Protein 9CCG (pdb70)

Structure (mmCIF, N/CA/C/O backbone):
data_9CCG
#
_entry.id   9CCG
#
_cell.length_a   1.00
_cell.length_b   1.00
_cell.length_c   1.00
_cell.angle_alpha   90.00
_cell.angle_beta   90.00
_cell.angle_gamma   90.00
#
_symmetry.space_group_name_H-M   'P 1'
#
loop_
_entity.id
_entity.type
_entity.pdbx_description
1 polymer 'POTRA domain-containing protein'
2 polymer 'Fab 9 heavy chain'
3 polymer 'Fab 9 light chain'
#
loop_
_atom_site.group_PDB
_atom_site.id
_atom_site.type_symbol
_atom_site.label_atom_id
_atom_site.label_alt_id
_atom_site.label_comp_id
_atom_site.label_asym_id
_atom_site.label_entity_id
_atom_site.label_seq_id
_atom_site.pdbx_PDB_ins_code
_atom_site.Cartn_x
_atom_site.Cartn_y
_atom_site.Cartn_z
_atom_site.occupancy
_atom_site.B_iso_or_equiv
_atom_site.auth_seq_id
_atom_site.auth_comp_id
_atom_site.auth_asym_id
_atom_site.auth_atom_id
_atom_site.pdbx_PDB_model_num
ATOM 1 N N . LEU A 1 1 ? 177.959 218.004 214.897 1.00 195.29 23 LEU A N 1
ATOM 2 C CA . LEU A 1 1 ? 177.844 219.435 215.149 1.00 195.29 23 LEU A CA 1
ATOM 3 C C . LEU A 1 1 ? 178.342 219.795 216.546 1.00 195.29 23 LEU A C 1
ATOM 4 O O . LEU A 1 1 ? 178.226 218.999 217.476 1.00 195.29 23 LEU A O 1
ATOM 9 N N . PRO A 1 2 ? 178.902 220.995 216.691 1.00 201.20 24 PRO A N 1
ATOM 10 C CA . PRO A 1 2 ? 179.342 221.447 218.017 1.00 201.20 24 PRO A CA 1
ATOM 11 C C . PRO A 1 2 ? 178.176 221.859 218.901 1.00 201.20 24 PRO A C 1
ATOM 12 O O . PRO A 1 2 ? 177.013 221.680 218.527 1.00 201.20 24 PRO A O 1
ATOM 16 N N . ILE A 1 3 ? 178.473 222.403 220.077 1.00 203.12 25 ILE A N 1
ATOM 17 C CA . ILE A 1 3 ? 177.460 222.826 221.037 1.00 203.12 25 ILE A CA 1
ATOM 18 C C . ILE A 1 3 ? 177.678 224.297 221.358 1.00 203.12 25 ILE A C 1
ATOM 19 O O . ILE A 1 3 ? 178.784 224.699 221.736 1.00 203.12 25 ILE A O 1
ATOM 24 N N . LYS A 1 4 ? 176.621 225.096 221.209 1.00 202.42 26 LYS A N 1
ATOM 25 C CA . LYS A 1 4 ? 176.695 226.527 221.474 1.00 202.42 26 LYS A CA 1
ATOM 26 C C . LYS A 1 4 ? 176.278 226.885 222.895 1.00 202.42 26 LYS A C 1
ATOM 27 O O . LYS A 1 4 ? 176.890 227.762 223.513 1.00 202.42 26 LYS A O 1
ATOM 33 N N . SER A 1 5 ? 175.248 226.230 223.427 1.00 204.13 27 SER A N 1
ATOM 34 C CA . SER A 1 5 ? 174.788 226.517 224.780 1.00 204.13 27 SER A CA 1
ATOM 35 C C . SER A 1 5 ? 173.940 225.356 225.272 1.00 204.13 27 SER A C 1
ATOM 36 O O . SER A 1 5 ? 173.166 224.782 224.501 1.00 204.13 27 SER A O 1
ATOM 39 N N . VAL A 1 6 ? 174.090 225.016 226.548 1.00 201.86 28 VAL A N 1
ATOM 40 C CA . VAL A 1 6 ? 173.285 223.948 227.163 1.00 201.86 28 VAL A CA 1
ATOM 41 C C . VAL A 1 6 ? 172.232 224.649 228.011 1.00 201.86 28 VAL A C 1
ATOM 42 O O . VAL A 1 6 ? 172.430 224.974 229.184 1.00 201.86 28 VAL A O 1
ATOM 46 N N . GLU A 1 7 ? 171.075 224.890 227.399 1.00 201.94 29 GLU A N 1
ATOM 47 C CA . GLU A 1 7 ? 169.950 225.523 228.084 1.00 201.94 29 GLU A CA 1
ATOM 48 C C . GLU A 1 7 ? 168.981 224.430 228.514 1.00 201.94 29 GLU A C 1
ATOM 49 O O . GLU A 1 7 ? 168.219 223.901 227.702 1.00 201.94 29 GLU A O 1
ATOM 55 N N . VAL A 1 8 ? 169.008 224.094 229.797 1.00 201.09 30 VAL A N 1
ATOM 56 C CA . VAL A 1 8 ? 168.155 223.050 230.347 1.00 201.09 30 VAL A CA 1
ATOM 57 C C . VAL A 1 8 ? 166.874 223.690 230.863 1.00 201.09 30 VAL A C 1
ATOM 58 O O . VAL A 1 8 ? 166.912 224.742 231.513 1.00 201.09 30 VAL A O 1
ATOM 62 N N . VAL A 1 9 ? 165.740 223.062 230.571 1.00 204.07 31 VAL A N 1
ATOM 63 C CA . VAL A 1 9 ? 164.440 223.556 230.994 1.00 204.07 31 VAL A CA 1
ATOM 64 C C . VAL A 1 9 ? 163.797 222.492 231.885 1.00 204.07 31 VAL A C 1
ATOM 65 O O . VAL A 1 9 ? 164.209 221.331 231.897 1.00 204.07 31 VAL A O 1
ATOM 69 N N . ASN A 1 10 ? 162.813 222.921 232.683 1.00 204.50 32 ASN A N 1
ATOM 70 C CA . ASN A 1 10 ? 161.994 222.052 233.526 1.00 204.50 32 ASN A CA 1
ATOM 71 C C . ASN A 1 10 ? 162.791 221.574 234.738 1.00 204.50 32 ASN A C 1
ATOM 72 O O . ASN A 1 10 ? 162.235 220.975 235.663 1.00 204.50 32 ASN A O 1
ATOM 77 N N . ASN A 1 11 ? 164.087 221.881 234.769 1.00 208.98 33 ASN A N 1
ATOM 78 C CA . ASN A 1 11 ? 164.928 221.579 235.926 1.00 208.98 33 ASN A CA 1
ATOM 79 C C . ASN A 1 11 ? 164.785 222.684 236.976 1.00 208.98 33 ASN A C 1
ATOM 80 O O . ASN A 1 11 ? 165.735 223.371 237.350 1.00 208.98 33 ASN A O 1
ATOM 85 N N . GLN A 1 12 ? 163.551 222.835 237.462 1.00 213.47 34 GLN A N 1
ATOM 86 C CA . GLN A 1 12 ? 163.202 223.985 238.288 1.00 213.47 34 GLN A CA 1
ATOM 87 C C . GLN A 1 12 ? 163.857 223.938 239.665 1.00 213.47 34 GLN A C 1
ATOM 88 O O . GLN A 1 12 ? 164.179 224.992 240.223 1.00 213.47 34 GLN A O 1
ATOM 94 N N . GLN A 1 13 ? 164.066 222.748 240.225 1.00 211.43 35 GLN A N 1
ATOM 95 C CA . GLN A 1 13 ? 164.709 222.615 241.525 1.00 211.43 35 GLN A CA 1
ATOM 96 C C . GLN A 1 13 ? 165.892 221.659 241.532 1.00 211.43 35 GLN A C 1
ATOM 97 O O . GLN A 1 13 ? 166.784 221.819 242.368 1.00 211.43 35 GLN A O 1
ATOM 103 N N . VAL A 1 14 ? 165.921 220.671 240.646 1.00 209.46 36 VAL A N 1
ATOM 104 C CA . VAL A 1 14 ? 167.137 219.864 240.486 1.00 209.46 36 VAL A CA 1
ATOM 105 C C . VAL A 1 14 ? 168.267 220.772 240.009 1.00 209.46 36 VAL A C 1
ATOM 106 O O . VAL A 1 14 ? 168.089 221.513 239.025 1.00 209.46 36 VAL A O 1
ATOM 110 N N . PRO A 1 15 ? 169.421 220.774 240.675 1.00 203.10 37 PRO A N 1
ATOM 111 C CA . PRO A 1 15 ? 170.384 221.863 240.475 1.00 203.10 37 PRO A CA 1
ATOM 112 C C . PRO A 1 15 ? 170.929 221.885 239.056 1.00 203.10 37 PRO A C 1
ATOM 113 O O . PRO A 1 15 ? 171.358 220.862 238.518 1.00 203.10 37 PRO A O 1
ATOM 117 N N . ALA A 1 16 ? 170.910 223.074 238.452 1.00 197.72 38 ALA A N 1
ATOM 118 C CA . ALA A 1 16 ? 171.601 223.258 237.183 1.00 197.72 38 ALA A CA 1
ATOM 119 C C . ALA A 1 16 ? 173.105 223.114 237.357 1.00 197.72 38 ALA A C 1
ATOM 120 O O . ALA A 1 16 ? 173.783 222.568 236.481 1.00 197.72 38 ALA A O 1
ATOM 122 N N . SER A 1 17 ? 173.640 223.598 238.481 1.00 200.46 39 SER A N 1
ATOM 123 C CA . SER A 1 17 ? 175.061 223.427 238.760 1.00 200.46 39 SER A CA 1
ATOM 124 C C . SER A 1 17 ? 175.427 221.953 238.878 1.00 200.46 39 SER A C 1
ATOM 125 O O . SER A 1 17 ? 176.422 221.505 238.295 1.00 200.46 39 SER A O 1
ATOM 128 N N . LEU A 1 18 ? 174.629 221.182 239.622 1.00 199.87 40 LEU A N 1
ATOM 129 C CA . LEU A 1 18 ? 174.923 219.763 239.796 1.00 199.87 40 LEU A CA 1
ATOM 130 C C . LEU A 1 18 ? 174.850 219.015 238.473 1.00 199.87 40 LEU A C 1
ATOM 131 O O . LEU A 1 18 ? 175.708 218.176 238.178 1.00 199.87 40 LEU A O 1
ATOM 136 N N . ILE A 1 19 ? 173.831 219.303 237.661 1.00 198.56 41 ILE A N 1
ATOM 137 C CA . ILE A 1 19 ? 173.681 218.587 236.399 1.00 198.56 41 ILE A CA 1
ATOM 138 C C . ILE A 1 19 ? 174.779 218.983 235.418 1.00 198.56 41 ILE A C 1
ATOM 139 O O . ILE A 1 19 ? 175.304 218.137 234.686 1.00 198.56 41 ILE A O 1
ATOM 144 N N . LYS A 1 20 ? 175.162 220.264 235.397 1.00 195.55 42 LYS A N 1
ATOM 145 C CA . LYS A 1 20 ? 176.229 220.689 234.497 1.00 195.55 42 LYS A CA 1
ATOM 146 C C . LYS A 1 20 ? 177.578 220.139 234.936 1.00 195.55 42 LYS A C 1
ATOM 147 O O . LYS A 1 20 ? 178.438 219.864 234.091 1.00 195.55 42 LYS A O 1
ATOM 153 N N . ASN A 1 21 ? 177.783 219.972 236.244 1.00 199.52 43 ASN A N 1
ATOM 154 C CA . ASN A 1 21 ? 178.960 219.254 236.716 1.00 199.52 43 ASN A CA 1
ATOM 155 C C . ASN A 1 21 ? 178.904 217.789 236.302 1.00 199.52 43 ASN A C 1
ATOM 156 O O . ASN A 1 21 ? 179.926 217.200 235.930 1.00 199.52 43 ASN A O 1
ATOM 161 N N . THR A 1 22 ? 177.714 217.187 236.357 1.00 196.97 44 THR A N 1
ATOM 162 C CA . THR A 1 22 ? 177.578 215.776 236.016 1.00 196.97 44 THR A CA 1
ATOM 163 C C . THR A 1 22 ? 177.594 215.568 234.507 1.00 196.97 44 THR A C 1
ATOM 164 O O . THR A 1 22 ? 178.300 214.688 234.000 1.00 196.97 44 THR A O 1
ATOM 168 N N . LEU A 1 23 ? 176.821 216.364 233.771 1.00 196.56 45 LEU A N 1
ATOM 169 C CA . LEU A 1 23 ? 176.784 216.216 232.323 1.00 196.56 45 LEU A CA 1
ATOM 170 C C . LEU A 1 23 ? 178.107 216.662 231.716 1.00 196.56 45 LEU A C 1
ATOM 171 O O . LEU A 1 23 ? 178.686 217.677 232.115 1.00 196.56 45 LEU A O 1
ATOM 176 N N . LYS A 1 24 ? 178.593 215.882 230.755 1.00 197.59 46 LYS A N 1
ATOM 177 C CA . LYS A 1 24 ? 179.855 216.159 230.086 1.00 197.59 46 LYS A CA 1
ATOM 178 C C . LYS A 1 24 ? 179.672 216.817 228.727 1.00 197.59 46 LYS A C 1
ATOM 179 O O . LYS A 1 24 ? 180.666 217.128 228.064 1.00 197.59 46 LYS A O 1
ATOM 185 N N . LEU A 1 25 ? 178.429 217.041 228.298 1.00 200.69 47 LEU A N 1
ATOM 186 C CA . LEU A 1 25 ? 178.156 217.694 227.019 1.00 200.69 47 LEU A CA 1
ATOM 187 C C . LEU A 1 25 ? 178.239 219.202 227.224 1.00 200.69 47 LEU A C 1
ATOM 188 O O . LEU A 1 25 ? 177.244 219.928 227.196 1.00 200.69 47 LEU A O 1
ATOM 193 N N . LYS A 1 26 ? 179.464 219.677 227.431 1.00 204.86 48 LYS A N 1
ATOM 194 C CA . LYS A 1 26 ? 179.687 221.101 227.614 1.00 204.86 48 LYS A CA 1
ATOM 195 C C . LYS A 1 26 ? 179.708 221.802 226.257 1.00 204.86 48 LYS A C 1
ATOM 196 O O . LYS A 1 26 ? 179.594 221.179 225.197 1.00 204.86 48 LYS A O 1
ATOM 202 N N . GLU A 1 27 ? 179.851 223.124 226.295 1.00 205.10 49 GLU A N 1
ATOM 203 C CA . GLU A 1 27 ? 179.829 223.911 225.070 1.00 205.10 49 GLU A CA 1
ATOM 204 C C . GLU A 1 27 ? 181.030 223.575 224.198 1.00 205.10 49 GLU A C 1
ATOM 205 O O . GLU A 1 27 ? 182.149 223.413 224.693 1.00 205.10 49 GLU A O 1
ATOM 211 N N . GLY A 1 28 ? 180.792 223.466 222.893 1.00 205.20 50 GLY A N 1
ATOM 212 C CA . GLY A 1 28 ? 181.847 223.151 221.955 1.00 205.20 50 GLY A CA 1
ATOM 213 C C . GLY A 1 28 ? 182.208 221.688 221.852 1.00 205.20 50 GLY A C 1
ATOM 214 O O . GLY A 1 28 ? 183.191 221.357 221.179 1.00 205.20 50 GLY A O 1
ATOM 215 N N . ALA A 1 29 ? 181.450 220.799 222.489 1.00 204.75 51 ALA A N 1
ATOM 216 C CA . ALA A 1 29 ? 181.740 219.378 222.418 1.00 204.75 51 ALA A CA 1
ATOM 217 C C . ALA A 1 29 ? 181.278 218.804 221.080 1.00 204.75 51 ALA A C 1
ATOM 218 O O . ALA A 1 29 ? 180.701 219.497 220.238 1.00 204.75 51 ALA A O 1
ATOM 220 N N . LYS A 1 30 ? 181.542 217.515 220.888 1.00 204.65 52 LYS A N 1
ATOM 221 C CA . LYS A 1 30 ? 181.211 216.840 219.642 1.00 204.65 52 LYS A CA 1
ATOM 222 C C . LYS A 1 30 ? 179.893 216.088 219.773 1.00 204.65 52 LYS A C 1
ATOM 223 O O . LYS A 1 30 ? 179.559 215.574 220.844 1.00 204.65 52 LYS A O 1
ATOM 229 N N . PHE A 1 31 ? 179.149 216.027 218.672 1.00 202.19 53 PHE A N 1
ATOM 230 C CA . PHE A 1 31 ? 177.868 215.333 218.621 1.00 202.19 53 PHE A CA 1
ATOM 231 C C . PHE A 1 31 ? 178.060 214.000 217.910 1.00 202.19 53 PHE A C 1
ATOM 232 O O . PHE A 1 31 ? 178.412 213.969 216.725 1.00 202.19 53 PHE A O 1
ATOM 240 N N . SER A 1 32 ? 177.829 212.905 218.630 1.00 198.17 54 SER A N 1
ATOM 241 C CA . SER A 1 32 ? 177.965 211.571 218.064 1.00 198.17 54 SER A CA 1
ATOM 242 C C . SER A 1 32 ? 176.988 210.636 218.760 1.00 198.17 54 SER A C 1
ATOM 243 O O . SER A 1 32 ? 176.787 210.735 219.972 1.00 198.17 54 SER A O 1
ATOM 246 N N . THR A 1 33 ? 176.408 209.714 217.986 1.00 196.35 55 THR A N 1
ATOM 247 C CA . THR A 1 33 ? 175.408 208.803 218.537 1.00 196.35 55 THR A CA 1
ATOM 248 C C . THR A 1 33 ? 175.957 208.036 219.732 1.00 196.35 55 THR A C 1
ATOM 249 O O . THR A 1 33 ? 175.274 207.889 220.752 1.00 196.35 55 THR A O 1
ATOM 253 N N . GLU A 1 34 ? 177.199 207.558 219.635 1.00 195.93 56 GLU A N 1
ATOM 254 C CA . GLU A 1 34 ? 177.824 206.897 220.775 1.00 195.93 56 GLU A CA 1
ATOM 255 C C . GLU A 1 34 ? 178.017 207.863 221.937 1.00 195.93 56 GLU A C 1
ATOM 256 O O . GLU A 1 34 ? 177.847 207.484 223.102 1.00 195.93 56 GLU A O 1
ATOM 262 N N . ALA A 1 35 ? 178.369 209.117 221.642 1.00 191.60 57 ALA A N 1
ATOM 263 C CA . ALA A 1 35 ? 178.607 210.087 222.707 1.00 191.60 57 ALA A CA 1
ATOM 264 C C . ALA A 1 35 ? 177.339 210.353 223.510 1.00 191.60 57 ALA A C 1
ATOM 265 O O . ALA A 1 35 ? 177.348 210.281 224.746 1.00 191.60 57 ALA A O 1
ATOM 267 N N . LEU A 1 36 ? 176.230 210.650 222.827 1.00 190.39 58 LEU A N 1
ATOM 268 C CA . LEU A 1 36 ? 174.981 210.876 223.546 1.00 190.39 58 LEU A CA 1
ATOM 269 C C . LEU A 1 36 ? 174.437 209.586 224.146 1.00 190.39 58 LEU A C 1
ATOM 270 O O . LEU A 1 36 ? 173.747 209.622 225.167 1.00 190.39 58 LEU A O 1
ATOM 275 N N . LEU A 1 37 ? 174.741 208.435 223.543 1.00 193.28 59 LEU A N 1
ATOM 276 C CA . LEU A 1 37 ? 174.331 207.175 224.157 1.00 193.28 59 LEU A CA 1
ATOM 277 C C . LEU A 1 37 ? 175.021 206.974 225.502 1.00 193.28 59 LEU A C 1
ATOM 278 O O . LEU A 1 37 ? 174.374 206.639 226.505 1.00 193.28 59 LEU A O 1
ATOM 283 N N . ALA A 1 38 ? 176.336 207.194 225.543 1.00 189.72 60 ALA A N 1
ATOM 284 C CA . ALA A 1 38 ? 177.069 207.084 226.798 1.00 189.72 60 ALA A CA 1
ATOM 285 C C . ALA A 1 38 ? 176.599 208.127 227.802 1.00 189.72 60 ALA A C 1
ATOM 286 O O . ALA A 1 38 ? 176.512 207.846 229.003 1.00 189.72 60 ALA A O 1
ATOM 288 N N . ASP A 1 39 ? 176.294 209.339 227.326 1.00 188.51 61 ASP A N 1
ATOM 289 C CA . ASP A 1 39 ? 175.802 210.391 228.212 1.00 188.51 61 ASP A CA 1
ATOM 290 C C . ASP A 1 39 ? 174.445 210.034 228.814 1.00 188.51 61 ASP A C 1
ATOM 291 O O . ASP A 1 39 ? 174.197 210.277 230.006 1.00 188.51 61 ASP A O 1
ATOM 296 N N . PHE A 1 40 ? 173.543 209.486 227.993 1.00 185.72 62 PHE A N 1
ATOM 297 C CA . PHE A 1 40 ? 172.244 209.040 228.483 1.00 185.72 62 PHE A CA 1
ATOM 298 C C . PHE A 1 40 ? 172.411 207.933 229.515 1.00 185.72 62 PHE A C 1
ATOM 299 O O . PHE A 1 40 ? 171.767 207.958 230.571 1.00 185.72 62 PHE A O 1
ATOM 307 N N . ASN A 1 41 ? 173.296 206.970 229.243 1.00 186.16 63 ASN A N 1
ATOM 308 C CA . ASN A 1 41 ? 173.555 205.923 230.228 1.00 186.16 63 ASN A CA 1
ATOM 309 C C . ASN A 1 41 ? 174.094 206.511 231.525 1.00 186.16 63 ASN A C 1
ATOM 310 O O . ASN A 1 41 ? 173.694 206.093 232.618 1.00 186.16 63 ASN A O 1
ATOM 315 N N . ALA A 1 42 ? 175.003 207.484 231.422 1.00 185.28 64 ALA A N 1
ATOM 316 C CA . ALA A 1 42 ? 175.610 208.073 232.610 1.00 185.28 64 ALA A CA 1
ATOM 317 C C . ALA A 1 42 ? 174.576 208.784 233.475 1.00 185.28 64 ALA A C 1
ATOM 318 O O . ALA A 1 42 ? 174.495 208.540 234.684 1.00 185.28 64 ALA A O 1
ATOM 320 N N . LEU A 1 43 ? 173.768 209.665 232.877 1.00 184.73 65 LEU A N 1
ATOM 321 C CA . LEU A 1 43 ? 172.760 210.356 233.681 1.00 184.73 65 LEU A CA 1
ATOM 322 C C . LEU A 1 43 ? 171.682 209.408 234.192 1.00 184.73 65 LEU A C 1
ATOM 323 O O . LEU A 1 43 ? 171.128 209.635 235.274 1.00 184.73 65 LEU A O 1
ATOM 328 N N . LYS A 1 44 ? 171.360 208.349 233.444 1.00 183.24 66 LYS A N 1
ATOM 329 C CA . LYS A 1 44 ? 170.407 207.376 233.964 1.00 183.24 66 LYS A CA 1
ATOM 330 C C . LYS A 1 44 ? 170.974 206.646 235.174 1.00 183.24 66 LYS A C 1
ATOM 331 O O . LYS A 1 44 ? 170.252 206.375 236.140 1.00 183.24 66 LYS A O 1
ATOM 337 N N . GLU A 1 45 ? 172.267 206.316 235.141 1.00 184.25 67 GLU A N 1
ATOM 338 C CA . GLU A 1 45 ? 172.879 205.621 236.267 1.00 184.25 67 GLU A CA 1
ATOM 339 C C . GLU A 1 45 ? 173.123 206.536 237.460 1.00 184.25 67 GLU A C 1
ATOM 340 O O . GLU A 1 45 ? 173.217 206.050 238.592 1.00 184.25 67 GLU A O 1
ATOM 346 N N . THR A 1 46 ? 173.237 207.848 237.236 1.00 187.97 68 THR A N 1
ATOM 347 C CA . THR A 1 46 ? 173.531 208.757 238.342 1.00 187.97 68 THR A CA 1
ATOM 348 C C . THR A 1 46 ? 172.427 208.731 239.391 1.00 187.97 68 THR A C 1
ATOM 349 O O . THR A 1 46 ? 172.700 208.847 240.591 1.00 187.97 68 THR A O 1
ATOM 353 N N . GLY A 1 47 ? 171.177 208.583 238.961 1.00 193.32 69 GLY A N 1
ATOM 354 C CA . GLY A 1 47 ? 170.068 208.536 239.888 1.00 193.32 69 GLY A CA 1
ATOM 355 C C . GLY A 1 47 ? 169.551 209.878 240.349 1.00 193.32 69 GLY A C 1
ATOM 356 O O . GLY A 1 47 ? 168.770 209.926 241.305 1.00 193.32 69 GLY A O 1
ATOM 357 N N . TYR A 1 48 ? 169.959 210.970 239.706 1.00 200.05 70 TYR A N 1
ATOM 358 C CA . TYR A 1 48 ? 169.454 212.294 240.045 1.00 200.05 70 TYR A CA 1
ATOM 359 C C . TYR A 1 48 ? 168.065 212.559 239.479 1.00 200.05 70 TYR A C 1
ATOM 360 O O . TYR A 1 48 ? 167.552 213.671 239.641 1.00 200.05 70 TYR A O 1
ATOM 369 N N . PHE A 1 49 ? 167.462 211.582 238.806 1.00 202.55 71 PHE A N 1
ATOM 370 C CA . PHE A 1 49 ? 166.129 211.704 238.232 1.00 202.55 71 PHE A CA 1
ATOM 371 C C . PHE A 1 49 ? 165.619 210.314 237.888 1.00 202.55 71 PHE A C 1
ATOM 372 O O . PHE A 1 49 ? 166.404 209.372 237.745 1.00 202.55 71 PHE A O 1
ATOM 380 N N . GLU A 1 50 ? 164.297 210.198 237.758 1.00 202.34 72 GLU A N 1
ATOM 381 C CA . GLU A 1 50 ? 163.691 208.914 237.420 1.00 202.34 72 GLU A CA 1
ATOM 382 C C . GLU A 1 50 ? 163.502 208.774 235.912 1.00 202.34 72 GLU A C 1
ATOM 383 O O . GLU A 1 50 ? 163.962 207.802 235.304 1.00 202.34 72 GLU A O 1
ATOM 389 N N . ASP A 1 51 ? 162.825 209.739 235.294 1.00 197.96 73 ASP A N 1
ATOM 390 C CA . ASP A 1 51 ? 162.583 209.746 233.857 1.00 197.96 73 ASP A CA 1
ATOM 391 C C . ASP A 1 51 ? 163.213 210.991 233.254 1.00 197.96 73 ASP A C 1
ATOM 392 O O . ASP A 1 51 ? 163.073 212.090 233.800 1.00 197.96 73 ASP A O 1
ATOM 397 N N . VAL A 1 52 ? 163.904 210.819 232.130 1.00 191.38 74 VAL A N 1
ATOM 398 C CA . VAL A 1 52 ? 164.542 211.922 231.423 1.00 191.38 74 VAL A CA 1
ATOM 399 C C . VAL A 1 52 ? 164.208 211.820 229.942 1.00 191.38 74 VAL A C 1
ATOM 400 O O . VAL A 1 52 ? 164.284 210.736 229.354 1.00 191.38 74 VAL A O 1
ATOM 404 N N . ILE A 1 53 ? 163.809 212.942 229.353 1.00 191.67 75 ILE A N 1
ATOM 405 C CA . ILE A 1 53 ? 163.647 213.071 227.911 1.00 191.67 75 ILE A CA 1
ATOM 406 C C . ILE A 1 53 ? 164.621 214.157 227.479 1.00 191.67 75 ILE A C 1
ATOM 407 O O . ILE A 1 53 ? 164.251 215.334 227.392 1.00 191.67 75 ILE A O 1
ATOM 412 N N . LEU A 1 54 ? 165.860 213.779 227.194 1.00 188.30 76 LEU A N 1
ATOM 413 C CA . LEU A 1 54 ? 166.895 214.742 226.832 1.00 188.30 76 LEU A CA 1
ATOM 414 C C . LEU A 1 54 ? 166.901 214.852 225.308 1.00 188.30 76 LEU A C 1
ATOM 415 O O . LEU A 1 54 ? 167.348 213.952 224.594 1.00 188.30 76 LEU A O 1
ATOM 420 N N . GLN A 1 55 ? 166.357 215.961 224.814 1.00 192.55 77 GLN A N 1
ATOM 421 C CA . GLN A 1 55 ? 166.220 216.189 223.387 1.00 192.55 77 GLN A CA 1
ATOM 422 C C . GLN A 1 55 ? 167.238 217.226 222.950 1.00 192.55 77 GLN A C 1
ATOM 423 O O . GLN A 1 55 ? 167.135 218.391 223.365 1.00 192.55 77 GLN A O 1
ATOM 429 N N . PRO A 1 56 ? 168.235 216.861 222.145 1.00 193.28 78 PRO A N 1
ATOM 430 C CA . PRO A 1 56 ? 169.183 217.866 221.647 1.00 193.28 78 PRO A CA 1
ATOM 431 C C . PRO A 1 56 ? 168.538 218.737 220.579 1.00 193.28 78 PRO A C 1
ATOM 432 O O . PRO A 1 56 ? 167.918 218.236 219.638 1.00 193.28 78 PRO A O 1
ATOM 436 N N . VAL A 1 57 ? 168.693 220.050 220.731 1.00 199.92 79 VAL A N 1
ATOM 437 C CA . VAL A 1 57 ? 168.097 221.033 219.835 1.00 199.92 79 VAL A CA 1
ATOM 438 C C . VAL A 1 57 ? 169.209 221.706 219.046 1.00 199.92 79 VAL A C 1
ATOM 439 O O . VAL A 1 57 ? 170.257 222.050 219.607 1.00 199.92 79 VAL A O 1
ATOM 443 N N . SER A 1 58 ? 168.988 221.888 217.748 1.00 200.98 80 SER A N 1
ATOM 444 C CA . SER A 1 58 ? 169.910 222.674 216.941 1.00 200.98 80 SER A CA 1
ATOM 445 C C . SER A 1 58 ? 169.826 224.140 217.350 1.00 200.98 80 SER A C 1
ATOM 446 O O . SER A 1 58 ? 168.731 224.692 217.492 1.00 200.98 80 SER A O 1
ATOM 449 N N . TYR A 1 59 ? 170.983 224.771 217.544 1.00 205.20 81 TYR A N 1
ATOM 450 C CA . TYR A 1 59 ? 171.022 226.156 218.003 1.00 205.20 81 TYR A CA 1
ATOM 451 C C . TYR A 1 59 ? 172.285 226.826 217.490 1.00 205.20 81 TYR A C 1
ATOM 452 O O . TYR A 1 59 ? 173.391 226.356 217.773 1.00 205.20 81 TYR A O 1
ATOM 461 N N . ASP A 1 60 ? 172.113 227.923 216.749 1.00 204.66 82 ASP A N 1
ATOM 462 C CA . ASP A 1 60 ? 173.225 228.765 216.302 1.00 204.66 82 ASP A CA 1
ATOM 463 C C . ASP A 1 60 ? 174.263 227.954 215.531 1.00 204.66 82 ASP A C 1
ATOM 464 O O . ASP A 1 60 ? 175.471 228.160 215.666 1.00 204.66 82 ASP A O 1
ATOM 469 N N . GLY A 1 61 ? 173.787 227.017 214.715 1.00 203.12 83 GLY A N 1
ATOM 470 C CA . GLY A 1 61 ? 174.679 226.136 213.994 1.00 203.12 83 GLY A CA 1
ATOM 471 C C . GLY A 1 61 ? 175.298 225.043 214.832 1.00 203.12 83 GLY A C 1
ATOM 472 O O . GLY A 1 61 ? 176.177 224.327 214.339 1.00 203.12 83 GLY A O 1
ATOM 473 N N . GLY A 1 62 ? 174.872 224.894 216.083 1.00 203.72 84 GLY A N 1
ATOM 474 C CA . GLY A 1 62 ? 175.384 223.890 216.986 1.00 203.72 84 GLY A CA 1
ATOM 475 C C . GLY A 1 62 ? 174.261 223.034 217.541 1.00 203.72 84 GLY A C 1
ATOM 476 O O . GLY A 1 62 ? 173.246 222.793 216.885 1.00 203.72 84 GLY A O 1
ATOM 477 N N . VAL A 1 63 ? 174.461 222.572 218.773 1.00 203.97 85 VAL A N 1
ATOM 478 C CA . VAL A 1 63 ? 173.508 221.709 219.460 1.00 203.97 85 VAL A CA 1
ATOM 479 C C . VAL A 1 63 ? 173.199 222.312 220.823 1.00 203.97 85 VAL A C 1
ATOM 480 O O . VAL A 1 63 ? 174.114 222.708 221.553 1.00 203.97 85 VAL A O 1
ATOM 484 N N . ARG A 1 64 ? 171.914 222.384 221.160 1.00 203.20 86 ARG A N 1
ATOM 485 C CA . ARG A 1 64 ? 171.455 222.843 222.469 1.00 203.20 86 ARG A CA 1
ATOM 486 C C . ARG A 1 64 ? 170.833 221.650 223.184 1.00 203.20 86 ARG A C 1
ATOM 487 O O . ARG A 1 64 ? 169.708 221.247 222.871 1.00 203.20 86 ARG A O 1
ATOM 495 N N . ILE A 1 65 ? 171.560 221.090 224.146 1.00 200.59 87 ILE A N 1
ATOM 496 C CA . ILE A 1 65 ? 171.089 219.923 224.884 1.00 200.59 87 ILE A CA 1
ATOM 497 C C . ILE A 1 65 ? 170.014 220.384 225.861 1.00 200.59 87 ILE A C 1
ATOM 498 O O . ILE A 1 65 ? 170.306 221.049 226.857 1.00 200.59 87 ILE A O 1
ATOM 503 N N . VAL A 1 66 ? 168.767 220.038 225.570 1.00 197.57 88 VAL A N 1
ATOM 504 C CA . VAL A 1 66 ? 167.634 220.347 226.432 1.00 197.57 88 VAL A CA 1
ATOM 505 C C . VAL A 1 66 ? 167.218 219.051 227.114 1.00 197.57 88 VAL A C 1
ATOM 506 O O . VAL A 1 66 ? 166.799 218.096 226.452 1.00 197.57 88 VAL A O 1
ATOM 510 N N . VAL A 1 67 ? 167.333 219.013 228.437 1.00 196.20 89 VAL A N 1
ATOM 511 C CA . VAL A 1 67 ? 167.070 217.809 229.213 1.00 196.20 89 VAL A CA 1
ATOM 512 C C . VAL A 1 67 ? 165.781 218.013 229.996 1.00 196.20 89 VAL A C 1
ATOM 513 O O . VAL A 1 67 ? 165.683 218.929 230.822 1.00 196.20 89 VAL A O 1
ATOM 517 N N . ASP A 1 68 ? 164.794 217.159 229.740 1.00 198.64 90 ASP A N 1
ATOM 518 C CA . ASP A 1 68 ? 163.515 217.188 230.441 1.00 198.64 90 ASP A CA 1
ATOM 519 C C . ASP A 1 68 ? 163.537 216.096 231.504 1.00 198.64 90 ASP A C 1
ATOM 520 O O . ASP A 1 68 ? 163.463 214.906 231.181 1.00 198.64 90 ASP A O 1
ATOM 525 N N . VAL A 1 69 ? 163.634 216.496 232.766 1.00 197.86 91 VAL A N 1
ATOM 526 C CA . VAL A 1 69 ? 163.810 215.552 233.863 1.00 197.86 91 VAL A CA 1
ATOM 527 C C . VAL A 1 69 ? 162.473 215.268 234.530 1.00 197.86 91 VAL A C 1
ATOM 528 O O . VAL A 1 69 ? 161.550 216.089 234.520 1.00 197.86 91 VAL A O 1
ATOM 532 N N . VAL A 1 70 ? 162.368 214.072 235.103 1.00 197.44 92 VAL A N 1
ATOM 533 C CA . VAL A 1 70 ? 161.284 213.701 236.006 1.00 197.44 92 VAL A CA 1
ATOM 534 C C . VAL A 1 70 ? 161.969 213.080 237.215 1.00 197.44 92 VAL A C 1
ATOM 535 O O . VAL A 1 70 ? 162.271 211.881 237.219 1.00 197.44 92 VAL A O 1
ATOM 539 N N . GLU A 1 71 ? 162.224 213.887 238.239 1.00 201.17 93 GLU A N 1
ATOM 540 C CA . GLU A 1 71 ? 163.053 213.443 239.344 1.00 201.17 93 GLU A CA 1
ATOM 541 C C . GLU A 1 71 ? 162.288 212.500 240.267 1.00 201.17 93 GLU A C 1
ATOM 542 O O . GLU A 1 71 ? 161.059 212.541 240.371 1.00 201.17 93 GLU A O 1
ATOM 548 N N . LYS A 1 72 ? 163.045 211.642 240.944 1.00 202.34 94 LYS A N 1
ATOM 549 C CA . LYS A 1 72 ? 162.503 210.735 241.944 1.00 202.34 94 LYS A CA 1
ATOM 550 C C . LYS A 1 72 ? 162.285 211.500 243.249 1.00 202.34 94 LYS A C 1
ATOM 551 O O . LYS A 1 72 ? 162.320 212.733 243.289 1.00 202.34 94 LYS A O 1
ATOM 557 N N . GLU A 1 73 ? 162.047 210.772 244.342 1.00 204.45 95 GLU A N 1
ATOM 558 C CA . GLU A 1 73 ? 161.783 211.394 245.635 1.00 204.45 95 GLU A CA 1
ATOM 559 C C . GLU A 1 73 ? 162.618 210.779 246.753 1.00 204.45 95 GLU A C 1
ATOM 560 O O . GLU A 1 73 ? 162.213 210.831 247.919 1.00 204.45 95 GLU A O 1
ATOM 566 N N . ASN A 1 74 ? 163.780 210.205 246.430 1.00 211.14 96 ASN A N 1
ATOM 567 C CA . ASN A 1 74 ? 164.569 209.523 247.448 1.00 211.14 96 ASN A CA 1
ATOM 568 C C . ASN A 1 74 ? 166.059 209.844 247.355 1.00 211.14 96 ASN A C 1
ATOM 569 O O . ASN A 1 74 ? 166.888 208.974 247.649 1.00 211.14 96 ASN A O 1
ATOM 574 N N . VAL A 1 75 ? 166.423 211.061 246.953 1.00 214.45 97 VAL A N 1
ATOM 575 C CA . VAL A 1 75 ? 167.816 211.479 246.887 1.00 214.45 97 VAL A CA 1
ATOM 576 C C . VAL A 1 75 ? 168.061 212.765 247.667 1.00 214.45 97 VAL A C 1
ATOM 577 O O . VAL A 1 75 ? 169.203 213.215 247.774 1.00 214.45 97 VAL A O 1
ATOM 581 N N . VAL A 1 76 ? 167.008 213.358 248.236 1.00 219.05 98 VAL A N 1
ATOM 582 C CA . VAL A 1 76 ? 167.138 214.610 248.974 1.00 219.05 98 VAL A CA 1
ATOM 583 C C . VAL A 1 76 ? 167.950 214.464 250.252 1.00 219.05 98 VAL A C 1
ATOM 584 O O . VAL A 1 76 ? 168.384 215.474 250.818 1.00 219.05 98 VAL A O 1
ATOM 588 N N . ASP A 1 77 ? 168.178 213.233 250.716 1.00 220.68 99 ASP A N 1
ATOM 589 C CA . ASP A 1 77 ? 168.921 213.008 251.950 1.00 220.68 99 ASP A CA 1
ATOM 590 C C . ASP A 1 77 ? 170.411 213.287 251.810 1.00 220.68 99 ASP A C 1
ATOM 591 O O . ASP A 1 77 ? 171.118 213.285 252.823 1.00 220.68 99 ASP A O 1
ATOM 596 N N . LEU A 1 78 ? 170.905 213.515 250.590 1.00 222.10 100 LEU A N 1
ATOM 597 C CA . LEU A 1 78 ? 172.319 213.830 250.412 1.00 222.10 100 LEU A CA 1
ATOM 598 C C . LEU A 1 78 ? 172.684 215.143 251.094 1.00 222.10 100 LEU A C 1
ATOM 599 O O . LEU A 1 78 ? 173.753 215.255 251.705 1.00 222.10 100 LEU A O 1
ATOM 604 N N . LEU A 1 79 ? 171.815 216.152 250.977 1.00 222.67 101 LEU A N 1
ATOM 605 C CA . LEU A 1 79 ? 171.971 217.468 251.595 1.00 222.67 101 LEU A CA 1
ATOM 606 C C . LEU A 1 79 ? 173.082 218.288 250.946 1.00 222.67 101 LEU A C 1
ATOM 607 O O . LEU A 1 79 ? 173.271 219.459 251.290 1.00 222.67 101 LEU A O 1
ATOM 612 N N . LYS A 1 80 ? 173.818 217.695 250.008 1.00 223.01 102 LYS A N 1
ATOM 613 C CA . LYS A 1 80 ? 174.746 218.436 249.154 1.00 223.01 102 LYS A CA 1
ATOM 614 C C . LYS A 1 80 ? 174.025 218.655 247.830 1.00 223.01 102 LYS A C 1
ATOM 615 O O . LYS A 1 80 ? 174.224 217.915 246.864 1.00 223.01 102 LYS A O 1
ATOM 621 N N . GLU A 1 81 ? 173.167 219.679 247.801 1.00 219.03 103 GLU A N 1
ATOM 622 C CA . GLU A 1 81 ? 172.254 219.955 246.694 1.00 219.03 103 GLU A CA 1
ATOM 623 C C . GLU A 1 81 ? 171.243 218.824 246.531 1.00 219.03 103 GLU A C 1
ATOM 624 O O . GLU A 1 81 ? 171.479 217.695 246.975 1.00 219.03 103 GLU A O 1
ATOM 630 N N . LYS A 1 82 ? 170.105 219.115 245.907 1.00 216.91 104 LYS A N 1
ATOM 631 C CA . LYS A 1 82 ? 168.998 218.169 245.895 1.00 216.91 104 LYS A CA 1
ATOM 632 C C . LYS A 1 82 ? 168.058 218.515 244.750 1.00 216.91 104 LYS A C 1
ATOM 633 O O . LYS A 1 82 ? 168.144 219.587 244.147 1.00 216.91 104 LYS A O 1
ATOM 639 N N . GLY A 1 83 ? 167.129 217.601 244.486 1.00 211.66 105 GLY A N 1
ATOM 640 C CA . GLY A 1 83 ? 166.263 217.700 243.328 1.00 211.66 105 GLY A CA 1
ATOM 641 C C . GLY A 1 83 ? 165.065 218.603 243.527 1.00 211.66 105 GLY A C 1
ATOM 642 O O . GLY A 1 83 ? 165.220 219.763 243.919 1.00 211.66 105 GLY A O 1
ATOM 643 N N . VAL A 1 84 ? 163.866 218.079 243.261 1.00 209.44 106 VAL A N 1
ATOM 644 C CA . VAL A 1 84 ? 162.634 218.864 243.230 1.00 209.44 106 VAL A CA 1
ATOM 645 C C . VAL A 1 84 ? 162.398 219.592 244.549 1.00 209.44 106 VAL A C 1
ATOM 646 O O . VAL A 1 84 ? 161.599 220.533 244.613 1.00 209.44 106 VAL A O 1
ATOM 650 N N . ALA A 1 85 ? 163.084 219.169 245.606 1.00 209.13 107 ALA A N 1
ATOM 651 C CA . ALA A 1 85 ? 162.935 219.778 246.921 1.00 209.13 107 ALA A CA 1
ATOM 652 C C . ALA A 1 85 ? 164.093 220.735 247.192 1.00 209.13 107 ALA A C 1
ATOM 653 O O . ALA A 1 85 ? 165.230 220.302 247.393 1.00 209.13 107 ALA A O 1
ATOM 655 N N . VAL A 1 98 ? 145.060 223.289 252.165 1.00 167.82 120 VAL A N 1
ATOM 656 C CA . VAL A 1 98 ? 144.622 222.416 253.247 1.00 167.82 120 VAL A CA 1
ATOM 657 C C . VAL A 1 98 ? 143.652 221.361 252.732 1.00 167.82 120 VAL A C 1
ATOM 658 O O . VAL A 1 98 ? 142.479 221.648 252.479 1.00 167.82 120 VAL A O 1
ATOM 662 N N . LEU A 1 99 ? 144.150 220.136 252.582 1.00 171.83 121 LEU A N 1
ATOM 663 C CA . LEU A 1 99 ? 143.320 219.040 252.103 1.00 171.83 121 LEU A CA 1
ATOM 664 C C . LEU A 1 99 ? 143.192 217.980 253.191 1.00 171.83 121 LEU A C 1
ATOM 665 O O . LEU A 1 99 ? 144.060 217.858 254.059 1.00 171.83 121 LEU A O 1
ATOM 667 N N . SER A 1 100 ? 142.101 217.210 253.151 1.00 182.96 122 SER A N 1
ATOM 668 C CA . SER A 1 100 ? 141.744 216.401 254.309 1.00 182.96 122 SER A CA 1
ATOM 669 C C . SER A 1 100 ? 141.427 214.934 254.034 1.00 182.96 122 SER A C 1
ATOM 670 O O . SER A 1 100 ? 141.243 214.184 254.998 1.00 182.96 122 SER A O 1
ATOM 673 N N . SER A 1 101 ? 141.355 214.490 252.781 1.00 190.56 123 SER A N 1
ATOM 674 C CA . SER A 1 101 ? 140.942 213.111 252.541 1.00 190.56 123 SER A CA 1
ATOM 675 C C . SER A 1 101 ? 141.626 212.566 251.295 1.00 190.56 123 SER A C 1
ATOM 676 O O . SER A 1 101 ? 142.076 213.319 250.427 1.00 190.56 123 SER A O 1
ATOM 679 N N . VAL A 1 102 ? 141.700 211.234 251.227 1.00 194.03 124 VAL A N 1
ATOM 680 C CA . VAL A 1 102 ? 142.269 210.538 250.076 1.00 194.03 124 VAL A CA 1
ATOM 681 C C . VAL A 1 102 ? 141.233 209.592 249.476 1.00 194.03 124 VAL A C 1
ATOM 682 O O . VAL A 1 102 ? 141.253 209.323 248.270 1.00 194.03 124 VAL A O 1
ATOM 686 N N . LYS A 1 103 ? 140.327 209.081 250.316 1.00 195.18 125 LYS A N 1
ATOM 687 C CA . LYS A 1 103 ? 139.154 208.317 249.892 1.00 195.18 125 LYS A CA 1
ATOM 688 C C . LYS A 1 103 ? 139.478 207.024 249.143 1.00 195.18 125 LYS A C 1
ATOM 689 O O . LYS A 1 103 ? 140.643 206.729 248.855 1.00 195.18 125 LYS A O 1
ATOM 695 N N . PHE A 1 104 ? 138.435 206.242 248.848 1.00 194.87 126 PHE A N 1
ATOM 696 C CA . PHE A 1 104 ? 138.494 205.043 248.006 1.00 194.87 126 PHE A CA 1
ATOM 697 C C . PHE A 1 104 ? 139.461 203.997 248.571 1.00 194.87 126 PHE A C 1
ATOM 698 O O . PHE A 1 104 ? 140.514 203.701 248.003 1.00 194.87 126 PHE A O 1
ATOM 706 N N . THR A 1 105 ? 139.070 203.450 249.721 1.00 185.61 127 THR A N 1
ATOM 707 C CA . THR A 1 105 ? 139.779 202.325 250.328 1.00 185.61 127 THR A CA 1
ATOM 708 C C . THR A 1 105 ? 139.806 201.148 249.357 1.00 185.61 127 THR A C 1
ATOM 709 O O . THR A 1 105 ? 138.796 200.837 248.718 1.00 185.61 127 THR A O 1
ATOM 713 N N . GLY A 1 106 ? 140.961 200.493 249.242 1.00 178.76 128 GLY A N 1
ATOM 714 C CA . GLY A 1 106 ? 141.108 199.410 248.287 1.00 178.76 128 GLY A CA 1
ATOM 715 C C . GLY A 1 106 ? 140.661 198.073 248.846 1.00 178.76 128 GLY A C 1
ATOM 716 O O . GLY A 1 106 ? 140.238 197.950 249.997 1.00 178.76 128 GLY A O 1
ATOM 717 N N . ASN A 1 107 ? 140.762 197.045 247.999 1.00 167.99 129 ASN A N 1
ATOM 718 C CA . ASN A 1 107 ? 140.322 195.708 248.388 1.00 167.99 129 ASN A CA 1
ATOM 719 C C . ASN A 1 107 ? 141.490 194.881 248.920 1.00 167.99 129 ASN A C 1
ATOM 720 O O . ASN A 1 107 ? 141.509 194.498 250.095 1.00 167.99 129 ASN A O 1
ATOM 725 N N . LYS A 1 108 ? 142.474 194.597 248.065 1.00 165.39 130 LYS A N 1
ATOM 726 C CA . LYS A 1 108 ? 143.618 193.793 248.484 1.00 165.39 130 LYS A CA 1
ATOM 727 C C . LYS A 1 108 ? 144.454 194.535 249.519 1.00 165.39 130 LYS A C 1
ATOM 728 O O . LYS A 1 108 ? 144.781 193.993 250.581 1.00 165.39 130 LYS A O 1
ATOM 734 N N . ARG A 1 109 ? 144.810 195.780 249.222 1.00 172.86 131 ARG A N 1
ATOM 735 C CA . ARG A 1 109 ? 145.442 196.646 250.201 1.00 172.86 131 ARG A CA 1
ATOM 736 C C . ARG A 1 109 ? 144.366 197.515 250.847 1.00 172.86 131 ARG A C 1
ATOM 737 O O . ARG A 1 109 ? 143.214 197.542 250.409 1.00 172.86 131 ARG A O 1
ATOM 745 N N . VAL A 1 110 ? 144.732 198.238 251.900 1.00 177.47 132 VAL A N 1
ATOM 746 C CA . VAL A 1 110 ? 143.857 199.256 252.470 1.00 177.47 132 VAL A CA 1
ATOM 747 C C . VAL A 1 110 ? 144.033 200.603 251.796 1.00 177.47 132 VAL A C 1
ATOM 748 O O . VAL A 1 110 ? 143.188 201.490 251.995 1.00 177.47 132 VAL A O 1
ATOM 752 N N . THR A 1 111 ? 145.122 200.797 251.043 1.00 184.59 133 THR A N 1
ATOM 753 C CA . THR A 1 111 ? 145.455 202.003 250.284 1.00 184.59 133 THR A CA 1
ATOM 754 C C . THR A 1 111 ? 145.344 203.254 251.153 1.00 184.59 133 THR A C 1
ATOM 755 O O . THR A 1 111 ? 145.324 204.382 250.650 1.00 184.59 133 THR A O 1
ATOM 759 N N . THR A 1 112 ? 145.320 203.060 252.470 1.00 183.59 134 THR A N 1
ATOM 760 C CA . THR A 1 112 ? 145.374 204.157 253.428 1.00 183.59 134 THR A CA 1
ATOM 761 C C . THR A 1 112 ? 146.676 204.123 254.213 1.00 183.59 134 THR A C 1
ATOM 762 O O . THR A 1 112 ? 147.425 205.102 254.195 1.00 183.59 134 THR A O 1
ATOM 766 N N . SER A 1 113 ? 146.984 203.008 254.876 1.00 186.50 135 SER A N 1
ATOM 767 C CA . SER A 1 113 ? 148.299 202.861 255.487 1.00 186.50 135 SER A CA 1
ATOM 768 C C . SER A 1 113 ? 149.391 202.903 254.427 1.00 186.50 135 SER A C 1
ATOM 769 O O . SER A 1 113 ? 150.331 203.700 254.518 1.00 186.50 135 SER A O 1
ATOM 772 N N . GLU A 1 114 ? 149.257 202.072 253.389 1.00 190.45 136 GLU A N 1
ATOM 773 C CA . GLU A 1 114 ? 150.281 201.992 252.352 1.00 190.45 136 GLU A CA 1
ATOM 774 C C . GLU A 1 114 ? 150.514 203.347 251.699 1.00 190.45 136 GLU A C 1
ATOM 775 O O . GLU A 1 114 ? 151.652 203.827 251.628 1.00 190.45 136 GLU A O 1
ATOM 781 N N . LEU A 1 115 ? 149.445 203.984 251.221 1.00 189.49 137 LEU A N 1
ATOM 782 C CA . LEU A 1 115 ? 149.598 205.280 250.572 1.00 189.49 137 LEU A CA 1
ATOM 783 C C . LEU A 1 115 ? 150.122 206.319 251.555 1.00 189.49 137 LEU A C 1
ATOM 784 O O . LEU A 1 115 ? 151.192 206.899 251.352 1.00 189.49 137 LEU A O 1
ATOM 789 N N . LEU A 1 116 ? 149.399 206.528 252.658 1.00 192.97 138 LEU A N 1
ATOM 790 C CA . LEU A 1 116 ? 149.734 207.607 253.581 1.00 192.97 138 LEU A CA 1
ATOM 791 C C . LEU A 1 116 ? 151.125 207.442 254.181 1.00 192.97 138 LEU A C 1
ATOM 792 O O . LEU A 1 116 ? 151.694 208.415 254.690 1.00 192.97 138 LEU A O 1
ATOM 797 N N . ASP A 1 117 ? 151.692 206.236 254.138 1.00 194.32 139 ASP A N 1
ATOM 798 C CA . ASP A 1 117 ? 153.047 206.041 254.642 1.00 194.32 139 ASP A CA 1
ATOM 799 C C . ASP A 1 117 ? 154.092 206.155 253.533 1.00 194.32 139 ASP A C 1
ATOM 800 O O . ASP A 1 117 ? 154.966 207.026 253.587 1.00 194.32 139 ASP A O 1
ATOM 802 N N . ILE A 1 118 ? 154.015 205.291 252.521 1.00 194.91 140 ILE A N 1
ATOM 803 C CA . ILE A 1 118 ? 155.068 205.251 251.514 1.00 194.91 140 ILE A CA 1
ATOM 804 C C . ILE A 1 118 ? 154.898 206.375 250.501 1.00 194.91 140 ILE A C 1
ATOM 805 O O . ILE A 1 118 ? 155.849 207.104 250.196 1.00 194.91 140 ILE A O 1
ATOM 810 N N . THR A 1 119 ? 153.689 206.537 249.963 1.00 194.10 141 THR A N 1
ATOM 811 C CA . THR A 1 119 ? 153.461 207.429 248.836 1.00 194.10 141 THR A CA 1
ATOM 812 C C . THR A 1 119 ? 152.652 208.663 249.215 1.00 194.10 141 THR A C 1
ATOM 813 O O . THR A 1 119 ? 153.145 209.786 249.090 1.00 194.10 141 THR A O 1
ATOM 817 N N . GLN A 1 120 ? 151.422 208.488 249.687 1.00 194.83 142 GLN A N 1
ATOM 818 C CA . GLN A 1 120 ? 150.582 209.630 250.011 1.00 194.83 142 GLN A CA 1
ATOM 819 C C . GLN A 1 120 ? 151.059 210.294 251.298 1.00 194.83 142 GLN A C 1
ATOM 820 O O . GLN A 1 120 ? 151.737 209.684 252.129 1.00 194.83 142 GLN A O 1
ATOM 826 N N . LEU A 1 121 ? 150.739 211.585 251.419 1.00 192.39 143 LEU A N 1
ATOM 827 C CA . LEU A 1 121 ? 150.980 212.395 252.611 1.00 192.39 143 LEU A CA 1
ATOM 828 C C . LEU A 1 121 ? 152.466 212.704 252.776 1.00 192.39 143 LEU A C 1
ATOM 829 O O . LEU A 1 121 ? 152.846 213.550 253.592 1.00 192.39 143 LEU A O 1
ATOM 834 N N . LYS A 1 122 ? 153.314 212.052 251.981 1.00 197.62 144 LYS A N 1
ATOM 835 C CA . LYS A 1 122 ? 154.722 212.420 251.872 1.00 197.62 144 LYS A CA 1
ATOM 836 C C . LYS A 1 122 ? 155.087 212.770 250.437 1.00 197.62 144 LYS A C 1
ATOM 837 O O . LYS A 1 122 ? 155.617 213.857 250.185 1.00 197.62 144 LYS A O 1
ATOM 843 N N . ALA A 1 123 ? 154.813 211.879 249.488 1.00 194.88 145 ALA A N 1
ATOM 844 C CA . ALA A 1 123 ? 154.934 212.180 248.071 1.00 194.88 145 ALA A CA 1
ATOM 845 C C . ALA A 1 123 ? 153.589 212.492 247.434 1.00 194.88 145 ALA A C 1
ATOM 846 O O . ALA A 1 123 ? 153.545 213.197 246.423 1.00 194.88 145 ALA A O 1
ATOM 848 N N . GLY A 1 124 ? 152.492 211.996 248.008 1.00 193.48 146 GLY A N 1
ATOM 849 C CA . GLY A 1 124 ? 151.182 212.335 247.480 1.00 193.48 146 GLY A CA 1
ATOM 850 C C . GLY A 1 124 ? 150.896 213.821 247.559 1.00 193.48 146 GLY A C 1
ATOM 851 O O . GLY A 1 124 ? 150.200 214.374 246.704 1.00 193.48 146 GLY A O 1
ATOM 852 N N . GLU A 1 125 ? 151.419 214.484 248.592 1.00 190.41 147 GLU A N 1
ATOM 853 C CA . GLU A 1 125 ? 151.330 215.924 248.816 1.00 190.41 147 GLU A CA 1
ATOM 854 C C . GLU A 1 125 ? 149.897 216.401 249.001 1.00 190.41 147 GLU A C 1
ATOM 855 O O . GLU A 1 125 ? 149.669 217.617 249.050 1.00 190.41 147 GLU A O 1
ATOM 857 N N . TYR A 1 126 ? 148.925 215.491 249.080 1.00 189.01 148 TYR A N 1
ATOM 858 C CA . TYR A 1 126 ? 147.487 215.742 249.135 1.00 189.01 148 TYR A CA 1
ATOM 859 C C . TYR A 1 126 ? 146.945 216.260 247.808 1.00 189.01 148 TYR A C 1
ATOM 860 O O . TYR A 1 126 ? 145.723 216.350 247.650 1.00 189.01 148 TYR A O 1
ATOM 862 N N . PHE A 1 127 ? 147.809 216.580 246.842 1.00 188.23 149 PHE A N 1
ATOM 863 C CA . PHE A 1 127 ? 147.399 217.082 245.536 1.00 188.23 149 PHE A CA 1
ATOM 864 C C . PHE A 1 127 ? 148.588 217.068 244.582 1.00 188.23 149 PHE A C 1
ATOM 865 O O . PHE A 1 127 ? 149.663 216.577 244.942 1.00 188.23 149 PHE A O 1
ATOM 867 N N . SER A 1 128 ? 148.411 217.613 243.374 1.00 189.09 150 SER A N 1
ATOM 868 C CA . SER A 1 128 ? 149.467 217.675 242.360 1.00 189.09 150 SER A CA 1
ATOM 869 C C . SER A 1 128 ? 149.987 216.269 242.041 1.00 189.09 150 SER A C 1
ATOM 870 O O . SER A 1 128 ? 151.105 215.884 242.391 1.00 189.09 150 SER A O 1
ATOM 873 N N . ARG A 1 129 ? 149.132 215.504 241.362 1.00 192.50 151 ARG A N 1
ATOM 874 C CA . ARG A 1 129 ? 149.319 214.059 241.322 1.00 192.50 151 ARG A CA 1
ATOM 875 C C . ARG A 1 129 ? 150.355 213.598 240.302 1.00 192.50 151 ARG A C 1
ATOM 876 O O . ARG A 1 129 ? 150.172 212.564 239.648 1.00 192.50 151 ARG A O 1
ATOM 878 N N . SER A 1 130 ? 151.506 214.268 240.264 1.00 193.90 152 SER A N 1
ATOM 879 C CA . SER A 1 130 ? 152.643 213.779 239.495 1.00 193.90 152 SER A CA 1
ATOM 880 C C . SER A 1 130 ? 153.442 212.775 240.313 1.00 193.90 152 SER A C 1
ATOM 881 O O . SER A 1 130 ? 153.729 211.664 239.854 1.00 193.90 152 SER A O 1
ATOM 884 N N . ARG A 1 131 ? 153.772 213.138 241.551 1.00 192.29 153 ARG A N 1
ATOM 885 C CA . ARG A 1 131 ? 154.292 212.145 242.475 1.00 192.29 153 ARG A CA 1
ATOM 886 C C . ARG A 1 131 ? 153.235 211.110 242.838 1.00 192.29 153 ARG A C 1
ATOM 887 O O . ARG A 1 131 ? 153.581 210.049 243.351 1.00 192.29 153 ARG A O 1
ATOM 889 N N . VAL A 1 132 ? 151.957 211.365 242.543 1.00 190.35 154 VAL A N 1
ATOM 890 C CA . VAL A 1 132 ? 150.944 210.325 242.718 1.00 190.35 154 VAL A CA 1
ATOM 891 C C . VAL A 1 132 ? 150.952 209.366 241.530 1.00 190.35 154 VAL A C 1
ATOM 892 O O . VAL A 1 132 ? 150.719 208.158 241.682 1.00 190.35 154 VAL A O 1
ATOM 896 N N . GLU A 1 133 ? 151.223 209.877 240.326 1.00 188.81 155 GLU A N 1
ATOM 897 C CA . GLU A 1 133 ? 151.558 208.971 239.233 1.00 188.81 155 GLU A CA 1
ATOM 898 C C . GLU A 1 133 ? 152.774 208.128 239.598 1.00 188.81 155 GLU A C 1
ATOM 899 O O . GLU A 1 133 ? 152.801 206.913 239.364 1.00 188.81 155 GLU A O 1
ATOM 901 N N . ASP A 1 134 ? 153.782 208.756 240.204 1.00 189.79 156 ASP A N 1
ATOM 902 C CA . ASP A 1 134 ? 154.915 208.001 240.732 1.00 189.79 156 ASP A CA 1
ATOM 903 C C . ASP A 1 134 ? 154.475 207.022 241.817 1.00 189.79 156 ASP A C 1
ATOM 904 O O . ASP A 1 134 ? 155.071 205.954 241.977 1.00 189.79 156 ASP A O 1
ATOM 909 N N . ALA A 1 135 ? 153.444 207.378 242.584 1.00 185.63 157 ALA A N 1
ATOM 910 C CA . ALA A 1 135 ? 152.931 206.492 243.623 1.00 185.63 157 ALA A CA 1
ATOM 911 C C . ALA A 1 135 ? 152.356 205.220 243.018 1.00 185.63 157 ALA A C 1
ATOM 912 O O . ALA A 1 135 ? 152.618 204.111 243.498 1.00 185.63 157 ALA A O 1
ATOM 914 N N . GLN A 1 136 ? 151.559 205.364 241.961 1.00 184.59 158 GLN A N 1
ATOM 915 C CA . GLN A 1 136 ? 151.072 204.179 241.262 1.00 184.59 158 GLN A CA 1
ATOM 916 C C . GLN A 1 136 ? 152.222 203.429 240.600 1.00 184.59 158 GLN A C 1
ATOM 917 O O . GLN A 1 136 ? 152.166 202.202 240.459 1.00 184.59 158 GLN A O 1
ATOM 923 N N . ARG A 1 137 ? 153.285 204.143 240.219 1.00 178.04 159 ARG A N 1
ATOM 924 C CA . ARG A 1 137 ? 154.469 203.471 239.691 1.00 178.04 159 ARG A CA 1
ATOM 925 C C . ARG A 1 137 ? 155.126 202.595 240.754 1.00 178.04 159 ARG A C 1
ATOM 926 O O . ARG A 1 137 ? 155.535 201.466 240.471 1.00 178.04 159 ARG A O 1
ATOM 934 N N . ARG A 1 138 ? 155.238 203.094 241.986 1.00 184.51 160 ARG A N 1
ATOM 935 C CA . ARG A 1 138 ? 155.799 202.262 243.050 1.00 184.51 160 ARG A CA 1
ATOM 936 C C . ARG A 1 138 ? 154.831 201.157 243.449 1.00 184.51 160 ARG A C 1
ATOM 937 O O . ARG A 1 138 ? 155.250 200.109 243.952 1.00 184.51 160 ARG A O 1
ATOM 945 N N . LEU A 1 139 ? 153.531 201.380 243.259 1.00 177.64 161 LEU A N 1
ATOM 946 C CA . LEU A 1 139 ? 152.573 200.300 243.465 1.00 177.64 161 LEU A CA 1
ATOM 947 C C . LEU A 1 139 ? 152.788 199.191 242.443 1.00 177.64 161 LEU A C 1
ATOM 948 O O . LEU A 1 139 ? 152.647 198.005 242.759 1.00 177.64 161 LEU A O 1
ATOM 953 N N . LEU A 1 140 ? 153.125 199.566 241.206 1.00 170.34 162 LEU A N 1
ATOM 954 C CA . LEU A 1 140 ? 153.509 198.578 240.201 1.00 170.34 162 LEU A CA 1
ATOM 955 C C . LEU A 1 140 ? 154.867 197.964 240.528 1.00 170.34 162 LEU A C 1
ATOM 956 O O . LEU A 1 140 ? 155.155 196.827 240.134 1.00 170.34 162 LEU A O 1
ATOM 961 N N . ALA A 1 141 ? 155.725 198.721 241.216 1.00 168.87 163 ALA A N 1
ATOM 962 C CA . ALA A 1 141 ? 156.976 198.161 241.717 1.00 168.87 163 ALA A CA 1
ATOM 963 C C . ALA A 1 141 ? 156.709 197.057 242.727 1.00 168.87 163 ALA A C 1
ATOM 964 O O . ALA A 1 141 ? 157.336 195.993 242.667 1.00 168.87 163 ALA A O 1
ATOM 966 N N . THR A 1 142 ? 155.783 197.293 243.656 1.00 171.33 164 THR A N 1
ATOM 967 C CA . THR A 1 142 ? 155.209 196.212 244.439 1.00 171.33 164 THR A CA 1
ATOM 968 C C . THR A 1 142 ? 154.232 195.380 243.623 1.00 171.33 164 THR A C 1
ATOM 969 O O . THR A 1 142 ? 153.865 194.284 244.057 1.00 171.33 164 THR A O 1
ATOM 973 N N . GLY A 1 143 ? 153.815 195.872 242.456 1.00 166.79 165 GLY A N 1
ATOM 974 C CA . GLY A 1 143 ? 152.982 195.134 241.532 1.00 166.79 165 GLY A CA 1
ATOM 975 C C . GLY A 1 143 ? 151.616 194.757 242.046 1.00 166.79 165 GLY A C 1
ATOM 976 O O . GLY A 1 143 ? 150.819 194.201 241.283 1.00 166.79 165 GLY A O 1
ATOM 977 N N . LYS A 1 144 ? 151.306 195.070 243.303 1.00 173.46 166 LYS A N 1
ATOM 978 C CA . LYS A 1 144 ? 150.062 194.610 243.904 1.00 173.46 166 LYS A CA 1
ATOM 979 C C . LYS A 1 144 ? 148.842 195.223 243.228 1.00 173.46 166 LYS A C 1
ATOM 980 O O . LYS A 1 144 ? 147.719 194.748 243.432 1.00 173.46 166 LYS A O 1
ATOM 986 N N . PHE A 1 145 ? 149.037 196.262 242.421 1.00 177.52 167 PHE A N 1
ATOM 987 C CA . PHE A 1 145 ? 147.980 196.847 241.612 1.00 177.52 167 PHE A CA 1
ATOM 988 C C . PHE A 1 145 ? 148.279 196.640 240.132 1.00 177.52 167 PHE A C 1
ATOM 989 O O . PHE A 1 145 ? 149.383 196.250 239.746 1.00 177.52 167 PHE A O 1
ATOM 997 N N . SER A 1 146 ? 147.267 196.898 239.303 1.00 179.43 168 SER A N 1
ATOM 998 C CA . SER A 1 146 ? 147.418 196.835 237.853 1.00 179.43 168 SER A CA 1
ATOM 999 C C . SER A 1 146 ? 147.255 198.204 237.207 1.00 179.43 168 SER A C 1
ATOM 1000 O O . SER A 1 146 ? 148.166 198.667 236.513 1.00 179.43 168 SER A O 1
ATOM 1003 N N . GLU A 1 147 ? 146.121 198.869 237.420 1.00 189.40 169 GLU A N 1
ATOM 1004 C CA . GLU A 1 147 ? 145.866 200.200 236.884 1.00 189.40 169 GLU A CA 1
ATOM 1005 C C . GLU A 1 147 ? 145.274 201.052 237.992 1.00 189.40 169 GLU A C 1
ATOM 1006 O O . GLU A 1 147 ? 144.375 200.601 238.708 1.00 189.40 169 GLU A O 1
ATOM 1012 N N . VAL A 1 148 ? 145.770 202.277 238.130 1.00 197.01 170 VAL A N 1
ATOM 1013 C CA . VAL A 1 148 ? 145.272 203.226 239.118 1.00 197.01 170 VAL A CA 1
ATOM 1014 C C . VAL A 1 148 ? 144.704 204.423 238.371 1.00 197.01 170 VAL A C 1
ATOM 1015 O O . VAL A 1 148 ? 145.387 205.016 237.526 1.00 197.01 170 VAL A O 1
ATOM 1019 N N . ARG A 1 149 ? 143.456 204.772 238.674 1.00 199.44 171 ARG A N 1
ATOM 1020 C CA . ARG A 1 149 ? 142.809 205.925 238.059 1.00 199.44 171 ARG A CA 1
ATOM 1021 C C . ARG A 1 149 ? 142.534 206.991 239.108 1.00 199.44 171 ARG A C 1
ATOM 1022 O O . ARG A 1 149 ? 141.587 206.847 239.898 1.00 199.44 171 ARG A O 1
ATOM 1024 N N . PRO A 1 150 ? 143.321 208.064 239.162 1.00 199.11 172 PRO A N 1
ATOM 1025 C CA . PRO A 1 150 ? 143.060 209.147 240.121 1.00 199.11 172 PRO A CA 1
ATOM 1026 C C . PRO A 1 150 ? 141.916 210.030 239.644 1.00 199.11 172 PRO A C 1
ATOM 1027 O O . PRO A 1 150 ? 142.049 210.779 238.673 1.00 199.11 172 PRO A O 1
ATOM 1031 N N . ASP A 1 151 ? 140.782 209.938 240.331 1.00 197.19 173 ASP A N 1
ATOM 1032 C CA . ASP A 1 151 ? 139.601 210.742 240.030 1.00 197.19 173 ASP A CA 1
ATOM 1033 C C . ASP A 1 151 ? 139.434 211.749 241.165 1.00 197.19 173 ASP A C 1
ATOM 1034 O O . ASP A 1 151 ? 138.956 211.414 242.249 1.00 197.19 173 ASP A O 1
ATOM 1036 N N . ALA A 1 152 ? 139.838 212.990 240.906 1.00 194.86 174 ALA A N 1
ATOM 1037 C CA . ALA A 1 152 ? 139.798 214.026 241.930 1.00 194.86 174 ALA A CA 1
ATOM 1038 C C . ALA A 1 152 ? 138.391 214.598 242.048 1.00 194.86 174 ALA A C 1
ATOM 1039 O O . ALA A 1 152 ? 137.877 215.207 241.104 1.00 194.86 174 ALA A O 1
ATOM 1041 N N . GLN A 1 153 ? 137.768 214.401 243.210 1.00 191.13 175 GLN A N 1
ATOM 1042 C CA . GLN A 1 153 ? 136.448 214.959 243.498 1.00 191.13 175 GLN A CA 1
ATOM 1043 C C . GLN A 1 153 ? 136.641 216.214 244.344 1.00 191.13 175 GLN A C 1
ATOM 1044 O O . GLN A 1 153 ? 136.476 216.212 245.564 1.00 191.13 175 GLN A O 1
ATOM 1046 N N . VAL A 1 154 ? 137.002 217.305 243.671 1.00 189.13 176 VAL A N 1
ATOM 1047 C CA . VAL A 1 154 ? 137.254 218.584 244.334 1.00 189.13 176 VAL A CA 1
ATOM 1048 C C . VAL A 1 154 ? 135.903 219.256 244.561 1.00 189.13 176 VAL A C 1
ATOM 1049 O O . VAL A 1 154 ? 135.223 219.647 243.611 1.00 189.13 176 VAL A O 1
ATOM 1051 N N . ALA A 1 155 ? 135.509 219.394 245.825 1.00 188.36 177 ALA A N 1
ATOM 1052 C CA . ALA A 1 155 ? 134.241 220.011 246.195 1.00 188.36 177 ALA A CA 1
ATOM 1053 C C . ALA A 1 155 ? 134.504 221.121 247.202 1.00 188.36 177 ALA A C 1
ATOM 1054 O O . ALA A 1 155 ? 135.014 220.859 248.297 1.00 188.36 177 ALA A O 1
ATOM 1056 N N . ASN A 1 156 ? 134.145 222.352 246.832 1.00 186.82 178 ASN A N 1
ATOM 1057 C CA . ASN A 1 156 ? 134.288 223.520 247.704 1.00 186.82 178 ASN A CA 1
ATOM 1058 C C . ASN A 1 156 ? 135.726 223.677 248.196 1.00 186.82 178 ASN A C 1
ATOM 1059 O O . ASN A 1 156 ? 135.981 223.897 249.382 1.00 186.82 178 ASN A O 1
ATOM 1061 N N . GLY A 1 157 ? 136.669 223.563 247.280 1.00 185.30 179 GLY A N 1
ATOM 1062 C CA . GLY A 1 157 ? 138.085 223.651 247.623 1.00 185.30 179 GLY A CA 1
ATOM 1063 C C . GLY A 1 157 ? 138.695 222.340 248.061 1.00 185.30 179 GLY A C 1
ATOM 1064 O O . GLY A 1 157 ? 139.720 221.920 247.526 1.00 185.30 179 GLY A O 1
ATOM 1065 N N . LYS A 1 158 ? 138.077 221.685 249.040 1.00 186.63 180 LYS A N 1
ATOM 1066 C CA . LYS A 1 158 ? 138.528 220.368 249.463 1.00 186.63 180 LYS A CA 1
ATOM 1067 C C . LYS A 1 158 ? 138.287 219.345 248.359 1.00 186.63 180 LYS A C 1
ATOM 1068 O O . LYS A 1 158 ? 137.342 219.454 247.573 1.00 186.63 180 LYS A O 1
ATOM 1070 N N . MET A 1 159 ? 139.159 218.343 248.302 1.00 188.59 181 MET A N 1
ATOM 1071 C CA . MET A 1 159 ? 139.086 217.312 247.280 1.00 188.59 181 MET A CA 1
ATOM 1072 C C . MET A 1 159 ? 139.121 215.936 247.928 1.00 188.59 181 MET A C 1
ATOM 1073 O O . MET A 1 159 ? 139.760 215.734 248.965 1.00 188.59 181 MET A O 1
ATOM 1075 N N . ALA A 1 160 ? 138.417 214.992 247.307 1.00 191.71 182 ALA A N 1
ATOM 1076 C CA . ALA A 1 160 ? 138.444 213.606 247.753 1.00 191.71 182 ALA A CA 1
ATOM 1077 C C . ALA A 1 160 ? 139.553 212.806 247.089 1.00 191.71 182 ALA A C 1
ATOM 1078 O O . ALA A 1 160 ? 140.108 211.896 247.716 1.00 191.71 182 ALA A O 1
ATOM 1080 N N . LEU A 1 161 ? 139.893 213.140 245.845 1.00 194.27 183 LEU A N 1
ATOM 1081 C CA . LEU A 1 161 ? 140.950 212.478 245.082 1.00 194.27 183 LEU A CA 1
ATOM 1082 C C . LEU A 1 161 ? 140.785 210.959 245.110 1.00 194.27 183 LEU A C 1
ATOM 1083 O O . LEU A 1 161 ? 141.668 210.213 245.538 1.00 194.27 183 LEU A O 1
ATOM 1088 N N . SER A 1 162 ? 139.617 210.510 244.654 1.00 197.21 184 SER A N 1
ATOM 1089 C CA . SER A 1 162 ? 139.349 209.081 244.584 1.00 197.21 184 SER A CA 1
ATOM 1090 C C . SER A 1 162 ? 140.362 208.401 243.673 1.00 197.21 184 SER A C 1
ATOM 1091 O O . SER A 1 162 ? 140.601 208.837 242.544 1.00 197.21 184 SER A O 1
ATOM 1094 N N . PHE A 1 163 ? 140.959 207.323 244.172 1.00 199.01 185 PHE A N 1
ATOM 1095 C CA . PHE A 1 163 ? 142.010 206.597 243.466 1.00 199.01 185 PHE A CA 1
ATOM 1096 C C . PHE A 1 163 ? 141.459 205.221 243.115 1.00 199.01 185 PHE A C 1
ATOM 1097 O O . PHE A 1 163 ? 141.656 204.255 243.855 1.00 199.01 185 PHE A O 1
ATOM 1105 N N . GLU A 1 164 ? 140.771 205.135 241.979 1.00 201.90 186 GLU A N 1
ATOM 1106 C CA . GLU A 1 164 ? 140.197 203.873 241.526 1.00 201.90 186 GLU A CA 1
ATOM 1107 C C . GLU A 1 164 ? 141.321 203.005 240.976 1.00 201.90 186 GLU A C 1
ATOM 1108 O O . GLU A 1 164 ? 141.928 203.336 239.952 1.00 201.90 186 GLU A O 1
ATOM 1114 N N . VAL A 1 165 ? 141.601 201.894 241.654 1.00 194.73 187 VAL A N 1
ATOM 1115 C CA . VAL A 1 165 ? 142.747 201.059 241.332 1.00 194.73 187 VAL A CA 1
ATOM 1116 C C . VAL A 1 165 ? 142.266 199.713 240.809 1.00 194.73 187 VAL A C 1
ATOM 1117 O O . VAL A 1 165 ? 141.134 199.286 241.047 1.00 194.73 187 VAL A O 1
ATOM 1121 N N . VAL A 1 166 ? 143.155 199.048 240.077 1.00 187.92 188 VAL A N 1
ATOM 1122 C CA . VAL A 1 166 ? 142.943 197.687 239.601 1.00 187.92 188 VAL A CA 1
ATOM 1123 C C . VAL A 1 166 ? 144.008 196.811 240.241 1.00 187.92 188 VAL A C 1
ATOM 1124 O O . VAL A 1 166 ? 145.198 197.137 240.186 1.00 187.92 188 VAL A O 1
ATOM 1128 N N . GLU A 1 167 ? 143.583 195.713 240.855 1.00 175.91 189 GLU A N 1
ATOM 1129 C CA . GLU A 1 167 ? 144.471 194.866 241.635 1.00 175.91 189 GLU A CA 1
ATOM 1130 C C . GLU A 1 167 ? 144.913 193.655 240.823 1.00 175.91 189 GLU A C 1
ATOM 1131 O O . GLU A 1 167 ? 144.112 193.018 240.134 1.00 175.91 189 GLU A O 1
ATOM 1137 N N . ASN A 1 168 ? 146.201 193.345 240.912 1.00 160.95 190 ASN A N 1
ATOM 1138 C CA . ASN A 1 168 ? 146.750 192.202 240.197 1.00 160.95 190 ASN A CA 1
ATOM 1139 C C . ASN A 1 168 ? 146.332 190.907 240.879 1.00 160.95 190 ASN A C 1
ATOM 1140 O O . ASN A 1 168 ? 146.639 190.716 242.061 1.00 160.95 190 ASN A O 1
ATOM 1145 N N . PRO A 1 169 ? 145.635 190.010 240.192 1.00 146.10 191 PRO A N 1
ATOM 1146 C CA . PRO A 1 169 ? 145.406 188.678 240.756 1.00 146.10 191 PRO A CA 1
ATOM 1147 C C . PRO A 1 169 ? 146.712 187.908 240.831 1.00 146.10 191 PRO A C 1
ATOM 1148 O O . PRO A 1 169 ? 147.621 188.103 240.021 1.00 146.10 191 PRO A O 1
ATOM 1152 N N . ILE A 1 170 ? 146.804 187.026 241.827 1.00 130.84 192 ILE A N 1
ATOM 1153 C CA . ILE A 1 170 ? 147.984 186.181 241.936 1.00 130.84 192 ILE A CA 1
ATOM 1154 C C . ILE A 1 170 ? 148.055 185.258 240.726 1.00 130.84 192 ILE A C 1
ATOM 1155 O O . ILE A 1 170 ? 147.032 184.843 240.164 1.00 130.84 192 ILE A O 1
ATOM 1160 N N . VAL A 1 171 ? 149.272 184.958 240.299 1.00 119.33 193 VAL A N 1
ATOM 1161 C CA . VAL A 1 171 ? 149.472 184.135 239.115 1.00 119.33 193 VAL A CA 1
ATOM 1162 C C . VAL A 1 171 ? 149.233 182.674 239.470 1.00 119.33 193 VAL A C 1
ATOM 1163 O O . VAL A 1 171 ? 149.784 182.149 240.446 1.00 119.33 193 VAL A O 1
ATOM 1167 N N . LYS A 1 172 ? 148.381 182.018 238.685 1.00 103.77 194 LYS A N 1
ATOM 1168 C CA . LYS A 1 172 ? 148.046 180.621 238.922 1.00 103.77 194 LYS A CA 1
ATOM 1169 C C . LYS A 1 172 ? 149.039 179.678 238.258 1.00 103.77 194 LYS A C 1
ATOM 1170 O O . LYS A 1 172 ? 149.342 178.612 238.804 1.00 103.77 194 LYS A O 1
ATOM 1176 N N . SER A 1 173 ? 149.552 180.052 237.089 1.00 91.44 195 SER A N 1
ATOM 1177 C CA . SER A 1 173 ? 150.530 179.239 236.387 1.00 91.44 195 SER A CA 1
ATOM 1178 C C . SER A 1 173 ? 151.378 180.140 235.503 1.00 91.44 195 SER A C 1
ATOM 1179 O O . SER A 1 173 ? 150.948 181.218 235.086 1.00 91.44 195 SER A O 1
ATOM 1182 N N . VAL A 1 174 ? 152.594 179.681 235.221 1.00 81.28 196 VAL A N 1
ATOM 1183 C CA . VAL A 1 174 ? 153.536 180.393 234.366 1.00 81.28 196 VAL A CA 1
ATOM 1184 C C . VAL A 1 174 ? 153.903 179.466 233.218 1.00 81.28 196 VAL A C 1
ATOM 1185 O O . VAL A 1 174 ? 154.423 178.367 233.444 1.00 81.28 196 VAL A O 1
ATOM 1189 N N . ILE A 1 175 ? 153.634 179.904 231.994 1.00 71.55 197 ILE A N 1
ATOM 1190 C CA . ILE A 1 175 ? 153.793 179.074 230.808 1.00 71.55 197 ILE A CA 1
ATOM 1191 C C . ILE A 1 175 ? 154.810 179.734 229.892 1.00 71.55 197 ILE A C 1
ATOM 1192 O O . ILE A 1 175 ? 154.639 180.894 229.505 1.00 71.55 197 ILE A O 1
ATOM 1197 N N . ILE A 1 176 ? 155.856 178.995 229.537 1.00 66.41 198 ILE A N 1
ATOM 1198 C CA . ILE A 1 176 ? 156.879 179.463 228.610 1.00 66.41 198 ILE A CA 1
ATOM 1199 C C . ILE A 1 176 ? 156.699 178.722 227.295 1.00 66.41 198 ILE A C 1
ATOM 1200 O O . ILE A 1 176 ? 156.575 177.491 227.281 1.00 66.41 198 ILE A O 1
ATOM 1205 N N . THR A 1 177 ? 156.664 179.467 226.196 1.00 62.97 199 THR A N 1
ATOM 1206 C CA . THR A 1 177 ? 156.514 178.896 224.866 1.00 62.97 199 THR A CA 1
ATOM 1207 C C . THR A 1 177 ? 157.679 179.332 223.994 1.00 62.97 199 THR A C 1
ATOM 1208 O O . THR A 1 177 ? 158.095 180.494 224.040 1.00 62.97 199 THR A O 1
ATOM 1212 N N . GLY A 1 178 ? 158.206 178.400 223.206 1.00 54.78 200 GLY A N 1
ATOM 1213 C CA . GLY A 1 178 ? 159.201 178.750 222.215 1.00 54.78 200 GLY A CA 1
ATOM 1214 C C . GLY A 1 178 ? 160.583 179.041 222.746 1.00 54.78 200 GLY A C 1
ATOM 1215 O O . GLY A 1 178 ? 161.356 179.725 222.072 1.00 54.78 200 GLY A O 1
ATOM 1216 N N . ASN A 1 179 ? 160.926 178.552 223.939 1.00 60.86 201 ASN A N 1
ATOM 1217 C CA . ASN A 1 179 ? 162.291 178.729 224.421 1.00 60.86 201 ASN A CA 1
ATOM 1218 C C . ASN A 1 179 ? 163.269 177.884 223.610 1.00 60.86 201 ASN A C 1
ATOM 1219 O O . ASN A 1 179 ? 164.251 178.405 223.074 1.00 60.86 201 ASN A O 1
ATOM 1224 N N . ASN A 1 180 ? 163.035 176.572 223.539 1.00 56.52 202 ASN A N 1
ATOM 1225 C CA . ASN A 1 180 ? 163.682 175.667 222.590 1.00 56.52 202 ASN A CA 1
ATOM 1226 C C . ASN A 1 180 ? 165.194 175.555 222.750 1.00 56.52 202 ASN A C 1
ATOM 1227 O O . ASN A 1 180 ? 165.836 174.791 222.022 1.00 56.52 202 ASN A O 1
ATOM 1232 N N . THR A 1 181 ? 165.781 176.305 223.676 1.00 57.35 203 THR A N 1
ATOM 1233 C CA . THR A 1 181 ? 167.200 176.169 223.980 1.00 57.35 203 THR A CA 1
ATOM 1234 C C . THR A 1 181 ? 167.453 175.891 225.450 1.00 57.35 203 THR A C 1
ATOM 1235 O O . THR A 1 181 ? 168.203 174.967 225.787 1.00 57.35 203 THR A O 1
ATOM 1239 N N . ILE A 1 182 ? 166.844 176.662 226.335 1.00 67.69 204 ILE A N 1
ATOM 1240 C CA . ILE A 1 182 ? 167.012 176.505 227.775 1.00 67.69 204 ILE A CA 1
ATOM 1241 C C . ILE A 1 182 ? 165.813 175.734 228.306 1.00 67.69 204 ILE A C 1
ATOM 1242 O O . ILE A 1 182 ? 164.672 176.104 227.998 1.00 67.69 204 ILE A O 1
ATOM 1247 N N . PRO A 1 183 ? 166.016 174.663 229.071 1.00 76.10 205 PRO A N 1
ATOM 1248 C CA . PRO A 1 183 ? 164.876 173.908 229.602 1.00 76.10 205 PRO A CA 1
ATOM 1249 C C . PRO A 1 183 ? 163.982 174.783 230.468 1.00 76.10 205 PRO A C 1
ATOM 1250 O O . PRO A 1 183 ? 164.452 175.646 231.212 1.00 76.10 205 PRO A O 1
ATOM 1254 N N . THR A 1 184 ? 162.673 174.541 230.360 1.00 83.06 206 THR A N 1
ATOM 1255 C CA . THR A 1 184 ? 161.696 175.385 231.039 1.00 83.06 206 THR A CA 1
ATOM 1256 C C . THR A 1 184 ? 161.851 175.329 232.552 1.00 83.06 206 THR A C 1
ATOM 1257 O O . THR A 1 184 ? 161.506 176.293 233.245 1.00 83.06 206 THR A O 1
ATOM 1261 N N . SER A 1 185 ? 162.357 174.214 233.083 1.00 89.48 207 SER A N 1
ATOM 1262 C CA . SER A 1 185 ? 162.532 174.106 234.527 1.00 89.48 207 SER A CA 1
ATOM 1263 C C . SER A 1 185 ? 163.522 175.143 235.040 1.00 89.48 207 SER A C 1
ATOM 1264 O O . SER A 1 185 ? 163.280 175.790 236.065 1.00 89.48 207 SER A O 1
ATOM 1267 N N . THR A 1 186 ? 164.638 175.324 234.331 1.00 88.04 208 THR A N 1
ATOM 1268 C CA . THR A 1 186 ? 165.607 176.342 234.721 1.00 88.04 208 THR A CA 1
ATOM 1269 C C . THR A 1 186 ? 165.013 177.739 234.606 1.00 88.04 208 THR A C 1
ATOM 1270 O O . THR A 1 186 ? 165.277 178.607 235.447 1.00 88.04 208 THR A O 1
ATOM 1274 N N . ILE A 1 187 ? 164.213 177.975 233.566 1.00 86.30 209 ILE A N 1
ATOM 1275 C CA . ILE A 1 187 ? 163.584 179.281 233.385 1.00 86.30 209 ILE A CA 1
ATOM 1276 C C . ILE A 1 187 ? 162.655 179.589 234.552 1.00 86.30 209 ILE A C 1
ATOM 1277 O O . ILE A 1 187 ? 162.665 180.695 235.105 1.00 86.30 209 ILE A O 1
ATOM 1282 N N . MET A 1 188 ? 161.841 178.608 234.947 1.00 98.41 210 MET A N 1
ATOM 1283 C CA . MET A 1 188 ? 160.957 178.795 236.091 1.00 98.41 210 MET A CA 1
ATOM 1284 C C . MET A 1 188 ? 161.753 178.990 237.374 1.00 98.41 210 MET A C 1
ATOM 1285 O O . MET A 1 188 ? 161.379 179.804 238.225 1.00 98.41 210 MET A O 1
ATOM 1290 N N . SER A 1 189 ? 162.849 178.245 237.533 1.00 93.65 211 SER A N 1
ATOM 1291 C CA . SER A 1 189 ? 163.681 178.399 238.719 1.00 93.65 211 SER A CA 1
ATOM 1292 C C . SER A 1 189 ? 164.256 179.805 238.804 1.00 93.65 211 SER A C 1
ATOM 1293 O O . SER A 1 189 ? 164.358 180.379 239.894 1.00 93.65 211 SER A O 1
ATOM 1296 N N . GLU A 1 190 ? 164.639 180.376 237.662 1.00 96.71 212 GLU A N 1
ATOM 1297 C CA . GLU A 1 190 ? 165.120 181.752 237.658 1.00 96.71 212 GLU A CA 1
ATOM 1298 C C . GLU A 1 190 ? 164.002 182.738 237.967 1.00 96.71 212 GLU A C 1
ATOM 1299 O O . GLU A 1 190 ? 164.265 183.819 238.507 1.00 96.71 212 GLU A O 1
ATOM 1305 N N . LEU A 1 191 ? 162.759 182.383 237.644 1.00 105.60 213 LEU A N 1
ATOM 1306 C CA . LEU A 1 191 ? 161.640 183.305 237.803 1.00 105.60 213 LEU A CA 1
ATOM 1307 C C . LEU A 1 191 ? 161.463 183.708 239.260 1.00 105.60 213 LEU A C 1
ATOM 1308 O O . LEU A 1 191 ? 161.562 182.876 240.167 1.00 105.60 213 LEU A O 1
ATOM 1313 N N . THR A 1 192 ? 161.202 184.994 239.481 1.00 110.03 214 THR A N 1
ATOM 1314 C CA . THR A 1 192 ? 160.996 185.506 240.828 1.00 110.03 214 THR A CA 1
ATOM 1315 C C . THR A 1 192 ? 159.519 185.526 241.211 1.00 110.03 214 THR A C 1
ATOM 1316 O O . THR A 1 192 ? 159.153 185.101 242.311 1.00 110.03 214 THR A O 1
ATOM 1320 N N . THR A 1 193 ? 158.659 186.014 240.316 1.00 113.61 215 THR A N 1
ATOM 1321 C CA . THR A 1 193 ? 157.219 186.061 240.566 1.00 113.61 215 THR A CA 1
ATOM 1322 C C . THR A 1 193 ? 156.652 184.660 240.353 1.00 113.61 215 THR A C 1
ATOM 1323 O O . THR A 1 193 ? 156.100 184.320 239.303 1.00 113.61 215 THR A O 1
ATOM 1327 N N . LYS A 1 194 ? 156.801 183.831 241.380 1.00 117.49 216 LYS A N 1
ATOM 1328 C CA . LYS A 1 194 ? 156.380 182.443 241.324 1.00 117.49 216 LYS A CA 1
ATOM 1329 C C . LYS A 1 194 ? 154.864 182.329 241.450 1.00 117.49 216 LYS A C 1
ATOM 1330 O O . LYS A 1 194 ? 154.202 183.243 241.947 1.00 117.49 216 LYS A O 1
ATOM 1336 N N . PRO A 1 195 ? 154.288 181.218 240.990 1.00 115.98 217 PRO A N 1
ATOM 1337 C CA . PRO A 1 195 ? 152.856 180.992 241.211 1.00 115.98 217 PRO A CA 1
ATOM 1338 C C . PRO A 1 195 ? 152.530 180.978 242.696 1.00 115.98 217 PRO A C 1
ATOM 1339 O O . PRO A 1 195 ? 153.303 180.478 243.516 1.00 115.98 217 PRO A O 1
ATOM 1343 N N . GLY A 1 196 ? 151.371 181.535 243.037 1.00 127.82 218 GLY A N 1
ATOM 1344 C CA . GLY A 1 196 ? 150.961 181.696 244.414 1.00 127.82 218 GLY A CA 1
ATOM 1345 C C . GLY A 1 196 ? 151.236 183.066 244.993 1.00 127.82 218 GLY A C 1
ATOM 1346 O O . GLY A 1 196 ? 150.647 183.415 246.024 1.00 127.82 218 GLY A O 1
ATOM 1347 N N . SER A 1 197 ? 152.109 183.846 244.367 1.00 127.46 219 SER A N 1
ATOM 1348 C CA . SER A 1 197 ? 152.355 185.224 244.757 1.00 127.46 219 SER A CA 1
ATOM 1349 C C . SER A 1 197 ? 151.588 186.161 243.834 1.00 127.46 219 SER A C 1
ATOM 1350 O O . SER A 1 197 ? 151.244 185.805 242.705 1.00 127.46 219 SER A O 1
ATOM 1353 N N . VAL A 1 198 ? 151.311 187.364 244.335 1.00 140.71 220 VAL A N 1
ATOM 1354 C CA . VAL A 1 198 ? 150.569 188.346 243.558 1.00 140.71 220 VAL A CA 1
ATOM 1355 C C . VAL A 1 198 ? 151.358 188.722 242.311 1.00 140.71 220 VAL A C 1
ATOM 1356 O O . VAL A 1 198 ? 152.593 188.813 242.336 1.00 140.71 220 VAL A O 1
ATOM 1360 N N . GLN A 1 199 ? 150.646 188.907 241.201 1.00 141.43 221 GLN A N 1
ATOM 1361 C CA . GLN A 1 199 ? 151.272 189.407 239.985 1.00 141.43 221 GLN A CA 1
ATOM 1362 C C . GLN A 1 199 ? 151.898 190.769 240.252 1.00 141.43 221 GLN A C 1
ATOM 1363 O O . GLN A 1 199 ? 151.312 191.607 240.940 1.00 141.43 221 GLN A O 1
ATOM 1369 N N . ASN A 1 200 ? 153.097 190.984 239.718 1.00 141.08 222 ASN A N 1
ATOM 1370 C CA . ASN A 1 200 ? 153.901 192.151 240.058 1.00 141.08 222 ASN A CA 1
ATOM 1371 C C . ASN A 1 200 ? 154.468 192.750 238.780 1.00 141.08 222 ASN A C 1
ATOM 1372 O O . ASN A 1 200 ? 155.349 192.151 238.157 1.00 141.08 222 ASN A O 1
ATOM 1377 N N . TYR A 1 201 ? 153.981 193.935 238.403 1.00 134.27 223 TYR A N 1
ATOM 1378 C CA . TYR A 1 201 ? 154.340 194.506 237.106 1.00 134.27 223 TYR A CA 1
ATOM 1379 C C . TYR A 1 201 ? 155.833 194.787 237.000 1.00 134.27 223 TYR A C 1
ATOM 1380 O O . TYR A 1 201 ? 156.491 194.347 236.051 1.00 134.27 223 TYR A O 1
ATOM 1389 N N . ASN A 1 202 ? 156.391 195.525 237.959 1.00 123.02 224 ASN A N 1
ATOM 1390 C CA . ASN A 1 202 ? 157.803 195.874 237.851 1.00 123.02 224 ASN A CA 1
ATOM 1391 C C . ASN A 1 202 ? 158.686 194.674 238.157 1.00 123.02 224 ASN A C 1
ATOM 1392 O O . ASN A 1 202 ? 159.765 194.527 237.572 1.00 123.02 224 ASN A O 1
ATOM 1397 N N . ASN A 1 203 ? 158.256 193.808 239.076 1.00 112.23 225 ASN A N 1
ATOM 1398 C CA . ASN A 1 203 ? 158.974 192.553 239.258 1.00 112.23 225 ASN A CA 1
ATOM 1399 C C . ASN A 1 203 ? 158.893 191.702 238.003 1.00 112.23 225 ASN A C 1
ATOM 1400 O O . ASN A 1 203 ? 159.841 190.988 237.674 1.00 112.23 225 ASN A O 1
ATOM 1405 N N . LEU A 1 204 ? 157.777 191.779 237.274 1.00 95.04 226 LEU A N 1
ATOM 1406 C CA . LEU A 1 204 ? 157.700 191.109 235.980 1.00 95.04 226 LEU A CA 1
ATOM 1407 C C . LEU A 1 204 ? 158.715 191.693 235.008 1.00 95.04 226 LEU A C 1
ATOM 1408 O O . LEU A 1 204 ? 159.380 190.961 234.266 1.00 95.04 226 LEU A O 1
ATOM 1413 N N . ARG A 1 205 ? 158.843 193.019 234.997 1.00 92.43 227 ARG A N 1
ATOM 1414 C CA . ARG A 1 205 ? 159.790 193.671 234.099 1.00 92.43 227 ARG A CA 1
ATOM 1415 C C . ARG A 1 205 ? 161.220 193.256 234.419 1.00 92.43 227 ARG A C 1
ATOM 1416 O O . ARG A 1 205 ? 161.999 192.905 233.524 1.00 92.43 227 ARG A O 1
ATOM 1424 N N . GLU A 1 206 ? 161.580 193.280 235.702 1.00 92.22 228 GLU A N 1
ATOM 1425 C CA . GLU A 1 206 ? 162.927 192.883 236.094 1.00 92.22 228 GLU A CA 1
ATOM 1426 C C . GLU A 1 206 ? 163.147 191.389 235.901 1.00 92.22 228 GLU A C 1
ATOM 1427 O O . GLU A 1 206 ? 164.267 190.963 235.609 1.00 92.22 228 GLU A O 1
ATOM 1433 N N . ASP A 1 207 ? 162.096 190.583 236.042 1.00 83.45 229 ASP A N 1
ATOM 1434 C CA . ASP A 1 207 ? 162.211 189.159 235.773 1.00 83.45 229 ASP A CA 1
ATOM 1435 C C . ASP A 1 207 ? 162.488 188.908 234.300 1.00 83.45 229 ASP A C 1
ATOM 1436 O O . ASP A 1 207 ? 163.305 188.050 233.953 1.00 83.45 229 ASP A O 1
ATOM 1441 N N . ARG A 1 208 ? 161.817 189.644 233.419 1.00 69.95 230 ARG A N 1
ATOM 1442 C CA . ARG A 1 208 ? 162.120 189.551 232.000 1.00 69.95 230 ARG A CA 1
ATOM 1443 C C . ARG A 1 208 ? 163.525 190.038 231.686 1.00 69.95 230 ARG A C 1
ATOM 1444 O O . ARG A 1 208 ? 164.211 189.432 230.854 1.00 69.95 230 ARG A O 1
ATOM 1452 N N . ASP A 1 209 ? 163.972 191.106 232.345 1.00 71.73 231 ASP A N 1
ATOM 1453 C CA . ASP A 1 209 ? 165.348 191.551 232.163 1.00 71.73 231 ASP A CA 1
ATOM 1454 C C . ASP A 1 209 ? 166.332 190.470 232.595 1.00 71.73 231 ASP A C 1
ATOM 1455 O O . ASP A 1 209 ? 167.345 190.241 231.928 1.00 71.73 231 ASP A O 1
ATOM 1460 N N . LYS A 1 210 ? 166.044 189.786 233.703 1.00 72.36 232 LYS A N 1
ATOM 1461 C CA . LYS A 1 210 ? 166.921 188.715 234.159 1.00 72.36 232 LYS A CA 1
ATOM 1462 C C . LYS A 1 210 ? 166.873 187.513 233.224 1.00 72.36 232 LYS A C 1
ATOM 1463 O O . LYS A 1 210 ? 167.889 186.840 233.033 1.00 72.36 232 LYS A O 1
ATOM 1469 N N . ILE A 1 211 ? 165.712 187.225 232.638 1.00 56.63 233 ILE A N 1
ATOM 1470 C CA . ILE A 1 211 ? 165.619 186.143 231.661 1.00 56.63 233 ILE A CA 1
ATOM 1471 C C . ILE A 1 211 ? 166.494 186.456 230.458 1.00 56.63 233 ILE A C 1
ATOM 1472 O O . ILE A 1 211 ? 167.250 185.605 229.967 1.00 56.63 233 ILE A O 1
ATOM 1477 N N . LEU A 1 212 ? 166.410 187.694 229.975 1.00 50.25 234 LEU A N 1
ATOM 1478 C CA . LEU A 1 212 ? 167.269 188.120 228.879 1.00 50.25 234 LEU A CA 1
ATOM 1479 C C . LEU A 1 212 ? 168.738 188.025 229.268 1.00 50.25 234 LEU A C 1
ATOM 1480 O O . LEU A 1 212 ? 169.572 187.595 228.466 1.00 50.25 234 LEU A O 1
ATOM 1485 N N . GLY A 1 213 ? 169.073 188.428 230.494 1.00 55.48 235 GLY A N 1
ATOM 1486 C CA . GLY A 1 213 ? 170.452 188.332 230.942 1.00 55.48 235 GLY A CA 1
ATOM 1487 C C . GLY A 1 213 ? 170.948 186.901 231.010 1.00 55.48 235 GLY A C 1
ATOM 1488 O O . GLY A 1 213 ? 172.098 186.615 230.673 1.00 55.48 235 GLY A O 1
ATOM 1489 N N . LEU A 1 214 ? 170.092 185.984 231.461 1.00 50.95 236 LEU A N 1
ATOM 1490 C CA . LEU A 1 214 ? 170.461 184.574 231.494 1.00 50.95 236 LEU A CA 1
ATOM 1491 C C . LEU A 1 214 ? 170.701 184.041 230.089 1.00 50.95 236 LEU A C 1
ATOM 1492 O O . LEU A 1 214 ? 171.666 183.303 229.849 1.00 50.95 236 LEU A O 1
ATOM 1497 N N . TYR A 1 215 ? 169.835 184.410 229.145 1.00 43.99 237 TYR A N 1
ATOM 1498 C CA . TYR A 1 215 ? 170.050 184.005 227.760 1.00 43.99 237 TYR A CA 1
ATOM 1499 C C . TYR A 1 215 ? 171.345 184.594 227.216 1.00 43.99 237 TYR A C 1
ATOM 1500 O O . TYR A 1 215 ? 172.057 183.942 226.445 1.00 43.99 237 TYR A O 1
ATOM 1509 N N . GLN A 1 216 ? 171.663 185.831 227.606 1.00 43.46 238 GLN A N 1
ATOM 1510 C CA . GLN A 1 216 ? 172.932 186.435 227.212 1.00 43.46 238 GLN A CA 1
ATOM 1511 C C . GLN A 1 216 ? 174.108 185.650 227.771 1.00 43.46 238 GLN A C 1
ATOM 1512 O O . GLN A 1 216 ? 175.099 185.414 227.072 1.00 43.46 238 GLN A O 1
ATOM 1518 N N . ALA A 1 217 ? 174.016 185.248 229.037 1.00 45.77 239 ALA A N 1
ATOM 1519 C CA . ALA A 1 217 ? 175.106 184.515 229.667 1.00 45.77 239 ALA A CA 1
ATOM 1520 C C . ALA A 1 217 ? 175.310 183.157 229.011 1.00 45.77 239 ALA A C 1
ATOM 1521 O O . ALA A 1 217 ? 176.449 182.722 228.814 1.00 45.77 239 ALA A O 1
ATOM 1523 N N . GLN A 1 218 ? 174.226 182.481 228.659 1.00 49.29 240 GLN A N 1
ATOM 1524 C CA . GLN A 1 218 ? 174.397 181.159 228.065 1.00 49.29 240 GLN A CA 1
ATOM 1525 C C . GLN A 1 218 ? 174.898 181.205 226.625 1.00 49.29 240 GLN A C 1
ATOM 1526 O O . GLN A 1 218 ? 174.964 180.137 226.006 1.00 49.29 240 GLN A O 1
ATOM 1532 N N . GLY A 1 219 ? 175.250 182.358 226.065 1.00 46.95 241 GLY A N 1
ATOM 1533 C CA . GLY A 1 219 ? 175.797 182.422 224.726 1.00 46.95 241 GLY A CA 1
ATOM 1534 C C . GLY A 1 219 ? 174.845 182.848 223.629 1.00 46.95 241 GLY A C 1
ATOM 1535 O O . GLY A 1 219 ? 175.183 182.689 222.450 1.00 46.95 241 GLY A O 1
ATOM 1536 N N . TYR A 1 220 ? 173.673 183.372 223.968 1.00 39.50 242 TYR A N 1
ATOM 1537 C CA . TYR A 1 220 ? 172.692 183.821 222.983 1.00 39.50 242 TYR A CA 1
ATOM 1538 C C . TYR A 1 220 ? 172.367 185.277 223.287 1.00 39.50 242 TYR A C 1
ATOM 1539 O O . TYR A 1 220 ? 171.633 185.569 224.235 1.00 39.50 242 TYR A O 1
ATOM 1548 N N . THR A 1 221 ? 172.909 186.188 222.488 1.00 29.16 243 THR A N 1
ATOM 1549 C CA . THR A 1 221 ? 172.743 187.614 222.715 1.00 29.16 243 THR A CA 1
ATOM 1550 C C . THR A 1 221 ? 171.700 188.245 221.807 1.00 29.16 243 THR A C 1
ATOM 1551 O O . THR A 1 221 ? 171.616 189.474 221.745 1.00 29.16 243 THR A O 1
ATOM 1555 N N . LEU A 1 222 ? 170.911 187.444 221.102 1.00 25.45 244 LEU A N 1
ATOM 1556 C CA . LEU A 1 222 ? 169.964 187.946 220.113 1.00 25.45 244 LEU A CA 1
ATOM 1557 C C . LEU A 1 222 ? 168.587 187.353 220.340 1.00 25.45 244 LEU A C 1
ATOM 1558 O O . LEU A 1 222 ? 167.954 186.824 219.427 1.00 25.45 244 LEU A O 1
ATOM 1563 N N . VAL A 1 223 ? 168.107 187.410 221.576 1.00 31.07 245 VAL A N 1
ATOM 1564 C CA . VAL A 1 223 ? 166.800 186.880 221.934 1.00 31.07 245 VAL A CA 1
ATOM 1565 C C . VAL A 1 223 ? 165.955 188.005 222.509 1.00 31.07 245 VAL A C 1
ATOM 1566 O O . VAL A 1 223 ? 166.393 188.708 223.425 1.00 31.07 245 VAL A O 1
ATOM 1570 N N . ASN A 1 224 ? 164.750 188.171 221.976 1.00 31.87 246 ASN A N 1
ATOM 1571 C CA . ASN A 1 224 ? 163.778 189.123 222.491 1.00 31.87 246 ASN A CA 1
ATOM 1572 C C . ASN A 1 224 ? 162.680 188.381 223.238 1.00 31.87 246 ASN A C 1
ATOM 1573 O O . ASN A 1 224 ? 162.722 187.160 223.397 1.00 31.87 246 ASN A O 1
ATOM 1578 N N . ILE A 1 225 ? 161.685 189.132 223.699 1.00 34.93 247 ILE A N 1
ATOM 1579 C CA . ILE A 1 225 ? 160.665 188.573 224.581 1.00 34.93 247 ILE A CA 1
ATOM 1580 C C . ILE A 1 225 ? 159.285 188.602 223.938 1.00 34.93 247 ILE A C 1
ATOM 1581 O O . ILE A 1 225 ? 158.473 187.699 224.151 1.00 34.93 247 ILE A O 1
ATOM 1586 N N . THR A 1 226 ? 158.989 189.649 223.173 1.00 38.12 248 THR A N 1
ATOM 1587 C CA . THR A 1 226 ? 157.734 189.767 222.437 1.00 38.12 248 THR A CA 1
ATOM 1588 C C . THR A 1 226 ? 156.546 189.925 223.375 1.00 38.12 248 THR A C 1
ATOM 1589 O O . THR A 1 226 ? 156.043 191.038 223.556 1.00 38.12 248 THR A O 1
ATOM 1593 N N . ASP A 1 227 ? 156.089 188.831 223.979 1.00 47.82 249 ASP A N 1
ATOM 1594 C CA . ASP A 1 227 ? 154.905 188.840 224.830 1.00 47.82 249 ASP A CA 1
ATOM 1595 C C . ASP A 1 227 ? 155.278 188.502 226.264 1.00 47.82 249 ASP A C 1
ATOM 1596 O O . ASP A 1 227 ? 156.064 187.581 226.504 1.00 47.82 249 ASP A O 1
ATOM 1601 N N . MET A 1 228 ? 154.697 189.233 227.212 1.00 52.20 250 MET A N 1
ATOM 1602 C CA . MET A 1 228 ? 154.918 188.978 228.629 1.00 52.20 250 MET A CA 1
ATOM 1603 C C . MET A 1 228 ? 153.600 189.078 229.389 1.00 52.20 250 MET A C 1
ATOM 1604 O O . MET A 1 228 ? 153.553 189.556 230.527 1.00 52.20 250 MET A O 1
ATOM 1609 N N . SER A 1 229 ? 152.512 188.633 228.770 1.00 65.30 251 SER A N 1
ATOM 1610 C CA . SER A 1 229 ? 151.173 188.928 229.260 1.00 65.30 251 SER A CA 1
ATOM 1611 C C . SER A 1 229 ? 150.690 187.923 230.298 1.00 65.30 251 SER A C 1
ATOM 1612 O O . SER A 1 229 ? 151.306 186.884 230.544 1.00 65.30 251 SER A O 1
ATOM 1615 N N . THR A 1 230 ? 149.555 188.264 230.905 1.00 79.44 252 THR A N 1
ATOM 1616 C CA . THR A 1 230 ? 148.826 187.398 231.823 1.00 79.44 252 THR A CA 1
ATOM 1617 C C . THR A 1 230 ? 147.339 187.605 231.587 1.00 79.44 252 THR A C 1
ATOM 1618 O O . THR A 1 230 ? 146.852 188.737 231.652 1.00 79.44 252 THR A O 1
ATOM 1622 N N . ASP A 1 231 ? 146.620 186.521 231.315 1.00 85.02 253 ASP A N 1
ATOM 1623 C CA . ASP A 1 231 ? 145.193 186.623 231.068 1.00 85.02 253 ASP A CA 1
ATOM 1624 C C . ASP A 1 231 ? 144.444 186.829 232.384 1.00 85.02 253 ASP A C 1
ATOM 1625 O O . ASP A 1 231 ? 145.037 186.965 233.457 1.00 85.02 253 ASP A O 1
ATOM 1630 N N . GLU A 1 232 ? 143.113 186.847 232.297 1.00 87.53 254 GLU A N 1
ATOM 1631 C CA . GLU A 1 232 ? 142.293 187.066 233.483 1.00 87.53 254 GLU A CA 1
ATOM 1632 C C . GLU A 1 232 ? 142.382 185.900 234.459 1.00 87.53 254 GLU A C 1
ATOM 1633 O O . GLU A 1 232 ? 142.233 186.096 235.671 1.00 87.53 254 GLU A O 1
ATOM 1639 N N . ASN A 1 233 ? 142.629 184.691 233.961 1.00 87.05 255 ASN A N 1
ATOM 1640 C CA . ASN A 1 233 ? 142.712 183.506 234.803 1.00 87.05 255 ASN A CA 1
ATOM 1641 C C . ASN A 1 233 ? 144.033 183.403 235.555 1.00 87.05 255 ASN A C 1
ATOM 1642 O O . ASN A 1 233 ? 144.331 182.341 236.114 1.00 87.05 255 ASN A O 1
ATOM 1647 N N . GLY A 1 234 ? 144.826 184.470 235.582 1.00 92.00 256 GLY A N 1
ATOM 1648 C CA . GLY A 1 234 ? 146.105 184.433 236.272 1.00 92.00 256 GLY A CA 1
ATOM 1649 C C . GLY A 1 234 ? 147.107 183.491 235.645 1.00 92.00 256 GLY A C 1
ATOM 1650 O O . GLY A 1 234 ? 147.908 182.874 236.358 1.00 92.00 256 GLY A O 1
ATOM 1651 N N . THR A 1 235 ? 147.083 183.366 234.320 1.00 83.51 257 THR A N 1
ATOM 1652 C CA . THR A 1 235 ? 148.020 182.526 233.583 1.00 83.51 257 THR A CA 1
ATOM 1653 C C . THR A 1 235 ? 149.043 183.435 232.916 1.00 83.51 257 THR A C 1
ATOM 1654 O O . THR A 1 235 ? 148.734 184.109 231.928 1.00 83.51 257 THR A O 1
ATOM 1658 N N . LEU A 1 236 ? 150.260 183.442 233.449 1.00 76.12 258 LEU A N 1
ATOM 1659 C CA . LEU A 1 236 ? 151.325 184.265 232.897 1.00 76.12 258 LEU A CA 1
ATOM 1660 C C . LEU A 1 236 ? 151.785 183.695 231.565 1.00 76.12 258 LEU A C 1
ATOM 1661 O O . LEU A 1 236 ? 152.676 182.841 231.526 1.00 76.12 258 LEU A O 1
ATOM 1666 N N . HIS A 1 237 ? 151.192 184.157 230.469 1.00 66.71 259 HIS A N 1
ATOM 1667 C CA . HIS A 1 237 ? 151.519 183.591 229.168 1.00 66.71 259 HIS A CA 1
ATOM 1668 C C . HIS A 1 237 ? 152.867 184.107 228.689 1.00 66.71 259 HIS A C 1
ATOM 1669 O O . HIS A 1 237 ? 152.929 185.024 227.865 1.00 66.71 259 HIS A O 1
ATOM 1676 N N . ILE A 1 238 ? 153.950 183.523 229.197 1.00 59.79 260 ILE A N 1
ATOM 1677 C CA . ILE A 1 238 ? 155.285 183.997 228.858 1.00 59.79 260 ILE A CA 1
ATOM 1678 C C . ILE A 1 238 ? 155.646 183.498 227.468 1.00 59.79 260 ILE A C 1
ATOM 1679 O O . ILE A 1 238 ? 155.472 182.314 227.152 1.00 59.79 260 ILE A O 1
ATOM 1684 N N . SER A 1 239 ? 156.146 184.393 226.627 1.00 45.93 261 SER A N 1
ATOM 1685 C CA . SER A 1 239 ? 156.606 184.037 225.295 1.00 45.93 261 SER A CA 1
ATOM 1686 C C . SER A 1 239 ? 158.054 184.462 225.129 1.00 45.93 261 SER A C 1
ATOM 1687 O O . SER A 1 239 ? 158.461 185.513 225.626 1.00 45.93 261 SER A O 1
ATOM 1690 N N . ILE A 1 240 ? 158.837 183.624 224.459 1.00 39.75 262 ILE A N 1
ATOM 1691 C CA . ILE A 1 240 ? 160.226 183.932 224.144 1.00 39.75 262 ILE A CA 1
ATOM 1692 C C . ILE A 1 240 ? 160.499 183.491 222.716 1.00 39.75 262 ILE A C 1
ATOM 1693 O O . ILE A 1 240 ? 160.166 182.365 222.334 1.00 39.75 262 ILE A O 1
ATOM 1698 N N . VAL A 1 241 ? 161.098 184.375 221.928 1.00 37.49 263 VAL A N 1
ATOM 1699 C CA . VAL A 1 241 ? 161.454 184.095 220.545 1.00 37.49 263 VAL A CA 1
ATOM 1700 C C . VAL A 1 241 ? 162.969 184.016 220.457 1.00 37.49 263 VAL A C 1
ATOM 1701 O O . VAL A 1 241 ? 163.670 184.928 220.910 1.00 37.49 263 VAL A O 1
ATOM 1705 N N . GLU A 1 242 ? 163.475 182.926 219.878 1.00 46.25 264 GLU A N 1
ATOM 1706 C CA . GLU A 1 242 ? 164.916 182.698 219.855 1.00 46.25 264 GLU A CA 1
ATOM 1707 C C . GLU A 1 242 ? 165.614 183.637 218.882 1.00 46.25 264 GLU A C 1
ATOM 1708 O O . GLU A 1 242 ? 166.446 184.459 219.278 1.00 46.25 264 GLU A O 1
ATOM 1714 N N . GLY A 1 243 ? 165.298 183.522 217.600 1.00 41.59 265 GLY A N 1
ATOM 1715 C CA . GLY A 1 243 ? 166.004 184.290 216.598 1.00 41.59 265 GLY A CA 1
ATOM 1716 C C . GLY A 1 243 ? 167.072 183.460 215.922 1.00 41.59 265 GLY A C 1
ATOM 1717 O O . GLY A 1 243 ? 168.167 183.288 216.464 1.00 41.59 265 GLY A O 1
ATOM 1718 N N . ILE A 1 244 ? 166.771 182.948 214.735 1.00 41.49 266 ILE A N 1
ATOM 1719 C CA . ILE A 1 244 ? 167.638 182.018 214.025 1.00 41.49 266 ILE A CA 1
ATOM 1720 C C . ILE A 1 244 ? 168.083 182.675 212.731 1.00 41.49 266 ILE A C 1
ATOM 1721 O O . ILE A 1 244 ? 167.245 183.121 211.940 1.00 41.49 266 ILE A O 1
ATOM 1726 N N . VAL A 1 245 ? 169.395 182.731 212.511 1.00 39.52 267 VAL A N 1
ATOM 1727 C CA . VAL A 1 245 ? 169.939 183.411 211.340 1.00 39.52 267 VAL A CA 1
ATOM 1728 C C . VAL A 1 245 ? 169.474 182.701 210.078 1.00 39.52 267 VAL A C 1
ATOM 1729 O O . VAL A 1 245 ? 169.873 181.565 209.809 1.00 39.52 267 VAL A O 1
ATOM 1733 N N . ARG A 1 246 ? 168.627 183.364 209.295 1.00 42.95 268 ARG A N 1
ATOM 1734 C CA . ARG A 1 246 ? 168.164 182.789 208.041 1.00 42.95 268 ARG A CA 1
ATOM 1735 C C . ARG A 1 246 ? 169.055 183.155 206.870 1.00 42.95 268 ARG A C 1
ATOM 1736 O O . ARG A 1 246 ? 169.210 182.351 205.944 1.00 42.95 268 ARG A O 1
ATOM 1744 N N . ARG A 1 247 ? 169.642 184.347 206.887 1.00 46.63 269 ARG A N 1
ATOM 1745 C CA . ARG A 1 247 ? 170.485 184.801 205.790 1.00 46.63 269 ARG A CA 1
ATOM 1746 C C . ARG A 1 247 ? 171.446 185.854 206.311 1.00 46.63 269 ARG A C 1
ATOM 1747 O O . ARG A 1 247 ? 171.019 186.824 206.941 1.00 46.63 269 ARG A O 1
ATOM 1755 N N . ILE A 1 248 ? 172.732 185.667 206.040 1.00 47.04 270 ILE A N 1
ATOM 1756 C CA . ILE A 1 248 ? 173.769 186.579 206.497 1.00 47.04 270 ILE A CA 1
ATOM 1757 C C . ILE A 1 248 ? 174.364 187.267 205.279 1.00 47.04 270 ILE A C 1
ATOM 1758 O O . ILE A 1 248 ? 174.921 186.607 204.394 1.00 47.04 270 ILE A O 1
ATOM 1763 N N . GLU A 1 249 ? 174.245 188.588 205.234 1.00 58.14 271 GLU A N 1
ATOM 1764 C CA . GLU A 1 249 ? 174.748 189.390 204.131 1.00 58.14 271 GLU A CA 1
ATOM 1765 C C . GLU A 1 249 ? 175.931 190.220 204.602 1.00 58.14 271 GLU A C 1
ATOM 1766 O O . GLU A 1 249 ? 176.055 190.538 205.787 1.00 58.14 271 GLU A O 1
ATOM 1772 N N . VAL A 1 250 ? 176.803 190.571 203.663 1.00 59.89 272 VAL A N 1
ATOM 1773 C CA . VAL A 1 250 ? 178.009 191.332 203.961 1.00 59.89 272 VAL A CA 1
ATOM 1774 C C . VAL A 1 250 ? 178.031 192.570 203.082 1.00 59.89 272 VAL A C 1
ATOM 1775 O O . VAL A 1 250 ? 178.057 192.461 201.851 1.00 59.89 272 VAL A O 1
ATOM 1779 N N . LYS A 1 251 ? 178.026 193.741 203.709 1.00 75.64 273 LYS A N 1
ATOM 1780 C CA . LYS A 1 251 ? 178.211 195.005 203.017 1.00 75.64 273 LYS A CA 1
ATOM 1781 C C . LYS A 1 251 ? 179.110 195.895 203.857 1.00 75.64 273 LYS A C 1
ATOM 1782 O O . LYS A 1 251 ? 179.165 195.766 205.082 1.00 75.64 273 LYS A O 1
ATOM 1788 N N . LYS A 1 252 ? 179.820 196.798 203.189 1.00 106.30 274 LYS A N 1
ATOM 1789 C CA . LYS A 1 252 ? 180.827 197.591 203.875 1.00 106.30 274 LYS A CA 1
ATOM 1790 C C . LYS A 1 252 ? 180.178 198.539 204.873 1.00 106.30 274 LYS A C 1
ATOM 1791 O O . LYS A 1 252 ? 179.046 198.996 204.689 1.00 106.30 274 LYS A O 1
ATOM 1797 N N . MET A 1 253 ? 180.903 198.818 205.952 1.00 105.17 275 MET A N 1
ATOM 1798 C CA . MET A 1 253 ? 180.402 199.713 206.988 1.00 105.17 275 MET A CA 1
ATOM 1799 C C . MET A 1 253 ? 180.498 201.147 206.489 1.00 105.17 275 MET A C 1
ATOM 1800 O O . MET A 1 253 ? 181.597 201.683 206.319 1.00 105.17 275 MET A O 1
ATOM 1805 N N . VAL A 1 254 ? 179.349 201.767 206.240 1.00 133.97 276 VAL A N 1
ATOM 1806 C CA . VAL A 1 254 ? 179.320 203.150 205.785 1.00 133.97 276 VAL A CA 1
ATOM 1807 C C . VAL A 1 254 ? 179.331 204.068 207.003 1.00 133.97 276 VAL A C 1
ATOM 1808 O O . VAL A 1 254 ? 178.283 204.404 207.568 1.00 133.97 276 VAL A O 1
ATOM 1812 N N . THR A 1 255 ? 180.525 204.452 207.434 1.00 151.19 277 THR A N 1
ATOM 1813 C CA . THR A 1 255 ? 180.702 205.358 208.553 1.00 151.19 277 THR A CA 1
ATOM 1814 C C . THR A 1 255 ? 180.688 206.796 208.041 1.00 151.19 277 THR A C 1
ATOM 1815 O O . THR A 1 255 ? 180.262 207.075 206.915 1.00 151.19 277 THR A O 1
ATOM 1819 N N . LYS A 1 256 ? 181.157 207.726 208.872 1.00 159.86 278 LYS A N 1
ATOM 1820 C CA . LYS A 1 256 ? 181.215 209.138 208.496 1.00 159.86 278 LYS A CA 1
ATOM 1821 C C . LYS A 1 256 ? 182.371 209.320 207.516 1.00 159.86 278 LYS A C 1
ATOM 1822 O O . LYS A 1 256 ? 183.470 209.759 207.861 1.00 159.86 278 LYS A O 1
ATOM 1828 N N . GLN A 1 257 ? 182.110 208.957 206.262 1.00 162.56 279 GLN A N 1
ATOM 1829 C CA . GLN A 1 257 ? 183.091 209.080 205.187 1.00 162.56 279 GLN A CA 1
ATOM 1830 C C . GLN A 1 257 ? 183.049 210.514 204.680 1.00 162.56 279 GLN A C 1
ATOM 1831 O O . GLN A 1 257 ? 182.369 210.834 203.703 1.00 162.56 279 GLN A O 1
ATOM 1837 N N . LYS A 1 258 ? 183.781 211.393 205.362 1.00 175.93 280 LYS A N 1
ATOM 1838 C CA . LYS A 1 258 ? 183.793 212.804 204.997 1.00 175.93 280 LYS A CA 1
ATOM 1839 C C . LYS A 1 258 ? 184.372 212.989 203.600 1.00 175.93 280 LYS A C 1
ATOM 1840 O O . LYS A 1 258 ? 185.415 212.420 203.265 1.00 175.93 280 LYS A O 1
ATOM 1842 N N . GLY A 1 259 ? 183.689 213.791 202.787 1.00 179.23 281 GLY A N 1
ATOM 1843 C CA . GLY A 1 259 ? 184.109 214.041 201.425 1.00 179.23 281 GLY A CA 1
ATOM 1844 C C . GLY A 1 259 ? 183.696 212.989 200.420 1.00 179.23 281 GLY A C 1
ATOM 1845 O O . GLY A 1 259 ? 184.015 213.135 199.233 1.00 179.23 281 GLY A O 1
ATOM 1846 N N . ASN A 1 260 ? 183.004 211.937 200.849 1.00 182.81 282 ASN A N 1
ATOM 1847 C CA . ASN A 1 260 ? 182.574 210.866 199.963 1.00 182.81 282 ASN A CA 1
ATOM 1848 C C . ASN A 1 260 ? 181.103 210.564 200.202 1.00 182.81 282 ASN A C 1
ATOM 1849 O O . ASN A 1 260 ? 180.628 210.605 201.341 1.00 182.81 282 ASN A O 1
ATOM 1854 N N . ARG A 1 261 ? 180.387 210.265 199.124 1.00 188.05 283 ARG A N 1
ATOM 1855 C CA . ARG A 1 261 ? 178.979 209.917 199.187 1.00 188.05 283 ARG A CA 1
ATOM 1856 C C . ARG A 1 261 ? 178.820 208.402 199.069 1.00 188.05 283 ARG A C 1
ATOM 1857 O O . ARG A 1 261 ? 179.799 207.650 199.030 1.00 188.05 283 ARG A O 1
ATOM 1859 N N . ARG A 1 262 ? 177.571 207.944 199.008 1.00 188.67 284 ARG A N 1
ATOM 1860 C CA . ARG A 1 262 ? 177.272 206.516 198.895 1.00 188.67 284 ARG A CA 1
ATOM 1861 C C . ARG A 1 262 ? 177.195 206.099 197.424 1.00 188.67 284 ARG A C 1
ATOM 1862 O O . ARG A 1 262 ? 176.210 205.536 196.950 1.00 188.67 284 ARG A O 1
ATOM 1864 N N . THR A 1 263 ? 178.272 206.395 196.701 1.00 180.82 285 THR A N 1
ATOM 1865 C CA . THR A 1 263 ? 178.347 206.028 195.298 1.00 180.82 285 THR A CA 1
ATOM 1866 C C . THR A 1 263 ? 178.476 204.511 195.156 1.00 180.82 285 THR A C 1
ATOM 1867 O O . THR A 1 263 ? 178.951 203.834 196.071 1.00 180.82 285 THR A O 1
ATOM 1871 N N . PRO A 1 264 ? 178.045 203.952 194.020 1.00 174.86 286 PRO A N 1
ATOM 1872 C CA . PRO A 1 264 ? 178.156 202.494 193.835 1.00 174.86 286 PRO A CA 1
ATOM 1873 C C . PRO A 1 264 ? 179.576 201.970 193.958 1.00 174.86 286 PRO A C 1
ATOM 1874 O O . PRO A 1 264 ? 179.770 200.824 194.381 1.00 174.86 286 PRO A O 1
ATOM 1878 N N . ASN A 1 265 ? 180.579 202.768 193.588 1.00 167.54 287 ASN A N 1
ATOM 1879 C CA . ASN A 1 265 ? 181.960 202.339 193.774 1.00 167.54 287 ASN A CA 1
ATOM 1880 C C . ASN A 1 265 ? 182.387 202.435 195.233 1.00 167.54 287 ASN A C 1
ATOM 1881 O O . ASN A 1 265 ? 183.236 201.656 195.680 1.00 167.54 287 ASN A O 1
ATOM 1883 N N . ASP A 1 266 ? 181.826 203.383 195.986 1.00 162.96 288 ASP A N 1
ATOM 1884 C CA . ASP A 1 266 ? 182.236 203.557 197.375 1.00 162.96 288 ASP A CA 1
ATOM 1885 C C . ASP A 1 266 ? 181.754 202.404 198.248 1.00 162.96 288 ASP A C 1
ATOM 1886 O O . ASP A 1 266 ? 182.538 201.814 198.999 1.00 162.96 288 ASP A O 1
ATOM 1888 N N . ASP A 1 267 ? 180.468 202.059 198.155 1.00 152.29 289 ASP A N 1
ATOM 1889 C CA . ASP A 1 267 ? 179.907 201.052 199.047 1.00 152.29 289 ASP A CA 1
ATOM 1890 C C . ASP A 1 267 ? 180.299 199.634 198.659 1.00 152.29 289 ASP A C 1
ATOM 1891 O O . ASP A 1 267 ? 180.268 198.743 199.514 1.00 152.29 289 ASP A O 1
ATOM 1896 N N . VAL A 1 268 ? 180.660 199.400 197.397 1.00 142.62 290 VAL A N 1
ATOM 1897 C CA . VAL A 1 268 ? 181.095 198.071 196.996 1.00 142.62 290 VAL A CA 1
ATOM 1898 C C . VAL A 1 268 ? 182.459 197.780 197.613 1.00 142.62 290 VAL A C 1
ATOM 1899 O O . VAL A 1 268 ? 183.270 198.686 197.850 1.00 142.62 290 VAL A O 1
ATOM 1903 N N . LEU A 1 269 ? 182.705 196.508 197.901 1.00 113.99 291 LEU A N 1
ATOM 1904 C CA . LEU A 1 269 ? 183.950 196.069 198.514 1.00 113.99 291 LEU A CA 1
ATOM 1905 C C . LEU A 1 269 ? 184.867 195.517 197.432 1.00 113.99 291 LEU A C 1
ATOM 1906 O O . LEU A 1 269 ? 184.464 194.639 196.661 1.00 113.99 291 LEU A O 1
ATOM 1911 N N . LYS A 1 270 ? 186.096 196.036 197.374 1.00 90.53 292 LYS A N 1
ATOM 1912 C CA . LYS A 1 270 ? 187.057 195.532 196.400 1.00 90.53 292 LYS A CA 1
ATOM 1913 C C . LYS A 1 270 ? 187.369 194.063 196.642 1.00 90.53 292 LYS A C 1
ATOM 1914 O O . LYS A 1 270 ? 187.541 193.300 195.685 1.00 90.53 292 LYS A O 1
ATOM 1920 N N . THR A 1 271 ? 187.447 193.652 197.905 1.00 81.26 293 THR A N 1
ATOM 1921 C CA . THR A 1 271 ? 187.682 192.252 198.224 1.00 81.26 293 THR A CA 1
ATOM 1922 C C . THR A 1 271 ? 186.542 191.397 197.692 1.00 81.26 293 THR A C 1
ATOM 1923 O O . THR A 1 271 ? 185.369 191.756 197.818 1.00 81.26 293 THR A O 1
ATOM 1927 N N . LYS A 1 272 ? 186.890 190.262 197.096 1.00 72.18 294 LYS A N 1
ATOM 1928 C CA . LYS A 1 272 ? 185.885 189.406 196.493 1.00 72.18 294 LYS A CA 1
ATOM 1929 C C . LYS A 1 272 ? 184.997 188.780 197.563 1.00 72.18 294 LYS A C 1
ATOM 1930 O O . LYS A 1 272 ? 185.340 188.726 198.746 1.00 72.18 294 LYS A O 1
ATOM 1936 N N . ASP A 1 273 ? 183.830 188.308 197.125 1.00 70.00 295 ASP A N 1
ATOM 1937 C CA . ASP A 1 273 ? 182.858 187.750 198.058 1.00 70.00 295 ASP A CA 1
ATOM 1938 C C . ASP A 1 273 ? 183.353 186.461 198.700 1.00 70.00 295 ASP A C 1
ATOM 1939 O O . ASP A 1 273 ? 183.104 186.230 199.889 1.00 70.00 295 ASP A O 1
ATOM 1944 N N . TYR A 1 274 ? 184.048 185.613 197.938 1.00 62.20 296 TYR A N 1
ATOM 1945 C CA . TYR A 1 274 ? 184.463 184.320 198.470 1.00 62.20 296 TYR A CA 1
ATOM 1946 C C . TYR A 1 274 ? 185.432 184.471 199.632 1.00 62.20 296 TYR A C 1
ATOM 1947 O O . TYR A 1 274 ? 185.427 183.643 200.551 1.00 62.20 296 TYR A O 1
ATOM 1956 N N . VAL A 1 275 ? 186.262 185.515 199.617 1.00 59.08 297 VAL A N 1
ATOM 1957 C CA . VAL A 1 275 ? 187.217 185.721 200.702 1.00 59.08 297 VAL A CA 1
ATOM 1958 C C . VAL A 1 275 ? 186.485 185.907 202.023 1.00 59.08 297 VAL A C 1
ATOM 1959 O O . VAL A 1 275 ? 186.851 185.321 203.047 1.00 59.08 297 VAL A O 1
ATOM 1963 N N . ILE A 1 276 ? 185.439 186.731 202.018 1.00 59.29 298 ILE A N 1
ATOM 1964 C CA . ILE A 1 276 ? 184.654 186.929 203.229 1.00 59.29 298 ILE A CA 1
ATOM 1965 C C . ILE A 1 276 ? 183.845 185.681 203.553 1.00 59.29 298 ILE A C 1
ATOM 1966 O O . ILE A 1 276 ? 183.719 185.293 204.720 1.00 59.29 298 ILE A O 1
ATOM 1971 N N . ASP A 1 277 ? 183.290 185.030 202.528 1.00 61.49 299 ASP A N 1
ATOM 1972 C CA . ASP A 1 277 ? 182.429 183.875 202.765 1.00 61.49 299 ASP A CA 1
ATOM 1973 C C . ASP A 1 277 ? 183.184 182.747 203.455 1.00 61.49 299 ASP A C 1
ATOM 1974 O O . ASP A 1 277 ? 182.664 182.121 204.384 1.00 61.49 299 ASP A O 1
ATOM 1979 N N . ARG A 1 278 ? 184.414 182.475 203.019 1.00 55.78 300 ARG A N 1
ATOM 1980 C CA . ARG A 1 278 ? 185.188 181.391 203.609 1.00 55.78 300 ARG A CA 1
ATOM 1981 C C . ARG A 1 278 ? 185.619 181.683 205.038 1.00 55.78 300 ARG A C 1
ATOM 1982 O O . ARG A 1 278 ? 186.099 180.772 205.719 1.00 55.78 300 ARG A O 1
ATOM 1990 N N . GLU A 1 279 ? 185.461 182.920 205.507 1.00 57.33 301 GLU A N 1
ATOM 1991 C CA . GLU A 1 279 ? 185.891 183.299 206.844 1.00 57.33 301 GLU A CA 1
ATOM 1992 C C . GLU A 1 279 ? 184.763 183.337 207.864 1.00 57.33 301 GLU A C 1
ATOM 1993 O O . GLU A 1 279 ? 185.038 183.264 209.066 1.00 57.33 301 GLU A O 1
ATOM 1999 N N . ILE A 1 280 ? 183.511 183.441 207.423 1.00 58.46 302 ILE A N 1
ATOM 2000 C CA . ILE A 1 280 ? 182.395 183.582 208.351 1.00 58.46 302 ILE A CA 1
ATOM 2001 C C . ILE A 1 280 ? 182.151 182.262 209.067 1.00 58.46 302 ILE A C 1
ATOM 2002 O O . ILE A 1 280 ? 182.028 181.206 208.434 1.00 58.46 302 ILE A O 1
ATOM 2007 N N . GLU A 1 281 ? 182.072 182.316 210.396 1.00 57.31 303 GLU A N 1
ATOM 2008 C CA . GLU A 1 281 ? 181.798 181.126 211.188 1.00 57.31 303 GLU A CA 1
ATOM 2009 C C . GLU A 1 281 ? 180.333 180.974 211.567 1.00 57.31 303 GLU A C 1
ATOM 2010 O O . GLU A 1 281 ? 179.905 179.856 211.872 1.00 57.31 303 GLU A O 1
ATOM 2016 N N . ILE A 1 282 ? 179.560 182.059 211.563 1.00 52.77 304 ILE A N 1
ATOM 2017 C CA . ILE A 1 282 ? 178.142 181.968 211.889 1.00 52.77 304 ILE A CA 1
ATOM 2018 C C . ILE A 1 282 ? 177.430 181.177 210.802 1.00 52.77 304 ILE A C 1
ATOM 2019 O O . ILE A 1 282 ? 177.645 181.405 209.605 1.00 52.77 304 ILE A O 1
ATOM 2024 N N . GLN A 1 283 ? 176.579 180.243 211.212 1.00 52.36 305 GLN A N 1
ATOM 2025 C CA . GLN A 1 283 ? 175.914 179.401 210.237 1.00 52.36 305 GLN A CA 1
ATOM 2026 C C . GLN A 1 283 ? 174.402 179.499 210.385 1.00 52.36 305 GLN A C 1
ATOM 2027 O O . GLN A 1 283 ? 173.890 179.615 211.502 1.00 52.36 305 GLN A O 1
ATOM 2033 N N . PRO A 1 284 ? 173.665 179.453 209.279 1.00 50.42 306 PRO A N 1
ATOM 2034 C CA . PRO A 1 284 ? 172.203 179.459 209.369 1.00 50.42 306 PRO A CA 1
ATOM 2035 C C . PRO A 1 284 ? 171.689 178.217 210.079 1.00 50.42 306 PRO A C 1
ATOM 2036 O O . PRO A 1 284 ? 172.314 177.156 210.055 1.00 50.42 306 PRO A O 1
ATOM 2040 N N . GLY A 1 285 ? 170.535 178.363 210.721 1.00 51.76 307 GLY A N 1
ATOM 2041 C CA . GLY A 1 285 ? 169.960 177.292 211.503 1.00 51.76 307 GLY A CA 1
ATOM 2042 C C . GLY A 1 285 ? 170.403 177.247 212.948 1.00 51.76 307 GLY A C 1
ATOM 2043 O O . GLY A 1 285 ? 169.936 176.380 213.695 1.00 51.76 307 GLY A O 1
ATOM 2044 N N . LYS A 1 286 ? 171.282 178.150 213.366 1.00 47.72 308 LYS A N 1
ATOM 2045 C CA . LYS A 1 286 ? 171.775 178.201 214.732 1.00 47.72 308 LYS A CA 1
ATOM 2046 C C . LYS A 1 286 ? 171.353 179.518 215.364 1.00 47.72 308 LYS A C 1
ATOM 2047 O O . LYS A 1 286 ? 171.194 180.527 214.673 1.00 47.72 308 LYS A O 1
ATOM 2053 N N . ILE A 1 287 ? 171.169 179.510 216.680 1.00 43.44 309 ILE A N 1
ATOM 2054 C CA . ILE A 1 287 ? 170.653 180.697 217.379 1.00 43.44 309 ILE A CA 1
ATOM 2055 C C . ILE A 1 287 ? 171.868 181.530 217.764 1.00 43.44 309 ILE A C 1
ATOM 2056 O O . ILE A 1 287 ? 172.299 181.578 218.917 1.00 43.44 309 ILE A O 1
ATOM 2061 N N . PHE A 1 288 ? 172.426 182.218 216.764 1.00 38.14 310 PHE A N 1
ATOM 2062 C CA . PHE A 1 288 ? 173.370 183.323 216.916 1.00 38.14 310 PHE A CA 1
ATOM 2063 C C . PHE A 1 288 ? 174.302 183.211 218.116 1.00 38.14 310 PHE A C 1
ATOM 2064 O O . PHE A 1 288 ? 174.329 184.113 218.957 1.00 38.14 310 PHE A O 1
ATOM 2072 N N . ASN A 1 289 ? 175.056 182.122 218.225 1.00 45.48 311 ASN A N 1
ATOM 2073 C CA . ASN A 1 289 ? 175.965 182.004 219.357 1.00 45.48 311 ASN A CA 1
ATOM 2074 C C . ASN A 1 289 ? 177.031 183.085 219.272 1.00 45.48 311 ASN A C 1
ATOM 2075 O O . ASN A 1 289 ? 177.860 183.074 218.358 1.00 45.48 311 ASN A O 1
ATOM 2080 N N . VAL A 1 290 ? 177.016 184.021 220.224 1.00 46.09 312 VAL A N 1
ATOM 2081 C CA . VAL A 1 290 ? 177.900 185.178 220.156 1.00 46.09 312 VAL A CA 1
ATOM 2082 C C . VAL A 1 290 ? 179.364 184.770 220.118 1.00 46.09 312 VAL A C 1
ATOM 2083 O O . VAL A 1 290 ? 180.203 185.529 219.623 1.00 46.09 312 VAL A O 1
ATOM 2087 N N . LYS A 1 291 ? 179.696 183.580 220.620 1.00 51.70 313 LYS A N 1
ATOM 2088 C CA . LYS A 1 291 ? 181.061 183.085 220.491 1.00 51.70 313 LYS A CA 1
ATOM 2089 C C . LYS A 1 291 ? 181.424 182.866 219.029 1.00 51.70 313 LYS A C 1
ATOM 2090 O O . LYS A 1 291 ? 182.557 183.136 218.615 1.00 51.70 313 LYS A O 1
ATOM 2096 N N . GLU A 1 292 ? 180.474 182.378 218.230 1.00 55.33 314 GLU A N 1
ATOM 2097 C CA . GLU A 1 292 ? 180.727 182.229 216.802 1.00 55.33 314 GLU A CA 1
ATOM 2098 C C . GLU A 1 292 ? 180.997 183.579 216.154 1.00 55.33 314 GLU A C 1
ATOM 2099 O O . GLU A 1 292 ? 181.907 183.709 215.326 1.00 55.33 314 GLU A O 1
ATOM 2105 N N . TYR A 1 293 ? 180.220 184.598 216.520 1.00 50.91 315 TYR A N 1
ATOM 2106 C CA . TYR A 1 293 ? 180.459 185.926 215.970 1.00 50.91 315 TYR A CA 1
ATOM 2107 C C . TYR A 1 293 ? 181.815 186.461 216.405 1.00 50.91 315 TYR A C 1
ATOM 2108 O O . TYR A 1 293 ? 182.511 187.120 215.625 1.00 50.91 315 TYR A O 1
ATOM 2117 N N . ASP A 1 294 ? 182.198 186.204 217.656 1.00 56.09 316 ASP A N 1
ATOM 2118 C CA . ASP A 1 294 ? 183.510 186.633 218.123 1.00 56.09 316 ASP A CA 1
ATOM 2119 C C . ASP A 1 294 ? 184.615 185.956 217.328 1.00 56.09 316 ASP A C 1
ATOM 2120 O O . ASP A 1 294 ? 185.606 186.593 216.959 1.00 56.09 316 ASP A O 1
ATOM 2125 N N . ALA A 1 295 ? 184.458 184.663 217.049 1.00 53.38 317 ALA A N 1
ATOM 2126 C CA . ALA A 1 295 ? 185.447 183.968 216.236 1.00 53.38 317 ALA A CA 1
ATOM 2127 C C . ALA A 1 295 ? 185.511 184.556 214.834 1.00 53.38 317 ALA A C 1
ATOM 2128 O O . ALA A 1 295 ? 186.599 184.725 214.270 1.00 53.38 317 ALA A O 1
ATOM 2130 N N . THR A 1 296 ? 184.353 184.876 214.255 1.00 52.52 318 THR A N 1
ATOM 2131 C CA . THR A 1 296 ? 184.341 185.460 212.918 1.00 52.52 318 THR A CA 1
ATOM 2132 C C . THR A 1 296 ? 185.048 186.807 212.898 1.00 52.52 318 THR A C 1
ATOM 2133 O O . THR A 1 296 ? 185.855 187.081 212.001 1.00 52.52 318 THR A O 1
ATOM 2137 N N . VAL A 1 297 ? 184.770 187.660 213.884 1.00 56.52 319 VAL A N 1
ATOM 2138 C CA . VAL A 1 297 ? 185.411 188.969 213.891 1.00 56.52 319 VAL A CA 1
ATOM 2139 C C . VAL A 1 297 ? 186.901 188.832 214.168 1.00 56.52 319 VAL A C 1
ATOM 2140 O O . VAL A 1 297 ? 187.708 189.595 213.627 1.00 56.52 319 VAL A O 1
ATOM 2144 N N . ASP A 1 298 ? 187.300 187.855 214.988 1.00 62.16 320 ASP A N 1
ATOM 2145 C CA . ASP A 1 298 ? 188.721 187.629 215.219 1.00 62.16 320 ASP A CA 1
ATOM 2146 C C . ASP A 1 298 ? 189.421 187.207 213.937 1.00 62.16 320 ASP A C 1
ATOM 2147 O O . ASP A 1 298 ? 190.509 187.702 213.624 1.00 62.16 320 ASP A O 1
ATOM 2152 N N . ASN A 1 299 ? 188.808 186.297 213.178 1.00 51.39 321 ASN A N 1
ATOM 2153 C CA . ASN A 1 299 ? 189.402 185.883 211.913 1.00 51.39 321 ASN A CA 1
ATOM 2154 C C . ASN A 1 299 ? 189.492 187.052 210.943 1.00 51.39 321 ASN A C 1
ATOM 2155 O O . ASN A 1 299 ? 190.516 187.238 210.274 1.00 51.39 321 ASN A O 1
ATOM 2160 N N . LEU A 1 300 ? 188.433 187.856 210.861 1.00 53.27 322 LEU A N 1
ATOM 2161 C CA . LEU A 1 300 ? 188.443 188.989 209.943 1.00 53.27 322 LEU A CA 1
ATOM 2162 C C . LEU A 1 300 ? 189.517 189.999 210.324 1.00 53.27 322 LEU A C 1
ATOM 2163 O O . LEU A 1 300 ? 190.201 190.546 209.451 1.00 53.27 322 LEU A O 1
ATOM 2168 N N . MET A 1 301 ? 189.678 190.266 211.621 1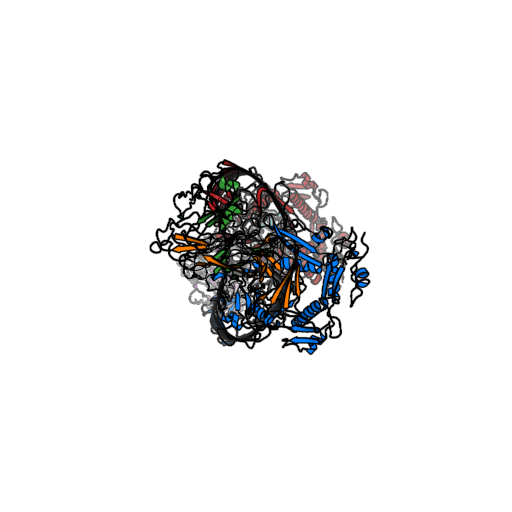.00 55.86 323 MET A N 1
ATOM 2169 C CA . MET A 1 301 ? 190.749 191.152 212.062 1.00 55.86 323 MET A CA 1
ATOM 2170 C C . MET A 1 301 ? 192.114 190.565 211.735 1.00 55.86 323 MET A C 1
ATOM 2171 O O . MET A 1 301 ? 193.009 191.278 211.265 1.00 55.86 323 MET A O 1
ATOM 2176 N N . ARG A 1 302 ? 192.291 189.264 211.966 1.00 50.89 324 ARG A N 1
ATOM 2177 C CA . ARG A 1 302 ? 193.561 188.625 211.653 1.00 50.89 324 ARG A CA 1
ATOM 2178 C C . ARG A 1 302 ? 193.846 188.632 210.163 1.00 50.89 324 ARG A C 1
ATOM 2179 O O . ARG A 1 302 ? 195.007 188.495 209.765 1.00 50.89 324 ARG A O 1
ATOM 2187 N N . LEU A 1 303 ? 192.816 188.783 209.331 1.00 50.90 325 LEU A N 1
ATOM 2188 C CA . LEU A 1 303 ? 193.059 188.887 207.899 1.00 50.90 325 LEU A CA 1
ATOM 2189 C C . LEU A 1 303 ? 193.909 190.109 207.576 1.00 50.90 325 LEU A C 1
ATOM 2190 O O . LEU A 1 303 ? 194.718 190.073 206.644 1.00 50.90 325 LEU A O 1
ATOM 2195 N N . GLY A 1 304 ? 193.743 191.192 208.331 1.00 56.20 326 GLY A N 1
ATOM 2196 C CA . GLY A 1 304 ? 194.646 192.322 208.246 1.00 56.20 326 GLY A CA 1
ATOM 2197 C C . GLY A 1 304 ? 194.174 193.477 207.387 1.00 56.20 326 GLY A C 1
ATOM 2198 O O . GLY A 1 304 ? 194.562 194.626 207.619 1.00 56.20 326 GLY A O 1
ATOM 2199 N N . ILE A 1 305 ? 193.333 193.193 206.397 1.00 64.51 327 ILE A N 1
ATOM 2200 C CA . ILE A 1 305 ? 192.911 194.201 205.431 1.00 64.51 327 ILE A CA 1
ATOM 2201 C C . ILE A 1 305 ? 191.691 194.955 205.939 1.00 64.51 327 ILE A C 1
ATOM 2202 O O . ILE A 1 305 ? 191.103 195.762 205.212 1.00 64.51 327 ILE A O 1
ATOM 2207 N N . PHE A 1 306 ? 191.305 194.706 207.185 1.00 69.95 328 PHE A N 1
ATOM 2208 C CA . PHE A 1 306 ? 190.146 195.347 207.783 1.00 69.95 328 PHE A CA 1
ATOM 2209 C C . PHE A 1 306 ? 190.534 196.000 209.101 1.00 69.95 328 PHE A C 1
ATOM 2210 O O . PHE A 1 306 ? 191.513 195.615 209.745 1.00 69.95 328 PHE A O 1
ATOM 2218 N N . LYS A 1 307 ? 189.761 197.012 209.488 1.00 80.50 329 LYS A N 1
ATOM 2219 C CA . LYS A 1 307 ? 190.015 197.750 210.717 1.00 80.50 329 LYS A CA 1
ATOM 2220 C C . LYS A 1 307 ? 188.906 197.632 211.747 1.00 80.50 329 LYS A C 1
ATOM 2221 O O . LYS A 1 307 ? 189.193 197.673 212.944 1.00 80.50 329 LYS A O 1
ATOM 2227 N N . ASN A 1 308 ? 187.652 197.491 211.323 1.00 74.54 330 ASN A N 1
ATOM 2228 C CA . ASN A 1 308 ? 186.555 197.341 212.267 1.00 74.54 330 ASN A CA 1
ATOM 2229 C C . ASN A 1 308 ? 185.412 196.585 211.608 1.00 74.54 330 ASN A C 1
ATOM 2230 O O . ASN A 1 308 ? 185.155 196.750 210.413 1.00 74.54 330 ASN A O 1
ATOM 2235 N N . VAL A 1 309 ? 184.733 195.758 212.398 1.00 64.07 331 VAL A N 1
ATOM 2236 C CA . VAL A 1 309 ? 183.605 194.965 211.926 1.00 64.07 331 VAL A CA 1
ATOM 2237 C C . VAL A 1 309 ? 182.503 195.019 212.974 1.00 64.07 331 VAL A C 1
ATOM 2238 O O . VAL A 1 309 ? 182.762 194.815 214.164 1.00 64.07 331 VAL A O 1
ATOM 2242 N N . LYS A 1 310 ? 181.276 195.294 212.535 1.00 61.98 332 LYS A N 1
ATOM 2243 C CA . LYS A 1 310 ? 180.121 195.340 213.416 1.00 61.98 332 LYS A CA 1
ATOM 2244 C C . LYS A 1 310 ? 178.973 194.561 212.795 1.00 61.98 332 LYS A C 1
ATOM 2245 O O . LYS A 1 310 ? 178.869 194.448 211.571 1.00 61.98 332 LYS A O 1
ATOM 2251 N N . TYR A 1 311 ? 178.110 194.027 213.651 1.00 48.48 333 TYR A N 1
ATOM 2252 C CA . TYR A 1 311 ? 176.958 193.254 213.219 1.00 48.48 333 TYR A CA 1
ATOM 2253 C C . TYR A 1 311 ? 175.684 194.057 213.428 1.00 48.48 333 TYR A C 1
ATOM 2254 O O . TYR A 1 311 ? 175.645 195.015 214.202 1.00 48.48 333 TYR A O 1
ATOM 2263 N N . GLU A 1 312 ? 174.633 193.647 212.726 1.00 51.24 334 GLU A N 1
ATOM 2264 C CA . GLU A 1 312 ? 173.365 194.360 212.754 1.00 51.24 334 GLU A CA 1
ATOM 2265 C C . GLU A 1 312 ? 172.247 193.377 212.452 1.00 51.24 334 GLU A C 1
ATOM 2266 O O . GLU A 1 312 ? 172.305 192.664 211.447 1.00 51.24 334 GLU A O 1
ATOM 2272 N N . ALA A 1 313 ? 171.238 193.340 213.314 1.00 42.63 335 ALA A N 1
ATOM 2273 C CA . ALA A 1 313 ? 170.136 192.400 213.182 1.00 42.63 335 ALA A CA 1
ATOM 2274 C C . ALA A 1 313 ? 168.935 193.105 212.573 1.00 42.63 335 ALA A C 1
ATOM 2275 O O . ALA A 1 313 ? 168.476 194.121 213.101 1.00 42.63 335 ALA A O 1
ATOM 2277 N N . ARG A 1 314 ? 168.426 192.565 211.470 1.00 43.71 336 ARG A N 1
ATOM 2278 C CA . ARG A 1 314 ? 167.290 193.146 210.769 1.00 43.71 336 ARG A CA 1
ATOM 2279 C C . ARG A 1 314 ? 166.218 192.086 210.595 1.00 43.71 336 ARG A C 1
ATOM 2280 O O . ARG A 1 314 ? 166.512 190.971 210.158 1.00 43.71 336 ARG A O 1
ATOM 2288 N N . SER A 1 315 ? 164.982 192.434 210.928 1.00 41.16 337 SER A N 1
ATOM 2289 C CA . SER A 1 315 ? 163.894 191.474 210.863 1.00 41.16 337 SER A CA 1
ATOM 2290 C C . SER A 1 315 ? 163.493 191.194 209.423 1.00 41.16 337 SER A C 1
ATOM 2291 O O . SER A 1 315 ? 163.597 192.054 208.546 1.00 41.16 337 SER A O 1
ATOM 2294 N N . ILE A 1 316 ? 163.031 189.974 209.190 1.00 44.70 338 ILE A N 1
ATOM 2295 C CA . ILE A 1 316 ? 162.472 189.552 207.910 1.00 44.70 338 ILE A CA 1
ATOM 2296 C C . ILE A 1 316 ? 160.957 189.503 208.065 1.00 44.70 338 ILE A C 1
ATOM 2297 O O . ILE A 1 316 ? 160.452 188.733 208.894 1.00 44.70 338 ILE A O 1
ATOM 2302 N N . PRO A 1 317 ? 160.201 190.308 207.320 1.00 49.09 339 PRO A N 1
ATOM 2303 C CA . PRO A 1 317 ? 158.746 190.328 207.501 1.00 49.09 339 PRO A CA 1
ATOM 2304 C C . PRO A 1 317 ? 158.135 188.958 207.257 1.00 49.09 339 PRO A C 1
ATOM 2305 O O . PRO A 1 317 ? 158.545 188.223 206.357 1.00 49.09 339 PRO A O 1
ATOM 2309 N N . GLY A 1 318 ? 157.147 188.617 208.081 1.00 56.71 340 GLY A N 1
ATOM 2310 C CA . GLY A 1 318 ? 156.473 187.344 207.990 1.00 56.71 340 GLY A CA 1
ATOM 2311 C C . GLY A 1 318 ? 157.144 186.210 208.730 1.00 56.71 340 GLY A C 1
ATOM 2312 O O . GLY A 1 318 ? 156.519 185.158 208.915 1.00 56.71 340 GLY A O 1
ATOM 2313 N N . ASP A 1 319 ? 158.391 186.384 209.160 1.00 53.89 341 ASP A N 1
ATOM 2314 C CA . ASP A 1 319 ? 159.118 185.359 209.909 1.00 53.89 341 ASP A CA 1
ATOM 2315 C C . ASP A 1 319 ? 159.525 185.925 211.259 1.00 53.89 341 ASP A C 1
ATOM 2316 O O . ASP A 1 319 ? 160.474 186.724 211.339 1.00 53.89 341 ASP A O 1
ATOM 2321 N N . PRO A 1 320 ? 158.844 185.558 212.338 1.00 53.44 342 PRO A N 1
ATOM 2322 C CA . PRO A 1 320 ? 159.197 186.104 213.655 1.00 53.44 342 PRO A CA 1
ATOM 2323 C C . PRO A 1 320 ? 160.609 185.738 214.077 1.00 53.44 342 PRO A C 1
ATOM 2324 O O . PRO A 1 320 ? 161.426 186.618 214.361 1.00 53.44 342 PRO A O 1
ATOM 2328 N N . GLU A 1 321 ? 160.912 184.441 214.111 1.00 47.97 343 GLU A N 1
ATOM 2329 C CA . GLU A 1 321 ? 162.246 184.009 214.505 1.00 47.97 343 GLU A CA 1
ATOM 2330 C C . GLU A 1 321 ? 163.306 184.395 213.487 1.00 47.97 343 GLU A C 1
ATOM 2331 O O . GLU A 1 321 ? 164.492 184.416 213.828 1.00 47.97 343 GLU A O 1
ATOM 2337 N N . GLY A 1 322 ? 162.917 184.686 212.253 1.00 44.47 344 GLY A N 1
ATOM 2338 C CA . GLY A 1 322 ? 163.884 185.037 211.234 1.00 44.47 344 GLY A CA 1
ATOM 2339 C C . GLY A 1 322 ? 164.656 186.297 211.557 1.00 44.47 344 GLY A C 1
ATOM 2340 O O . GLY A 1 322 ? 164.072 187.290 211.996 1.00 44.47 344 GLY A O 1
ATOM 2341 N N . ILE A 1 323 ? 165.970 186.266 211.367 1.00 38.43 345 ILE A N 1
ATOM 2342 C CA . ILE A 1 323 ? 166.813 187.443 211.517 1.00 38.43 345 ILE A CA 1
ATOM 2343 C C . ILE A 1 323 ? 167.725 187.533 210.306 1.00 38.43 345 ILE A C 1
ATOM 2344 O O . ILE A 1 323 ? 168.423 186.570 209.977 1.00 38.43 345 ILE A O 1
ATOM 2349 N N . ASP A 1 324 ? 167.711 188.685 209.640 1.00 45.62 346 ASP A N 1
ATOM 2350 C CA . ASP A 1 324 ? 168.537 188.919 208.459 1.00 45.62 346 ASP A CA 1
ATOM 2351 C C . ASP A 1 324 ? 169.802 189.643 208.903 1.00 45.62 346 ASP A C 1
ATOM 2352 O O . ASP A 1 324 ? 170.009 190.822 208.621 1.00 45.62 346 ASP A O 1
ATOM 2357 N N . LEU A 1 325 ? 170.659 188.912 209.609 1.00 46.89 347 LEU A N 1
ATOM 2358 C CA . LEU A 1 325 ? 171.890 189.494 210.120 1.00 46.89 347 LEU A CA 1
ATOM 2359 C C . LEU A 1 325 ? 172.739 190.032 208.979 1.00 46.89 347 LEU A C 1
ATOM 2360 O O . LEU A 1 325 ? 172.948 189.354 207.970 1.00 46.89 347 LEU A O 1
ATOM 2365 N N . ILE A 1 326 ? 173.224 191.258 209.140 1.00 53.21 348 ILE A N 1
ATOM 2366 C CA . ILE A 1 326 ? 174.016 191.935 208.123 1.00 53.21 348 ILE A CA 1
ATOM 2367 C C . ILE A 1 326 ? 175.312 192.410 208.762 1.00 53.21 348 ILE A C 1
ATOM 2368 O O . ILE A 1 326 ? 175.291 193.059 209.813 1.00 53.21 348 ILE A O 1
ATOM 2373 N N . LEU A 1 327 ? 176.434 192.077 208.137 1.00 56.36 349 LEU A N 1
ATOM 2374 C CA . LEU A 1 327 ? 177.749 192.379 208.680 1.00 56.36 349 LEU A CA 1
ATOM 2375 C C . LEU A 1 327 ? 178.269 193.686 208.104 1.00 56.36 349 LEU A C 1
ATOM 2376 O O . LEU A 1 327 ? 178.115 193.954 206.910 1.00 56.36 349 LEU A O 1
ATOM 2381 N N . LEU A 1 328 ? 178.883 194.496 208.956 1.00 71.49 350 LEU A N 1
ATOM 2382 C CA . LEU A 1 328 ? 179.504 195.742 208.537 1.00 71.49 350 LEU A CA 1
ATOM 2383 C C . LEU A 1 328 ? 181.016 195.575 208.520 1.00 71.49 350 LEU A C 1
ATOM 2384 O O . LEU A 1 328 ? 181.600 195.023 209.456 1.00 71.49 350 LEU A O 1
ATOM 2389 N N . ILE A 1 329 ? 181.647 196.049 207.449 1.00 84.44 351 ILE A N 1
ATOM 2390 C CA . ILE A 1 329 ? 183.069 195.836 207.216 1.00 84.44 351 ILE A CA 1
ATOM 2391 C C . ILE A 1 329 ? 183.717 197.160 206.840 1.00 84.44 351 ILE A C 1
ATOM 2392 O O . ILE A 1 329 ? 183.151 197.944 206.071 1.00 84.44 351 ILE A O 1
ATOM 2397 N N . ASP A 1 330 ? 184.902 197.413 207.392 1.00 88.44 352 ASP A N 1
ATOM 2398 C CA . ASP A 1 330 ? 185.673 198.614 207.105 1.00 88.44 352 ASP A CA 1
ATOM 2399 C C . ASP A 1 330 ? 186.954 198.235 206.376 1.00 88.44 352 ASP A C 1
ATOM 2400 O O . ASP A 1 330 ? 187.675 197.330 206.809 1.00 88.44 352 ASP A O 1
ATOM 2405 N N . GLU A 1 331 ? 187.240 198.934 205.282 1.00 94.16 353 GLU A N 1
ATOM 2406 C CA . GLU A 1 331 ? 188.450 198.717 204.502 1.00 94.16 353 GLU A CA 1
ATOM 2407 C C . GLU A 1 331 ? 189.482 199.779 204.855 1.00 94.16 353 GLU A C 1
ATOM 2408 O O . GLU A 1 331 ? 189.153 200.964 204.967 1.00 94.16 353 GLU A O 1
ATOM 2414 N N . ASP A 1 332 ? 190.732 199.352 205.033 1.00 100.87 354 ASP A N 1
ATOM 2415 C CA . ASP A 1 332 ? 191.773 200.262 205.504 1.00 100.87 354 ASP A CA 1
ATOM 2416 C C . ASP A 1 332 ? 192.575 200.874 204.357 1.00 100.87 354 ASP A C 1
ATOM 2417 O O . ASP A 1 332 ? 192.547 202.092 204.154 1.00 100.87 354 ASP A O 1
ATOM 2422 N N . ARG A 1 333 ? 193.284 200.043 203.595 1.00 106.76 355 ARG A N 1
ATOM 2423 C CA . ARG A 1 333 ? 194.125 200.532 202.503 1.00 106.76 355 ARG A CA 1
ATOM 2424 C C . ARG A 1 333 ? 194.541 199.347 201.649 1.00 106.76 355 ARG A C 1
ATOM 2425 O O . ARG A 1 333 ? 195.007 198.335 202.182 1.00 106.76 355 ARG A O 1
ATOM 2433 N N . THR A 1 334 ? 194.380 199.469 200.332 1.00 90.27 356 THR A N 1
ATOM 2434 C CA . THR A 1 334 ? 194.763 198.396 199.422 1.00 90.27 356 THR A CA 1
ATOM 2435 C C . THR A 1 334 ? 196.050 198.715 198.668 1.00 90.27 356 THR A C 1
ATOM 2436 O O . THR A 1 334 ? 196.961 197.884 198.613 1.00 90.27 356 THR A O 1
ATOM 2440 N N . ALA A 1 335 ? 196.140 199.907 198.085 1.00 75.95 357 ALA A N 1
ATOM 2441 C CA . ALA A 1 335 ? 197.280 200.306 197.271 1.00 75.95 357 ALA A CA 1
ATOM 2442 C C . ALA A 1 335 ? 198.097 201.358 198.006 1.00 75.95 357 ALA A C 1
ATOM 2443 O O . ALA A 1 335 ? 197.537 202.234 198.673 1.00 75.95 357 ALA A O 1
ATOM 2445 N N . GLU A 1 336 ? 199.418 201.260 197.891 1.00 63.56 358 GLU A N 1
ATOM 2446 C CA . GLU A 1 336 ? 200.327 202.207 198.513 1.00 63.56 358 GLU A CA 1
ATOM 2447 C C . GLU A 1 336 ? 201.522 202.419 197.598 1.00 63.56 358 GLU A C 1
ATOM 2448 O O . GLU A 1 336 ? 201.943 201.507 196.882 1.00 63.56 358 GLU A O 1
ATOM 2454 N N . LEU A 1 337 ? 202.060 203.637 197.618 1.00 56.16 359 LEU A N 1
ATOM 2455 C CA . LEU A 1 337 ? 203.267 203.953 196.853 1.00 56.16 359 LEU A CA 1
ATOM 2456 C C . LEU A 1 337 ? 204.015 205.048 197.614 1.00 56.16 359 LEU A C 1
ATOM 2457 O O . LEU A 1 337 ? 203.740 206.236 197.443 1.00 56.16 359 LEU A O 1
ATOM 2462 N N . GLN A 1 338 ? 204.968 204.634 198.439 1.00 51.15 360 GLN A N 1
ATOM 2463 C CA . GLN A 1 338 ? 205.754 205.551 199.248 1.00 51.15 360 GLN A CA 1
ATOM 2464 C C . GLN A 1 338 ? 207.200 205.531 198.779 1.00 51.15 360 GLN A C 1
ATOM 2465 O O . GLN A 1 338 ? 207.768 204.462 198.546 1.00 51.15 360 GLN A O 1
ATOM 2471 N N . GLY A 1 339 ? 207.794 206.713 198.646 1.00 45.75 361 GLY A N 1
ATOM 2472 C CA . GLY A 1 339 ? 209.164 206.812 198.185 1.00 45.75 361 GLY A CA 1
ATOM 2473 C C . GLY A 1 339 ? 209.820 208.073 198.690 1.00 45.75 361 GLY A C 1
ATOM 2474 O O . GLY A 1 339 ? 209.170 209.109 198.852 1.00 45.75 361 GLY A O 1
ATOM 2475 N N . GLY A 1 340 ? 211.124 207.984 198.931 1.00 44.82 362 GLY A N 1
ATOM 2476 C CA . GLY A 1 340 ? 211.893 209.117 199.404 1.00 44.82 362 GLY A CA 1
ATOM 2477 C C . GLY A 1 340 ? 213.275 209.146 198.789 1.00 44.82 362 GLY A C 1
ATOM 2478 O O . GLY A 1 340 ? 213.995 208.146 198.832 1.00 44.82 362 GLY A O 1
ATOM 2479 N N . VAL A 1 341 ? 213.663 210.281 198.217 1.00 47.66 363 VAL A N 1
ATOM 2480 C CA . VAL A 1 341 ? 214.890 210.392 197.440 1.00 47.66 363 VAL A CA 1
ATOM 2481 C C . VAL A 1 341 ? 215.741 211.512 198.014 1.00 47.66 363 VAL A C 1
ATOM 2482 O O . VAL A 1 341 ? 215.254 212.629 198.214 1.00 47.66 363 VAL A O 1
ATOM 2486 N N . ALA A 1 342 ? 217.011 211.212 198.275 1.00 62.38 364 ALA A N 1
ATOM 2487 C CA . ALA A 1 342 ? 218.004 212.215 198.642 1.00 62.38 364 ALA A CA 1
ATOM 2488 C C . ALA A 1 342 ? 219.169 212.087 197.676 1.00 62.38 364 ALA A C 1
ATOM 2489 O O . ALA A 1 342 ? 219.587 210.971 197.354 1.00 62.38 364 ALA A O 1
ATOM 2491 N N . TYR A 1 343 ? 219.687 213.219 197.209 1.00 79.39 365 TYR A N 1
ATOM 2492 C CA . TYR A 1 343 ? 220.683 213.200 196.150 1.00 79.39 365 TYR A CA 1
ATOM 2493 C C . TYR A 1 343 ? 221.507 214.476 196.213 1.00 79.39 365 TYR A C 1
ATOM 2494 O O . TYR A 1 343 ? 221.194 215.404 196.962 1.00 79.39 365 TYR A O 1
ATOM 2503 N N . GLY A 1 344 ? 222.582 214.502 195.431 1.00 99.13 366 GLY A N 1
ATOM 2504 C CA . GLY A 1 344 ? 223.374 215.706 195.283 1.00 99.13 366 GLY A CA 1
ATOM 2505 C C . GLY A 1 344 ? 224.614 215.716 196.149 1.00 99.13 366 GLY A C 1
ATOM 2506 O O . GLY A 1 344 ? 224.539 216.019 197.343 1.00 99.13 366 GLY A O 1
ATOM 2507 N N . SER A 1 345 ? 225.760 215.387 195.549 1.00 111.30 367 SER A N 1
ATOM 2508 C CA . SER A 1 345 ? 227.039 215.306 196.248 1.00 111.30 367 SER A CA 1
ATOM 2509 C C . SER A 1 345 ? 226.965 214.347 197.431 1.00 111.30 367 SER A C 1
ATOM 2510 O O . SER A 1 345 ? 225.958 213.656 197.615 1.00 111.30 367 SER A O 1
ATOM 2513 N N . GLU A 1 346 ? 228.025 214.305 198.240 1.00 115.38 368 GLU A N 1
ATOM 2514 C CA . GLU A 1 346 ? 228.090 213.419 199.398 1.00 115.38 368 GLU A CA 1
ATOM 2515 C C . GLU A 1 346 ? 227.781 211.977 199.013 1.00 115.38 368 GLU A C 1
ATOM 2516 O O . GLU A 1 346 ? 228.653 211.256 198.518 1.00 115.38 368 GLU A O 1
ATOM 2522 N N . THR A 1 347 ? 226.540 211.556 199.239 1.00 99.00 369 THR A N 1
ATOM 2523 C CA . THR A 1 347 ? 226.093 210.210 198.922 1.00 99.00 369 THR A CA 1
ATOM 2524 C C . THR A 1 347 ? 225.483 210.186 197.522 1.00 99.00 369 THR A C 1
ATOM 2525 O O . THR A 1 347 ? 225.628 211.125 196.736 1.00 99.00 369 THR A O 1
ATOM 2529 N N . GLY A 1 348 ? 224.802 209.095 197.191 1.00 77.07 370 GLY A N 1
ATOM 2530 C CA . GLY A 1 348 ? 224.167 208.982 195.896 1.00 77.07 370 GLY A CA 1
ATOM 2531 C C . GLY A 1 348 ? 222.657 209.045 195.964 1.00 77.07 370 GLY A C 1
ATOM 2532 O O . GLY A 1 348 ? 222.088 209.654 196.873 1.00 77.07 370 GLY A O 1
ATOM 2533 N N . PHE A 1 349 ? 222.000 208.392 195.010 1.00 66.13 371 PHE A N 1
ATOM 2534 C CA . PHE A 1 349 ? 220.544 208.385 194.905 1.00 66.13 371 PHE A CA 1
ATOM 2535 C C . PHE A 1 349 ? 220.058 207.483 196.032 1.00 66.13 371 PHE A C 1
ATOM 2536 O O . PHE A 1 349 ? 219.987 206.263 195.899 1.00 66.13 371 PHE A O 1
ATOM 2544 N N . LEU A 1 350 ? 219.756 208.094 197.177 1.00 58.83 372 LEU A N 1
ATOM 2545 C CA . LEU A 1 350 ? 219.381 207.350 198.379 1.00 58.83 372 LEU A CA 1
ATOM 2546 C C . LEU A 1 350 ? 217.871 207.139 198.364 1.00 58.83 372 LEU A C 1
ATOM 2547 O O . LEU A 1 350 ? 217.130 207.624 199.221 1.00 58.83 372 LEU A O 1
ATOM 2552 N N . GLY A 1 351 ? 217.411 206.379 197.376 1.00 53.56 373 GLY A N 1
ATOM 2553 C CA . GLY A 1 351 ? 215.994 206.220 197.110 1.00 53.56 373 GLY A CA 1
ATOM 2554 C C . GLY A 1 351 ? 215.448 204.981 197.792 1.00 53.56 373 GLY A C 1
ATOM 2555 O O . GLY A 1 351 ? 216.067 203.917 197.760 1.00 53.56 373 GLY A O 1
ATOM 2556 N N . THR A 1 352 ? 214.287 205.140 198.425 1.00 45.40 374 THR A N 1
ATOM 2557 C CA . THR A 1 352 ? 213.586 204.045 199.091 1.00 45.40 374 THR A CA 1
ATOM 2558 C C . THR A 1 352 ? 212.125 204.131 198.671 1.00 45.40 374 THR A C 1
ATOM 2559 O O . THR A 1 352 ? 211.321 204.774 199.348 1.00 45.40 374 THR A O 1
ATOM 2563 N N . LEU A 1 353 ? 211.777 203.485 197.565 1.00 41.40 375 LEU A N 1
ATOM 2564 C CA . LEU A 1 353 ? 210.418 203.534 197.055 1.00 41.40 375 LEU A CA 1
ATOM 2565 C C . LEU A 1 353 ? 209.790 202.150 197.107 1.00 41.40 375 LEU A C 1
ATOM 2566 O O . LEU A 1 353 ? 210.479 201.133 197.005 1.00 41.40 375 LEU A O 1
ATOM 2571 N N . SER A 1 354 ? 208.473 202.122 197.275 1.00 50.95 376 SER A N 1
ATOM 2572 C CA . SER A 1 354 ? 207.726 200.882 197.391 1.00 50.95 376 SER A CA 1
ATOM 2573 C C . SER A 1 354 ? 206.458 200.957 196.558 1.00 50.95 376 SER A C 1
ATOM 2574 O O . SER A 1 354 ? 205.954 202.041 196.257 1.00 50.95 376 SER A O 1
ATOM 2577 N N . LEU A 1 355 ? 205.950 199.790 196.185 1.00 52.03 377 LEU A N 1
ATOM 2578 C CA . LEU A 1 355 ? 204.688 199.662 195.467 1.00 52.03 377 LEU A CA 1
ATOM 2579 C C . LEU A 1 355 ? 203.861 198.551 196.103 1.00 52.03 377 LEU A C 1
ATOM 2580 O O . LEU A 1 355 ? 203.367 197.638 195.440 1.00 52.03 377 LEU A O 1
ATOM 2585 N N . LYS A 1 356 ? 203.735 198.603 197.426 1.00 60.00 378 LYS A N 1
ATOM 2586 C CA . LYS A 1 356 ? 203.023 197.558 198.146 1.00 60.00 378 LYS A CA 1
ATOM 2587 C C . LYS A 1 356 ? 201.535 197.621 197.837 1.00 60.00 378 LYS A C 1
ATOM 2588 O O . LYS A 1 356 ? 200.916 198.686 197.912 1.00 60.00 378 LYS A O 1
ATOM 2594 N N . ASP A 1 357 ? 200.966 196.475 197.479 1.00 70.65 379 ASP A N 1
ATOM 2595 C CA . ASP A 1 357 ? 199.546 196.340 197.161 1.00 70.65 379 ASP A CA 1
ATOM 2596 C C . ASP A 1 357 ? 199.043 195.104 197.894 1.00 70.65 379 ASP A C 1
ATOM 2597 O O . ASP A 1 357 ? 199.063 194.003 197.338 1.00 70.65 379 ASP A O 1
ATOM 2602 N N . SER A 1 358 ? 198.554 195.277 199.116 1.00 68.64 380 SER A N 1
ATOM 2603 C CA . SER A 1 358 ? 198.242 194.113 199.944 1.00 68.64 380 SER A CA 1
ATOM 2604 C C . SER A 1 358 ? 196.775 193.730 199.831 1.00 68.64 380 SER A C 1
ATOM 2605 O O . SER A 1 358 ? 196.195 193.117 200.726 1.00 68.64 380 SER A O 1
ATOM 2608 N N . ASN A 1 359 ? 196.159 194.113 198.718 1.00 65.78 381 ASN A N 1
ATOM 2609 C CA . ASN A 1 359 ? 194.862 193.561 198.364 1.00 65.78 381 ASN A CA 1
ATOM 2610 C C . ASN A 1 359 ? 194.774 193.418 196.850 1.00 65.78 381 ASN A C 1
ATOM 2611 O O . ASN A 1 359 ? 193.695 193.571 196.269 1.00 65.78 381 ASN A O 1
ATOM 2616 N N . TRP A 1 360 ? 195.908 193.141 196.209 1.00 65.75 382 TRP A N 1
ATOM 2617 C CA . TRP A 1 360 ? 195.999 193.188 194.754 1.00 65.75 382 TRP A CA 1
ATOM 2618 C C . TRP A 1 360 ? 194.964 192.277 194.111 1.00 65.75 382 TRP A C 1
ATOM 2619 O O . TRP A 1 360 ? 194.770 191.137 194.541 1.00 65.75 382 TRP A O 1
ATOM 2630 N N . ARG A 1 361 ? 194.283 192.796 193.092 1.00 67.88 383 ARG A N 1
ATOM 2631 C CA . ARG A 1 361 ? 193.230 192.102 192.359 1.00 67.88 383 ARG A CA 1
ATOM 2632 C C . ARG A 1 361 ? 192.042 191.738 193.241 1.00 67.88 383 ARG A C 1
ATOM 2633 O O . ARG A 1 361 ? 191.126 191.043 192.786 1.00 67.88 383 ARG A O 1
ATOM 2641 N N . GLY A 1 362 ? 192.026 192.193 194.492 1.00 67.34 384 GLY A N 1
ATOM 2642 C CA . GLY A 1 362 ? 190.910 191.925 195.374 1.00 67.34 384 GLY A CA 1
ATOM 2643 C C . GLY A 1 362 ? 190.813 190.507 195.885 1.00 67.34 384 GLY A C 1
ATOM 2644 O O . GLY A 1 362 ? 189.773 190.135 196.436 1.00 67.34 384 GLY A O 1
ATOM 2645 N N . LYS A 1 363 ? 191.858 189.700 195.716 1.00 63.05 385 LYS A N 1
ATOM 2646 C CA . LYS A 1 363 ? 191.859 188.311 196.151 1.00 63.05 385 LYS A CA 1
ATOM 2647 C C . LYS A 1 363 ? 192.677 188.097 197.417 1.00 63.05 385 LYS A C 1
ATOM 2648 O O . LYS A 1 363 ? 193.120 186.973 197.674 1.00 63.05 385 LYS A O 1
ATOM 2654 N N . ASN A 1 364 ? 192.914 189.154 198.192 1.00 57.81 386 ASN A N 1
ATOM 2655 C CA . ASN A 1 364 ? 193.754 189.149 199.386 1.00 57.81 386 ASN A CA 1
ATOM 2656 C C . ASN A 1 364 ? 195.219 188.883 199.064 1.00 57.81 386 ASN A C 1
ATOM 2657 O O . ASN A 1 364 ? 196.051 188.883 199.978 1.00 57.81 386 ASN A O 1
ATOM 2662 N N . GLN A 1 365 ? 195.565 188.671 197.801 1.00 52.86 387 GLN A N 1
ATOM 2663 C CA . GLN A 1 365 ? 196.944 188.396 197.439 1.00 52.86 387 GLN A CA 1
ATOM 2664 C C . GLN A 1 365 ? 197.808 189.627 197.664 1.00 52.86 387 GLN A C 1
ATOM 2665 O O . GLN A 1 365 ? 197.443 190.741 197.284 1.00 52.86 387 GLN A O 1
ATOM 2671 N N . GLN A 1 366 ? 198.962 189.423 198.283 1.00 55.27 388 GLN A N 1
ATOM 2672 C CA . GLN A 1 366 ? 199.905 190.500 198.536 1.00 55.27 388 GLN A CA 1
ATOM 2673 C C . GLN A 1 366 ? 200.857 190.604 197.353 1.00 55.27 388 GLN A C 1
ATOM 2674 O O . GLN A 1 366 ? 201.518 189.624 196.997 1.00 55.27 388 GLN A O 1
ATOM 2680 N N . PHE A 1 367 ? 200.921 191.785 196.748 1.00 58.78 389 PHE A N 1
ATOM 2681 C CA . PHE A 1 367 ? 201.755 192.022 195.579 1.00 58.78 389 PHE A CA 1
ATOM 2682 C C . PHE A 1 367 ? 202.473 193.346 195.761 1.00 58.78 389 PHE A C 1
ATOM 2683 O O . PHE A 1 367 ? 201.833 194.359 196.050 1.00 58.78 389 PHE A O 1
ATOM 2691 N N . GLY A 1 368 ? 203.789 193.347 195.595 1.00 51.61 390 GLY A N 1
ATOM 2692 C CA . GLY A 1 368 ? 204.546 194.558 195.835 1.00 51.61 390 GLY A CA 1
ATOM 2693 C C . GLY A 1 368 ? 205.880 194.546 195.131 1.00 51.61 390 GLY A C 1
ATOM 2694 O O . GLY A 1 368 ? 206.493 193.492 194.938 1.00 51.61 390 GLY A O 1
ATOM 2695 N N . PHE A 1 369 ? 206.331 195.735 194.750 1.00 45.23 391 PHE A N 1
ATOM 2696 C CA . PHE A 1 369 ? 207.657 195.956 194.193 1.00 45.23 391 PHE A CA 1
ATOM 2697 C C . PHE A 1 369 ? 208.380 196.895 195.145 1.00 45.23 391 PHE A C 1
ATOM 2698 O O . PHE A 1 369 ? 207.866 197.972 195.463 1.00 45.23 391 PHE A O 1
ATOM 2706 N N . THR A 1 370 ? 209.560 196.496 195.597 1.00 40.42 392 THR A N 1
ATOM 2707 C CA . THR A 1 370 ? 210.353 197.308 196.506 1.00 40.42 392 THR A CA 1
ATOM 2708 C C . THR A 1 370 ? 211.715 197.581 195.891 1.00 40.42 392 THR A C 1
ATOM 2709 O O . THR A 1 370 ? 212.404 196.652 195.460 1.00 40.42 392 THR A O 1
ATOM 2713 N N . PHE A 1 371 ? 212.095 198.853 195.848 1.00 43.44 393 PHE A N 1
ATOM 2714 C CA . PHE A 1 371 ? 213.408 199.275 195.386 1.00 43.44 393 PHE A CA 1
ATOM 2715 C C . PHE A 1 371 ? 214.082 200.068 196.492 1.00 43.44 393 PHE A C 1
ATOM 2716 O O . PHE A 1 371 ? 213.468 200.963 197.080 1.00 43.44 393 PHE A O 1
ATOM 2724 N N . GLU A 1 372 ? 215.333 199.740 196.776 1.00 49.62 394 GLU A N 1
ATOM 2725 C CA . GLU A 1 372 ? 216.110 200.462 197.768 1.00 49.62 394 GLU A CA 1
ATOM 2726 C C . GLU A 1 372 ? 217.486 200.769 197.204 1.00 49.62 394 GLU A C 1
ATOM 2727 O O . GLU A 1 372 ? 218.036 199.987 196.425 1.00 49.62 394 GLU A O 1
ATOM 2733 N N . LYS A 1 373 ? 218.029 201.917 197.590 1.00 53.50 395 LYS A N 1
ATOM 2734 C CA . LYS A 1 373 ? 219.404 202.273 197.277 1.00 53.50 395 LYS A CA 1
ATOM 2735 C C . LYS A 1 373 ? 219.967 203.055 198.449 1.00 53.50 395 LYS A C 1
ATOM 2736 O O . LYS A 1 373 ? 219.242 203.824 199.085 1.00 53.50 395 LYS A O 1
ATOM 2742 N N . SER A 1 374 ? 221.240 202.847 198.747 1.00 64.11 396 SER A N 1
ATOM 2743 C CA . SER A 1 374 ? 221.908 203.557 199.826 1.00 64.11 396 SER A CA 1
ATOM 2744 C C . SER A 1 374 ? 223.301 203.988 199.380 1.00 64.11 396 SER A C 1
ATOM 2745 O O . SER A 1 374 ? 223.739 203.711 198.261 1.00 64.11 396 SER A O 1
ATOM 2748 N N . ASN A 1 375 ? 223.996 204.687 200.279 1.00 85.45 397 ASN A N 1
ATOM 2749 C CA . ASN A 1 375 ? 225.340 205.161 199.973 1.00 85.45 397 ASN A CA 1
ATOM 2750 C C . ASN A 1 375 ? 226.345 204.020 199.941 1.00 85.45 397 ASN A C 1
ATOM 2751 O O . ASN A 1 375 ? 227.296 204.055 199.152 1.00 85.45 397 ASN A O 1
ATOM 2756 N N . LYS A 1 376 ? 226.152 203.004 200.780 1.00 90.08 398 LYS A N 1
ATOM 2757 C CA . LYS A 1 376 ? 227.096 201.900 200.869 1.00 90.08 398 LYS A CA 1
ATOM 2758 C C . LYS A 1 376 ? 226.832 200.892 199.758 1.00 90.08 398 LYS A C 1
ATOM 2759 O O . LYS A 1 376 ? 226.699 199.691 200.014 1.00 90.08 398 LYS A O 1
ATOM 2765 N N . ASN A 1 377 ? 226.753 201.388 198.521 1.00 88.00 399 ASN A N 1
ATOM 2766 C CA . ASN A 1 377 ? 226.604 200.575 197.320 1.00 88.00 399 ASN A CA 1
ATOM 2767 C C . ASN A 1 377 ? 225.563 199.476 197.485 1.00 88.00 399 ASN A C 1
ATOM 2768 O O . ASN A 1 377 ? 225.788 198.334 197.074 1.00 88.00 399 ASN A O 1
ATOM 2773 N N . TYR A 1 378 ? 224.429 199.806 198.091 1.00 70.17 400 TYR A N 1
ATOM 2774 C CA . TYR A 1 378 ? 223.323 198.875 198.241 1.00 70.17 400 TYR A CA 1
ATOM 2775 C C . TYR A 1 378 ? 222.317 199.091 197.122 1.00 70.17 400 TYR A C 1
ATOM 2776 O O . TYR A 1 378 ? 222.024 200.227 196.745 1.00 70.17 400 TYR A O 1
ATOM 2785 N N . THR A 1 379 ? 221.800 197.991 196.587 1.00 57.96 401 THR A N 1
ATOM 2786 C CA . THR A 1 379 ? 220.716 198.037 195.619 1.00 57.96 401 THR A CA 1
ATOM 2787 C C . THR A 1 379 ? 219.785 196.872 195.898 1.00 57.96 401 THR A C 1
ATOM 2788 O O . THR A 1 379 ? 220.240 195.735 196.043 1.00 57.96 401 THR A O 1
ATOM 2792 N N . GLY A 1 380 ? 218.491 197.153 195.988 1.00 44.96 402 GLY A N 1
ATOM 2793 C CA . GLY A 1 380 ? 217.540 196.117 196.324 1.00 44.96 402 GLY A CA 1
ATOM 2794 C C . GLY A 1 380 ? 216.353 196.056 195.391 1.00 44.96 402 GLY A C 1
ATOM 2795 O O . GLY A 1 380 ? 215.795 197.088 195.014 1.00 44.96 402 GLY A O 1
ATOM 2796 N N . PHE A 1 381 ? 215.971 194.851 194.994 1.00 38.93 403 PHE A N 1
ATOM 2797 C CA . PHE A 1 381 ? 214.757 194.621 194.232 1.00 38.93 403 PHE A CA 1
ATOM 2798 C C . PHE A 1 381 ? 213.957 193.521 194.911 1.00 38.93 403 PHE A C 1
ATOM 2799 O O . PHE A 1 381 ? 214.523 192.626 195.542 1.00 38.93 403 PHE A O 1
ATOM 2807 N N . ALA A 1 382 ? 212.636 193.597 194.791 1.00 34.36 404 ALA A N 1
ATOM 2808 C CA . ALA A 1 382 ? 211.783 192.565 195.372 1.00 34.36 404 ALA A CA 1
ATOM 2809 C C . ALA A 1 382 ? 210.424 192.632 194.696 1.00 34.36 404 ALA A C 1
ATOM 2810 O O . ALA A 1 382 ? 209.700 193.614 194.869 1.00 34.36 404 ALA A O 1
ATOM 2812 N N . LEU A 1 383 ? 210.083 191.604 193.932 1.00 35.70 405 LEU A N 1
ATOM 2813 C CA . LEU A 1 383 ? 208.748 191.460 193.361 1.00 35.70 405 LEU A CA 1
ATOM 2814 C C . LEU A 1 383 ? 208.077 190.308 194.101 1.00 35.70 405 LEU A C 1
ATOM 2815 O O . LEU A 1 383 ? 208.070 189.169 193.634 1.00 35.70 405 LEU A O 1
ATOM 2820 N N . ASP A 1 384 ? 207.495 190.618 195.252 1.00 39.98 406 ASP A N 1
ATOM 2821 C CA . ASP A 1 384 ? 206.960 189.609 196.151 1.00 39.98 406 ASP A CA 1
ATOM 2822 C C . ASP A 1 384 ? 205.486 189.388 195.861 1.00 39.98 406 ASP A C 1
ATOM 2823 O O . ASP A 1 384 ? 204.705 190.343 195.819 1.00 39.98 406 ASP A O 1
ATOM 2828 N N . PHE A 1 385 ? 205.115 188.133 195.656 1.00 37.57 407 PHE A N 1
ATOM 2829 C CA . PHE A 1 385 ? 203.726 187.736 195.505 1.00 37.57 407 PHE A CA 1
ATOM 2830 C C . PHE A 1 385 ? 203.434 186.634 196.506 1.00 37.57 407 PHE A C 1
ATOM 2831 O O . PHE A 1 385 ? 204.246 185.724 196.690 1.00 37.57 407 PHE A O 1
ATOM 2839 N N . TYR A 1 386 ? 202.284 186.725 197.163 1.00 38.93 408 TYR A N 1
ATOM 2840 C CA . TYR A 1 386 ? 201.932 185.762 198.195 1.00 38.93 408 TYR A CA 1
ATOM 2841 C C . TYR A 1 386 ? 200.421 185.616 198.250 1.00 38.93 408 TYR A C 1
ATOM 2842 O O . TYR A 1 386 ? 199.706 186.614 198.371 1.00 38.93 408 TYR A O 1
ATOM 2851 N N . ASP A 1 387 ? 199.945 184.380 198.165 1.00 40.55 409 ASP A N 1
ATOM 2852 C CA . ASP A 1 387 ? 198.521 184.076 198.297 1.00 40.55 409 ASP A CA 1
ATOM 2853 C C . ASP A 1 387 ? 198.308 183.199 199.518 1.00 40.55 409 ASP A C 1
ATOM 2854 O O . ASP A 1 387 ? 198.579 181.986 199.470 1.00 40.55 409 ASP A O 1
ATOM 2859 N N . PRO A 1 388 ? 197.832 183.753 200.632 1.00 44.27 410 PRO A N 1
ATOM 2860 C CA . PRO A 1 388 ? 197.600 182.920 201.820 1.00 44.27 410 PRO A CA 1
ATOM 2861 C C . PRO A 1 388 ? 196.519 181.877 201.629 1.00 44.27 410 PRO A C 1
ATOM 2862 O O . PRO A 1 388 ? 196.440 180.939 202.429 1.00 44.27 410 PRO A O 1
ATOM 2866 N N . TRP A 1 389 ? 195.677 182.008 200.608 1.00 49.55 411 TRP A N 1
ATOM 2867 C CA . TRP A 1 389 ? 194.631 181.019 200.368 1.00 49.55 411 TRP A CA 1
ATOM 2868 C C . TRP A 1 389 ? 194.203 181.102 198.914 1.00 49.55 411 TRP A C 1
ATOM 2869 O O . TRP A 1 389 ? 193.663 182.127 198.488 1.00 49.55 411 TRP A O 1
ATOM 2880 N N . ILE A 1 390 ? 194.434 180.029 198.159 1.00 51.11 412 ILE A N 1
ATOM 2881 C CA . ILE A 1 390 ? 194.030 179.997 196.761 1.00 51.11 412 ILE A CA 1
ATOM 2882 C C . ILE A 1 390 ? 192.511 179.936 196.674 1.00 51.11 412 ILE A C 1
ATOM 2883 O O . ILE A 1 390 ? 191.848 179.299 197.504 1.00 51.11 412 ILE A O 1
ATOM 2888 N N . LYS A 1 391 ? 191.956 180.624 195.677 1.00 62.32 413 LYS A N 1
ATOM 2889 C CA . LYS A 1 391 ? 190.519 180.637 195.426 1.00 62.32 413 LYS A CA 1
ATOM 2890 C C . LYS A 1 391 ? 189.934 179.233 195.452 1.00 62.32 413 LYS A C 1
ATOM 2891 O O . LYS A 1 391 ? 190.294 178.383 194.632 1.00 62.32 413 LYS A O 1
ATOM 2897 N N . ASP A 1 392 ? 189.033 178.996 196.406 1.00 65.03 414 ASP A N 1
ATOM 2898 C CA . ASP A 1 392 ? 188.288 177.743 196.509 1.00 65.03 414 ASP A CA 1
ATOM 2899 C C . ASP A 1 392 ? 189.233 176.545 196.614 1.00 65.03 414 ASP A C 1
ATOM 2900 O O . ASP A 1 392 ? 189.277 175.673 195.746 1.00 65.03 414 ASP A O 1
ATOM 2905 N N . THR A 1 393 ? 189.997 176.521 197.702 1.00 59.10 415 THR A N 1
ATOM 2906 C CA . THR A 1 393 ? 190.933 175.439 197.963 1.00 59.10 415 THR A CA 1
ATOM 2907 C C . THR A 1 393 ? 190.920 175.110 199.447 1.00 59.10 415 THR A C 1
ATOM 2908 O O . THR A 1 393 ? 190.297 175.802 200.256 1.00 59.10 415 THR A O 1
ATOM 2912 N N . ASP A 1 394 ? 191.621 174.040 199.802 1.00 58.47 416 ASP A N 1
ATOM 2913 C CA . ASP A 1 394 ? 191.642 173.548 201.179 1.00 58.47 416 ASP A CA 1
ATOM 2914 C C . ASP A 1 394 ? 192.836 174.118 201.944 1.00 58.47 416 ASP A C 1
ATOM 2915 O O . ASP A 1 394 ? 193.687 173.391 202.453 1.00 58.47 416 ASP A O 1
ATOM 2920 N N . ARG A 1 395 ? 192.876 175.448 202.023 1.00 49.69 417 ARG A N 1
ATOM 2921 C CA . ARG A 1 395 ? 193.882 176.168 202.801 1.00 49.69 417 ARG A CA 1
ATOM 2922 C C . ARG A 1 395 ? 195.297 175.817 202.339 1.00 49.69 417 ARG A C 1
ATOM 2923 O O . ARG A 1 395 ? 196.107 175.267 203.085 1.00 49.69 417 ARG A O 1
ATOM 2931 N N . VAL A 1 396 ? 195.583 176.140 201.081 1.00 42.89 418 VAL A N 1
ATOM 2932 C CA . VAL A 1 396 ? 196.900 175.920 200.495 1.00 42.89 418 VAL A CA 1
ATOM 2933 C C . VAL A 1 396 ? 197.464 177.264 200.065 1.00 42.89 418 VAL A C 1
ATOM 2934 O O . VAL A 1 396 ? 196.858 177.968 199.249 1.00 42.89 418 VAL A O 1
ATOM 2938 N N . SER A 1 397 ? 198.622 177.616 200.607 1.00 37.70 419 SER A N 1
ATOM 2939 C CA . SER A 1 397 ? 199.246 178.882 200.271 1.00 37.70 419 SER A CA 1
ATOM 2940 C C . SER A 1 397 ? 199.997 178.773 198.953 1.00 37.70 419 SER A C 1
ATOM 2941 O O . SER A 1 397 ? 200.183 177.687 198.400 1.00 37.70 419 SER A O 1
ATOM 2944 N N . TRP A 1 398 ? 200.423 179.925 198.448 1.00 35.56 420 TRP A N 1
ATOM 2945 C CA . TRP A 1 398 ? 201.200 179.987 197.220 1.00 35.56 420 TRP A CA 1
ATOM 2946 C C . TRP A 1 398 ? 201.816 181.370 197.110 1.00 35.56 420 TRP A C 1
ATOM 2947 O O . TRP A 1 398 ? 201.314 182.338 197.683 1.00 35.56 420 TRP A O 1
ATOM 2958 N N . GLY A 1 399 ? 202.911 181.450 196.376 1.00 33.76 421 GLY A N 1
ATOM 2959 C CA . GLY A 1 399 ? 203.533 182.730 196.124 1.00 33.76 421 GLY A CA 1
ATOM 2960 C C . GLY A 1 399 ? 204.950 182.570 195.643 1.00 33.76 421 GLY A C 1
ATOM 2961 O O . GLY A 1 399 ? 205.579 181.523 195.795 1.00 33.76 421 GLY A O 1
ATOM 2962 N N . TRP A 1 400 ? 205.461 183.643 195.047 1.00 35.60 422 TRP A N 1
ATOM 2963 C CA . TRP A 1 400 ? 206.831 183.670 194.568 1.00 35.60 422 TRP A CA 1
ATOM 2964 C C . TRP A 1 400 ? 207.350 185.092 194.657 1.00 35.60 422 TRP A C 1
ATOM 2965 O O . TRP A 1 400 ? 206.602 186.052 194.465 1.00 35.60 422 TRP A O 1
ATOM 2976 N N . GLY A 1 401 ? 208.638 185.217 194.949 1.00 34.06 423 GLY A N 1
ATOM 2977 C CA . GLY A 1 401 ? 209.259 186.522 194.990 1.00 34.06 423 GLY A CA 1
ATOM 2978 C C . GLY A 1 401 ? 210.639 186.532 194.373 1.00 34.06 423 GLY A C 1
ATOM 2979 O O . GLY A 1 401 ? 211.528 185.801 194.816 1.00 34.06 423 GLY A O 1
ATOM 2980 N N . ALA A 1 402 ? 210.834 187.361 193.356 1.00 32.94 424 ALA A N 1
ATOM 2981 C CA . ALA A 1 402 ? 212.119 187.494 192.689 1.00 32.94 424 ALA A CA 1
ATOM 2982 C C . ALA A 1 402 ? 212.840 188.709 193.248 1.00 32.94 424 ALA A C 1
ATOM 2983 O O . ALA A 1 402 ? 212.266 189.799 193.311 1.00 32.94 424 ALA A O 1
ATOM 2985 N N . TYR A 1 403 ? 214.087 188.521 193.658 1.00 34.47 425 TYR A N 1
ATOM 2986 C CA . TYR A 1 403 ? 214.839 189.579 194.311 1.00 34.47 425 TYR A CA 1
ATOM 2987 C C . TYR A 1 403 ? 216.234 189.683 193.719 1.00 34.47 425 TYR A C 1
ATOM 2988 O O . TYR A 1 403 ? 216.843 188.673 193.358 1.00 34.47 425 TYR A O 1
ATOM 2997 N N . ARG A 1 404 ? 216.727 190.913 193.616 1.00 34.42 426 ARG A N 1
ATOM 2998 C CA . ARG A 1 404 ? 218.108 191.192 193.253 1.00 34.42 426 ARG A CA 1
ATOM 2999 C C . ARG A 1 404 ? 218.705 192.088 194.324 1.00 34.42 426 ARG A C 1
ATOM 3000 O O . ARG A 1 404 ? 218.053 193.032 194.776 1.00 34.42 426 ARG A O 1
ATOM 3008 N N . THR A 1 405 ? 219.934 191.792 194.732 1.00 41.88 427 THR A N 1
ATOM 3009 C CA . THR A 1 405 ? 220.588 192.541 195.802 1.00 41.88 427 THR A CA 1
ATOM 3010 C C . THR A 1 405 ? 222.054 192.723 195.433 1.00 41.88 427 THR A C 1
ATOM 3011 O O . THR A 1 405 ? 222.842 191.779 195.521 1.00 41.88 427 THR A O 1
ATOM 3015 N N . SER A 1 406 ? 222.415 193.934 195.021 1.00 58.82 428 SER A N 1
ATOM 3016 C CA . SER A 1 406 ? 223.810 194.261 194.732 1.00 58.82 428 SER A CA 1
ATOM 3017 C C . SER A 1 406 ? 224.501 194.786 195.991 1.00 58.82 428 SER A C 1
ATOM 3018 O O . SER A 1 406 ? 225.051 195.884 196.029 1.00 58.82 428 SER A O 1
ATOM 3021 N N . TYR A 1 407 ? 224.465 193.961 197.032 1.00 76.75 429 TYR A N 1
ATOM 3022 C CA . TYR A 1 407 ? 225.013 194.348 198.324 1.00 76.75 429 TYR A CA 1
ATOM 3023 C C . TYR A 1 407 ? 226.504 194.640 198.220 1.00 76.75 429 TYR A C 1
ATOM 3024 O O . TYR A 1 407 ? 227.257 193.904 197.579 1.00 76.75 429 TYR A O 1
ATOM 3033 N N . GLY A 1 408 ? 226.927 195.715 198.862 1.00 89.17 430 GLY A N 1
ATOM 3034 C CA . GLY A 1 408 ? 228.333 196.082 198.921 1.00 89.17 430 GLY A CA 1
ATOM 3035 C C . GLY A 1 408 ? 228.819 196.100 200.356 1.00 89.17 430 GLY A C 1
ATOM 3036 O O . GLY A 1 408 ? 228.094 196.521 201.258 1.00 89.17 430 GLY A O 1
ATOM 3037 N N . ASP A 1 409 ? 230.051 195.635 200.560 1.00 113.14 431 ASP A N 1
ATOM 3038 C CA . ASP A 1 409 ? 230.690 195.639 201.878 1.00 113.14 431 ASP A CA 1
ATOM 3039 C C . ASP A 1 409 ? 232.142 196.063 201.672 1.00 113.14 431 ASP A C 1
ATOM 3040 O O . ASP A 1 409 ? 233.009 195.235 201.379 1.00 113.14 431 ASP A O 1
ATOM 3045 N N . GLU A 1 410 ? 232.399 197.361 201.830 1.00 114.93 432 GLU A N 1
ATOM 3046 C CA . GLU A 1 410 ? 233.741 197.890 201.637 1.00 114.93 432 GLU A CA 1
ATOM 3047 C C . GLU A 1 410 ? 234.708 197.460 202.731 1.00 114.93 432 GLU A C 1
ATOM 3048 O O . GLU A 1 410 ? 235.921 197.610 202.553 1.00 114.93 432 GLU A O 1
ATOM 3054 N N . ASP A 1 411 ? 234.208 196.932 203.846 1.00 119.93 433 ASP A N 1
ATOM 3055 C CA . ASP A 1 411 ? 235.067 196.515 204.945 1.00 119.93 433 ASP A CA 1
ATOM 3056 C C . ASP A 1 411 ? 235.672 195.134 204.739 1.00 119.93 433 ASP A C 1
ATOM 3057 O O . ASP A 1 411 ? 236.533 194.730 205.528 1.00 119.93 433 ASP A O 1
ATOM 3062 N N . SER A 1 412 ? 235.249 194.403 203.713 1.00 112.64 434 SER A N 1
ATOM 3063 C CA . SER A 1 412 ? 235.790 193.087 203.404 1.00 112.64 434 SER A CA 1
ATOM 3064 C C . SER A 1 412 ? 236.660 193.178 202.160 1.00 112.64 434 SER A C 1
ATOM 3065 O O . SER A 1 412 ? 236.207 193.655 201.114 1.00 112.64 434 SER A O 1
ATOM 3068 N N . ILE A 1 413 ? 237.908 192.723 202.277 1.00 111.02 435 ILE A N 1
ATOM 3069 C CA . ILE A 1 413 ? 238.831 192.794 201.150 1.00 111.02 435 ILE A CA 1
ATOM 3070 C C . ILE A 1 413 ? 238.403 191.837 200.045 1.00 111.02 435 ILE A C 1
ATOM 3071 O O . ILE A 1 413 ? 238.357 192.205 198.866 1.00 111.02 435 ILE A O 1
ATOM 3076 N N . LEU A 1 414 ? 238.084 190.595 200.408 1.00 108.46 436 LEU A N 1
ATOM 3077 C CA . LEU A 1 414 ? 237.720 189.600 199.407 1.00 108.46 436 LEU A CA 1
ATOM 3078 C C . LEU A 1 414 ? 236.301 189.793 198.888 1.00 108.46 436 LEU A C 1
ATOM 3079 O O . LEU A 1 414 ? 236.001 189.398 197.756 1.00 108.46 436 LEU A O 1
ATOM 3084 N N . PHE A 1 415 ? 235.424 190.395 199.687 1.00 99.34 437 PHE A N 1
ATOM 3085 C CA . PHE A 1 415 ? 234.014 190.503 199.331 1.00 99.34 437 PHE A CA 1
ATOM 3086 C C . PHE A 1 415 ? 233.584 191.960 199.244 1.00 99.34 437 PHE A C 1
ATOM 3087 O O . PHE A 1 415 ? 232.567 192.353 199.824 1.00 99.34 437 PHE A O 1
ATOM 3095 N N . HIS A 1 416 ? 234.371 192.767 198.530 1.00 107.75 438 HIS A N 1
ATOM 3096 C CA . HIS A 1 416 ? 234.076 194.190 198.402 1.00 107.75 438 HIS A CA 1
ATOM 3097 C C . HIS A 1 416 ? 232.704 194.419 197.780 1.00 107.75 438 HIS A C 1
ATOM 3098 O O . HIS A 1 416 ? 231.924 195.248 198.260 1.00 107.75 438 HIS A O 1
ATOM 3105 N N . GLU A 1 417 ? 232.391 193.694 196.711 1.00 94.64 439 GLU A N 1
ATOM 3106 C CA . GLU A 1 417 ? 231.111 193.826 196.032 1.00 94.64 439 GLU A CA 1
ATOM 3107 C C . GLU A 1 417 ? 230.460 192.460 195.893 1.00 94.64 439 GLU A C 1
ATOM 3108 O O . GLU A 1 417 ? 231.128 191.476 195.563 1.00 94.64 439 GLU A O 1
ATOM 3114 N N . ILE A 1 418 ? 229.155 192.406 196.145 1.00 68.91 440 ILE A N 1
ATOM 3115 C CA . ILE A 1 418 ? 228.388 191.168 196.087 1.00 68.91 440 ILE A CA 1
ATOM 3116 C C . ILE A 1 418 ? 227.144 191.416 195.250 1.00 68.91 440 ILE A C 1
ATOM 3117 O O . ILE A 1 418 ? 226.365 192.329 195.546 1.00 68.91 440 ILE A O 1
ATOM 3122 N N . ASP A 1 419 ? 226.956 190.611 194.212 1.00 52.18 441 ASP A N 1
ATOM 3123 C CA . ASP A 1 419 ? 225.771 190.672 193.370 1.00 52.18 441 ASP A CA 1
ATOM 3124 C C . ASP A 1 419 ? 224.931 189.427 193.604 1.00 52.18 441 ASP A C 1
ATOM 3125 O O . ASP A 1 419 ? 225.467 188.351 193.884 1.00 52.18 441 ASP A O 1
ATOM 3130 N N . THR A 1 420 ? 223.615 189.575 193.505 1.00 35.23 442 THR A N 1
ATOM 3131 C CA . THR A 1 420 ? 222.706 188.469 193.765 1.00 35.23 442 THR A CA 1
ATOM 3132 C C . THR A 1 420 ? 221.505 188.570 192.844 1.00 35.23 442 THR A C 1
ATOM 3133 O O . THR A 1 420 ? 220.966 189.660 192.646 1.00 35.23 442 THR A O 1
ATOM 3137 N N . ILE A 1 421 ? 221.095 187.441 192.279 1.00 32.94 443 ILE A N 1
ATOM 3138 C CA . ILE A 1 421 ? 219.853 187.346 191.527 1.00 32.94 443 ILE A CA 1
ATOM 3139 C C . ILE A 1 421 ? 219.113 186.118 192.029 1.00 32.94 443 ILE A C 1
ATOM 3140 O O . ILE A 1 421 ? 219.623 184.998 191.918 1.00 32.94 443 ILE A O 1
ATOM 3145 N N . GLY A 1 422 ? 217.918 186.320 192.574 1.00 25.76 444 GLY A N 1
ATOM 3146 C CA . GLY A 1 422 ? 217.193 185.218 193.172 1.00 25.76 444 GLY A CA 1
ATOM 3147 C C . GLY A 1 422 ? 215.725 185.174 192.812 1.00 25.76 444 GLY A C 1
ATOM 3148 O O . GLY A 1 422 ? 215.064 186.211 192.736 1.00 25.76 444 GLY A O 1
ATOM 3149 N N . PHE A 1 423 ? 215.204 183.969 192.600 1.00 30.98 445 PHE A N 1
ATOM 3150 C CA . PHE A 1 423 ? 213.812 183.753 192.215 1.00 30.98 445 PHE A CA 1
ATOM 3151 C C . PHE A 1 423 ? 213.255 182.642 193.097 1.00 30.98 445 PHE A C 1
ATOM 3152 O O . PHE A 1 423 ? 213.287 181.469 192.718 1.00 30.98 445 PHE A O 1
ATOM 3160 N N . ARG A 1 424 ? 212.739 183.007 194.264 1.00 32.19 446 ARG A N 1
ATOM 3161 C CA . ARG A 1 424 ? 212.282 182.040 195.248 1.00 32.19 446 ARG A CA 1
ATOM 3162 C C . ARG A 1 424 ? 210.795 181.768 195.078 1.00 32.19 446 ARG A C 1
ATOM 3163 O O . ARG A 1 424 ? 210.055 182.564 194.497 1.00 32.19 446 ARG A O 1
ATOM 3171 N N . THR A 1 425 ? 210.366 180.619 195.590 1.00 30.45 447 THR A N 1
ATOM 3172 C CA . THR A 1 425 ? 208.978 180.192 195.485 1.00 30.45 447 THR A CA 1
ATOM 3173 C C . THR A 1 425 ? 208.630 179.372 196.713 1.00 30.45 447 THR A C 1
ATOM 3174 O O . THR A 1 425 ? 209.400 178.491 197.101 1.00 30.45 447 THR A O 1
ATOM 3178 N N . ASN A 1 426 ? 207.481 179.654 197.319 1.00 31.38 448 ASN A N 1
ATOM 3179 C CA . ASN A 1 426 ? 207.046 178.939 198.509 1.00 31.38 448 ASN A CA 1
ATOM 3180 C C . ASN A 1 426 ? 205.586 178.545 198.369 1.00 31.38 448 ASN A C 1
ATOM 3181 O O . ASN A 1 426 ? 204.746 179.374 198.008 1.00 31.38 448 ASN A O 1
ATOM 3186 N N . ILE A 1 427 ? 205.292 177.281 198.656 1.00 35.42 449 ILE A N 1
ATOM 3187 C CA . ILE A 1 427 ? 203.934 176.758 198.682 1.00 35.42 449 ILE A CA 1
ATOM 3188 C C . ILE A 1 427 ? 203.730 176.055 200.012 1.00 35.42 449 ILE A C 1
ATOM 3189 O O . ILE A 1 427 ? 204.601 175.303 200.463 1.00 35.42 449 ILE A O 1
ATOM 3194 N N . GLY A 1 428 ? 202.595 176.306 200.649 1.00 44.37 450 GLY A N 1
ATOM 3195 C CA . GLY A 1 428 ? 202.343 175.764 201.970 1.00 44.37 450 GLY A CA 1
ATOM 3196 C C . GLY A 1 428 ? 200.898 175.361 202.162 1.00 44.37 450 GLY A C 1
ATOM 3197 O O . GLY A 1 428 ? 199.981 175.945 201.582 1.00 44.37 450 GLY A O 1
ATOM 3198 N N . LYS A 1 429 ? 200.709 174.350 203.002 1.00 46.55 451 LYS A N 1
ATOM 3199 C CA . LYS A 1 429 ? 199.396 173.875 203.404 1.00 46.55 451 LYS A CA 1
ATOM 3200 C C . LYS A 1 429 ? 199.277 173.986 204.915 1.00 46.55 451 LYS A C 1
ATOM 3201 O O . LYS A 1 429 ? 200.218 173.659 205.643 1.00 46.55 451 LYS A O 1
ATOM 3207 N N . GLY A 1 430 ? 198.122 174.449 205.385 1.00 46.56 452 GLY A N 1
ATOM 3208 C CA . GLY A 1 430 ? 197.908 174.698 206.799 1.00 46.56 452 GLY A CA 1
ATOM 3209 C C . GLY A 1 430 ? 197.196 173.541 207.475 1.00 46.56 452 GLY A C 1
ATOM 3210 O O . GLY A 1 430 ? 196.147 173.086 207.015 1.00 46.56 452 GLY A O 1
ATOM 3211 N N . LEU A 1 431 ? 197.784 173.070 208.573 1.00 45.30 453 LEU A N 1
ATOM 3212 C CA . LEU A 1 431 ? 197.154 172.050 209.408 1.00 45.30 453 LEU A CA 1
ATOM 3213 C C . LEU A 1 431 ? 196.360 172.737 210.519 1.00 45.30 453 LEU A C 1
ATOM 3214 O O . LEU A 1 431 ? 196.661 172.640 211.710 1.00 45.30 453 LEU A O 1
ATOM 3219 N N . GLY A 1 432 ? 195.321 173.442 210.098 1.00 47.86 454 GLY A N 1
ATOM 3220 C CA . GLY A 1 432 ? 194.531 174.255 210.998 1.00 47.86 454 GLY A CA 1
ATOM 3221 C C . GLY A 1 432 ? 194.738 175.733 210.743 1.00 47.86 454 GLY A C 1
ATOM 3222 O O . GLY A 1 432 ? 195.316 176.156 209.738 1.00 47.86 454 GLY A O 1
ATOM 3223 N N . LYS A 1 433 ? 194.248 176.533 211.683 1.00 52.11 455 LYS A N 1
ATOM 3224 C CA . LYS A 1 433 ? 194.375 177.981 211.598 1.00 52.11 455 LYS A CA 1
ATOM 3225 C C . LYS A 1 433 ? 195.646 178.507 212.248 1.00 52.11 455 LYS A C 1
ATOM 3226 O O . LYS A 1 433 ? 195.860 179.723 212.257 1.00 52.11 455 LYS A O 1
ATOM 3232 N N . ASN A 1 434 ? 196.489 177.633 212.791 1.00 52.54 456 ASN A N 1
ATOM 3233 C CA . ASN A 1 434 ? 197.693 178.064 213.487 1.00 52.54 456 ASN A CA 1
ATOM 3234 C C . ASN A 1 434 ? 198.956 177.316 213.089 1.00 52.54 456 ASN A C 1
ATOM 3235 O O . ASN A 1 434 ? 200.051 177.823 213.355 1.00 52.54 456 ASN A O 1
ATOM 3240 N N . PHE A 1 435 ? 198.854 176.145 212.471 1.00 48.06 457 PHE A N 1
ATOM 3241 C CA . PHE A 1 435 ? 200.013 175.388 212.021 1.00 48.06 457 PHE A CA 1
ATOM 3242 C C . PHE A 1 435 ? 200.128 175.508 210.510 1.00 48.06 457 PHE A C 1
ATOM 3243 O O . PHE A 1 435 ? 199.140 175.326 209.792 1.00 48.06 457 PHE A O 1
ATOM 3251 N N . THR A 1 436 ? 201.329 175.815 210.029 1.00 43.26 458 THR A N 1
ATOM 3252 C CA . THR A 1 436 ? 201.556 176.005 208.602 1.00 43.26 458 THR A CA 1
ATOM 3253 C C . THR A 1 436 ? 202.821 175.272 208.196 1.00 43.26 458 THR A C 1
ATOM 3254 O O . THR A 1 436 ? 203.910 175.600 208.675 1.00 43.26 458 THR A O 1
ATOM 3258 N N . LEU A 1 437 ? 202.674 174.290 207.316 1.00 53.50 459 LEU A N 1
ATOM 3259 C CA . LEU A 1 437 ? 203.787 173.532 206.763 1.00 53.50 459 LEU A CA 1
ATOM 3260 C C . LEU A 1 437 ? 203.984 173.943 205.313 1.00 53.50 459 LEU A C 1
ATOM 3261 O O . LEU A 1 437 ? 203.021 173.974 204.542 1.00 53.50 459 LEU A O 1
ATOM 3266 N N . SER A 1 438 ? 205.222 174.262 204.944 1.00 69.25 460 SER A N 1
ATOM 3267 C CA . SER A 1 438 ? 205.480 174.765 203.605 1.00 69.25 460 SER A CA 1
ATOM 3268 C C . SER A 1 438 ? 206.861 174.342 203.134 1.00 69.25 460 SER A C 1
ATOM 3269 O O . SER A 1 438 ? 207.797 174.224 203.929 1.00 69.25 460 SER A O 1
ATOM 3272 N N . LEU A 1 439 ? 206.978 174.137 201.825 1.00 69.25 461 LEU A N 1
ATOM 3273 C CA . LEU A 1 439 ? 208.242 173.837 201.169 1.00 69.25 461 LEU A CA 1
ATOM 3274 C C . LEU A 1 439 ? 208.555 174.956 200.191 1.00 69.25 461 LEU A C 1
ATOM 3275 O O . LEU A 1 439 ? 207.743 175.261 199.314 1.00 69.25 461 LEU A O 1
ATOM 3280 N N . GLY A 1 440 ? 209.729 175.560 200.338 1.00 36.42 462 GLY A N 1
ATOM 3281 C CA . GLY A 1 440 ? 210.090 176.690 199.507 1.00 36.42 462 GLY A CA 1
ATOM 3282 C C . GLY A 1 440 ? 211.477 176.587 198.916 1.00 36.42 462 GLY A C 1
ATOM 3283 O O . GLY A 1 440 ? 212.450 176.374 199.642 1.00 36.42 462 GLY A O 1
ATOM 3284 N N . THR A 1 441 ? 211.585 176.737 197.603 1.00 27.89 463 THR A N 1
ATOM 3285 C CA . THR A 1 441 ? 212.849 176.603 196.898 1.00 27.89 463 THR A CA 1
ATOM 3286 C C . THR A 1 441 ? 213.285 177.952 196.348 1.00 27.89 463 THR A C 1
ATOM 3287 O O . THR A 1 441 ? 212.528 178.924 196.346 1.00 27.89 463 THR A O 1
ATOM 3291 N N . LYS A 1 442 ? 214.529 178.006 195.881 1.00 25.22 464 LYS A N 1
ATOM 3292 C CA . LYS A 1 442 ? 215.059 179.229 195.298 1.00 25.22 464 LYS A CA 1
ATOM 3293 C C . LYS A 1 442 ? 216.252 178.890 194.423 1.00 25.22 464 LYS A C 1
ATOM 3294 O O . LYS A 1 442 ? 216.847 177.817 194.540 1.00 25.22 464 LYS A O 1
ATOM 3300 N N . VAL A 1 443 ? 216.583 179.816 193.529 1.00 25.39 465 VAL A N 1
ATOM 3301 C CA . VAL A 1 443 ? 217.768 179.726 192.687 1.00 25.39 465 VAL A CA 1
ATOM 3302 C C . VAL A 1 443 ? 218.476 181.068 192.733 1.00 25.39 465 VAL A C 1
ATOM 3303 O O . VAL A 1 443 ? 217.843 182.111 192.545 1.00 25.39 465 VAL A O 1
ATOM 3307 N N . GLU A 1 444 ? 219.781 181.049 192.976 1.00 29.38 466 GLU A N 1
ATOM 3308 C CA . GLU A 1 444 ? 220.545 182.276 193.138 1.00 29.38 466 GLU A CA 1
ATOM 3309 C C . GLU A 1 444 ? 221.727 182.303 192.185 1.00 29.38 466 GLU A C 1
ATOM 3310 O O . GLU A 1 444 ? 222.394 181.287 191.976 1.00 29.38 466 GLU A O 1
ATOM 3316 N N . TYR A 1 445 ? 221.977 183.471 191.607 1.00 36.66 467 TYR A N 1
ATOM 3317 C CA . TYR A 1 445 ? 223.193 183.752 190.858 1.00 36.66 467 TYR A CA 1
ATOM 3318 C C . TYR A 1 445 ? 223.972 184.801 191.633 1.00 36.66 467 TYR A C 1
ATOM 3319 O O . TYR A 1 445 ? 223.521 185.944 191.755 1.00 36.66 467 TYR A O 1
ATOM 3328 N N . ILE A 1 446 ? 225.130 184.421 192.153 1.00 41.63 468 ILE A N 1
ATOM 3329 C CA . ILE A 1 446 ? 225.931 185.293 192.999 1.00 41.63 468 ILE A CA 1
ATOM 3330 C C . ILE A 1 446 ? 227.264 185.539 192.315 1.00 41.63 468 ILE A C 1
ATOM 3331 O O . ILE A 1 446 ? 227.863 184.610 191.763 1.00 41.63 468 ILE A O 1
ATOM 3336 N N . LYS A 1 447 ? 227.713 186.788 192.331 1.00 57.99 469 LYS A N 1
ATOM 3337 C CA . LYS A 1 447 ? 229.037 187.154 191.849 1.00 57.99 469 LYS A CA 1
ATOM 3338 C C . LYS A 1 447 ? 229.752 187.914 192.953 1.00 57.99 469 LYS A C 1
ATOM 3339 O O . LYS A 1 447 ? 229.277 188.964 193.395 1.00 57.99 469 LYS A O 1
ATOM 3345 N N . GLU A 1 448 ? 230.887 187.390 193.394 1.00 79.93 470 GLU A N 1
ATOM 3346 C CA . GLU A 1 448 ? 231.677 188.021 194.437 1.00 79.93 470 GLU A CA 1
ATOM 3347 C C . GLU A 1 448 ? 232.820 188.799 193.809 1.00 79.93 470 GLU A C 1
ATOM 3348 O O . GLU A 1 448 ? 233.366 188.397 192.779 1.00 79.93 470 GLU A O 1
ATOM 3354 N N . LYS A 1 449 ? 233.178 189.916 194.432 1.00 100.16 471 LYS A N 1
ATOM 3355 C CA . LYS A 1 449 ? 234.251 190.765 193.944 1.00 100.16 471 LYS A CA 1
ATOM 3356 C C . LYS A 1 449 ? 235.146 191.167 195.104 1.00 100.16 471 LYS A C 1
ATOM 3357 O O . LYS A 1 449 ? 234.665 191.421 196.212 1.00 100.16 471 LYS A O 1
ATOM 3363 N N . HIS A 1 450 ? 236.447 191.216 194.846 1.00 114.73 472 HIS A N 1
ATOM 3364 C CA . HIS A 1 450 ? 237.415 191.620 195.851 1.00 114.73 472 HIS A CA 1
ATOM 3365 C C . HIS A 1 450 ? 237.664 193.123 195.779 1.00 114.73 472 HIS A C 1
ATOM 3366 O O . HIS A 1 450 ? 237.229 193.812 194.854 1.00 114.73 472 HIS A O 1
ATOM 3373 N N . GLU A 1 451 ? 238.388 193.629 196.772 1.00 123.15 473 GLU A N 1
ATOM 3374 C CA . GLU A 1 451 ? 238.714 195.047 196.827 1.00 123.15 473 GLU A CA 1
ATOM 3375 C C . GLU A 1 451 ? 239.890 195.334 195.903 1.00 123.15 473 GLU A C 1
ATOM 3376 O O . GLU A 1 451 ? 240.991 194.814 196.111 1.00 123.15 473 GLU A O 1
ATOM 3382 N N . ASP A 1 452 ? 239.656 196.159 194.888 1.00 128.75 474 ASP A N 1
ATOM 3383 C CA . ASP A 1 452 ? 240.717 196.517 193.958 1.00 128.75 474 ASP A CA 1
ATOM 3384 C C . ASP A 1 452 ? 241.785 197.343 194.663 1.00 128.75 474 ASP A C 1
ATOM 3385 O O . ASP A 1 452 ? 241.481 198.223 195.472 1.00 128.75 474 ASP A O 1
ATOM 3390 N N . GLY A 1 453 ? 243.045 197.052 194.350 1.00 134.33 475 GLY A N 1
ATOM 3391 C CA . GLY A 1 453 ? 244.162 197.722 194.972 1.00 134.33 475 GLY A CA 1
ATOM 3392 C C . GLY A 1 453 ? 244.634 197.106 196.270 1.00 134.33 475 GLY A C 1
ATOM 3393 O O . GLY A 1 453 ? 245.657 197.547 196.809 1.00 134.33 475 GLY A O 1
ATOM 3394 N N . LYS A 1 454 ? 243.927 196.102 196.790 1.00 132.05 476 LYS A N 1
ATOM 3395 C CA . LYS A 1 454 ? 244.334 195.422 198.009 1.00 132.05 476 LYS A CA 1
ATOM 3396 C C . LYS A 1 454 ? 244.728 193.971 197.792 1.00 132.05 476 LYS A C 1
ATOM 3397 O O . LYS A 1 454 ? 245.412 193.401 198.647 1.00 132.05 476 LYS A O 1
ATOM 3403 N N . LEU A 1 455 ? 244.320 193.365 196.681 1.00 140.55 477 LEU A N 1
ATOM 3404 C CA . LEU A 1 455 ? 244.685 191.997 196.344 1.00 140.55 477 LEU A CA 1
ATOM 3405 C C . LEU A 1 455 ? 245.507 192.003 195.066 1.00 140.55 477 LEU A C 1
ATOM 3406 O O . LEU A 1 455 ? 245.109 192.614 194.069 1.00 140.55 477 LEU A O 1
ATOM 3411 N N . ARG A 1 456 ? 246.649 191.326 195.101 1.00 155.29 478 ARG A N 1
ATOM 3412 C CA . ARG A 1 456 ? 247.564 191.252 193.972 1.00 155.29 478 ARG A CA 1
ATOM 3413 C C . ARG A 1 456 ? 247.637 189.814 193.483 1.00 155.29 478 ARG A C 1
ATOM 3414 O O . ARG A 1 456 ? 247.843 188.892 194.281 1.00 155.29 478 ARG A O 1
ATOM 3422 N N . GLN A 1 457 ? 247.465 189.623 192.180 1.00 157.25 479 GLN A N 1
ATOM 3423 C CA . GLN A 1 457 ? 247.614 188.315 191.561 1.00 157.25 479 GLN A CA 1
ATOM 3424 C C . GLN A 1 457 ? 248.907 188.289 190.757 1.00 157.25 479 GLN A C 1
ATOM 3425 O O . GLN A 1 457 ? 249.209 189.236 190.023 1.00 157.25 479 GLN A O 1
ATOM 3431 N N . ALA A 1 458 ? 249.683 187.223 190.926 1.00 165.13 480 ALA A N 1
ATOM 3432 C CA . ALA A 1 458 ? 250.953 187.110 190.231 1.00 165.13 480 ALA A CA 1
ATOM 3433 C C . ALA A 1 458 ? 250.754 186.485 188.853 1.00 165.13 480 ALA A C 1
ATOM 3434 O O . ALA A 1 458 ? 249.643 186.127 188.452 1.00 165.13 480 ALA A O 1
ATOM 3436 N N . ASN A 1 459 ? 251.863 186.355 188.122 1.00 172.40 481 ASN A N 1
ATOM 3437 C CA . ASN A 1 459 ? 251.812 185.810 186.770 1.00 172.40 481 ASN A CA 1
ATOM 3438 C C . ASN A 1 459 ? 251.332 184.365 186.743 1.00 172.40 481 ASN A C 1
ATOM 3439 O O . ASN A 1 459 ? 250.810 183.917 185.716 1.00 172.40 481 ASN A O 1
ATOM 3444 N N . ASN A 1 460 ? 251.491 183.628 187.843 1.00 167.65 482 ASN A N 1
ATOM 3445 C CA . ASN A 1 460 ? 251.059 182.237 187.885 1.00 167.65 482 ASN A CA 1
ATOM 3446 C C . ASN A 1 460 ? 249.544 182.086 187.875 1.00 167.65 482 ASN A C 1
ATOM 3447 O O . ASN A 1 460 ? 249.054 180.966 187.691 1.00 167.65 482 ASN A O 1
ATOM 3452 N N . GLY A 1 461 ? 248.795 183.170 188.064 1.00 168.82 483 GLY A N 1
ATOM 3453 C CA . GLY A 1 461 ? 247.350 183.123 188.081 1.00 168.82 483 GLY A CA 1
ATOM 3454 C C . GLY A 1 461 ? 246.734 183.069 189.462 1.00 168.82 483 GLY A C 1
ATOM 3455 O O . GLY A 1 461 ? 245.518 183.258 189.585 1.00 168.82 483 GLY A O 1
ATOM 3456 N N . LYS A 1 462 ? 247.528 182.819 190.496 1.00 160.66 484 LYS A N 1
ATOM 3457 C CA . LYS A 1 462 ? 247.027 182.772 191.859 1.00 160.66 484 LYS A CA 1
ATOM 3458 C C . LYS A 1 462 ? 247.041 184.166 192.482 1.00 160.66 484 LYS A C 1
ATOM 3459 O O . LYS A 1 462 ? 247.718 185.083 192.014 1.00 160.66 484 LYS A O 1
ATOM 3465 N N . TRP A 1 463 ? 246.278 184.314 193.560 1.00 144.47 485 TRP A N 1
ATOM 3466 C CA . TRP A 1 463 ? 246.075 185.596 194.215 1.00 144.47 485 TRP A CA 1
ATOM 3467 C C . TRP A 1 463 ? 246.790 185.612 195.557 1.00 144.47 485 TRP A C 1
ATOM 3468 O O . TRP A 1 463 ? 246.747 184.630 196.305 1.00 144.47 485 TRP A O 1
ATOM 3479 N N . TYR A 1 464 ? 247.447 186.728 195.858 1.00 155.05 486 TYR A N 1
ATOM 3480 C CA . TYR A 1 464 ? 248.213 186.869 197.086 1.00 155.05 486 TYR A CA 1
ATOM 3481 C C . TYR A 1 464 ? 247.850 188.168 197.786 1.00 155.05 486 TYR A C 1
ATOM 3482 O O . TYR A 1 464 ? 247.591 189.187 197.139 1.00 155.05 486 TYR A O 1
ATOM 3491 N N . TYR A 1 465 ? 247.832 188.117 199.114 1.00 161.90 487 TYR A N 1
ATOM 3492 C CA . TYR A 1 465 ? 247.518 189.260 199.959 1.00 161.90 487 TYR A CA 1
ATOM 3493 C C . TYR A 1 465 ? 248.720 189.563 200.839 1.00 161.90 487 TYR A C 1
ATOM 3494 O O . TYR A 1 465 ? 249.298 188.652 201.441 1.00 161.90 487 TYR A O 1
ATOM 3503 N N . LYS A 1 466 ? 249.091 190.837 200.913 1.00 166.82 488 LYS A N 1
ATOM 3504 C CA . LYS A 1 466 ? 250.304 191.255 201.607 1.00 166.82 488 LYS A CA 1
ATOM 3505 C C . LYS A 1 466 ? 249.969 191.607 203.052 1.00 166.82 488 LYS A C 1
ATOM 3506 O O . LYS A 1 466 ? 249.268 192.589 203.315 1.00 166.82 488 LYS A O 1
ATOM 3512 N N . GLU A 1 467 ? 250.471 190.803 203.986 1.00 173.23 489 GLU A N 1
ATOM 3513 C CA . GLU A 1 467 ? 250.386 191.090 205.413 1.00 173.23 489 GLU A CA 1
ATOM 3514 C C . GLU A 1 467 ? 251.795 191.050 205.977 1.00 173.23 489 GLU A C 1
ATOM 3515 O O . GLU A 1 467 ? 252.500 190.054 205.798 1.00 173.23 489 GLU A O 1
ATOM 3521 N N . LYS A 1 468 ? 252.193 192.121 206.660 1.00 177.70 490 LYS A N 1
ATOM 3522 C CA . LYS A 1 468 ? 253.551 192.312 207.181 1.00 177.70 490 LYS A CA 1
ATOM 3523 C C . LYS A 1 468 ? 254.600 191.810 206.184 1.00 177.70 490 LYS A C 1
ATOM 3524 O O . LYS A 1 468 ? 255.385 190.901 206.454 1.00 177.70 490 LYS A O 1
ATOM 3530 N N . ASN A 1 469 ? 254.571 192.430 205.002 1.00 182.05 491 ASN A N 1
ATOM 3531 C CA . ASN A 1 469 ? 255.521 192.204 203.905 1.00 182.05 491 ASN A CA 1
ATOM 3532 C C . ASN A 1 469 ? 255.751 190.718 203.619 1.00 182.05 491 ASN A C 1
ATOM 3533 O O . ASN A 1 469 ? 256.883 190.239 203.536 1.00 182.05 491 ASN A O 1
ATOM 3538 N N . LYS A 1 470 ? 254.653 189.986 203.444 1.00 167.71 492 LYS A N 1
ATOM 3539 C CA . LYS A 1 470 ? 254.719 188.646 202.879 1.00 167.71 492 LYS A CA 1
ATOM 3540 C C . LYS A 1 470 ? 253.415 188.366 202.150 1.00 167.71 492 LYS A C 1
ATOM 3541 O O . LYS A 1 470 ? 252.362 188.901 202.504 1.00 167.71 492 LYS A O 1
ATOM 3547 N N . TRP A 1 471 ? 253.495 187.517 201.129 1.00 160.04 493 TRP A N 1
ATOM 3548 C CA . TRP A 1 471 ? 252.348 187.215 200.284 1.00 160.04 493 TRP A CA 1
ATOM 3549 C C . TRP A 1 471 ? 251.660 185.945 200.761 1.00 160.04 493 TRP A C 1
ATOM 3550 O O . TRP A 1 471 ? 252.308 184.911 200.954 1.00 160.04 493 TRP A O 1
ATOM 3561 N N . ARG A 1 472 ? 250.347 186.029 200.949 1.00 151.66 494 ARG A N 1
ATOM 3562 C CA . ARG A 1 472 ? 249.533 184.912 201.401 1.00 151.66 494 ARG A CA 1
ATOM 3563 C C . ARG A 1 472 ? 248.557 184.531 200.299 1.00 151.66 494 ARG A C 1
ATOM 3564 O O . ARG A 1 472 ? 247.787 185.374 199.830 1.00 151.66 494 ARG A O 1
ATOM 3572 N N . GLU A 1 473 ? 248.581 183.264 199.898 1.00 146.36 495 GLU A N 1
ATOM 3573 C CA . GLU A 1 473 ? 247.717 182.805 198.819 1.00 146.36 495 GLU A CA 1
ATOM 3574 C C . GLU A 1 473 ? 246.264 182.812 199.277 1.00 146.36 495 GLU A C 1
ATOM 3575 O O . GLU A 1 473 ? 245.914 182.158 200.265 1.00 146.36 495 GLU A O 1
ATOM 3581 N N . ILE A 1 474 ? 245.420 183.545 198.558 1.00 132.05 496 ILE A N 1
ATOM 3582 C CA . ILE A 1 474 ? 243.996 183.642 198.853 1.00 132.05 496 ILE A CA 1
ATOM 3583 C C . ILE A 1 474 ? 243.225 183.158 197.635 1.00 132.05 496 ILE A C 1
ATOM 3584 O O . ILE A 1 474 ? 243.470 183.621 196.515 1.00 132.05 496 ILE A O 1
ATOM 3589 N N . GLU A 1 475 ? 242.295 182.235 197.852 1.00 114.99 497 GLU A N 1
ATOM 3590 C CA . GLU A 1 475 ? 241.541 181.607 196.780 1.00 114.99 497 GLU A CA 1
ATOM 3591 C C . GLU A 1 475 ? 240.083 182.044 196.824 1.00 114.99 497 GLU A C 1
ATOM 3592 O O . GLU A 1 475 ? 239.607 182.608 197.812 1.00 114.99 497 GLU A O 1
ATOM 3598 N N . GLY A 1 476 ? 239.375 181.771 195.730 1.00 106.93 498 GLY A N 1
ATOM 3599 C CA . GLY A 1 476 ? 237.988 182.167 195.603 1.00 106.93 498 GLY A CA 1
ATOM 3600 C C . GLY A 1 476 ? 237.766 183.585 195.132 1.00 106.93 498 GLY A C 1
ATOM 3601 O O . GLY A 1 476 ? 236.619 184.047 195.124 1.00 106.93 498 GLY A O 1
ATOM 3602 N N . VAL A 1 477 ? 238.825 184.291 194.740 1.00 109.91 499 VAL A N 1
ATOM 3603 C CA . VAL A 1 477 ? 238.692 185.670 194.291 1.00 109.91 499 VAL A CA 1
ATOM 3604 C C . VAL A 1 477 ? 237.897 185.716 192.995 1.00 109.91 499 VAL A C 1
ATOM 3605 O O . VAL A 1 477 ? 238.062 184.863 192.112 1.00 109.91 499 VAL A O 1
ATOM 3609 N N . ASP A 1 478 ? 237.027 186.717 192.877 1.00 92.65 500 ASP A N 1
ATOM 3610 C CA . ASP A 1 478 ? 236.162 186.895 191.712 1.00 92.65 500 ASP A CA 1
ATOM 3611 C C . ASP A 1 478 ? 235.345 185.632 191.444 1.00 92.65 500 ASP A C 1
ATOM 3612 O O . ASP A 1 478 ? 235.459 184.984 190.403 1.00 92.65 500 ASP A O 1
ATOM 3617 N N . ASP A 1 479 ? 234.505 185.295 192.415 1.00 75.79 501 ASP A N 1
ATOM 3618 C CA . ASP A 1 479 ? 233.738 184.060 192.382 1.00 75.79 501 ASP A CA 1
ATOM 3619 C C . ASP A 1 479 ? 232.362 184.307 191.779 1.00 75.79 501 ASP A C 1
ATOM 3620 O O . ASP A 1 479 ? 231.628 185.191 192.231 1.00 75.79 501 ASP A O 1
ATOM 3625 N N . LYS A 1 480 ? 232.021 183.525 190.757 1.00 64.86 502 LYS A N 1
ATOM 3626 C CA . LYS A 1 480 ? 230.697 183.536 190.150 1.00 64.86 502 LYS A CA 1
ATOM 3627 C C . LYS A 1 480 ? 230.162 182.115 190.161 1.00 64.86 502 LYS A C 1
ATOM 3628 O O . LYS A 1 480 ? 230.838 181.196 189.689 1.00 64.86 502 LYS A O 1
ATOM 3634 N N . TYR A 1 481 ? 228.955 181.932 190.687 1.00 47.69 503 TYR A N 1
ATOM 3635 C CA . TYR A 1 481 ? 228.437 180.583 190.855 1.00 47.69 503 TYR A CA 1
ATOM 3636 C C . TYR A 1 481 ? 226.927 180.609 191.003 1.00 47.69 503 TYR A C 1
ATOM 3637 O O . TYR A 1 481 ? 226.362 181.531 191.594 1.00 47.69 503 TYR A O 1
ATOM 3646 N N . TRP A 1 482 ? 226.288 179.574 190.473 1.00 41.26 504 TRP A N 1
ATOM 3647 C CA . TRP A 1 482 ? 224.877 179.354 190.717 1.00 41.26 504 TRP A CA 1
ATOM 3648 C C . TRP A 1 482 ? 224.675 178.841 192.139 1.00 41.26 504 TRP A C 1
ATOM 3649 O O . TRP A 1 482 ? 225.624 178.484 192.839 1.00 41.26 504 TRP A O 1
ATOM 3660 N N . LEU A 1 483 ? 223.417 178.814 192.572 1.00 31.76 505 LEU A N 1
ATOM 3661 C CA . LEU A 1 483 ? 223.088 178.396 193.932 1.00 31.76 505 LEU A CA 1
ATOM 3662 C C . LEU A 1 483 ? 221.644 177.924 193.957 1.00 31.76 505 LEU A C 1
ATOM 3663 O O . LEU A 1 483 ? 220.727 178.742 193.862 1.00 31.76 505 LEU A O 1
ATOM 3668 N N . TRP A 1 484 ? 221.441 176.621 194.096 1.00 32.76 506 TRP A N 1
ATOM 3669 C CA . TRP A 1 484 ? 220.110 176.043 194.180 1.00 32.76 506 TRP A CA 1
ATOM 3670 C C . TRP A 1 484 ? 219.896 175.477 195.573 1.00 32.76 506 TRP A C 1
ATOM 3671 O O . TRP A 1 484 ? 220.793 174.844 196.134 1.00 32.76 506 TRP A O 1
ATOM 3682 N N . SER A 1 485 ? 218.711 175.708 196.131 1.00 30.96 507 SER A N 1
ATOM 3683 C CA . SER A 1 485 ? 218.424 175.228 197.473 1.00 30.96 507 SER A CA 1
ATOM 3684 C C . SER A 1 485 ? 216.921 175.115 197.662 1.00 30.96 507 SER A C 1
ATOM 3685 O O . SER A 1 485 ? 216.150 175.866 197.062 1.00 30.96 507 SER A O 1
ATOM 3688 N N . ILE A 1 486 ? 216.517 174.165 198.507 1.00 24.45 508 ILE A N 1
ATOM 3689 C CA . ILE A 1 486 ? 215.128 174.010 198.913 1.00 24.45 508 ILE A CA 1
ATOM 3690 C C . ILE A 1 486 ? 215.081 173.944 200.431 1.00 24.45 508 ILE A C 1
ATOM 3691 O O . ILE A 1 486 ? 216.079 173.661 201.096 1.00 24.45 508 ILE A O 1
ATOM 3696 N N . TYR A 1 487 ? 213.903 174.224 200.979 1.00 39.77 509 TYR A N 1
ATOM 3697 C CA . TYR A 1 487 ? 213.732 174.152 202.422 1.00 39.77 509 TYR A CA 1
ATOM 3698 C C . TYR A 1 487 ? 212.282 173.882 202.795 1.00 39.77 509 TYR A C 1
ATOM 3699 O O . TYR A 1 487 ? 211.390 174.655 202.431 1.00 39.77 509 TYR A O 1
ATOM 3708 N N . PRO A 1 488 ? 212.004 172.791 203.491 1.00 35.80 510 PRO A N 1
ATOM 3709 C CA . PRO A 1 488 ? 210.676 172.619 204.088 1.00 35.80 510 PRO A CA 1
ATOM 3710 C C . PRO A 1 488 ? 210.616 173.241 205.471 1.00 35.80 510 PRO A C 1
ATOM 3711 O O . PRO A 1 488 ? 211.418 172.892 206.342 1.00 35.80 510 PRO A O 1
ATOM 3715 N N . TYR A 1 489 ? 209.678 174.156 205.695 1.00 42.36 511 TYR A N 1
ATOM 3716 C CA . TYR A 1 489 ? 209.599 174.866 206.960 1.00 42.36 511 TYR A CA 1
ATOM 3717 C C . TYR A 1 489 ? 208.193 174.792 207.524 1.00 42.36 511 TYR A C 1
ATOM 3718 O O . TYR A 1 489 ? 207.207 174.765 206.784 1.00 42.36 511 TYR A O 1
ATOM 3727 N N . ILE A 1 490 ? 208.117 174.765 208.849 1.00 37.23 512 ILE A N 1
ATOM 3728 C CA . ILE A 1 490 ? 206.856 174.767 209.573 1.00 37.23 512 ILE A CA 1
ATOM 3729 C C . ILE A 1 490 ? 206.809 176.022 210.431 1.00 37.23 512 ILE A C 1
ATOM 3730 O O . ILE A 1 490 ? 207.829 176.442 210.988 1.00 37.23 512 ILE A O 1
ATOM 3735 N N . SER A 1 491 ? 205.639 176.647 210.495 1.00 39.82 513 SER A N 1
ATOM 3736 C CA . SER A 1 491 ? 205.467 177.895 211.221 1.00 39.82 513 SER A CA 1
ATOM 3737 C C . SER A 1 491 ? 204.207 177.834 212.066 1.00 39.82 513 SER A C 1
ATOM 3738 O O . SER A 1 491 ? 203.182 177.303 211.631 1.00 39.82 513 SER A O 1
ATOM 3741 N N . TYR A 1 492 ? 204.289 178.389 213.271 1.00 48.06 514 TYR A N 1
ATOM 3742 C CA . TYR A 1 492 ? 203.190 178.387 214.227 1.00 48.06 514 TYR A CA 1
ATOM 3743 C C . TYR A 1 492 ? 202.811 179.829 214.524 1.00 48.06 514 TYR A C 1
ATOM 3744 O O . TYR A 1 492 ? 203.644 180.603 215.003 1.00 48.06 514 TYR A O 1
ATOM 3753 N N . ASP A 1 493 ? 201.561 180.186 214.242 1.00 49.96 515 ASP A N 1
ATOM 3754 C CA . ASP A 1 493 ? 201.112 181.570 214.313 1.00 49.96 515 ASP A CA 1
ATOM 3755 C C . ASP A 1 493 ? 199.874 181.675 215.188 1.00 49.96 515 ASP A C 1
ATOM 3756 O O . ASP A 1 493 ? 198.922 180.908 215.017 1.00 49.96 515 ASP A O 1
ATOM 3761 N N . THR A 1 494 ? 199.889 182.630 216.119 1.00 54.07 516 THR A N 1
ATOM 3762 C CA . THR A 1 494 ? 198.718 182.915 216.938 1.00 54.07 516 THR A CA 1
ATOM 3763 C C . THR A 1 494 ? 198.494 184.410 217.124 1.00 54.07 516 THR A C 1
ATOM 3764 O O . THR A 1 494 ? 197.695 184.795 217.986 1.00 54.07 516 THR A O 1
ATOM 3768 N N . ARG A 1 495 ? 199.173 185.259 216.359 1.00 54.01 517 ARG A N 1
ATOM 3769 C CA . ARG A 1 495 ? 199.031 186.696 216.532 1.00 54.01 517 ARG A CA 1
ATOM 3770 C C . ARG A 1 495 ? 197.626 187.145 216.157 1.00 54.01 517 ARG A C 1
ATOM 3771 O O . ARG A 1 495 ? 197.029 186.643 215.203 1.00 54.01 517 ARG A O 1
ATOM 3779 N N . ASN A 1 496 ? 197.095 188.098 216.924 1.00 58.24 518 ASN A N 1
ATOM 3780 C CA . ASN A 1 496 ? 195.759 188.607 216.637 1.00 58.24 518 ASN A CA 1
ATOM 3781 C C . ASN A 1 496 ? 195.738 189.404 215.340 1.00 58.24 518 ASN A C 1
ATOM 3782 O O . ASN A 1 496 ? 194.823 189.247 214.525 1.00 58.24 518 ASN A O 1
ATOM 3787 N N . ASN A 1 497 ? 196.733 190.261 215.129 1.00 61.14 519 ASN A N 1
ATOM 3788 C CA . ASN A 1 497 ? 196.818 191.069 213.923 1.00 61.14 519 ASN A CA 1
ATOM 3789 C C . ASN A 1 497 ? 198.248 191.061 213.407 1.00 61.14 519 ASN A C 1
ATOM 3790 O O . ASN A 1 497 ? 199.196 191.123 214.192 1.00 61.14 519 ASN A O 1
ATOM 3795 N N . TYR A 1 498 ? 198.398 190.988 212.085 1.00 63.05 520 TYR A N 1
ATOM 3796 C CA . TYR A 1 498 ? 199.732 190.932 211.500 1.00 63.05 520 TYR A CA 1
ATOM 3797 C C . TYR A 1 498 ? 200.423 192.289 211.498 1.00 63.05 520 TYR A C 1
ATOM 3798 O O . TYR A 1 498 ? 201.641 192.358 211.692 1.00 63.05 520 TYR A O 1
ATOM 3807 N N . LEU A 1 499 ? 199.673 193.370 211.284 1.00 71.14 521 LEU A N 1
ATOM 3808 C CA . LEU A 1 499 ? 200.292 194.681 211.118 1.00 71.14 521 LEU A CA 1
ATOM 3809 C C . LEU A 1 499 ? 200.858 195.202 212.434 1.00 71.14 521 LEU A C 1
ATOM 3810 O O . LEU A 1 499 ? 202.025 195.600 212.508 1.00 71.14 521 LEU A O 1
ATOM 3815 N N . ASN A 1 500 ? 200.044 195.204 213.487 1.00 69.46 522 ASN A N 1
ATOM 3816 C CA . ASN A 1 500 ? 200.431 195.733 214.796 1.00 69.46 522 ASN A CA 1
ATOM 3817 C C . ASN A 1 500 ? 200.113 194.729 215.901 1.00 69.46 522 ASN A C 1
ATOM 3818 O O . ASN A 1 500 ? 199.345 195.016 216.827 1.00 69.46 522 ASN A O 1
ATOM 3823 N N . PRO A 1 501 ? 200.768 193.568 215.881 1.00 65.38 523 PRO A N 1
ATOM 3824 C CA . PRO A 1 501 ? 200.402 192.497 216.814 1.00 65.38 523 PRO A CA 1
ATOM 3825 C C . PRO A 1 501 ? 200.513 192.946 218.262 1.00 65.38 523 PRO A C 1
ATOM 3826 O O . PRO A 1 501 ? 201.392 193.725 218.630 1.00 65.38 523 PRO A O 1
ATOM 3830 N N . THR A 1 502 ? 199.592 192.452 219.081 1.00 65.41 524 THR A N 1
ATOM 3831 C CA . THR A 1 502 ? 199.534 192.807 220.490 1.00 65.41 524 THR A CA 1
ATOM 3832 C C . THR A 1 502 ? 199.748 191.633 221.425 1.00 65.41 524 THR A C 1
ATOM 3833 O O . THR A 1 502 ? 200.341 191.815 222.488 1.00 65.41 524 THR A O 1
ATOM 3837 N N . SER A 1 503 ? 199.277 190.441 221.070 1.00 58.88 525 SER A N 1
ATOM 3838 C CA . SER A 1 503 ? 199.428 189.279 221.932 1.00 58.88 525 SER A CA 1
ATOM 3839 C C . SER A 1 503 ? 199.383 188.031 221.072 1.00 58.88 525 SER A C 1
ATOM 3840 O O . SER A 1 503 ? 198.517 187.912 220.201 1.00 58.88 525 SER A O 1
ATOM 3843 N N . GLY A 1 504 ? 200.304 187.112 221.314 1.00 57.37 526 GLY A N 1
ATOM 3844 C CA . GLY A 1 504 ? 200.322 185.867 220.578 1.00 57.37 526 GLY A CA 1
ATOM 3845 C C . GLY A 1 504 ? 201.718 185.279 220.545 1.00 57.37 526 GLY A C 1
ATOM 3846 O O . GLY A 1 504 ? 202.625 185.734 221.240 1.00 57.37 526 GLY A O 1
ATOM 3847 N N . PHE A 1 505 ? 201.862 184.252 219.713 1.00 50.25 527 PHE A N 1
ATOM 3848 C CA . PHE A 1 505 ? 203.118 183.537 219.554 1.00 50.25 527 PHE A CA 1
ATOM 3849 C C . PHE A 1 505 ? 203.366 183.323 218.070 1.00 50.25 527 PHE A C 1
ATOM 3850 O O . PHE A 1 505 ? 202.419 183.155 217.299 1.00 50.25 527 PHE A O 1
ATOM 3858 N N . TYR A 1 506 ? 204.635 183.335 217.672 1.00 46.39 528 TYR A N 1
ATOM 3859 C CA . TYR A 1 506 ? 205.005 183.168 216.269 1.00 46.39 528 TYR A CA 1
ATOM 3860 C C . TYR A 1 506 ? 206.333 182.435 216.195 1.00 46.39 528 TYR A C 1
ATOM 3861 O O . TYR A 1 506 ? 207.384 183.030 216.449 1.00 46.39 528 TYR A O 1
ATOM 3870 N N . GLY A 1 507 ? 206.290 181.157 215.839 1.00 41.56 529 GLY A N 1
ATOM 3871 C CA . GLY A 1 507 ? 207.500 180.368 215.733 1.00 41.56 529 GLY A CA 1
ATOM 3872 C C . GLY A 1 507 ? 207.728 179.819 214.342 1.00 41.56 529 GLY A C 1
ATOM 3873 O O . GLY A 1 507 ? 206.861 179.138 213.789 1.00 41.56 529 GLY A O 1
ATOM 3874 N N . LYS A 1 508 ? 208.891 180.104 213.767 1.00 33.87 530 LYS A N 1
ATOM 3875 C CA . LYS A 1 508 ? 209.240 179.660 212.427 1.00 33.87 530 LYS A CA 1
ATOM 3876 C C . LYS A 1 508 ? 210.490 178.799 212.491 1.00 33.87 530 LYS A C 1
ATOM 3877 O O . LYS A 1 508 ? 211.447 179.129 213.197 1.00 33.87 530 LYS A O 1
ATOM 3883 N N . PHE A 1 509 ? 210.480 177.696 211.750 1.00 30.95 531 PHE A N 1
ATOM 3884 C CA . PHE A 1 509 ? 211.571 176.729 211.785 1.00 30.95 531 PHE A CA 1
ATOM 3885 C C . PHE A 1 509 ? 211.753 176.165 210.385 1.00 30.95 531 PHE A C 1
ATOM 3886 O O . PHE A 1 509 ? 210.863 175.479 209.875 1.00 30.95 531 PHE A O 1
ATOM 3894 N N . GLN A 1 510 ? 212.895 176.450 209.764 1.00 34.81 532 GLN A N 1
ATOM 3895 C CA . GLN A 1 510 ? 213.192 175.975 208.421 1.00 34.81 532 GLN A CA 1
ATOM 3896 C C . GLN A 1 510 ? 214.508 175.213 208.414 1.00 34.81 532 GLN A C 1
ATOM 3897 O O . GLN A 1 510 ? 215.449 175.568 209.128 1.00 34.81 532 GLN A O 1
ATOM 3903 N N . VAL A 1 511 ? 214.558 174.156 207.612 1.00 36.37 533 VAL A N 1
ATOM 3904 C CA . VAL A 1 511 ? 215.762 173.361 207.416 1.00 36.37 533 VAL A CA 1
ATOM 3905 C C . VAL A 1 511 ? 216.133 173.469 205.949 1.00 36.37 533 VAL A C 1
ATOM 3906 O O . VAL A 1 511 ? 215.354 173.066 205.077 1.00 36.37 533 VAL A O 1
ATOM 3910 N N . GLU A 1 512 ? 217.316 174.007 205.673 1.00 38.39 534 GLU A N 1
ATOM 3911 C CA . GLU A 1 512 ? 217.736 174.319 204.315 1.00 38.39 534 GLU A CA 1
ATOM 3912 C C . GLU A 1 512 ? 218.928 173.457 203.935 1.00 38.39 534 GLU A C 1
ATOM 3913 O O . GLU A 1 512 ? 219.869 173.308 204.721 1.00 38.39 534 GLU A O 1
ATOM 3919 N N . ALA A 1 513 ? 218.886 172.897 202.730 1.00 39.89 535 ALA A N 1
ATOM 3920 C CA . ALA A 1 513 ? 219.990 172.099 202.213 1.00 39.89 535 ALA A CA 1
ATOM 3921 C C . ALA A 1 513 ? 219.966 172.190 200.698 1.00 39.89 535 ALA A C 1
ATOM 3922 O O . ALA A 1 513 ? 218.998 171.755 200.069 1.00 39.89 535 ALA A O 1
ATOM 3924 N N . GLY A 1 514 ? 221.024 172.746 200.113 1.00 40.74 536 GLY A N 1
ATOM 3925 C CA . GLY A 1 514 ? 221.051 172.971 198.685 1.00 40.74 536 GLY A CA 1
ATOM 3926 C C . GLY A 1 514 ? 222.442 172.793 198.120 1.00 40.74 536 GLY A C 1
ATOM 3927 O O . GLY A 1 514 ? 223.415 172.597 198.850 1.00 40.74 536 GLY A O 1
ATOM 3928 N N . HIS A 1 515 ? 222.525 172.872 196.795 1.00 44.64 537 HIS A N 1
ATOM 3929 C CA . HIS A 1 515 ? 223.758 172.649 196.054 1.00 44.64 537 HIS A CA 1
ATOM 3930 C C . HIS A 1 515 ? 224.261 173.966 195.485 1.00 44.64 537 HIS A C 1
ATOM 3931 O O . HIS A 1 515 ? 223.491 174.721 194.883 1.00 44.64 537 HIS A O 1
ATOM 3938 N N . ALA A 1 516 ? 225.551 174.232 195.666 1.00 49.78 538 ALA A N 1
ATOM 3939 C CA . ALA A 1 516 ? 226.172 175.458 195.194 1.00 49.78 538 ALA A CA 1
ATOM 3940 C C . ALA A 1 516 ? 227.377 175.118 194.332 1.00 49.78 538 ALA A C 1
ATOM 3941 O O . ALA A 1 516 ? 228.041 174.101 194.542 1.00 49.78 538 ALA A O 1
ATOM 3943 N N . GLY A 1 517 ? 227.652 175.976 193.359 1.00 53.91 539 GLY A N 1
ATOM 3944 C CA . GLY A 1 517 ? 228.765 175.813 192.449 1.00 53.91 539 GLY A CA 1
ATOM 3945 C C . GLY A 1 517 ? 229.963 176.651 192.841 1.00 53.91 539 GLY A C 1
ATOM 3946 O O . GLY A 1 517 ? 230.126 177.043 194.002 1.00 53.91 539 GLY A O 1
ATOM 3947 N N . GLY A 1 518 ? 230.815 176.933 191.858 1.00 60.73 540 GLY A N 1
ATOM 3948 C CA . GLY A 1 518 ? 231.966 177.781 192.096 1.00 60.73 540 GLY A CA 1
ATOM 3949 C C . GLY A 1 518 ? 233.020 177.111 192.960 1.00 60.73 540 GLY A C 1
ATOM 3950 O O . GLY A 1 518 ? 233.180 175.887 192.965 1.00 60.73 540 GLY A O 1
ATOM 3951 N N . TYR A 1 519 ? 233.759 177.938 193.696 1.00 70.05 541 TYR A N 1
ATOM 3952 C CA . TYR A 1 519 ? 234.820 177.437 194.559 1.00 70.05 541 TYR A CA 1
ATOM 3953 C C . TYR A 1 519 ? 234.254 176.485 195.604 1.00 70.05 541 TYR A C 1
ATOM 3954 O O . TYR A 1 519 ? 233.253 176.788 196.258 1.00 70.05 541 TYR A O 1
ATOM 3963 N N . LYS A 1 520 ? 234.906 175.335 195.758 1.00 63.24 542 LYS A N 1
ATOM 3964 C CA . LYS A 1 520 ? 234.450 174.266 196.643 1.00 63.24 542 LYS A CA 1
ATOM 3965 C C . LYS A 1 520 ? 232.999 173.893 196.346 1.00 63.24 542 LYS A C 1
ATOM 3966 O O . LYS A 1 520 ? 232.101 174.048 197.176 1.00 63.24 542 LYS A O 1
ATOM 3972 N N . SER A 1 521 ? 232.783 173.408 195.127 1.00 59.27 543 SER A N 1
ATOM 3973 C CA . SER A 1 521 ? 231.463 172.934 194.741 1.00 59.27 543 SER A CA 1
ATOM 3974 C C . SER A 1 521 ? 231.014 171.824 195.677 1.00 59.27 543 SER A C 1
ATOM 3975 O O . SER A 1 521 ? 231.783 170.913 195.992 1.00 59.27 543 SER A O 1
ATOM 3978 N N . GLY A 1 522 ? 229.769 171.903 196.129 1.00 50.24 544 GLY A N 1
ATOM 3979 C CA . GLY A 1 522 ? 229.252 170.889 197.021 1.00 50.24 544 GLY A CA 1
ATOM 3980 C C . GLY A 1 522 ? 227.851 171.232 197.481 1.00 50.24 544 GLY A C 1
ATOM 3981 O O . GLY A 1 522 ? 227.249 172.210 197.035 1.00 50.24 544 GLY A O 1
ATOM 3982 N N . ASN A 1 523 ? 227.349 170.398 198.384 1.00 45.53 545 ASN A N 1
ATOM 3983 C CA . ASN A 1 523 ? 226.018 170.548 198.950 1.00 45.53 545 ASN A CA 1
ATOM 3984 C C . ASN A 1 523 ? 226.142 171.023 200.388 1.00 45.53 545 ASN A C 1
ATOM 3985 O O . ASN A 1 523 ? 226.841 170.401 201.193 1.00 45.53 545 ASN A O 1
ATOM 3990 N N . PHE A 1 524 ? 225.463 172.118 200.706 1.00 45.19 546 PHE A N 1
ATOM 3991 C CA . PHE A 1 524 ? 225.530 172.728 202.023 1.00 45.19 546 PHE A CA 1
ATOM 3992 C C . PHE A 1 524 ? 224.193 172.571 202.730 1.00 45.19 546 PHE A C 1
ATOM 3993 O O . PHE A 1 524 ? 223.171 172.256 202.118 1.00 45.19 546 PHE A O 1
ATOM 4001 N N . GLY A 1 525 ? 224.212 172.806 204.040 1.00 47.29 547 GLY A N 1
ATOM 4002 C CA . GLY A 1 525 ? 223.019 172.673 204.846 1.00 47.29 547 GLY A CA 1
ATOM 4003 C C . GLY A 1 525 ? 222.811 173.908 205.697 1.00 47.29 547 GLY A C 1
ATOM 4004 O O . GLY A 1 525 ? 223.720 174.717 205.891 1.00 47.29 547 GLY A O 1
ATOM 4005 N N . ASN A 1 526 ? 221.587 174.042 206.202 1.00 43.59 548 ASN A N 1
ATOM 4006 C CA . ASN A 1 526 ? 221.234 175.212 206.989 1.00 43.59 548 ASN A CA 1
ATOM 4007 C C . ASN A 1 526 ? 219.957 174.936 207.767 1.00 43.59 548 ASN A C 1
ATOM 4008 O O . ASN A 1 526 ? 219.105 174.159 207.332 1.00 43.59 548 ASN A O 1
ATOM 4013 N N . ALA A 1 527 ? 219.835 175.591 208.918 1.00 39.73 549 ALA A N 1
ATOM 4014 C CA . ALA A 1 527 ? 218.632 175.511 209.731 1.00 39.73 549 ALA A CA 1
ATOM 4015 C C . ALA A 1 527 ? 218.436 176.842 210.435 1.00 39.73 549 ALA A C 1
ATOM 4016 O O . ALA A 1 527 ? 219.392 177.586 210.659 1.00 39.73 549 ALA A O 1
ATOM 4018 N N . THR A 1 528 ? 217.188 177.138 210.787 1.00 38.93 550 THR A N 1
ATOM 4019 C CA . THR A 1 528 ? 216.865 178.428 211.380 1.00 38.93 550 THR A CA 1
ATOM 4020 C C . THR A 1 528 ? 215.608 178.301 212.223 1.00 38.93 550 THR A C 1
ATOM 4021 O O . THR A 1 528 ? 214.595 177.777 211.754 1.00 38.93 550 THR A O 1
ATOM 4025 N N . LEU A 1 529 ? 215.678 178.782 213.461 1.00 35.26 551 LEU A N 1
ATOM 4026 C CA . LEU A 1 529 ? 214.535 178.812 214.361 1.00 35.26 551 LEU A CA 1
ATOM 4027 C C . LEU A 1 529 ? 214.341 180.233 214.858 1.00 35.26 551 LEU A C 1
ATOM 4028 O O . LEU A 1 529 ? 215.271 180.834 215.403 1.00 35.26 551 LEU A O 1
ATOM 4033 N N . GLU A 1 530 ? 213.137 180.766 214.675 1.00 35.95 552 GLU A N 1
ATOM 4034 C CA . GLU A 1 530 ? 212.816 182.121 215.098 1.00 35.95 552 GLU A CA 1
ATOM 4035 C C . GLU A 1 530 ? 211.527 182.106 215.901 1.00 35.95 552 GLU A C 1
ATOM 4036 O O . GLU A 1 530 ? 210.505 181.599 215.431 1.00 35.95 552 GLU A O 1
ATOM 4042 N N . LEU A 1 531 ? 211.577 182.667 217.106 1.00 37.52 553 LEU A N 1
ATOM 4043 C CA . LEU A 1 531 ? 210.436 182.710 218.007 1.00 37.52 553 LEU A CA 1
ATOM 4044 C C . LEU A 1 531 ? 210.064 184.157 218.278 1.00 37.52 553 LEU A C 1
ATOM 4045 O O . LEU A 1 531 ? 210.931 184.974 218.605 1.00 37.52 553 LEU A O 1
ATOM 4050 N N . ARG A 1 532 ? 208.781 184.469 218.144 1.00 44.84 554 ARG A N 1
ATOM 4051 C CA . ARG A 1 532 ? 208.257 185.790 218.452 1.00 44.84 554 ARG A CA 1
ATOM 4052 C C . ARG A 1 532 ? 207.015 185.630 219.309 1.00 44.84 554 ARG A C 1
ATOM 4053 O O . ARG A 1 532 ? 206.107 184.874 218.952 1.00 44.84 554 ARG A O 1
ATOM 4061 N N . THR A 1 533 ? 206.975 186.337 220.434 1.00 57.35 555 THR A N 1
ATOM 4062 C CA . THR A 1 533 ? 205.837 186.271 221.335 1.00 57.35 555 THR A CA 1
ATOM 4063 C C . THR A 1 533 ? 205.551 187.655 221.896 1.00 57.35 555 THR A C 1
ATOM 4064 O O . THR A 1 533 ? 206.420 188.529 221.929 1.00 57.35 555 THR A O 1
ATOM 4068 N N . TYR A 1 534 ? 204.310 187.846 222.330 1.00 65.73 556 TYR A N 1
ATOM 4069 C CA . TYR A 1 534 ? 203.883 189.097 222.933 1.00 65.73 556 TYR A CA 1
ATOM 4070 C C . TYR A 1 534 ? 202.974 188.800 224.113 1.00 65.73 556 TYR A C 1
ATOM 4071 O O . TYR A 1 534 ? 202.315 187.758 224.161 1.00 65.73 556 TYR A O 1
ATOM 4080 N N . HIS A 1 535 ? 202.946 189.726 225.067 1.00 80.14 557 HIS A N 1
ATOM 4081 C CA . HIS A 1 535 ? 201.990 189.658 226.162 1.00 80.14 557 HIS A CA 1
ATOM 4082 C C . HIS A 1 535 ? 201.848 191.047 226.763 1.00 80.14 557 HIS A C 1
ATOM 4083 O O . HIS A 1 535 ? 202.667 191.936 226.516 1.00 80.14 557 HIS A O 1
ATOM 4090 N N . LYS A 1 536 ? 200.790 191.223 227.549 1.00 89.70 558 LYS A N 1
ATOM 4091 C CA . LYS A 1 536 ? 200.469 192.533 228.095 1.00 89.70 558 LYS A CA 1
ATOM 4092 C C . LYS A 1 536 ? 201.556 193.006 229.053 1.00 89.70 558 LYS A C 1
ATOM 4093 O O . LYS A 1 536 ? 202.184 192.214 229.760 1.00 89.70 558 LYS A O 1
ATOM 4099 N N . GLY A 1 537 ? 201.771 194.318 229.069 1.00 97.00 559 GLY A N 1
ATOM 4100 C CA . GLY A 1 537 ? 202.840 194.896 229.857 1.00 97.00 559 GLY A CA 1
ATOM 4101 C C . GLY A 1 537 ? 202.376 195.655 231.083 1.00 97.00 559 GLY A C 1
ATOM 4102 O O . GLY A 1 537 ? 201.510 195.184 231.825 1.00 97.00 559 GLY A O 1
ATOM 4103 N N . LEU A 1 538 ? 202.953 196.839 231.301 1.00 97.14 560 LEU A N 1
ATOM 4104 C CA . LEU A 1 538 ? 202.702 197.575 232.536 1.00 97.14 560 LEU A CA 1
ATOM 4105 C C . LEU A 1 538 ? 201.283 198.126 232.587 1.00 97.14 560 LEU A C 1
ATOM 4106 O O . LEU A 1 538 ? 200.589 197.984 233.600 1.00 97.14 560 LEU A O 1
ATOM 4111 N N . PHE A 1 539 ? 200.833 198.758 231.510 1.00 100.33 561 PHE A N 1
ATOM 4112 C CA . PHE A 1 539 ? 199.557 199.463 231.533 1.00 100.33 561 PHE A CA 1
ATOM 4113 C C . PHE A 1 539 ? 198.956 199.429 230.132 1.00 100.33 561 PHE A C 1
ATOM 4114 O O . PHE A 1 539 ? 199.381 198.644 229.279 1.00 100.33 561 PHE A O 1
ATOM 4122 N N . LYS A 1 540 ? 197.958 200.280 229.900 1.00 102.01 562 LYS A N 1
ATOM 4123 C CA . LYS A 1 540 ? 197.279 200.321 228.612 1.00 102.01 562 LYS A CA 1
ATOM 4124 C C . LYS A 1 540 ? 198.246 200.704 227.500 1.00 102.01 562 LYS A C 1
ATOM 4125 O O . LYS A 1 540 ? 199.055 201.624 227.646 1.00 102.01 562 LYS A O 1
ATOM 4131 N N . ASN A 1 541 ? 198.162 199.980 226.385 1.00 100.02 563 ASN A N 1
ATOM 4132 C CA . ASN A 1 541 ? 198.973 200.154 225.184 1.00 100.02 563 ASN A CA 1
ATOM 4133 C C . ASN A 1 541 ? 200.443 199.828 225.408 1.00 100.02 563 ASN A C 1
ATOM 4134 O O . ASN A 1 541 ? 201.242 199.982 224.478 1.00 100.02 563 ASN A O 1
ATOM 4139 N N . ASN A 1 542 ? 200.831 199.385 226.600 1.00 97.77 564 ASN A N 1
ATOM 4140 C CA . ASN A 1 542 ? 202.202 198.968 226.867 1.00 97.77 564 ASN A CA 1
ATOM 4141 C C . ASN A 1 542 ? 202.294 197.467 226.631 1.00 97.77 564 ASN A C 1
ATOM 4142 O O . ASN A 1 542 ? 201.777 196.673 227.423 1.00 97.77 564 ASN A O 1
ATOM 4147 N N . ILE A 1 543 ? 202.946 197.077 225.541 1.00 86.72 565 ILE A N 1
ATOM 4148 C CA . ILE A 1 543 ? 203.054 195.683 225.133 1.00 86.72 565 ILE A CA 1
ATOM 4149 C C . ILE A 1 543 ? 204.506 195.252 225.258 1.00 86.72 565 ILE A C 1
ATOM 4150 O O . ILE A 1 543 ? 205.407 195.924 224.742 1.00 86.72 565 ILE A O 1
ATOM 4155 N N . PHE A 1 544 ? 204.731 194.137 225.943 1.00 83.35 566 PHE A N 1
ATOM 4156 C CA . PHE A 1 544 ? 206.053 193.539 226.033 1.00 83.35 566 PHE A CA 1
ATOM 4157 C C . PHE A 1 544 ? 206.203 192.511 224.921 1.00 83.35 566 PHE A C 1
ATOM 4158 O O . PHE A 1 544 ? 205.357 191.625 224.769 1.00 83.35 566 PHE A O 1
ATOM 4166 N N . ALA A 1 545 ? 207.274 192.635 224.144 1.00 69.85 567 ALA A N 1
ATOM 4167 C CA . ALA A 1 545 ? 207.507 191.784 222.988 1.00 69.85 567 ALA A CA 1
ATOM 4168 C C . ALA A 1 545 ? 208.865 191.111 223.106 1.00 69.85 567 ALA A C 1
ATOM 4169 O O . ALA A 1 545 ? 209.851 191.743 223.494 1.00 69.85 567 ALA A O 1
ATOM 4171 N N . TYR A 1 546 ? 208.911 189.826 222.768 1.00 61.33 568 TYR A N 1
ATOM 4172 C CA . TYR A 1 546 ? 210.129 189.035 222.861 1.00 61.33 568 TYR A CA 1
ATOM 4173 C C . TYR A 1 546 ? 210.391 188.370 221.521 1.00 61.33 568 TYR A C 1
ATOM 4174 O O . TYR A 1 546 ? 209.489 187.758 220.942 1.00 61.33 568 TYR A O 1
ATOM 4183 N N . LYS A 1 547 ? 211.622 188.490 221.031 1.00 46.26 569 LYS A N 1
ATOM 4184 C CA . LYS A 1 547 ? 212.022 187.863 219.778 1.00 46.26 569 LYS A CA 1
ATOM 4185 C C . LYS A 1 547 ? 213.398 187.249 219.958 1.00 46.26 569 LYS A C 1
ATOM 4186 O O . LYS A 1 547 ? 214.351 187.950 220.309 1.00 46.26 569 LYS A O 1
ATOM 4192 N N . VAL A 1 548 ? 213.499 185.947 219.719 1.00 39.77 570 VAL A N 1
ATOM 4193 C CA . VAL A 1 548 ? 214.764 185.229 219.770 1.00 39.77 570 VAL A CA 1
ATOM 4194 C C . VAL A 1 548 ? 214.952 184.517 218.440 1.00 39.77 570 VAL A C 1
ATOM 4195 O O . VAL A 1 548 ? 214.060 183.790 217.991 1.00 39.77 570 VAL A O 1
ATOM 4199 N N . VAL A 1 549 ? 216.101 184.733 217.810 1.00 40.68 571 VAL A N 1
ATOM 4200 C CA . VAL A 1 549 ? 216.408 184.163 216.506 1.00 40.68 571 VAL A CA 1
ATOM 4201 C C . VAL A 1 549 ? 217.590 183.225 216.663 1.00 40.68 571 VAL A C 1
ATOM 4202 O O . VAL A 1 549 ? 218.619 183.606 217.231 1.00 40.68 571 VAL A O 1
ATOM 4206 N N . GLY A 1 550 ? 217.446 182.008 216.162 1.00 43.81 572 GLY A N 1
ATOM 4207 C CA . GLY A 1 550 ? 218.512 181.029 216.243 1.00 43.81 572 GLY A CA 1
ATOM 4208 C C . GLY A 1 550 ? 218.672 180.298 214.930 1.00 43.81 572 GLY A C 1
ATOM 4209 O O . GLY A 1 550 ? 217.704 180.054 214.206 1.00 43.81 572 GLY A O 1
ATOM 4210 N N . GLY A 1 551 ? 219.916 179.947 214.628 1.00 45.25 573 GLY A N 1
ATOM 4211 C CA . GLY A 1 551 ? 220.210 179.218 213.414 1.00 45.25 573 GLY A CA 1
ATOM 4212 C C . GLY A 1 551 ? 221.625 178.686 213.373 1.00 45.25 573 GLY A C 1
ATOM 4213 O O . GLY A 1 551 ? 222.551 179.320 213.884 1.00 45.25 573 GLY A O 1
ATOM 4214 N N . VAL A 1 552 ? 221.803 177.519 212.764 1.00 45.08 574 VAL A N 1
ATOM 4215 C CA . VAL A 1 552 ? 223.113 176.908 212.611 1.00 45.08 574 VAL A CA 1
ATOM 4216 C C . VAL A 1 552 ? 223.305 176.551 211.148 1.00 45.08 574 VAL A C 1
ATOM 4217 O O . VAL A 1 552 ? 222.339 176.347 210.406 1.00 45.08 574 VAL A O 1
ATOM 4221 N N . ALA A 1 553 ? 224.563 176.478 210.731 1.00 49.21 575 ALA A N 1
ATOM 4222 C CA . ALA A 1 553 ? 224.877 176.152 209.351 1.00 49.21 575 ALA A CA 1
ATOM 4223 C C . ALA A 1 553 ? 226.175 175.367 209.308 1.00 49.21 575 ALA A C 1
ATOM 4224 O O . ALA A 1 553 ? 227.097 175.640 210.079 1.00 49.21 575 ALA A O 1
ATOM 4226 N N . THR A 1 554 ? 226.237 174.395 208.406 1.00 51.21 576 THR A N 1
ATOM 4227 C CA . THR A 1 554 ? 227.461 173.639 208.219 1.00 51.21 576 THR A CA 1
ATOM 4228 C C . THR A 1 554 ? 228.544 174.535 207.628 1.00 51.21 576 THR A C 1
ATOM 4229 O O . THR A 1 554 ? 228.267 175.538 206.967 1.00 51.21 576 THR A O 1
ATOM 4233 N N . ASN A 1 555 ? 229.799 174.162 207.876 1.00 56.04 577 ASN A N 1
ATOM 4234 C CA . ASN A 1 555 ? 230.915 174.958 207.383 1.00 56.04 577 ASN A CA 1
ATOM 4235 C C . ASN A 1 555 ? 231.034 174.934 205.866 1.00 56.04 577 ASN A C 1
ATOM 4236 O O . ASN A 1 555 ? 231.784 175.743 205.311 1.00 56.04 577 ASN A O 1
ATOM 4241 N N . ASN A 1 556 ? 230.316 174.039 205.184 1.00 55.57 578 ASN A N 1
ATOM 4242 C CA . ASN A 1 556 ? 230.418 173.947 203.733 1.00 55.57 578 ASN A CA 1
ATOM 4243 C C . ASN A 1 556 ? 229.763 175.122 203.021 1.00 55.57 578 ASN A C 1
ATOM 4244 O O . ASN A 1 556 ? 230.025 175.327 201.832 1.00 55.57 578 ASN A O 1
ATOM 4249 N N . THR A 1 557 ? 228.918 175.889 203.708 1.00 59.46 579 THR A N 1
ATOM 4250 C CA . THR A 1 557 ? 228.235 177.004 203.068 1.00 59.46 579 THR A CA 1
ATOM 4251 C C . THR A 1 557 ? 229.229 178.076 202.644 1.00 59.46 579 THR A C 1
ATOM 4252 O O . THR A 1 557 ? 230.271 178.275 203.273 1.00 59.46 579 THR A O 1
ATOM 4256 N N . LYS A 1 558 ? 228.890 178.773 201.564 1.00 62.20 580 LYS A N 1
ATOM 4257 C CA . LYS A 1 558 ? 229.753 179.821 201.051 1.00 62.20 580 LYS A CA 1
ATOM 4258 C C . LYS A 1 558 ? 229.845 180.970 202.048 1.00 62.20 580 LYS A C 1
ATOM 4259 O O . LYS A 1 558 ? 228.957 181.184 202.877 1.00 62.20 580 LYS A O 1
ATOM 4265 N N . GLU A 1 559 ? 230.948 181.713 201.961 1.00 73.65 581 GLU A N 1
ATOM 4266 C CA . GLU A 1 559 ? 231.183 182.794 202.909 1.00 73.65 581 GLU A CA 1
ATOM 4267 C C . GLU A 1 559 ? 230.128 183.886 202.780 1.00 73.65 581 GLU A C 1
ATOM 4268 O O . GLU A 1 559 ? 229.690 184.457 203.785 1.00 73.65 581 GLU A O 1
ATOM 4274 N N . SER A 1 560 ? 229.711 184.194 201.551 1.00 66.81 582 SER A N 1
ATOM 4275 C CA . SER A 1 560 ? 228.680 185.208 201.362 1.00 66.81 582 SER A CA 1
ATOM 4276 C C . SER A 1 560 ? 227.353 184.777 201.965 1.00 66.81 582 SER A C 1
ATOM 4277 O O . SER A 1 560 ? 226.574 185.622 202.417 1.00 66.81 582 SER A O 1
ATOM 4280 N N . GLN A 1 561 ? 227.078 183.479 201.979 1.00 64.60 583 GLN A N 1
ATOM 4281 C CA . GLN A 1 561 ? 225.833 182.958 202.520 1.00 64.60 583 GLN A CA 1
ATOM 4282 C C . GLN A 1 561 ? 225.917 182.657 204.011 1.00 64.60 583 GLN A C 1
ATOM 4283 O O . GLN A 1 561 ? 224.944 182.156 204.583 1.00 64.60 583 GLN A O 1
ATOM 4289 N N . LYS A 1 562 ? 227.048 182.944 204.649 1.00 63.68 584 LYS A N 1
ATOM 4290 C CA . LYS A 1 562 ? 227.173 182.737 206.082 1.00 63.68 584 LYS A CA 1
ATOM 4291 C C . LYS A 1 562 ? 226.316 183.742 206.842 1.00 63.68 584 LYS A C 1
ATOM 4292 O O . LYS A 1 562 ? 225.939 184.797 206.327 1.00 63.68 584 LYS A O 1
ATOM 4298 N N . PHE A 1 563 ? 226.008 183.399 208.088 1.00 57.12 585 PHE A N 1
ATOM 4299 C CA . PHE A 1 563 ? 225.122 184.228 208.891 1.00 57.12 585 PHE A CA 1
ATOM 4300 C C . PHE A 1 563 ? 225.784 185.552 209.242 1.00 57.12 585 PHE A C 1
ATOM 4301 O O . PHE A 1 563 ? 226.973 185.607 209.563 1.00 57.12 585 PHE A O 1
ATOM 4309 N N . TRP A 1 564 ? 224.999 186.622 209.176 1.00 69.42 586 TRP A N 1
ATOM 4310 C CA . TRP A 1 564 ? 225.456 187.967 209.488 1.00 69.42 586 TRP A CA 1
ATOM 4311 C C . TRP A 1 564 ? 224.659 188.510 210.663 1.00 69.42 586 TRP A C 1
ATOM 4312 O O . TRP A 1 564 ? 223.442 188.325 210.737 1.00 69.42 586 TRP A O 1
ATOM 4323 N N . VAL A 1 565 ? 225.350 189.179 211.580 1.00 83.13 587 VAL A N 1
ATOM 4324 C CA . VAL A 1 565 ? 224.729 189.786 212.749 1.00 83.13 587 VAL A CA 1
ATOM 4325 C C . VAL A 1 565 ? 225.074 191.266 212.756 1.00 83.13 587 VAL A C 1
ATOM 4326 O O . VAL A 1 565 ? 226.246 191.636 212.619 1.00 83.13 587 VAL A O 1
ATOM 4330 N N . GLY A 1 566 ? 224.056 192.109 212.907 1.00 94.96 588 GLY A N 1
ATOM 4331 C CA . GLY A 1 566 ? 224.261 193.542 212.935 1.00 94.96 588 GLY A CA 1
ATOM 4332 C C . GLY A 1 566 ? 223.161 194.307 212.232 1.00 94.96 588 GLY A C 1
ATOM 4333 O O . GLY A 1 566 ? 222.191 193.714 211.752 1.00 94.96 588 GLY A O 1
ATOM 4334 N N . GLY A 1 567 ? 223.295 195.626 212.171 1.00 100.88 589 GLY A N 1
ATOM 4335 C CA . GLY A 1 567 ? 222.319 196.450 211.486 1.00 100.88 589 GLY A CA 1
ATOM 4336 C C . GLY A 1 567 ? 221.034 196.591 212.282 1.00 100.88 589 GLY A C 1
ATOM 4337 O O . GLY A 1 567 ? 220.881 196.082 213.390 1.00 100.88 589 GLY A O 1
ATOM 4338 N N . GLY A 1 568 ? 220.081 197.296 211.677 1.00 103.14 590 GLY A N 1
ATOM 4339 C CA . GLY A 1 568 ? 218.809 197.526 212.331 1.00 103.14 590 GLY A CA 1
ATOM 4340 C C . GLY A 1 568 ? 217.863 196.350 212.325 1.00 103.14 590 GLY A C 1
ATOM 4341 O O . GLY A 1 568 ? 216.824 196.404 212.990 1.00 103.14 590 GLY A O 1
ATOM 4342 N N . ASN A 1 569 ? 218.197 195.286 211.599 1.00 98.27 591 ASN A N 1
ATOM 4343 C CA . ASN A 1 569 ? 217.319 194.127 211.518 1.00 98.27 591 ASN A CA 1
ATOM 4344 C C . ASN A 1 569 ? 217.558 193.139 212.650 1.00 98.27 591 ASN A C 1
ATOM 4345 O O . ASN A 1 569 ? 216.599 192.597 213.209 1.00 98.27 591 ASN A O 1
ATOM 4350 N N . SER A 1 570 ? 218.818 192.898 213.008 1.00 94.45 592 SER A N 1
ATOM 4351 C CA . SER A 1 570 ? 219.163 191.857 213.965 1.00 94.45 592 SER A CA 1
ATOM 4352 C C . SER A 1 570 ? 219.729 192.419 215.263 1.00 94.45 592 SER A C 1
ATOM 4353 O O . SER A 1 570 ? 219.196 192.139 216.340 1.00 94.45 592 SER A O 1
ATOM 4356 N N . LEU A 1 571 ? 220.795 193.212 215.193 1.00 94.41 593 LEU A N 1
ATOM 4357 C CA . LEU A 1 571 ? 221.484 193.692 216.388 1.00 94.41 593 LEU A CA 1
ATOM 4358 C C . LEU A 1 571 ? 221.781 195.173 216.221 1.00 94.41 593 LEU A C 1
ATOM 4359 O O . LEU A 1 571 ? 222.641 195.549 215.420 1.00 94.41 593 LEU A O 1
ATOM 4364 N N . ARG A 1 572 ? 221.085 196.007 216.989 1.00 97.07 594 ARG A N 1
ATOM 4365 C CA . ARG A 1 572 ? 221.315 197.440 216.941 1.00 97.07 594 ARG A CA 1
ATOM 4366 C C . ARG A 1 572 ? 222.649 197.786 217.600 1.00 97.07 594 ARG A C 1
ATOM 4367 O O . ARG A 1 572 ? 223.280 196.963 218.268 1.00 97.07 594 ARG A O 1
ATOM 4375 N N . GLY A 1 573 ? 223.088 199.024 217.384 1.00 105.19 595 GLY A N 1
ATOM 4376 C CA . GLY A 1 573 ? 224.296 199.524 218.001 1.00 105.19 595 GLY A CA 1
ATOM 4377 C C . GLY A 1 573 ? 225.586 199.063 217.364 1.00 105.19 595 GLY A C 1
ATOM 4378 O O . GLY A 1 573 ? 226.662 199.453 217.834 1.00 105.19 595 GLY A O 1
ATOM 4379 N N . TYR A 1 574 ? 225.519 198.247 216.317 1.00 107.63 596 TYR A N 1
ATOM 4380 C CA . TYR A 1 574 ? 226.705 197.781 215.620 1.00 107.63 596 TYR A CA 1
ATOM 4381 C C . TYR A 1 574 ? 226.463 197.878 214.124 1.00 107.63 596 TYR A C 1
ATOM 4382 O O . TYR A 1 574 ? 225.322 197.826 213.660 1.00 107.63 596 TYR A O 1
ATOM 4391 N N . ASP A 1 575 ? 227.549 198.020 213.374 1.00 110.70 597 ASP A N 1
ATOM 4392 C CA . ASP A 1 575 ? 227.440 198.111 211.929 1.00 110.70 597 ASP A CA 1
ATOM 4393 C C . ASP A 1 575 ? 226.970 196.782 211.348 1.00 110.70 597 ASP A C 1
ATOM 4394 O O . ASP A 1 575 ? 227.069 195.725 211.978 1.00 110.70 597 ASP A O 1
ATOM 4399 N N . GLY A 1 576 ? 226.435 196.849 210.132 1.00 103.49 598 GLY A N 1
ATOM 4400 C CA . GLY A 1 576 ? 225.973 195.659 209.446 1.00 103.49 598 GLY A CA 1
ATOM 4401 C C . GLY A 1 576 ? 227.073 194.637 209.254 1.00 103.49 598 GLY A C 1
ATOM 4402 O O . GLY A 1 576 ? 228.155 194.964 208.760 1.00 103.49 598 GLY A O 1
ATOM 4403 N N . GLY A 1 577 ? 226.808 193.394 209.643 1.00 93.22 599 GLY A N 1
ATOM 4404 C CA . GLY A 1 577 ? 227.821 192.362 209.545 1.00 93.22 599 GLY A CA 1
ATOM 4405 C C . GLY A 1 577 ? 228.935 192.484 210.558 1.00 93.22 599 GLY A C 1
ATOM 4406 O O . GLY A 1 577 ? 230.066 192.079 210.275 1.00 93.22 599 GLY A O 1
ATOM 4407 N N . PHE A 1 578 ? 228.647 193.041 211.736 1.00 96.67 600 PHE A N 1
ATOM 4408 C CA . PHE A 1 578 ? 229.672 193.147 212.770 1.00 96.67 600 PHE A CA 1
ATOM 4409 C C . PHE A 1 578 ? 230.156 191.772 213.204 1.00 96.67 600 PHE A C 1
ATOM 4410 O O . PHE A 1 578 ? 231.358 191.564 213.405 1.00 96.67 600 PHE A O 1
ATOM 4418 N N . PHE A 1 579 ? 229.239 190.826 213.359 1.00 86.63 601 PHE A N 1
ATOM 4419 C CA . PHE A 1 579 ? 229.576 189.448 213.677 1.00 86.63 601 PHE A CA 1
ATOM 4420 C C . PHE A 1 579 ? 229.222 188.551 212.501 1.00 86.63 601 PHE A C 1
ATOM 4421 O O . PHE A 1 579 ? 228.148 188.682 211.907 1.00 86.63 601 PHE A O 1
ATOM 4429 N N . LYS A 1 580 ? 230.133 187.645 212.167 1.00 77.27 602 LYS A N 1
ATOM 4430 C CA . LYS A 1 580 ? 229.929 186.688 211.094 1.00 77.27 602 LYS A CA 1
ATOM 4431 C C . LYS A 1 580 ? 230.254 185.295 211.605 1.00 77.27 602 LYS A C 1
ATOM 4432 O O . LYS A 1 580 ? 231.064 185.127 212.520 1.00 77.27 602 LYS A O 1
ATOM 4438 N N . GLY A 1 581 ? 229.614 184.300 211.016 1.00 74.28 603 GLY A N 1
ATOM 4439 C CA . GLY A 1 581 ? 229.868 182.930 211.406 1.00 74.28 603 GLY A CA 1
ATOM 4440 C C . GLY A 1 581 ? 228.778 182.009 210.908 1.00 74.28 603 GLY A C 1
ATOM 4441 O O . GLY A 1 581 ? 227.835 182.421 210.233 1.00 74.28 603 GLY A O 1
ATOM 4442 N N . SER A 1 582 ? 228.939 180.735 211.257 1.00 62.74 604 SER A N 1
ATOM 4443 C CA . SER A 1 582 ? 228.001 179.692 210.878 1.00 62.74 604 SER A CA 1
ATOM 4444 C C . SER A 1 582 ? 227.027 179.335 211.990 1.00 62.74 604 SER A C 1
ATOM 4445 O O . SER A 1 582 ? 226.191 178.447 211.799 1.00 62.74 604 SER A O 1
ATOM 4448 N N . GLN A 1 583 ? 227.114 179.995 213.142 1.00 65.63 605 GLN A N 1
ATOM 4449 C CA . GLN A 1 583 ? 226.196 179.753 214.252 1.00 65.63 605 GLN A CA 1
ATOM 4450 C C . GLN A 1 583 ? 225.754 181.104 214.793 1.00 65.63 605 GLN A C 1
ATOM 4451 O O . GLN A 1 583 ? 226.575 181.856 215.325 1.00 65.63 605 GLN A O 1
ATOM 4457 N N . LYS A 1 584 ? 224.468 181.411 214.660 1.00 55.09 606 LYS A N 1
ATOM 4458 C CA . LYS A 1 584 ? 223.926 182.706 215.041 1.00 55.09 606 LYS A CA 1
ATOM 4459 C C . LYS A 1 584 ? 222.786 182.530 216.032 1.00 55.09 606 LYS A C 1
ATOM 4460 O O . LYS A 1 584 ? 221.922 181.668 215.851 1.00 55.09 606 LYS A O 1
ATOM 4466 N N . LEU A 1 585 ? 222.790 183.353 217.078 1.00 52.82 607 LEU A N 1
ATOM 4467 C CA . LEU A 1 585 ? 221.702 183.398 218.048 1.00 52.82 607 LEU A CA 1
ATOM 4468 C C . LEU A 1 585 ? 221.539 184.831 218.522 1.00 52.82 607 LEU A C 1
ATOM 4469 O O . LEU A 1 585 ? 222.445 185.380 219.154 1.00 52.82 607 LEU A O 1
ATOM 4474 N N . VAL A 1 586 ? 220.390 185.432 218.224 1.00 52.07 608 VAL A N 1
ATOM 4475 C CA . VAL A 1 586 ? 220.100 186.813 218.585 1.00 52.07 608 VAL A CA 1
ATOM 4476 C C . VAL A 1 586 ? 218.767 186.854 219.317 1.00 52.07 608 VAL A C 1
ATOM 4477 O O . VAL A 1 586 ? 217.768 186.320 218.824 1.00 52.07 608 VAL A O 1
ATOM 4481 N N . ALA A 1 587 ? 218.753 187.485 220.487 1.00 57.19 609 ALA A N 1
ATOM 4482 C CA . ALA A 1 587 ? 217.545 187.649 221.281 1.00 57.19 609 ALA A CA 1
ATOM 4483 C C . ALA A 1 587 ? 217.292 189.129 221.519 1.00 57.19 609 ALA A C 1
ATOM 4484 O O . ALA A 1 587 ? 218.212 189.877 221.863 1.00 57.19 609 ALA A O 1
ATOM 4486 N N . THR A 1 588 ? 216.042 189.548 221.339 1.00 65.35 610 THR A N 1
ATOM 4487 C CA . THR A 1 588 ? 215.660 190.947 221.457 1.00 65.35 610 THR A CA 1
ATOM 4488 C C . THR A 1 588 ? 214.381 191.066 222.270 1.00 65.35 610 THR A C 1
ATOM 4489 O O . THR A 1 588 ? 213.458 190.264 222.111 1.00 65.35 610 THR A O 1
ATOM 4493 N N . ILE A 1 589 ? 214.332 192.070 223.142 1.00 70.69 611 ILE A N 1
ATOM 4494 C CA . ILE A 1 589 ? 213.158 192.357 223.955 1.00 70.69 611 ILE A CA 1
ATOM 4495 C C . ILE A 1 589 ? 212.794 193.821 223.763 1.00 70.69 611 ILE A C 1
ATOM 4496 O O . ILE A 1 589 ? 213.649 194.701 223.907 1.00 70.69 611 ILE A O 1
ATOM 4501 N N . GLU A 1 590 ? 211.529 194.081 223.443 1.00 83.91 612 GLU A N 1
ATOM 4502 C CA . GLU A 1 590 ? 211.055 195.430 223.179 1.00 83.91 612 GLU A CA 1
ATOM 4503 C C . GLU A 1 590 ? 209.819 195.721 224.014 1.00 83.91 612 GLU A C 1
ATOM 4504 O O . GLU A 1 590 ? 209.032 194.823 224.326 1.00 83.91 612 GLU A O 1
ATOM 4510 N N . ASN A 1 591 ? 209.655 196.992 224.368 1.00 89.60 613 ASN A N 1
ATOM 4511 C CA . ASN A 1 591 ? 208.485 197.478 225.094 1.00 89.60 613 ASN A CA 1
ATOM 4512 C C . ASN A 1 591 ? 207.868 198.593 224.261 1.00 89.60 613 ASN A C 1
ATOM 4513 O O . ASN A 1 591 ? 208.323 199.740 224.313 1.00 89.60 613 ASN A O 1
ATOM 4518 N N . ARG A 1 592 ? 206.837 198.261 223.496 1.00 90.00 614 ARG A N 1
ATOM 4519 C CA . ARG A 1 592 ? 206.178 199.221 222.626 1.00 90.00 614 ARG A CA 1
ATOM 4520 C C . ARG A 1 592 ? 204.984 199.838 223.340 1.00 90.00 614 ARG A C 1
ATOM 4521 O O . ARG A 1 592 ? 204.212 199.141 224.005 1.00 90.00 614 ARG A O 1
ATOM 4529 N N . THR A 1 593 ? 204.849 201.155 223.212 1.00 98.69 615 THR A N 1
ATOM 4530 C CA . THR A 1 593 ? 203.757 201.895 223.826 1.00 98.69 615 THR A CA 1
ATOM 4531 C C . THR A 1 593 ? 203.022 202.669 222.745 1.00 98.69 615 THR A C 1
ATOM 4532 O O . THR A 1 593 ? 203.640 203.422 221.985 1.00 98.69 615 THR A O 1
ATOM 4536 N N . GLN A 1 594 ? 201.709 202.479 222.677 1.00 102.50 616 GLN A N 1
ATOM 4537 C CA . GLN A 1 594 ? 200.866 203.123 221.672 1.00 102.50 616 GLN A CA 1
ATOM 4538 C C . GLN A 1 594 ? 200.207 204.335 222.322 1.00 102.50 616 GLN A C 1
ATOM 4539 O O . GLN A 1 594 ? 199.065 204.277 222.777 1.00 102.50 616 GLN A O 1
ATOM 4545 N N . LEU A 1 595 ? 200.943 205.447 222.363 1.00 102.77 617 LEU A N 1
ATOM 4546 C CA . LEU A 1 595 ? 200.423 206.668 222.967 1.00 102.77 617 LEU A CA 1
ATOM 4547 C C . LEU A 1 595 ? 199.264 207.260 222.177 1.00 102.77 617 LEU A C 1
ATOM 4548 O O . LEU A 1 595 ? 198.443 207.981 222.752 1.00 102.77 617 LEU A O 1
ATOM 4553 N N . ASN A 1 596 ? 199.181 206.975 220.883 1.00 108.07 618 ASN A N 1
ATOM 4554 C CA . ASN A 1 596 ? 198.122 207.507 220.038 1.00 108.07 618 ASN A CA 1
ATOM 4555 C C . ASN A 1 596 ? 197.959 206.568 218.846 1.00 108.07 618 ASN A C 1
ATOM 4556 O O . ASN A 1 596 ? 198.419 205.422 218.882 1.00 108.07 618 ASN A O 1
ATOM 4561 N N . ASP A 1 597 ? 197.308 207.052 217.795 1.00 113.80 619 ASP A N 1
ATOM 4562 C CA . ASP A 1 597 ? 197.104 206.275 216.583 1.00 113.80 619 ASP A CA 1
ATOM 4563 C C . ASP A 1 597 ? 198.123 206.577 215.491 1.00 113.80 619 ASP A C 1
ATOM 4564 O O . ASP A 1 597 ? 198.016 206.015 214.397 1.00 113.80 619 ASP A O 1
ATOM 4569 N N . ILE A 1 598 ? 199.105 207.440 215.748 1.00 110.96 620 ILE A N 1
ATOM 4570 C CA . ILE A 1 598 ? 200.026 207.842 214.690 1.00 110.96 620 ILE A CA 1
ATOM 4571 C C . ILE A 1 598 ? 201.480 207.764 215.138 1.00 110.96 620 ILE A C 1
ATOM 4572 O O . ILE A 1 598 ? 202.393 207.864 214.313 1.00 110.96 620 ILE A O 1
ATOM 4577 N N . ILE A 1 599 ? 201.716 207.603 216.441 1.00 107.00 621 ILE A N 1
ATOM 4578 C CA . ILE A 1 599 ? 203.071 207.461 216.958 1.00 107.00 621 ILE A CA 1
ATOM 4579 C C . ILE A 1 599 ? 203.130 206.253 217.879 1.00 107.00 621 ILE A C 1
ATOM 4580 O O . ILE A 1 599 ? 202.114 205.762 218.373 1.00 107.00 621 ILE A O 1
ATOM 4585 N N . GLY A 1 600 ? 204.350 205.773 218.098 1.00 105.40 622 GLY A N 1
ATOM 4586 C CA . GLY A 1 600 ? 204.584 204.674 219.011 1.00 105.40 622 GLY A CA 1
ATOM 4587 C C . GLY A 1 600 ? 205.954 204.747 219.648 1.00 105.40 622 GLY A C 1
ATOM 4588 O O . GLY A 1 600 ? 206.964 204.870 218.950 1.00 105.40 622 GLY A O 1
ATOM 4589 N N . LEU A 1 601 ? 206.003 204.675 220.974 1.00 98.51 623 LEU A N 1
ATOM 4590 C CA . LEU A 1 601 ? 207.253 204.748 221.717 1.00 98.51 623 LEU A CA 1
ATOM 4591 C C . LEU A 1 601 ? 207.706 203.335 222.052 1.00 98.51 623 LEU A C 1
ATOM 4592 O O . LEU A 1 601 ? 206.957 202.568 222.667 1.00 98.51 623 LEU A O 1
ATOM 4597 N N . VAL A 1 602 ? 208.924 202.992 221.643 1.00 96.78 624 VAL A N 1
ATOM 4598 C CA . VAL A 1 602 ? 209.463 201.650 221.816 1.00 96.78 624 VAL A CA 1
ATOM 4599 C C . VAL A 1 602 ? 210.838 201.750 222.456 1.00 96.78 624 VAL A C 1
ATOM 4600 O O . VAL A 1 602 ? 211.688 202.520 221.997 1.00 96.78 624 VAL A O 1
ATOM 4604 N N . VAL A 1 603 ? 211.053 200.970 223.511 1.00 93.19 625 VAL A N 1
ATOM 4605 C CA . VAL A 1 603 ? 212.354 200.825 224.150 1.00 93.19 625 VAL A CA 1
ATOM 4606 C C . VAL A 1 603 ? 212.791 199.382 223.954 1.00 93.19 625 VAL A C 1
ATOM 4607 O O . VAL A 1 603 ? 212.058 198.453 224.316 1.00 93.19 625 VAL A O 1
ATOM 4611 N N . PHE A 1 604 ? 213.976 199.191 223.386 1.00 91.70 626 PHE A N 1
ATOM 4612 C CA . PHE A 1 604 ? 214.434 197.872 222.985 1.00 91.70 626 PHE A CA 1
ATOM 4613 C C . PHE A 1 604 ? 215.779 197.550 223.618 1.00 91.70 626 PHE A C 1
ATOM 4614 O O . PHE A 1 604 ? 216.596 198.439 223.872 1.00 91.70 626 PHE A O 1
ATOM 4622 N N . ALA A 1 605 ? 215.996 196.261 223.863 1.00 83.68 627 ALA A N 1
ATOM 4623 C CA . ALA A 1 605 ? 217.277 195.756 224.343 1.00 83.68 627 ALA A CA 1
ATOM 4624 C C . ALA A 1 605 ? 217.523 194.416 223.673 1.00 83.68 627 ALA A C 1
ATOM 4625 O O . ALA A 1 605 ? 216.680 193.519 223.763 1.00 83.68 627 ALA A O 1
ATOM 4627 N N . ASP A 1 606 ? 218.665 194.279 223.003 1.00 87.31 628 ASP A N 1
ATOM 4628 C CA . ASP A 1 606 ? 218.950 193.090 222.214 1.00 87.31 628 ASP A CA 1
ATOM 4629 C C . ASP A 1 606 ? 220.375 192.627 222.470 1.00 87.31 628 ASP A C 1
ATOM 4630 O O . ASP A 1 606 ? 221.242 193.405 222.874 1.00 87.31 628 ASP A O 1
ATOM 4635 N N . ALA A 1 607 ? 220.606 191.339 222.226 1.00 77.69 629 ALA A N 1
ATOM 4636 C CA . ALA A 1 607 ? 221.922 190.745 222.401 1.00 77.69 629 ALA A CA 1
ATOM 4637 C C . ALA A 1 607 ? 222.058 189.544 221.477 1.00 77.69 629 ALA A C 1
ATOM 4638 O O . ALA A 1 607 ? 221.077 188.855 221.183 1.00 77.69 629 ALA A O 1
ATOM 4640 N N . GLY A 1 608 ? 223.281 189.298 221.027 1.00 78.69 630 GLY A N 1
ATOM 4641 C CA . GLY A 1 608 ? 223.545 188.171 220.154 1.00 78.69 630 GLY A CA 1
ATOM 4642 C C . GLY A 1 608 ? 224.918 188.284 219.537 1.00 78.69 630 GLY A C 1
ATOM 4643 O O . GLY A 1 608 ? 225.566 189.333 219.583 1.00 78.69 630 GLY A O 1
ATOM 4644 N N . ARG A 1 609 ? 225.356 187.172 218.948 1.00 84.12 631 ARG A N 1
ATOM 4645 C CA . ARG A 1 609 ? 226.661 187.114 218.304 1.00 84.12 631 ARG A CA 1
ATOM 4646 C C . ARG A 1 609 ? 226.750 185.856 217.457 1.00 84.12 631 ARG A C 1
ATOM 4647 O O . ARG A 1 609 ? 226.291 184.791 217.873 1.00 84.12 631 ARG A O 1
ATOM 4655 N N . ALA A 1 610 ? 227.348 185.988 216.276 1.00 81.14 632 ALA A N 1
ATOM 4656 C CA . ALA A 1 610 ? 227.650 184.850 215.423 1.00 81.14 632 ALA A CA 1
ATOM 4657 C C . ALA A 1 610 ? 228.994 184.247 215.811 1.00 81.14 632 ALA A C 1
ATOM 4658 O O . ALA A 1 610 ? 229.883 184.937 216.315 1.00 81.14 632 ALA A O 1
ATOM 4660 N N . TRP A 1 611 ? 229.140 182.947 215.567 1.00 83.99 633 TRP A N 1
ATOM 4661 C CA . TRP A 1 611 ? 230.347 182.240 215.963 1.00 83.99 633 TRP A CA 1
ATOM 4662 C C . TRP A 1 611 ? 230.750 181.247 214.883 1.00 83.99 633 TRP A C 1
ATOM 4663 O O . TRP A 1 611 ? 229.962 180.898 214.002 1.00 83.99 633 TRP A O 1
ATOM 4674 N N . LYS A 1 612 ? 232.003 180.797 214.974 1.00 84.34 634 LYS A N 1
ATOM 4675 C CA . LYS A 1 612 ? 232.553 179.746 214.118 1.00 84.34 634 LYS A CA 1
ATOM 4676 C C . LYS A 1 612 ? 232.468 180.127 212.638 1.00 84.34 634 LYS A C 1
ATOM 4677 O O . LYS A 1 612 ? 231.757 179.510 211.844 1.00 84.34 634 LYS A O 1
ATOM 4683 N N . GLN A 1 613 ? 233.215 181.170 212.282 1.00 85.81 635 GLN A N 1
ATOM 4684 C CA . GLN A 1 613 ? 233.293 181.586 210.887 1.00 85.81 635 GLN A CA 1
ATOM 4685 C C . GLN A 1 613 ? 234.317 180.760 210.117 1.00 85.81 635 GLN A C 1
ATOM 4686 O O . GLN A 1 613 ? 233.975 180.077 209.147 1.00 85.81 635 GLN A O 1
ATOM 4692 N N . ASN A 1 614 ? 235.580 180.816 210.543 1.00 90.90 636 ASN A N 1
ATOM 4693 C CA . ASN A 1 614 ? 236.678 180.109 209.883 1.00 90.90 636 ASN A CA 1
ATOM 4694 C C . ASN A 1 614 ? 236.751 180.468 208.400 1.00 90.90 636 ASN A C 1
ATOM 4695 O O . ASN A 1 614 ? 236.946 179.614 207.533 1.00 90.90 636 ASN A O 1
ATOM 4700 N N . GLY A 1 615 ? 236.586 181.762 208.111 1.00 96.61 637 GLY A N 1
ATOM 4701 C CA . GLY A 1 615 ? 236.592 182.236 206.743 1.00 96.61 637 GLY A CA 1
ATOM 4702 C C . GLY A 1 615 ? 237.980 182.587 206.233 1.00 96.61 637 GLY A C 1
ATOM 4703 O O . GLY A 1 615 ? 238.942 182.709 206.988 1.00 96.61 637 GLY A O 1
ATOM 4704 N N . ARG A 1 616 ? 238.064 182.753 204.914 1.00 100.07 638 ARG A N 1
ATOM 4705 C CA . ARG A 1 616 ? 239.321 183.083 204.254 1.00 100.07 638 ARG A CA 1
ATOM 4706 C C . ARG A 1 616 ? 239.679 184.558 204.380 1.00 100.07 638 ARG A C 1
ATOM 4707 O O . ARG A 1 616 ? 240.855 184.895 204.550 1.00 100.07 638 ARG A O 1
ATOM 4715 N N . ASP A 1 617 ? 238.692 185.438 204.303 1.00 105.59 639 ASP A N 1
ATOM 4716 C CA . ASP A 1 617 ? 238.955 186.871 204.305 1.00 105.59 639 ASP A CA 1
ATOM 4717 C C . ASP A 1 617 ? 239.471 187.305 205.669 1.00 105.59 639 ASP A C 1
ATOM 4718 O O . ASP A 1 617 ? 238.770 187.123 206.672 1.00 105.59 639 ASP A O 1
ATOM 4723 N N . PRO A 1 618 ? 240.672 187.884 205.760 1.00 108.17 640 PRO A N 1
ATOM 4724 C CA . PRO A 1 618 ? 241.165 188.362 207.059 1.00 108.17 640 PRO A CA 1
ATOM 4725 C C . PRO A 1 618 ? 240.480 189.625 207.546 1.00 108.17 640 PRO A C 1
ATOM 4726 O O . PRO A 1 618 ? 240.876 190.155 208.590 1.00 108.17 640 PRO A O 1
ATOM 4730 N N . SER A 1 619 ? 239.475 190.129 206.826 1.00 105.70 641 SER A N 1
ATOM 4731 C CA . SER A 1 619 ? 238.759 191.314 207.284 1.00 105.70 641 SER A CA 1
ATOM 4732 C C . SER A 1 619 ? 238.087 191.060 208.625 1.00 105.70 641 SER A C 1
ATOM 4733 O O . SER A 1 619 ? 238.107 191.920 209.513 1.00 105.70 641 SER A O 1
ATOM 4736 N N . TYR A 1 620 ? 237.492 189.883 208.791 1.00 98.41 642 TYR A N 1
ATOM 4737 C CA . TYR A 1 620 ? 236.842 189.509 210.044 1.00 98.41 642 TYR A CA 1
ATOM 4738 C C . TYR A 1 620 ? 237.909 189.192 211.082 1.00 98.41 642 TYR A C 1
ATOM 4739 O O . TYR A 1 620 ? 238.458 188.090 211.114 1.00 98.41 642 TYR A O 1
ATOM 4748 N N . THR A 1 621 ? 238.206 190.164 211.942 1.00 98.40 643 THR A N 1
ATOM 4749 C CA . THR A 1 621 ? 239.191 190.000 213.000 1.00 98.40 643 THR A CA 1
ATOM 4750 C C . THR A 1 621 ? 238.561 189.639 214.338 1.00 98.40 643 THR A C 1
ATOM 4751 O O . THR A 1 621 ? 239.274 189.551 215.341 1.00 98.40 643 THR A O 1
ATOM 4755 N N . ARG A 1 622 ? 237.246 189.435 214.379 1.00 96.17 644 ARG A N 1
ATOM 4756 C CA . ARG A 1 622 ? 236.545 189.112 215.616 1.00 96.17 644 ARG A CA 1
ATOM 4757 C C . ARG A 1 622 ? 236.003 187.687 215.598 1.00 96.17 644 ARG A C 1
ATOM 4758 O O . ARG A 1 622 ? 234.989 187.395 216.234 1.00 96.17 644 ARG A O 1
ATOM 4766 N N . ASP A 1 623 ? 236.666 186.791 214.870 1.00 93.66 645 ASP A N 1
ATOM 4767 C CA . ASP A 1 623 ? 236.258 185.391 214.833 1.00 93.66 645 ASP A CA 1
ATOM 4768 C C . ASP A 1 623 ? 236.517 184.757 216.192 1.00 93.66 645 ASP A C 1
ATOM 4769 O O . ASP A 1 623 ? 237.671 184.566 216.588 1.00 93.66 645 ASP A O 1
ATOM 4774 N N . ASN A 1 624 ? 235.446 184.434 216.911 1.00 94.78 646 ASN A N 1
ATOM 4775 C CA . ASN A 1 624 ? 235.537 183.893 218.258 1.00 94.78 646 ASN A CA 1
ATOM 4776 C C . ASN A 1 624 ? 234.804 182.563 218.334 1.00 94.78 646 ASN A C 1
ATOM 4777 O O . ASN A 1 624 ? 233.682 182.436 217.833 1.00 94.78 646 ASN A O 1
ATOM 4782 N N . SER A 1 625 ? 235.444 181.579 218.960 1.00 95.04 647 SER A N 1
ATOM 4783 C CA . SER A 1 625 ? 234.842 180.279 219.224 1.00 95.04 647 SER A CA 1
ATOM 4784 C C . SER A 1 625 ? 234.032 180.339 220.512 1.00 95.04 647 SER A C 1
ATOM 4785 O O . SER A 1 625 ? 233.683 181.428 220.978 1.00 95.04 647 SER A O 1
ATOM 4788 N N . ARG A 1 626 ? 233.713 179.175 221.082 1.00 93.37 648 ARG A N 1
ATOM 4789 C CA . ARG A 1 626 ? 232.983 179.075 222.346 1.00 93.37 648 ARG A CA 1
ATOM 4790 C C . ARG A 1 626 ? 231.592 179.705 222.225 1.00 93.37 648 ARG A C 1
ATOM 4791 O O . ARG A 1 626 ? 231.298 180.762 222.786 1.00 93.37 648 ARG A O 1
ATOM 4799 N N . PHE A 1 627 ? 230.765 179.038 221.422 1.00 95.30 649 PHE A N 1
ATOM 4800 C CA . PHE A 1 627 ? 229.344 179.342 221.311 1.00 95.30 649 PHE A CA 1
ATOM 4801 C C . PHE A 1 627 ? 228.747 179.668 222.671 1.00 95.30 649 PHE A C 1
ATOM 4802 O O . PHE A 1 627 ? 228.839 178.872 223.611 1.00 95.30 649 PHE A O 1
ATOM 4810 N N . GLY A 1 628 ? 228.130 180.839 222.775 1.00 94.25 650 GLY A N 1
ATOM 4811 C CA . GLY A 1 628 ? 227.611 181.306 224.044 1.00 94.25 650 GLY A CA 1
ATOM 4812 C C . GLY A 1 628 ? 228.562 182.156 224.851 1.00 94.25 650 GLY A C 1
ATOM 4813 O O . GLY A 1 628 ? 228.420 182.223 226.077 1.00 94.25 650 GLY A O 1
ATOM 4814 N N . HIS A 1 629 ? 229.533 182.803 224.208 1.00 94.56 651 HIS A N 1
ATOM 4815 C CA . HIS A 1 629 ? 230.492 183.654 224.894 1.00 94.56 651 HIS A CA 1
ATOM 4816 C C . HIS A 1 629 ? 230.658 184.948 224.112 1.00 94.56 651 HIS A C 1
ATOM 4817 O O . HIS A 1 629 ? 230.428 184.991 222.901 1.00 94.56 651 HIS A O 1
ATOM 4824 N N . ASN A 1 630 ? 231.064 186.003 224.822 1.00 91.98 652 ASN A N 1
ATOM 4825 C CA . ASN A 1 630 ? 231.290 187.321 224.224 1.00 91.98 652 ASN A CA 1
ATOM 4826 C C . ASN A 1 630 ? 230.048 187.828 223.497 1.00 91.98 652 ASN A C 1
ATOM 4827 O O . ASN A 1 630 ? 230.137 188.446 222.435 1.00 91.98 652 ASN A O 1
ATOM 4832 N N . ILE A 1 631 ? 228.879 187.576 224.077 1.00 87.40 653 ILE A N 1
ATOM 4833 C CA . ILE A 1 631 ? 227.616 187.982 223.469 1.00 87.40 653 ILE A CA 1
ATOM 4834 C C . ILE A 1 631 ? 227.470 189.489 223.638 1.00 87.40 653 ILE A C 1
ATOM 4835 O O . ILE A 1 631 ? 227.225 189.979 224.742 1.00 87.40 653 ILE A O 1
ATOM 4840 N N . GLY A 1 632 ? 227.620 190.227 222.541 1.00 89.43 654 GLY A N 1
ATOM 4841 C CA . GLY A 1 632 ? 227.461 191.668 222.601 1.00 89.43 654 GLY A CA 1
ATOM 4842 C C . GLY A 1 632 ? 226.025 192.052 222.913 1.00 89.43 654 GLY A C 1
ATOM 4843 O O . GLY A 1 632 ? 225.075 191.414 222.459 1.00 89.43 654 GLY A O 1
ATOM 4844 N N . THR A 1 633 ? 225.871 193.110 223.705 1.00 94.08 655 THR A N 1
ATOM 4845 C CA . THR A 1 633 ? 224.564 193.588 224.127 1.00 94.08 655 THR A CA 1
ATOM 4846 C C . THR A 1 633 ? 224.367 195.033 223.691 1.00 94.08 655 THR A C 1
ATOM 4847 O O . THR A 1 633 ? 225.318 195.817 223.632 1.00 94.08 655 THR A O 1
ATOM 4851 N N . THR A 1 634 ? 223.118 195.375 223.384 1.00 97.42 656 THR A N 1
ATOM 4852 C CA . THR A 1 634 ? 222.756 196.725 222.984 1.00 97.42 656 THR A CA 1
ATOM 4853 C C . THR A 1 634 ? 221.366 197.052 223.506 1.00 97.42 656 THR A C 1
ATOM 4854 O O . THR A 1 634 ? 220.538 196.163 223.717 1.00 97.42 656 THR A O 1
ATOM 4858 N N . ALA A 1 635 ? 221.123 198.343 223.715 1.00 98.44 657 ALA A N 1
ATOM 4859 C CA . ALA A 1 635 ? 219.818 198.827 224.134 1.00 98.44 657 ALA A CA 1
ATOM 4860 C C . ALA A 1 635 ? 219.643 200.244 223.616 1.00 98.44 657 ALA A C 1
ATOM 4861 O O . ALA A 1 635 ? 220.612 200.923 223.269 1.00 98.44 657 ALA A O 1
ATOM 4863 N N . GLY A 1 636 ? 218.393 200.684 223.558 1.00 95.68 658 GLY A N 1
ATOM 4864 C CA . GLY A 1 636 ? 218.111 202.030 223.110 1.00 95.68 658 GLY A CA 1
ATOM 4865 C C . GLY A 1 636 ? 216.619 202.261 222.998 1.00 95.68 658 GLY A C 1
ATOM 4866 O O . GLY A 1 636 ? 215.808 201.397 223.339 1.00 95.68 658 GLY A O 1
ATOM 4867 N N . VAL A 1 637 ? 216.278 203.448 222.505 1.00 97.46 659 VAL A N 1
ATOM 4868 C CA . VAL A 1 637 ? 214.892 203.855 222.324 1.00 97.46 659 VAL A CA 1
ATOM 4869 C C . VAL A 1 637 ? 214.597 203.924 220.834 1.00 97.46 659 VAL A C 1
ATOM 4870 O O . VAL A 1 637 ? 215.489 204.155 220.011 1.00 97.46 659 VAL A O 1
ATOM 4874 N N . GLY A 1 638 ? 213.339 203.700 220.488 1.00 99.49 660 GLY A N 1
ATOM 4875 C CA . GLY A 1 638 ? 212.926 203.704 219.099 1.00 99.49 660 GLY A CA 1
ATOM 4876 C C . GLY A 1 638 ? 211.580 204.372 218.936 1.00 99.49 660 GLY A C 1
ATOM 4877 O O . GLY A 1 638 ? 210.733 204.341 219.831 1.00 99.49 660 GLY A O 1
ATOM 4878 N N . ILE A 1 639 ? 211.390 204.982 217.770 1.00 104.12 661 ILE A N 1
ATOM 4879 C CA . ILE A 1 639 ? 210.149 205.660 217.421 1.00 104.12 661 ILE A CA 1
ATOM 4880 C C . ILE A 1 639 ? 209.518 204.917 216.255 1.00 104.12 661 ILE A C 1
ATOM 4881 O O . ILE A 1 639 ? 210.107 204.833 215.171 1.00 104.12 661 ILE A O 1
ATOM 4886 N N . ARG A 1 640 ? 208.323 204.380 216.477 1.00 108.62 662 ARG A N 1
ATOM 4887 C CA . ARG A 1 640 ? 207.544 203.712 215.439 1.00 108.62 662 ARG A CA 1
ATOM 4888 C C . ARG A 1 640 ? 206.282 204.542 215.245 1.00 108.62 662 ARG A C 1
ATOM 4889 O O . ARG A 1 640 ? 205.262 204.299 215.893 1.00 108.62 662 ARG A O 1
ATOM 4897 N N . LEU A 1 641 ? 206.352 205.526 214.358 1.00 114.97 663 LEU A N 1
ATOM 4898 C CA . LEU A 1 641 ? 205.237 206.428 214.121 1.00 114.97 663 LEU A CA 1
ATOM 4899 C C . LEU A 1 641 ? 204.433 205.964 212.914 1.00 114.97 663 LEU A C 1
ATOM 4900 O O . LEU A 1 641 ? 204.995 205.545 211.898 1.00 114.97 663 LEU A O 1
ATOM 4905 N N . ASN A 1 642 ? 203.110 206.016 213.049 1.00 117.87 664 ASN A N 1
ATOM 4906 C CA . ASN A 1 642 ? 202.194 205.654 211.969 1.00 117.87 664 ASN A CA 1
ATOM 4907 C C . ASN A 1 642 ? 201.839 206.927 211.214 1.00 117.87 664 ASN A C 1
ATOM 4908 O O . ASN A 1 642 ? 200.877 207.623 211.540 1.00 117.87 664 ASN A O 1
ATOM 4913 N N . THR A 1 643 ? 202.630 207.238 210.195 1.00 119.91 665 THR A N 1
ATOM 4914 C CA . THR A 1 643 ? 202.358 208.409 209.385 1.00 119.91 665 THR A CA 1
ATOM 4915 C C . THR A 1 643 ? 201.080 208.201 208.576 1.00 119.91 665 THR A C 1
ATOM 4916 O O . THR A 1 643 ? 200.724 207.067 208.245 1.00 119.91 665 THR A O 1
ATOM 4920 N N . PRO A 1 644 ? 200.365 209.281 208.253 1.00 119.90 666 PRO A N 1
ATOM 4921 C CA . PRO A 1 644 ? 199.179 209.139 207.395 1.00 119.90 666 PRO A CA 1
ATOM 4922 C C . PRO A 1 644 ? 199.496 208.575 206.023 1.00 119.90 666 PRO A C 1
ATOM 4923 O O . PRO A 1 644 ? 198.599 208.024 205.374 1.00 119.90 666 PRO A O 1
ATOM 4927 N N . ILE A 1 645 ? 200.743 208.695 205.559 1.00 110.99 667 ILE A N 1
ATOM 4928 C CA . ILE A 1 645 ? 201.123 208.151 204.260 1.00 110.99 667 ILE A CA 1
ATOM 4929 C C . ILE A 1 645 ? 201.677 206.737 204.347 1.00 110.99 667 ILE A C 1
ATOM 4930 O O . ILE A 1 645 ? 201.873 206.097 203.304 1.00 110.99 667 ILE A O 1
ATOM 4935 N N . GLY A 1 646 ? 201.939 206.227 205.548 1.00 116.98 668 GLY A N 1
ATOM 4936 C CA . GLY A 1 646 ? 202.420 204.874 205.700 1.00 116.98 668 GLY A CA 1
ATOM 4937 C C . GLY A 1 646 ? 203.238 204.667 206.958 1.00 116.98 668 GLY A C 1
ATOM 4938 O O . GLY A 1 646 ? 203.677 205.620 207.607 1.00 116.98 668 GLY A O 1
ATOM 4939 N N . PRO A 1 647 ? 203.453 203.407 207.328 1.00 117.03 669 PRO A N 1
ATOM 4940 C CA . PRO A 1 647 ? 204.252 203.117 208.522 1.00 117.03 669 PRO A CA 1
ATOM 4941 C C . PRO A 1 647 ? 205.704 203.523 208.332 1.00 117.03 669 PRO A C 1
ATOM 4942 O O . PRO A 1 647 ? 206.236 203.522 207.220 1.00 117.03 669 PRO A O 1
ATOM 4946 N N . LEU A 1 648 ? 206.344 203.872 209.445 1.00 116.68 670 LEU A N 1
ATOM 4947 C CA . LEU A 1 648 ? 207.726 204.322 209.422 1.00 116.68 670 LEU A CA 1
ATOM 4948 C C . LEU A 1 648 ? 208.363 204.045 210.775 1.00 116.68 670 LEU A C 1
ATOM 4949 O O . LEU A 1 648 ? 207.699 204.109 211.813 1.00 116.68 670 LEU A O 1
ATOM 4954 N N . ARG A 1 649 ? 209.660 203.744 210.756 1.00 112.96 671 ARG A N 1
ATOM 4955 C CA . ARG A 1 649 ? 210.390 203.360 211.955 1.00 112.96 671 ARG A CA 1
ATOM 4956 C C . ARG A 1 649 ? 211.617 204.238 212.143 1.00 112.96 671 ARG A C 1
ATOM 4957 O O . ARG A 1 649 ? 212.254 204.654 211.171 1.00 112.96 671 ARG A O 1
ATOM 4965 N N . PHE A 1 650 ? 211.942 204.512 213.404 1.00 107.00 672 PHE A N 1
ATOM 4966 C CA . PHE A 1 650 ? 213.164 205.206 213.784 1.00 107.00 672 PHE A CA 1
ATOM 4967 C C . PHE A 1 650 ? 213.764 204.491 214.983 1.00 107.00 672 PHE A C 1
ATOM 4968 O O . PHE A 1 650 ? 213.053 204.199 215.949 1.00 107.00 672 PHE A O 1
ATOM 4976 N N . ASP A 1 651 ? 215.063 204.210 214.925 1.00 108.14 673 ASP A N 1
ATOM 4977 C CA . ASP A 1 651 ? 215.726 203.433 215.963 1.00 108.14 673 ASP A CA 1
ATOM 4978 C C . ASP A 1 651 ? 217.029 204.102 216.370 1.00 108.14 673 ASP A C 1
ATOM 4979 O O . ASP A 1 651 ? 217.784 204.575 215.514 1.00 108.14 673 ASP A O 1
ATOM 4984 N N . PHE A 1 652 ? 217.287 204.137 217.675 1.00 104.98 674 PHE A N 1
ATOM 4985 C CA . PHE A 1 652 ? 218.531 204.665 218.223 1.00 104.98 674 PHE A CA 1
ATOM 4986 C C . PHE A 1 652 ? 218.957 203.777 219.379 1.00 104.98 674 PHE A C 1
ATOM 4987 O O . PHE A 1 652 ? 218.294 203.757 220.420 1.00 104.98 674 PHE A O 1
ATOM 4995 N N . GLY A 1 653 ? 220.052 203.053 219.203 1.00 109.25 675 GLY A N 1
ATOM 4996 C CA . GLY A 1 653 ? 220.533 202.117 220.208 1.00 109.25 675 GLY A CA 1
ATOM 4997 C C . GLY A 1 653 ? 221.904 202.503 220.726 1.00 109.25 675 GLY A C 1
ATOM 4998 O O . GLY A 1 653 ? 222.734 203.023 219.978 1.00 109.25 675 GLY A O 1
ATOM 4999 N N . TRP A 1 654 ? 222.134 202.244 222.013 1.00 108.77 676 TRP A N 1
ATOM 5000 C CA . TRP A 1 654 ? 223.424 202.481 222.642 1.00 108.77 676 TRP A CA 1
ATOM 5001 C C . TRP A 1 654 ? 224.114 201.146 222.861 1.00 108.77 676 TRP A C 1
ATOM 5002 O O . TRP A 1 654 ? 223.575 200.297 223.586 1.00 108.77 676 TRP A O 1
ATOM 5013 N N . PRO A 1 655 ? 225.276 200.899 222.264 1.00 110.56 677 PRO A N 1
ATOM 5014 C CA . PRO A 1 655 ? 226.014 199.672 222.587 1.00 110.56 677 PRO A CA 1
ATOM 5015 C C . PRO A 1 655 ? 226.461 199.666 224.039 1.00 110.56 677 PRO A C 1
ATOM 5016 O O . PRO A 1 655 ? 227.307 200.472 224.436 1.00 110.56 677 PRO A O 1
ATOM 5020 N N . VAL A 1 656 ? 225.904 198.760 224.839 1.00 109.23 678 VAL A N 1
ATOM 5021 C CA . VAL A 1 656 ? 226.149 198.758 226.277 1.00 109.23 678 VAL A CA 1
ATOM 5022 C C . VAL A 1 656 ? 226.852 197.472 226.681 1.00 109.23 678 VAL A C 1
ATOM 5023 O O . VAL A 1 656 ? 227.103 196.598 225.844 1.00 109.23 678 VAL A O 1
ATOM 5027 N N . GLY A 1 657 ? 227.163 197.347 227.967 1.00 120.30 679 GLY A N 1
ATOM 5028 C CA . GLY A 1 657 ? 227.906 196.186 228.429 1.00 120.30 679 GLY A CA 1
ATOM 5029 C C . GLY A 1 657 ? 229.311 196.210 227.866 1.00 120.30 679 GLY A C 1
ATOM 5030 O O . GLY A 1 657 ? 230.038 197.202 227.990 1.00 120.30 679 GLY A O 1
ATOM 5031 N N . ASN A 1 658 ? 229.706 195.107 227.237 1.00 126.30 680 ASN A N 1
ATOM 5032 C CA . ASN A 1 658 ? 230.997 195.042 226.562 1.00 126.30 680 ASN A CA 1
ATOM 5033 C C . ASN A 1 658 ? 230.965 195.957 225.347 1.00 126.30 680 ASN A C 1
ATOM 5034 O O . ASN A 1 658 ? 230.169 195.753 224.426 1.00 126.30 680 ASN A O 1
ATOM 5039 N N . LYS A 1 659 ? 231.813 196.983 225.350 1.00 129.79 681 LYS A N 1
ATOM 5040 C CA . LYS A 1 659 ? 231.844 197.970 224.275 1.00 129.79 681 LYS A CA 1
ATOM 5041 C C . LYS A 1 659 ? 233.005 197.638 223.343 1.00 129.79 681 LYS A C 1
ATOM 5042 O O . LYS A 1 659 ? 234.075 198.245 223.391 1.00 129.79 681 LYS A O 1
ATOM 5048 N N . MET A 1 660 ? 232.787 196.638 222.484 1.00 131.76 682 MET A N 1
ATOM 5049 C CA . MET A 1 660 ? 233.805 196.296 221.495 1.00 131.76 682 MET A CA 1
ATOM 5050 C C . MET A 1 660 ? 234.013 197.433 220.502 1.00 131.76 682 MET A C 1
ATOM 5051 O O . MET A 1 660 ? 235.151 197.729 220.120 1.00 131.76 682 MET A O 1
ATOM 5056 N N . ASP A 1 661 ? 232.933 198.080 220.077 1.00 134.90 683 ASP A N 1
ATOM 5057 C CA . ASP A 1 661 ? 232.996 199.187 219.134 1.00 134.90 683 ASP A CA 1
ATOM 5058 C C . ASP A 1 661 ? 232.777 200.497 219.876 1.00 134.90 683 ASP A C 1
ATOM 5059 O O . ASP A 1 661 ? 231.851 200.609 220.686 1.00 134.90 683 ASP A O 1
ATOM 5064 N N . ASP A 1 662 ? 233.622 201.486 219.589 1.00 140.33 684 ASP A N 1
ATOM 5065 C CA . ASP A 1 662 ? 233.603 202.746 220.319 1.00 140.33 684 ASP A CA 1
ATOM 5066 C C . ASP A 1 662 ? 232.496 203.687 219.866 1.00 140.33 684 ASP A C 1
ATOM 5067 O O . ASP A 1 662 ? 232.317 204.743 220.482 1.00 140.33 684 ASP A O 1
ATOM 5072 N N . ASP A 1 663 ? 231.756 203.337 218.819 1.00 138.81 685 ASP A N 1
ATOM 5073 C CA . ASP A 1 663 ? 230.705 204.209 218.318 1.00 138.81 685 ASP A CA 1
ATOM 5074 C C . ASP A 1 663 ? 229.589 204.361 219.345 1.00 138.81 685 ASP A C 1
ATOM 5075 O O . ASP A 1 663 ? 229.378 203.502 220.204 1.00 138.81 685 ASP A O 1
ATOM 5080 N N . GLY A 1 664 ? 228.875 205.478 219.248 1.00 130.57 686 GLY A N 1
ATOM 5081 C CA . GLY A 1 664 ? 227.811 205.792 220.179 1.00 130.57 686 GLY A CA 1
ATOM 5082 C C . GLY A 1 664 ? 226.430 205.678 219.569 1.00 130.57 686 GLY A C 1
ATOM 5083 O O . GLY A 1 664 ? 225.858 204.586 219.490 1.00 130.57 686 GLY A O 1
ATOM 5084 N N . MET A 1 665 ? 225.879 206.814 219.154 1.00 124.13 687 MET A N 1
ATOM 5085 C CA . MET A 1 665 ? 224.545 206.834 218.575 1.00 124.13 687 MET A CA 1
ATOM 5086 C C . MET A 1 665 ? 224.504 206.020 217.287 1.00 124.13 687 MET A C 1
ATOM 5087 O O . MET A 1 665 ? 225.500 205.895 216.569 1.00 124.13 687 MET A O 1
ATOM 5092 N N . LYS A 1 666 ? 223.338 205.444 217.012 1.00 116.97 688 LYS A N 1
ATOM 5093 C CA . LYS A 1 666 ? 223.079 204.746 215.763 1.00 116.97 688 LYS A CA 1
ATOM 5094 C C . LYS A 1 666 ? 221.710 205.148 215.237 1.00 116.97 688 LYS A C 1
ATOM 5095 O O . LYS A 1 666 ? 220.766 205.325 216.012 1.00 116.97 688 LYS A O 1
ATOM 5101 N N . PHE A 1 667 ? 221.607 205.297 213.921 1.00 104.93 689 PHE A N 1
ATOM 5102 C CA . PHE A 1 667 ? 220.364 205.681 213.268 1.00 104.93 689 PHE A CA 1
ATOM 5103 C C . PHE A 1 667 ? 219.918 204.587 212.312 1.00 104.93 689 PHE A C 1
ATOM 5104 O O . PHE A 1 667 ? 220.747 203.928 211.677 1.00 104.93 689 PHE A O 1
ATOM 5112 N N . TYR A 1 668 ? 218.605 204.398 212.210 1.00 106.16 690 TYR A N 1
ATOM 5113 C CA . TYR A 1 668 ? 218.038 203.378 211.340 1.00 106.16 690 TYR A CA 1
ATOM 5114 C C . TYR A 1 668 ? 216.728 203.877 210.756 1.00 106.16 690 TYR A C 1
ATOM 5115 O O . TYR A 1 668 ? 215.898 204.443 211.474 1.00 106.16 690 TYR A O 1
ATOM 5124 N N . PHE A 1 669 ? 216.546 203.654 209.459 1.00 112.70 691 PHE A N 1
ATOM 5125 C CA . PHE A 1 669 ? 215.359 204.075 208.727 1.00 112.70 691 PHE A CA 1
ATOM 5126 C C . PHE A 1 669 ? 214.745 202.852 208.065 1.00 112.70 691 PHE A C 1
ATOM 5127 O O . PHE A 1 669 ? 215.401 202.190 207.254 1.00 112.70 691 PHE A O 1
ATOM 5135 N N . ASN A 1 670 ? 213.493 202.559 208.401 1.00 119.24 692 ASN A N 1
ATOM 5136 C CA . ASN A 1 670 ? 212.836 201.372 207.872 1.00 119.24 692 ASN A CA 1
ATOM 5137 C C . ASN A 1 670 ? 211.336 201.488 208.095 1.00 119.24 692 ASN A C 1
ATOM 5138 O O . ASN A 1 670 ? 210.854 202.401 208.770 1.00 119.24 692 ASN A O 1
ATOM 5143 N N . MET A 1 671 ? 210.603 200.551 207.502 1.00 124.95 693 MET A N 1
ATOM 5144 C CA . MET A 1 671 ? 209.163 200.440 207.689 1.00 124.95 693 MET A CA 1
ATOM 5145 C C . MET A 1 671 ? 208.830 199.109 208.358 1.00 124.95 693 MET A C 1
ATOM 5146 O O . MET A 1 671 ? 209.715 198.320 208.694 1.00 124.95 693 MET A O 1
ATOM 5151 N N . GLU B 2 1 ? 148.812 188.195 207.916 1.00 65.30 4 GLU B N 1
ATOM 5152 C CA . GLU B 2 1 ? 147.620 187.991 208.729 1.00 65.30 4 GLU B CA 1
ATOM 5153 C C . GLU B 2 1 ? 147.469 189.098 209.761 1.00 65.30 4 GLU B C 1
ATOM 5154 O O . GLU B 2 1 ? 146.439 189.206 210.421 1.00 65.30 4 GLU B O 1
ATOM 5160 N N . VAL B 2 2 ? 148.507 189.917 209.904 1.00 39.68 5 VAL B N 1
ATOM 5161 C CA . VAL B 2 2 ? 148.476 191.003 210.875 1.00 39.68 5 VAL B CA 1
ATOM 5162 C C . VAL B 2 2 ? 147.588 192.121 210.351 1.00 39.68 5 VAL B C 1
ATOM 5163 O O . VAL B 2 2 ? 147.793 192.631 209.244 1.00 39.68 5 VAL B O 1
ATOM 5167 N N . GLN B 2 3 ? 146.591 192.503 211.145 1.00 35.81 6 GLN B N 1
ATOM 5168 C CA . GLN B 2 3 ? 145.769 193.661 210.835 1.00 35.81 6 GLN B CA 1
ATOM 5169 C C . GLN B 2 3 ? 145.228 194.215 212.141 1.00 35.81 6 GLN B C 1
ATOM 5170 O O . GLN B 2 3 ? 145.258 193.550 213.177 1.00 35.81 6 GLN B O 1
ATOM 5176 N N . LEU B 2 4 ? 144.741 195.445 212.084 1.00 23.75 7 LEU B N 1
ATOM 5177 C CA . LEU B 2 4 ? 144.164 196.096 213.246 1.00 23.75 7 LEU B CA 1
ATOM 5178 C C . LEU B 2 4 ? 142.770 196.581 212.895 1.00 23.75 7 LEU B C 1
ATOM 5179 O O . LEU B 2 4 ? 142.522 197.018 211.769 1.00 23.75 7 LEU B O 1
ATOM 5184 N N . VAL B 2 5 ? 141.858 196.487 213.855 1.00 28.71 8 VAL B N 1
ATOM 5185 C CA . VAL B 2 5 ? 140.498 196.981 213.699 1.00 28.71 8 VAL B CA 1
ATOM 5186 C C . VAL B 2 5 ? 140.214 197.971 214.818 1.00 28.71 8 VAL B C 1
ATOM 5187 O O . VAL B 2 5 ? 140.599 197.750 215.972 1.00 28.71 8 VAL B O 1
ATOM 5191 N N . GLU B 2 6 ? 139.581 199.082 214.466 1.00 22.55 9 GLU B N 1
ATOM 5192 C CA . GLU B 2 6 ? 139.204 200.095 215.437 1.00 22.55 9 GLU B CA 1
ATOM 5193 C C . GLU B 2 6 ? 137.735 199.931 215.791 1.00 22.55 9 GLU B C 1
ATOM 5194 O O . GLU B 2 6 ? 136.909 199.614 214.931 1.00 22.55 9 GLU B O 1
ATOM 5200 N N . SER B 2 7 ? 137.415 200.145 217.061 1.00 33.58 10 SER B N 1
ATOM 5201 C CA . SER B 2 7 ? 136.040 200.068 217.522 1.00 33.58 10 SER B CA 1
ATOM 5202 C C . SER B 2 7 ? 135.843 201.098 218.621 1.00 33.58 10 SER B C 1
ATOM 5203 O O . SER B 2 7 ? 136.776 201.802 219.018 1.00 33.58 10 SER B O 1
ATOM 5206 N N . GLY B 2 8 ? 134.614 201.178 219.116 1.00 45.69 11 GLY B N 1
ATOM 5207 C CA . GLY B 2 8 ? 134.291 202.105 220.173 1.00 45.69 11 GLY B CA 1
ATOM 5208 C C . GLY B 2 8 ? 134.024 203.520 219.719 1.00 45.69 11 GLY B C 1
ATOM 5209 O O . GLY B 2 8 ? 133.733 204.378 220.562 1.00 45.69 11 GLY B O 1
ATOM 5210 N N . GLY B 2 9 ? 134.124 203.798 218.425 1.00 48.89 12 GLY B N 1
ATOM 5211 C CA . GLY B 2 9 ? 133.777 205.102 217.912 1.00 48.89 12 GLY B CA 1
ATOM 5212 C C . GLY B 2 9 ? 132.278 205.309 217.948 1.00 48.89 12 GLY B C 1
ATOM 5213 O O . GLY B 2 9 ? 131.486 204.379 218.102 1.00 48.89 12 GLY B O 1
ATOM 5214 N N . GLY B 2 10 ? 131.879 206.567 217.802 1.00 48.15 13 GLY B N 1
ATOM 5215 C CA . GLY B 2 10 ? 130.469 206.892 217.889 1.00 48.15 13 GLY B CA 1
ATOM 5216 C C . GLY B 2 10 ? 130.230 208.375 217.695 1.00 48.15 13 GLY B C 1
ATOM 5217 O O . GLY B 2 10 ? 131.109 209.109 217.243 1.00 48.15 13 GLY B O 1
ATOM 5218 N N . LEU B 2 11 ? 129.020 208.794 218.048 1.00 47.57 14 LEU B N 1
ATOM 5219 C CA . LEU B 2 11 ? 128.552 210.156 217.843 1.00 47.57 14 LEU B CA 1
ATOM 5220 C C . LEU B 2 11 ? 128.360 210.815 219.200 1.00 47.57 14 LEU B C 1
ATOM 5221 O O . LEU B 2 11 ? 127.682 210.263 220.072 1.00 47.57 14 LEU B O 1
ATOM 5226 N N . VAL B 2 12 ? 128.956 211.993 219.377 1.00 48.26 15 VAL B N 1
ATOM 5227 C CA . VAL B 2 12 ? 128.929 212.707 220.647 1.00 48.26 15 VAL B CA 1
ATOM 5228 C C . VAL B 2 12 ? 128.603 214.172 220.392 1.00 48.26 15 VAL B C 1
ATOM 5229 O O . VAL B 2 12 ? 128.640 214.658 219.261 1.00 48.26 15 VAL B O 1
ATOM 5233 N N . GLN B 2 13 ? 128.276 214.869 221.470 1.00 55.00 16 GLN B N 1
ATOM 5234 C CA . GLN B 2 13 ? 128.111 216.310 221.494 1.00 55.00 16 GLN B CA 1
ATOM 5235 C C . GLN B 2 13 ? 129.355 216.952 222.095 1.00 55.00 16 GLN B C 1
ATOM 5236 O O . GLN B 2 13 ? 130.139 216.279 222.772 1.00 55.00 16 GLN B O 1
ATOM 5242 N N . PRO B 2 14 ? 129.586 218.244 221.851 1.00 57.14 17 PRO B N 1
ATOM 5243 C CA . PRO B 2 14 ? 130.797 218.877 222.387 1.00 57.14 17 PRO B CA 1
ATOM 5244 C C . PRO B 2 14 ? 130.851 218.761 223.902 1.00 57.14 17 PRO B C 1
ATOM 5245 O O . PRO B 2 14 ? 129.832 218.854 224.589 1.00 57.14 17 PRO B O 1
ATOM 5249 N N . GLY B 2 15 ? 132.056 218.537 224.418 1.00 51.18 18 GLY B N 1
ATOM 5250 C CA . GLY B 2 15 ? 132.226 218.261 225.827 1.00 51.18 18 GLY B CA 1
ATOM 5251 C C . GLY B 2 15 ? 131.872 216.853 226.243 1.00 51.18 18 GLY B C 1
ATOM 5252 O O . GLY B 2 15 ? 131.883 216.558 227.443 1.00 51.18 18 GLY B O 1
ATOM 5253 N N . GLY B 2 16 ? 131.568 215.973 225.294 1.00 52.30 19 GLY B N 1
ATOM 5254 C CA . GLY B 2 16 ? 131.198 214.608 225.596 1.00 52.30 19 GLY B CA 1
ATOM 5255 C C . GLY B 2 16 ? 132.406 213.735 225.866 1.00 52.30 19 GLY B C 1
ATOM 5256 O O . GLY B 2 16 ? 133.525 214.214 226.063 1.00 52.30 19 GLY B O 1
ATOM 5257 N N . SER B 2 17 ? 132.167 212.425 225.875 1.00 53.01 20 SER B N 1
ATOM 5258 C CA . SER B 2 17 ? 133.219 211.466 226.173 1.00 53.01 20 SER B CA 1
ATOM 5259 C C . SER B 2 17 ? 133.015 210.209 225.341 1.00 53.01 20 SER B C 1
ATOM 5260 O O . SER B 2 17 ? 131.905 209.907 224.896 1.00 53.01 20 SER B O 1
ATOM 5263 N N . LEU B 2 18 ? 134.106 209.475 225.141 1.00 42.99 21 LEU B N 1
ATOM 5264 C CA . LEU B 2 18 ? 134.078 208.220 224.403 1.00 42.99 21 LEU B CA 1
ATOM 5265 C C . LEU B 2 18 ? 135.311 207.410 224.775 1.00 42.99 21 LEU B C 1
ATOM 5266 O O . LEU B 2 18 ? 136.167 207.856 225.542 1.00 42.99 21 LEU B O 1
ATOM 5271 N N . ARG B 2 19 ? 135.382 206.199 224.229 1.00 36.39 22 ARG B N 1
ATOM 5272 C CA . ARG B 2 19 ? 136.510 205.302 224.458 1.00 36.39 22 ARG B CA 1
ATOM 5273 C C . ARG B 2 19 ? 136.746 204.516 223.178 1.00 36.39 22 ARG B C 1
ATOM 5274 O O . ARG B 2 19 ? 135.904 203.707 222.778 1.00 36.39 22 ARG B O 1
ATOM 5282 N N . LEU B 2 20 ? 137.884 204.756 222.537 1.00 31.23 23 LEU B N 1
ATOM 5283 C CA . LEU B 2 20 ? 138.214 204.105 221.282 1.00 31.23 23 LEU B CA 1
ATOM 5284 C C . LEU B 2 20 ? 139.135 202.920 221.535 1.00 31.23 23 LEU B C 1
ATOM 5285 O O . LEU B 2 20 ? 140.059 202.997 222.349 1.00 31.23 23 LEU B O 1
ATOM 5290 N N . SER B 2 21 ? 138.875 201.820 220.835 1.00 34.69 24 SER B N 1
ATOM 5291 C CA . SER B 2 21 ? 139.609 200.581 221.040 1.00 34.69 24 SER B CA 1
ATOM 5292 C C . SER B 2 21 ? 140.207 200.100 219.728 1.00 34.69 24 SER B C 1
ATOM 5293 O O . SER B 2 21 ? 139.554 200.148 218.682 1.00 34.69 24 SER B O 1
ATOM 5296 N N . CYS B 2 22 ? 141.450 199.631 219.795 1.00 30.75 25 CYS B N 1
ATOM 5297 C CA . CYS B 2 22 ? 142.147 199.056 218.655 1.00 30.75 25 CYS B CA 1
ATOM 5298 C C . CYS B 2 22 ? 142.696 197.704 219.072 1.00 30.75 25 CYS B C 1
ATOM 5299 O O . CYS B 2 22 ? 143.416 197.611 220.070 1.00 30.75 25 CYS B O 1
ATOM 5302 N N . ALA B 2 23 ? 142.363 196.664 218.314 1.00 29.86 26 ALA B N 1
ATOM 5303 C CA . ALA B 2 23 ? 142.682 195.291 218.681 1.00 29.86 26 ALA B CA 1
ATOM 5304 C C . ALA B 2 23 ? 143.676 194.699 217.695 1.00 29.86 26 ALA B C 1
ATOM 5305 O O . ALA B 2 23 ? 143.484 194.797 216.479 1.00 29.86 26 ALA B O 1
ATOM 5307 N N . ALA B 2 24 ? 144.727 194.079 218.220 1.00 27.46 27 ALA B N 1
ATOM 5308 C CA . ALA B 2 24 ? 145.727 193.446 217.381 1.00 27.46 27 ALA B CA 1
ATOM 5309 C C . ALA B 2 24 ? 145.245 192.077 216.915 1.00 27.46 27 ALA B C 1
ATOM 5310 O O . ALA B 2 24 ? 144.397 191.439 217.542 1.00 27.46 27 ALA B O 1
ATOM 5312 N N . SER B 2 25 ? 145.791 191.634 215.788 1.00 30.61 28 SER B N 1
ATOM 5313 C CA . SER B 2 25 ? 145.362 190.394 215.151 1.00 30.61 28 SER B CA 1
ATOM 5314 C C . SER B 2 25 ? 146.565 189.576 214.696 1.00 30.61 28 SER B C 1
ATOM 5315 O O . SER B 2 25 ? 146.642 189.121 213.555 1.00 30.61 28 SER B O 1
ATOM 5318 N N . GLY B 2 26 ? 147.533 189.384 215.585 1.00 30.76 29 GLY B N 1
ATOM 5319 C CA . GLY B 2 26 ? 148.646 188.520 215.249 1.00 30.76 29 GLY B CA 1
ATOM 5320 C C . GLY B 2 26 ? 149.977 188.923 215.843 1.00 30.76 29 GLY B C 1
ATOM 5321 O O . GLY B 2 26 ? 150.883 188.094 215.958 1.00 30.76 29 GLY B O 1
ATOM 5322 N N . PHE B 2 27 ? 150.113 190.181 216.234 1.00 23.49 30 PHE B N 1
ATOM 5323 C CA . PHE B 2 27 ? 151.257 190.621 217.013 1.00 23.49 30 PHE B CA 1
ATOM 5324 C C . PHE B 2 27 ? 150.792 190.979 218.416 1.00 23.49 30 PHE B C 1
ATOM 5325 O O . PHE B 2 27 ? 149.598 191.132 218.679 1.00 23.49 30 PHE B O 1
ATOM 5333 N N . ASN B 2 28 ? 151.748 191.096 219.327 1.00 21.38 31 ASN B N 1
ATOM 5334 C CA . ASN B 2 28 ? 151.449 191.331 220.730 1.00 21.38 31 ASN B CA 1
ATOM 5335 C C . ASN B 2 28 ? 151.858 192.744 221.103 1.00 21.38 31 ASN B C 1
ATOM 5336 O O . ASN B 2 28 ? 152.977 193.171 220.806 1.00 21.38 31 ASN B O 1
ATOM 5341 N N . VAL B 2 29 ? 150.945 193.463 221.758 1.00 28.23 32 VAL B N 1
ATOM 5342 C CA . VAL B 2 29 ? 151.180 194.862 222.078 1.00 28.23 32 VAL B CA 1
ATOM 5343 C C . VAL B 2 29 ? 152.328 195.037 223.057 1.00 28.23 32 VAL B C 1
ATOM 5344 O O . VAL B 2 29 ? 152.867 196.140 223.179 1.00 28.23 32 VAL B O 1
ATOM 5348 N N . TYR B 2 30 ? 152.728 193.975 223.760 1.00 21.58 33 TYR B N 1
ATOM 5349 C CA . TYR B 2 30 ? 153.829 194.103 224.704 1.00 21.58 33 TYR B CA 1
ATOM 5350 C C . TYR B 2 30 ? 155.136 194.485 224.030 1.00 21.58 33 TYR B C 1
ATOM 5351 O O . TYR B 2 30 ? 156.014 195.050 224.688 1.00 21.58 33 TYR B O 1
ATOM 5360 N N . SER B 2 31 ? 155.291 194.202 222.742 1.00 16.46 34 SER B N 1
ATOM 5361 C CA . SER B 2 31 ? 156.504 194.573 222.031 1.00 16.46 34 SER B CA 1
ATOM 5362 C C . SER B 2 31 ? 156.304 195.693 221.026 1.00 16.46 34 SER B C 1
ATOM 5363 O O . SER B 2 31 ? 157.193 196.529 220.871 1.00 16.46 34 SER B O 1
ATOM 5366 N N . SER B 2 32 ? 155.162 195.735 220.349 1.00 11.16 35 SER B N 1
ATOM 5367 C CA . SER B 2 32 ? 154.930 196.750 219.337 1.00 11.16 35 SER B CA 1
ATOM 5368 C C . SER B 2 32 ? 154.634 198.091 219.998 1.00 11.16 35 SER B C 1
ATOM 5369 O O . SER B 2 32 ? 154.669 198.235 221.219 1.00 11.16 35 SER B O 1
ATOM 5372 N N . SER B 2 33 ? 154.329 199.090 219.176 1.00 24.04 36 SER B N 1
ATOM 5373 C CA . SER B 2 33 ? 154.200 200.453 219.664 1.00 24.04 36 SER B CA 1
ATOM 5374 C C . SER B 2 33 ? 152.775 200.979 219.695 1.00 24.04 36 SER B C 1
ATOM 5375 O O . SER B 2 33 ? 152.405 201.629 220.669 1.00 24.04 36 SER B O 1
ATOM 5378 N N . ILE B 2 34 ? 151.967 200.712 218.671 1.00 39.16 37 ILE B N 1
ATOM 5379 C CA . ILE B 2 34 ? 150.597 201.215 218.588 1.00 39.16 37 ILE B CA 1
ATOM 5380 C C . ILE B 2 34 ? 150.564 202.735 218.668 1.00 39.16 37 ILE B C 1
ATOM 5381 O O . ILE B 2 34 ? 150.618 203.316 219.756 1.00 39.16 37 ILE B O 1
ATOM 5386 N N . HIS B 2 35 ? 150.456 203.385 217.516 1.00 39.16 38 HIS B N 1
ATOM 5387 C CA . HIS B 2 35 ? 150.351 204.831 217.424 1.00 39.16 38 HIS B CA 1
ATOM 5388 C C . HIS B 2 35 ? 148.964 205.211 216.934 1.00 39.16 38 HIS B C 1
ATOM 5389 O O . HIS B 2 35 ? 148.405 204.549 216.056 1.00 39.16 38 HIS B O 1
ATOM 5396 N N . TRP B 2 36 ? 148.415 206.279 217.498 1.00 23.94 39 TRP B N 1
ATOM 5397 C CA . TRP B 2 36 ? 147.108 206.787 217.117 1.00 23.94 39 TRP B CA 1
ATOM 5398 C C . TRP B 2 36 ? 147.288 208.051 216.291 1.00 23.94 39 TRP B C 1
ATOM 5399 O O . TRP B 2 36 ? 147.996 208.970 216.710 1.00 23.94 39 TRP B O 1
ATOM 5410 N N . VAL B 2 37 ? 146.652 208.099 215.123 1.00 19.81 40 VAL B N 1
ATOM 5411 C CA . VAL B 2 37 ? 146.645 209.297 214.298 1.00 19.81 40 VAL B CA 1
ATOM 5412 C C . VAL B 2 37 ? 145.213 209.577 213.875 1.00 19.81 40 VAL B C 1
ATOM 5413 O O . VAL B 2 37 ? 144.350 208.699 213.902 1.00 19.81 40 VAL B O 1
ATOM 5417 N N . ARG B 2 38 ? 144.969 210.819 213.471 1.00 26.05 41 ARG B N 1
ATOM 5418 C CA . ARG B 2 38 ? 143.654 211.231 213.013 1.00 26.05 41 ARG B CA 1
ATOM 5419 C C . ARG B 2 38 ? 143.784 212.018 211.721 1.00 26.05 41 ARG B C 1
ATOM 5420 O O . ARG B 2 38 ? 144.823 212.615 211.432 1.00 26.05 41 ARG B O 1
ATOM 5428 N N . GLN B 2 39 ? 142.706 212.009 210.946 1.00 35.02 42 GLN B N 1
ATOM 5429 C CA . GLN B 2 39 ? 142.655 212.717 209.672 1.00 35.02 42 GLN B CA 1
ATOM 5430 C C . GLN B 2 39 ? 141.352 213.497 209.622 1.00 35.02 42 GLN B C 1
ATOM 5431 O O . GLN B 2 39 ? 140.285 212.911 209.416 1.00 35.02 42 GLN B O 1
ATOM 5437 N N . ALA B 2 40 ? 141.436 214.808 209.819 1.00 40.17 43 ALA B N 1
ATOM 5438 C CA . ALA B 2 40 ? 140.260 215.649 209.702 1.00 40.17 43 ALA B CA 1
ATOM 5439 C C . ALA B 2 40 ? 139.751 215.614 208.262 1.00 40.17 43 ALA B C 1
ATOM 5440 O O . ALA B 2 40 ? 140.541 215.489 207.323 1.00 40.17 43 ALA B O 1
ATOM 5442 N N . PRO B 2 41 ? 138.437 215.701 208.061 1.00 39.57 44 PRO B N 1
ATOM 5443 C CA . PRO B 2 41 ? 137.894 215.575 206.703 1.00 39.57 44 PRO B CA 1
ATOM 5444 C C . PRO B 2 41 ? 138.469 216.639 205.781 1.00 39.57 44 PRO B C 1
ATOM 5445 O O . PRO B 2 41 ? 138.555 217.816 206.138 1.00 39.57 44 PRO B O 1
ATOM 5449 N N . GLY B 2 42 ? 138.873 216.209 204.588 1.00 46.73 45 GLY B N 1
ATOM 5450 C CA . GLY B 2 42 ? 139.459 217.119 203.624 1.00 46.73 45 GLY B CA 1
ATOM 5451 C C . GLY B 2 42 ? 140.752 217.755 204.070 1.00 46.73 45 GLY B C 1
ATOM 5452 O O . GLY B 2 42 ? 141.132 218.803 203.542 1.00 46.73 45 GLY B O 1
ATOM 5453 N N . LYS B 2 43 ? 141.444 217.155 205.034 1.00 45.31 46 LYS B N 1
ATOM 5454 C CA . LYS B 2 43 ? 142.666 217.715 205.589 1.00 45.31 46 LYS B CA 1
ATOM 5455 C C . LYS B 2 43 ? 143.714 216.615 205.697 1.00 45.31 46 LYS B C 1
ATOM 5456 O O . LYS B 2 43 ? 143.486 215.468 205.303 1.00 45.31 46 LYS B O 1
ATOM 5462 N N . GLY B 2 44 ? 144.880 216.972 206.234 1.00 44.51 47 GLY B N 1
ATOM 5463 C CA . GLY B 2 44 ? 145.971 216.034 206.380 1.00 44.51 47 GLY B CA 1
ATOM 5464 C C . GLY B 2 44 ? 145.860 215.202 207.644 1.00 44.51 47 GLY B C 1
ATOM 5465 O O . GLY B 2 44 ? 144.943 215.351 208.449 1.00 44.51 47 GLY B O 1
ATOM 5466 N N . LEU B 2 45 ? 146.825 214.305 207.809 1.00 31.81 48 LEU B N 1
ATOM 5467 C CA . LEU B 2 45 ? 146.883 213.455 208.986 1.00 31.81 48 LEU B CA 1
ATOM 5468 C C . LEU B 2 45 ? 147.678 214.143 210.088 1.00 31.81 48 LEU B C 1
ATOM 5469 O O . LEU B 2 45 ? 148.540 214.984 209.825 1.00 31.81 48 LEU B O 1
ATOM 5474 N N . GLU B 2 46 ? 147.378 213.779 211.331 1.00 22.18 49 GLU B N 1
ATOM 5475 C CA . GLU B 2 46 ? 147.985 214.428 212.485 1.00 22.18 49 GLU B CA 1
ATOM 5476 C C . GLU B 2 46 ? 148.135 213.413 213.607 1.00 22.18 49 GLU B C 1
ATOM 5477 O O . GLU B 2 46 ? 147.170 212.725 213.949 1.00 22.18 49 GLU B O 1
ATOM 5483 N N . TRP B 2 47 ? 149.336 213.322 214.171 1.00 18.62 50 TRP B N 1
ATOM 5484 C CA . TRP B 2 47 ? 149.586 212.375 215.247 1.00 18.62 50 TRP B CA 1
ATOM 5485 C C . TRP B 2 47 ? 148.769 212.762 216.473 1.00 18.62 50 TRP B C 1
ATOM 5486 O O . TRP B 2 47 ? 148.560 213.943 216.755 1.00 18.62 50 TRP B O 1
ATOM 5497 N N . VAL B 2 48 ? 148.295 211.758 217.203 1.00 16.62 51 VAL B N 1
ATOM 5498 C CA . VAL B 2 48 ? 147.559 211.967 218.446 1.00 16.62 51 VAL B CA 1
ATOM 5499 C C . VAL B 2 48 ? 148.358 211.485 219.653 1.00 16.62 51 VAL B C 1
ATOM 5500 O O . VAL B 2 48 ? 148.733 212.280 220.515 1.00 16.62 51 VAL B O 1
ATOM 5504 N N . ALA B 2 49 ? 148.640 210.186 219.725 1.00 15.29 52 ALA B N 1
ATOM 5505 C CA . ALA B 2 49 ? 149.294 209.621 220.898 1.00 15.29 52 ALA B CA 1
ATOM 5506 C C . ALA B 2 49 ? 149.931 208.293 220.521 1.00 15.29 52 ALA B C 1
ATOM 5507 O O . ALA B 2 49 ? 149.654 207.728 219.462 1.00 15.29 52 ALA B O 1
ATOM 5509 N N . SER B 2 50 ? 150.792 207.801 221.409 1.00 19.54 53 SER B N 1
ATOM 5510 C CA . SER B 2 50 ? 151.489 206.542 221.194 1.00 19.54 53 SER B CA 1
ATOM 5511 C C . SER B 2 50 ? 151.935 205.988 222.537 1.00 19.54 53 SER B C 1
ATOM 5512 O O . SER B 2 50 ? 152.461 206.727 223.370 1.00 19.54 53 SER B O 1
ATOM 5515 N N . ILE B 2 51 ? 151.743 204.689 222.737 1.00 19.98 54 ILE B N 1
ATOM 5516 C CA . ILE B 2 51 ? 152.053 204.044 224.009 1.00 19.98 54 ILE B CA 1
ATOM 5517 C C . ILE B 2 51 ? 153.049 202.928 223.729 1.00 19.98 54 ILE B C 1
ATOM 5518 O O . ILE B 2 51 ? 152.674 201.824 223.319 1.00 19.98 54 ILE B O 1
ATOM 5523 N N . TYR B 2 52 ? 154.325 203.197 223.964 1.00 30.36 55 TYR B N 1
ATOM 5524 C CA . TYR B 2 52 ? 155.336 202.170 223.790 1.00 30.36 55 TYR B CA 1
ATOM 5525 C C . TYR B 2 52 ? 155.318 201.241 224.990 1.00 30.36 55 TYR B C 1
ATOM 5526 O O . TYR B 2 52 ? 155.804 201.600 226.066 1.00 30.36 55 TYR B O 1
ATOM 5535 N N . SER B 2 53 ? 154.770 200.046 224.813 1.00 17.19 56 SER B N 1
ATOM 5536 C CA . SER B 2 53 ? 154.953 199.030 225.832 1.00 17.19 56 SER B CA 1
ATOM 5537 C C . SER B 2 53 ? 156.415 198.595 225.826 1.00 17.19 56 SER B C 1
ATOM 5538 O O . SER B 2 53 ? 157.215 199.060 225.011 1.00 17.19 56 SER B O 1
ATOM 5541 N N . TYR B 2 54 ? 156.785 197.736 226.779 1.00 22.79 57 TYR B N 1
ATOM 5542 C CA . TYR B 2 54 ? 158.168 197.293 226.958 1.00 22.79 57 TYR B CA 1
ATOM 5543 C C . TYR B 2 54 ? 159.028 198.420 227.517 1.00 22.79 57 TYR B C 1
ATOM 5544 O O . TYR B 2 54 ? 160.154 198.188 227.964 1.00 22.79 57 TYR B O 1
ATOM 5553 N N . TYR B 2 55 ? 158.481 199.633 227.549 1.00 24.38 58 TYR B N 1
ATOM 5554 C CA . TYR B 2 55 ? 159.163 200.794 228.110 1.00 24.38 58 TYR B CA 1
ATOM 5555 C C . TYR B 2 55 ? 158.289 201.615 229.038 1.00 24.38 58 TYR B C 1
ATOM 5556 O O . TYR B 2 55 ? 158.832 202.385 229.836 1.00 24.38 58 TYR B O 1
ATOM 5565 N N . GLY B 2 56 ? 156.966 201.490 228.970 1.00 23.33 59 GLY B N 1
ATOM 5566 C CA . GLY B 2 56 ? 156.088 202.248 229.841 1.00 23.33 59 GLY B CA 1
ATOM 5567 C C . GLY B 2 56 ? 156.117 203.738 229.601 1.00 23.33 59 GLY B C 1
ATOM 5568 O O . GLY B 2 56 ? 155.976 204.515 230.550 1.00 23.33 59 GLY B O 1
ATOM 5569 N N . SER B 2 57 ? 156.288 204.162 228.355 1.00 19.90 60 SER B N 1
ATOM 5570 C CA . SER B 2 57 ? 156.305 205.575 228.006 1.00 19.90 60 SER B CA 1
ATOM 5571 C C . SER B 2 57 ? 155.005 205.912 227.291 1.00 19.90 60 SER B C 1
ATOM 5572 O O . SER B 2 57 ? 154.686 205.313 226.260 1.00 19.90 60 SER B O 1
ATOM 5575 N N . THR B 2 58 ? 154.254 206.865 227.839 1.00 25.59 61 THR B N 1
ATOM 5576 C CA . THR B 2 58 ? 152.937 207.222 227.309 1.00 25.59 61 THR B CA 1
ATOM 5577 C C . THR B 2 58 ? 152.772 208.735 227.420 1.00 25.59 61 THR B C 1
ATOM 5578 O O . THR B 2 58 ? 152.327 209.249 228.449 1.00 25.59 61 THR B O 1
ATOM 5582 N N . TYR B 2 59 ? 153.125 209.438 226.351 1.00 34.92 62 TYR B N 1
ATOM 5583 C CA . TYR B 2 59 ? 152.969 210.881 226.248 1.00 34.92 62 TYR B CA 1
ATOM 5584 C C . TYR B 2 59 ? 152.266 211.215 224.941 1.00 34.92 62 TYR B C 1
ATOM 5585 O O . TYR B 2 59 ? 152.559 210.613 223.902 1.00 34.92 62 TYR B O 1
ATOM 5594 N N . TYR B 2 60 ? 151.358 212.182 224.995 1.00 34.99 63 TYR B N 1
ATOM 5595 C CA . TYR B 2 60 ? 150.510 212.545 223.870 1.00 34.99 63 TYR B CA 1
ATOM 5596 C C . TYR B 2 60 ? 151.077 213.771 223.168 1.00 34.99 63 TYR B C 1
ATOM 5597 O O . TYR B 2 60 ? 151.771 214.584 223.785 1.00 34.99 63 TYR B O 1
ATOM 5606 N N . ALA B 2 61 ? 150.792 213.894 221.871 1.00 36.08 64 ALA B N 1
ATOM 5607 C CA . ALA B 2 61 ? 151.554 214.810 221.031 1.00 36.08 64 ALA B CA 1
ATOM 5608 C C . ALA B 2 61 ? 151.407 216.291 221.360 1.00 36.08 64 ALA B C 1
ATOM 5609 O O . ALA B 2 61 ? 152.303 216.882 221.971 1.00 36.08 64 ALA B O 1
ATOM 5611 N N . ASP B 2 62 ? 150.291 216.905 220.966 1.00 50.19 65 ASP B N 1
ATOM 5612 C CA . ASP B 2 62 ? 150.139 218.339 221.187 1.00 50.19 65 ASP B CA 1
ATOM 5613 C C . ASP B 2 62 ? 148.823 218.718 221.851 1.00 50.19 65 ASP B C 1
ATOM 5614 O O . ASP B 2 62 ? 148.805 219.414 222.870 1.00 50.19 65 ASP B O 1
ATOM 5619 N N . SER B 2 63 ? 147.718 218.258 221.275 1.00 49.82 66 SER B N 1
ATOM 5620 C CA . SER B 2 63 ? 146.390 218.688 221.681 1.00 49.82 66 SER B CA 1
ATOM 5621 C C . SER B 2 63 ? 145.754 217.736 222.673 1.00 49.82 66 SER B C 1
ATOM 5622 O O . SER B 2 63 ? 144.589 217.919 223.034 1.00 49.82 66 SER B O 1
ATOM 5625 N N . VAL B 2 64 ? 146.494 216.729 223.117 1.00 44.35 67 VAL B N 1
ATOM 5626 C CA . VAL B 2 64 ? 146.001 215.696 224.011 1.00 44.35 67 VAL B CA 1
ATOM 5627 C C . VAL B 2 64 ? 146.768 215.703 225.332 1.00 44.35 67 VAL B C 1
ATOM 5628 O O . VAL B 2 64 ? 146.779 214.713 226.055 1.00 44.35 67 VAL B O 1
ATOM 5632 N N . LYS B 2 65 ? 147.414 216.826 225.647 1.00 50.60 68 LYS B N 1
ATOM 5633 C CA . LYS B 2 65 ? 148.298 216.879 226.806 1.00 50.60 68 LYS B CA 1
ATOM 5634 C C . LYS B 2 65 ? 147.568 216.490 228.082 1.00 50.60 68 LYS B C 1
ATOM 5635 O O . LYS B 2 65 ? 148.132 215.812 228.948 1.00 50.60 68 LYS B O 1
ATOM 5641 N N . GLY B 2 66 ? 146.317 216.909 228.219 1.00 57.29 69 GLY B N 1
ATOM 5642 C CA . GLY B 2 66 ? 145.560 216.570 229.403 1.00 57.29 69 GLY B CA 1
ATOM 5643 C C . GLY B 2 66 ? 144.169 216.054 229.112 1.00 57.29 69 GLY B C 1
ATOM 5644 O O . GLY B 2 66 ? 143.464 215.620 230.027 1.00 57.29 69 GLY B O 1
ATOM 5645 N N . ARG B 2 67 ? 143.758 216.083 227.844 1.00 50.99 70 ARG B N 1
ATOM 5646 C CA . ARG B 2 67 ? 142.378 215.730 227.532 1.00 50.99 70 ARG B CA 1
ATOM 5647 C C . ARG B 2 67 ? 142.184 214.218 227.490 1.00 50.99 70 ARG B C 1
ATOM 5648 O O . ARG B 2 67 ? 141.508 213.649 228.353 1.00 50.99 70 ARG B O 1
ATOM 5656 N N . PHE B 2 68 ? 142.809 213.538 226.535 1.00 47.48 71 PHE B N 1
ATOM 5657 C CA . PHE B 2 68 ? 142.584 212.107 226.385 1.00 47.48 71 PHE B CA 1
ATOM 5658 C C . PHE B 2 68 ? 143.745 211.310 226.964 1.00 47.48 71 PHE B C 1
ATOM 5659 O O . PHE B 2 68 ? 144.844 211.823 227.186 1.00 47.48 71 PHE B O 1
ATOM 5667 N N . THR B 2 69 ? 143.478 210.031 227.208 1.00 37.21 72 THR B N 1
ATOM 5668 C CA . THR B 2 69 ? 144.476 209.089 227.682 1.00 37.21 72 THR B CA 1
ATOM 5669 C C . THR B 2 69 ? 144.486 207.883 226.760 1.00 37.21 72 THR B C 1
ATOM 5670 O O . THR B 2 69 ? 143.433 207.458 226.275 1.00 37.21 72 THR B O 1
ATOM 5674 N N . ILE B 2 70 ? 145.672 207.333 226.517 1.00 28.44 73 ILE B N 1
ATOM 5675 C CA . ILE B 2 70 ? 145.817 206.101 225.753 1.00 28.44 73 ILE B CA 1
ATOM 5676 C C . ILE B 2 70 ? 146.402 205.053 226.687 1.00 28.44 73 ILE B C 1
ATOM 5677 O O . ILE B 2 70 ? 147.493 205.242 227.239 1.00 28.44 73 ILE B O 1
ATOM 5682 N N . SER B 2 71 ? 145.670 203.962 226.877 1.00 36.30 74 SER B N 1
ATOM 5683 C CA . SER B 2 71 ? 146.093 202.872 227.742 1.00 36.30 74 SER B CA 1
ATOM 5684 C C . SER B 2 71 ? 145.949 201.567 226.980 1.00 36.30 74 SER B C 1
ATOM 5685 O O . SER B 2 71 ? 144.909 201.320 226.364 1.00 36.30 74 SER B O 1
ATOM 5688 N N . ALA B 2 72 ? 146.988 200.738 227.020 1.00 32.09 75 ALA B N 1
ATOM 5689 C CA . ALA B 2 72 ? 146.987 199.461 226.320 1.00 32.09 75 ALA B CA 1
ATOM 5690 C C . ALA B 2 72 ? 147.306 198.359 227.313 1.00 32.09 75 ALA B C 1
ATOM 5691 O O . ALA B 2 72 ? 148.313 198.433 228.023 1.00 32.09 75 ALA B O 1
ATOM 5693 N N . ASP B 2 73 ? 146.449 197.350 227.368 1.00 41.54 76 ASP B N 1
ATOM 5694 C CA . ASP B 2 73 ? 146.712 196.161 228.158 1.00 41.54 76 ASP B CA 1
ATOM 5695 C C . ASP B 2 73 ? 146.917 194.961 227.243 1.00 41.54 76 ASP B C 1
ATOM 5696 O O . ASP B 2 73 ? 146.176 194.750 226.280 1.00 41.54 76 ASP B O 1
ATOM 5701 N N . THR B 2 74 ? 147.944 194.177 227.550 1.00 38.69 77 THR B N 1
ATOM 5702 C CA . THR B 2 74 ? 148.306 193.041 226.720 1.00 38.69 77 THR B CA 1
ATOM 5703 C C . THR B 2 74 ? 147.445 191.817 226.981 1.00 38.69 77 THR B C 1
ATOM 5704 O O . THR B 2 74 ? 147.583 190.820 226.265 1.00 38.69 77 THR B O 1
ATOM 5708 N N . SER B 2 75 ? 146.572 191.862 227.988 1.00 46.04 78 SER B N 1
ATOM 5709 C CA . SER B 2 75 ? 145.705 190.723 228.266 1.00 46.04 78 SER B CA 1
ATOM 5710 C C . SER B 2 75 ? 144.777 190.446 227.093 1.00 46.04 78 SER B C 1
ATOM 5711 O O . SER B 2 75 ? 144.689 189.313 226.608 1.00 46.04 78 SER B O 1
ATOM 5714 N N . LYS B 2 76 ? 144.080 191.474 226.617 1.00 43.60 79 LYS B N 1
ATOM 5715 C CA . LYS B 2 76 ? 143.233 191.362 225.440 1.00 43.60 79 LYS B CA 1
ATOM 5716 C C . LYS B 2 76 ? 143.940 191.822 224.175 1.00 43.60 79 LYS B C 1
ATOM 5717 O O . LYS B 2 76 ? 143.304 191.912 223.119 1.00 43.60 79 LYS B O 1
ATOM 5723 N N . ASN B 2 77 ? 145.238 192.120 224.263 1.00 35.15 80 ASN B N 1
ATOM 5724 C CA . ASN B 2 77 ? 146.062 192.452 223.102 1.00 35.15 80 ASN B CA 1
ATOM 5725 C C . ASN B 2 77 ? 145.497 193.655 222.348 1.00 35.15 80 ASN B C 1
ATOM 5726 O O . ASN B 2 77 ? 145.474 193.692 221.117 1.00 35.15 80 ASN B O 1
ATOM 5731 N N . THR B 2 78 ? 145.042 194.652 223.103 1.00 34.85 81 THR B N 1
ATOM 5732 C CA . THR B 2 78 ? 144.386 195.804 222.505 1.00 34.85 81 THR B CA 1
ATOM 5733 C C . THR B 2 78 ? 144.791 197.072 223.239 1.00 34.85 81 THR B C 1
ATOM 5734 O O . THR B 2 78 ? 145.212 197.039 224.398 1.00 34.85 81 THR B O 1
ATOM 5738 N N . ALA B 2 79 ? 144.644 198.197 222.545 1.00 33.00 82 ALA B N 1
ATOM 5739 C CA . ALA B 2 79 ? 144.976 199.512 223.075 1.00 33.00 82 ALA B CA 1
ATOM 5740 C C . ALA B 2 79 ? 143.708 200.344 223.170 1.00 33.00 82 ALA B C 1
ATOM 5741 O O . ALA B 2 79 ? 142.919 200.390 222.221 1.00 33.00 82 ALA B O 1
ATOM 5743 N N . TYR B 2 80 ? 143.519 201.001 224.309 1.00 35.27 83 TYR B N 1
ATOM 5744 C CA . TYR B 2 80 ? 142.315 201.770 224.587 1.00 35.27 83 TYR B CA 1
ATOM 5745 C C . TYR B 2 80 ? 142.657 203.249 224.657 1.00 35.27 83 TYR B C 1
ATOM 5746 O O . TYR B 2 80 ? 143.556 203.647 225.404 1.00 35.27 83 TYR B O 1
ATOM 5755 N N . LEU B 2 81 ? 141.933 204.057 223.891 1.00 34.80 84 LEU B N 1
ATOM 5756 C CA . LEU B 2 81 ? 142.085 205.505 223.908 1.00 34.80 84 LEU B CA 1
ATOM 5757 C C . LEU B 2 81 ? 140.810 206.124 224.463 1.00 34.80 84 LEU B C 1
ATOM 5758 O O . LEU B 2 81 ? 139.724 205.914 223.914 1.00 34.80 84 LEU B O 1
ATOM 5763 N N . GLN B 2 82 ? 140.948 206.887 225.542 1.00 48.53 85 GLN B N 1
ATOM 5764 C CA . GLN B 2 82 ? 139.822 207.545 226.186 1.00 48.53 85 GLN B CA 1
ATOM 5765 C C . GLN B 2 82 ? 139.509 208.858 225.483 1.00 48.53 85 GLN B C 1
ATOM 5766 O O . GLN B 2 82 ? 140.380 209.478 224.874 1.00 48.53 85 GLN B O 1
ATOM 5772 N N . MET B 2 83 ? 138.249 209.269 225.557 1.00 46.00 86 MET B N 1
ATOM 5773 C CA . MET B 2 83 ? 137.809 210.530 224.977 1.00 46.00 86 MET B CA 1
ATOM 5774 C C . MET B 2 83 ? 137.017 211.305 226.018 1.00 46.00 86 MET B C 1
ATOM 5775 O O . MET B 2 83 ? 136.234 210.720 226.770 1.00 46.00 86 MET B O 1
ATOM 5780 N N . ASN B 2 84 ? 137.226 212.619 226.060 1.00 51.15 87 ASN B N 1
ATOM 5781 C CA . ASN B 2 84 ? 136.444 213.491 226.924 1.00 51.15 87 ASN B CA 1
ATOM 5782 C C . ASN B 2 84 ? 136.649 214.934 226.489 1.00 51.15 87 ASN B C 1
ATOM 5783 O O . ASN B 2 84 ? 137.691 215.270 225.921 1.00 51.15 87 ASN B O 1
ATOM 5788 N N . SER B 2 85 ? 135.643 215.770 226.743 1.00 61.10 88 SER B N 1
ATOM 5789 C CA . SER B 2 85 ? 135.721 217.206 226.479 1.00 61.10 88 SER B CA 1
ATOM 5790 C C . SER B 2 85 ? 136.152 217.482 225.039 1.00 61.10 88 SER B C 1
ATOM 5791 O O . SER B 2 85 ? 136.977 218.356 224.763 1.00 61.10 88 SER B O 1
ATOM 5794 N N . LEU B 2 86 ? 135.586 216.715 224.113 1.00 53.14 89 LEU B N 1
ATOM 5795 C CA . LEU B 2 86 ? 135.945 216.851 222.710 1.00 53.14 89 LEU B CA 1
ATOM 5796 C C . LEU B 2 86 ? 135.442 218.175 222.152 1.00 53.14 89 LEU B C 1
ATOM 5797 O O . LEU B 2 86 ? 134.397 218.691 222.556 1.00 53.14 89 LEU B O 1
ATOM 5802 N N . ARG B 2 87 ? 136.196 218.725 221.212 1.00 51.93 90 ARG B N 1
ATOM 5803 C CA . ARG B 2 87 ? 135.891 220.025 220.634 1.00 51.93 90 ARG B CA 1
ATOM 5804 C C . ARG B 2 87 ? 135.687 219.881 219.127 1.00 51.93 90 ARG B C 1
ATOM 5805 O O . ARG B 2 87 ? 135.631 218.773 218.590 1.00 51.93 90 ARG B O 1
ATOM 5813 N N . ALA B 2 88 ? 135.578 221.024 218.447 1.00 57.17 91 ALA B N 1
ATOM 5814 C CA . ALA B 2 88 ? 135.162 221.025 217.048 1.00 57.17 91 ALA B CA 1
ATOM 5815 C C . ALA B 2 88 ? 136.153 220.286 216.157 1.00 57.17 91 ALA B C 1
ATOM 5816 O O . ALA B 2 88 ? 135.750 219.507 215.285 1.00 57.17 91 ALA B O 1
ATOM 5818 N N . GLU B 2 89 ? 137.453 220.512 216.356 1.00 63.08 92 GLU B N 1
ATOM 5819 C CA . GLU B 2 89 ? 138.446 219.905 215.478 1.00 63.08 92 GLU B CA 1
ATOM 5820 C C . GLU B 2 89 ? 138.533 218.397 215.641 1.00 63.08 92 GLU B C 1
ATOM 5821 O O . GLU B 2 89 ? 139.123 217.731 214.785 1.00 63.08 92 GLU B O 1
ATOM 5827 N N . ASP B 2 90 ? 137.964 217.845 216.710 1.00 49.36 93 ASP B N 1
ATOM 5828 C CA . ASP B 2 90 ? 138.075 216.420 216.971 1.00 49.36 93 ASP B CA 1
ATOM 5829 C C . ASP B 2 90 ? 137.227 215.583 216.026 1.00 49.36 93 ASP B C 1
ATOM 5830 O O . ASP B 2 90 ? 137.353 214.355 216.034 1.00 49.36 93 ASP B O 1
ATOM 5835 N N . THR B 2 91 ? 136.371 216.209 215.223 1.00 48.03 94 THR B N 1
ATOM 5836 C CA . THR B 2 91 ? 135.546 215.493 214.254 1.00 48.03 94 THR B CA 1
ATOM 5837 C C . THR B 2 91 ? 136.439 215.003 213.124 1.00 48.03 94 THR B C 1
ATOM 5838 O O . THR B 2 91 ? 136.838 215.776 212.252 1.00 48.03 94 THR B O 1
ATOM 5842 N N . ALA B 2 92 ? 136.755 213.715 213.133 1.00 34.02 95 ALA B N 1
ATOM 5843 C CA . ALA B 2 92 ? 137.662 213.135 212.150 1.00 34.02 95 ALA B CA 1
ATOM 5844 C C . ALA B 2 92 ? 137.571 211.620 212.252 1.00 34.02 95 ALA B C 1
ATOM 5845 O O . ALA B 2 92 ? 136.843 211.075 213.086 1.00 34.02 95 ALA B O 1
ATOM 5847 N N . VAL B 2 93 ? 138.310 210.944 211.384 1.00 22.79 96 VAL B N 1
ATOM 5848 C CA . VAL B 2 93 ? 138.526 209.515 211.515 1.00 22.79 96 VAL B CA 1
ATOM 5849 C C . VAL B 2 93 ? 139.726 209.301 212.425 1.00 22.79 96 VAL B C 1
ATOM 5850 O O . VAL B 2 93 ? 140.520 210.210 212.670 1.00 22.79 96 VAL B O 1
ATOM 5854 N N . TYR B 2 94 ? 139.859 208.085 212.944 1.00 25.08 97 TYR B N 1
ATOM 5855 C CA . TYR B 2 94 ? 140.961 207.751 213.835 1.00 25.08 97 TYR B CA 1
ATOM 5856 C C . TYR B 2 94 ? 141.577 206.436 213.394 1.00 25.08 97 TYR B C 1
ATOM 5857 O O . TYR B 2 94 ? 140.882 205.419 213.309 1.00 25.08 97 TYR B O 1
ATOM 5866 N N . TYR B 2 95 ? 142.875 206.457 213.120 1.00 16.77 98 TYR B N 1
ATOM 5867 C CA . TYR B 2 95 ? 143.624 205.282 212.712 1.00 16.77 98 TYR B CA 1
ATOM 5868 C C . TYR B 2 95 ? 144.569 204.870 213.829 1.00 16.77 98 TYR B C 1
ATOM 5869 O O . TYR B 2 95 ? 145.225 205.719 214.438 1.00 16.77 98 TYR B O 1
ATOM 5878 N N . CYS B 2 96 ? 144.634 203.573 214.103 1.00 16.92 99 CYS B N 1
ATOM 5879 C CA . CYS B 2 96 ? 145.661 203.023 214.975 1.00 16.92 99 CYS B CA 1
ATOM 5880 C C . CYS B 2 96 ? 146.685 202.314 214.107 1.00 16.92 99 CYS B C 1
ATOM 5881 O O . CYS B 2 96 ? 146.331 201.442 213.312 1.00 16.92 99 CYS B O 1
ATOM 5884 N N . ALA B 2 97 ? 147.945 202.704 214.237 1.00 17.00 100 ALA B N 1
ATOM 5885 C CA . ALA B 2 97 ? 148.982 202.204 213.350 1.00 17.00 100 ALA B CA 1
ATOM 5886 C C . ALA B 2 97 ? 150.158 201.705 214.164 1.00 17.00 100 ALA B C 1
ATOM 5887 O O . ALA B 2 97 ? 150.641 202.407 215.055 1.00 17.00 100 ALA B O 1
ATOM 5889 N N . ARG B 2 98 ? 150.615 200.499 213.853 1.00 11.27 101 ARG B N 1
ATOM 5890 C CA . ARG B 2 98 ? 151.787 199.937 214.497 1.00 11.27 101 ARG B CA 1
ATOM 5891 C C . ARG B 2 98 ? 153.053 200.510 213.882 1.00 11.27 101 ARG B C 1
ATOM 5892 O O . ARG B 2 98 ? 153.147 200.699 212.668 1.00 11.27 101 ARG B O 1
ATOM 5900 N N . GLY B 2 99 ? 154.033 200.789 214.730 1.00 10.40 102 GLY B N 1
ATOM 5901 C CA . GLY B 2 99 ? 155.312 201.336 214.299 1.00 10.40 102 GLY B CA 1
ATOM 5902 C C . GLY B 2 99 ? 156.365 200.245 214.326 1.00 10.40 102 GLY B C 1
ATOM 5903 O O . GLY B 2 99 ? 156.384 199.418 215.240 1.00 10.40 102 GLY B O 1
ATOM 5904 N N . TYR B 2 100 ? 157.238 200.241 213.322 1.00 10.82 103 TYR B N 1
ATOM 5905 C CA . TYR B 2 100 ? 158.172 199.137 213.153 1.00 10.82 103 TYR B CA 1
ATOM 5906 C C . TYR B 2 100 ? 159.568 199.677 212.895 1.00 10.82 103 TYR B C 1
ATOM 5907 O O . TYR B 2 100 ? 159.788 200.392 211.914 1.00 10.82 103 TYR B O 1
ATOM 5916 N N . SER B 2 101 ? 160.504 199.322 213.771 1.00 11.32 104 SER B N 1
ATOM 5917 C CA . SER B 2 101 ? 161.914 199.616 213.572 1.00 11.32 104 SER B CA 1
ATOM 5918 C C . SER B 2 101 ? 162.565 198.449 212.853 1.00 11.32 104 SER B C 1
ATOM 5919 O O . SER B 2 101 ? 162.305 197.288 213.174 1.00 11.32 104 SER B O 1
ATOM 5922 N N . SER B 2 102 ? 163.439 198.760 211.901 1.00 13.00 105 SER B N 1
ATOM 5923 C CA . SER B 2 102 ? 163.970 197.740 211.008 1.00 13.00 105 SER B CA 1
ATOM 5924 C C . SER B 2 102 ? 164.794 196.696 211.751 1.00 13.00 105 SER B C 1
ATOM 5925 O O . SER B 2 102 ? 165.058 195.618 211.213 1.00 13.00 105 SER B O 1
ATOM 5928 N N . TYR B 2 103 ? 165.194 196.993 212.985 1.00 11.80 106 TYR B N 1
ATOM 5929 C CA . TYR B 2 103 ? 166.011 196.074 213.763 1.00 11.80 106 TYR B CA 1
ATOM 5930 C C . TYR B 2 103 ? 165.139 195.001 214.399 1.00 11.80 106 TYR B C 1
ATOM 5931 O O . TYR B 2 103 ? 164.079 195.297 214.954 1.00 11.80 106 TYR B O 1
ATOM 5940 N N . TRP B 2 104 ? 165.593 193.752 214.308 1.00 9.89 107 TRP B N 1
ATOM 5941 C CA . TRP B 2 104 ? 164.818 192.643 214.848 1.00 9.89 107 TRP B CA 1
ATOM 5942 C C . TRP B 2 104 ? 164.807 192.656 216.368 1.00 9.89 107 TRP B C 1
ATOM 5943 O O . TRP B 2 104 ? 163.798 192.305 216.988 1.00 9.89 107 TRP B O 1
ATOM 5954 N N . LEU B 2 105 ? 165.921 193.031 216.985 1.00 10.00 108 LEU B N 1
ATOM 5955 C CA . LEU B 2 105 ? 165.983 193.075 218.437 1.00 10.00 108 LEU B CA 1
ATOM 5956 C C . LEU B 2 105 ? 164.972 194.080 218.966 1.00 10.00 108 LEU B C 1
ATOM 5957 O O . LEU B 2 105 ? 165.081 195.280 218.705 1.00 10.00 108 LEU B O 1
ATOM 5962 N N . LYS B 2 106 ? 163.990 193.590 219.718 1.00 11.50 109 LYS B N 1
ATOM 5963 C CA . LYS B 2 106 ? 162.850 194.399 220.119 1.00 11.50 109 LYS B CA 1
ATOM 5964 C C . LYS B 2 106 ? 163.115 195.225 221.367 1.00 11.50 109 LYS B C 1
ATOM 5965 O O . LYS B 2 106 ? 162.166 195.609 222.056 1.00 11.50 109 LYS B O 1
ATOM 5971 N N . SER B 2 107 ? 164.376 195.485 221.689 1.00 12.02 110 SER B N 1
ATOM 5972 C CA . SER B 2 107 ? 164.695 196.534 222.643 1.00 12.02 110 SER B CA 1
ATOM 5973 C C . SER B 2 107 ? 164.880 197.880 221.964 1.00 12.02 110 SER B C 1
ATOM 5974 O O . SER B 2 107 ? 165.057 198.887 222.655 1.00 12.02 110 SER B O 1
ATOM 5977 N N . HIS B 2 108 ? 164.854 197.915 220.636 1.00 11.56 111 HIS B N 1
ATOM 5978 C CA . HIS B 2 108 ? 164.899 199.154 219.871 1.00 11.56 111 HIS B CA 1
ATOM 5979 C C . HIS B 2 108 ? 163.475 199.491 219.454 1.00 11.56 111 HIS B C 1
ATOM 5980 O O . HIS B 2 108 ? 162.959 198.935 218.480 1.00 11.56 111 HIS B O 1
ATOM 5987 N N . GLN B 2 109 ? 162.842 200.406 220.187 1.00 13.50 112 GLN B N 1
ATOM 5988 C CA . GLN B 2 109 ? 161.427 200.697 220.007 1.00 13.50 112 GLN B CA 1
ATOM 5989 C C . GLN B 2 109 ? 161.183 201.989 219.238 1.00 13.50 112 GLN B C 1
ATOM 5990 O O . GLN B 2 109 ? 160.058 202.494 219.234 1.00 13.50 112 GLN B O 1
ATOM 5996 N N . TRP B 2 110 ? 162.203 202.534 218.590 1.00 12.24 113 TRP B N 1
ATOM 5997 C CA . TRP B 2 110 ? 161.994 203.733 217.797 1.00 12.24 113 TRP B CA 1
ATOM 5998 C C . TRP B 2 110 ? 161.024 203.428 216.660 1.00 12.24 113 TRP B C 1
ATOM 5999 O O . TRP B 2 110 ? 161.060 202.334 216.091 1.00 12.24 113 TRP B O 1
ATOM 6010 N N . PRO B 2 111 ? 160.145 204.351 216.317 1.00 13.11 114 PRO B N 1
ATOM 6011 C CA . PRO B 2 111 ? 159.066 204.033 215.372 1.00 13.11 114 PRO B CA 1
ATOM 6012 C C . PRO B 2 111 ? 159.542 203.713 213.964 1.00 13.11 114 PRO B C 1
ATOM 6013 O O . PRO B 2 111 ? 159.182 202.669 213.413 1.00 13.11 114 PRO B O 1
ATOM 6017 N N . TYR B 2 112 ? 160.324 204.611 213.365 1.00 18.34 115 TYR B N 1
ATOM 6018 C CA . TYR B 2 112 ? 160.891 204.441 212.026 1.00 18.34 115 TYR B CA 1
ATOM 6019 C C . TYR B 2 112 ? 159.830 204.293 210.939 1.00 18.34 115 TYR B C 1
ATOM 6020 O O . TYR B 2 112 ? 160.158 203.978 209.795 1.00 18.34 115 TYR B O 1
ATOM 6029 N N . GLY B 2 113 ? 158.559 204.509 211.261 1.00 7.32 116 GLY B N 1
ATOM 6030 C CA . GLY B 2 113 ? 157.510 204.429 210.263 1.00 7.32 116 GLY B CA 1
ATOM 6031 C C . GLY B 2 113 ? 156.364 203.522 210.659 1.00 7.32 116 GLY B C 1
ATOM 6032 O O . GLY B 2 113 ? 156.566 202.535 211.372 1.00 7.32 116 GLY B O 1
ATOM 6033 N N . PHE B 2 114 ? 155.156 203.838 210.203 1.00 10.57 117 PHE B N 1
ATOM 6034 C CA . PHE B 2 114 ? 153.962 203.064 210.522 1.00 10.57 117 PHE B CA 1
ATOM 6035 C C . PHE B 2 114 ? 153.573 202.270 209.283 1.00 10.57 117 PHE B C 1
ATOM 6036 O O . PHE B 2 114 ? 153.346 202.854 208.220 1.00 10.57 117 PHE B O 1
ATOM 6044 N N . ASP B 2 115 ? 153.483 200.947 209.414 1.00 9.17 118 ASP B N 1
ATOM 6045 C CA . ASP B 2 115 ? 153.134 200.101 208.277 1.00 9.17 118 ASP B CA 1
ATOM 6046 C C . ASP B 2 115 ? 151.727 199.527 208.383 1.00 9.17 118 ASP B C 1
ATOM 6047 O O . ASP B 2 115 ? 150.912 199.704 207.476 1.00 9.17 118 ASP B O 1
ATOM 6052 N N . TYR B 2 116 ? 151.431 198.824 209.468 1.00 8.70 119 TYR B N 1
ATOM 6053 C CA . TYR B 2 116 ? 150.142 198.162 209.597 1.00 8.70 119 TYR B CA 1
ATOM 6054 C C . TYR B 2 116 ? 149.117 199.151 210.131 1.00 8.70 119 TYR B C 1
ATOM 6055 O O . TYR B 2 116 ? 149.162 199.527 211.306 1.00 8.70 119 TYR B O 1
ATOM 6064 N N . TRP B 2 117 ? 148.190 199.560 209.275 1.00 10.28 120 TRP B N 1
ATOM 6065 C CA . TRP B 2 117 ? 147.211 200.579 209.610 1.00 10.28 120 TRP B CA 1
ATOM 6066 C C . TRP B 2 117 ? 145.827 199.959 209.679 1.00 10.28 120 TRP B C 1
ATOM 6067 O O . TRP B 2 117 ? 145.468 199.105 208.866 1.00 10.28 120 TRP B O 1
ATOM 6078 N N . GLY B 2 118 ? 145.049 200.402 210.656 1.00 13.26 121 GLY B N 1
ATOM 6079 C CA . GLY B 2 118 ? 143.725 199.872 210.862 1.00 13.26 121 GLY B CA 1
ATOM 6080 C C . GLY B 2 118 ? 142.739 200.413 209.851 1.00 13.26 121 GLY B C 1
ATOM 6081 O O . GLY B 2 118 ? 143.074 201.158 208.930 1.00 13.26 121 GLY B O 1
ATOM 6082 N N . GLN B 2 119 ? 141.484 200.025 210.045 1.00 26.52 122 GLN B N 1
ATOM 6083 C CA . GLN B 2 119 ? 140.394 200.409 209.160 1.00 26.52 122 GLN B CA 1
ATOM 6084 C C . GLN B 2 119 ? 139.967 201.855 209.364 1.00 26.52 122 GLN B C 1
ATOM 6085 O O . GLN B 2 119 ? 139.645 202.549 208.395 1.00 26.52 122 GLN B O 1
ATOM 6091 N N . GLY B 2 120 ? 139.964 202.321 210.599 1.00 23.62 123 GLY B N 1
ATOM 6092 C CA . GLY B 2 120 ? 139.562 203.682 210.902 1.00 23.62 123 GLY B CA 1
ATOM 6093 C C . GLY B 2 120 ? 138.131 203.716 211.405 1.00 23.62 123 GLY B C 1
ATOM 6094 O O . GLY B 2 120 ? 137.289 202.905 211.004 1.00 23.62 123 GLY B O 1
ATOM 6095 N N . THR B 2 121 ? 137.854 204.660 212.299 1.00 26.60 124 THR B N 1
ATOM 6096 C CA . THR B 2 121 ? 136.518 204.868 212.833 1.00 26.60 124 THR B CA 1
ATOM 6097 C C . THR B 2 121 ? 136.178 206.347 212.770 1.00 26.60 124 THR B C 1
ATOM 6098 O O . THR B 2 121 ? 137.034 207.197 213.022 1.00 26.60 124 THR B O 1
ATOM 6102 N N . LEU B 2 122 ? 134.928 206.647 212.438 1.00 28.84 125 LEU B N 1
ATOM 6103 C CA . LEU B 2 122 ? 134.466 208.023 212.320 1.00 28.84 125 LEU B CA 1
ATOM 6104 C C . LEU B 2 122 ? 133.860 208.464 213.645 1.00 28.84 125 LEU B C 1
ATOM 6105 O O . LEU B 2 122 ? 132.945 207.813 214.159 1.00 28.84 125 LEU B O 1
ATOM 6110 N N . VAL B 2 123 ? 134.368 209.561 214.199 1.00 38.63 126 VAL B N 1
ATOM 6111 C CA . VAL B 2 123 ? 133.798 210.174 215.391 1.00 38.63 126 VAL B CA 1
ATOM 6112 C C . VAL B 2 123 ? 133.392 211.597 215.046 1.00 38.63 126 VAL B C 1
ATOM 6113 O O . VAL B 2 123 ? 134.209 212.378 214.546 1.00 38.63 126 VAL B O 1
ATOM 6117 N N . THR B 2 124 ? 132.132 211.929 215.308 1.00 48.42 127 THR B N 1
ATOM 6118 C CA . THR B 2 124 ? 131.592 213.253 215.043 1.00 48.42 127 THR B CA 1
ATOM 6119 C C . THR B 2 124 ? 131.191 213.897 216.359 1.00 48.42 127 THR B C 1
ATOM 6120 O O . THR B 2 124 ? 130.488 213.281 217.166 1.00 48.42 127 THR B O 1
ATOM 6124 N N . VAL B 2 125 ? 131.637 215.135 216.570 1.00 57.41 128 VAL B N 1
ATOM 6125 C CA . VAL B 2 125 ? 131.337 215.859 217.800 1.00 57.41 128 VAL B CA 1
ATOM 6126 C C . VAL B 2 125 ? 130.186 216.843 217.634 1.00 57.41 128 VAL B C 1
ATOM 6127 O O . VAL B 2 125 ? 129.767 217.459 218.628 1.00 57.41 128 VAL B O 1
ATOM 6131 N N . SER B 2 126 ? 129.648 216.995 216.425 1.00 64.55 129 SER B N 1
ATOM 6132 C CA . SER B 2 126 ? 128.665 218.038 216.160 1.00 64.55 129 SER B CA 1
ATOM 6133 C C . SER B 2 126 ? 127.411 217.851 217.006 1.00 64.55 129 SER B C 1
ATOM 6134 O O . SER B 2 126 ? 126.947 216.729 217.226 1.00 64.55 129 SER B O 1
ATOM 6137 N N . SER B 2 127 ? 126.867 218.968 217.480 1.00 64.12 130 SER B N 1
ATOM 6138 C CA . SER B 2 127 ? 125.628 218.980 218.241 1.00 64.12 130 SER B CA 1
ATOM 6139 C C . SER B 2 127 ? 124.446 219.063 217.276 1.00 64.12 130 SER B C 1
ATOM 6140 O O . SER B 2 127 ? 124.598 218.908 216.062 1.00 64.12 130 SER B O 1
ATOM 6143 N N . ALA B 2 128 ? 123.252 219.316 217.815 1.00 66.13 131 ALA B N 1
ATOM 6144 C CA . ALA B 2 128 ? 122.015 219.353 217.036 1.00 66.13 131 ALA B CA 1
ATOM 6145 C C . ALA B 2 128 ? 121.830 218.046 216.266 1.00 66.13 131 ALA B C 1
ATOM 6146 O O . ALA B 2 128 ? 121.639 218.019 215.049 1.00 66.13 131 ALA B O 1
ATOM 6148 N N . SER B 2 129 ? 121.893 216.952 217.013 1.00 74.86 132 SER B N 1
ATOM 6149 C CA . SER B 2 129 ? 121.888 215.610 216.459 1.00 74.86 132 SER B CA 1
ATOM 6150 C C . SER B 2 129 ? 120.469 215.057 216.398 1.00 74.86 132 SER B C 1
ATOM 6151 O O . SER B 2 129 ? 119.530 215.624 216.962 1.00 74.86 132 SER B O 1
ATOM 6154 N N . THR B 2 130 ? 120.329 213.934 215.692 1.00 69.96 133 THR B N 1
ATOM 6155 C CA . THR B 2 130 ? 119.070 213.198 215.589 1.00 69.96 133 THR B CA 1
ATOM 6156 C C . THR B 2 130 ? 117.953 214.084 215.034 1.00 69.96 133 THR B C 1
ATOM 6157 O O . THR B 2 130 ? 116.957 214.375 215.700 1.00 69.96 133 THR B O 1
ATOM 6161 N N . LYS B 2 131 ? 118.141 214.514 213.790 1.00 65.21 134 LYS B N 1
ATOM 6162 C CA . LYS B 2 131 ? 117.137 215.283 213.070 1.00 65.21 134 LYS B CA 1
ATOM 6163 C C . LYS B 2 131 ? 116.977 214.712 211.669 1.00 65.21 134 LYS B C 1
ATOM 6164 O O . LYS B 2 131 ? 117.897 214.087 211.134 1.00 65.21 134 LYS B O 1
ATOM 6170 N N . GLY B 2 132 ? 115.802 214.920 211.084 1.00 54.29 135 GLY B N 1
ATOM 6171 C CA . GLY B 2 132 ? 115.499 214.388 209.778 1.00 54.29 135 GLY B CA 1
ATOM 6172 C C . GLY B 2 132 ? 116.325 215.034 208.687 1.00 54.29 135 GLY B C 1
ATOM 6173 O O . GLY B 2 132 ? 116.965 216.071 208.890 1.00 54.29 135 GLY B O 1
ATOM 6174 N N . PRO B 2 133 ? 116.342 214.415 207.504 1.00 63.20 136 PRO B N 1
ATOM 6175 C CA . PRO B 2 133 ? 117.087 215.009 206.384 1.00 63.20 136 PRO B CA 1
ATOM 6176 C C . PRO B 2 133 ? 116.578 216.377 205.973 1.00 63.20 136 PRO B C 1
ATOM 6177 O O . PRO B 2 133 ? 117.386 217.237 205.602 1.00 63.20 136 PRO B O 1
ATOM 6181 N N . SER B 2 134 ? 115.266 216.608 206.039 1.00 64.80 137 SER B N 1
ATOM 6182 C CA . SER B 2 134 ? 114.665 217.879 205.636 1.00 64.80 137 SER B CA 1
ATOM 6183 C C . SER B 2 134 ? 115.152 218.297 204.250 1.00 64.80 137 SER B C 1
ATOM 6184 O O . SER B 2 134 ? 115.561 219.437 204.022 1.00 64.80 137 SER B O 1
ATOM 6187 N N . VAL B 2 135 ? 115.119 217.342 203.315 1.00 60.83 138 VAL B N 1
ATOM 6188 C CA . VAL B 2 135 ? 115.666 217.593 201.987 1.00 60.83 138 VAL B CA 1
ATOM 6189 C C . VAL B 2 135 ? 114.866 218.685 201.282 1.00 60.83 138 VAL B C 1
ATOM 6190 O O . VAL B 2 135 ? 113.722 218.996 201.638 1.00 60.83 138 VAL B O 1
ATOM 6194 N N . PHE B 2 136 ? 115.491 219.280 200.271 1.00 63.45 139 PHE B N 1
ATOM 6195 C CA . PHE B 2 136 ? 114.890 220.331 199.477 1.00 63.45 139 PHE B CA 1
ATOM 6196 C C . PHE B 2 136 ? 114.465 219.772 198.126 1.00 63.45 139 PHE B C 1
ATOM 6197 O O . PHE B 2 136 ? 115.326 219.362 197.335 1.00 63.45 139 PHE B O 1
ATOM 6205 N N . PRO B 2 137 ? 113.177 219.753 197.812 1.00 72.55 140 PRO B N 1
ATOM 6206 C CA . PRO B 2 137 ? 112.783 219.361 196.446 1.00 72.55 140 PRO B CA 1
ATOM 6207 C C . PRO B 2 137 ? 113.151 220.434 195.424 1.00 72.55 140 PRO B C 1
ATOM 6208 O O . PRO B 2 137 ? 112.341 221.246 194.974 1.00 72.55 140 PRO B O 1
ATOM 6212 N N . LEU B 2 138 ? 114.429 220.444 195.052 1.00 68.98 141 LEU B N 1
ATOM 6213 C CA . LEU B 2 138 ? 114.930 221.335 194.009 1.00 68.98 141 LEU B CA 1
ATOM 6214 C C . LEU B 2 138 ? 114.381 220.859 192.673 1.00 68.98 141 LEU B C 1
ATOM 6215 O O . LEU B 2 138 ? 114.882 219.900 192.084 1.00 68.98 141 LEU B O 1
ATOM 6220 N N . ALA B 2 139 ? 113.339 221.530 192.187 1.00 73.66 142 ALA B N 1
ATOM 6221 C CA . ALA B 2 139 ? 112.707 221.170 190.922 1.00 73.66 142 ALA B CA 1
ATOM 6222 C C . ALA B 2 139 ? 112.896 222.312 189.937 1.00 73.66 142 ALA B C 1
ATOM 6223 O O . ALA B 2 139 ? 112.072 223.239 189.894 1.00 73.66 142 ALA B O 1
ATOM 6225 N N . PRO B 2 140 ? 113.950 222.299 189.126 1.00 64.96 143 PRO B N 1
ATOM 6226 C CA . PRO B 2 140 ? 114.228 223.453 188.269 1.00 64.96 143 PRO B CA 1
ATOM 6227 C C . PRO B 2 140 ? 113.269 223.530 187.096 1.00 64.96 143 PRO B C 1
ATOM 6228 O O . PRO B 2 140 ? 112.966 222.531 186.441 1.00 64.96 143 PRO B O 1
ATOM 6232 N N . SER B 2 141 ? 112.785 224.741 186.837 1.00 68.87 144 SER B N 1
ATOM 6233 C CA . SER B 2 141 ? 112.180 225.002 185.545 1.00 68.87 144 SER B CA 1
ATOM 6234 C C . SER B 2 141 ? 113.257 224.903 184.474 1.00 68.87 144 SER B C 1
ATOM 6235 O O . SER B 2 141 ? 114.304 225.553 184.552 1.00 68.87 144 SER B O 1
ATOM 6238 N N . SER B 2 142 ? 113.004 224.068 183.467 1.00 72.13 145 SER B N 1
ATOM 6239 C CA . SER B 2 142 ? 114.100 223.690 182.586 1.00 72.13 145 SER B CA 1
ATOM 6240 C C . SER B 2 142 ? 114.533 224.862 181.716 1.00 72.13 145 SER B C 1
ATOM 6241 O O . SER B 2 142 ? 115.633 225.393 181.902 1.00 72.13 145 SER B O 1
ATOM 6244 N N . LYS B 2 143 ? 113.677 225.281 180.782 1.00 70.49 146 LYS B N 1
ATOM 6245 C CA . LYS B 2 143 ? 113.872 226.492 179.986 1.00 70.49 146 LYS B CA 1
ATOM 6246 C C . LYS B 2 143 ? 115.259 226.572 179.350 1.00 70.49 146 LYS B C 1
ATOM 6247 O O . LYS B 2 143 ? 115.665 227.634 178.867 1.00 70.49 146 LYS B O 1
ATOM 6249 N N . SER B 2 144 ? 115.996 225.459 179.355 1.00 77.77 147 SER B N 1
ATOM 6250 C CA . SER B 2 144 ? 117.376 225.441 178.889 1.00 77.77 147 SER B CA 1
ATOM 6251 C C . SER B 2 144 ? 117.772 224.169 178.156 1.00 77.77 147 SER B C 1
ATOM 6252 O O . SER B 2 144 ? 118.971 223.959 177.953 1.00 77.77 147 SER B O 1
ATOM 6255 N N . THR B 2 145 ? 116.830 223.314 177.761 1.00 81.57 148 THR B N 1
ATOM 6256 C CA . THR B 2 145 ? 117.150 221.967 177.289 1.00 81.57 148 THR B CA 1
ATOM 6257 C C . THR B 2 145 ? 117.793 222.056 175.907 1.00 81.57 148 THR B C 1
ATOM 6258 O O . THR B 2 145 ? 117.163 221.841 174.869 1.00 81.57 148 THR B O 1
ATOM 6262 N N . SER B 2 146 ? 119.087 222.388 175.904 1.00 80.75 149 SER B N 1
ATOM 6263 C CA . SER B 2 146 ? 119.838 222.494 174.657 1.00 80.75 149 SER B CA 1
ATOM 6264 C C . SER B 2 146 ? 120.370 221.146 174.188 1.00 80.75 149 SER B C 1
ATOM 6265 O O . SER B 2 146 ? 120.654 220.981 172.997 1.00 80.75 149 SER B O 1
ATOM 6268 N N . GLY B 2 147 ? 120.519 220.182 175.093 1.00 78.54 150 GLY B N 1
ATOM 6269 C CA . GLY B 2 147 ? 120.995 218.865 174.716 1.00 78.54 150 GLY B CA 1
ATOM 6270 C C . GLY B 2 147 ? 122.300 218.457 175.364 1.00 78.54 150 GLY B C 1
ATOM 6271 O O . GLY B 2 147 ? 123.348 219.055 175.102 1.00 78.54 150 GLY B O 1
ATOM 6272 N N . GLY B 2 148 ? 122.248 217.431 176.210 1.00 80.19 151 GLY B N 1
ATOM 6273 C CA . GLY B 2 148 ? 123.432 216.985 176.921 1.00 80.19 151 GLY B CA 1
ATOM 6274 C C . GLY B 2 148 ? 123.975 218.014 177.884 1.00 80.19 151 GLY B C 1
ATOM 6275 O O . GLY B 2 148 ? 125.097 217.865 178.379 1.00 80.19 151 GLY B O 1
ATOM 6276 N N . THR B 2 149 ? 123.197 219.056 178.172 1.00 92.04 152 THR B N 1
ATOM 6277 C CA . THR B 2 149 ? 123.629 220.123 179.058 1.00 92.04 152 THR B CA 1
ATOM 6278 C C . THR B 2 149 ? 122.574 220.491 180.087 1.00 92.04 152 THR B C 1
ATOM 6279 O O . THR B 2 149 ? 122.865 221.289 180.984 1.00 92.04 152 THR B O 1
ATOM 6283 N N . ALA B 2 150 ? 121.366 219.941 179.989 1.00 81.67 153 ALA B N 1
ATOM 6284 C CA . ALA B 2 150 ? 120.298 220.248 180.932 1.00 81.67 153 ALA B CA 1
ATOM 6285 C C . ALA B 2 150 ? 120.683 219.699 182.299 1.00 81.67 153 ALA B C 1
ATOM 6286 O O . ALA B 2 150 ? 120.709 218.482 182.508 1.00 81.67 153 ALA B O 1
ATOM 6288 N N . ALA B 2 151 ? 120.982 220.601 183.227 1.00 75.44 154 ALA B N 1
ATOM 6289 C CA . ALA B 2 151 ? 121.441 220.243 184.562 1.00 75.44 154 ALA B CA 1
ATOM 6290 C C . ALA B 2 151 ? 120.241 220.178 185.496 1.00 75.44 154 ALA B C 1
ATOM 6291 O O . ALA B 2 151 ? 119.568 221.187 185.726 1.00 75.44 154 ALA B O 1
ATOM 6293 N N . LEU B 2 152 ? 119.963 218.990 186.017 1.00 72.63 155 LEU B N 1
ATOM 6294 C CA . LEU B 2 152 ? 118.939 218.805 187.032 1.00 72.63 155 LEU B CA 1
ATOM 6295 C C . LEU B 2 152 ? 119.597 218.594 188.391 1.00 72.63 155 LEU B C 1
ATOM 6296 O O . LEU B 2 152 ? 120.783 218.275 188.493 1.00 72.63 155 LEU B O 1
ATOM 6301 N N . GLY B 2 153 ? 118.810 218.776 189.446 1.00 64.61 156 GLY B N 1
ATOM 6302 C CA . GLY B 2 153 ? 119.366 218.718 190.784 1.00 64.61 156 GLY B CA 1
ATOM 6303 C C . GLY B 2 153 ? 118.364 218.258 191.814 1.00 64.61 156 GLY B C 1
ATOM 6304 O O . GLY B 2 153 ? 117.148 218.349 191.622 1.00 64.61 156 GLY B O 1
ATOM 6305 N N . CYS B 2 154 ? 118.902 217.754 192.925 1.00 69.67 157 CYS B N 1
ATOM 6306 C CA . CYS B 2 154 ? 118.113 217.323 194.081 1.00 69.67 157 CYS B CA 1
ATOM 6307 C C . CYS B 2 154 ? 118.867 217.803 195.319 1.00 69.67 157 CYS B C 1
ATOM 6308 O O . CYS B 2 154 ? 119.701 217.079 195.869 1.00 69.67 157 CYS B O 1
ATOM 6311 N N . LEU B 2 155 ? 118.570 219.025 195.751 1.00 63.78 158 LEU B N 1
ATOM 6312 C CA . LEU B 2 155 ? 119.306 219.636 196.848 1.00 63.78 158 LEU B CA 1
ATOM 6313 C C . LEU B 2 155 ? 118.903 219.011 198.176 1.00 63.78 158 LEU B C 1
ATOM 6314 O O . LEU B 2 155 ? 117.732 218.697 198.404 1.00 63.78 158 LEU B O 1
ATOM 6319 N N . VAL B 2 156 ? 119.883 218.833 199.055 1.00 59.95 159 VAL B N 1
ATOM 6320 C CA . VAL B 2 156 ? 119.656 218.362 200.415 1.00 59.95 159 VAL B CA 1
ATOM 6321 C C . VAL B 2 156 ? 120.181 219.426 201.367 1.00 59.95 159 VAL B C 1
ATOM 6322 O O . VAL B 2 156 ? 121.339 219.846 201.257 1.00 59.95 159 VAL B O 1
ATOM 6326 N N . LYS B 2 157 ? 119.331 219.863 202.292 1.00 55.67 160 LYS B N 1
ATOM 6327 C CA . LYS B 2 157 ? 119.640 220.983 203.165 1.00 55.67 160 LYS B CA 1
ATOM 6328 C C . LYS B 2 157 ? 119.420 220.578 204.616 1.00 55.67 160 LYS B C 1
ATOM 6329 O O . LYS B 2 157 ? 118.574 219.731 204.917 1.00 55.67 160 LYS B O 1
ATOM 6335 N N . ASP B 2 158 ? 120.224 221.171 205.496 1.00 64.01 161 ASP B N 1
ATOM 6336 C CA . ASP B 2 158 ? 120.143 221.036 206.956 1.00 64.01 161 ASP B CA 1
ATOM 6337 C C . ASP B 2 158 ? 119.844 219.600 207.398 1.00 64.01 161 ASP B C 1
ATOM 6338 O O . ASP B 2 158 ? 118.976 219.334 208.229 1.00 64.01 161 ASP B O 1
ATOM 6343 N N . TYR B 2 159 ? 120.623 218.667 206.863 1.00 62.55 162 TYR B N 1
ATOM 6344 C CA . TYR B 2 159 ? 120.412 217.253 207.136 1.00 62.55 162 TYR B CA 1
ATOM 6345 C C . TYR B 2 159 ? 121.480 216.706 208.076 1.00 62.55 162 TYR B C 1
ATOM 6346 O O . TYR B 2 159 ? 122.634 217.151 208.059 1.00 62.55 162 TYR B O 1
ATOM 6355 N N . PHE B 2 160 ? 121.067 215.746 208.904 1.00 72.11 163 PHE B N 1
ATOM 6356 C CA . PHE B 2 160 ? 121.861 215.181 209.992 1.00 72.11 163 PHE B CA 1
ATOM 6357 C C . PHE B 2 160 ? 123.139 214.570 209.426 1.00 72.11 163 PHE B C 1
ATOM 6358 O O . PHE B 2 160 ? 123.067 213.815 208.445 1.00 72.11 163 PHE B O 1
ATOM 6366 N N . PRO B 2 161 ? 124.314 214.900 209.967 1.00 69.84 164 PRO B N 1
ATOM 6367 C CA . PRO B 2 161 ? 125.565 214.314 209.459 1.00 69.84 164 PRO B CA 1
ATOM 6368 C C . PRO B 2 161 ? 125.524 212.794 209.389 1.00 69.84 164 PRO B C 1
ATOM 6369 O O . PRO B 2 161 ? 125.419 212.109 210.409 1.00 69.84 164 PRO B O 1
ATOM 6373 N N . GLU B 2 162 ? 125.612 212.276 208.168 1.00 71.41 165 GLU B N 1
ATOM 6374 C CA . GLU B 2 162 ? 125.677 210.845 207.900 1.00 71.41 165 GLU B CA 1
ATOM 6375 C C . GLU B 2 162 ? 125.901 210.652 206.403 1.00 71.41 165 GLU B C 1
ATOM 6376 O O . GLU B 2 162 ? 125.652 211.570 205.617 1.00 71.41 165 GLU B O 1
ATOM 6382 N N . PRO B 2 163 ? 126.372 209.475 205.989 1.00 65.51 166 PRO B N 1
ATOM 6383 C CA . PRO B 2 163 ? 126.463 209.178 204.549 1.00 65.51 166 PRO B CA 1
ATOM 6384 C C . PRO B 2 163 ? 125.076 209.005 203.945 1.00 65.51 166 PRO B C 1
ATOM 6385 O O . PRO B 2 163 ? 124.334 208.092 204.311 1.00 65.51 166 PRO B O 1
ATOM 6389 N N . VAL B 2 164 ? 124.724 209.892 203.018 1.00 64.51 167 VAL B N 1
ATOM 6390 C CA . VAL B 2 164 ? 123.413 209.896 202.378 1.00 64.51 167 VAL B CA 1
ATOM 6391 C C . VAL B 2 164 ? 123.623 209.928 200.872 1.00 64.51 167 VAL B C 1
ATOM 6392 O O . VAL B 2 164 ? 124.423 210.726 200.368 1.00 64.51 167 VAL B O 1
ATOM 6396 N N . THR B 2 165 ? 122.922 209.054 200.154 1.00 69.55 168 THR B N 1
ATOM 6397 C CA . THR B 2 165 ? 123.029 208.991 198.704 1.00 69.55 168 THR B CA 1
ATOM 6398 C C . THR B 2 165 ? 121.924 209.806 198.045 1.00 69.55 168 THR B C 1
ATOM 6399 O O . THR B 2 165 ? 120.902 210.116 198.666 1.00 69.55 168 THR B O 1
ATOM 6403 N N . VAL B 2 166 ? 122.147 210.162 196.782 1.00 70.16 169 VAL B N 1
ATOM 6404 C CA . VAL B 2 166 ? 121.138 210.798 195.941 1.00 70.16 169 VAL B CA 1
ATOM 6405 C C . VAL B 2 166 ? 121.010 209.979 194.666 1.00 70.16 169 VAL B C 1
ATOM 6406 O O . VAL B 2 166 ? 122.017 209.643 194.031 1.00 70.16 169 VAL B O 1
ATOM 6410 N N . SER B 2 167 ? 119.779 209.650 194.293 1.00 70.35 170 SER B N 1
ATOM 6411 C CA . SER B 2 167 ? 119.517 208.817 193.132 1.00 70.35 170 SER B CA 1
ATOM 6412 C C . SER B 2 167 ? 118.836 209.624 192.035 1.00 70.35 170 SER B C 1
ATOM 6413 O O . SER B 2 167 ? 118.320 210.721 192.265 1.00 70.35 170 SER B O 1
ATOM 6416 N N . TRP B 2 168 ? 118.842 209.061 190.826 1.00 80.01 171 TRP B N 1
ATOM 6417 C CA . TRP B 2 168 ? 118.207 209.686 189.665 1.00 80.01 171 TRP B CA 1
ATOM 6418 C C . TRP B 2 168 ? 117.588 208.565 188.838 1.00 80.01 171 TRP B C 1
ATOM 6419 O O . TRP B 2 168 ? 118.301 207.851 188.125 1.00 80.01 171 TRP B O 1
ATOM 6430 N N . ASN B 2 169 ? 116.265 208.420 188.933 1.00 81.40 172 ASN B N 1
ATOM 6431 C CA . ASN B 2 169 ? 115.554 207.255 188.408 1.00 81.40 172 ASN B CA 1
ATOM 6432 C C . ASN B 2 169 ? 116.152 205.970 188.980 1.00 81.40 172 ASN B C 1
ATOM 6433 O O . ASN B 2 169 ? 116.425 205.002 188.268 1.00 81.40 172 ASN B O 1
ATOM 6438 N N . SER B 2 170 ? 116.343 205.983 190.300 1.00 77.88 173 SER B N 1
ATOM 6439 C CA . SER B 2 170 ? 117.045 204.916 191.017 1.00 77.88 173 SER B CA 1
ATOM 6440 C C . SER B 2 170 ? 118.404 204.640 190.380 1.00 77.88 173 SER B C 1
ATOM 6441 O O . SER B 2 170 ? 118.825 203.492 190.229 1.00 77.88 173 SER B O 1
ATOM 6444 N N . GLY B 2 171 ? 119.096 205.713 189.999 1.00 79.38 174 GLY B N 1
ATOM 6445 C CA . GLY B 2 171 ? 120.406 205.601 189.390 1.00 79.38 174 GLY B CA 1
ATOM 6446 C C . GLY B 2 171 ? 120.414 205.242 187.923 1.00 79.38 174 GLY B C 1
ATOM 6447 O O . GLY B 2 171 ? 121.487 204.968 187.378 1.00 79.38 174 GLY B O 1
ATOM 6448 N N . ALA B 2 172 ? 119.255 205.228 187.261 1.00 78.09 175 ALA B N 1
ATOM 6449 C CA . ALA B 2 172 ? 119.220 204.874 185.846 1.00 78.09 175 ALA B CA 1
ATOM 6450 C C . ALA B 2 172 ? 119.890 205.943 184.991 1.00 78.09 175 ALA B C 1
ATOM 6451 O O . ALA B 2 172 ? 120.735 205.636 184.143 1.00 78.09 175 ALA B O 1
ATOM 6453 N N . LEU B 2 173 ? 119.527 207.206 185.202 1.00 81.04 176 LEU B N 1
ATOM 6454 C CA . LEU B 2 173 ? 120.103 208.316 184.444 1.00 81.04 176 LEU B CA 1
ATOM 6455 C C . LEU B 2 173 ? 121.331 208.806 185.198 1.00 81.04 176 LEU B C 1
ATOM 6456 O O . LEU B 2 173 ? 121.287 209.795 185.930 1.00 81.04 176 LEU B O 1
ATOM 6461 N N . THR B 2 174 ? 122.446 208.103 185.015 1.00 73.26 177 THR B N 1
ATOM 6462 C CA . THR B 2 174 ? 123.679 208.401 185.727 1.00 73.26 177 THR B CA 1
ATOM 6463 C C . THR B 2 174 ? 124.733 209.048 184.836 1.00 73.26 177 THR B C 1
ATOM 6464 O O . THR B 2 174 ? 125.808 209.408 185.329 1.00 73.26 177 THR B O 1
ATOM 6468 N N . SER B 2 175 ? 124.457 209.214 183.545 1.00 69.01 178 SER B N 1
ATOM 6469 C CA . SER B 2 175 ? 125.401 209.892 182.666 1.00 69.01 178 SER B CA 1
ATOM 6470 C C . SER B 2 175 ? 125.576 211.341 183.102 1.00 69.01 178 SER B C 1
ATOM 6471 O O . SER B 2 175 ? 124.597 212.064 183.310 1.00 69.01 178 SER B O 1
ATOM 6474 N N . GLY B 2 176 ? 126.829 211.765 183.235 1.00 61.27 179 GLY B N 1
ATOM 6475 C CA . GLY B 2 176 ? 127.114 213.103 183.715 1.00 61.27 179 GLY B CA 1
ATOM 6476 C C . GLY B 2 176 ? 126.679 213.360 185.140 1.00 61.27 179 GLY B C 1
ATOM 6477 O O . GLY B 2 176 ? 126.263 214.478 185.461 1.00 61.27 179 GLY B O 1
ATOM 6478 N N . VAL B 2 177 ? 126.758 212.351 186.008 1.00 59.73 180 VAL B N 1
ATOM 6479 C CA . VAL B 2 177 ? 126.381 212.536 187.403 1.00 59.73 180 VAL B CA 1
ATOM 6480 C C . VAL B 2 177 ? 127.444 213.364 188.112 1.00 59.73 180 VAL B C 1
ATOM 6481 O O . VAL B 2 177 ? 128.651 213.184 187.897 1.00 59.73 180 VAL B O 1
ATOM 6485 N N . HIS B 2 178 ? 127.000 214.299 188.945 1.00 61.18 181 HIS B N 1
ATOM 6486 C CA . HIS B 2 178 ? 127.907 215.177 189.673 1.00 61.18 181 HIS B CA 1
ATOM 6487 C C . HIS B 2 178 ? 127.457 215.306 191.124 1.00 61.18 181 HIS B C 1
ATOM 6488 O O . HIS B 2 178 ? 127.388 216.400 191.684 1.00 61.18 181 HIS B O 1
ATOM 6495 N N . THR B 2 179 ? 127.138 214.174 191.750 1.00 61.50 182 THR B N 1
ATOM 6496 C CA . THR B 2 179 ? 126.742 214.184 193.151 1.00 61.50 182 THR B CA 1
ATOM 6497 C C . THR B 2 179 ? 127.914 214.623 194.017 1.00 61.50 182 THR B C 1
ATOM 6498 O O . THR B 2 179 ? 128.994 214.026 193.969 1.00 61.50 182 THR B O 1
ATOM 6502 N N . PHE B 2 180 ? 127.700 215.658 194.809 1.00 58.35 183 PHE B N 1
ATOM 6503 C CA . PHE B 2 180 ? 128.866 216.233 195.455 1.00 58.35 183 PHE B CA 1
ATOM 6504 C C . PHE B 2 180 ? 129.025 215.700 196.872 1.00 58.35 183 PHE B C 1
ATOM 6505 O O . PHE B 2 180 ? 128.050 215.271 197.496 1.00 58.35 183 PHE B O 1
ATOM 6513 N N . PRO B 2 181 ? 130.247 215.705 197.401 1.00 58.11 184 PRO B N 1
ATOM 6514 C CA . PRO B 2 181 ? 130.427 215.350 198.812 1.00 58.11 184 PRO B CA 1
ATOM 6515 C C . PRO B 2 181 ? 129.739 216.365 199.709 1.00 58.11 184 PRO B C 1
ATOM 6516 O O . PRO B 2 181 ? 129.644 217.549 199.381 1.00 58.11 184 PRO B O 1
ATOM 6520 N N . ALA B 2 182 ? 129.253 215.884 200.848 1.00 51.92 185 ALA B N 1
ATOM 6521 C CA . ALA B 2 182 ? 128.521 216.736 201.773 1.00 51.92 185 ALA B CA 1
ATOM 6522 C C . ALA B 2 182 ? 129.429 217.811 202.354 1.00 51.92 185 ALA B C 1
ATOM 6523 O O . ALA B 2 182 ? 130.600 217.565 202.653 1.00 51.92 185 ALA B O 1
ATOM 6525 N N . VAL B 2 183 ? 128.880 219.010 202.510 1.00 50.23 186 VAL B N 1
ATOM 6526 C CA . VAL B 2 183 ? 129.596 220.141 203.083 1.00 50.23 186 VAL B CA 1
ATOM 6527 C C . VAL B 2 183 ? 128.748 220.734 204.198 1.00 50.23 186 VAL B C 1
ATOM 6528 O O . VAL B 2 183 ? 127.532 220.894 204.047 1.00 50.23 186 VAL B O 1
ATOM 6532 N N . LEU B 2 184 ? 129.394 221.040 205.322 1.00 56.05 187 LEU B N 1
ATOM 6533 C CA . LEU B 2 184 ? 128.711 221.605 206.480 1.00 56.05 187 LEU B CA 1
ATOM 6534 C C . LEU B 2 184 ? 127.923 222.849 206.101 1.00 56.05 187 LEU B C 1
ATOM 6535 O O . LEU B 2 184 ? 128.496 223.852 205.666 1.00 56.05 187 LEU B O 1
ATOM 6540 N N . GLN B 2 185 ? 126.604 222.786 206.275 1.00 58.30 188 GLN B N 1
ATOM 6541 C CA . GLN B 2 185 ? 125.760 223.939 205.995 1.00 58.30 188 GLN B CA 1
ATOM 6542 C C . GLN B 2 185 ? 125.917 224.953 207.121 1.00 58.30 188 GLN B C 1
ATOM 6543 O O . GLN B 2 185 ? 125.083 225.021 208.031 1.00 58.30 188 GLN B O 1
ATOM 6549 N N . SER B 2 186 ? 127.015 225.706 207.088 1.00 58.97 189 SER B N 1
ATOM 6550 C CA . SER B 2 186 ? 127.237 226.820 208.001 1.00 58.97 189 SER B CA 1
ATOM 6551 C C . SER B 2 186 ? 127.158 226.403 209.464 1.00 58.97 189 SER B C 1
ATOM 6552 O O . SER B 2 186 ? 128.139 225.916 210.034 1.00 58.97 189 SER B O 1
ATOM 6555 N N . SER B 2 187 ? 125.990 226.599 210.077 1.00 58.59 190 SER B N 1
ATOM 6556 C CA . SER B 2 187 ? 125.849 226.487 211.524 1.00 58.59 190 SER B CA 1
ATOM 6557 C C . SER B 2 187 ? 126.096 225.083 212.061 1.00 58.59 190 SER B C 1
ATOM 6558 O O . SER B 2 187 ? 127.103 224.846 212.736 1.00 58.59 190 SER B O 1
ATOM 6561 N N . GLY B 2 188 ? 125.199 224.144 211.771 1.00 54.08 191 GLY B N 1
ATOM 6562 C CA . GLY B 2 188 ? 125.277 222.867 212.452 1.00 54.08 191 GLY B CA 1
ATOM 6563 C C . GLY B 2 188 ? 125.023 221.613 211.643 1.00 54.08 191 GLY B C 1
ATOM 6564 O O . GLY B 2 188 ? 125.171 220.506 212.169 1.00 54.08 191 GLY B O 1
ATOM 6565 N N . LEU B 2 189 ? 124.643 221.750 210.382 1.00 58.17 192 LEU B N 1
ATOM 6566 C CA . LEU B 2 189 ? 124.280 220.597 209.569 1.00 58.17 192 LEU B CA 1
ATOM 6567 C C . LEU B 2 189 ? 125.129 220.563 208.304 1.00 58.17 192 LEU B C 1
ATOM 6568 O O . LEU B 2 189 ? 125.895 221.484 208.019 1.00 58.17 192 LEU B O 1
ATOM 6573 N N . TYR B 2 190 ? 124.988 219.481 207.547 1.00 54.87 193 TYR B N 1
ATOM 6574 C CA . TYR B 2 190 ? 125.631 219.337 206.250 1.00 54.87 193 TYR B CA 1
ATOM 6575 C C . TYR B 2 190 ? 124.624 219.632 205.146 1.00 54.87 193 TYR B C 1
ATOM 6576 O O . TYR B 2 190 ? 123.419 219.746 205.384 1.00 54.87 193 TYR B O 1
ATOM 6585 N N . SER B 2 191 ? 125.133 219.752 203.921 1.00 49.20 194 SER B N 1
ATOM 6586 C CA . SER B 2 191 ? 124.285 219.966 202.758 1.00 49.20 194 SER B CA 1
ATOM 6587 C C . SER B 2 191 ? 125.002 219.466 201.513 1.00 49.20 194 SER B C 1
ATOM 6588 O O . SER B 2 191 ? 126.235 219.456 201.452 1.00 49.20 194 SER B O 1
ATOM 6591 N N . LEU B 2 192 ? 124.216 219.049 200.524 1.00 49.85 195 LEU B N 1
ATOM 6592 C CA . LEU B 2 192 ? 124.760 218.530 199.277 1.00 49.85 195 LEU B CA 1
ATOM 6593 C C . LEU B 2 192 ? 123.667 218.532 198.220 1.00 49.85 195 LEU B C 1
ATOM 6594 O O . LEU B 2 192 ? 122.479 218.652 198.528 1.00 49.85 195 LEU B O 1
ATOM 6599 N N . SER B 2 193 ? 124.091 218.398 196.963 1.00 56.65 196 SER B N 1
ATOM 6600 C CA . SER B 2 193 ? 123.190 218.365 195.820 1.00 56.65 196 SER B CA 1
ATOM 6601 C C . SER B 2 193 ? 123.708 217.341 194.816 1.00 56.65 196 SER B C 1
ATOM 6602 O O . SER B 2 193 ? 124.592 216.535 195.120 1.00 56.65 196 SER B O 1
ATOM 6605 N N . SER B 2 194 ? 123.149 217.371 193.608 1.00 61.81 197 SER B N 1
ATOM 6606 C CA . SER B 2 194 ? 123.607 216.490 192.541 1.00 61.81 197 SER B CA 1
ATOM 6607 C C . SER B 2 194 ? 123.215 217.089 191.200 1.00 61.81 197 SER B C 1
ATOM 6608 O O . SER B 2 194 ? 122.294 217.903 191.109 1.00 61.81 197 SER B O 1
ATOM 6611 N N . VAL B 2 195 ? 123.939 216.685 190.158 1.00 64.40 198 VAL B N 1
ATOM 6612 C CA . VAL B 2 195 ? 123.699 217.156 188.798 1.00 64.40 198 VAL B CA 1
ATOM 6613 C C . VAL B 2 195 ? 123.792 215.987 187.830 1.00 64.40 198 VAL B C 1
ATOM 6614 O O . VAL B 2 195 ? 124.669 215.126 187.960 1.00 64.40 198 VAL B O 1
ATOM 6618 N N . VAL B 2 196 ? 122.880 215.959 186.856 1.00 70.12 199 VAL B N 1
ATOM 6619 C CA . VAL B 2 196 ? 122.969 215.073 185.703 1.00 70.12 199 VAL B CA 1
ATOM 6620 C C . VAL B 2 196 ? 122.666 215.886 184.451 1.00 70.12 199 VAL B C 1
ATOM 6621 O O . VAL B 2 196 ? 122.094 216.976 184.511 1.00 70.12 199 VAL B O 1
ATOM 6625 N N . THR B 2 197 ? 123.060 215.341 183.305 1.00 82.72 200 THR B N 1
ATOM 6626 C CA . THR B 2 197 ? 122.865 215.984 182.014 1.00 82.72 200 THR B CA 1
ATOM 6627 C C . THR B 2 197 ? 121.978 215.111 181.140 1.00 82.72 200 THR B C 1
ATOM 6628 O O . THR B 2 197 ? 122.199 213.901 181.030 1.00 82.72 200 THR B O 1
ATOM 6632 N N . VAL B 2 198 ? 120.975 215.727 180.521 1.00 82.59 201 VAL B N 1
ATOM 6633 C CA . VAL B 2 198 ? 120.038 214.999 179.668 1.00 82.59 201 VAL B CA 1
ATOM 6634 C C . VAL B 2 198 ? 119.975 215.666 178.298 1.00 82.59 201 VAL B C 1
ATOM 6635 O O . VAL B 2 198 ? 120.218 216.876 178.182 1.00 82.59 201 VAL B O 1
ATOM 6639 N N . PRO B 2 199 ? 119.664 214.917 177.236 1.00 79.61 202 PRO B N 1
ATOM 6640 C CA . PRO B 2 199 ? 119.637 215.505 175.890 1.00 79.61 202 PRO B CA 1
ATOM 6641 C C . PRO B 2 199 ? 118.506 216.498 175.684 1.00 79.61 202 PRO B C 1
ATOM 6642 O O . PRO B 2 199 ? 117.732 216.786 176.601 1.00 79.61 202 PRO B O 1
ATOM 6646 N N . SER B 2 200 ? 118.408 217.022 174.462 1.00 82.49 203 SER B N 1
ATOM 6647 C CA . SER B 2 200 ? 117.361 217.981 174.133 1.00 82.49 203 SER B CA 1
ATOM 6648 C C . SER B 2 200 ? 116.112 217.279 173.617 1.00 82.49 203 SER B C 1
ATOM 6649 O O . SER B 2 200 ? 114.992 217.744 173.852 1.00 82.49 203 SER B O 1
ATOM 6652 N N . SER B 2 201 ? 116.289 216.161 172.905 1.00 83.51 204 SER B N 1
ATOM 6653 C CA . SER B 2 201 ? 115.148 215.460 172.324 1.00 83.51 204 SER B CA 1
ATOM 6654 C C . SER B 2 201 ? 114.134 215.057 173.385 1.00 83.51 204 SER B C 1
ATOM 6655 O O . SER B 2 201 ? 112.924 215.093 173.133 1.00 83.51 204 SER B O 1
ATOM 6658 N N . SER B 2 202 ? 114.603 214.679 174.576 1.00 81.87 205 SER B N 1
ATOM 6659 C CA . SER B 2 202 ? 113.690 214.377 175.670 1.00 81.87 205 SER B CA 1
ATOM 6660 C C . SER B 2 202 ? 113.140 215.636 176.324 1.00 81.87 205 SER B C 1
ATOM 6661 O O . SER B 2 202 ? 112.154 215.549 177.063 1.00 81.87 205 SER B O 1
ATOM 6664 N N . LEU B 2 203 ? 113.749 216.797 176.063 1.00 80.42 206 LEU B N 1
ATOM 6665 C CA . LEU B 2 203 ? 113.361 218.053 176.695 1.00 80.42 206 LEU B CA 1
ATOM 6666 C C . LEU B 2 203 ? 113.312 217.903 178.208 1.00 80.42 206 LEU B C 1
ATOM 6667 O O . LEU B 2 203 ? 114.338 217.668 178.854 1.00 80.42 206 LEU B O 1
ATOM 6672 N N . GLY B 2 204 ? 112.116 218.026 178.774 1.00 80.06 207 GLY B N 1
ATOM 6673 C CA . GLY B 2 204 ? 111.916 217.814 180.191 1.00 80.06 207 GLY B CA 1
ATOM 6674 C C . GLY B 2 204 ? 110.734 216.907 180.457 1.00 80.06 207 GLY B C 1
ATOM 6675 O O . GLY B 2 204 ? 110.468 216.541 181.605 1.00 80.06 207 GLY B O 1
ATOM 6676 N N . THR B 2 205 ? 110.018 216.531 179.393 1.00 84.82 208 THR B N 1
ATOM 6677 C CA . THR B 2 205 ? 108.882 215.629 179.546 1.00 84.82 208 THR B CA 1
ATOM 6678 C C . THR B 2 205 ? 109.315 214.231 179.963 1.00 84.82 208 THR B C 1
ATOM 6679 O O . THR B 2 205 ? 108.483 213.454 180.443 1.00 84.82 208 THR B O 1
ATOM 6683 N N . GLN B 2 206 ? 110.589 213.890 179.784 1.00 86.05 209 GLN B N 1
ATOM 6684 C CA . GLN B 2 206 ? 111.100 212.634 180.311 1.00 86.05 209 GLN B CA 1
ATOM 6685 C C . GLN B 2 206 ? 111.015 212.641 181.831 1.00 86.05 209 GLN B C 1
ATOM 6686 O O . GLN B 2 206 ? 111.278 213.657 182.480 1.00 86.05 209 GLN B O 1
ATOM 6692 N N . THR B 2 207 ? 110.640 211.498 182.400 1.00 81.21 210 THR B N 1
ATOM 6693 C CA . THR B 2 207 ? 110.364 211.397 183.832 1.00 81.21 210 THR B CA 1
ATOM 6694 C C . THR B 2 207 ? 111.665 211.103 184.566 1.00 81.21 210 THR B C 1
ATOM 6695 O O . THR B 2 207 ? 112.227 210.011 184.451 1.00 81.21 210 THR B O 1
ATOM 6699 N N . TYR B 2 208 ? 112.147 212.083 185.324 1.00 78.42 211 TYR B N 1
ATOM 6700 C CA . TYR B 2 208 ? 113.312 211.901 186.177 1.00 78.42 211 TYR B CA 1
ATOM 6701 C C . TYR B 2 208 ? 112.879 211.839 187.635 1.00 78.42 211 TYR B C 1
ATOM 6702 O O . TYR B 2 208 ? 112.161 212.721 188.116 1.00 78.42 211 TYR B O 1
ATOM 6711 N N . ILE B 2 209 ? 113.321 210.796 188.332 1.00 81.14 212 ILE B N 1
ATOM 6712 C CA . ILE B 2 209 ? 112.883 210.500 189.690 1.00 81.14 212 ILE B CA 1
ATOM 6713 C C . ILE B 2 209 ? 114.084 210.602 190.616 1.00 81.14 212 ILE B C 1
ATOM 6714 O O . ILE B 2 209 ? 115.129 209.995 190.355 1.00 81.14 212 ILE B O 1
ATOM 6719 N N . CYS B 2 210 ? 113.931 211.354 191.698 1.00 72.22 213 CYS B N 1
ATOM 6720 C CA . CYS B 2 210 ? 114.970 211.496 192.706 1.00 72.22 213 CYS B CA 1
ATOM 6721 C C . CYS B 2 210 ? 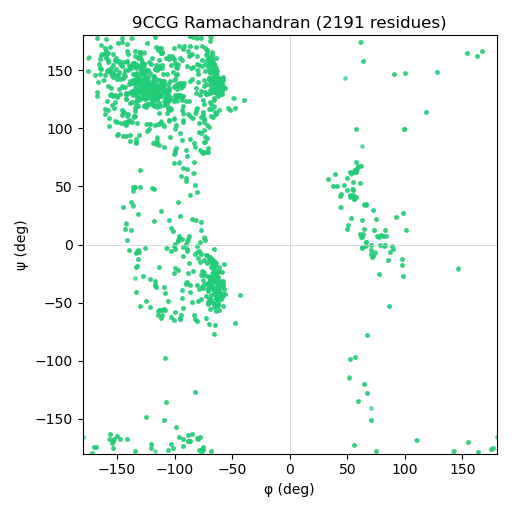114.641 210.615 193.903 1.00 72.22 213 CYS B C 1
ATOM 6722 O O . CYS B 2 210 ? 113.469 210.387 194.215 1.00 72.22 213 CYS B O 1
ATOM 6725 N N . ASN B 2 211 ? 115.679 210.117 194.571 1.00 69.33 214 ASN B N 1
ATOM 6726 C CA . ASN B 2 211 ? 115.503 209.290 195.755 1.00 69.33 214 ASN B CA 1
ATOM 6727 C C . ASN B 2 211 ? 116.598 209.615 196.757 1.00 69.33 214 ASN B C 1
ATOM 6728 O O . ASN B 2 211 ? 117.770 209.741 196.390 1.00 69.33 214 ASN B O 1
ATOM 6730 N N . VAL B 2 212 ? 116.209 209.748 198.025 1.00 74.30 215 VAL B N 1
ATOM 6731 C CA . VAL B 2 212 ? 117.143 210.067 199.093 1.00 74.30 215 VAL B CA 1
ATOM 6732 C C . VAL B 2 212 ? 116.976 209.031 200.197 1.00 74.30 215 VAL B C 1
ATOM 6733 O O . VAL B 2 212 ? 115.921 208.412 200.350 1.00 74.30 215 VAL B O 1
ATOM 6737 N N . ASN B 2 213 ? 118.042 208.856 200.977 1.00 71.72 216 ASN B N 1
ATOM 6738 C CA . ASN B 2 213 ? 118.112 207.797 201.983 1.00 71.72 216 ASN B CA 1
ATOM 6739 C C . ASN B 2 213 ? 118.841 208.360 203.199 1.00 71.72 216 ASN B C 1
ATOM 6740 O O . ASN B 2 213 ? 120.071 208.463 203.204 1.00 71.72 216 ASN B O 1
ATOM 6745 N N . HIS B 2 214 ? 118.080 208.705 204.230 1.00 68.11 217 HIS B N 1
ATOM 6746 C CA . HIS B 2 214 ? 118.641 209.166 205.497 1.00 68.11 217 HIS B CA 1
ATOM 6747 C C . HIS B 2 214 ? 118.625 208.010 206.498 1.00 68.11 217 HIS B C 1
ATOM 6748 O O . HIS B 2 214 ? 117.869 207.988 207.470 1.00 68.11 217 HIS B O 1
ATOM 6755 N N . LYS B 2 215 ? 119.496 207.033 206.231 1.00 62.51 218 LYS B N 1
ATOM 6756 C CA . LYS B 2 215 ? 119.407 205.743 206.916 1.00 62.51 218 LYS B CA 1
ATOM 6757 C C . LYS B 2 215 ? 119.609 205.823 208.425 1.00 62.51 218 LYS B C 1
ATOM 6758 O O . LYS B 2 215 ? 118.788 205.246 209.159 1.00 62.51 218 LYS B O 1
ATOM 6760 N N . PRO B 2 216 ? 120.652 206.479 208.959 1.00 65.56 219 PRO B N 1
ATOM 6761 C CA . PRO B 2 216 ? 120.816 206.478 210.426 1.00 65.56 219 PRO B CA 1
ATOM 6762 C C . PRO B 2 216 ? 119.624 207.045 211.175 1.00 65.56 219 PRO B C 1
ATOM 6763 O O . PRO B 2 216 ? 119.308 206.573 212.274 1.00 65.56 219 PRO B O 1
ATOM 6767 N N . SER B 2 217 ? 118.949 208.042 210.613 1.00 73.97 220 SER B N 1
ATOM 6768 C CA . SER B 2 217 ? 117.730 208.573 211.204 1.00 73.97 220 SER B CA 1
ATOM 6769 C C . SER B 2 217 ? 116.485 207.836 210.733 1.00 73.97 220 SER B C 1
ATOM 6770 O O . SER B 2 217 ? 115.372 208.251 211.074 1.00 73.97 220 SER B O 1
ATOM 6773 N N . ASN B 2 218 ? 116.652 206.767 209.952 1.00 78.35 221 ASN B N 1
ATOM 6774 C CA . ASN B 2 218 ? 115.553 205.919 209.490 1.00 78.35 221 ASN B CA 1
ATOM 6775 C C . ASN B 2 218 ? 114.557 206.717 208.647 1.00 78.35 221 ASN B C 1
ATOM 6776 O O . ASN B 2 218 ? 113.349 206.722 208.892 1.00 78.35 221 ASN B O 1
ATOM 6778 N N . THR B 2 219 ? 115.092 207.397 207.637 1.00 71.22 222 THR B N 1
ATOM 6779 C CA . THR B 2 219 ? 114.286 208.183 206.714 1.00 71.22 222 THR B CA 1
ATOM 6780 C C . THR B 2 219 ? 114.683 207.836 205.288 1.00 71.22 222 THR B C 1
ATOM 6781 O O . THR B 2 219 ? 115.874 207.773 204.969 1.00 71.22 222 THR B O 1
ATOM 6785 N N . LYS B 2 220 ? 113.687 207.598 204.440 1.00 73.47 223 LYS B N 1
ATOM 6786 C CA . LYS B 2 220 ? 113.917 207.328 203.023 1.00 73.47 223 LYS B CA 1
ATOM 6787 C C . LYS B 2 220 ? 112.854 208.080 202.237 1.00 73.47 223 LYS B C 1
ATOM 6788 O O . LYS B 2 220 ? 111.682 207.690 202.247 1.00 73.47 223 LYS B O 1
ATOM 6790 N N . VAL B 2 221 ? 113.255 209.152 201.562 1.00 76.32 224 VAL B N 1
ATOM 6791 C CA . VAL B 2 221 ? 112.333 210.027 200.849 1.00 76.32 224 VAL B CA 1
ATOM 6792 C C . VAL B 2 221 ? 112.533 209.835 199.353 1.00 76.32 224 VAL B C 1
ATOM 6793 O O . VAL B 2 221 ? 113.645 210.009 198.838 1.00 76.32 224 VAL B O 1
ATOM 6797 N N . ASP B 2 222 ? 111.456 209.478 198.660 1.00 75.22 225 ASP B N 1
ATOM 6798 C CA . ASP B 2 222 ? 111.453 209.344 197.210 1.00 75.22 225 ASP B CA 1
ATOM 6799 C C . ASP B 2 222 ? 110.834 210.597 196.606 1.00 75.22 225 ASP B C 1
ATOM 6800 O O . ASP B 2 222 ? 109.700 210.956 196.937 1.00 75.22 225 ASP B O 1
ATOM 6802 N N . LYS B 2 223 ? 111.578 211.257 195.724 1.00 75.94 226 LYS B N 1
ATOM 6803 C CA . LYS B 2 223 ? 111.160 212.531 195.163 1.00 75.94 226 LYS B CA 1
ATOM 6804 C C . LYS B 2 223 ? 111.047 212.411 193.648 1.00 75.94 226 LYS B C 1
ATOM 6805 O O . LYS B 2 223 ? 111.196 211.329 193.075 1.00 75.94 226 LYS B O 1
ATOM 6811 N N . LYS B 2 224 ? 110.761 213.540 193.006 1.00 75.27 227 LYS B N 1
ATOM 6812 C CA . LYS B 2 224 ? 110.622 213.604 191.560 1.00 75.27 227 LYS B CA 1
ATOM 6813 C C . LYS B 2 224 ? 110.841 215.040 191.109 1.00 75.27 227 LYS B C 1
ATOM 6814 O O . LYS B 2 224 ? 110.820 215.977 191.911 1.00 75.27 227 LYS B O 1
ATOM 6816 N N . VAL B 2 225 ? 111.061 215.206 189.807 1.00 78.37 228 VAL B N 1
ATOM 6817 C CA . VAL B 2 225 ? 111.252 216.523 189.211 1.00 78.37 228 VAL B CA 1
ATOM 6818 C C . VAL B 2 225 ? 110.512 216.569 187.882 1.00 78.37 228 VAL B C 1
ATOM 6819 O O . VAL B 2 225 ? 110.643 215.659 187.056 1.00 78.37 228 VAL B O 1
ATOM 6823 N N . GLU B 2 226 ? 109.717 217.615 187.687 1.00 78.70 229 GLU B N 1
ATOM 6824 C CA . GLU B 2 226 ? 109.070 217.900 186.418 1.00 78.70 229 GLU B CA 1
ATOM 6825 C C . GLU B 2 226 ? 109.171 219.393 186.153 1.00 78.70 229 GLU B C 1
ATOM 6826 O O . GLU B 2 226 ? 109.014 220.201 187.077 1.00 78.70 229 GLU B O 1
ATOM 6828 N N . PRO B 2 227 ? 109.445 219.791 184.903 1.00 73.62 230 PRO B N 1
ATOM 6829 C CA . PRO B 2 227 ? 109.563 221.204 184.522 1.00 73.62 230 PRO B CA 1
ATOM 6830 C C . PRO B 2 227 ? 108.298 222.007 184.814 1.00 73.62 230 PRO B C 1
ATOM 6831 O O . PRO B 2 227 ? 108.246 222.683 185.842 1.00 73.62 230 PRO B O 1
ATOM 6835 N N . GLN C 3 1 ? 160.351 222.072 211.478 1.00 66.65 4 GLN C N 1
ATOM 6836 C CA . GLN C 3 1 ? 159.334 221.538 212.376 1.00 66.65 4 GLN C CA 1
ATOM 6837 C C . GLN C 3 1 ? 157.987 221.428 211.675 1.00 66.65 4 GLN C C 1
ATOM 6838 O O . GLN C 3 1 ? 157.296 220.417 211.792 1.00 66.65 4 GLN C O 1
ATOM 6844 N N . MET C 3 2 ? 157.619 222.482 210.945 1.00 72.61 5 MET C N 1
ATOM 6845 C CA . MET C 3 2 ? 156.334 222.490 210.255 1.00 72.61 5 MET C CA 1
ATOM 6846 C C . MET C 3 2 ? 156.295 221.466 209.129 1.00 72.61 5 MET C C 1
ATOM 6847 O O . MET C 3 2 ? 155.222 220.943 208.809 1.00 72.61 5 MET C O 1
ATOM 6852 N N . THR C 3 3 ? 157.446 221.170 208.527 1.00 58.32 6 THR C N 1
ATOM 6853 C CA . THR C 3 3 ? 157.580 220.178 207.461 1.00 58.32 6 THR C CA 1
ATOM 6854 C C . THR C 3 3 ? 156.597 220.452 206.323 1.00 58.32 6 THR C C 1
ATOM 6855 O O . THR C 3 3 ? 155.728 219.641 205.999 1.00 58.32 6 THR C O 1
ATOM 6859 N N . GLN C 3 4 ? 156.751 221.623 205.717 1.00 58.54 7 GLN C N 1
ATOM 6860 C CA . GLN C 3 4 ? 155.882 222.029 204.624 1.00 58.54 7 GLN C CA 1
ATOM 6861 C C . GLN C 3 4 ? 156.314 221.362 203.324 1.00 58.54 7 GLN C C 1
ATOM 6862 O O . GLN C 3 4 ? 157.501 221.113 203.099 1.00 58.54 7 GLN C O 1
ATOM 6868 N N . SER C 3 5 ? 155.337 221.065 202.475 1.00 52.38 8 SER C N 1
ATOM 6869 C CA . SER C 3 5 ? 155.560 220.503 201.153 1.00 52.38 8 SER C CA 1
ATOM 6870 C C . SER C 3 5 ? 154.652 221.216 200.163 1.00 52.38 8 SER C C 1
ATOM 6871 O O . SER C 3 5 ? 153.618 221.766 200.557 1.00 52.38 8 SER C O 1
ATOM 6874 N N . PRO C 3 6 ? 155.015 221.239 198.878 1.00 51.34 9 PRO C N 1
ATOM 6875 C CA . PRO C 3 6 ? 154.133 221.856 197.873 1.00 51.34 9 PRO C CA 1
ATOM 6876 C C . PRO C 3 6 ? 152.838 221.068 197.746 1.00 51.34 9 PRO C C 1
ATOM 6877 O O . PRO C 3 6 ? 152.848 219.890 197.385 1.00 51.34 9 PRO C O 1
ATOM 6881 N N . SER C 3 7 ? 151.718 221.730 198.043 1.00 55.23 10 SER C N 1
ATOM 6882 C CA . SER C 3 7 ? 150.450 221.021 198.196 1.00 55.23 10 SER C CA 1
ATOM 6883 C C . SER C 3 7 ? 149.948 220.467 196.869 1.00 55.23 10 SER C C 1
ATOM 6884 O O . SER C 3 7 ? 149.553 219.299 196.783 1.00 55.23 10 SER C O 1
ATOM 6887 N N . SER C 3 8 ? 149.945 221.287 195.825 1.00 61.66 11 SER C N 1
ATOM 6888 C CA . SER C 3 8 ? 149.359 220.913 194.545 1.00 61.66 11 SER C CA 1
ATOM 6889 C C . SER C 3 8 ? 150.465 220.592 193.550 1.00 61.66 11 SER C C 1
ATOM 6890 O O . SER C 3 8 ? 151.349 221.421 193.308 1.00 61.66 11 SER C O 1
ATOM 6893 N N . LEU C 3 9 ? 150.415 219.391 192.979 1.00 60.73 12 LEU C N 1
ATOM 6894 C CA . LEU C 3 9 ? 151.312 219.002 191.900 1.00 60.73 12 LEU C CA 1
ATOM 6895 C C . LEU C 3 9 ? 150.523 218.230 190.856 1.00 60.73 12 LEU C C 1
ATOM 6896 O O . LEU C 3 9 ? 149.654 217.426 191.202 1.00 60.73 12 LEU C O 1
ATOM 6901 N N . SER C 3 10 ? 150.825 218.481 189.587 1.00 73.82 13 SER C N 1
ATOM 6902 C CA . SER C 3 10 ? 150.191 217.796 188.472 1.00 73.82 13 SER C CA 1
ATOM 6903 C C . SER C 3 10 ? 151.257 217.134 187.613 1.00 73.82 13 SER C C 1
ATOM 6904 O O . SER C 3 10 ? 152.325 217.708 187.381 1.00 73.82 13 SER C O 1
ATOM 6907 N N . ALA C 3 11 ? 150.964 215.926 187.144 1.00 82.19 14 ALA C N 1
ATOM 6908 C CA . ALA C 3 11 ? 151.899 215.173 186.322 1.00 82.19 14 ALA C CA 1
ATOM 6909 C C . ALA C 3 11 ? 151.102 214.330 185.335 1.00 82.19 14 ALA C C 1
ATOM 6910 O O . ALA C 3 11 ? 149.895 214.521 185.163 1.00 82.19 14 ALA C O 1
ATOM 6912 N N . SER C 3 12 ? 151.780 213.390 184.682 1.00 90.75 15 SER C N 1
ATOM 6913 C CA . SER C 3 12 ? 151.156 212.534 183.686 1.00 90.75 15 SER C CA 1
ATOM 6914 C C . SER C 3 12 ? 151.711 211.125 183.823 1.00 90.75 15 SER C C 1
ATOM 6915 O O . SER C 3 12 ? 152.721 210.894 184.491 1.00 90.75 15 SER C O 1
ATOM 6918 N N . VAL C 3 13 ? 151.037 210.175 183.176 1.00 90.44 16 VAL C N 1
ATOM 6919 C CA . VAL C 3 13 ? 151.477 208.786 183.215 1.00 90.44 16 VAL C CA 1
ATOM 6920 C C . VAL C 3 13 ? 152.799 208.655 182.469 1.00 90.44 16 VAL C C 1
ATOM 6921 O O . VAL C 3 13 ? 152.948 209.143 181.342 1.00 90.44 16 VAL C O 1
ATOM 6925 N N . GLY C 3 14 ? 153.770 208.001 183.103 1.00 95.47 17 GLY C N 1
ATOM 6926 C CA . GLY C 3 14 ? 155.098 207.870 182.546 1.00 95.47 17 GLY C CA 1
ATOM 6927 C C . GLY C 3 14 ? 156.060 208.976 182.917 1.00 95.47 17 GLY C C 1
ATOM 6928 O O . GLY C 3 14 ? 157.236 208.904 182.539 1.00 95.47 17 GLY C O 1
ATOM 6929 N N . ASP C 3 15 ? 155.605 209.990 183.644 1.00 91.69 18 ASP C N 1
ATOM 6930 C CA . ASP C 3 15 ? 156.438 211.114 184.036 1.00 91.69 18 ASP C CA 1
ATOM 6931 C C . ASP C 3 15 ? 157.212 210.796 185.313 1.00 91.69 18 ASP C C 1
ATOM 6932 O O . ASP C 3 15 ? 156.907 209.846 186.038 1.00 91.69 18 ASP C O 1
ATOM 6937 N N . ARG C 3 16 ? 158.235 211.605 185.573 1.00 88.34 19 ARG C N 1
ATOM 6938 C CA . ARG C 3 16 ? 159.031 211.525 186.790 1.00 88.34 19 ARG C CA 1
ATOM 6939 C C . ARG C 3 16 ? 158.685 212.723 187.664 1.00 88.34 19 ARG C C 1
ATOM 6940 O O . ARG C 3 16 ? 158.845 213.871 187.238 1.00 88.34 19 ARG C O 1
ATOM 6948 N N . VAL C 3 17 ? 158.218 212.456 188.882 1.00 75.12 20 VAL C N 1
ATOM 6949 C CA . VAL C 3 17 ? 157.729 213.498 189.776 1.00 75.12 20 VAL C CA 1
ATOM 6950 C C . VAL C 3 17 ? 158.603 213.536 191.020 1.00 75.12 20 VAL C C 1
ATOM 6951 O O . VAL C 3 17 ? 159.171 212.522 191.437 1.00 75.12 20 VAL C O 1
ATOM 6955 N N . THR C 3 18 ? 158.705 214.720 191.617 1.00 62.40 21 THR C N 1
ATOM 6956 C CA . THR C 3 18 ? 159.432 214.902 192.862 1.00 62.40 21 THR C CA 1
ATOM 6957 C C . THR C 3 18 ? 158.594 215.731 193.823 1.00 62.40 21 THR C C 1
ATOM 6958 O O . THR C 3 18 ? 157.737 216.516 193.408 1.00 62.40 21 THR C O 1
ATOM 6962 N N . ILE C 3 19 ? 158.834 215.531 195.117 1.00 58.46 22 ILE C N 1
ATOM 6963 C CA . ILE C 3 19 ? 158.117 216.235 196.174 1.00 58.46 22 ILE C CA 1
ATOM 6964 C C . ILE C 3 19 ? 159.120 216.552 197.275 1.00 58.46 22 ILE C C 1
ATOM 6965 O O . ILE C 3 19 ? 159.597 215.642 197.962 1.00 58.46 22 ILE C O 1
ATOM 6970 N N . THR C 3 20 ? 159.440 217.829 197.446 1.00 57.14 23 THR C N 1
ATOM 6971 C CA . THR C 3 20 ? 160.332 218.229 198.522 1.00 57.14 23 THR C CA 1
ATOM 6972 C C . THR C 3 20 ? 159.580 218.281 199.847 1.00 57.14 23 THR C C 1
ATOM 6973 O O . THR C 3 20 ? 158.360 218.454 199.891 1.00 57.14 23 THR C O 1
ATOM 6977 N N . CYS C 3 21 ? 160.323 218.107 200.938 1.00 59.76 24 CYS C N 1
ATOM 6978 C CA . CYS C 3 21 ? 159.737 218.178 202.274 1.00 59.76 24 CYS C CA 1
ATOM 6979 C C . CYS C 3 21 ? 160.764 218.852 203.180 1.00 59.76 24 CYS C C 1
ATOM 6980 O O . CYS C 3 21 ? 161.772 218.238 203.543 1.00 59.76 24 CYS C O 1
ATOM 6983 N N . ARG C 3 22 ? 160.507 220.109 203.529 1.00 60.03 25 ARG C N 1
ATOM 6984 C CA . ARG C 3 22 ? 161.417 220.856 204.382 1.00 60.03 25 ARG C CA 1
ATOM 6985 C C . ARG C 3 22 ? 161.397 220.306 205.805 1.00 60.03 25 ARG C C 1
ATOM 6986 O O . ARG C 3 22 ? 160.439 219.661 206.236 1.00 60.03 25 ARG C O 1
ATOM 6994 N N . ALA C 3 23 ? 162.483 220.556 206.532 1.00 59.21 26 ALA C N 1
ATOM 6995 C CA . ALA C 3 23 ? 162.598 220.084 207.905 1.00 59.21 26 ALA C CA 1
ATOM 6996 C C . ALA C 3 23 ? 163.658 220.897 208.630 1.00 59.21 26 ALA C C 1
ATOM 6997 O O . ALA C 3 23 ? 164.461 221.597 208.010 1.00 59.21 26 ALA C O 1
ATOM 6999 N N . SER C 3 24 ? 163.644 220.799 209.961 1.00 56.34 27 SER C N 1
ATOM 7000 C CA . SER C 3 24 ? 164.641 221.455 210.813 1.00 56.34 27 SER C CA 1
ATOM 7001 C C . SER C 3 24 ? 164.839 220.588 212.056 1.00 56.34 27 SER C C 1
ATOM 7002 O O . SER C 3 24 ? 164.095 220.708 213.032 1.00 56.34 27 SER C O 1
ATOM 7005 N N . GLN C 3 25 ? 165.852 219.727 212.016 1.00 51.86 28 GLN C N 1
ATOM 7006 C CA . GLN C 3 25 ? 166.147 218.842 213.135 1.00 51.86 28 GLN C CA 1
ATOM 7007 C C . GLN C 3 25 ? 167.629 218.488 213.101 1.00 51.86 28 GLN C C 1
ATOM 7008 O O . GLN C 3 25 ? 168.412 219.082 212.354 1.00 51.86 28 GLN C O 1
ATOM 7014 N N . SER C 3 26 ? 168.010 217.508 213.916 1.00 56.18 29 SER C N 1
ATOM 7015 C CA . SER C 3 26 ? 169.401 217.113 214.075 1.00 56.18 29 SER C CA 1
ATOM 7016 C C . SER C 3 26 ? 169.771 216.053 213.036 1.00 56.18 29 SER C C 1
ATOM 7017 O O . SER C 3 26 ? 169.028 215.790 212.087 1.00 56.18 29 SER C O 1
ATOM 7020 N N . VAL C 3 27 ? 170.943 215.437 213.211 1.00 55.16 30 VAL C N 1
ATOM 7021 C CA . VAL C 3 27 ? 171.430 214.447 212.255 1.00 55.16 30 VAL C CA 1
ATOM 7022 C C . VAL C 3 27 ? 170.590 213.175 212.300 1.00 55.16 30 VAL C C 1
ATOM 7023 O O . VAL C 3 27 ? 170.413 212.503 211.276 1.00 55.16 30 VAL C O 1
ATOM 7027 N N . SER C 3 28 ? 170.040 212.832 213.465 1.00 53.91 31 SER C N 1
ATOM 7028 C CA . SER C 3 28 ? 169.304 211.588 213.646 1.00 53.91 31 SER C CA 1
ATOM 7029 C C . SER C 3 28 ? 167.859 211.676 213.165 1.00 53.91 31 SER C C 1
ATOM 7030 O O . SER C 3 28 ? 167.023 210.875 213.598 1.00 53.91 31 SER C O 1
ATOM 7033 N N . SER C 3 29 ? 167.548 212.628 212.288 1.00 43.47 32 SER C N 1
ATOM 7034 C CA . SER C 3 29 ? 166.200 212.763 211.752 1.00 43.47 32 SER C CA 1
ATOM 7035 C C . SER C 3 29 ? 165.985 211.780 210.608 1.00 43.47 32 SER C C 1
ATOM 7036 O O . SER C 3 29 ? 166.799 211.699 209.683 1.00 43.47 32 SER C O 1
ATOM 7039 N N . ALA C 3 30 ? 164.882 211.037 210.671 1.00 31.30 33 ALA C N 1
ATOM 7040 C CA . ALA C 3 30 ? 164.515 210.071 209.648 1.00 31.30 33 ALA C CA 1
ATOM 7041 C C . ALA C 3 30 ? 163.088 210.339 209.197 1.00 31.30 33 ALA C C 1
ATOM 7042 O O . ALA C 3 30 ? 162.218 210.645 210.015 1.00 31.30 33 ALA C O 1
ATOM 7044 N N . VAL C 3 31 ? 162.853 210.221 207.893 1.00 31.48 34 VAL C N 1
ATOM 7045 C CA . VAL C 3 31 ? 161.568 210.559 207.300 1.00 31.48 34 VAL C CA 1
ATOM 7046 C C . VAL C 3 31 ? 160.992 209.328 206.619 1.00 31.48 34 VAL C C 1
ATOM 7047 O O . VAL C 3 31 ? 161.712 208.412 206.220 1.00 31.48 34 VAL C O 1
ATOM 7051 N N . ALA C 3 32 ? 159.669 209.315 206.487 1.00 30.99 35 ALA C N 1
ATOM 7052 C CA . ALA C 3 32 ? 158.979 208.160 205.922 1.00 30.99 35 ALA C CA 1
ATOM 7053 C C . ALA C 3 32 ? 157.607 208.615 205.452 1.00 30.99 35 ALA C C 1
ATOM 7054 O O . ALA C 3 32 ? 156.791 209.047 206.271 1.00 30.99 35 ALA C O 1
ATOM 7056 N N . TRP C 3 33 ? 157.351 208.522 204.152 1.00 38.50 36 TRP C N 1
ATOM 7057 C CA . TRP C 3 33 ? 156.113 209.026 203.580 1.00 38.50 36 TRP C CA 1
ATOM 7058 C C . TRP C 3 33 ? 155.246 207.899 203.040 1.00 38.50 36 TRP C C 1
ATOM 7059 O O . TRP C 3 33 ? 155.739 206.833 202.665 1.00 38.50 36 TRP C O 1
ATOM 7070 N N . TYR C 3 34 ? 153.942 208.157 203.006 1.00 34.85 37 TYR C N 1
ATOM 7071 C CA . TYR C 3 34 ? 152.938 207.164 202.660 1.00 34.85 37 TYR C CA 1
ATOM 7072 C C . TYR C 3 34 ? 152.126 207.617 201.459 1.00 34.85 37 TYR C C 1
ATOM 7073 O O . TYR C 3 34 ? 151.736 208.783 201.365 1.00 34.85 37 TYR C O 1
ATOM 7082 N N . GLN C 3 35 ? 151.862 206.682 200.551 1.00 32.02 38 GLN C N 1
ATOM 7083 C CA . GLN C 3 35 ? 150.952 206.908 199.430 1.00 32.02 38 GLN C CA 1
ATOM 7084 C C . GLN C 3 35 ? 149.538 206.681 199.940 1.00 32.02 38 GLN C C 1
ATOM 7085 O O . GLN C 3 35 ? 148.993 205.580 199.872 1.00 32.02 38 GLN C O 1
ATOM 7091 N N . GLN C 3 36 ? 148.936 207.734 200.480 1.00 29.18 39 GLN C N 1
ATOM 7092 C CA . GLN C 3 36 ? 147.590 207.628 201.029 1.00 29.18 39 GLN C CA 1
ATOM 7093 C C . GLN C 3 36 ? 146.600 207.549 199.877 1.00 29.18 39 GLN C C 1
ATOM 7094 O O . GLN C 3 36 ? 146.332 208.553 199.212 1.00 29.18 39 GLN C O 1
ATOM 7100 N N . LYS C 3 37 ? 146.067 206.359 199.635 1.00 32.68 40 LYS C N 1
ATOM 7101 C CA . LYS C 3 37 ? 145.010 206.217 198.649 1.00 32.68 40 LYS C CA 1
ATOM 7102 C C . LYS C 3 37 ? 143.826 207.080 199.080 1.00 32.68 40 LYS C C 1
ATOM 7103 O O . LYS C 3 37 ? 143.515 207.149 200.275 1.00 32.68 40 LYS C O 1
ATOM 7109 N N . PRO C 3 38 ? 143.155 207.764 198.149 1.00 29.02 41 PRO C N 1
ATOM 7110 C CA . PRO C 3 38 ? 142.124 208.734 198.555 1.00 29.02 41 PRO C CA 1
ATOM 7111 C C . PRO C 3 38 ? 140.915 208.118 199.235 1.00 29.02 41 PRO C C 1
ATOM 7112 O O . PRO C 3 38 ? 140.032 208.871 199.667 1.00 29.02 41 PRO C O 1
ATOM 7116 N N . GLY C 3 39 ? 140.832 206.796 199.346 1.00 32.59 42 GLY C N 1
ATOM 7117 C CA . GLY C 3 39 ? 139.637 206.201 199.905 1.00 32.59 42 GLY C CA 1
ATOM 7118 C C . GLY C 3 39 ? 139.771 205.411 201.191 1.00 32.59 42 GLY C C 1
ATOM 7119 O O . GLY C 3 39 ? 138.857 205.447 202.020 1.00 32.59 42 GLY C O 1
ATOM 7120 N N . LYS C 3 40 ? 140.882 204.701 201.397 1.00 37.37 43 LYS C N 1
ATOM 7121 C CA . LYS C 3 40 ? 140.923 203.713 202.471 1.00 37.37 43 LYS C CA 1
ATOM 7122 C C . LYS C 3 40 ? 141.910 204.050 203.580 1.00 37.37 43 LYS C C 1
ATOM 7123 O O . LYS C 3 40 ? 141.489 204.239 204.725 1.00 37.37 43 LYS C O 1
ATOM 7125 N N . ALA C 3 41 ? 143.203 204.162 203.280 1.00 43.51 44 ALA C N 1
ATOM 7126 C CA . ALA C 3 41 ? 144.210 204.277 204.329 1.00 43.51 44 ALA C CA 1
ATOM 7127 C C . ALA C 3 41 ? 145.588 204.502 203.726 1.00 43.51 44 ALA C C 1
ATOM 7128 O O . ALA C 3 41 ? 145.871 204.010 202.628 1.00 43.51 44 ALA C O 1
ATOM 7130 N N . PRO C 3 42 ? 146.474 205.217 204.410 1.00 49.87 45 PRO C N 1
ATOM 7131 C CA . PRO C 3 42 ? 147.837 205.383 203.899 1.00 49.87 45 PRO C CA 1
ATOM 7132 C C . PRO C 3 42 ? 148.636 204.094 204.007 1.00 49.87 45 PRO C C 1
ATOM 7133 O O . PRO C 3 42 ? 148.320 203.194 204.785 1.00 49.87 45 PRO C O 1
ATOM 7137 N N . LYS C 3 43 ? 149.685 204.010 203.193 1.00 65.25 46 LYS C N 1
ATOM 7138 C CA . LYS C 3 43 ? 150.560 202.846 203.163 1.00 65.25 46 LYS C CA 1
ATOM 7139 C C . LYS C 3 43 ? 152.005 203.307 203.103 1.00 65.25 46 LYS C C 1
ATOM 7140 O O . LYS C 3 43 ? 152.357 204.126 202.252 1.00 65.25 46 LYS C O 1
ATOM 7146 N N . LEU C 3 44 ? 152.843 202.765 203.982 1.00 36.03 47 LEU C N 1
ATOM 7147 C CA . LEU C 3 44 ? 154.243 203.165 204.021 1.00 36.03 47 LEU C CA 1
ATOM 7148 C C . LEU C 3 44 ? 154.983 202.660 202.789 1.00 36.03 47 LEU C C 1
ATOM 7149 O O . LEU C 3 44 ? 154.741 201.547 202.316 1.00 36.03 47 LEU C O 1
ATOM 7154 N N . LEU C 3 45 ? 155.891 203.492 202.260 1.00 37.20 48 LEU C N 1
ATOM 7155 C CA . LEU C 3 45 ? 156.721 203.057 201.142 1.00 37.20 48 LEU C CA 1
ATOM 7156 C C . LEU C 3 45 ? 158.159 203.573 201.207 1.00 37.20 48 LEU C C 1
ATOM 7157 O O . LEU C 3 45 ? 158.850 203.564 200.183 1.00 37.20 48 LEU C O 1
ATOM 7162 N N . ILE C 3 46 ? 158.629 204.021 202.371 1.00 31.82 49 ILE C N 1
ATOM 7163 C CA . ILE C 3 46 ? 160.023 204.422 202.541 1.00 31.82 49 ILE C CA 1
ATOM 7164 C C . ILE C 3 46 ? 160.306 204.504 204.034 1.00 31.82 49 ILE C C 1
ATOM 7165 O O . ILE C 3 46 ? 159.423 204.837 204.826 1.00 31.82 49 ILE C O 1
ATOM 7170 N N . TYR C 3 47 ? 161.538 204.171 204.425 1.00 30.23 50 TYR C N 1
ATOM 7171 C CA . TYR C 3 47 ? 161.870 204.096 205.845 1.00 30.23 50 TYR C CA 1
ATOM 7172 C C . TYR C 3 47 ? 162.603 205.315 206.369 1.00 30.23 50 TYR C C 1
ATOM 7173 O O . TYR C 3 47 ? 162.084 206.008 207.243 1.00 30.23 50 TYR C O 1
ATOM 7182 N N . SER C 3 48 ? 163.816 205.572 205.886 1.00 23.40 51 SER C N 1
ATOM 7183 C CA . SER C 3 48 ? 164.453 206.871 206.047 1.00 23.40 51 SER C CA 1
ATOM 7184 C C . SER C 3 48 ? 165.037 207.304 204.711 1.00 23.40 51 SER C C 1
ATOM 7185 O O . SER C 3 48 ? 164.954 208.475 204.325 1.00 23.40 51 SER C O 1
ATOM 7188 N N . ALA C 3 49 ? 165.630 206.345 204.003 1.00 28.55 52 ALA C N 1
ATOM 7189 C CA . ALA C 3 49 ? 166.052 206.528 202.625 1.00 28.55 52 ALA C CA 1
ATOM 7190 C C . ALA C 3 49 ? 165.809 205.292 201.774 1.00 28.55 52 ALA C C 1
ATOM 7191 O O . ALA C 3 49 ? 166.198 205.286 200.603 1.00 28.55 52 ALA C O 1
ATOM 7193 N N . SER C 3 50 ? 165.188 204.251 202.323 1.00 36.00 53 SER C N 1
ATOM 7194 C CA . SER C 3 50 ? 164.997 202.991 201.626 1.00 36.00 53 SER C CA 1
ATOM 7195 C C . SER C 3 50 ? 163.539 202.578 201.738 1.00 36.00 53 SER C C 1
ATOM 7196 O O . SER C 3 50 ? 162.842 202.937 202.689 1.00 36.00 53 SER C O 1
ATOM 7199 N N . SER C 3 51 ? 163.090 201.805 200.758 1.00 35.22 54 SER C N 1
ATOM 7200 C CA . SER C 3 51 ? 161.685 201.454 200.633 1.00 35.22 54 SER C CA 1
ATOM 7201 C C . SER C 3 51 ? 161.303 200.319 201.575 1.00 35.22 54 SER C C 1
ATOM 7202 O O . SER C 3 51 ? 162.151 199.584 202.083 1.00 35.22 54 SER C O 1
ATOM 7205 N N . LEU C 3 52 ? 159.998 200.186 201.803 1.00 36.07 55 LEU C N 1
ATOM 7206 C CA . LEU C 3 52 ? 159.486 199.044 202.544 1.00 36.07 55 LEU C CA 1
ATOM 7207 C C . LEU C 3 52 ? 159.702 197.773 201.739 1.00 36.07 55 LEU C C 1
ATOM 7208 O O . LEU C 3 52 ? 159.601 197.774 200.509 1.00 36.07 55 LEU C O 1
ATOM 7213 N N . TYR C 3 53 ? 160.003 196.682 202.443 1.00 49.21 56 TYR C N 1
ATOM 7214 C CA . TYR C 3 53 ? 160.382 195.446 201.768 1.00 49.21 56 TYR C CA 1
ATOM 7215 C C . TYR C 3 53 ? 159.244 194.895 200.918 1.00 49.21 56 TYR C C 1
ATOM 7216 O O . TYR C 3 53 ? 159.464 194.458 199.784 1.00 49.21 56 TYR C O 1
ATOM 7225 N N . SER C 3 54 ? 158.019 194.910 201.443 1.00 42.40 57 SER C N 1
ATOM 7226 C CA . SER C 3 54 ? 156.927 194.228 200.757 1.00 42.40 57 SER C CA 1
ATOM 7227 C C . SER C 3 54 ? 156.332 195.083 199.643 1.00 42.40 57 SER C C 1
ATOM 7228 O O . SER C 3 54 ? 156.407 194.723 198.464 1.00 42.40 57 SER C O 1
ATOM 7231 N N . GLY C 3 55 ? 155.743 196.220 199.996 1.00 46.13 58 GLY C N 1
ATOM 7232 C CA . GLY C 3 55 ? 154.987 196.982 199.022 1.00 46.13 58 GLY C CA 1
ATOM 7233 C C . GLY C 3 55 ? 155.750 198.093 198.335 1.00 46.13 58 GLY C C 1
ATOM 7234 O O . GLY C 3 55 ? 155.852 199.205 198.863 1.00 46.13 58 GLY C O 1
ATOM 7235 N N . VAL C 3 56 ? 156.277 197.804 197.150 1.00 54.54 59 VAL C N 1
ATOM 7236 C CA . VAL C 3 56 ? 156.876 198.817 196.285 1.00 54.54 59 VAL C CA 1
ATOM 7237 C C . VAL C 3 56 ? 157.081 198.207 194.903 1.00 54.54 59 VAL C C 1
ATOM 7238 O O . VAL C 3 56 ? 157.672 197.123 194.789 1.00 54.54 59 VAL C O 1
ATOM 7242 N N . PRO C 3 57 ? 156.604 198.836 193.836 1.00 59.55 60 PRO C N 1
ATOM 7243 C CA . PRO C 3 57 ? 156.939 198.342 192.495 1.00 59.55 60 PRO C CA 1
ATOM 7244 C C . PRO C 3 57 ? 158.250 198.918 191.985 1.00 59.55 60 PRO C C 1
ATOM 7245 O O . PRO C 3 57 ? 158.364 199.263 190.806 1.00 59.55 60 PRO C O 1
ATOM 7249 N N . SER C 3 58 ? 159.255 198.986 192.858 1.00 59.84 61 SER C N 1
ATOM 7250 C CA . SER C 3 58 ? 160.581 199.516 192.531 1.00 59.84 61 SER C CA 1
ATOM 7251 C C . SER C 3 58 ? 160.521 200.915 191.917 1.00 59.84 61 SER C C 1
ATOM 7252 O O . SER C 3 58 ? 161.452 201.330 191.222 1.00 59.84 61 SER C O 1
ATOM 7255 N N . ARG C 3 59 ? 159.444 201.662 192.160 1.00 62.89 62 ARG C N 1
ATOM 7256 C CA . ARG C 3 59 ? 159.285 202.995 191.586 1.00 62.89 62 ARG C CA 1
ATOM 7257 C C . ARG C 3 59 ? 159.653 204.093 192.579 1.00 62.89 62 ARG C C 1
ATOM 7258 O O . ARG C 3 59 ? 160.534 204.914 192.308 1.00 62.89 62 ARG C O 1
ATOM 7266 N N . PHE C 3 60 ? 158.990 204.118 193.731 1.00 52.91 63 PHE C N 1
ATOM 7267 C CA . PHE C 3 60 ? 159.194 205.194 194.687 1.00 52.91 63 PHE C CA 1
ATOM 7268 C C . PHE C 3 60 ? 160.548 205.056 195.367 1.00 52.91 63 PHE C C 1
ATOM 7269 O O . PHE C 3 60 ? 160.899 203.985 195.871 1.00 52.91 63 PHE C O 1
ATOM 7277 N N . SER C 3 61 ? 161.305 206.148 195.378 1.00 50.53 64 SER C N 1
ATOM 7278 C CA . SER C 3 61 ? 162.597 206.194 196.042 1.00 50.53 64 SER C CA 1
ATOM 7279 C C . SER C 3 61 ? 162.936 207.651 196.308 1.00 50.53 64 SER C C 1
ATOM 7280 O O . SER C 3 61 ? 162.367 208.558 195.698 1.00 50.53 64 SER C O 1
ATOM 7283 N N . GLY C 3 62 ? 163.868 207.864 197.227 1.00 50.12 65 GLY C N 1
ATOM 7284 C CA . GLY C 3 62 ? 164.253 209.223 197.555 1.00 50.12 65 GLY C CA 1
ATOM 7285 C C . GLY C 3 62 ? 165.458 209.232 198.464 1.00 50.12 65 GLY C C 1
ATOM 7286 O O . GLY C 3 62 ? 165.998 208.186 198.832 1.00 50.12 65 GLY C O 1
ATOM 7287 N N . SER C 3 63 ? 165.876 210.442 198.822 1.00 57.99 66 SER C N 1
ATOM 7288 C CA . SER C 3 63 ? 167.011 210.636 199.710 1.00 57.99 66 SER C CA 1
ATOM 7289 C C . SER C 3 63 ? 166.840 211.965 200.431 1.00 57.99 66 SER C C 1
ATOM 7290 O O . SER C 3 63 ? 165.820 212.645 200.291 1.00 57.99 66 SER C O 1
ATOM 7293 N N . ARG C 3 64 ? 167.854 212.334 201.205 1.00 67.92 67 ARG C N 1
ATOM 7294 C CA . ARG C 3 64 ? 167.859 213.584 201.950 1.00 67.92 67 ARG C CA 1
ATOM 7295 C C . ARG C 3 64 ? 168.801 214.569 201.274 1.00 67.92 67 ARG C C 1
ATOM 7296 O O . ARG C 3 64 ? 169.954 214.234 200.984 1.00 67.92 67 ARG C O 1
ATOM 7304 N N . SER C 3 65 ? 168.306 215.772 201.019 1.00 83.52 68 SER C N 1
ATOM 7305 C CA . SER C 3 65 ? 169.098 216.857 200.446 1.00 83.52 68 SER C CA 1
ATOM 7306 C C . SER C 3 65 ? 169.177 217.950 201.507 1.00 83.52 68 SER C C 1
ATOM 7307 O O . SER C 3 65 ? 168.355 218.867 201.538 1.00 83.52 68 SER C O 1
ATOM 7310 N N . GLY C 3 66 ? 170.174 217.845 202.376 1.00 85.70 69 GLY C N 1
ATOM 7311 C CA . GLY C 3 66 ? 170.277 218.785 203.479 1.00 85.70 69 GLY C CA 1
ATOM 7312 C C . GLY C 3 66 ? 169.087 218.626 204.402 1.00 85.70 69 GLY C C 1
ATOM 7313 O O . GLY C 3 66 ? 168.851 217.554 204.972 1.00 85.70 69 GLY C O 1
ATOM 7314 N N . THR C 3 67 ? 168.322 219.700 204.562 1.00 74.19 70 THR C N 1
ATOM 7315 C CA . THR C 3 67 ? 167.095 219.669 205.343 1.00 74.19 70 THR C CA 1
ATOM 7316 C C . THR C 3 67 ? 165.859 219.407 204.494 1.00 74.19 70 THR C C 1
ATOM 7317 O O . THR C 3 67 ? 164.743 219.448 205.021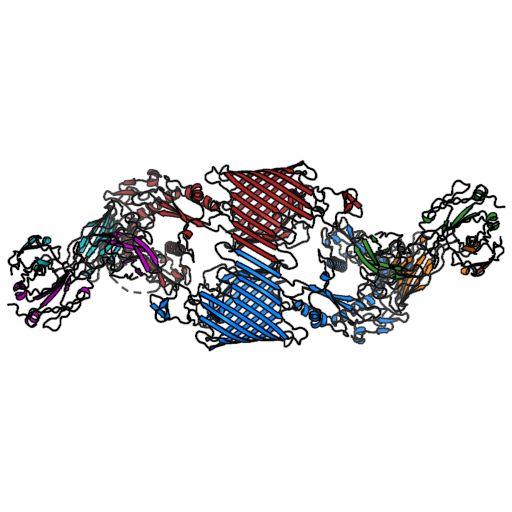 1.00 74.19 70 THR C O 1
ATOM 7321 N N . ASP C 3 68 ? 166.027 219.146 203.201 1.00 71.38 71 ASP C N 1
ATOM 7322 C CA . ASP C 3 68 ? 164.917 218.865 202.304 1.00 71.38 71 ASP C CA 1
ATOM 7323 C C . ASP C 3 68 ? 164.982 217.420 201.833 1.00 71.38 71 ASP C C 1
ATOM 7324 O O . ASP C 3 68 ? 166.044 216.932 201.434 1.00 71.38 71 ASP C O 1
ATOM 7329 N N . PHE C 3 69 ? 163.841 216.742 201.880 1.00 59.36 72 PHE C N 1
ATOM 7330 C CA . PHE C 3 69 ? 163.731 215.348 201.483 1.00 59.36 72 PHE C CA 1
ATOM 7331 C C . PHE C 3 69 ? 162.822 215.248 200.266 1.00 59.36 72 PHE C C 1
ATOM 7332 O O . PHE C 3 69 ? 161.756 215.870 200.225 1.00 59.36 72 PHE C O 1
ATOM 7340 N N . THR C 3 70 ? 163.244 214.467 199.275 1.00 54.65 73 THR C N 1
ATOM 7341 C CA . THR C 3 70 ? 162.547 214.409 198.000 1.00 54.65 73 THR C CA 1
ATOM 7342 C C . THR C 3 70 ? 162.298 212.959 197.613 1.00 54.65 73 THR C C 1
ATOM 7343 O O . THR C 3 70 ? 162.864 212.030 198.193 1.00 54.65 73 THR C O 1
ATOM 7347 N N . LEU C 3 71 ? 161.423 212.778 196.626 1.00 54.98 74 LEU C N 1
ATOM 7348 C CA . LEU C 3 71 ? 161.071 211.466 196.102 1.00 54.98 74 LEU C CA 1
ATOM 7349 C C . LEU C 3 71 ? 161.354 211.417 194.610 1.00 54.98 74 LEU C C 1
ATOM 7350 O O . LEU C 3 71 ? 161.057 212.367 193.881 1.00 54.98 74 LEU C O 1
ATOM 7355 N N . THR C 3 72 ? 161.914 210.301 194.157 1.00 68.13 75 THR C N 1
ATOM 7356 C CA . THR C 3 72 ? 162.163 210.060 192.739 1.00 68.13 75 THR C CA 1
ATOM 7357 C C . THR C 3 72 ? 161.315 208.859 192.332 1.00 68.13 75 THR C C 1
ATOM 7358 O O . THR C 3 72 ? 161.777 207.716 192.359 1.00 68.13 75 THR C O 1
ATOM 7362 N N . ILE C 3 73 ? 160.072 209.122 191.961 1.00 68.20 76 ILE C N 1
ATOM 7363 C CA . ILE C 3 73 ? 159.163 208.081 191.500 1.00 68.20 76 ILE C CA 1
ATOM 7364 C C . ILE C 3 73 ? 159.400 207.855 190.015 1.00 68.20 76 ILE C C 1
ATOM 7365 O O . ILE C 3 73 ? 159.655 208.800 189.260 1.00 68.20 76 ILE C O 1
ATOM 7370 N N . SER C 3 74 ? 159.319 206.597 189.591 1.00 76.66 77 SER C N 1
ATOM 7371 C CA . SER C 3 74 ? 159.585 206.232 188.207 1.00 76.66 77 SER C CA 1
ATOM 7372 C C . SER C 3 74 ? 158.372 206.590 187.351 1.00 76.66 77 SER C C 1
ATOM 7373 O O . SER C 3 74 ? 157.503 207.366 187.758 1.00 76.66 77 SER C O 1
ATOM 7376 N N . SER C 3 75 ? 158.329 206.059 186.129 1.00 85.53 78 SER C N 1
ATOM 7377 C CA . SER C 3 75 ? 157.201 206.288 185.236 1.00 85.53 78 SER C CA 1
ATOM 7378 C C . SER C 3 75 ? 155.885 206.033 185.957 1.00 85.53 78 SER C C 1
ATOM 7379 O O . SER C 3 75 ? 155.677 204.965 186.540 1.00 85.53 78 SER C O 1
ATOM 7382 N N . LEU C 3 76 ? 154.999 207.023 185.916 1.00 79.49 79 LEU C N 1
ATOM 7383 C CA . LEU C 3 76 ? 153.783 206.973 186.710 1.00 79.49 79 LEU C CA 1
ATOM 7384 C C . LEU C 3 76 ? 152.868 205.849 186.232 1.00 79.49 79 LEU C C 1
ATOM 7385 O O . LEU C 3 76 ? 152.941 205.389 185.090 1.00 79.49 79 LEU C O 1
ATOM 7390 N N . GLN C 3 77 ? 152.003 205.408 187.131 1.00 72.00 80 GLN C N 1
ATOM 7391 C CA . GLN C 3 77 ? 151.086 204.306 186.899 1.00 72.00 80 GLN C CA 1
ATOM 7392 C C . GLN C 3 77 ? 149.670 204.753 187.222 1.00 72.00 80 GLN C C 1
ATOM 7393 O O . GLN C 3 77 ? 149.469 205.692 187.999 1.00 72.00 80 GLN C O 1
ATOM 7399 N N . PRO C 3 78 ? 148.662 204.107 186.628 1.00 71.91 81 PRO C N 1
ATOM 7400 C CA . PRO C 3 78 ? 147.276 204.531 186.885 1.00 71.91 81 PRO C CA 1
ATOM 7401 C C . PRO C 3 78 ? 146.866 204.443 188.345 1.00 71.91 81 PRO C C 1
ATOM 7402 O O . PRO C 3 78 ? 146.048 205.254 188.796 1.00 71.91 81 PRO C O 1
ATOM 7406 N N . GLU C 3 79 ? 147.407 203.491 189.099 1.00 68.00 82 GLU C N 1
ATOM 7407 C CA . GLU C 3 79 ? 146.986 203.269 190.475 1.00 68.00 82 GLU C CA 1
ATOM 7408 C C . GLU C 3 79 ? 147.768 204.095 191.488 1.00 68.00 82 GLU C C 1
ATOM 7409 O O . GLU C 3 79 ? 147.447 204.046 192.679 1.00 68.00 82 GLU C O 1
ATOM 7415 N N . ASP C 3 80 ? 148.773 204.849 191.056 1.00 60.17 83 ASP C N 1
ATOM 7416 C CA . ASP C 3 80 ? 149.594 205.625 191.976 1.00 60.17 83 ASP C CA 1
ATOM 7417 C C . ASP C 3 80 ? 149.101 207.051 192.176 1.00 60.17 83 ASP C C 1
ATOM 7418 O O . ASP C 3 80 ? 149.691 207.787 192.972 1.00 60.17 83 ASP C O 1
ATOM 7423 N N . PHE C 3 81 ? 148.039 207.458 191.486 1.00 59.78 84 PHE C N 1
ATOM 7424 C CA . PHE C 3 81 ? 147.512 208.816 191.608 1.00 59.78 84 PHE C CA 1
ATOM 7425 C C . PHE C 3 81 ? 146.723 208.902 192.906 1.00 59.78 84 PHE C C 1
ATOM 7426 O O . PHE C 3 81 ? 145.547 208.542 192.973 1.00 59.78 84 PHE C O 1
ATOM 7434 N N . ALA C 3 82 ? 147.381 209.384 193.955 1.00 41.80 85 ALA C N 1
ATOM 7435 C CA . ALA C 3 82 ? 146.761 209.498 195.265 1.00 41.80 85 ALA C CA 1
ATOM 7436 C C . ALA C 3 82 ? 147.438 210.635 196.020 1.00 41.80 85 ALA C C 1
ATOM 7437 O O . ALA C 3 82 ? 148.176 211.435 195.441 1.00 41.80 85 ALA C O 1
ATOM 7439 N N . THR C 3 83 ? 147.182 210.705 197.320 1.00 35.56 86 THR C N 1
ATOM 7440 C CA . THR C 3 83 ? 147.740 211.741 198.175 1.00 35.56 86 THR C CA 1
ATOM 7441 C C . THR C 3 83 ? 149.000 211.218 198.846 1.00 35.56 86 THR C C 1
ATOM 7442 O O . THR C 3 83 ? 148.986 210.141 199.449 1.00 35.56 86 THR C O 1
ATOM 7446 N N . TYR C 3 84 ? 150.084 211.980 198.745 1.00 37.29 87 TYR C N 1
ATOM 7447 C CA . TYR C 3 84 ? 151.377 211.576 199.275 1.00 37.29 87 TYR C CA 1
ATOM 7448 C C . TYR C 3 84 ? 151.785 212.550 200.367 1.00 37.29 87 TYR C C 1
ATOM 7449 O O . TYR C 3 84 ? 151.806 213.765 200.145 1.00 37.29 87 TYR C O 1
ATOM 7458 N N . TYR C 3 85 ? 152.110 212.015 201.538 1.00 32.84 88 TYR C N 1
ATOM 7459 C CA . TYR C 3 85 ? 152.374 212.783 202.743 1.00 32.84 88 TYR C CA 1
ATOM 7460 C C . TYR C 3 85 ? 153.870 212.853 203.011 1.00 32.84 88 TYR C C 1
ATOM 7461 O O . TYR C 3 85 ? 154.692 212.491 202.167 1.00 32.84 88 TYR C O 1
ATOM 7470 N N . CYS C 3 86 ? 154.223 213.377 204.180 1.00 30.93 89 CYS C N 1
ATOM 7471 C CA . CYS C 3 86 ? 155.604 213.404 204.628 1.00 30.93 89 CYS C CA 1
ATOM 7472 C C . CYS C 3 86 ? 155.608 213.487 206.144 1.00 30.93 89 CYS C C 1
ATOM 7473 O O . CYS C 3 86 ? 154.710 214.071 206.754 1.00 30.93 89 CYS C O 1
ATOM 7476 N N . GLN C 3 87 ? 156.630 212.893 206.753 1.00 36.00 90 GLN C N 1
ATOM 7477 C CA . GLN C 3 87 ? 156.719 212.904 208.205 1.00 36.00 90 GLN C CA 1
ATOM 7478 C C . GLN C 3 87 ? 158.179 212.839 208.612 1.00 36.00 90 GLN C C 1
ATOM 7479 O O . GLN C 3 87 ? 159.038 212.407 207.843 1.00 36.00 90 GLN C O 1
ATOM 7485 N N . GLN C 3 88 ? 158.449 213.274 209.836 1.00 30.39 91 GLN C N 1
ATOM 7486 C CA . GLN C 3 88 ? 159.800 213.251 210.370 1.00 30.39 91 GLN C CA 1
ATOM 7487 C C . GLN C 3 88 ? 159.732 212.911 211.849 1.00 30.39 91 GLN C C 1
ATOM 7488 O O . GLN C 3 88 ? 158.789 213.306 212.539 1.00 30.39 91 GLN C O 1
ATOM 7494 N N . PHE C 3 89 ? 160.723 212.167 212.325 1.00 29.26 92 PHE C N 1
ATOM 7495 C CA . PHE C 3 89 ? 160.723 211.612 213.675 1.00 29.26 92 PHE C CA 1
ATOM 7496 C C . PHE C 3 89 ? 161.801 212.284 214.518 1.00 29.26 92 PHE C C 1
ATOM 7497 O O . PHE C 3 89 ? 162.994 212.030 214.349 1.00 29.26 92 PHE C O 1
ATOM 7505 N N . SER C 3 90 ? 161.370 213.157 215.426 1.00 30.54 93 SER C N 1
ATOM 7506 C CA . SER C 3 90 ? 162.262 213.695 216.444 1.00 30.54 93 SER C CA 1
ATOM 7507 C C . SER C 3 90 ? 162.107 212.899 217.733 1.00 30.54 93 SER C C 1
ATOM 7508 O O . SER C 3 90 ? 161.528 211.808 217.726 1.00 30.54 93 SER C O 1
ATOM 7511 N N . GLN C 3 91 ? 162.615 213.428 218.843 1.00 28.05 94 GLN C N 1
ATOM 7512 C CA . GLN C 3 91 ? 162.552 212.698 220.102 1.00 28.05 94 GLN C CA 1
ATOM 7513 C C . GLN C 3 91 ? 161.132 212.731 220.653 1.00 28.05 94 GLN C C 1
ATOM 7514 O O . GLN C 3 91 ? 160.773 213.620 221.432 1.00 28.05 94 GLN C O 1
ATOM 7520 N N . ARG C 3 92 ? 160.326 211.758 220.241 1.00 22.68 95 ARG C N 1
ATOM 7521 C CA . ARG C 3 92 ? 158.911 211.659 220.590 1.00 22.68 95 ARG C CA 1
ATOM 7522 C C . ARG C 3 92 ? 158.165 212.931 220.172 1.00 22.68 95 ARG C C 1
ATOM 7523 O O . ARG C 3 92 ? 157.668 213.712 220.982 1.00 22.68 95 ARG C O 1
ATOM 7531 N N . LEU C 3 93 ? 158.145 213.132 218.858 1.00 26.83 96 LEU C N 1
ATOM 7532 C CA . LEU C 3 93 ? 157.293 214.142 218.233 1.00 26.83 96 LEU C CA 1
ATOM 7533 C C . LEU C 3 93 ? 157.088 213.712 216.784 1.00 26.83 96 LEU C C 1
ATOM 7534 O O . LEU C 3 93 ? 157.977 213.882 215.946 1.00 26.83 96 LEU C O 1
ATOM 7539 N N . VAL C 3 94 ? 155.920 213.145 216.501 1.00 25.58 97 VAL C N 1
ATOM 7540 C CA . VAL C 3 94 ? 155.553 212.724 215.156 1.00 25.58 97 VAL C CA 1
ATOM 7541 C C . VAL C 3 94 ? 154.904 213.925 214.481 1.00 25.58 97 VAL C C 1
ATOM 7542 O O . VAL C 3 94 ? 153.818 214.356 214.864 1.00 25.58 97 VAL C O 1
ATOM 7546 N N . THR C 3 95 ? 155.573 214.469 213.475 1.00 28.17 98 THR C N 1
ATOM 7547 C CA . THR C 3 95 ? 155.039 215.568 212.689 1.00 28.17 98 THR C CA 1
ATOM 7548 C C . THR C 3 95 ? 154.695 215.064 211.297 1.00 28.17 98 THR C C 1
ATOM 7549 O O . THR C 3 95 ? 155.421 214.245 210.729 1.00 28.17 98 THR C O 1
ATOM 7553 N N . PHE C 3 96 ? 153.575 215.535 210.761 1.00 28.30 99 PHE C N 1
ATOM 7554 C CA . PHE C 3 96 ? 153.112 215.136 209.442 1.00 28.30 99 PHE C CA 1
ATOM 7555 C C . PHE C 3 96 ? 153.106 216.338 208.515 1.00 28.30 99 PHE C C 1
ATOM 7556 O O . PHE C 3 96 ? 152.776 217.452 208.931 1.00 28.30 99 PHE C O 1
ATOM 7564 N N . GLY C 3 97 ? 153.463 216.111 207.259 1.00 38.93 100 GLY C N 1
ATOM 7565 C CA . GLY C 3 97 ? 153.410 217.172 206.280 1.00 38.93 100 GLY C CA 1
ATOM 7566 C C . GLY C 3 97 ? 151.985 217.523 205.905 1.00 38.93 100 GLY C C 1
ATOM 7567 O O . GLY C 3 97 ? 151.025 216.821 206.222 1.00 38.93 100 GLY C O 1
ATOM 7568 N N . GLN C 3 98 ? 151.846 218.656 205.214 1.00 44.51 101 GLN C N 1
ATOM 7569 C CA . GLN C 3 98 ? 150.531 219.073 204.745 1.00 44.51 101 GLN C CA 1
ATOM 7570 C C . GLN C 3 98 ? 149.979 218.138 203.680 1.00 44.51 101 GLN C C 1
ATOM 7571 O O . GLN C 3 98 ? 148.764 218.114 203.464 1.00 44.51 101 GLN C O 1
ATOM 7577 N N . GLY C 3 99 ? 150.833 217.382 203.014 1.00 42.04 102 GLY C N 1
ATOM 7578 C CA . GLY C 3 99 ? 150.349 216.421 202.041 1.00 42.04 102 GLY C CA 1
ATOM 7579 C C . GLY C 3 99 ? 150.252 217.008 200.650 1.00 42.04 102 GLY C C 1
ATOM 7580 O O . GLY C 3 99 ? 149.971 218.189 200.454 1.00 42.04 102 GLY C O 1
ATOM 7581 N N . THR C 3 100 ? 150.493 216.155 199.659 1.00 41.23 103 THR C N 1
ATOM 7582 C CA . THR C 3 100 ? 150.446 216.546 198.261 1.00 41.23 103 THR C CA 1
ATOM 7583 C C . THR C 3 100 ? 149.529 215.598 197.508 1.00 41.23 103 THR C C 1
ATOM 7584 O O . THR C 3 100 ? 149.335 214.449 197.910 1.00 41.23 103 THR C O 1
ATOM 7588 N N . LYS C 3 101 ? 148.970 216.089 196.408 1.00 48.55 104 LYS C N 1
ATOM 7589 C CA . LYS C 3 101 ? 148.050 215.323 195.580 1.00 48.55 104 LYS C CA 1
ATOM 7590 C C . LYS C 3 101 ? 148.653 215.146 194.196 1.00 48.55 104 LYS C C 1
ATOM 7591 O O . LYS C 3 101 ? 149.264 216.074 193.659 1.00 48.55 104 LYS C O 1
ATOM 7597 N N . VAL C 3 102 ? 148.485 213.957 193.627 1.00 52.47 105 VAL C N 1
ATOM 7598 C CA . VAL C 3 102 ? 149.049 213.609 192.327 1.00 52.47 105 VAL C CA 1
ATOM 7599 C C . VAL C 3 102 ? 147.907 213.207 191.404 1.00 52.47 105 VAL C C 1
ATOM 7600 O O . VAL C 3 102 ? 147.093 212.342 191.751 1.00 52.47 105 VAL C O 1
ATOM 7604 N N . GLU C 3 103 ? 147.850 213.830 190.227 1.00 73.99 106 GLU C N 1
ATOM 7605 C CA . GLU C 3 103 ? 146.795 213.574 189.259 1.00 73.99 106 GLU C CA 1
ATOM 7606 C C . GLU C 3 103 ? 147.340 213.769 187.851 1.00 73.99 106 GLU C C 1
ATOM 7607 O O . GLU C 3 103 ? 148.472 214.217 187.651 1.00 73.99 106 GLU C O 1
ATOM 7613 N N . ILE C 3 104 ? 146.508 213.423 186.866 1.00 84.85 107 ILE C N 1
ATOM 7614 C CA . ILE C 3 104 ? 146.909 213.523 185.467 1.00 84.85 107 ILE C CA 1
ATOM 7615 C C . ILE C 3 104 ? 146.963 214.990 185.041 1.00 84.85 107 ILE C C 1
ATOM 7616 O O . ILE C 3 104 ? 146.421 215.885 185.700 1.00 84.85 107 ILE C O 1
ATOM 7621 N N . LYS C 3 105 ? 147.635 215.237 183.917 1.00 94.75 108 LYS C N 1
ATOM 7622 C CA . LYS C 3 105 ? 147.719 216.559 183.308 1.00 94.75 108 LYS C CA 1
ATOM 7623 C C . LYS C 3 105 ? 147.126 216.495 181.907 1.00 94.75 108 LYS C C 1
ATOM 7624 O O . LYS C 3 105 ? 147.522 215.644 181.104 1.00 94.75 108 LYS C O 1
ATOM 7626 N N . ARG C 3 106 ? 146.185 217.388 181.613 1.00 108.14 109 ARG C N 1
ATOM 7627 C CA . ARG C 3 106 ? 145.500 217.369 180.322 1.00 108.14 109 ARG C CA 1
ATOM 7628 C C . ARG C 3 106 ? 144.949 218.767 180.038 1.00 108.14 109 ARG C C 1
ATOM 7629 O O . ARG C 3 106 ? 145.311 219.735 180.716 1.00 108.14 109 ARG C O 1
ATOM 7637 N N . THR C 3 107 ? 144.073 218.871 179.037 1.00 114.14 110 THR C N 1
ATOM 7638 C CA . THR C 3 107 ? 143.632 220.144 178.489 1.00 114.14 110 THR C CA 1
ATOM 7639 C C . THR C 3 107 ? 142.352 220.634 179.166 1.00 114.14 110 THR C C 1
ATOM 7640 O O . THR C 3 107 ? 141.850 220.041 180.123 1.00 114.14 110 THR C O 1
ATOM 7644 N N . VAL C 3 108 ? 141.810 221.724 178.635 1.00 115.62 111 VAL C N 1
ATOM 7645 C CA . VAL C 3 108 ? 140.730 222.453 179.274 1.00 115.62 111 VAL C CA 1
ATOM 7646 C C . VAL C 3 108 ? 139.466 222.339 178.429 1.00 115.62 111 VAL C C 1
ATOM 7647 O O . VAL C 3 108 ? 139.490 221.878 177.291 1.00 115.62 111 VAL C O 1
ATOM 7651 N N . ALA C 3 109 ? 138.341 222.770 178.995 1.00 114.37 112 ALA C N 1
ATOM 7652 C CA . ALA C 3 109 ? 137.071 222.828 178.276 1.00 114.37 112 ALA C CA 1
ATOM 7653 C C . ALA C 3 109 ? 136.204 223.905 178.925 1.00 114.37 112 ALA C C 1
ATOM 7654 O O . ALA C 3 109 ? 136.669 224.666 179.780 1.00 114.37 112 ALA C O 1
ATOM 7656 N N . ALA C 3 110 ? 134.933 223.965 178.523 1.00 120.89 113 ALA C N 1
ATOM 7657 C CA . ALA C 3 110 ? 134.019 225.009 178.960 1.00 120.89 113 ALA C CA 1
ATOM 7658 C C . ALA C 3 110 ? 132.764 224.410 179.583 1.00 120.89 113 ALA C C 1
ATOM 7659 O O . ALA C 3 110 ? 132.100 223.576 178.953 1.00 120.89 113 ALA C O 1
ATOM 7661 N N . PRO C 3 111 ? 132.399 224.817 180.803 1.00 110.31 114 PRO C N 1
ATOM 7662 C CA . PRO C 3 111 ? 131.209 224.257 181.463 1.00 110.31 114 PRO C CA 1
ATOM 7663 C C . PRO C 3 111 ? 129.897 224.846 180.966 1.00 110.31 114 PRO C C 1
ATOM 7664 O O . PRO C 3 111 ? 129.882 225.662 180.040 1.00 110.31 114 PRO C O 1
ATOM 7668 N N . SER C 3 112 ? 128.789 224.426 181.581 1.00 107.43 115 SER C N 1
ATOM 7669 C CA . SER C 3 112 ? 127.466 224.997 181.346 1.00 107.43 115 SER C CA 1
ATOM 7670 C C . SER C 3 112 ? 126.780 225.202 182.688 1.00 107.43 115 SER C C 1
ATOM 7671 O O . SER C 3 112 ? 126.396 224.230 183.345 1.00 107.43 115 SER C O 1
ATOM 7674 N N . VAL C 3 113 ? 126.601 226.462 183.075 1.00 111.65 116 VAL C N 1
ATOM 7675 C CA . VAL C 3 113 ? 126.223 226.821 184.436 1.00 111.65 116 VAL C CA 1
ATOM 7676 C C . VAL C 3 113 ? 124.760 227.243 184.460 1.00 111.65 116 VAL C C 1
ATOM 7677 O O . VAL C 3 113 ? 124.276 227.940 183.558 1.00 111.65 116 VAL C O 1
ATOM 7681 N N . PHE C 3 114 ? 124.039 226.787 185.485 1.00 114.78 117 PHE C N 1
ATOM 7682 C CA . PHE C 3 114 ? 122.663 227.208 185.726 1.00 114.78 117 PHE C CA 1
ATOM 7683 C C . PHE C 3 114 ? 122.540 227.962 187.040 1.00 114.78 117 PHE C C 1
ATOM 7684 O O . PHE C 3 114 ? 123.478 228.026 187.837 1.00 114.78 117 PHE C O 1
ATOM 7692 N N . ILE C 3 115 ? 121.369 228.560 187.232 1.00 123.27 118 ILE C N 1
ATOM 7693 C CA . ILE C 3 115 ? 120.984 229.180 188.491 1.00 123.27 118 ILE C CA 1
ATOM 7694 C C . ILE C 3 115 ? 119.668 228.552 188.920 1.00 123.27 118 ILE C C 1
ATOM 7695 O O . ILE C 3 115 ? 118.665 228.666 188.205 1.00 123.27 118 ILE C O 1
ATOM 7700 N N . PHE C 3 116 ? 119.669 227.889 190.073 1.00 127.26 119 PHE C N 1
ATOM 7701 C CA . PHE C 3 116 ? 118.450 227.270 190.568 1.00 127.26 119 PHE C CA 1
ATOM 7702 C C . PHE C 3 116 ? 117.899 228.111 191.711 1.00 127.26 119 PHE C C 1
ATOM 7703 O O . PHE C 3 116 ? 118.472 228.091 192.815 1.00 127.26 119 PHE C O 1
ATOM 7711 N N . PRO C 3 117 ? 116.807 228.845 191.513 1.00 132.15 120 PRO C N 1
ATOM 7712 C CA . PRO C 3 117 ? 116.260 229.668 192.590 1.00 132.15 120 PRO C CA 1
ATOM 7713 C C . PRO C 3 117 ? 115.438 228.833 193.555 1.00 132.15 120 PRO C C 1
ATOM 7714 O O . PRO C 3 117 ? 114.846 227.816 193.163 1.00 132.15 120 PRO C O 1
ATOM 7718 N N . PRO C 3 118 ? 115.388 229.225 194.830 1.00 129.85 121 PRO C N 1
ATOM 7719 C CA . PRO C 3 118 ? 114.680 228.413 195.829 1.00 129.85 121 PRO C CA 1
ATOM 7720 C C . PRO C 3 118 ? 113.198 228.290 195.510 1.00 129.85 121 PRO C C 1
ATOM 7721 O O . PRO C 3 118 ? 112.572 229.225 195.007 1.00 129.85 121 PRO C O 1
ATOM 7725 N N . SER C 3 119 ? 112.642 227.118 195.805 1.00 126.15 122 SER C N 1
ATOM 7726 C CA . SER C 3 119 ? 111.214 226.902 195.651 1.00 126.15 122 SER C CA 1
ATOM 7727 C C . SER C 3 119 ? 110.462 227.562 196.804 1.00 126.15 122 SER C C 1
ATOM 7728 O O . SER C 3 119 ? 111.048 228.173 197.701 1.00 126.15 122 SER C O 1
ATOM 7731 N N . ASP C 3 120 ? 109.135 227.431 196.773 1.00 131.51 123 ASP C N 1
ATOM 7732 C CA . ASP C 3 120 ? 108.312 228.026 197.818 1.00 131.51 123 ASP C CA 1
ATOM 7733 C C . ASP C 3 120 ? 108.613 227.420 199.183 1.00 131.51 123 ASP C C 1
ATOM 7734 O O . ASP C 3 120 ? 108.455 228.093 200.210 1.00 131.51 123 ASP C O 1
ATOM 7739 N N . SER C 3 121 ? 109.060 226.160 199.215 1.00 131.84 124 SER C N 1
ATOM 7740 C CA . SER C 3 121 ? 109.361 225.509 200.486 1.00 131.84 124 SER C CA 1
ATOM 7741 C C . SER C 3 121 ? 110.436 226.266 201.254 1.00 131.84 124 SER C C 1
ATOM 7742 O O . SER C 3 121 ? 110.289 226.523 202.454 1.00 131.84 124 SER C O 1
ATOM 7745 N N . GLN C 3 122 ? 111.525 226.636 200.579 1.00 126.54 125 GLN C N 1
ATOM 7746 C CA . GLN C 3 122 ? 112.534 227.467 201.223 1.00 126.54 125 GLN C CA 1
ATOM 7747 C C . GLN C 3 122 ? 112.036 228.890 201.433 1.00 126.54 125 GLN C C 1
ATOM 7748 O O . GLN C 3 122 ? 112.409 229.542 202.414 1.00 126.54 125 GLN C O 1
ATOM 7754 N N . LEU C 3 123 ? 111.196 229.385 200.522 1.00 128.64 126 LEU C N 1
ATOM 7755 C CA . LEU C 3 123 ? 110.778 230.780 200.591 1.00 128.64 126 LEU C CA 1
ATOM 7756 C C . LEU C 3 123 ? 109.913 231.050 201.813 1.00 128.64 126 LEU C C 1
ATOM 7757 O O . LEU C 3 123 ? 109.951 232.156 202.364 1.00 128.64 126 LEU C O 1
ATOM 7762 N N . LYS C 3 124 ? 109.135 230.064 202.258 1.00 131.98 127 LYS C N 1
ATOM 7763 C CA . LYS C 3 124 ? 108.372 230.249 203.486 1.00 131.98 127 LYS C CA 1
ATOM 7764 C C . LYS C 3 124 ? 109.218 230.046 204.736 1.00 131.98 127 LYS C C 1
ATOM 7765 O O . LYS C 3 124 ? 108.762 230.375 205.836 1.00 131.98 127 LYS C O 1
ATOM 7771 N N . SER C 3 125 ? 110.433 229.516 204.596 1.00 133.64 128 SER C N 1
ATOM 7772 C CA . SER C 3 125 ? 111.304 229.294 205.742 1.00 133.64 128 SER C CA 1
ATOM 7773 C C . SER C 3 125 ? 112.179 230.495 206.069 1.00 133.64 128 SER C C 1
ATOM 7774 O O . SER C 3 125 ? 112.604 230.638 207.222 1.00 133.64 128 SER C O 1
ATOM 7777 N N . GLY C 3 126 ? 112.458 231.355 205.093 1.00 125.68 129 GLY C N 1
ATOM 7778 C CA . GLY C 3 126 ? 113.258 232.537 205.337 1.00 125.68 129 GLY C CA 1
ATOM 7779 C C . GLY C 3 126 ? 114.719 232.424 204.969 1.00 125.68 129 GLY C C 1
ATOM 7780 O O . GLY C 3 126 ? 115.549 233.121 205.563 1.00 125.68 129 GLY C O 1
ATOM 7781 N N . THR C 3 127 ? 115.065 231.575 204.003 1.00 118.92 130 THR C N 1
ATOM 7782 C CA . THR C 3 127 ? 116.447 231.386 203.590 1.00 118.92 130 THR C CA 1
ATOM 7783 C C . THR C 3 127 ? 116.556 231.476 202.074 1.00 118.92 130 THR C C 1
ATOM 7784 O O . THR C 3 127 ? 115.598 231.217 201.342 1.00 118.92 130 THR C O 1
ATOM 7788 N N . ALA C 3 128 ? 117.746 231.857 201.612 1.00 114.13 131 ALA C N 1
ATOM 7789 C CA . ALA C 3 128 ? 118.037 232.033 200.197 1.00 114.13 131 ALA C CA 1
ATOM 7790 C C . ALA C 3 128 ? 119.108 231.043 199.762 1.00 114.13 131 ALA C C 1
ATOM 7791 O O . ALA C 3 128 ? 120.156 230.936 200.401 1.00 114.13 131 ALA C O 1
ATOM 7793 N N . SER C 3 129 ? 118.849 230.327 198.667 1.00 114.43 132 SER C N 1
ATOM 7794 C CA . SER C 3 129 ? 119.796 229.326 198.173 1.00 114.43 132 SER C CA 1
ATOM 7795 C C . SER C 3 129 ? 119.894 229.467 196.657 1.00 114.43 132 SER C C 1
ATOM 7796 O O . SER C 3 129 ? 118.985 229.054 195.932 1.00 114.43 132 SER C O 1
ATOM 7799 N N . VAL C 3 130 ? 120.998 230.042 196.190 1.00 109.08 133 VAL C N 1
ATOM 7800 C CA . VAL C 3 130 ? 121.280 230.186 194.768 1.00 109.08 133 VAL C CA 1
ATOM 7801 C C . VAL C 3 130 ? 122.582 229.460 194.470 1.00 109.08 133 VAL C C 1
ATOM 7802 O O . VAL C 3 130 ? 123.579 229.647 195.177 1.00 109.08 133 VAL C O 1
ATOM 7806 N N . VAL C 3 131 ? 122.567 228.626 193.433 1.00 109.37 134 VAL C N 1
ATOM 7807 C CA . VAL C 3 131 ? 123.702 227.787 193.077 1.00 109.37 134 VAL C CA 1
ATOM 7808 C C . VAL C 3 131 ? 124.028 227.960 191.599 1.00 109.37 134 VAL C C 1
ATOM 7809 O O . VAL C 3 131 ? 123.140 228.130 190.757 1.00 109.37 134 VAL C O 1
ATOM 7813 N N . CYS C 3 132 ? 125.324 227.967 191.295 1.00 102.22 135 CYS C N 1
ATOM 7814 C CA . CYS C 3 132 ? 125.783 227.792 189.924 1.00 102.22 135 CYS C CA 1
ATOM 7815 C C . CYS C 3 132 ? 126.928 226.795 189.938 1.00 102.22 135 CYS C C 1
ATOM 7816 O O . CYS C 3 132 ? 127.620 226.629 190.945 1.00 102.22 135 CYS C O 1
ATOM 7819 N N . LEU C 3 133 ? 127.106 226.119 188.811 1.00 92.16 136 LEU C N 1
ATOM 7820 C CA . LEU C 3 133 ? 127.951 224.941 188.746 1.00 92.16 136 LEU C CA 1
ATOM 7821 C C . LEU C 3 133 ? 128.959 225.085 187.617 1.00 92.16 136 LEU C C 1
ATOM 7822 O O . LEU C 3 133 ? 128.750 225.820 186.651 1.00 92.16 136 LEU C O 1
ATOM 7827 N N . LEU C 3 134 ? 130.060 224.355 187.746 1.00 93.23 137 LEU C N 1
ATOM 7828 C CA . LEU C 3 134 ? 131.077 224.281 186.707 1.00 93.23 137 LEU C CA 1
ATOM 7829 C C . LEU C 3 134 ? 131.433 222.817 186.518 1.00 93.23 137 LEU C C 1
ATOM 7830 O O . LEU C 3 134 ? 131.819 222.151 187.481 1.00 93.23 137 LEU C O 1
ATOM 7835 N N . ASN C 3 135 ? 131.300 222.318 185.294 1.00 101.73 138 ASN C N 1
ATOM 7836 C CA . ASN C 3 135 ? 131.635 220.937 184.986 1.00 101.73 138 ASN C CA 1
ATOM 7837 C C . ASN C 3 135 ? 132.531 220.888 183.757 1.00 101.73 138 ASN C C 1
ATOM 7838 O O . ASN C 3 135 ? 132.667 221.868 183.024 1.00 101.73 138 ASN C O 1
ATOM 7843 N N . ASN C 3 136 ? 133.142 219.721 183.549 1.00 110.94 139 ASN C N 1
ATOM 7844 C CA . ASN C 3 136 ? 134.099 219.487 182.464 1.00 110.94 139 ASN C CA 1
ATOM 7845 C C . ASN C 3 136 ? 135.083 220.648 182.318 1.00 110.94 139 ASN C C 1
ATOM 7846 O O . ASN C 3 136 ? 135.438 221.063 181.215 1.00 110.94 139 ASN C O 1
ATOM 7851 N N . PHE C 3 137 ? 135.557 221.159 183.453 1.00 104.92 140 PHE C N 1
ATOM 7852 C CA . PHE C 3 137 ? 136.584 222.193 183.450 1.00 104.92 140 PHE C CA 1
ATOM 7853 C C . PHE C 3 137 ? 137.822 221.640 184.144 1.00 104.92 140 PHE C C 1
ATOM 7854 O O . PHE C 3 137 ? 138.441 222.304 184.981 1.00 104.92 140 PHE C O 1
ATOM 7862 N N . TYR C 3 138 ? 138.206 220.426 183.749 1.00 108.08 141 TYR C N 1
ATOM 7863 C CA . TYR C 3 138 ? 139.103 219.519 184.458 1.00 108.08 141 TYR C CA 1
ATOM 7864 C C . TYR C 3 138 ? 140.341 220.190 185.056 1.00 108.08 141 TYR C C 1
ATOM 7865 O O . TYR C 3 138 ? 140.693 219.879 186.199 1.00 108.08 141 TYR C O 1
ATOM 7874 N N . PRO C 3 139 ? 141.045 221.102 184.356 1.00 111.11 142 PRO C N 1
ATOM 7875 C CA . PRO C 3 139 ? 142.185 221.755 185.011 1.00 111.11 142 PRO C CA 1
ATOM 7876 C C . PRO C 3 139 ? 141.690 222.721 186.069 1.00 111.11 142 PRO C C 1
ATOM 7877 O O . PRO C 3 139 ? 141.556 223.921 185.811 1.00 111.11 142 PRO C O 1
ATOM 7881 N N . ARG C 3 140 ? 141.399 222.184 187.258 1.00 106.46 143 ARG C N 1
ATOM 7882 C CA . ARG C 3 140 ? 140.575 222.851 188.260 1.00 106.46 143 ARG C CA 1
ATOM 7883 C C . ARG C 3 140 ? 140.980 224.297 188.496 1.00 106.46 143 ARG C C 1
ATOM 7884 O O . ARG C 3 140 ? 140.231 225.204 188.123 1.00 106.46 143 ARG C O 1
ATOM 7892 N N . GLU C 3 141 ? 142.169 224.515 189.068 1.00 114.16 144 GLU C N 1
ATOM 7893 C CA . GLU C 3 141 ? 142.710 225.849 189.320 1.00 114.16 144 GLU C CA 1
ATOM 7894 C C . GLU C 3 141 ? 141.612 226.819 189.737 1.00 114.16 144 GLU C C 1
ATOM 7895 O O . GLU C 3 141 ? 141.493 227.915 189.180 1.00 114.16 144 GLU C O 1
ATOM 7901 N N . ALA C 3 142 ? 140.809 226.416 190.716 1.00 114.96 145 ALA C N 1
ATOM 7902 C CA . ALA C 3 142 ? 139.486 226.976 190.946 1.00 114.96 145 ALA C CA 1
ATOM 7903 C C . ALA C 3 142 ? 139.553 228.438 191.359 1.00 114.96 145 ALA C C 1
ATOM 7904 O O . ALA C 3 142 ? 140.380 228.828 192.187 1.00 114.96 145 ALA C O 1
ATOM 7906 N N . LYS C 3 143 ? 138.677 229.241 190.765 1.00 118.54 146 LYS C N 1
ATOM 7907 C CA . LYS C 3 143 ? 138.449 230.616 191.170 1.00 118.54 146 LYS C CA 1
ATOM 7908 C C . LYS C 3 143 ? 137.012 230.975 190.811 1.00 118.54 146 LYS C C 1
ATOM 7909 O O . LYS C 3 143 ? 136.562 230.770 189.681 1.00 118.54 146 LYS C O 1
ATOM 7915 N N . VAL C 3 144 ? 136.285 231.500 191.793 1.00 119.30 147 VAL C N 1
ATOM 7916 C CA . VAL C 3 144 ? 134.857 231.758 191.639 1.00 119.30 147 VAL C CA 1
ATOM 7917 C C . VAL C 3 144 ? 134.525 233.088 192.299 1.00 119.30 147 VAL C C 1
ATOM 7918 O O . VAL C 3 144 ? 135.029 233.404 193.381 1.00 119.30 147 VAL C O 1
ATOM 7922 N N . GLN C 3 145 ? 133.687 233.877 191.630 1.00 122.55 148 GLN C N 1
ATOM 7923 C CA . GLN C 3 145 ? 133.200 235.138 192.172 1.00 122.55 148 GLN C CA 1
ATOM 7924 C C . GLN C 3 145 ? 131.696 235.217 191.973 1.00 122.55 148 GLN C C 1
ATOM 7925 O O . GLN C 3 145 ? 131.164 234.690 190.992 1.00 122.55 148 GLN C O 1
ATOM 7931 N N . TRP C 3 146 ? 131.020 235.866 192.911 1.00 116.39 149 TRP C N 1
ATOM 7932 C CA . TRP C 3 146 ? 129.577 236.000 192.901 1.00 116.39 149 TRP C CA 1
ATOM 7933 C C . TRP C 3 146 ? 129.197 237.474 193.009 1.00 116.39 149 TRP C C 1
ATOM 7934 O O . TRP C 3 146 ? 130.013 238.329 193.360 1.00 116.39 149 TRP C O 1
ATOM 7945 N N . LYS C 3 147 ? 127.935 237.773 192.708 1.00 122.96 150 LYS C N 1
ATOM 7946 C CA . LYS C 3 147 ? 127.451 239.145 192.789 1.00 122.96 150 LYS C CA 1
ATOM 7947 C C . LYS C 3 147 ? 125.936 239.144 192.911 1.00 122.96 150 LYS C C 1
ATOM 7948 O O . LYS C 3 147 ? 125.246 238.579 192.056 1.00 122.96 150 LYS C O 1
ATOM 7954 N N . VAL C 3 148 ? 125.424 239.772 193.967 1.00 119.47 151 VAL C N 1
ATOM 7955 C CA . VAL C 3 148 ? 123.987 239.910 194.157 1.00 119.47 151 VAL C CA 1
ATOM 7956 C C . VAL C 3 148 ? 123.597 241.345 193.833 1.00 119.47 151 VAL C C 1
ATOM 7957 O O . VAL C 3 148 ? 124.440 242.247 193.804 1.00 119.47 151 VAL C O 1
ATOM 7961 N N . ASP C 3 149 ? 122.305 241.535 193.549 1.00 125.18 152 ASP C N 1
ATOM 7962 C CA . ASP C 3 149 ? 121.698 242.778 193.071 1.00 125.18 152 ASP C CA 1
ATOM 7963 C C . ASP C 3 149 ? 122.538 243.437 191.975 1.00 125.18 152 ASP C C 1
ATOM 7964 O O . ASP C 3 149 ? 122.534 244.663 191.820 1.00 125.18 152 ASP C O 1
ATOM 7969 N N . ASN C 3 150 ? 123.211 242.600 191.176 1.00 128.27 153 ASN C N 1
ATOM 7970 C CA . ASN C 3 150 ? 124.039 242.987 190.034 1.00 128.27 153 ASN C CA 1
ATOM 7971 C C . ASN C 3 150 ? 125.337 243.676 190.446 1.00 128.27 153 ASN C C 1
ATOM 7972 O O . ASN C 3 150 ? 126.146 244.041 189.587 1.00 128.27 153 ASN C O 1
ATOM 7977 N N . ALA C 3 151 ? 125.563 243.848 191.748 1.00 126.23 154 ALA C N 1
ATOM 7978 C CA . ALA C 3 151 ? 126.779 244.521 192.196 1.00 126.23 154 ALA C CA 1
ATOM 7979 C C . ALA C 3 151 ? 127.832 243.551 192.728 1.00 126.23 154 ALA C C 1
ATOM 7980 O O . ALA C 3 151 ? 128.922 243.440 192.159 1.00 126.23 154 ALA C O 1
ATOM 7982 N N . LEU C 3 152 ? 127.518 242.830 193.800 1.00 119.14 155 LEU C N 1
ATOM 7983 C CA . LEU C 3 152 ? 128.571 242.127 194.522 1.00 119.14 155 LEU C CA 1
ATOM 7984 C C . LEU C 3 152 ? 127.962 241.074 195.440 1.00 119.14 155 LEU C C 1
ATOM 7985 O O . LEU C 3 152 ? 126.762 241.076 195.725 1.00 119.14 155 LEU C O 1
ATOM 7990 N N . GLN C 3 153 ? 128.819 240.150 195.869 1.00 109.19 156 GLN C N 1
ATOM 7991 C CA . GLN C 3 153 ? 128.537 239.174 196.912 1.00 109.19 156 GLN C CA 1
ATOM 7992 C C . GLN C 3 153 ? 129.772 239.065 197.789 1.00 109.19 156 GLN C C 1
ATOM 7993 O O . GLN C 3 153 ? 130.883 239.324 197.323 1.00 109.19 156 GLN C O 1
ATOM 7999 N N . SER C 3 154 ? 129.582 238.708 199.059 1.00 99.17 157 SER C N 1
ATOM 8000 C CA . SER C 3 154 ? 130.706 238.586 199.986 1.00 99.17 157 SER C CA 1
ATOM 8001 C C . SER C 3 154 ? 130.448 237.453 200.971 1.00 99.17 157 SER C C 1
ATOM 8002 O O . SER C 3 154 ? 129.557 237.557 201.819 1.00 99.17 157 SER C O 1
ATOM 8005 N N . GLY C 3 155 ? 131.218 236.372 200.852 1.00 88.75 158 GLY C N 1
ATOM 8006 C CA . GLY C 3 155 ? 131.333 235.383 201.909 1.00 88.75 158 GLY C CA 1
ATOM 8007 C C . GLY C 3 155 ? 130.199 234.390 202.075 1.00 88.75 158 GLY C C 1
ATOM 8008 O O . GLY C 3 155 ? 130.418 233.288 202.586 1.00 88.75 158 GLY C O 1
ATOM 8009 N N . ASN C 3 156 ? 128.985 234.753 201.654 1.00 94.56 159 ASN C N 1
ATOM 8010 C CA . ASN C 3 156 ? 127.834 233.883 201.883 1.00 94.56 159 ASN C CA 1
ATOM 8011 C C . ASN C 3 156 ? 127.931 232.567 201.122 1.00 94.56 159 ASN C C 1
ATOM 8012 O O . ASN C 3 156 ? 127.337 231.571 201.549 1.00 94.56 159 ASN C O 1
ATOM 8017 N N . SER C 3 157 ? 128.668 232.537 200.017 1.00 98.09 160 SER C N 1
ATOM 8018 C CA . SER C 3 157 ? 128.768 231.327 199.215 1.00 98.09 160 SER C CA 1
ATOM 8019 C C . SER C 3 157 ? 129.577 230.257 199.938 1.00 98.09 160 SER C C 1
ATOM 8020 O O . SER C 3 157 ? 130.551 230.553 200.635 1.00 98.09 160 SER C O 1
ATOM 8023 N N . GLN C 3 158 ? 129.162 229.004 199.768 1.00 89.38 161 GLN C N 1
ATOM 8024 C CA . GLN C 3 158 ? 129.923 227.851 200.223 1.00 89.38 161 GLN C CA 1
ATOM 8025 C C . GLN C 3 158 ? 130.399 227.061 199.010 1.00 89.38 161 GLN C C 1
ATOM 8026 O O . GLN C 3 158 ? 129.770 227.086 197.950 1.00 89.38 161 GLN C O 1
ATOM 8032 N N . GLU C 3 159 ? 131.522 226.371 199.166 1.00 76.83 162 GLU C N 1
ATOM 8033 C CA . GLU C 3 159 ? 132.180 225.693 198.059 1.00 76.83 162 GLU C CA 1
ATOM 8034 C C . GLU C 3 159 ? 132.129 224.185 198.251 1.00 76.83 162 GLU C C 1
ATOM 8035 O O . GLU C 3 159 ? 132.269 223.686 199.371 1.00 76.83 162 GLU C O 1
ATOM 8041 N N . SER C 3 160 ? 131.928 223.467 197.149 1.00 73.30 163 SER C N 1
ATOM 8042 C CA . SER C 3 160 ? 131.905 222.007 197.170 1.00 73.30 163 SER C CA 1
ATOM 8043 C C . SER C 3 160 ? 132.357 221.520 195.802 1.00 73.30 163 SER C C 1
ATOM 8044 O O . SER C 3 160 ? 131.601 221.617 194.832 1.00 73.30 163 SER C O 1
ATOM 8047 N N . VAL C 3 161 ? 133.580 221.003 195.724 1.00 75.78 164 VAL C N 1
ATOM 8048 C CA . VAL C 3 161 ? 134.179 220.573 194.468 1.00 75.78 164 VAL C CA 1
ATOM 8049 C C . VAL C 3 161 ? 134.496 219.087 194.555 1.00 75.78 164 VAL C C 1
ATOM 8050 O O . VAL C 3 161 ? 135.134 218.637 195.513 1.00 75.78 164 VAL C O 1
ATOM 8054 N N . THR C 3 162 ? 134.041 218.330 193.560 1.00 79.26 165 THR C N 1
ATOM 8055 C CA . THR C 3 162 ? 134.339 216.910 193.460 1.00 79.26 165 THR C CA 1
ATOM 8056 C C . THR C 3 162 ? 135.666 216.717 192.740 1.00 79.26 165 THR C C 1
ATOM 8057 O O . THR C 3 162 ? 135.969 217.425 191.777 1.00 79.26 165 THR C O 1
ATOM 8061 N N . GLU C 3 163 ? 136.458 215.758 193.214 1.00 93.12 166 GLU C N 1
ATOM 8062 C CA . GLU C 3 163 ? 137.736 215.463 192.583 1.00 93.12 166 GLU C CA 1
ATOM 8063 C C . GLU C 3 163 ? 137.514 214.838 191.206 1.00 93.12 166 GLU C C 1
ATOM 8064 O O . GLU C 3 163 ? 136.383 214.616 190.764 1.00 93.12 166 GLU C O 1
ATOM 8070 N N . GLN C 3 164 ? 138.621 214.551 190.522 1.00 104.29 167 GLN C N 1
ATOM 8071 C CA . GLN C 3 164 ? 138.555 214.061 189.151 1.00 104.29 167 GLN C CA 1
ATOM 8072 C C . GLN C 3 164 ? 137.753 212.769 189.076 1.00 104.29 167 GLN C C 1
ATOM 8073 O O . GLN C 3 164 ? 137.902 211.874 189.912 1.00 104.29 167 GLN C O 1
ATOM 8079 N N . ASP C 3 165 ? 136.894 212.680 188.066 1.00 121.64 168 ASP C N 1
ATOM 8080 C CA . ASP C 3 165 ? 136.037 211.518 187.907 1.00 121.64 168 ASP C CA 1
ATOM 8081 C C . ASP C 3 165 ? 136.829 210.339 187.343 1.00 121.64 168 ASP C C 1
ATOM 8082 O O . ASP C 3 165 ? 137.984 210.464 186.928 1.00 121.64 168 ASP C O 1
ATOM 8087 N N . SER C 3 166 ? 136.186 209.170 187.343 1.00 136.21 169 SER C N 1
ATOM 8088 C CA . SER C 3 166 ? 136.851 207.960 186.872 1.00 136.21 169 SER C CA 1
ATOM 8089 C C . SER C 3 166 ? 137.055 207.972 185.362 1.00 136.21 169 SER C C 1
ATOM 8090 O O . SER C 3 166 ? 138.106 207.537 184.878 1.00 136.21 169 SER C O 1
ATOM 8093 N N . LYS C 3 167 ? 136.076 208.467 184.607 1.00 141.27 170 LYS C N 1
ATOM 8094 C CA . LYS C 3 167 ? 136.103 208.403 183.152 1.00 141.27 170 LYS C CA 1
ATOM 8095 C C . LYS C 3 167 ? 136.335 209.769 182.521 1.00 141.27 170 LYS C C 1
ATOM 8096 O O . LYS C 3 167 ? 137.275 209.941 181.740 1.00 141.27 170 LYS C O 1
ATOM 8102 N N . ASP C 3 168 ? 135.498 210.753 182.842 1.00 129.06 171 ASP C N 1
ATOM 8103 C CA . ASP C 3 168 ? 135.695 212.100 182.326 1.00 129.06 171 ASP C CA 1
ATOM 8104 C C . ASP C 3 168 ? 136.842 212.835 183.008 1.00 129.06 171 ASP C C 1
ATOM 8105 O O . ASP C 3 168 ? 137.436 213.727 182.393 1.00 129.06 171 ASP C O 1
ATOM 8110 N N . SER C 3 169 ? 137.164 212.483 184.251 1.00 120.54 172 SER C N 1
ATOM 8111 C CA . SER C 3 169 ? 138.308 213.005 184.996 1.00 120.54 172 SER C CA 1
ATOM 8112 C C . SER C 3 169 ? 138.222 214.503 185.258 1.00 120.54 172 SER C C 1
ATOM 8113 O O . SER C 3 169 ? 139.201 215.101 185.720 1.00 120.54 172 SER C O 1
ATOM 8116 N N . THR C 3 170 ? 137.088 215.132 184.971 1.00 113.44 173 THR C N 1
ATOM 8117 C CA . THR C 3 170 ? 136.960 216.573 185.132 1.00 113.44 173 THR C CA 1
ATOM 8118 C C . THR C 3 170 ? 136.516 216.907 186.556 1.00 113.44 173 THR C C 1
ATOM 8119 O O . THR C 3 170 ? 136.511 216.058 187.451 1.00 113.44 173 THR C O 1
ATOM 8123 N N . TYR C 3 171 ? 136.139 218.163 186.777 1.00 100.40 174 TYR C N 1
ATOM 8124 C CA . TYR C 3 171 ? 135.732 218.657 188.081 1.00 100.40 174 TYR C CA 1
ATOM 8125 C C . TYR C 3 171 ? 134.316 219.214 187.991 1.00 100.40 174 TYR C C 1
ATOM 8126 O O . TYR C 3 171 ? 133.842 219.581 186.913 1.00 100.40 174 TYR C O 1
ATOM 8135 N N . SER C 3 172 ? 133.637 219.268 189.136 1.00 84.31 175 SER C N 1
ATOM 8136 C CA . SER C 3 172 ? 132.224 219.639 189.200 1.00 84.31 175 SER C CA 1
ATOM 8137 C C . SER C 3 172 ? 131.964 220.624 190.333 1.00 84.31 175 SER C C 1
ATOM 8138 O O . SER C 3 172 ? 131.062 220.436 191.149 1.00 84.31 175 SER C O 1
ATOM 8141 N N . LEU C 3 173 ? 132.758 221.688 190.413 1.00 83.12 176 LEU C N 1
ATOM 8142 C CA . LEU C 3 173 ? 132.594 222.647 191.500 1.00 83.12 176 LEU C CA 1
ATOM 8143 C C . LEU C 3 173 ? 131.224 223.312 191.427 1.00 83.12 176 LEU C C 1
ATOM 8144 O O . LEU C 3 173 ? 130.744 223.671 190.350 1.00 83.12 176 LEU C O 1
ATOM 8149 N N . SER C 3 174 ? 130.589 223.457 192.589 1.00 83.77 177 SER C N 1
ATOM 8150 C CA . SER C 3 174 ? 129.351 224.210 192.714 1.00 83.77 177 SER C CA 1
ATOM 8151 C C . SER C 3 174 ? 129.411 225.049 193.981 1.00 83.77 177 SER C C 1
ATOM 8152 O O . SER C 3 174 ? 130.086 224.698 194.952 1.00 83.77 177 SER C O 1
ATOM 8155 N N . SER C 3 175 ? 128.696 226.170 193.963 1.00 94.17 178 SER C N 1
ATOM 8156 C CA . SER C 3 175 ? 128.638 227.073 195.103 1.00 94.17 178 SER C CA 1
ATOM 8157 C C . SER C 3 175 ? 127.193 227.449 195.391 1.00 94.17 178 SER C C 1
ATOM 8158 O O . SER C 3 175 ? 126.457 227.842 194.485 1.00 94.17 178 SER C O 1
ATOM 8161 N N . THR C 3 176 ? 126.801 227.360 196.660 1.00 98.61 179 THR C N 1
ATOM 8162 C CA . THR C 3 176 ? 125.411 227.544 197.055 1.00 98.61 179 THR C CA 1
ATOM 8163 C C . THR C 3 176 ? 125.318 228.658 198.089 1.00 98.61 179 THR C C 1
ATOM 8164 O O . THR C 3 176 ? 126.253 228.889 198.860 1.00 98.61 179 THR C O 1
ATOM 8168 N N . LEU C 3 177 ? 124.178 229.345 198.099 1.00 103.18 180 LEU C N 1
ATOM 8169 C CA . LEU C 3 177 ? 123.964 230.515 198.937 1.00 103.18 180 LEU C CA 1
ATOM 8170 C C . LEU C 3 177 ? 123.107 230.186 200.153 1.00 103.18 180 LEU C C 1
ATOM 8171 O O . LEU C 3 177 ? 122.321 229.236 200.146 1.00 103.18 180 LEU C O 1
ATOM 8176 N N . THR C 3 178 ? 123.279 230.987 201.207 1.00 112.86 181 THR C N 1
ATOM 8177 C CA . THR C 3 178 ? 122.440 230.916 202.405 1.00 112.86 181 THR C CA 1
ATOM 8178 C C . THR C 3 178 ? 122.288 232.344 202.927 1.00 112.86 181 THR C C 1
ATOM 8179 O O . THR C 3 178 ? 123.129 232.826 203.693 1.00 112.86 181 THR C O 1
ATOM 8183 N N . LEU C 3 179 ? 121.217 233.017 202.507 1.00 119.89 182 LEU C N 1
ATOM 8184 C CA . LEU C 3 179 ? 120.938 234.383 202.926 1.00 119.89 182 LEU C CA 1
ATOM 8185 C C . LEU C 3 179 ? 119.515 234.468 203.456 1.00 119.89 182 LEU C C 1
ATOM 8186 O O . LEU C 3 179 ? 118.656 233.649 203.122 1.00 119.89 182 LEU C O 1
ATOM 8191 N N . SER C 3 180 ? 119.274 235.480 204.284 1.00 129.65 183 SER C N 1
ATOM 8192 C CA . SER C 3 180 ? 117.959 235.671 204.873 1.00 129.65 183 SER C CA 1
ATOM 8193 C C . SER C 3 180 ? 116.952 236.111 203.813 1.00 129.65 183 SER C C 1
ATOM 8194 O O . SER C 3 180 ? 117.310 236.584 202.731 1.00 129.65 183 SER C O 1
ATOM 8197 N N . LYS C 3 181 ? 115.669 235.947 204.144 1.00 128.99 184 LYS C N 1
ATOM 8198 C CA . LYS C 3 181 ? 114.612 236.191 203.167 1.00 128.99 184 LYS C CA 1
ATOM 8199 C C . LYS C 3 181 ? 114.525 237.666 202.795 1.00 128.99 184 LYS C C 1
ATOM 8200 O O . LYS C 3 181 ? 114.238 238.005 201.641 1.00 128.99 184 LYS C O 1
ATOM 8206 N N . ALA C 3 182 ? 114.766 238.558 203.758 1.00 135.11 185 ALA C N 1
ATOM 8207 C CA . ALA C 3 182 ? 114.666 239.987 203.478 1.00 135.11 185 ALA C CA 1
ATOM 8208 C C . ALA C 3 182 ? 115.683 240.420 202.429 1.00 135.11 185 ALA C C 1
ATOM 8209 O O . ALA C 3 182 ? 115.358 241.190 201.518 1.00 135.11 185 ALA C O 1
ATOM 8211 N N . ASP C 3 183 ? 116.920 239.931 202.539 1.00 141.90 186 ASP C N 1
ATOM 8212 C CA . ASP C 3 183 ? 117.940 240.263 201.548 1.00 141.90 186 ASP C CA 1
ATOM 8213 C C . ASP C 3 183 ? 117.652 239.585 200.213 1.00 141.90 186 ASP C C 1
ATOM 8214 O O . ASP C 3 183 ? 117.911 240.155 199.146 1.00 141.90 186 ASP C O 1
ATOM 8219 N N . TYR C 3 184 ? 117.126 238.358 200.252 1.00 135.83 187 TYR C N 1
ATOM 8220 C CA . TYR C 3 184 ? 116.746 237.675 199.019 1.00 135.83 187 TYR C CA 1
ATOM 8221 C C . TYR C 3 184 ? 115.693 238.466 198.259 1.00 135.83 187 TYR C C 1
ATOM 8222 O O . TYR C 3 184 ? 115.765 238.593 197.032 1.00 135.83 187 TYR C O 1
ATOM 8231 N N . GLU C 3 185 ? 114.708 239.009 198.973 1.00 135.72 188 GLU C N 1
ATOM 8232 C CA . GLU C 3 185 ? 113.656 239.780 198.324 1.00 135.72 188 GLU C CA 1
ATOM 8233 C C . GLU C 3 185 ? 114.190 241.130 197.853 1.00 135.72 188 GLU C C 1
ATOM 8234 O O . GLU C 3 185 ? 113.949 241.525 196.707 1.00 135.72 188 GLU C O 1
ATOM 8240 N N . LYS C 3 186 ? 114.973 241.815 198.695 1.00 138.58 189 LYS C N 1
ATOM 8241 C CA . LYS C 3 186 ? 115.410 243.177 198.401 1.00 138.58 189 LYS C CA 1
ATOM 8242 C C . LYS C 3 186 ? 116.310 243.267 197.173 1.00 138.58 189 LYS C C 1
ATOM 8243 O O . LYS C 3 186 ? 116.194 244.232 196.410 1.00 138.58 189 LYS C O 1
ATOM 8249 N N . HIS C 3 187 ? 117.202 242.306 196.966 1.00 131.71 190 HIS C N 1
ATOM 8250 C CA . HIS C 3 187 ? 118.115 242.364 195.834 1.00 131.71 190 HIS C CA 1
ATOM 8251 C C . HIS C 3 187 ? 117.350 242.197 194.525 1.00 131.71 190 HIS C C 1
ATOM 8252 O O . HIS C 3 187 ? 116.207 241.736 194.500 1.00 131.71 190 HIS C O 1
ATOM 8259 N N . LYS C 3 188 ? 118.000 242.581 193.426 1.00 135.48 191 LYS C N 1
ATOM 8260 C CA . LYS C 3 188 ? 117.325 242.673 192.137 1.00 135.48 191 LYS C CA 1
ATOM 8261 C C . LYS C 3 188 ? 117.788 241.623 191.139 1.00 135.48 191 LYS C C 1
ATOM 8262 O O . LYS C 3 188 ? 116.961 240.860 190.626 1.00 135.48 191 LYS C O 1
ATOM 8268 N N . VAL C 3 189 ? 119.084 241.559 190.841 1.00 135.68 192 VAL C N 1
ATOM 8269 C CA . VAL C 3 189 ? 119.618 240.671 189.813 1.00 135.68 192 VAL C CA 1
ATOM 8270 C C . VAL C 3 189 ? 120.601 239.711 190.466 1.00 135.68 192 VAL C C 1
ATOM 8271 O O . VAL C 3 189 ? 121.513 240.137 191.184 1.00 135.68 192 VAL C O 1
ATOM 8275 N N . TYR C 3 190 ? 120.412 238.421 190.214 1.00 132.66 193 TYR C N 1
ATOM 8276 C CA . TYR C 3 190 ? 121.199 237.365 190.831 1.00 132.66 193 TYR C CA 1
ATOM 8277 C C . TYR C 3 190 ? 122.291 236.943 189.860 1.00 132.66 193 TYR C C 1
ATOM 8278 O O . TYR C 3 190 ? 122.021 236.752 188.671 1.00 132.66 193 TYR C O 1
ATOM 8287 N N . ALA C 3 191 ? 123.518 236.807 190.357 1.00 124.31 194 ALA C N 1
ATOM 8288 C CA . ALA C 3 191 ? 124.617 236.482 189.461 1.00 124.31 194 ALA C CA 1
ATOM 8289 C C . ALA C 3 191 ? 125.764 235.849 190.234 1.00 124.31 194 ALA C C 1
ATOM 8290 O O . ALA C 3 191 ? 125.870 235.995 191.454 1.00 124.31 194 ALA C O 1
ATOM 8292 N N . CYS C 3 192 ? 126.606 235.123 189.499 1.00 124.69 195 CYS C N 1
ATOM 8293 C CA . CYS C 3 192 ? 127.899 234.650 189.984 1.00 124.69 195 CYS C CA 1
ATOM 8294 C C . CYS C 3 192 ? 128.891 234.785 188.837 1.00 124.69 195 CYS C C 1
ATOM 8295 O O . CYS C 3 192 ? 128.841 234.009 187.877 1.00 124.69 195 CYS C O 1
ATOM 8298 N N . GLU C 3 193 ? 129.784 235.766 188.928 1.00 118.97 196 GLU C N 1
ATOM 8299 C CA . GLU C 3 193 ? 130.774 236.006 187.885 1.00 118.97 196 GLU C CA 1
ATOM 8300 C C . GLU C 3 193 ? 131.900 234.990 188.039 1.00 118.97 196 GLU C C 1
ATOM 8301 O O . GLU C 3 193 ? 132.813 235.183 188.848 1.00 118.97 196 GLU C O 1
ATOM 8307 N N . VAL C 3 194 ? 131.829 233.907 187.273 1.00 123.35 197 VAL C N 1
ATOM 8308 C CA . VAL C 3 194 ? 132.748 232.784 187.405 1.00 123.35 197 VAL C CA 1
ATOM 8309 C C . VAL C 3 194 ? 133.759 232.836 186.266 1.00 123.35 197 VAL C C 1
ATOM 8310 O O . VAL C 3 194 ? 133.379 232.920 185.092 1.00 123.35 197 VAL C O 1
ATOM 8314 N N . THR C 3 195 ? 135.042 232.801 186.619 1.00 135.42 198 THR C N 1
ATOM 8315 C CA . THR C 3 195 ? 136.115 232.805 185.636 1.00 135.42 198 THR C CA 1
ATOM 8316 C C . THR C 3 195 ? 137.367 232.202 186.256 1.00 135.42 198 THR C C 1
ATOM 8317 O O . THR C 3 195 ? 137.584 232.294 187.467 1.00 135.42 198 THR C O 1
ATOM 8321 N N . HIS C 3 196 ? 138.171 231.573 185.411 1.00 136.07 199 HIS C N 1
ATOM 8322 C CA . HIS C 3 196 ? 139.464 231.005 185.787 1.00 136.07 199 HIS C CA 1
ATOM 8323 C C . HIS C 3 196 ? 140.176 230.596 184.500 1.00 136.07 199 HIS C C 1
ATOM 8324 O O . HIS C 3 196 ? 139.696 230.880 183.395 1.00 136.07 199 HIS C O 1
ATOM 8331 N N . GLN C 3 197 ? 141.335 229.945 184.641 1.00 139.49 200 GLN C N 1
ATOM 8332 C CA . GLN C 3 197 ? 142.178 229.634 183.488 1.00 139.49 200 GLN C CA 1
ATOM 8333 C C . GLN C 3 197 ? 141.450 228.777 182.460 1.00 139.49 200 GLN C C 1
ATOM 8334 O O . GLN C 3 197 ? 141.530 229.051 181.258 1.00 139.49 200 GLN C O 1
ATOM 8340 N N . GLY C 3 198 ? 140.742 227.742 182.903 1.00 141.15 201 GLY C N 1
ATOM 8341 C CA . GLY C 3 198 ? 139.938 226.962 181.983 1.00 141.15 201 GLY C CA 1
ATOM 8342 C C . GLY C 3 198 ? 138.603 227.576 181.633 1.00 141.15 201 GLY C C 1
ATOM 8343 O O . GLY C 3 198 ? 137.857 226.997 180.839 1.00 141.15 201 GLY C O 1
ATOM 8344 N N . LEU C 3 199 ? 138.283 228.732 182.211 1.00 142.91 202 LEU C N 1
ATOM 8345 C CA . LEU C 3 199 ? 137.060 229.456 181.894 1.00 142.91 202 LEU C CA 1
ATOM 8346 C C . LEU C 3 199 ? 137.303 230.650 180.982 1.00 142.91 202 LEU C C 1
ATOM 8347 O O . LEU C 3 199 ? 136.335 231.286 180.549 1.00 142.91 202 LEU C O 1
ATOM 8352 N N . SER C 3 200 ? 138.561 230.966 180.682 1.00 146.01 203 SER C N 1
ATOM 8353 C CA . SER C 3 200 ? 138.940 232.051 179.765 1.00 146.01 203 SER C CA 1
ATOM 8354 C C . SER C 3 200 ? 138.373 233.357 180.319 1.00 146.01 203 SER C C 1
ATOM 8355 O O . SER C 3 200 ? 138.498 233.605 181.529 1.00 146.01 203 SER C O 1
ATOM 8358 N N . SER C 3 201 ? 137.761 234.207 179.498 1.00 144.89 204 SER C N 1
ATOM 8359 C CA . SER C 3 201 ? 137.209 235.457 179.986 1.00 144.89 204 SER C CA 1
ATOM 8360 C C . SER C 3 201 ? 135.967 235.192 180.837 1.00 144.89 204 SER C C 1
ATOM 8361 O O . SER C 3 201 ? 135.286 234.180 180.655 1.00 144.89 204 SER C O 1
ATOM 8364 N N . PRO C 3 202 ? 135.665 236.077 181.787 1.00 138.17 205 PRO C N 1
ATOM 8365 C CA . PRO C 3 202 ? 134.499 235.858 182.650 1.00 138.17 205 PRO C CA 1
ATOM 8366 C C . PRO C 3 202 ? 133.207 235.769 181.854 1.00 138.17 205 PRO C C 1
ATOM 8367 O O . PRO C 3 202 ? 132.985 236.513 180.897 1.00 138.17 205 PRO C O 1
ATOM 8371 N N . VAL C 3 203 ? 132.351 234.837 182.266 1.00 128.25 206 VAL C N 1
ATOM 8372 C CA . VAL C 3 203 ? 131.028 234.660 181.683 1.00 128.25 206 VAL C CA 1
ATOM 8373 C C . VAL C 3 203 ? 130.005 235.184 182.677 1.00 128.25 206 VAL C C 1
ATOM 8374 O O . VAL C 3 203 ? 129.978 234.764 183.840 1.00 128.25 206 VAL C O 1
ATOM 8378 N N . THR C 3 204 ? 129.174 236.113 182.220 1.00 140.61 207 THR C N 1
ATOM 8379 C CA . THR C 3 204 ? 128.193 236.773 183.068 1.00 140.61 207 THR C CA 1
ATOM 8380 C C . THR C 3 204 ? 126.862 236.037 182.995 1.00 140.61 207 THR C C 1
ATOM 8381 O O . THR C 3 204 ? 126.266 235.921 181.918 1.00 140.61 207 THR C O 1
ATOM 8385 N N . LYS C 3 205 ? 126.408 235.541 184.138 1.00 120.31 208 LYS C N 1
ATOM 8386 C CA . LYS C 3 205 ? 125.080 234.970 184.296 1.00 120.31 208 LYS C CA 1
ATOM 8387 C C . LYS C 3 205 ? 124.183 236.012 184.959 1.00 120.31 208 LYS C C 1
ATOM 8388 O O . LYS C 3 205 ? 124.660 236.961 185.583 1.00 120.31 208 LYS C O 1
ATOM 8394 N N . SER C 3 206 ? 122.872 235.843 184.815 1.00 128.72 209 SER C N 1
ATOM 8395 C CA . SER C 3 206 ? 121.938 236.830 185.340 1.00 128.72 209 SER C CA 1
ATOM 8396 C C . SER C 3 206 ? 120.627 236.144 185.694 1.00 128.72 209 SER C C 1
ATOM 8397 O O . SER C 3 206 ? 120.207 235.197 185.027 1.00 128.72 209 SER C O 1
ATOM 8400 N N . PHE C 3 207 ? 119.985 236.654 186.751 1.00 128.88 210 PHE C N 1
ATOM 8401 C CA . PHE C 3 207 ? 118.620 236.276 187.129 1.00 128.88 210 PHE C CA 1
ATOM 8402 C C . PHE C 3 207 ? 117.975 237.473 187.817 1.00 128.88 210 PHE C C 1
ATOM 8403 O O . PHE C 3 207 ? 118.284 237.765 188.977 1.00 128.88 210 PHE C O 1
ATOM 8411 N N . ASN C 3 208 ? 117.070 238.145 187.106 1.00 137.84 211 ASN C N 1
ATOM 8412 C CA . ASN C 3 208 ? 116.491 239.416 187.519 1.00 137.84 211 ASN C CA 1
ATOM 8413 C C . ASN C 3 208 ? 115.420 239.284 188.594 1.00 137.84 211 ASN C C 1
ATOM 8414 O O . ASN C 3 208 ? 114.602 240.201 188.726 1.00 137.84 211 ASN C O 1
ATOM 8419 N N . ARG C 3 209 ? 115.376 238.169 189.330 1.00 137.34 212 ARG C N 1
ATOM 8420 C CA . ARG C 3 209 ? 114.379 237.948 190.386 1.00 137.34 212 ARG C CA 1
ATOM 8421 C C . ARG C 3 209 ? 112.969 237.844 189.791 1.00 137.34 212 ARG C C 1
ATOM 8422 O O . ARG C 3 209 ? 111.979 237.606 190.487 1.00 137.34 212 ARG C O 1
ATOM 8430 N N . GLY C 3 210 ? 112.892 237.930 188.466 1.00 147.14 213 GLY C N 1
ATOM 8431 C CA . GLY C 3 210 ? 111.618 237.900 187.777 1.00 147.14 213 GLY C CA 1
ATOM 8432 C C . GLY C 3 210 ? 111.268 236.522 187.255 1.00 147.14 213 GLY C C 1
ATOM 8433 O O . GLY C 3 210 ? 110.685 236.377 186.176 1.00 147.14 213 GLY C O 1
ATOM 8434 N N . GLU C 3 211 ? 111.627 235.498 188.027 1.00 147.34 214 GLU C N 1
ATOM 8435 C CA . GLU C 3 211 ? 111.337 234.115 187.676 1.00 147.34 214 GLU C CA 1
ATOM 8436 C C . GLU C 3 211 ? 109.858 233.827 187.887 1.00 147.34 214 GLU C C 1
ATOM 8437 O O . GLU C 3 211 ? 109.452 233.434 188.985 1.00 147.34 214 GLU C O 1
ATOM 8443 N N . CYS C 3 212 ? 109.046 234.071 186.862 1.00 164.48 215 CYS C N 1
ATOM 8444 C CA . CYS C 3 212 ? 107.600 233.871 186.930 1.00 164.48 215 CYS C CA 1
ATOM 8445 C C . CYS C 3 212 ? 107.217 232.506 187.496 1.00 164.48 215 CYS C C 1
ATOM 8446 O O . CYS C 3 212 ? 106.330 232.404 188.344 1.00 164.48 215 CYS C O 1
ATOM 8449 N N . LEU D 1 1 ? 243.659 203.693 214.881 1.00 195.29 23 LEU D N 1
ATOM 8450 C CA . LEU D 1 1 ? 243.777 202.264 215.142 1.00 195.29 23 LEU D CA 1
ATOM 8451 C C . LEU D 1 1 ? 243.284 201.912 216.542 1.00 195.29 23 LEU D C 1
ATOM 8452 O O . LEU D 1 1 ? 243.402 202.714 217.468 1.00 195.29 23 LEU D O 1
ATOM 8457 N N . PRO D 1 2 ? 242.725 200.713 216.697 1.00 201.20 24 PRO D N 1
ATOM 8458 C CA . PRO D 1 2 ? 242.289 200.269 218.028 1.00 201.20 24 PRO D CA 1
ATOM 8459 C C . PRO D 1 2 ? 243.459 199.864 218.910 1.00 201.20 24 PRO D C 1
ATOM 8460 O O . PRO D 1 2 ? 244.621 200.042 218.532 1.00 201.20 24 PRO D O 1
ATOM 8464 N N . ILE D 1 3 ? 243.166 199.327 220.091 1.00 203.12 25 ILE D N 1
ATOM 8465 C CA . ILE D 1 3 ? 244.183 198.912 221.050 1.00 203.12 25 ILE D CA 1
ATOM 8466 C C . ILE D 1 3 ? 243.968 197.442 221.382 1.00 203.12 25 ILE D C 1
ATOM 8467 O O . ILE D 1 3 ? 242.863 197.042 221.766 1.00 203.12 25 ILE D O 1
ATOM 8472 N N . LYS D 1 4 ? 245.024 196.643 221.234 1.00 202.42 26 LYS D N 1
ATOM 8473 C CA . LYS D 1 4 ? 244.953 195.213 221.509 1.00 202.42 26 LYS D CA 1
ATOM 8474 C C . LYS D 1 4 ? 245.375 194.865 222.931 1.00 202.42 26 LYS D C 1
ATOM 8475 O O . LYS D 1 4 ? 244.765 193.992 223.556 1.00 202.42 26 LYS D O 1
ATOM 8481 N N . SER D 1 5 ? 246.406 195.525 223.455 1.00 204.13 27 SER D N 1
ATOM 8482 C CA . SER D 1 5 ? 246.870 195.247 224.809 1.00 204.13 27 SER D CA 1
ATOM 8483 C C . SER D 1 5 ? 247.720 196.411 225.290 1.00 204.13 27 SER D C 1
ATOM 8484 O O . SER D 1 5 ? 248.491 196.981 224.513 1.00 204.13 27 SER D O 1
ATOM 8487 N N . VAL D 1 6 ? 247.574 196.760 226.565 1.00 201.86 28 VAL D N 1
ATOM 8488 C CA . VAL D 1 6 ? 248.379 197.833 227.170 1.00 201.86 28 VAL D CA 1
ATOM 8489 C C . VAL D 1 6 ? 249.435 197.138 228.019 1.00 201.86 28 VAL D C 1
ATOM 8490 O O . VAL D 1 6 ? 249.242 196.821 229.195 1.00 201.86 28 VAL D O 1
ATOM 8494 N N . GLU D 1 7 ? 250.591 196.895 227.405 1.00 201.94 29 GLU D N 1
ATOM 8495 C CA . GLU D 1 7 ? 251.719 196.267 228.089 1.00 201.94 29 GLU D CA 1
ATOM 8496 C C . GLU D 1 7 ? 252.688 197.363 228.510 1.00 201.94 29 GLU D C 1
ATOM 8497 O O . GLU D 1 7 ? 253.447 197.888 227.692 1.00 201.94 29 GLU D O 1
ATOM 8503 N N . VAL D 1 8 ? 252.665 197.707 229.791 1.00 201.09 30 VAL D N 1
ATOM 8504 C CA . VAL D 1 8 ? 253.519 198.756 230.331 1.00 201.09 30 VAL D CA 1
ATOM 8505 C C . VAL D 1 8 ? 254.802 198.120 230.847 1.00 201.09 30 VAL D C 1
ATOM 8506 O O . VAL D 1 8 ? 254.768 197.073 231.503 1.00 201.09 30 VAL D O 1
ATOM 8510 N N . VAL D 1 9 ? 255.934 198.748 230.547 1.00 204.07 31 VAL D N 1
ATOM 8511 C CA . VAL D 1 9 ? 257.237 198.257 230.969 1.00 204.07 31 VAL D CA 1
ATOM 8512 C C . VAL D 1 9 ? 257.881 199.327 231.851 1.00 204.07 31 VAL D C 1
ATOM 8513 O O . VAL D 1 9 ? 257.469 200.488 231.857 1.00 204.07 31 VAL D O 1
ATOM 8517 N N . ASN D 1 10 ? 258.869 198.904 232.648 1.00 204.50 32 ASN D N 1
ATOM 8518 C CA . ASN D 1 10 ? 259.689 199.779 233.483 1.00 204.50 32 ASN D CA 1
ATOM 8519 C C . ASN D 1 10 ? 258.896 200.265 234.694 1.00 204.50 32 ASN D C 1
ATOM 8520 O O . ASN D 1 10 ? 259.455 200.870 235.614 1.00 204.50 32 ASN D O 1
ATOM 8525 N N . ASN D 1 11 ? 257.600 199.957 234.732 1.00 208.98 33 ASN D N 1
ATOM 8526 C CA . ASN D 1 11 ? 256.763 200.266 235.889 1.00 2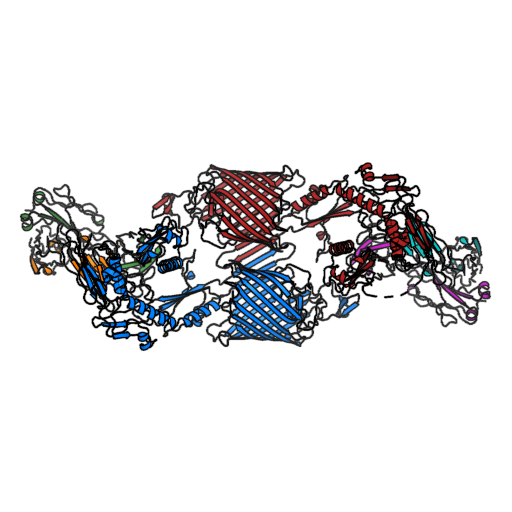08.98 33 ASN D CA 1
ATOM 8527 C C . ASN D 1 11 ? 256.910 199.168 236.946 1.00 208.98 33 ASN D C 1
ATOM 8528 O O . ASN D 1 11 ? 255.962 198.482 237.328 1.00 208.98 33 ASN D O 1
ATOM 8533 N N . GLN D 1 12 ? 258.146 199.021 237.429 1.00 213.47 34 GLN D N 1
ATOM 8534 C CA . GLN D 1 12 ? 258.499 197.877 238.262 1.00 213.47 34 GLN D CA 1
ATOM 8535 C C . GLN D 1 12 ? 257.849 197.932 239.640 1.00 213.47 34 GLN D C 1
ATOM 8536 O O . GLN D 1 12 ? 257.529 196.882 240.206 1.00 213.47 34 GLN D O 1
ATOM 8542 N N . GLN D 1 13 ? 257.641 199.126 240.194 1.00 211.43 35 GLN D N 1
ATOM 8543 C CA . GLN D 1 13 ? 257.001 199.267 241.494 1.00 211.43 35 GLN D CA 1
ATOM 8544 C C . GLN D 1 13 ? 255.818 200.221 241.499 1.00 211.43 35 GLN D C 1
ATOM 8545 O O . GLN D 1 13 ? 254.929 200.066 242.339 1.00 211.43 35 GLN D O 1
ATOM 8551 N N . VAL D 1 14 ? 255.785 201.203 240.607 1.00 209.46 36 VAL D N 1
ATOM 8552 C CA . VAL D 1 14 ? 254.568 202.008 240.445 1.00 209.46 36 VAL D CA 1
ATOM 8553 C C . VAL D 1 14 ? 253.437 201.097 239.978 1.00 209.46 36 VAL D C 1
ATOM 8554 O O . VAL D 1 14 ? 253.612 200.350 238.999 1.00 209.46 36 VAL D O 1
ATOM 8558 N N . PRO D 1 15 ? 252.285 201.098 240.648 1.00 203.10 37 PRO D N 1
ATOM 8559 C CA . PRO D 1 15 ? 251.322 200.006 240.458 1.00 203.10 37 PRO D CA 1
ATOM 8560 C C . PRO D 1 15 ? 250.773 199.975 239.041 1.00 203.10 37 PRO D C 1
ATOM 8561 O O . PRO D 1 15 ? 250.341 200.994 238.498 1.00 203.10 37 PRO D O 1
ATOM 8565 N N . ALA D 1 16 ? 250.790 198.782 238.445 1.00 197.72 38 ALA D N 1
ATOM 8566 C CA . ALA D 1 16 ? 250.096 198.589 237.179 1.00 197.72 38 ALA D CA 1
ATOM 8567 C C . ALA D 1 16 ? 248.593 198.733 237.358 1.00 197.72 38 ALA D C 1
ATOM 8568 O O . ALA D 1 16 ? 247.911 199.273 236.480 1.00 197.72 38 ALA D O 1
ATOM 8570 N N . SER D 1 17 ? 248.061 198.256 238.486 1.00 200.46 39 SER D N 1
ATOM 8571 C CA . SER D 1 17 ? 246.641 198.428 238.769 1.00 200.46 39 SER D CA 1
ATOM 8572 C C . SER D 1 17 ? 246.274 199.902 238.878 1.00 200.46 39 SER D C 1
ATOM 8573 O O . SER D 1 17 ? 245.277 200.345 238.296 1.00 200.46 39 SER D O 1
ATOM 8576 N N . LEU D 1 18 ? 247.074 200.678 239.614 1.00 199.87 40 LEU D N 1
ATOM 8577 C CA . LEU D 1 18 ? 246.779 202.098 239.781 1.00 199.87 40 LEU D CA 1
ATOM 8578 C C . LEU D 1 18 ? 246.847 202.837 238.452 1.00 199.87 40 LEU D C 1
ATOM 8579 O O . LEU D 1 18 ? 245.987 203.674 238.155 1.00 199.87 40 LEU D O 1
ATOM 8584 N N . ILE D 1 19 ? 247.864 202.546 237.639 1.00 198.56 41 ILE D N 1
ATOM 8585 C CA . ILE D 1 19 ? 248.009 203.253 236.372 1.00 198.56 41 ILE D CA 1
ATOM 8586 C C . ILE D 1 19 ? 246.908 202.849 235.397 1.00 198.56 41 ILE D C 1
ATOM 8587 O O . ILE D 1 19 ? 246.380 203.691 234.661 1.00 198.56 41 ILE D O 1
ATOM 8592 N N . LYS D 1 20 ? 246.526 201.568 235.386 1.00 195.55 42 LYS D N 1
ATOM 8593 C CA . LYS D 1 20 ? 245.457 201.137 234.492 1.00 195.55 42 LYS D CA 1
ATOM 8594 C C . LYS D 1 20 ? 244.109 201.689 234.932 1.00 195.55 42 LYS D C 1
ATOM 8595 O O . LYS D 1 20 ? 243.246 201.956 234.088 1.00 195.55 42 LYS D O 1
ATOM 8601 N N . ASN D 1 21 ? 243.907 201.863 236.240 1.00 199.52 43 ASN D N 1
ATOM 8602 C CA . ASN D 1 21 ? 242.731 202.584 236.710 1.00 199.52 43 ASN D CA 1
ATOM 8603 C C . ASN D 1 21 ? 242.785 204.046 236.287 1.00 199.52 43 ASN D C 1
ATOM 8604 O O . ASN D 1 21 ? 241.762 204.631 235.915 1.00 199.52 43 ASN D O 1
ATOM 8609 N N . THR D 1 22 ? 243.974 204.649 236.334 1.00 196.97 44 THR D N 1
ATOM 8610 C CA . THR D 1 22 ? 244.108 206.058 235.984 1.00 196.97 44 THR D CA 1
ATOM 8611 C C . THR D 1 22 ? 244.087 206.256 234.473 1.00 196.97 44 THR D C 1
ATOM 8612 O O . THR D 1 22 ? 243.379 207.132 233.963 1.00 196.97 44 THR D O 1
ATOM 8616 N N . LEU D 1 23 ? 244.859 205.457 233.740 1.00 196.56 45 LEU D N 1
ATOM 8617 C CA . LEU D 1 23 ? 244.891 205.595 232.291 1.00 196.56 45 LEU D CA 1
ATOM 8618 C C . LEU D 1 23 ? 243.566 205.143 231.691 1.00 196.56 45 LEU D C 1
ATOM 8619 O O . LEU D 1 23 ? 242.989 204.131 232.099 1.00 196.56 45 LEU D O 1
ATOM 8624 N N . LYS D 1 24 ? 243.076 205.917 230.727 1.00 197.59 46 LYS D N 1
ATOM 8625 C CA . LYS D 1 24 ? 241.812 205.635 230.064 1.00 197.59 46 LYS D CA 1
ATOM 8626 C C . LYS D 1 24 ? 241.991 204.968 228.709 1.00 197.59 46 LYS D C 1
ATOM 8627 O O . LYS D 1 24 ? 240.995 204.652 228.051 1.00 197.59 46 LYS D O 1
ATOM 8629 N N . LEU D 1 25 ? 243.233 204.743 228.277 1.00 200.69 47 LEU D N 1
ATOM 8630 C CA . LEU D 1 25 ? 243.503 204.082 227.001 1.00 200.69 47 LEU D CA 1
ATOM 8631 C C . LEU D 1 25 ? 243.421 202.574 227.216 1.00 200.69 47 LEU D C 1
ATOM 8632 O O . LEU D 1 25 ? 244.417 201.849 227.190 1.00 200.69 47 LEU D O 1
ATOM 8637 N N . LYS D 1 26 ? 242.198 202.099 227.431 1.00 204.86 48 LYS D N 1
ATOM 8638 C CA . LYS D 1 26 ? 241.976 200.677 227.623 1.00 204.86 48 LYS D CA 1
ATOM 8639 C C . LYS D 1 26 ? 241.952 199.967 226.271 1.00 204.86 48 LYS D C 1
ATOM 8640 O O . LYS D 1 26 ? 242.062 200.583 225.206 1.00 204.86 48 LYS D O 1
ATOM 8642 N N . GLU D 1 27 ? 241.810 198.645 226.318 1.00 205.10 49 GLU D N 1
ATOM 8643 C CA . GLU D 1 27 ? 241.829 197.850 225.099 1.00 205.10 49 GLU D CA 1
ATOM 8644 C C . GLU D 1 27 ? 240.624 198.179 224.228 1.00 205.10 49 GLU D C 1
ATOM 8645 O O . GLU D 1 27 ? 239.507 198.344 224.726 1.00 205.10 49 GLU D O 1
ATOM 8651 N N . GLY D 1 28 ? 240.858 198.280 222.922 1.00 205.20 50 GLY D N 1
ATOM 8652 C CA . GLY D 1 28 ? 239.799 198.588 221.985 1.00 205.20 50 GLY D CA 1
ATOM 8653 C C . GLY D 1 28 ? 239.437 200.051 221.874 1.00 205.20 50 GLY D C 1
ATOM 8654 O O . GLY D 1 28 ? 238.451 200.376 221.202 1.00 205.20 50 GLY D O 1
ATOM 8655 N N . ALA D 1 29 ? 240.196 200.944 222.502 1.00 204.75 51 ALA D N 1
ATOM 8656 C CA . ALA D 1 29 ? 239.904 202.365 222.423 1.00 204.75 51 ALA D CA 1
ATOM 8657 C C . ALA D 1 29 ? 240.362 202.930 221.080 1.00 204.75 51 ALA D C 1
ATOM 8658 O O . ALA D 1 29 ? 240.936 202.232 220.240 1.00 204.75 51 ALA D O 1
ATOM 8660 N N . LYS D 1 30 ? 240.096 204.217 220.881 1.00 204.65 52 LYS D N 1
ATOM 8661 C CA . LYS D 1 30 ? 240.422 204.885 219.629 1.00 204.65 52 LYS D CA 1
ATOM 8662 C C . LYS D 1 30 ? 241.739 205.639 219.751 1.00 204.65 52 LYS D C 1
ATOM 8663 O O . LYS D 1 30 ? 242.077 206.160 220.818 1.00 204.65 52 LYS D O 1
ATOM 8665 N N . PHE D 1 31 ? 242.481 205.693 218.647 1.00 202.19 53 PHE D N 1
ATOM 8666 C CA . PHE D 1 31 ? 243.760 206.388 218.587 1.00 202.19 53 PHE D CA 1
ATOM 8667 C C . PHE D 1 31 ? 243.565 207.716 217.868 1.00 202.19 53 PHE D C 1
ATOM 8668 O O . PHE D 1 31 ? 243.209 207.739 216.685 1.00 202.19 53 PHE D O 1
ATOM 8676 N N . SER D 1 32 ? 243.797 208.816 218.581 1.00 198.17 54 SER D N 1
ATOM 8677 C CA . SER D 1 32 ? 243.658 210.146 218.006 1.00 198.17 54 SER D CA 1
ATOM 8678 C C . SER D 1 32 ? 244.636 211.086 218.692 1.00 198.17 54 SER D C 1
ATOM 8679 O O . SER D 1 32 ? 244.842 210.995 219.905 1.00 198.17 54 SER D O 1
ATOM 8682 N N . THR D 1 33 ? 245.214 212.004 217.911 1.00 196.35 55 THR D N 1
ATOM 8683 C CA . THR D 1 33 ? 246.214 212.920 218.453 1.00 196.35 55 THR D CA 1
ATOM 8684 C C . THR D 1 33 ? 245.668 213.694 219.645 1.00 196.35 55 THR D C 1
ATOM 8685 O O . THR D 1 33 ? 246.355 213.848 220.661 1.00 196.35 55 THR D O 1
ATOM 8689 N N . GLU D 1 34 ? 244.426 214.170 219.548 1.00 195.93 56 GLU D N 1
ATOM 8690 C CA . GLU D 1 34 ? 243.804 214.837 220.686 1.00 195.93 56 GLU D CA 1
ATOM 8691 C C . GLU D 1 34 ? 243.616 213.879 221.856 1.00 195.93 56 GLU D C 1
ATOM 8692 O O . GLU D 1 34 ? 243.789 214.266 223.017 1.00 195.93 56 GLU D O 1
ATOM 8698 N N . ALA D 1 35 ? 243.263 212.622 221.570 1.00 191.60 57 ALA D N 1
ATOM 8699 C CA . ALA D 1 35 ? 243.030 211.659 222.642 1.00 191.60 57 ALA D CA 1
ATOM 8700 C C . ALA D 1 35 ? 244.301 211.400 223.442 1.00 191.60 57 ALA D C 1
ATOM 8701 O O . ALA D 1 35 ? 244.296 211.480 224.677 1.00 191.60 57 ALA D O 1
ATOM 8703 N N . LEU D 1 36 ? 245.408 211.100 222.758 1.00 190.39 58 LEU D N 1
ATOM 8704 C CA . LEU D 1 36 ? 246.660 210.880 223.474 1.00 190.39 58 LEU D CA 1
ATOM 8705 C C . LEU D 1 36 ? 247.204 212.174 224.064 1.00 190.39 58 LEU D C 1
ATOM 8706 O O . LEU D 1 36 ? 247.898 212.145 225.082 1.00 190.39 58 LEU D O 1
ATOM 8711 N N . LEU D 1 37 ? 246.898 213.320 223.454 1.00 193.28 59 LEU D N 1
ATOM 8712 C CA . LEU D 1 37 ? 247.308 214.585 224.059 1.00 193.28 59 LEU D CA 1
ATOM 8713 C C . LEU D 1 37 ? 246.622 214.794 225.405 1.00 193.28 59 LEU D C 1
ATOM 8714 O O . LEU D 1 37 ? 247.272 215.136 226.403 1.00 193.28 59 LEU D O 1
ATOM 8719 N N . ALA D 1 38 ? 245.308 214.574 225.451 1.00 189.72 60 ALA D N 1
ATOM 8720 C CA . ALA D 1 38 ? 244.578 214.691 226.708 1.00 189.72 60 ALA D CA 1
ATOM 8721 C C . ALA D 1 38 ? 245.053 213.654 227.717 1.00 189.72 60 ALA D C 1
ATOM 8722 O O . ALA D 1 38 ? 245.144 213.944 228.915 1.00 189.72 60 ALA D O 1
ATOM 8724 N N . ASP D 1 39 ? 245.358 212.439 227.248 1.00 188.51 61 ASP D N 1
ATOM 8725 C CA . ASP D 1 39 ? 245.854 211.393 228.139 1.00 188.51 61 ASP D CA 1
ATOM 8726 C C . ASP D 1 39 ? 247.213 211.756 228.734 1.00 188.51 61 ASP D C 1
ATOM 8727 O O . ASP D 1 39 ? 247.464 211.521 229.926 1.00 188.51 61 ASP D O 1
ATOM 8732 N N . PHE D 1 40 ? 248.111 212.299 227.907 1.00 185.72 62 PHE D N 1
ATOM 8733 C CA . PHE D 1 40 ? 249.411 212.749 228.390 1.00 185.72 62 PHE D CA 1
ATOM 8734 C C . PHE D 1 40 ? 249.247 213.863 229.415 1.00 185.72 62 PHE D C 1
ATOM 8735 O O . PHE D 1 40 ? 249.895 213.846 230.469 1.00 185.72 62 PHE D O 1
ATOM 8743 N N . ASN D 1 41 ? 248.360 214.823 229.140 1.00 186.16 63 ASN D N 1
ATOM 8744 C CA . ASN D 1 41 ? 248.103 215.877 230.118 1.00 186.16 63 ASN D CA 1
ATOM 8745 C C . ASN D 1 41 ? 247.569 215.297 231.421 1.00 186.16 63 ASN D C 1
ATOM 8746 O O . ASN D 1 41 ? 247.972 215.723 232.510 1.00 186.16 63 ASN D O 1
ATOM 8751 N N . ALA D 1 42 ? 246.661 214.322 231.328 1.00 185.28 64 ALA D N 1
ATOM 8752 C CA . ALA D 1 42 ? 246.058 213.740 232.522 1.00 185.28 64 ALA D CA 1
ATOM 8753 C C . ALA D 1 42 ? 247.095 213.036 233.388 1.00 185.28 64 ALA D C 1
ATOM 8754 O O . ALA D 1 42 ? 247.181 213.288 234.595 1.00 185.28 64 ALA D O 1
ATOM 8756 N N . LEU D 1 43 ? 247.902 212.152 232.793 1.00 184.73 65 LEU D N 1
ATOM 8757 C CA . LEU D 1 43 ? 248.913 211.467 233.598 1.00 184.73 65 LEU D CA 1
ATOM 8758 C C . LEU D 1 43 ? 249.993 212.419 234.099 1.00 184.73 65 LEU D C 1
ATOM 8759 O O . LEU D 1 43 ? 250.550 212.200 235.181 1.00 184.73 65 LEU D O 1
ATOM 8764 N N . LYS D 1 44 ? 250.311 213.474 233.343 1.00 183.24 66 LYS D N 1
ATOM 8765 C CA . LYS D 1 44 ? 251.265 214.451 233.854 1.00 183.24 66 LYS D CA 1
ATOM 8766 C C . LYS D 1 44 ? 250.701 215.188 235.061 1.00 183.24 66 LYS D C 1
ATOM 8767 O O . LYS D 1 44 ? 251.426 215.466 236.023 1.00 183.24 66 LYS D O 1
ATOM 8773 N N . GLU D 1 45 ? 249.408 215.516 235.030 1.00 184.25 67 GLU D N 1
ATOM 8774 C CA . GLU D 1 45 ? 248.799 216.219 236.154 1.00 184.25 67 GLU D CA 1
ATOM 8775 C C . GLU D 1 45 ? 248.560 215.311 237.353 1.00 184.25 67 GLU D C 1
ATOM 8776 O O . GLU D 1 45 ? 248.469 215.804 238.483 1.00 184.25 67 GLU D O 1
ATOM 8782 N N . THR D 1 46 ? 248.446 213.997 237.138 1.00 187.97 68 THR D N 1
ATOM 8783 C CA . THR D 1 46 ? 248.157 213.095 238.250 1.00 187.97 68 THR D CA 1
ATOM 8784 C C . THR D 1 46 ? 249.264 213.130 239.296 1.00 187.97 68 THR D C 1
ATOM 8785 O O . THR D 1 46 ? 248.995 213.021 240.498 1.00 187.97 68 THR D O 1
ATOM 8789 N N . GLY D 1 47 ? 250.512 213.275 238.861 1.00 193.32 69 GLY D N 1
ATOM 8790 C CA . GLY D 1 47 ? 251.625 213.330 239.784 1.00 193.32 69 GLY D CA 1
ATOM 8791 C C . GLY D 1 47 ? 252.144 211.991 240.252 1.00 193.32 69 GLY D C 1
ATOM 8792 O O . GLY D 1 47 ? 252.929 211.950 241.206 1.00 193.32 69 GLY D O 1
ATOM 8793 N N . TYR D 1 48 ? 251.735 210.895 239.618 1.00 200.05 70 TYR D N 1
ATOM 8794 C CA . TYR D 1 48 ? 252.243 209.573 239.963 1.00 200.05 70 TYR D CA 1
ATOM 8795 C C . TYR D 1 48 ? 253.630 209.305 239.394 1.00 200.05 70 TYR D C 1
ATOM 8796 O O . TYR D 1 48 ? 254.144 208.196 239.562 1.00 200.05 70 TYR D O 1
ATOM 8798 N N . PHE D 1 49 ? 254.229 210.279 238.713 1.00 202.55 71 PHE D N 1
ATOM 8799 C CA . PHE D 1 49 ? 255.561 210.154 238.135 1.00 202.55 71 PHE D CA 1
ATOM 8800 C C . PHE D 1 49 ? 256.068 211.543 237.781 1.00 202.55 71 PHE D C 1
ATOM 8801 O O . PHE D 1 49 ? 255.282 212.483 237.634 1.00 202.55 71 PHE D O 1
ATOM 8809 N N . GLU D 1 50 ? 257.389 211.659 237.645 1.00 202.34 72 GLU D N 1
ATOM 8810 C CA . GLU D 1 50 ? 257.993 212.941 237.297 1.00 202.34 72 GLU D CA 1
ATOM 8811 C C . GLU D 1 50 ? 258.178 213.072 235.788 1.00 202.34 72 GLU D C 1
ATOM 8812 O O . GLU D 1 50 ? 257.714 214.040 235.175 1.00 202.34 72 GLU D O 1
ATOM 8818 N N . ASP D 1 51 ? 258.853 212.103 235.174 1.00 197.96 73 ASP D N 1
ATOM 8819 C CA . ASP D 1 51 ? 259.091 212.087 233.736 1.00 197.96 73 ASP D CA 1
ATOM 8820 C C . ASP D 1 51 ? 258.459 210.837 233.143 1.00 197.96 73 ASP D C 1
ATOM 8821 O O . ASP D 1 51 ? 258.602 209.743 233.696 1.00 197.96 73 ASP D O 1
ATOM 8826 N N . VAL D 1 52 ? 257.765 211.001 232.020 1.00 191.38 74 VAL D N 1
ATOM 8827 C CA . VAL D 1 52 ? 257.126 209.893 231.322 1.00 191.38 74 VAL D CA 1
ATOM 8828 C C . VAL D 1 52 ? 257.455 209.986 229.840 1.00 191.38 74 VAL D C 1
ATOM 8829 O O . VAL D 1 52 ? 257.376 211.067 229.245 1.00 191.38 74 VAL D O 1
ATOM 8833 N N . ILE D 1 53 ? 257.852 208.861 229.257 1.00 191.67 75 ILE D N 1
ATOM 8834 C CA . ILE D 1 53 ? 258.009 208.723 227.816 1.00 191.67 75 ILE D CA 1
ATOM 8835 C C . ILE D 1 53 ? 257.035 207.633 227.394 1.00 191.67 75 ILE D C 1
ATOM 8836 O O . ILE D 1 53 ? 257.406 206.456 227.313 1.00 191.67 75 ILE D O 1
ATOM 8841 N N . LEU D 1 54 ? 255.795 208.008 227.110 1.00 188.30 76 LEU D N 1
ATOM 8842 C CA . LEU D 1 54 ? 254.760 207.042 226.758 1.00 188.30 76 LEU D CA 1
ATOM 8843 C C . LEU D 1 54 ? 254.749 206.922 225.234 1.00 188.30 76 LEU D C 1
ATOM 8844 O O . LEU D 1 54 ? 254.299 207.817 224.517 1.00 188.30 76 LEU D O 1
ATOM 8849 N N . GLN D 1 55 ? 255.293 205.811 224.746 1.00 192.55 77 GLN D N 1
ATOM 8850 C CA . GLN D 1 55 ? 255.425 205.573 223.320 1.00 192.55 77 GLN D CA 1
ATOM 8851 C C . GLN D 1 55 ? 254.406 204.532 222.893 1.00 192.55 77 GLN D C 1
ATOM 8852 O O . GLN D 1 55 ? 254.511 203.371 223.315 1.00 192.55 77 GLN D O 1
ATOM 8858 N N . PRO D 1 56 ? 253.407 204.891 222.089 1.00 193.28 78 PRO D N 1
ATOM 8859 C CA . PRO D 1 56 ? 252.458 203.882 221.600 1.00 193.28 78 PRO D CA 1
ATOM 8860 C C . PRO D 1 56 ? 253.100 203.005 220.536 1.00 193.28 78 PRO D C 1
ATOM 8861 O O . PRO D 1 56 ? 253.716 203.500 219.590 1.00 193.28 78 PRO D O 1
ATOM 8865 N N . VAL D 1 57 ? 252.946 201.693 220.698 1.00 199.92 79 VAL D N 1
ATOM 8866 C CA . VAL D 1 57 ? 253.540 200.704 219.806 1.00 199.92 79 VAL D CA 1
ATOM 8867 C C . VAL D 1 57 ? 252.426 200.026 219.025 1.00 199.92 79 VAL D C 1
ATOM 8868 O O . VAL D 1 57 ? 251.381 199.684 219.591 1.00 199.92 79 VAL D O 1
ATOM 8872 N N . SER D 1 58 ? 252.644 199.835 217.727 1.00 200.98 80 SER D N 1
ATOM 8873 C CA . SER D 1 58 ? 251.719 199.043 216.929 1.00 200.98 80 SER D CA 1
ATOM 8874 C C . SER D 1 58 ? 251.805 197.580 217.347 1.00 200.98 80 SER D C 1
ATOM 8875 O O . SER D 1 58 ? 252.902 197.030 217.488 1.00 200.98 80 SER D O 1
ATOM 8878 N N . TYR D 1 59 ? 250.650 196.949 217.548 1.00 205.20 81 TYR D N 1
ATOM 8879 C CA . TYR D 1 59 ? 250.614 195.568 218.017 1.00 205.20 81 TYR D CA 1
ATOM 8880 C C . TYR D 1 59 ? 249.350 194.893 217.512 1.00 205.20 81 TYR D C 1
ATOM 8881 O O . TYR D 1 59 ? 248.244 195.363 217.796 1.00 205.20 81 TYR D O 1
ATOM 8890 N N . ASP D 1 60 ? 249.521 193.791 216.778 1.00 204.66 82 ASP D N 1
ATOM 8891 C CA . ASP D 1 60 ? 248.408 192.946 216.340 1.00 204.66 82 ASP D CA 1
ATOM 8892 C C . ASP D 1 60 ? 247.366 193.750 215.567 1.00 204.66 82 ASP D C 1
ATOM 8893 O O . ASP D 1 60 ? 246.159 193.544 215.707 1.00 204.66 82 ASP D O 1
ATOM 8898 N N . GLY D 1 61 ? 247.839 194.682 214.744 1.00 203.12 83 GLY D N 1
ATOM 8899 C CA . GLY D 1 61 ? 246.943 195.558 214.019 1.00 203.12 83 GLY D CA 1
ATOM 8900 C C . GLY D 1 61 ? 246.326 196.656 214.853 1.00 203.12 83 GLY D C 1
ATOM 8901 O O . GLY D 1 61 ? 245.445 197.368 214.358 1.00 203.12 83 GLY D O 1
ATOM 8902 N N . GLY D 1 62 ? 246.756 196.813 216.102 1.00 203.72 84 GLY D N 1
ATOM 8903 C CA . GLY D 1 62 ? 246.246 197.823 217.000 1.00 203.72 84 GLY D CA 1
ATOM 8904 C C . GLY D 1 62 ? 247.371 198.684 217.545 1.00 203.72 84 GLY D C 1
ATOM 8905 O O . GLY D 1 62 ? 248.384 198.921 216.885 1.00 203.72 84 GLY D O 1
ATOM 8906 N N . VAL D 1 63 ? 247.174 199.153 218.775 1.00 203.97 85 VAL D N 1
ATOM 8907 C CA . VAL D 1 63 ? 248.129 200.021 219.453 1.00 203.97 85 VAL D CA 1
ATOM 8908 C C . VAL D 1 63 ? 248.443 199.428 220.819 1.00 203.97 85 VAL D C 1
ATOM 8909 O O . VAL D 1 63 ? 247.530 199.035 221.554 1.00 203.97 85 VAL D O 1
ATOM 8913 N N . ARG D 1 64 ? 249.729 199.359 221.152 1.00 203.20 86 ARG D N 1
ATOM 8914 C CA . ARG D 1 64 ? 250.193 198.908 222.462 1.00 203.20 86 ARG D CA 1
ATOM 8915 C C . ARG D 1 64 ? 250.816 200.107 223.168 1.00 203.20 86 ARG D C 1
ATOM 8916 O O . ARG D 1 64 ? 251.939 200.509 222.849 1.00 203.20 86 ARG D O 1
ATOM 8924 N N . ILE D 1 65 ? 250.092 200.673 224.128 1.00 200.59 87 ILE D N 1
ATOM 8925 C CA . ILE D 1 65 ? 250.564 201.844 224.857 1.00 200.59 87 ILE D CA 1
ATOM 8926 C C . ILE D 1 65 ? 251.643 201.390 225.833 1.00 200.59 87 ILE D C 1
ATOM 8927 O O . ILE D 1 65 ? 251.355 200.732 226.835 1.00 200.59 87 ILE D O 1
ATOM 8932 N N . VAL D 1 66 ? 252.889 201.736 225.536 1.00 197.57 88 VAL D N 1
ATOM 8933 C CA . VAL D 1 66 ? 254.024 201.434 226.397 1.00 197.57 88 VAL D CA 1
ATOM 8934 C C . VAL D 1 66 ? 254.442 202.734 227.069 1.00 197.57 88 VAL D C 1
ATOM 8935 O O . VAL D 1 66 ? 254.858 203.686 226.399 1.00 197.57 88 VAL D O 1
ATOM 8939 N N . VAL D 1 67 ? 254.331 202.781 228.392 1.00 196.20 89 VAL D N 1
ATOM 8940 C CA . VAL D 1 67 ? 254.595 203.990 229.159 1.00 196.20 89 VAL D CA 1
ATOM 8941 C C . VAL D 1 67 ? 255.887 203.793 229.940 1.00 196.20 89 VAL D C 1
ATOM 8942 O O . VAL D 1 67 ? 255.988 202.882 230.770 1.00 196.20 89 VAL D O 1
ATOM 8946 N N . ASP D 1 68 ? 256.873 204.645 229.674 1.00 198.64 90 ASP D N 1
ATOM 8947 C CA . ASP D 1 68 ? 258.154 204.622 230.371 1.00 198.64 90 ASP D CA 1
ATOM 8948 C C . ASP D 1 68 ? 258.135 205.722 231.428 1.00 198.64 90 ASP D C 1
ATOM 8949 O O . ASP D 1 68 ? 258.206 206.909 231.097 1.00 198.64 90 ASP D O 1
ATOM 8954 N N . VAL D 1 69 ? 258.042 205.329 232.692 1.00 197.86 91 VAL D N 1
ATOM 8955 C CA . VAL D 1 69 ? 257.868 206.281 233.783 1.00 197.86 91 VAL D CA 1
ATOM 8956 C C . VAL D 1 69 ? 259.208 206.570 234.444 1.00 197.86 91 VAL D C 1
ATOM 8957 O O . VAL D 1 69 ? 260.132 205.749 234.437 1.00 197.86 91 VAL D O 1
ATOM 8961 N N . VAL D 1 70 ? 259.314 207.769 235.009 1.00 197.44 92 VAL D N 1
ATOM 8962 C CA . VAL D 1 70 ? 260.400 208.147 235.907 1.00 197.44 92 VAL D CA 1
ATOM 8963 C C . VAL D 1 70 ? 259.719 208.776 237.114 1.00 197.44 92 VAL D C 1
ATOM 8964 O O . VAL D 1 70 ? 259.416 209.974 237.110 1.00 197.44 92 VAL D O 1
ATOM 8968 N N . GLU D 1 71 ? 259.468 207.975 238.143 1.00 201.17 93 GLU D N 1
ATOM 8969 C CA . GLU D 1 71 ? 258.642 208.425 239.249 1.00 201.17 93 GLU D CA 1
ATOM 8970 C C . GLU D 1 71 ? 259.409 209.375 240.162 1.00 201.17 93 GLU D C 1
ATOM 8971 O O . GLU D 1 71 ? 260.638 209.336 240.263 1.00 201.17 93 GLU D O 1
ATOM 8977 N N . LYS D 1 72 ? 258.654 210.236 240.837 1.00 202.34 94 LYS D N 1
ATOM 8978 C CA . LYS D 1 72 ? 259.198 211.151 241.829 1.00 202.34 94 LYS D CA 1
ATOM 8979 C C . LYS D 1 72 ? 259.422 210.394 243.138 1.00 202.34 94 LYS D C 1
ATOM 8980 O O . LYS D 1 72 ? 259.388 209.162 243.186 1.00 202.34 94 LYS D O 1
ATOM 8986 N N . GLU D 1 73 ? 259.662 211.129 244.226 1.00 204.45 95 GLU D N 1
ATOM 8987 C CA . GLU D 1 73 ? 259.931 210.516 245.522 1.00 204.45 95 GLU D CA 1
ATOM 8988 C C . GLU D 1 73 ? 259.099 211.138 246.639 1.00 204.45 95 GLU D C 1
ATOM 8989 O O . GLU D 1 73 ? 259.508 211.094 247.803 1.00 204.45 95 GLU D O 1
ATOM 8995 N N . ASN D 1 74 ? 257.936 211.709 246.315 1.00 211.14 96 ASN D N 1
ATOM 8996 C CA . ASN D 1 74 ? 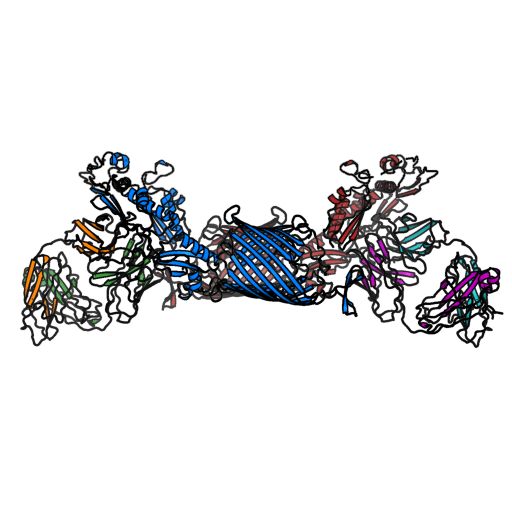257.149 212.397 247.331 1.00 211.14 96 ASN D CA 1
ATOM 8997 C C . ASN D 1 74 ? 255.660 212.074 247.246 1.00 211.14 96 ASN D C 1
ATOM 8998 O O . ASN D 1 74 ? 254.830 212.945 247.537 1.00 211.14 96 ASN D O 1
ATOM 9003 N N . VAL D 1 75 ? 255.295 210.854 246.853 1.00 214.45 97 VAL D N 1
ATOM 9004 C CA . VAL D 1 75 ? 253.902 210.434 246.795 1.00 214.45 97 VAL D CA 1
ATOM 9005 C C . VAL D 1 75 ? 253.661 209.153 247.584 1.00 214.45 97 VAL D C 1
ATOM 9006 O O . VAL D 1 75 ? 252.520 208.702 247.698 1.00 214.45 97 VAL D O 1
ATOM 9010 N N . VAL D 1 76 ? 254.717 208.565 248.153 1.00 219.05 98 VAL D N 1
ATOM 9011 C CA . VAL D 1 76 ? 254.590 207.317 248.900 1.00 219.05 98 VAL D CA 1
ATOM 9012 C C . VAL D 1 76 ? 253.782 207.471 250.179 1.00 219.05 98 VAL D C 1
ATOM 9013 O O . VAL D 1 76 ? 253.350 206.465 250.753 1.00 219.05 98 VAL D O 1
ATOM 9017 N N . ASP D 1 77 ? 253.555 208.704 250.636 1.00 220.68 99 ASP D N 1
ATOM 9018 C CA . ASP D 1 77 ? 252.816 208.937 251.871 1.00 220.68 99 ASP D CA 1
ATOM 9019 C C . ASP D 1 77 ? 251.325 208.656 251.737 1.00 220.68 99 ASP D C 1
ATOM 9020 O O . ASP D 1 77 ? 250.621 208.664 252.753 1.00 220.68 99 ASP D O 1
ATOM 9025 N N . LEU D 1 78 ? 250.827 208.420 250.520 1.00 222.10 100 LEU D N 1
ATOM 9026 C CA . LEU D 1 78 ? 249.413 208.102 250.350 1.00 222.10 100 LEU D CA 1
ATOM 9027 C C . LEU D 1 78 ? 249.051 206.793 251.041 1.00 222.10 100 LEU D C 1
ATOM 9028 O O . LEU D 1 78 ? 247.984 206.684 251.657 1.00 222.10 100 LEU D O 1
ATOM 9033 N N . LEU D 1 79 ? 249.921 205.784 250.928 1.00 222.67 101 LEU D N 1
ATOM 9034 C CA . LEU D 1 79 ? 249.768 204.472 251.555 1.00 222.67 101 LEU D CA 1
ATOM 9035 C C . LEU D 1 79 ? 248.655 203.647 250.915 1.00 222.67 101 LEU D C 1
ATOM 9036 O O . LEU D 1 79 ? 248.469 202.478 251.267 1.00 222.67 101 LEU D O 1
ATOM 9041 N N . LYS D 1 80 ? 247.917 204.233 249.975 1.00 223.01 102 LYS D N 1
ATOM 9042 C CA . LYS D 1 80 ? 246.986 203.486 249.129 1.00 223.01 102 LYS D CA 1
ATOM 9043 C C . LYS D 1 80 ? 247.703 203.259 247.804 1.00 223.01 102 LYS D C 1
ATOM 9044 O O . LYS D 1 80 ? 247.500 203.992 246.835 1.00 223.01 102 LYS D O 1
ATOM 9050 N N . GLU D 1 81 ? 248.562 202.235 247.779 1.00 219.03 103 GLU D N 1
ATOM 9051 C CA . GLU D 1 81 ? 249.471 201.953 246.671 1.00 219.03 103 GLU D CA 1
ATOM 9052 C C . GLU D 1 81 ? 250.481 203.084 246.497 1.00 219.03 103 GLU D C 1
ATOM 9053 O O . GLU D 1 81 ? 250.245 204.215 246.934 1.00 219.03 103 GLU D O 1
ATOM 9059 N N . LYS D 1 82 ? 251.616 202.790 245.871 1.00 216.91 104 LYS D N 1
ATOM 9060 C CA . LYS D 1 82 ? 252.723 203.736 245.850 1.00 216.91 104 LYS D CA 1
ATOM 9061 C C . LYS D 1 82 ? 253.660 203.384 244.704 1.00 216.91 104 LYS D C 1
ATOM 9062 O O . LYS D 1 82 ? 253.572 202.308 244.108 1.00 216.91 104 LYS D O 1
ATOM 9068 N N . GLY D 1 83 ? 254.587 204.297 244.430 1.00 211.66 105 GLY D N 1
ATOM 9069 C CA . GLY D 1 83 ? 255.449 204.191 243.270 1.00 211.66 105 GLY D CA 1
ATOM 9070 C C . GLY D 1 83 ? 256.648 203.291 243.472 1.00 211.66 105 GLY D C 1
ATOM 9071 O O . GLY D 1 83 ? 256.495 202.133 243.871 1.00 211.66 105 GLY D O 1
ATOM 9072 N N . VAL D 1 84 ? 257.846 203.814 243.198 1.00 209.44 106 VAL D N 1
ATOM 9073 C CA . VAL D 1 84 ? 259.079 203.030 243.168 1.00 209.44 106 VAL D CA 1
ATOM 9074 C C . VAL D 1 84 ? 259.320 202.311 244.491 1.00 209.44 106 VAL D C 1
ATOM 9075 O O . VAL D 1 84 ? 260.120 201.371 244.558 1.00 209.44 106 VAL D O 1
ATOM 9079 N N . ALA D 1 85 ? 258.636 202.741 245.547 1.00 209.13 107 ALA D N 1
ATOM 9080 C CA . ALA D 1 85 ? 258.791 202.139 246.866 1.00 209.13 107 ALA D CA 1
ATOM 9081 C C . ALA D 1 85 ? 257.634 201.183 247.147 1.00 209.13 107 ALA D C 1
ATOM 9082 O O . ALA D 1 85 ? 256.498 201.617 247.349 1.00 209.13 107 ALA D O 1
ATOM 9084 N N . ILE D 1 86 ? 257.932 199.882 247.145 1.00 89.90 108 ILE D N 1
ATOM 9085 C CA . ILE D 1 86 ? 257.100 198.848 247.761 1.00 89.90 108 ILE D CA 1
ATOM 9086 C C . ILE D 1 86 ? 255.717 198.712 247.131 1.00 89.90 108 ILE D C 1
ATOM 9087 O O . ILE D 1 86 ? 254.744 199.309 247.607 1.00 89.90 108 ILE D O 1
ATOM 9092 N N . ASN D 1 87 ? 255.619 197.939 246.049 1.00 92.56 109 ASN D N 1
ATOM 9093 C CA . ASN D 1 87 ? 254.339 197.337 245.689 1.00 92.56 109 ASN D CA 1
ATOM 9094 C C . ASN D 1 87 ? 254.512 195.869 245.318 1.00 92.56 109 ASN D C 1
ATOM 9095 O O . ASN D 1 87 ? 253.592 195.067 245.511 1.00 92.56 109 ASN D O 1
ATOM 9100 N N . THR D 1 88 ? 255.688 195.514 244.805 1.00 89.86 110 THR D N 1
ATOM 9101 C CA . THR D 1 88 ? 256.000 194.148 244.378 1.00 89.86 110 THR D CA 1
ATOM 9102 C C . THR D 1 88 ? 254.909 193.544 243.494 1.00 89.86 110 THR D C 1
ATOM 9103 O O . THR D 1 88 ? 255.023 193.532 242.268 1.00 89.86 110 THR D O 1
ATOM 9107 N N . VAL D 1 98 ? 276.686 198.679 252.074 1.00 167.82 120 VAL D N 1
ATOM 9108 C CA . VAL D 1 98 ? 277.127 199.559 253.149 1.00 167.82 120 VAL D CA 1
ATOM 9109 C C . VAL D 1 98 ? 278.094 200.612 252.623 1.00 167.82 120 VAL D C 1
ATOM 9110 O O . VAL D 1 98 ? 279.266 200.324 252.368 1.00 167.82 120 VAL D O 1
ATOM 9114 N N . LEU D 1 99 ? 277.595 201.835 252.467 1.00 171.83 121 LEU D N 1
ATOM 9115 C CA . LEU D 1 99 ? 278.422 202.929 251.978 1.00 171.83 121 LEU D CA 1
ATOM 9116 C C . LEU D 1 99 ? 278.552 203.995 253.059 1.00 171.83 121 LEU D C 1
ATOM 9117 O O . LEU D 1 99 ? 277.687 204.123 253.929 1.00 171.83 121 LEU D O 1
ATOM 9122 N N . SER D 1 100 ? 279.643 204.767 253.010 1.00 182.96 122 SER D N 1
ATOM 9123 C CA . SER D 1 100 ? 280.003 205.584 254.161 1.00 182.96 122 SER D CA 1
ATOM 9124 C C . SER D 1 100 ? 280.318 207.048 253.876 1.00 182.96 122 SER D C 1
ATOM 9125 O O . SER D 1 100 ? 280.504 207.805 254.835 1.00 182.96 122 SER D O 1
ATOM 9128 N N . SER D 1 101 ? 280.385 207.485 252.620 1.00 190.56 123 SER D N 1
ATOM 9129 C CA . SER D 1 101 ? 280.796 208.862 252.369 1.00 190.56 123 SER D CA 1
ATOM 9130 C C . SER D 1 101 ? 280.107 209.399 251.122 1.00 190.56 123 SER D C 1
ATOM 9131 O O . SER D 1 101 ? 279.655 208.640 250.261 1.00 190.56 123 SER D O 1
ATOM 9134 N N . VAL D 1 102 ? 280.032 210.730 251.046 1.00 194.03 124 VAL D N 1
ATOM 9135 C CA . VAL D 1 102 ? 279.458 211.418 249.893 1.00 194.03 124 VAL D CA 1
ATOM 9136 C C . VAL D 1 102 ? 280.492 212.361 249.283 1.00 194.03 124 VAL D C 1
ATOM 9137 O O . VAL D 1 102 ? 280.468 212.623 248.075 1.00 194.03 124 VAL D O 1
ATOM 9141 N N . LYS D 1 103 ? 281.400 212.878 250.116 1.00 195.18 125 LYS D N 1
ATOM 9142 C CA . LYS D 1 103 ? 282.572 213.640 249.684 1.00 195.18 125 LYS D CA 1
ATOM 9143 C C . LYS D 1 103 ? 282.243 214.928 248.927 1.00 195.18 125 LYS D C 1
ATOM 9144 O O . LYS D 1 103 ? 281.077 215.221 248.641 1.00 195.18 125 LYS D O 1
ATOM 9146 N N . PHE D 1 104 ? 283.285 215.709 248.624 1.00 194.87 126 PHE D N 1
ATOM 9147 C CA . PHE D 1 104 ? 283.222 216.903 247.774 1.00 194.87 126 PHE D CA 1
ATOM 9148 C C . PHE D 1 104 ? 282.256 217.952 248.336 1.00 194.87 126 PHE D C 1
ATOM 9149 O O . PHE D 1 104 ? 281.201 218.243 247.770 1.00 194.87 126 PHE D O 1
ATOM 9157 N N . THR D 1 105 ? 282.651 218.507 249.481 1.00 185.61 127 THR D N 1
ATOM 9158 C CA . THR D 1 105 ? 281.942 219.635 250.083 1.00 185.61 127 THR D CA 1
ATOM 9159 C C . THR D 1 105 ? 281.911 220.806 249.104 1.00 185.61 127 THR D C 1
ATOM 9160 O O . THR D 1 105 ? 282.919 221.113 248.460 1.00 185.61 127 THR D O 1
ATOM 9164 N N . GLY D 1 106 ? 280.755 221.459 248.989 1.00 178.76 128 GLY D N 1
ATOM 9165 C CA . GLY D 1 106 ? 280.604 222.535 248.027 1.00 178.76 128 GLY D CA 1
ATOM 9166 C C . GLY D 1 106 ? 281.052 223.877 248.576 1.00 178.76 128 GLY D C 1
ATOM 9167 O O . GLY D 1 106 ? 281.479 224.007 249.725 1.00 178.76 128 GLY D O 1
ATOM 9168 N N . ASN D 1 107 ? 280.947 224.899 247.723 1.00 167.99 129 ASN D N 1
ATOM 9169 C CA . ASN D 1 107 ? 281.387 226.239 248.102 1.00 167.99 129 ASN D CA 1
ATOM 9170 C C . ASN D 1 107 ? 280.220 227.068 248.632 1.00 167.99 129 ASN D C 1
ATOM 9171 O O . ASN D 1 107 ? 280.205 227.459 249.805 1.00 167.99 129 ASN D O 1
ATOM 9176 N N . LYS D 1 108 ? 279.233 227.345 247.779 1.00 165.39 130 LYS D N 1
ATOM 9177 C CA . LYS D 1 108 ? 278.090 228.152 248.196 1.00 165.39 130 LYS D CA 1
ATOM 9178 C C . LYS D 1 108 ? 277.258 227.416 249.239 1.00 165.39 130 LYS D C 1
ATOM 9179 O O . LYS D 1 108 ? 276.934 227.964 250.298 1.00 165.39 130 LYS D O 1
ATOM 9185 N N . ARG D 1 109 ? 276.902 226.169 248.951 1.00 172.86 131 ARG D N 1
ATOM 9186 C CA . ARG D 1 109 ? 276.274 225.308 249.938 1.00 172.86 131 ARG D CA 1
ATOM 9187 C C . ARG D 1 109 ? 277.352 224.445 250.586 1.00 172.86 131 ARG D C 1
ATOM 9188 O O . ARG D 1 109 ? 278.504 224.416 250.144 1.00 172.86 131 ARG D O 1
ATOM 9190 N N . VAL D 1 110 ? 276.991 223.727 251.645 1.00 177.47 132 VAL D N 1
ATOM 9191 C CA . VAL D 1 110 ? 277.868 222.714 252.218 1.00 177.47 132 VAL D CA 1
ATOM 9192 C C . VAL D 1 110 ? 277.691 221.363 251.553 1.00 177.47 132 VAL D C 1
ATOM 9193 O O . VAL D 1 110 ? 278.538 220.478 251.756 1.00 177.47 132 VAL D O 1
ATOM 9197 N N . THR D 1 111 ? 276.600 221.163 250.805 1.00 184.59 133 THR D N 1
ATOM 9198 C CA . THR D 1 111 ? 276.265 219.951 250.055 1.00 184.59 133 THR D CA 1
ATOM 9199 C C . THR D 1 111 ? 276.380 218.706 250.933 1.00 184.59 133 THR D C 1
ATOM 9200 O O . THR D 1 111 ? 276.400 217.575 250.436 1.00 184.59 133 THR D O 1
ATOM 9204 N N . THR D 1 112 ? 276.409 218.908 252.248 1.00 183.59 134 THR D N 1
ATOM 9205 C CA . THR D 1 112 ? 276.359 217.818 253.213 1.00 183.59 134 THR D CA 1
ATOM 9206 C C . THR D 1 112 ? 275.060 217.856 254.002 1.00 183.59 134 THR D C 1
ATOM 9207 O O . THR D 1 112 ? 274.312 216.877 253.993 1.00 183.59 134 THR D O 1
ATOM 9211 N N . SER D 1 113 ? 274.753 218.975 254.659 1.00 186.50 135 SER D N 1
ATOM 9212 C CA . SER D 1 113 ? 273.440 219.125 255.274 1.00 186.50 135 SER D CA 1
ATOM 9213 C C . SER D 1 113 ? 272.345 219.075 254.217 1.00 186.50 135 SER D C 1
ATOM 9214 O O . SER D 1 113 ? 271.406 218.278 254.317 1.00 186.50 135 SER D O 1
ATOM 9217 N N . GLU D 1 114 ? 272.474 219.899 253.174 1.00 190.45 136 GLU D N 1
ATOM 9218 C CA . GLU D 1 114 ? 271.447 219.971 252.139 1.00 190.45 136 GLU D CA 1
ATOM 9219 C C . GLU D 1 114 ? 271.212 218.612 251.496 1.00 190.45 136 GLU D C 1
ATOM 9220 O O . GLU D 1 114 ? 270.075 218.131 251.432 1.00 190.45 136 GLU D O 1
ATOM 9222 N N . LEU D 1 115 ? 272.280 217.973 251.019 1.00 189.49 137 LEU D N 1
ATOM 9223 C CA . LEU D 1 115 ? 272.126 216.673 250.378 1.00 189.49 137 LEU D CA 1
ATOM 9224 C C . LEU D 1 115 ? 271.607 215.640 251.370 1.00 189.49 137 LEU D C 1
ATOM 9225 O O . LEU D 1 115 ? 270.536 215.057 251.174 1.00 189.49 137 LEU D O 1
ATOM 9230 N N . LEU D 1 116 ? 272.333 215.439 252.472 1.00 192.97 138 LEU D N 1
ATOM 9231 C CA . LEU D 1 116 ? 272.003 214.366 253.404 1.00 192.97 138 LEU D CA 1
ATOM 9232 C C . LEU D 1 116 ? 270.614 214.533 254.007 1.00 192.97 138 LEU D C 1
ATOM 9233 O O . LEU D 1 116 ? 270.048 213.563 254.524 1.00 192.97 138 LEU D O 1
ATOM 9238 N N . ASP D 1 117 ? 270.045 215.738 253.957 1.00 194.32 139 ASP D N 1
ATOM 9239 C CA . ASP D 1 117 ? 268.691 215.935 254.465 1.00 194.32 139 ASP D CA 1
ATOM 9240 C C . ASP D 1 117 ? 267.643 215.813 253.361 1.00 194.32 139 ASP D C 1
ATOM 9241 O O . ASP D 1 117 ? 266.770 214.942 253.423 1.00 194.32 139 ASP D O 1
ATOM 9246 N N . ILE D 1 118 ? 267.717 216.671 252.343 1.00 194.91 140 ILE D N 1
ATOM 9247 C CA . ILE D 1 118 ? 266.660 216.704 251.338 1.00 194.91 140 ILE D CA 1
ATOM 9248 C C . ILE D 1 118 ? 266.828 215.573 250.332 1.00 194.91 140 ILE D C 1
ATOM 9249 O O . ILE D 1 118 ? 265.876 214.841 250.035 1.00 194.91 140 ILE D O 1
ATOM 9254 N N . THR D 1 119 ? 268.034 215.408 249.791 1.00 194.10 141 THR D N 1
ATOM 9255 C CA . THR D 1 119 ? 268.260 214.509 248.669 1.00 194.10 141 THR D CA 1
ATOM 9256 C C . THR D 1 119 ? 269.071 213.278 249.053 1.00 194.10 141 THR D C 1
ATOM 9257 O O . THR D 1 119 ? 268.578 212.154 248.937 1.00 194.10 141 THR D O 1
ATOM 9261 N N . GLN D 1 120 ? 270.303 213.457 249.520 1.00 194.83 142 GLN D N 1
ATOM 9262 C CA . GLN D 1 120 ? 271.144 212.319 249.849 1.00 194.83 142 GLN D CA 1
ATOM 9263 C C . GLN D 1 120 ? 270.672 211.662 251.142 1.00 194.83 142 GLN D C 1
ATOM 9264 O O . GLN D 1 120 ? 269.997 212.277 251.971 1.00 194.83 142 GLN D O 1
ATOM 9270 N N . LEU D 1 121 ? 270.994 210.372 251.270 1.00 192.39 143 LEU D N 1
ATOM 9271 C CA . LEU D 1 121 ? 270.758 209.570 252.468 1.00 192.39 143 LEU D CA 1
ATOM 9272 C C . LEU D 1 121 ? 269.272 209.261 252.640 1.00 192.39 143 LEU D C 1
ATOM 9273 O O . LEU D 1 121 ? 268.897 208.420 253.463 1.00 192.39 143 LEU D O 1
ATOM 9278 N N . LYS D 1 122 ? 268.421 209.907 251.844 1.00 197.62 144 LYS D N 1
ATOM 9279 C CA . LYS D 1 122 ? 267.014 209.537 251.741 1.00 197.62 144 LYS D CA 1
ATOM 9280 C C . LYS D 1 122 ? 266.644 209.178 250.310 1.00 197.62 144 LYS D C 1
ATOM 9281 O O . LYS D 1 122 ? 266.114 208.089 250.067 1.00 197.62 144 LYS D O 1
ATOM 9283 N N . ALA D 1 123 ? 266.914 210.062 249.355 1.00 194.88 145 ALA D N 1
ATOM 9284 C CA . ALA D 1 123 ? 266.789 209.752 247.940 1.00 194.88 145 ALA D CA 1
ATOM 9285 C C . ALA D 1 123 ? 268.132 209.438 247.301 1.00 194.88 145 ALA D C 1
ATOM 9286 O O . ALA D 1 123 ? 268.173 208.726 246.294 1.00 194.88 145 ALA D O 1
ATOM 9288 N N . GLY D 1 124 ? 269.230 209.937 247.868 1.00 193.48 146 GLY D N 1
ATOM 9289 C CA . GLY D 1 124 ? 270.539 209.597 247.338 1.00 193.48 146 GLY D CA 1
ATOM 9290 C C . GLY D 1 124 ? 270.827 208.112 247.425 1.00 193.48 146 GLY D C 1
ATOM 9291 O O . GLY D 1 124 ? 271.520 207.553 246.572 1.00 193.48 146 GLY D O 1
ATOM 9292 N N . GLU D 1 125 ? 270.308 207.455 248.464 1.00 190.41 147 GLU D N 1
ATOM 9293 C CA . GLU D 1 125 ? 270.398 206.016 248.698 1.00 190.41 147 GLU D CA 1
ATOM 9294 C C . GLU D 1 125 ? 271.833 205.542 248.881 1.00 190.41 147 GLU D C 1
ATOM 9295 O O . GLU D 1 125 ? 272.062 204.327 248.936 1.00 190.41 147 GLU D O 1
ATOM 9301 N N . TYR D 1 126 ? 272.804 206.453 248.950 1.00 189.01 148 TYR D N 1
ATOM 9302 C CA . TYR D 1 126 ? 274.243 206.204 249.002 1.00 189.01 148 TYR D CA 1
ATOM 9303 C C . TYR D 1 126 ? 274.780 205.678 247.677 1.00 189.01 148 TYR D C 1
ATOM 9304 O O . TYR D 1 126 ? 276.002 205.588 247.515 1.00 189.01 148 TYR D O 1
ATOM 9313 N N . PHE D 1 127 ? 273.913 205.351 246.717 1.00 188.23 149 PHE D N 1
ATOM 9314 C CA . PHE D 1 127 ? 274.319 204.840 245.412 1.00 188.23 149 PHE D CA 1
ATOM 9315 C C . PHE D 1 127 ? 273.127 204.847 244.462 1.00 188.23 149 PHE D C 1
ATOM 9316 O O . PHE D 1 127 ? 272.053 205.339 244.823 1.00 188.23 149 PHE D O 1
ATOM 9318 N N . SER D 1 128 ? 273.301 204.295 243.257 1.00 189.09 150 SER D N 1
ATOM 9319 C CA . SER D 1 128 ? 272.241 204.225 242.247 1.00 189.09 150 SER D CA 1
ATOM 9320 C C . SER D 1 128 ? 271.719 205.629 241.920 1.00 189.09 150 SER D C 1
ATOM 9321 O O . SER D 1 128 ? 270.603 206.014 242.272 1.00 189.09 150 SER D O 1
ATOM 9324 N N . ARG D 1 129 ? 272.572 206.390 241.234 1.00 192.50 151 ARG D N 1
ATOM 9325 C CA . ARG D 1 129 ? 272.383 207.834 241.185 1.00 192.50 151 ARG D CA 1
ATOM 9326 C C . ARG D 1 129 ? 271.343 208.288 240.166 1.00 192.50 151 ARG D C 1
ATOM 9327 O O . ARG D 1 129 ? 271.523 209.318 239.504 1.00 192.50 151 ARG D O 1
ATOM 9329 N N . SER D 1 130 ? 270.193 207.616 240.136 1.00 193.90 152 SER D N 1
ATOM 9330 C CA . SER D 1 130 ? 269.053 208.099 239.367 1.00 193.90 152 SER D CA 1
ATOM 9331 C C . SER D 1 130 ? 268.256 209.108 240.181 1.00 193.90 152 SER D C 1
ATOM 9332 O O . SER D 1 130 ? 267.966 210.216 239.716 1.00 193.90 152 SER D O 1
ATOM 9335 N N . ARG D 1 131 ? 267.930 208.753 241.423 1.00 192.29 153 ARG D N 1
ATOM 9336 C CA . ARG D 1 131 ? 267.412 209.752 242.342 1.00 192.29 153 ARG D CA 1
ATOM 9337 C C . ARG D 1 131 ? 268.469 210.789 242.695 1.00 192.29 153 ARG D C 1
ATOM 9338 O O . ARG D 1 131 ? 268.124 211.854 243.201 1.00 192.29 153 ARG D O 1
ATOM 9340 N N . VAL D 1 132 ? 269.746 210.534 242.397 1.00 190.35 154 VAL D N 1
ATOM 9341 C CA . VAL D 1 132 ? 270.759 211.576 242.562 1.00 190.35 154 VAL D CA 1
ATOM 9342 C C . VAL D 1 132 ? 270.747 212.528 241.367 1.00 190.35 154 VAL D C 1
ATOM 9343 O O . VAL D 1 132 ? 270.979 213.736 241.511 1.00 190.35 154 VAL D O 1
ATOM 9347 N N . GLU D 1 133 ? 270.472 212.008 240.168 1.00 188.81 155 GLU D N 1
ATOM 9348 C CA . GLU D 1 133 ? 270.132 212.907 239.070 1.00 188.81 155 GLU D CA 1
ATOM 9349 C C . GLU D 1 133 ? 268.917 213.751 239.434 1.00 188.81 155 GLU D C 1
ATOM 9350 O O . GLU D 1 133 ? 268.888 214.965 239.192 1.00 188.81 155 GLU D O 1
ATOM 9352 N N . ASP D 1 134 ? 267.912 213.126 240.047 1.00 189.79 156 ASP D N 1
ATOM 9353 C CA . ASP D 1 134 ? 266.779 213.883 240.574 1.00 189.79 156 ASP D CA 1
ATOM 9354 C C . ASP D 1 134 ? 267.223 214.870 241.652 1.00 189.79 156 ASP D C 1
ATOM 9355 O O . ASP D 1 134 ? 266.626 215.938 241.807 1.00 189.79 156 ASP D O 1
ATOM 9360 N N . ALA D 1 135 ? 268.256 214.519 242.417 1.00 185.63 157 ALA D N 1
ATOM 9361 C CA . ALA D 1 135 ? 268.772 215.413 243.448 1.00 185.63 157 ALA D CA 1
ATOM 9362 C C . ALA D 1 135 ? 269.344 216.682 242.834 1.00 185.63 157 ALA D C 1
ATOM 9363 O O . ALA D 1 135 ? 269.082 217.793 243.307 1.00 185.63 157 ALA D O 1
ATOM 9365 N N . GLN D 1 136 ? 270.138 216.531 241.775 1.00 184.59 158 GLN D N 1
ATOM 9366 C CA . GLN D 1 136 ? 270.621 217.712 241.067 1.00 184.59 158 GLN D CA 1
ATOM 9367 C C . GLN D 1 136 ? 269.468 218.457 240.403 1.00 184.59 158 GLN D C 1
ATOM 9368 O O . GLN D 1 136 ? 269.522 219.683 240.255 1.00 184.59 158 GLN D O 1
ATOM 9374 N N . ARG D 1 137 ? 268.404 217.739 240.030 1.00 178.04 159 ARG D N 1
ATOM 9375 C CA . ARG D 1 137 ? 267.218 218.407 239.502 1.00 178.04 159 ARG D CA 1
ATOM 9376 C C . ARG D 1 137 ? 266.563 219.289 240.561 1.00 178.04 159 ARG D C 1
ATOM 9377 O O . ARG D 1 137 ? 266.153 220.416 240.273 1.00 178.04 159 ARG D O 1
ATOM 9385 N N . ARG D 1 138 ? 266.457 218.799 241.797 1.00 184.51 160 ARG D N 1
ATOM 9386 C CA . ARG D 1 138 ? 265.898 219.637 242.858 1.00 184.51 160 ARG D CA 1
ATOM 9387 C C . ARG D 1 138 ? 266.866 220.745 243.247 1.00 184.51 160 ARG D C 1
ATOM 9388 O O . ARG D 1 138 ? 266.448 221.796 243.744 1.00 184.51 160 ARG D O 1
ATOM 9396 N N . LEU D 1 139 ? 268.166 220.522 243.053 1.00 177.64 161 LEU D N 1
ATOM 9397 C CA . LEU D 1 139 ? 269.124 221.604 243.249 1.00 177.64 161 LEU D CA 1
ATOM 9398 C C . LEU D 1 139 ? 268.904 222.706 242.221 1.00 177.64 161 LEU D C 1
ATOM 9399 O O . LEU D 1 139 ? 269.046 223.894 242.529 1.00 177.64 161 LEU D O 1
ATOM 9404 N N . LEU D 1 140 ? 268.564 222.323 240.988 1.00 170.34 162 LEU D N 1
ATOM 9405 C CA . LEU D 1 140 ? 268.175 223.304 239.977 1.00 170.34 162 LEU D CA 1
ATOM 9406 C C . LEU D 1 140 ? 266.818 223.918 240.304 1.00 170.34 162 LEU D C 1
ATOM 9407 O O . LEU D 1 140 ? 266.528 225.053 239.905 1.00 170.34 162 LEU D O 1
ATOM 9412 N N . ALA D 1 141 ? 265.963 223.166 241.001 1.00 168.87 163 ALA D N 1
ATOM 9413 C CA . ALA D 1 141 ? 264.714 223.728 241.502 1.00 168.87 163 ALA D CA 1
ATOM 9414 C C . ALA D 1 141 ? 264.982 224.838 242.504 1.00 168.87 163 ALA D C 1
ATOM 9415 O O . ALA D 1 141 ? 264.355 225.902 242.439 1.00 168.87 163 ALA D O 1
ATOM 9417 N N . THR D 1 142 ? 265.911 224.610 243.431 1.00 171.33 164 THR D N 1
ATOM 9418 C CA . THR D 1 142 ? 266.487 225.696 244.206 1.00 171.33 164 THR D CA 1
ATOM 9419 C C . THR D 1 142 ? 267.461 226.523 243.381 1.00 171.33 164 THR D C 1
ATOM 9420 O O . THR D 1 142 ? 267.829 227.623 243.807 1.00 171.33 164 THR D O 1
ATOM 9424 N N . GLY D 1 143 ? 267.875 226.024 242.216 1.00 166.79 165 GLY D N 1
ATOM 9425 C CA . GLY D 1 143 ? 268.704 226.757 241.284 1.00 166.79 165 GLY D CA 1
ATOM 9426 C C . GLY D 1 143 ? 270.071 227.139 241.791 1.00 166.79 165 GLY D C 1
ATOM 9427 O O . GLY D 1 143 ? 270.865 227.691 241.022 1.00 166.79 165 GLY D O 1
ATOM 9428 N N . LYS D 1 144 ? 270.385 226.834 243.049 1.00 173.46 166 LYS D N 1
ATOM 9429 C CA . LYS D 1 144 ? 271.631 227.299 243.643 1.00 173.46 166 LYS D CA 1
ATOM 9430 C C . LYS D 1 144 ? 272.849 226.682 242.967 1.00 173.46 166 LYS D C 1
ATOM 9431 O O . LYS D 1 144 ? 273.972 227.160 243.164 1.00 173.46 166 LYS D O 1
ATOM 9437 N N . PHE D 1 145 ? 272.653 225.639 242.167 1.00 177.52 167 PHE D N 1
ATOM 9438 C CA . PHE D 1 145 ? 273.707 225.049 241.359 1.00 177.52 167 PHE D CA 1
ATOM 9439 C C . PHE D 1 145 ? 273.404 225.246 239.879 1.00 177.52 167 PHE D C 1
ATOM 9440 O O . PHE D 1 145 ? 272.298 225.633 239.493 1.00 177.52 167 PHE D O 1
ATOM 9448 N N . SER D 1 146 ? 274.413 224.984 239.048 1.00 179.43 168 SER D N 1
ATOM 9449 C CA . SER D 1 146 ? 274.257 225.037 237.598 1.00 179.43 168 SER D CA 1
ATOM 9450 C C . SER D 1 146 ? 274.419 223.664 236.961 1.00 179.43 168 SER D C 1
ATOM 9451 O O . SER D 1 146 ? 273.506 223.196 236.273 1.00 179.43 168 SER D O 1
ATOM 9454 N N . GLU D 1 147 ? 275.554 223.002 237.174 1.00 189.40 169 GLU D N 1
ATOM 9455 C CA . GLU D 1 147 ? 275.809 221.667 236.646 1.00 189.40 169 GLU D CA 1
ATOM 9456 C C . GLU D 1 147 ? 276.405 220.823 237.757 1.00 189.40 169 GLU D C 1
ATOM 9457 O O . GLU D 1 147 ? 277.306 221.280 238.467 1.00 189.40 169 GLU D O 1
ATOM 9463 N N . VAL D 1 148 ? 275.911 219.598 237.905 1.00 197.01 170 VAL D N 1
ATOM 9464 C CA . VAL D 1 148 ? 276.413 218.656 238.897 1.00 197.01 170 VAL D CA 1
ATOM 9465 C C . VAL D 1 148 ? 276.980 217.455 238.156 1.00 197.01 170 VAL D C 1
ATOM 9466 O O . VAL D 1 148 ? 276.294 216.856 237.318 1.00 197.01 170 VAL D O 1
ATOM 9470 N N . ARG D 1 149 ? 278.229 217.109 238.457 1.00 199.44 171 ARG D N 1
ATOM 9471 C CA . ARG D 1 149 ? 278.875 215.953 237.848 1.00 199.44 171 ARG D CA 1
ATOM 9472 C C . ARG D 1 149 ? 279.154 214.894 238.903 1.00 199.44 171 ARG D C 1
ATOM 9473 O O . ARG D 1 149 ? 280.104 215.044 239.689 1.00 199.44 171 ARG D O 1
ATOM 9481 N N . PRO D 1 150 ? 278.369 213.820 238.967 1.00 199.11 172 PRO D N 1
ATOM 9482 C CA . PRO D 1 150 ? 278.634 212.744 239.931 1.00 199.11 172 PRO D CA 1
ATOM 9483 C C . PRO D 1 150 ? 279.777 211.859 239.456 1.00 199.11 172 PRO D C 1
ATOM 9484 O O . PRO D 1 150 ? 279.641 211.103 238.490 1.00 199.11 172 PRO D O 1
ATOM 9488 N N . ASP D 1 151 ? 280.913 211.957 240.139 1.00 197.19 173 ASP D N 1
ATOM 9489 C CA . ASP D 1 151 ? 282.094 211.151 239.839 1.00 197.19 173 ASP D CA 1
ATOM 9490 C C . ASP D 1 151 ? 282.265 210.152 240.980 1.00 197.19 173 ASP D C 1
ATOM 9491 O O . ASP D 1 151 ? 282.747 210.494 242.061 1.00 197.19 173 ASP D O 1
ATOM 9493 N N . ALA D 1 152 ? 281.862 208.909 240.730 1.00 194.86 174 ALA D N 1
ATOM 9494 C CA . ALA D 1 152 ? 281.906 207.879 241.761 1.00 194.86 174 ALA D CA 1
ATOM 9495 C C . ALA D 1 152 ? 283.314 207.309 241.878 1.00 194.86 174 ALA D C 1
ATOM 9496 O O . ALA D 1 152 ? 283.825 206.695 240.936 1.00 194.86 174 ALA D O 1
ATOM 9498 N N . GLN D 1 153 ? 283.941 207.515 243.037 1.00 191.13 175 GLN D N 1
ATOM 9499 C CA . GLN D 1 153 ? 285.261 206.960 243.324 1.00 191.13 175 GLN D CA 1
ATOM 9500 C C . GLN D 1 153 ? 285.073 205.710 244.179 1.00 191.13 175 GLN D C 1
ATOM 9501 O O . GLN D 1 153 ? 285.242 205.720 245.398 1.00 191.13 175 GLN D O 1
ATOM 9503 N N . VAL D 1 154 ? 284.711 204.614 243.514 1.00 189.13 176 VAL D N 1
ATOM 9504 C CA . VAL D 1 154 ? 284.462 203.340 244.187 1.00 189.13 176 VAL D CA 1
ATOM 9505 C C . VAL D 1 154 ? 285.815 202.670 244.414 1.00 189.13 176 VAL D C 1
ATOM 9506 O O . VAL D 1 154 ? 286.491 202.274 243.464 1.00 189.13 176 VAL D O 1
ATOM 9510 N N . ALA D 1 155 ? 286.213 202.541 245.677 1.00 188.36 177 ALA D N 1
ATOM 9511 C CA . ALA D 1 155 ? 287.482 201.927 246.047 1.00 188.36 177 ALA D CA 1
ATOM 9512 C C . ALA D 1 155 ? 287.224 200.824 247.062 1.00 188.36 177 ALA D C 1
ATOM 9513 O O . ALA D 1 155 ? 286.718 201.092 248.157 1.00 188.36 177 ALA D O 1
ATOM 9515 N N . ASN D 1 156 ? 287.583 199.590 246.698 1.00 186.82 178 ASN D N 1
ATOM 9516 C CA . ASN D 1 156 ? 287.443 198.428 247.579 1.00 186.82 178 ASN D CA 1
ATOM 9517 C C . ASN D 1 156 ? 286.008 198.273 248.076 1.00 186.82 178 ASN D C 1
ATOM 9518 O O . ASN D 1 156 ? 285.757 198.060 249.264 1.00 186.82 178 ASN D O 1
ATOM 9520 N N . GLY D 1 157 ? 285.061 198.380 247.162 1.00 185.30 179 GLY D N 1
ATOM 9521 C CA . GLY D 1 157 ? 283.647 198.293 247.511 1.00 185.30 179 GLY D CA 1
ATOM 9522 C C . GLY D 1 157 ? 283.037 199.607 247.943 1.00 185.30 179 GLY D C 1
ATOM 9523 O O . GLY D 1 157 ? 282.010 200.023 247.408 1.00 185.30 179 GLY D O 1
ATOM 9524 N N . LYS D 1 158 ? 283.658 200.269 248.915 1.00 186.63 180 LYS D N 1
ATOM 9525 C CA . LYS D 1 158 ? 283.207 201.587 249.331 1.00 186.63 180 LYS D CA 1
ATOM 9526 C C . LYS D 1 158 ? 283.443 202.603 248.219 1.00 186.63 180 LYS D C 1
ATOM 9527 O O . LYS D 1 158 ? 284.385 202.490 247.431 1.00 186.63 180 LYS D O 1
ATOM 9529 N N . MET D 1 159 ? 282.570 203.604 248.158 1.00 188.59 181 MET D N 1
ATOM 9530 C CA . MET D 1 159 ? 282.638 204.629 247.130 1.00 188.59 181 MET D CA 1
ATOM 9531 C C . MET D 1 159 ? 282.604 206.009 247.769 1.00 188.59 181 MET D C 1
ATOM 9532 O O . MET D 1 159 ? 281.969 206.217 248.807 1.00 188.59 181 MET D O 1
ATOM 9534 N N . ALA D 1 160 ? 283.305 206.950 247.139 1.00 191.71 182 ALA D N 1
ATOM 9535 C CA . ALA D 1 160 ? 283.279 208.339 247.576 1.00 191.71 182 ALA D CA 1
ATOM 9536 C C . ALA D 1 160 ? 282.167 209.133 246.911 1.00 191.71 182 ALA D C 1
ATOM 9537 O O . ALA D 1 160 ? 281.613 210.047 247.534 1.00 191.71 182 ALA D O 1
ATOM 9539 N N . LEU D 1 161 ? 281.823 208.791 245.670 1.00 194.27 183 LEU D N 1
ATOM 9540 C CA . LEU D 1 161 ? 280.763 209.447 244.907 1.00 194.27 183 LEU D CA 1
ATOM 9541 C C . LEU D 1 161 ? 280.927 210.967 244.925 1.00 194.27 183 LEU D C 1
ATOM 9542 O O . LEU D 1 161 ? 280.044 211.714 245.350 1.00 194.27 183 LEU D O 1
ATOM 9547 N N . SER D 1 162 ? 282.093 211.414 244.462 1.00 197.21 184 SER D N 1
ATOM 9548 C CA . SER D 1 162 ? 282.360 212.843 244.381 1.00 197.21 184 SER D CA 1
ATOM 9549 C C . SER D 1 162 ? 281.343 213.516 243.470 1.00 197.21 184 SER D C 1
ATOM 9550 O O . SER D 1 162 ? 281.100 213.071 242.344 1.00 197.21 184 SER D O 1
ATOM 9553 N N . PHE D 1 163 ? 280.746 214.596 243.964 1.00 199.01 185 PHE D N 1
ATOM 9554 C CA . PHE D 1 163 ? 279.692 215.316 243.256 1.00 199.01 185 PHE D CA 1
ATOM 9555 C C . PHE D 1 163 ? 280.241 216.691 242.894 1.00 199.01 185 PHE D C 1
ATOM 9556 O O . PHE D 1 163 ? 280.046 217.662 243.629 1.00 199.01 185 PHE D O 1
ATOM 9564 N N . GLU D 1 164 ? 280.925 216.770 241.756 1.00 201.90 186 GLU D N 1
ATOM 9565 C CA . GLU D 1 164 ? 281.497 218.029 241.293 1.00 201.90 186 GLU D CA 1
ATOM 9566 C C . GLU D 1 164 ? 280.370 218.893 240.741 1.00 201.90 186 GLU D C 1
ATOM 9567 O O . GLU D 1 164 ? 279.760 218.555 239.721 1.00 201.90 186 GLU D O 1
ATOM 9573 N N . VAL D 1 165 ? 280.091 220.008 241.412 1.00 194.73 187 VAL D N 1
ATOM 9574 C CA . VAL D 1 165 ? 278.943 220.840 241.089 1.00 194.73 187 VAL D CA 1
ATOM 9575 C C . VAL D 1 165 ? 279.421 222.183 240.556 1.00 194.73 187 VAL D C 1
ATOM 9576 O O . VAL D 1 165 ? 280.554 222.612 240.787 1.00 194.73 187 VAL D O 1
ATOM 9580 N N . VAL D 1 166 ? 278.530 222.843 239.822 1.00 187.92 188 VAL D N 1
ATOM 9581 C CA . VAL D 1 166 ? 278.738 224.200 239.337 1.00 187.92 188 VAL D CA 1
ATOM 9582 C C . VAL D 1 166 ? 277.675 225.080 239.975 1.00 187.92 188 VAL D C 1
ATOM 9583 O O . VAL D 1 166 ? 276.485 224.752 239.926 1.00 187.92 188 VAL D O 1
ATOM 9587 N N . GLU D 1 167 ? 278.101 226.182 240.580 1.00 175.91 189 GLU D N 1
ATOM 9588 C CA . GLU D 1 167 ? 277.214 227.033 241.357 1.00 175.91 189 GLU D CA 1
ATOM 9589 C C . GLU D 1 167 ? 276.769 228.238 240.539 1.00 175.91 189 GLU D C 1
ATOM 9590 O O . GLU D 1 167 ? 277.567 228.872 239.843 1.00 175.91 189 GLU D O 1
ATOM 9596 N N . ASN D 1 168 ? 275.481 228.547 240.631 1.00 160.95 190 ASN D N 1
ATOM 9597 C CA . ASN D 1 168 ? 274.928 229.685 239.910 1.00 160.95 190 ASN D CA 1
ATOM 9598 C C . ASN D 1 168 ? 275.348 230.985 240.582 1.00 160.95 190 ASN D C 1
ATOM 9599 O O . ASN D 1 168 ? 275.044 231.184 241.763 1.00 160.95 190 ASN D O 1
ATOM 9604 N N . PRO D 1 169 ? 276.042 231.879 239.887 1.00 146.10 191 PRO D N 1
ATOM 9605 C CA . PRO D 1 169 ? 276.271 233.214 240.441 1.00 146.10 191 PRO D CA 1
ATOM 9606 C C . PRO D 1 169 ? 274.965 233.984 240.516 1.00 146.10 191 PRO D C 1
ATOM 9607 O O . PRO D 1 169 ? 274.054 233.782 239.710 1.00 146.10 191 PRO D O 1
ATOM 9611 N N . ILE D 1 170 ? 274.875 234.872 241.506 1.00 130.84 192 ILE D N 1
ATOM 9612 C CA . ILE D 1 170 ? 273.695 235.717 241.614 1.00 130.84 192 ILE D CA 1
ATOM 9613 C C . ILE D 1 170 ? 273.619 236.632 240.398 1.00 130.84 192 ILE D C 1
ATOM 9614 O O . ILE D 1 170 ? 274.640 237.045 239.829 1.00 130.84 192 ILE D O 1
ATOM 9619 N N . VAL D 1 171 ? 272.400 236.928 239.973 1.00 119.33 193 VAL D N 1
ATOM 9620 C CA . VAL D 1 171 ? 272.196 237.744 238.784 1.00 119.33 193 VAL D CA 1
ATOM 9621 C C . VAL D 1 171 ? 272.434 239.207 239.129 1.00 119.33 193 VAL D C 1
ATOM 9622 O O . VAL D 1 171 ? 271.887 239.737 240.103 1.00 119.33 193 VAL D O 1
ATOM 9626 N N . LYS D 1 172 ? 273.283 239.858 238.337 1.00 103.77 194 LYS D N 1
ATOM 9627 C CA . LYS D 1 172 ? 273.618 241.257 238.563 1.00 103.77 194 LYS D CA 1
ATOM 9628 C C . LYS D 1 172 ? 272.622 242.195 237.897 1.00 103.77 194 LYS D C 1
ATOM 9629 O O . LYS D 1 172 ? 272.320 243.264 238.437 1.00 103.77 194 LYS D O 1
ATOM 9635 N N . SER D 1 173 ? 272.105 241.813 236.733 1.00 91.44 195 SER D N 1
ATOM 9636 C CA . SER D 1 173 ? 271.124 242.621 236.028 1.00 91.44 195 SER D CA 1
ATOM 9637 C C . SER D 1 173 ? 270.274 241.713 235.153 1.00 91.44 195 SER D C 1
ATOM 9638 O O . SER D 1 173 ? 270.704 240.633 234.741 1.00 91.44 195 SER D O 1
ATOM 9641 N N . VAL D 1 174 ? 269.057 242.169 234.872 1.00 81.28 196 VAL D N 1
ATOM 9642 C CA . VAL D 1 174 ? 268.113 241.451 234.025 1.00 81.28 196 VAL D CA 1
ATOM 9643 C C . VAL D 1 174 ? 267.742 242.370 232.872 1.00 81.28 196 VAL D C 1
ATOM 9644 O O . VAL D 1 174 ? 267.221 243.470 233.092 1.00 81.28 196 VAL D O 1
ATOM 9648 N N . ILE D 1 175 ? 268.007 241.925 231.650 1.00 71.55 197 ILE D N 1
ATOM 9649 C CA . ILE D 1 175 ? 267.843 242.746 230.459 1.00 71.55 197 ILE D CA 1
ATOM 9650 C C . ILE D 1 175 ? 266.824 242.080 229.551 1.00 71.55 197 ILE D C 1
ATOM 9651 O O . ILE D 1 175 ? 266.994 240.917 229.171 1.00 71.55 197 ILE D O 1
ATOM 9656 N N . ILE D 1 176 ? 265.776 242.816 229.194 1.00 66.41 198 ILE D N 1
ATOM 9657 C CA . ILE D 1 176 ? 264.750 242.340 228.274 1.00 66.41 198 ILE D CA 1
ATOM 9658 C C . ILE D 1 176 ? 264.925 243.073 226.954 1.00 66.41 198 ILE D C 1
ATOM 9659 O O . ILE D 1 176 ? 265.048 244.304 226.931 1.00 66.41 198 ILE D O 1
ATOM 9664 N N . THR D 1 177 ? 264.957 242.321 225.859 1.00 62.97 199 THR D N 1
ATOM 9665 C CA . THR D 1 177 ? 265.102 242.883 224.525 1.00 62.97 199 THR D CA 1
ATOM 9666 C C . THR D 1 177 ? 263.934 242.441 223.660 1.00 62.97 199 THR D C 1
ATOM 9667 O O . THR D 1 177 ? 263.520 241.279 223.715 1.00 62.97 199 THR D O 1
ATOM 9671 N N . GLY D 1 178 ? 263.404 243.367 222.868 1.00 54.78 200 GLY D N 1
ATOM 9672 C CA . GLY D 1 178 ? 262.407 243.010 221.882 1.00 54.78 200 GLY D CA 1
ATOM 9673 C C . GLY D 1 178 ? 261.026 242.721 222.419 1.00 54.78 200 GLY D C 1
ATOM 9674 O O . GLY D 1 178 ? 260.252 242.033 221.752 1.00 54.78 200 GLY D O 1
ATOM 9675 N N . ASN D 1 179 ? 260.687 243.218 223.610 1.00 60.86 201 ASN D N 1
ATOM 9676 C CA . ASN D 1 179 ? 259.323 243.042 224.098 1.00 60.86 201 ASN D CA 1
ATOM 9677 C C . ASN D 1 179 ? 258.342 243.881 223.285 1.00 60.86 201 ASN D C 1
ATOM 9678 O O . ASN D 1 179 ? 257.358 243.356 222.755 1.00 60.86 201 ASN D O 1
ATOM 9683 N N . ASN D 1 180 ? 258.574 245.193 223.205 1.00 56.52 202 ASN D N 1
ATOM 9684 C CA . ASN D 1 180 ? 257.924 246.091 222.252 1.00 56.52 202 ASN D CA 1
ATOM 9685 C C . ASN D 1 180 ? 256.412 246.203 222.416 1.00 56.52 202 ASN D C 1
ATOM 9686 O O . ASN D 1 180 ? 255.767 246.962 221.685 1.00 56.52 202 ASN D O 1
ATOM 9691 N N . THR D 1 181 ? 255.829 245.459 223.349 1.00 57.35 203 THR D N 1
ATOM 9692 C CA . THR D 1 181 ? 254.411 245.595 223.656 1.00 57.35 203 THR D CA 1
ATOM 9693 C C . THR D 1 181 ? 254.163 245.883 225.126 1.00 57.35 203 THR D C 1
ATOM 9694 O O . THR D 1 181 ? 253.413 246.808 225.459 1.00 57.35 203 THR D O 1
ATOM 9698 N N . ILE D 1 182 ? 254.775 245.118 226.013 1.00 67.69 204 ILE D N 1
ATOM 9699 C CA . ILE D 1 182 ? 254.611 245.284 227.453 1.00 67.69 204 ILE D CA 1
ATOM 9700 C C . ILE D 1 182 ? 255.812 246.059 227.976 1.00 67.69 204 ILE D C 1
ATOM 9701 O O . ILE D 1 182 ? 256.952 245.688 227.666 1.00 67.69 204 ILE D O 1
ATOM 9706 N N . PRO D 1 183 ? 255.610 247.136 228.734 1.00 76.10 205 PRO D N 1
ATOM 9707 C CA . PRO D 1 183 ? 256.751 247.894 229.256 1.00 76.10 205 PRO D CA 1
ATOM 9708 C C . PRO D 1 183 ? 257.649 247.026 230.124 1.00 76.10 205 PRO D C 1
ATOM 9709 O O . PRO D 1 183 ? 257.183 246.168 230.876 1.00 76.10 205 PRO D O 1
ATOM 9713 N N . THR D 1 184 ? 258.957 247.268 230.011 1.00 83.06 206 THR D N 1
ATOM 9714 C CA . THR D 1 184 ? 259.938 246.430 230.692 1.00 83.06 206 THR D CA 1
ATOM 9715 C C . THR D 1 184 ? 259.787 246.496 232.205 1.00 83.06 206 THR D C 1
ATOM 9716 O O . THR D 1 184 ? 260.135 245.537 232.904 1.00 83.06 206 THR D O 1
ATOM 9720 N N . SER D 1 185 ? 259.282 247.613 232.731 1.00 89.48 207 SER D N 1
ATOM 9721 C CA . SER D 1 185 ? 259.112 247.731 234.175 1.00 89.48 207 SER D CA 1
ATOM 9722 C C . SER D 1 185 ? 258.124 246.697 234.698 1.00 89.48 207 SER D C 1
ATOM 9723 O O . SER D 1 185 ? 258.370 246.056 235.726 1.00 89.48 207 SER D O 1
ATOM 9726 N N . THR D 1 186 ? 257.006 246.510 233.993 1.00 88.04 208 THR D N 1
ATOM 9727 C CA . THR D 1 186 ? 256.040 245.493 234.393 1.00 88.04 208 THR D CA 1
ATOM 9728 C C . THR D 1 186 ? 256.635 244.096 234.286 1.00 88.04 208 THR D C 1
ATOM 9729 O O . THR D 1 186 ? 256.374 243.233 235.133 1.00 88.04 208 THR D O 1
ATOM 9733 N N . ILE D 1 187 ? 257.432 243.854 233.245 1.00 86.30 209 ILE D N 1
ATOM 9734 C CA . ILE D 1 187 ? 258.061 242.548 233.069 1.00 86.30 209 ILE D CA 1
ATOM 9735 C C . ILE D 1 187 ? 258.994 242.248 234.235 1.00 86.30 209 ILE D C 1
ATOM 9736 O O . ILE D 1 187 ? 258.987 241.146 234.795 1.00 86.30 209 ILE D O 1
ATOM 9741 N N . MET D 1 188 ? 259.808 243.232 234.621 1.00 98.41 210 MET D N 1
ATOM 9742 C CA . MET D 1 188 ? 260.696 243.053 235.764 1.00 98.41 210 MET D CA 1
ATOM 9743 C C . MET D 1 188 ? 259.905 242.866 237.050 1.00 98.41 210 MET D C 1
ATOM 9744 O O . MET D 1 188 ? 260.282 242.058 237.905 1.00 98.41 210 MET D O 1
ATOM 9749 N N . SER D 1 189 ? 258.809 243.611 237.208 1.00 93.65 211 SER D N 1
ATOM 9750 C CA . SER D 1 189 ? 257.980 243.464 238.398 1.00 93.65 211 SER D CA 1
ATOM 9751 C C . SER D 1 189 ? 257.407 242.058 238.494 1.00 93.65 211 SER D C 1
ATOM 9752 O O . SER D 1 189 ? 257.309 241.491 239.588 1.00 93.65 211 SER D O 1
ATOM 9755 N N . GLU D 1 190 ? 257.021 241.479 237.357 1.00 96.71 212 GLU D N 1
ATOM 9756 C CA . GLU D 1 190 ? 256.541 240.103 237.364 1.00 96.71 212 GLU D CA 1
ATOM 9757 C C . GLU D 1 190 ? 257.661 239.120 237.675 1.00 96.71 212 GLU D C 1
ATOM 9758 O O . GLU D 1 190 ? 257.400 238.043 238.223 1.00 96.71 212 GLU D O 1
ATOM 9764 N N . LEU D 1 191 ? 258.903 239.474 237.346 1.00 105.60 213 LEU D N 1
ATOM 9765 C CA . LEU D 1 191 ? 260.023 238.554 237.507 1.00 105.60 213 LEU D CA 1
ATOM 9766 C C . LEU D 1 191 ? 260.205 238.161 238.966 1.00 105.60 213 LEU D C 1
ATOM 9767 O O . LEU D 1 191 ? 260.109 238.998 239.868 1.00 105.60 213 LEU D O 1
ATOM 9772 N N . THR D 1 192 ? 260.468 236.877 239.195 1.00 110.03 214 THR D N 1
ATOM 9773 C CA . THR D 1 192 ? 260.679 236.374 240.545 1.00 110.03 214 THR D CA 1
ATOM 9774 C C . THR D 1 192 ? 262.157 236.357 240.922 1.00 110.03 214 THR D C 1
ATOM 9775 O O . THR D 1 192 ? 262.526 236.789 242.018 1.00 110.03 214 THR D O 1
ATOM 9779 N N . THR D 1 193 ? 263.014 235.864 240.027 1.00 113.61 215 THR D N 1
ATOM 9780 C CA . THR D 1 193 ? 264.456 235.820 240.274 1.00 113.61 215 THR D CA 1
ATOM 9781 C C . THR D 1 193 ? 265.021 237.220 240.049 1.00 113.61 215 THR D C 1
ATOM 9782 O O . THR D 1 193 ? 265.568 237.554 238.995 1.00 113.61 215 THR D O 1
ATOM 9786 N N . LYS D 1 194 ? 264.874 238.055 241.071 1.00 117.49 216 LYS D N 1
ATOM 9787 C CA . LYS D 1 194 ? 265.294 239.443 241.005 1.00 117.49 216 LYS D CA 1
ATOM 9788 C C . LYS D 1 194 ? 266.810 239.560 241.126 1.00 117.49 216 LYS D C 1
ATOM 9789 O O . LYS D 1 194 ? 267.475 238.650 241.626 1.00 117.49 216 LYS D O 1
ATOM 9795 N N . PRO D 1 195 ? 267.383 240.668 240.656 1.00 115.98 217 PRO D N 1
ATOM 9796 C CA . PRO D 1 195 ? 268.816 240.897 240.871 1.00 115.98 217 PRO D CA 1
ATOM 9797 C C . PRO D 1 195 ? 269.147 240.921 242.355 1.00 115.98 217 PRO D C 1
ATOM 9798 O O . PRO D 1 195 ? 268.376 241.425 243.174 1.00 115.98 217 PRO D O 1
ATOM 9802 N N . GLY D 1 196 ? 270.308 240.367 242.695 1.00 127.82 218 GLY D N 1
ATOM 9803 C CA . GLY D 1 196 ? 270.722 240.215 244.072 1.00 127.82 218 GLY D CA 1
ATOM 9804 C C . GLY D 1 196 ? 270.450 238.848 244.661 1.00 127.82 218 GLY D C 1
ATOM 9805 O O . GLY D 1 196 ? 271.043 238.507 245.692 1.00 127.82 218 GLY D O 1
ATOM 9806 N N . SER D 1 197 ? 269.576 238.063 244.043 1.00 127.46 219 SER D N 1
ATOM 9807 C CA . SER D 1 197 ? 269.333 236.688 244.443 1.00 127.46 219 SER D CA 1
ATOM 9808 C C . SER D 1 197 ? 270.097 235.746 243.524 1.00 127.46 219 SER D C 1
ATOM 9809 O O . SER D 1 197 ? 270.437 236.095 242.391 1.00 127.46 219 SER D O 1
ATOM 9812 N N . VAL D 1 198 ? 270.377 234.547 244.031 1.00 140.71 220 VAL D N 1
ATOM 9813 C CA . VAL D 1 198 ? 271.118 233.560 243.258 1.00 140.71 220 VAL D CA 1
ATOM 9814 C C . VAL D 1 198 ? 270.324 233.175 242.016 1.00 140.71 220 VAL D C 1
ATOM 9815 O O . VAL D 1 198 ? 269.089 233.083 242.046 1.00 140.71 220 VAL D O 1
ATOM 9819 N N . GLN D 1 199 ? 271.033 232.984 240.905 1.00 141.43 221 GLN D N 1
ATOM 9820 C CA . GLN D 1 199 ? 270.404 232.475 239.694 1.00 141.43 221 GLN D CA 1
ATOM 9821 C C . GLN D 1 199 ? 269.780 231.115 239.973 1.00 141.43 221 GLN D C 1
ATOM 9822 O O . GLN D 1 199 ? 270.369 230.281 240.664 1.00 141.43 221 GLN D O 1
ATOM 9828 N N . ASN D 1 200 ? 268.579 230.895 239.444 1.00 141.08 222 ASN D N 1
ATOM 9829 C CA . ASN D 1 200 ? 267.777 229.730 239.794 1.00 141.08 222 ASN D CA 1
ATOM 9830 C C . ASN D 1 200 ? 267.206 229.122 238.522 1.00 141.08 222 ASN D C 1
ATOM 9831 O O . ASN D 1 200 ? 266.323 229.716 237.897 1.00 141.08 222 ASN D O 1
ATOM 9836 N N . TYR D 1 201 ? 267.693 227.935 238.150 1.00 134.27 223 TYR D N 1
ATOM 9837 C CA . TYR D 1 201 ? 267.331 227.355 236.858 1.00 134.27 223 TYR D CA 1
ATOM 9838 C C . TYR D 1 201 ? 265.838 227.072 236.759 1.00 134.27 223 TYR D C 1
ATOM 9839 O O . TYR D 1 201 ? 265.176 227.506 235.810 1.00 134.27 223 TYR D O 1
ATOM 9848 N N . ASN D 1 202 ? 265.284 226.339 237.725 1.00 123.02 224 ASN D N 1
ATOM 9849 C CA . ASN D 1 202 ? 263.871 225.989 237.624 1.00 123.02 224 ASN D CA 1
ATOM 9850 C C . ASN D 1 202 ? 262.988 227.190 237.925 1.00 123.02 224 ASN D C 1
ATOM 9851 O O . ASN D 1 202 ? 261.907 227.332 237.343 1.00 123.02 224 ASN D O 1
ATOM 9856 N N . ASN D 1 203 ? 263.420 228.062 238.837 1.00 112.23 225 ASN D N 1
ATOM 9857 C CA . ASN D 1 203 ? 262.702 229.318 239.013 1.00 112.23 225 ASN D CA 1
ATOM 9858 C C . ASN D 1 203 ? 262.778 230.161 237.752 1.00 112.23 225 ASN D C 1
ATOM 9859 O O . ASN D 1 203 ? 261.828 230.871 237.422 1.00 112.23 225 ASN D O 1
ATOM 9864 N N . LEU D 1 204 ? 263.891 230.081 237.021 1.00 95.04 226 LEU D N 1
ATOM 9865 C CA . LEU D 1 204 ? 263.964 230.742 235.722 1.00 95.04 226 LEU D CA 1
ATOM 9866 C C . LEU D 1 204 ? 262.946 230.151 234.757 1.00 95.04 226 LEU D C 1
ATOM 9867 O O . LEU D 1 204 ? 262.278 230.877 234.013 1.00 95.04 226 LEU D O 1
ATOM 9872 N N . ARG D 1 205 ? 262.819 228.824 234.755 1.00 92.43 227 ARG D N 1
ATOM 9873 C CA . ARG D 1 205 ? 261.870 228.166 233.864 1.00 92.43 227 ARG D CA 1
ATOM 9874 C C . ARG D 1 205 ? 260.440 228.581 234.187 1.00 92.43 227 ARG D C 1
ATOM 9875 O O . ARG D 1 205 ? 259.659 228.926 233.292 1.00 92.43 227 ARG D O 1
ATOM 9883 N N . GLU D 1 206 ? 260.085 228.565 235.470 1.00 92.22 228 GLU D N 1
ATOM 9884 C CA . GLU D 1 206 ? 258.739 228.964 235.865 1.00 92.22 228 GLU D CA 1
ATOM 9885 C C . GLU D 1 206 ? 258.517 230.456 235.662 1.00 92.22 228 GLU D C 1
ATOM 9886 O O . GLU D 1 206 ? 257.395 230.879 235.372 1.00 92.22 228 GLU D O 1
ATOM 9892 N N . ASP D 1 207 ? 259.567 231.264 235.795 1.00 83.45 229 ASP D N 1
ATOM 9893 C CA . ASP D 1 207 ? 259.451 232.687 235.517 1.00 83.45 229 ASP D CA 1
ATOM 9894 C C . ASP D 1 207 ? 259.168 232.928 234.044 1.00 83.45 229 ASP D C 1
ATOM 9895 O O . ASP D 1 207 ? 258.349 233.782 233.694 1.00 83.45 229 ASP D O 1
ATOM 9900 N N . ARG D 1 208 ? 259.837 232.186 233.165 1.00 69.95 230 ARG D N 1
ATOM 9901 C CA . ARG D 1 208 ? 259.529 232.270 231.746 1.00 69.95 230 ARG D CA 1
ATOM 9902 C C . ARG D 1 208 ? 258.123 231.779 231.440 1.00 69.95 230 ARG D C 1
ATOM 9903 O O . ARG D 1 208 ? 257.434 232.380 230.607 1.00 69.95 230 ARG D O 1
ATOM 9911 N N . ASP D 1 209 ? 257.680 230.715 232.108 1.00 71.73 231 ASP D N 1
ATOM 9912 C CA . ASP D 1 209 ? 256.303 230.268 231.933 1.00 71.73 231 ASP D CA 1
ATOM 9913 C C . ASP D 1 209 ? 255.321 231.351 232.362 1.00 71.73 231 ASP D C 1
ATOM 9914 O O . ASP D 1 209 ? 254.305 231.575 231.696 1.00 71.73 231 ASP D O 1
ATOM 9919 N N . LYS D 1 210 ? 255.612 232.042 233.464 1.00 72.36 232 LYS D N 1
ATOM 9920 C CA . LYS D 1 210 ? 254.735 233.116 233.916 1.00 72.36 232 LYS D CA 1
ATOM 9921 C C . LYS D 1 210 ? 254.778 234.312 232.973 1.00 72.36 232 LYS D C 1
ATOM 9922 O O . LYS D 1 210 ? 253.761 234.983 232.781 1.00 72.36 232 LYS D O 1
ATOM 9928 N N . ILE D 1 211 ? 255.938 234.597 232.382 1.00 56.63 233 ILE D N 1
ATOM 9929 C CA . ILE D 1 211 ? 256.026 235.673 231.397 1.00 56.63 233 ILE D CA 1
ATOM 9930 C C . ILE D 1 211 ? 255.147 235.352 230.199 1.00 56.63 233 ILE D C 1
ATOM 9931 O O . ILE D 1 211 ? 254.389 236.198 229.705 1.00 56.63 233 ILE D O 1
ATOM 9936 N N . LEU D 1 212 ? 255.231 234.110 229.724 1.00 50.25 234 LEU D N 1
ATOM 9937 C CA . LEU D 1 212 ? 254.368 233.677 228.633 1.00 50.25 234 LEU D CA 1
ATOM 9938 C C . LEU D 1 212 ? 252.901 233.772 229.027 1.00 50.25 234 LEU D C 1
ATOM 9939 O O . LEU D 1 212 ? 252.064 234.197 228.225 1.00 50.25 234 LEU D O 1
ATOM 9944 N N . GLY D 1 213 ? 252.571 233.377 230.257 1.00 55.48 235 GLY D N 1
ATOM 9945 C CA . GLY D 1 213 ? 251.192 233.475 230.708 1.00 55.48 235 GLY D CA 1
ATOM 9946 C C . GLY D 1 213 ? 250.695 234.906 230.769 1.00 55.48 235 GLY D C 1
ATOM 9947 O O . GLY D 1 213 ? 249.544 235.188 230.433 1.00 55.48 235 GLY D O 1
ATOM 9948 N N . LEU D 1 214 ? 251.552 235.826 231.210 1.00 50.95 236 LEU D N 1
ATOM 9949 C CA . LEU D 1 214 ? 251.182 237.236 231.236 1.00 50.95 236 LEU D CA 1
ATOM 9950 C C . LEU D 1 214 ? 250.937 237.760 229.828 1.00 50.95 236 LEU D C 1
ATOM 9951 O O . LEU D 1 214 ? 249.970 238.496 229.587 1.00 50.95 236 LEU D O 1
ATOM 9956 N N . TYR D 1 215 ? 251.800 237.385 228.883 1.00 43.99 237 TYR D N 1
ATOM 9957 C CA . TYR D 1 215 ? 251.580 237.781 227.497 1.00 43.99 237 TYR D CA 1
ATOM 9958 C C . TYR D 1 215 ? 250.284 237.188 226.961 1.00 43.99 237 TYR D C 1
ATOM 9959 O O . TYR D 1 215 ? 249.569 237.834 226.188 1.00 43.99 237 TYR D O 1
ATOM 9968 N N . GLN D 1 216 ? 249.968 235.953 227.360 1.00 43.46 238 GLN D N 1
ATOM 9969 C CA . GLN D 1 216 ? 248.699 235.345 226.975 1.00 43.46 238 GLN D CA 1
ATOM 9970 C C . GLN D 1 216 ? 247.524 236.133 227.532 1.00 43.46 238 GLN D C 1
ATOM 9971 O O . GLN D 1 216 ? 246.530 236.364 226.835 1.00 43.46 238 GLN D O 1
ATOM 9977 N N . ALA D 1 217 ? 247.620 236.543 228.795 1.00 45.77 239 ALA D N 1
ATOM 9978 C CA . ALA D 1 217 ? 246.531 237.280 229.424 1.00 45.77 239 ALA D CA 1
ATOM 9979 C C . ALA D 1 217 ? 246.324 238.633 228.760 1.00 45.77 239 ALA D C 1
ATOM 9980 O O . ALA D 1 217 ? 245.183 239.066 228.564 1.00 45.77 239 ALA D O 1
ATOM 9982 N N . GLN D 1 218 ? 247.406 239.308 228.400 1.00 49.29 240 GLN D N 1
ATOM 9983 C CA . GLN D 1 218 ? 247.232 240.626 227.798 1.00 49.29 240 GLN D CA 1
ATOM 9984 C C . GLN D 1 218 ? 246.727 240.570 226.360 1.00 49.29 240 GLN D C 1
ATOM 9985 O O . GLN D 1 218 ? 246.657 241.633 225.734 1.00 49.29 240 GLN D O 1
ATOM 9991 N N . GLY D 1 219 ? 246.373 239.413 225.808 1.00 46.95 241 GLY D N 1
ATOM 9992 C CA . GLY D 1 219 ? 245.822 239.339 224.472 1.00 46.95 241 GLY D CA 1
ATOM 9993 C C . GLY D 1 219 ? 246.770 238.908 223.374 1.00 46.95 241 GLY D C 1
ATOM 9994 O O . GLY D 1 219 ? 246.429 239.058 222.196 1.00 46.95 241 GLY D O 1
ATOM 9995 N N . TYR D 1 220 ? 247.945 238.386 223.713 1.00 39.50 242 TYR D N 1
ATOM 9996 C CA . TYR D 1 220 ? 248.923 237.932 222.728 1.00 39.50 242 TYR D CA 1
ATOM 9997 C C . TYR D 1 220 ? 249.250 236.479 223.040 1.00 39.50 242 TYR D C 1
ATOM 9998 O O . TYR D 1 220 ? 249.987 236.193 223.987 1.00 39.50 242 TYR D O 1
ATOM 10007 N N . THR D 1 221 ? 248.706 235.562 222.248 1.00 29.16 243 THR D N 1
ATOM 10008 C CA . THR D 1 221 ? 248.874 234.137 222.484 1.00 29.16 243 THR D CA 1
ATOM 10009 C C . THR D 1 221 ? 249.914 233.502 221.577 1.00 29.16 243 THR D C 1
ATOM 10010 O O . THR D 1 221 ? 249.999 232.272 221.523 1.00 29.16 243 THR D O 1
ATOM 10014 N N . LEU D 1 222 ? 250.701 234.298 220.864 1.00 25.45 244 LEU D N 1
ATOM 10015 C CA . LEU D 1 222 ? 251.644 233.791 219.875 1.00 25.45 244 LEU D CA 1
ATOM 10016 C C . LEU D 1 222 ? 253.022 234.387 220.094 1.00 25.45 244 LEU D C 1
ATOM 10017 O O . LEU D 1 222 ? 253.652 234.910 219.175 1.00 25.45 244 LEU D O 1
ATOM 10022 N N . VAL D 1 223 ? 253.506 234.338 221.329 1.00 31.07 245 VAL D N 1
ATOM 10023 C CA . VAL D 1 223 ? 254.814 234.871 221.679 1.00 31.07 245 VAL D CA 1
ATOM 10024 C C . VAL D 1 223 ? 255.662 233.751 222.259 1.00 31.07 245 VAL D C 1
ATOM 10025 O O . VAL D 1 223 ? 255.227 233.053 223.180 1.00 31.07 245 VAL D O 1
ATOM 10029 N N . ASN D 1 224 ? 256.865 233.582 221.723 1.00 31.87 246 ASN D N 1
ATOM 10030 C CA . ASN D 1 224 ? 257.840 232.634 222.240 1.00 31.87 246 ASN D CA 1
ATOM 10031 C C . ASN D 1 224 ? 258.940 233.383 222.979 1.00 31.87 246 ASN D C 1
ATOM 10032 O O . ASN D 1 224 ? 258.896 234.605 223.130 1.00 31.87 246 ASN D O 1
ATOM 10037 N N . ILE D 1 225 ? 259.937 232.635 223.442 1.00 34.93 247 ILE D N 1
ATOM 10038 C CA . ILE D 1 225 ? 260.959 233.201 224.316 1.00 34.93 247 ILE D CA 1
ATOM 10039 C C . ILE D 1 225 ? 262.337 233.169 223.669 1.00 34.93 247 ILE D C 1
ATOM 10040 O O . ILE D 1 225 ? 263.149 234.074 223.873 1.00 34.93 247 ILE D O 1
ATOM 10045 N N . THR D 1 226 ? 262.631 232.117 222.910 1.00 38.12 248 THR D N 1
ATOM 10046 C CA . THR D 1 226 ? 263.884 231.995 222.170 1.00 38.12 248 THR D CA 1
ATOM 10047 C C . THR D 1 226 ? 265.076 231.845 223.106 1.00 38.12 248 THR D C 1
ATOM 10048 O O . THR D 1 226 ? 265.580 230.734 223.292 1.00 38.12 248 THR D O 1
ATOM 10052 N N . ASP D 1 227 ? 265.533 232.943 223.701 1.00 47.82 249 ASP D N 1
ATOM 10053 C CA . ASP D 1 227 ? 266.720 232.941 224.548 1.00 47.82 249 ASP D CA 1
ATOM 10054 C C . ASP D 1 227 ? 266.352 233.288 225.981 1.00 47.82 249 ASP D C 1
ATOM 10055 O O . ASP D 1 227 ? 265.566 234.209 226.218 1.00 47.82 249 ASP D O 1
ATOM 10060 N N . MET D 1 228 ? 266.936 232.564 226.932 1.00 52.20 250 MET D N 1
ATOM 10061 C CA . MET D 1 228 ? 266.720 232.828 228.348 1.00 52.20 250 MET D CA 1
ATOM 10062 C C . MET D 1 228 ? 268.040 232.733 229.104 1.00 52.20 250 MET D C 1
ATOM 10063 O O . MET D 1 228 ? 268.091 232.263 230.245 1.00 52.20 250 MET D O 1
ATOM 10068 N N . SER D 1 229 ? 269.126 233.175 228.479 1.00 65.30 251 SER D N 1
ATOM 10069 C CA . SER D 1 229 ? 270.466 232.884 228.966 1.00 65.30 251 SER D CA 1
ATOM 10070 C C . SER D 1 229 ? 270.952 233.897 229.996 1.00 65.30 251 SER D C 1
ATOM 10071 O O . SER D 1 229 ? 270.336 234.937 230.238 1.00 65.30 251 SER D O 1
ATOM 10074 N N . THR D 1 230 ? 272.090 233.561 230.601 1.00 79.44 252 THR D N 1
ATOM 10075 C CA . THR D 1 230 ? 272.821 234.433 231.511 1.00 79.44 252 THR D CA 1
ATOM 10076 C C . THR D 1 230 ? 274.307 234.227 231.271 1.00 79.44 252 THR D C 1
ATOM 10077 O O . THR D 1 230 ? 274.795 233.095 231.342 1.00 79.44 252 THR D O 1
ATOM 10081 N N . ASP D 1 231 ? 275.024 235.309 230.991 1.00 85.02 253 ASP D N 1
ATOM 10082 C CA . ASP D 1 231 ? 276.451 235.207 230.740 1.00 85.02 253 ASP D CA 1
ATOM 10083 C C . ASP D 1 231 ? 277.204 235.010 232.054 1.00 85.02 253 ASP D C 1
ATOM 10084 O O . ASP D 1 231 ? 276.614 234.880 233.130 1.00 85.02 253 ASP D O 1
ATOM 10089 N N . GLU D 1 232 ? 278.535 234.992 231.963 1.00 87.53 254 GLU D N 1
ATOM 10090 C CA . GLU D 1 232 ? 279.359 234.782 233.148 1.00 87.53 254 GLU D CA 1
ATOM 10091 C C . GLU D 1 232 ? 279.272 235.954 234.117 1.00 87.53 254 GLU D C 1
ATOM 10092 O O . GLU D 1 232 ? 279.425 235.766 235.329 1.00 87.53 254 GLU D O 1
ATOM 10098 N N . ASN D 1 233 ? 279.022 237.160 233.611 1.00 87.05 255 ASN D N 1
ATOM 10099 C CA . ASN D 1 233 ? 278.941 238.350 234.446 1.00 87.05 255 ASN D CA 1
ATOM 10100 C C . ASN D 1 233 ? 277.622 238.457 235.202 1.00 87.05 255 ASN D C 1
ATOM 10101 O O . ASN D 1 233 ? 277.325 239.522 235.754 1.00 87.05 255 ASN D O 1
ATOM 10106 N N . GLY D 1 234 ? 276.831 237.390 235.239 1.00 92.00 256 GLY D N 1
ATOM 10107 C CA . GLY D 1 234 ? 275.554 237.429 235.932 1.00 92.00 256 GLY D CA 1
ATOM 10108 C C . GLY D 1 234 ? 274.549 238.367 235.302 1.00 92.00 256 GLY D C 1
ATOM 10109 O O . GLY D 1 234 ? 273.750 238.988 236.014 1.00 92.00 256 GLY D O 1
ATOM 10110 N N . THR D 1 235 ? 274.568 238.483 233.977 1.00 83.51 257 THR D N 1
ATOM 10111 C CA . THR D 1 235 ? 273.628 239.317 233.237 1.00 83.51 257 THR D CA 1
ATOM 10112 C C . THR D 1 235 ? 272.604 238.404 232.579 1.00 83.51 257 THR D C 1
ATOM 10113 O O . THR D 1 235 ? 272.910 237.723 231.595 1.00 83.51 257 THR D O 1
ATOM 10117 N N . LEU D 1 236 ? 271.388 238.399 233.117 1.00 76.12 258 LEU D N 1
ATOM 10118 C CA . LEU D 1 236 ? 270.322 237.571 232.573 1.00 76.12 258 LEU D CA 1
ATOM 10119 C C . LEU D 1 236 ? 269.858 238.133 231.239 1.00 76.12 258 LEU D C 1
ATOM 10120 O O . LEU D 1 236 ? 268.966 238.985 231.197 1.00 76.12 258 LEU D O 1
ATOM 10125 N N . HIS D 1 237 ? 270.447 237.663 230.144 1.00 66.71 259 HIS D N 1
ATOM 10126 C CA . HIS D 1 237 ? 270.116 238.221 228.841 1.00 66.71 259 HIS D CA 1
ATOM 10127 C C . HIS D 1 237 ? 268.767 237.700 228.369 1.00 66.71 259 HIS D C 1
ATOM 10128 O O . HIS D 1 237 ? 268.702 236.778 227.552 1.00 66.71 259 HIS D O 1
ATOM 10135 N N . ILE D 1 238 ? 267.684 238.287 228.877 1.00 59.79 260 ILE D N 1
ATOM 10136 C CA . ILE D 1 238 ? 266.349 237.810 228.546 1.00 59.79 260 ILE D CA 1
ATOM 10137 C C . ILE D 1 238 ? 265.983 238.300 227.154 1.00 59.79 260 ILE D C 1
ATOM 10138 O O . ILE D 1 238 ? 266.154 239.481 226.830 1.00 59.79 260 ILE D O 1
ATOM 10143 N N . SER D 1 239 ? 265.481 237.398 226.321 1.00 45.93 261 SER D N 1
ATOM 10144 C CA . SER D 1 239 ? 265.016 237.745 224.988 1.00 45.93 261 SER D CA 1
ATOM 10145 C C . SER D 1 239 ? 263.568 237.318 224.829 1.00 45.93 261 SER D C 1
ATOM 10146 O O . SER D 1 239 ? 263.163 236.269 225.334 1.00 45.93 261 SER D O 1
ATOM 10149 N N . ILE D 1 240 ? 262.782 238.151 224.156 1.00 39.75 262 ILE D N 1
ATOM 10150 C CA . ILE D 1 240 ? 261.393 237.839 223.848 1.00 39.75 262 ILE D CA 1
ATOM 10151 C C . ILE D 1 240 ? 261.114 238.271 222.418 1.00 39.75 262 ILE D C 1
ATOM 10152 O O . ILE D 1 240 ? 261.445 239.395 222.028 1.00 39.75 262 ILE D O 1
ATOM 10157 N N . VAL D 1 241 ? 260.514 237.381 221.637 1.00 37.49 263 VAL D N 1
ATOM 10158 C CA . VAL D 1 241 ? 260.152 237.652 220.254 1.00 37.49 263 VAL D CA 1
ATOM 10159 C C . VAL D 1 241 ? 258.637 237.729 220.170 1.00 37.49 263 VAL D C 1
ATOM 10160 O O . VAL D 1 241 ? 257.939 236.820 220.632 1.00 37.49 263 VAL D O 1
ATOM 10164 N N . GLU D 1 242 ? 258.128 238.815 219.586 1.00 46.25 264 GLU D N 1
ATOM 10165 C CA . GLU D 1 242 ? 256.687 239.041 219.567 1.00 46.25 264 GLU D CA 1
ATOM 10166 C C . GLU D 1 242 ? 255.986 238.096 218.602 1.00 46.25 264 GLU D C 1
ATOM 10167 O O . GLU D 1 242 ? 255.157 237.276 219.006 1.00 46.25 264 GLU D O 1
ATOM 10173 N N . GLY D 1 243 ? 256.298 238.203 217.319 1.00 41.59 265 GLY D N 1
ATOM 10174 C CA . GLY D 1 243 ? 255.590 237.428 216.323 1.00 41.59 265 GLY D CA 1
ATOM 10175 C C . GLY D 1 243 ? 254.518 238.253 215.646 1.00 41.59 265 GLY D C 1
ATOM 10176 O O . GLY D 1 243 ? 253.426 238.427 216.190 1.00 41.59 265 GLY D O 1
ATOM 10177 N N . ILE D 1 244 ? 254.816 238.757 214.454 1.00 41.49 266 ILE D N 1
ATOM 10178 C CA . ILE D 1 244 ? 253.945 239.682 213.741 1.00 41.49 266 ILE D CA 1
ATOM 10179 C C . ILE D 1 244 ? 253.497 239.016 212.453 1.00 41.49 266 ILE D C 1
ATOM 10180 O O . ILE D 1 244 ? 254.333 238.565 211.662 1.00 41.49 266 ILE D O 1
ATOM 10185 N N . VAL D 1 245 ? 252.184 238.957 212.238 1.00 39.52 267 VAL D N 1
ATOM 10186 C CA . VAL D 1 245 ? 251.637 238.269 211.073 1.00 39.52 267 VAL D CA 1
ATOM 10187 C C . VAL D 1 245 ? 252.096 238.971 209.805 1.00 39.52 267 VAL D C 1
ATOM 10188 O O . VAL D 1 245 ? 251.696 240.105 209.530 1.00 39.52 267 VAL D O 1
ATOM 10192 N N . ARG D 1 246 ? 252.941 238.304 209.023 1.00 42.95 268 ARG D N 1
ATOM 10193 C CA . ARG D 1 246 ? 253.401 238.871 207.764 1.00 42.95 268 ARG D CA 1
ATOM 10194 C C . ARG D 1 246 ? 252.505 238.496 206.598 1.00 42.95 268 ARG D C 1
ATOM 10195 O O . ARG D 1 246 ? 252.347 239.294 205.668 1.00 42.95 268 ARG D O 1
ATOM 10203 N N . ARG D 1 247 ? 251.919 237.304 206.625 1.00 46.63 269 ARG D N 1
ATOM 10204 C CA . ARG D 1 247 ? 251.073 236.842 205.534 1.00 46.63 269 ARG D CA 1
ATOM 10205 C C . ARG D 1 247 ? 250.115 235.792 206.065 1.00 46.63 269 ARG D C 1
ATOM 10206 O O . ARG D 1 247 ? 250.545 234.826 206.700 1.00 46.63 269 ARG D O 1
ATOM 10214 N N . ILE D 1 248 ? 248.828 235.976 205.797 1.00 47.04 270 ILE D N 1
ATOM 10215 C CA . ILE D 1 248 ? 247.793 235.066 206.264 1.00 47.04 270 ILE D CA 1
ATOM 10216 C C . ILE D 1 248 ? 247.195 234.369 205.052 1.00 47.04 270 ILE D C 1
ATOM 10217 O O . ILE D 1 248 ? 246.634 235.023 204.165 1.00 47.04 270 ILE D O 1
ATOM 10222 N N . GLU D 1 249 ? 247.315 233.048 205.015 1.00 58.14 271 GLU D N 1
ATOM 10223 C CA . GLU D 1 249 ? 246.809 232.239 203.919 1.00 58.14 271 GLU D CA 1
ATOM 10224 C C . GLU D 1 249 ? 245.628 231.411 204.399 1.00 58.14 271 GLU D C 1
ATOM 10225 O O . GLU D 1 249 ? 245.509 231.101 205.587 1.00 58.14 271 GLU D O 1
ATOM 10231 N N . VAL D 1 250 ? 244.753 231.054 203.465 1.00 59.89 272 VAL D N 1
ATOM 10232 C CA . VAL D 1 250 ? 243.550 230.294 203.773 1.00 59.89 272 VAL D CA 1
ATOM 10233 C C . VAL D 1 250 ? 243.526 229.049 202.901 1.00 59.89 272 VAL D C 1
ATOM 10234 O O . VAL D 1 250 ? 243.495 229.150 201.670 1.00 59.89 272 VAL D O 1
ATOM 10238 N N . LYS D 1 251 ? 243.533 227.882 203.537 1.00 75.64 273 LYS D N 1
ATOM 10239 C CA . LYS D 1 251 ? 243.348 226.614 202.853 1.00 75.64 273 LYS D CA 1
ATOM 10240 C C . LYS D 1 251 ? 242.452 225.728 203.702 1.00 75.64 273 LYS D C 1
ATOM 10241 O O . LYS D 1 251 ? 242.401 225.865 204.926 1.00 75.64 273 LYS D O 1
ATOM 10247 N N . LYS D 1 252 ? 241.741 224.821 203.042 1.00 106.30 274 LYS D N 1
ATOM 10248 C CA . LYS D 1 252 ? 240.737 224.032 203.736 1.00 106.30 274 LYS D CA 1
ATOM 10249 C C . LYS D 1 252 ? 241.390 223.090 204.739 1.00 106.30 274 LYS D C 1
ATOM 10250 O O . LYS D 1 252 ? 242.521 222.633 204.554 1.00 106.30 274 LYS D O 1
ATOM 10256 N N . MET D 1 253 ? 240.669 222.817 205.822 1.00 105.17 275 MET D N 1
ATOM 10257 C CA . MET D 1 253 ? 241.174 221.930 206.861 1.00 105.17 275 MET D CA 1
ATOM 10258 C C . MET D 1 253 ? 241.078 220.493 206.372 1.00 105.17 275 MET D C 1
ATOM 10259 O O . MET D 1 253 ? 239.978 219.955 206.210 1.00 105.17 275 MET D O 1
ATOM 10264 N N . VAL D 1 254 ? 242.226 219.872 206.124 1.00 133.97 276 VAL D N 1
ATOM 10265 C CA . VAL D 1 254 ? 242.255 218.486 205.678 1.00 133.97 276 VAL D CA 1
ATOM 10266 C C . VAL D 1 254 ? 242.249 217.576 206.901 1.00 133.97 276 VAL D C 1
ATOM 10267 O O . VAL D 1 254 ? 243.299 217.245 207.465 1.00 133.97 276 VAL D O 1
ATOM 10271 N N . THR D 1 255 ? 241.056 217.194 207.339 1.00 151.19 277 THR D N 1
ATOM 10272 C CA . THR D 1 255 ? 240.884 216.295 208.465 1.00 151.19 277 THR D CA 1
ATOM 10273 C C . THR D 1 255 ? 240.898 214.854 207.961 1.00 151.19 277 THR D C 1
ATOM 10274 O O . THR D 1 255 ? 241.320 214.568 206.836 1.00 151.19 277 THR D O 1
ATOM 10278 N N . LYS D 1 256 ? 240.432 213.928 208.800 1.00 159.86 278 LYS D N 1
ATOM 10279 C CA . LYS D 1 256 ? 240.374 212.514 208.433 1.00 159.86 278 LYS D CA 1
ATOM 10280 C C . LYS D 1 256 ? 239.216 212.325 207.458 1.00 159.86 278 LYS D C 1
ATOM 10281 O O . LYS D 1 256 ? 238.118 211.887 207.810 1.00 159.86 278 LYS D O 1
ATOM 10287 N N . GLN D 1 257 ? 239.472 212.680 206.202 1.00 162.56 279 GLN D N 1
ATOM 10288 C CA . GLN D 1 257 ? 238.487 212.549 205.131 1.00 162.56 279 GLN D CA 1
ATOM 10289 C C . GLN D 1 257 ? 238.529 211.111 204.632 1.00 162.56 279 GLN D C 1
ATOM 10290 O O . GLN D 1 257 ? 239.206 210.786 203.656 1.00 162.56 279 GLN D O 1
ATOM 10296 N N . LYS D 1 258 ? 237.800 210.236 205.323 1.00 175.93 280 LYS D N 1
ATOM 10297 C CA . LYS D 1 258 ? 237.788 208.824 204.967 1.00 175.93 280 LYS D CA 1
ATOM 10298 C C . LYS D 1 258 ? 237.205 208.628 203.573 1.00 175.93 280 LYS D C 1
ATOM 10299 O O . LYS D 1 258 ? 236.160 209.195 203.237 1.00 175.93 280 LYS D O 1
ATOM 10301 N N . GLY D 1 259 ? 237.886 207.822 202.763 1.00 179.23 281 GLY D N 1
ATOM 10302 C CA . GLY D 1 259 ? 237.462 207.563 201.404 1.00 179.23 281 GLY D CA 1
ATOM 10303 C C . GLY D 1 259 ? 237.870 208.608 200.391 1.00 179.23 281 GLY D C 1
ATOM 10304 O O . GLY D 1 259 ? 237.548 208.454 199.206 1.00 179.23 281 GLY D O 1
ATOM 10305 N N . ASN D 1 260 ? 238.563 209.664 200.810 1.00 182.81 282 ASN D N 1
ATOM 10306 C CA . ASN D 1 260 ? 238.989 210.730 199.916 1.00 182.81 282 ASN D CA 1
ATOM 10307 C C . ASN D 1 260 ? 240.461 211.034 200.148 1.00 182.81 282 ASN D C 1
ATOM 10308 O O . ASN D 1 260 ? 240.939 211.001 201.286 1.00 182.81 282 ASN D O 1
ATOM 10310 N N . ARG D 1 261 ? 241.172 211.327 199.066 1.00 188.05 283 ARG D N 1
ATOM 10311 C CA . ARG D 1 261 ? 242.580 211.677 199.123 1.00 188.05 283 ARG D CA 1
ATOM 10312 C C . ARG D 1 261 ? 242.738 213.191 198.993 1.00 188.05 283 ARG D C 1
ATOM 10313 O O . ARG D 1 261 ? 241.758 213.942 198.953 1.00 188.05 283 ARG D O 1
ATOM 10315 N N . ARG D 1 262 ? 243.986 213.650 198.926 1.00 188.67 284 ARG D N 1
ATOM 10316 C CA . ARG D 1 262 ? 244.283 215.077 198.802 1.00 188.67 284 ARG D CA 1
ATOM 10317 C C . ARG D 1 262 ? 244.355 215.484 197.329 1.00 188.67 284 ARG D C 1
ATOM 10318 O O . ARG D 1 262 ? 245.338 216.046 196.848 1.00 188.67 284 ARG D O 1
ATOM 10320 N N . THR D 1 263 ? 243.276 215.184 196.611 1.00 180.82 285 THR D N 1
ATOM 10321 C CA . THR D 1 263 ? 243.196 215.541 195.206 1.00 180.82 285 THR D CA 1
ATOM 10322 C C . THR D 1 263 ? 243.065 217.057 195.055 1.00 180.82 285 THR D C 1
ATOM 10323 O O . THR D 1 263 ? 242.592 217.740 195.967 1.00 180.82 285 THR D O 1
ATOM 10327 N N . PRO D 1 264 ? 243.492 217.609 193.913 1.00 174.86 286 PRO D N 1
ATOM 10328 C CA . PRO D 1 264 ? 243.379 219.065 193.720 1.00 174.86 286 PRO D CA 1
ATOM 10329 C C . PRO D 1 264 ? 241.959 219.589 193.844 1.00 174.86 286 PRO D C 1
ATOM 10330 O O . PRO D 1 264 ? 241.766 220.738 194.260 1.00 174.86 286 PRO D O 1
ATOM 10334 N N . ASN D 1 265 ? 240.955 218.788 193.482 1.00 167.54 287 ASN D N 1
ATOM 10335 C CA . ASN D 1 265 ? 239.575 219.217 193.671 1.00 167.54 287 ASN D CA 1
ATOM 10336 C C . ASN D 1 265 ? 239.152 219.130 195.131 1.00 167.54 287 ASN D C 1
ATOM 10337 O O . ASN D 1 265 ? 238.304 219.911 195.576 1.00 167.54 287 ASN D O 1
ATOM 10342 N N . ASP D 1 266 ? 239.717 218.188 195.888 1.00 162.96 288 ASP D N 1
ATOM 10343 C CA . ASP D 1 266 ? 239.312 218.022 197.280 1.00 162.96 288 ASP D CA 1
ATOM 10344 C C . ASP D 1 266 ? 239.796 219.181 198.143 1.00 162.96 288 ASP D C 1
ATOM 10345 O O . ASP D 1 266 ? 239.013 219.776 198.894 1.00 162.96 288 ASP D O 1
ATOM 10350 N N . ASP D 1 267 ? 241.081 219.527 198.044 1.00 152.29 289 ASP D N 1
ATOM 10351 C CA . ASP D 1 267 ? 241.644 220.540 198.928 1.00 152.29 289 ASP D CA 1
ATOM 10352 C C . ASP D 1 267 ? 241.249 221.955 198.532 1.00 152.29 289 ASP D C 1
ATOM 10353 O O . ASP D 1 267 ? 241.282 222.852 199.381 1.00 152.29 289 ASP D O 1
ATOM 10358 N N . VAL D 1 268 ? 240.884 222.180 197.270 1.00 142.62 290 VAL D N 1
ATOM 10359 C CA . VAL D 1 268 ? 240.446 223.507 196.862 1.00 142.62 290 VAL D CA 1
ATOM 10360 C C . VAL D 1 268 ? 239.085 223.800 197.481 1.00 142.62 290 VAL D C 1
ATOM 10361 O O . VAL D 1 268 ? 238.274 222.895 197.727 1.00 142.62 290 VAL D O 1
ATOM 10365 N N . LEU D 1 269 ? 238.838 225.074 197.761 1.00 113.99 291 LEU D N 1
ATOM 10366 C CA . LEU D 1 269 ? 237.595 225.515 198.376 1.00 113.99 291 LEU D CA 1
ATOM 10367 C C . LEU D 1 269 ? 236.673 226.060 197.294 1.00 113.99 291 LEU D C 1
ATOM 10368 O O . LEU D 1 269 ? 237.073 226.933 196.515 1.00 113.99 291 LEU D O 1
ATOM 10373 N N . LYS D 1 270 ? 235.445 225.540 197.243 1.00 90.53 292 LYS D N 1
ATOM 10374 C CA . LYS D 1 270 ? 234.480 226.037 196.269 1.00 90.53 292 LYS D CA 1
ATOM 10375 C C . LYS D 1 270 ? 234.167 227.506 196.502 1.00 90.53 292 LYS D C 1
ATOM 10376 O O . LYS D 1 270 ? 233.992 228.263 195.541 1.00 90.53 292 LYS D O 1
ATOM 10382 N N . THR D 1 271 ? 234.094 227.926 197.762 1.00 81.26 293 THR D N 1
ATOM 10383 C CA . THR D 1 271 ? 233.858 229.327 198.073 1.00 81.26 293 THR D CA 1
ATOM 10384 C C . THR D 1 271 ? 234.995 230.180 197.532 1.00 81.26 293 THR D C 1
ATOM 10385 O O . THR D 1 271 ? 236.169 229.822 197.657 1.00 81.26 293 THR D O 1
ATOM 10389 N N . LYS D 1 272 ? 234.645 231.310 196.930 1.00 72.18 294 LYS D N 1
ATOM 10390 C CA . LYS D 1 272 ? 235.647 232.163 196.318 1.00 72.18 294 LYS D CA 1
ATOM 10391 C C . LYS D 1 272 ? 236.538 232.798 197.381 1.00 72.18 294 LYS D C 1
ATOM 10392 O O . LYS D 1 272 ? 236.198 232.859 198.565 1.00 72.18 294 LYS D O 1
ATOM 10398 N N . ASP D 1 273 ? 237.704 233.268 196.936 1.00 70.00 295 ASP D N 1
ATOM 10399 C CA . ASP D 1 273 ? 238.678 233.832 197.862 1.00 70.00 295 ASP D CA 1
ATOM 10400 C C . ASP D 1 273 ? 238.183 235.125 198.497 1.00 70.00 295 ASP D C 1
ATOM 10401 O O . ASP D 1 273 ? 238.436 235.364 199.684 1.00 70.00 295 ASP D O 1
ATOM 10406 N N . TYR D 1 274 ? 237.485 235.967 197.732 1.00 62.20 296 TYR D N 1
ATOM 10407 C CA . TYR D 1 274 ? 237.071 237.264 198.257 1.00 62.20 296 TYR D CA 1
ATOM 10408 C C . TYR D 1 274 ? 236.106 237.120 199.424 1.00 62.20 296 TYR D C 1
ATOM 10409 O O . TYR D 1 274 ? 236.114 237.953 200.337 1.00 62.20 296 TYR D O 1
ATOM 10418 N N . VAL D 1 275 ? 235.277 236.074 199.418 1.00 59.08 297 VAL D N 1
ATOM 10419 C CA . VAL D 1 275 ? 234.325 235.875 200.508 1.00 59.08 297 VAL D CA 1
ATOM 10420 C C . VAL D 1 275 ? 235.062 235.698 201.827 1.00 59.08 297 VAL D C 1
ATOM 10421 O O . VAL D 1 275 ? 234.699 236.290 202.849 1.00 59.08 297 VAL D O 1
ATOM 10425 N N . ILE D 1 276 ? 236.109 234.875 201.824 1.00 59.29 298 ILE D N 1
ATOM 10426 C CA . ILE D 1 276 ? 236.898 234.685 203.034 1.00 59.29 298 ILE D CA 1
ATOM 10427 C C . ILE D 1 276 ? 237.707 235.936 203.347 1.00 59.29 298 ILE D C 1
ATOM 10428 O O . ILE D 1 276 ? 237.837 236.332 204.511 1.00 59.29 298 ILE D O 1
ATOM 10433 N N . ASP D 1 277 ? 238.258 236.581 202.316 1.00 61.49 299 ASP D N 1
ATOM 10434 C CA . ASP D 1 277 ? 239.118 237.738 202.543 1.00 61.49 299 ASP D CA 1
ATOM 10435 C C . ASP D 1 277 ? 238.365 238.870 203.228 1.00 61.49 299 ASP D C 1
ATOM 10436 O O . ASP D 1 277 ? 238.888 239.503 204.151 1.00 61.49 299 ASP D O 1
ATOM 10441 N N . ARG D 1 278 ? 237.134 239.138 202.794 1.00 55.78 300 ARG D N 1
ATOM 10442 C CA . ARG D 1 278 ? 236.360 240.225 203.380 1.00 55.78 300 ARG D CA 1
ATOM 10443 C C . ARG D 1 278 ? 235.935 239.942 204.812 1.00 55.78 300 ARG D C 1
ATOM 10444 O O . ARG D 1 278 ? 235.456 240.857 205.489 1.00 55.78 300 ARG D O 1
ATOM 10452 N N . GLU D 1 279 ? 236.095 238.709 205.289 1.00 57.33 301 GLU D N 1
ATOM 10453 C CA . GLU D 1 279 ? 235.670 238.338 206.629 1.00 57.33 301 GLU D CA 1
ATOM 10454 C C . GLU D 1 279 ? 236.801 238.308 207.646 1.00 57.33 301 GLU D C 1
ATOM 10455 O O . GLU D 1 279 ? 236.530 238.388 208.849 1.00 57.33 301 GLU D O 1
ATOM 10461 N N . ILE D 1 280 ? 238.052 238.202 207.201 1.00 58.46 302 ILE D N 1
ATOM 10462 C CA . ILE D 1 280 ? 239.171 238.068 208.126 1.00 58.46 302 ILE D CA 1
ATOM 10463 C C . ILE D 1 280 ? 239.416 239.393 208.833 1.00 58.46 302 ILE D C 1
ATOM 10464 O O . ILE D 1 280 ? 239.536 240.444 208.193 1.00 58.46 302 ILE D O 1
ATOM 10469 N N . GLU D 1 281 ? 239.499 239.347 210.163 1.00 57.31 303 GLU D N 1
ATOM 10470 C CA . GLU D 1 281 ? 239.776 240.543 210.945 1.00 57.31 303 GLU D CA 1
ATOM 10471 C C . GLU D 1 281 ? 241.241 240.698 211.319 1.00 57.31 303 GLU D C 1
ATOM 10472 O O . GLU D 1 281 ? 241.669 241.818 211.615 1.00 57.31 303 GLU D O 1
ATOM 10478 N N . ILE D 1 282 ? 242.016 239.614 211.320 1.00 52.77 304 ILE D N 1
ATOM 10479 C CA . ILE D 1 282 ? 243.434 239.709 211.640 1.00 52.77 304 ILE D CA 1
ATOM 10480 C C . ILE D 1 282 ? 244.142 240.492 210.546 1.00 52.77 304 ILE D C 1
ATOM 10481 O O . ILE D 1 282 ? 243.923 240.257 209.351 1.00 52.77 304 ILE D O 1
ATOM 10486 N N . GLN D 1 283 ? 244.993 241.430 210.946 1.00 52.36 305 GLN D N 1
ATOM 10487 C CA . GLN D 1 283 ? 245.655 242.266 209.964 1.00 52.36 305 GLN D CA 1
ATOM 10488 C C . GLN D 1 283 ? 247.167 242.170 210.108 1.00 52.36 305 GLN D C 1
ATOM 10489 O O . GLN D 1 283 ? 247.683 242.063 211.223 1.00 52.36 305 GLN D O 1
ATOM 10495 N N . PRO D 1 284 ? 247.900 242.210 208.998 1.00 50.42 306 PRO D N 1
ATOM 10496 C CA . PRO D 1 284 ? 249.362 242.206 209.084 1.00 50.42 306 PRO D CA 1
ATOM 10497 C C . PRO D 1 284 ? 249.878 243.453 209.784 1.00 50.42 306 PRO D C 1
ATOM 10498 O O . PRO D 1 284 ? 249.252 244.513 209.755 1.00 50.42 306 PRO D O 1
ATOM 10502 N N . GLY D 1 285 ? 251.034 243.312 210.423 1.00 51.76 307 GLY D N 1
ATOM 10503 C CA . GLY D 1 285 ? 251.611 244.389 211.196 1.00 51.76 307 GLY D CA 1
ATOM 10504 C C . GLY D 1 285 ? 251.172 244.443 212.642 1.00 51.76 307 GLY D C 1
ATOM 10505 O O . GLY D 1 285 ? 251.641 245.316 213.383 1.00 51.76 307 GLY D O 1
ATOM 10506 N N . LYS D 1 286 ? 250.296 243.542 213.069 1.00 47.72 308 LYS D N 1
ATOM 10507 C CA . LYS D 1 286 ? 249.807 243.499 214.437 1.00 47.72 308 LYS D CA 1
ATOM 10508 C C . LYS D 1 286 ? 250.232 242.187 215.076 1.00 47.72 308 LYS D C 1
ATOM 10509 O O . LYS D 1 286 ? 250.390 241.173 214.392 1.00 47.72 308 LYS D O 1
ATOM 10515 N N . ILE D 1 287 ? 250.420 242.203 216.392 1.00 43.44 309 ILE D N 1
ATOM 10516 C CA . ILE D 1 287 ? 250.940 241.022 217.097 1.00 43.44 309 ILE D CA 1
ATOM 10517 C C . ILE D 1 287 ? 249.727 240.190 217.491 1.00 43.44 309 ILE D C 1
ATOM 10518 O O . ILE D 1 287 ? 249.300 240.149 218.646 1.00 43.44 309 ILE D O 1
ATOM 10523 N N . PHE D 1 288 ? 249.166 239.495 216.498 1.00 38.14 310 PHE D N 1
ATOM 10524 C CA . PHE D 1 288 ? 248.223 238.390 216.660 1.00 38.14 310 PHE D CA 1
ATOM 10525 C C . PHE D 1 288 ? 247.296 238.509 217.862 1.00 38.14 310 PHE D C 1
ATOM 10526 O O . PHE D 1 288 ? 247.272 237.613 218.709 1.00 38.14 310 PHE D O 1
ATOM 10534 N N . ASN D 1 289 ? 246.541 239.598 217.967 1.00 45.48 311 ASN D N 1
ATOM 10535 C CA . ASN D 1 289 ? 245.636 239.723 219.101 1.00 45.48 311 ASN D CA 1
ATOM 10536 C C . ASN D 1 289 ? 244.571 238.640 219.026 1.00 45.48 311 ASN D C 1
ATOM 10537 O O . ASN D 1 289 ? 243.739 238.645 218.115 1.00 45.48 311 ASN D O 1
ATOM 10542 N N . VAL D 1 290 ? 244.589 237.710 219.984 1.00 46.09 312 VAL D N 1
ATOM 10543 C CA . VAL D 1 290 ? 243.706 236.552 219.926 1.00 46.09 312 VAL D CA 1
ATOM 10544 C C . VAL D 1 290 ? 242.242 236.958 219.891 1.00 46.09 312 VAL D C 1
ATOM 10545 O O . VAL D 1 290 ? 241.402 236.196 219.404 1.00 46.09 312 VAL D O 1
ATOM 10549 N N . LYS D 1 291 ? 241.911 238.152 220.387 1.00 51.70 313 LYS D N 1
ATOM 10550 C CA . LYS D 1 291 ? 240.544 238.644 220.258 1.00 51.70 313 LYS D CA 1
ATOM 10551 C C . LYS D 1 291 ? 240.177 238.854 218.796 1.00 51.70 313 LYS D C 1
ATOM 10552 O O . LYS D 1 291 ? 239.042 238.580 218.388 1.00 51.70 313 LYS D O 1
ATOM 10558 N N . GLU D 1 292 ? 241.124 239.337 217.991 1.00 55.33 314 GLU D N 1
ATOM 10559 C CA . GLU D 1 292 ? 240.866 239.477 216.563 1.00 55.33 314 GLU D CA 1
ATOM 10560 C C . GLU D 1 292 ? 240.595 238.123 215.924 1.00 55.33 314 GLU D C 1
ATOM 10561 O O . GLU D 1 292 ? 239.682 237.986 215.101 1.00 55.33 314 GLU D O 1
ATOM 10567 N N . TYR D 1 293 ? 241.374 237.107 216.294 1.00 50.91 315 TYR D N 1
ATOM 10568 C CA . TYR D 1 293 ? 241.134 235.775 215.755 1.00 50.91 315 TYR D CA 1
ATOM 10569 C C . TYR D 1 293 ? 239.780 235.242 216.197 1.00 50.91 315 TYR D C 1
ATOM 10570 O O . TYR D 1 293 ? 239.082 234.576 215.423 1.00 50.91 315 TYR D O 1
ATOM 10579 N N . ASP D 1 294 ? 239.401 235.507 217.448 1.00 56.09 316 ASP D N 1
ATOM 10580 C CA . ASP D 1 294 ? 238.091 235.080 217.922 1.00 56.09 316 ASP D CA 1
ATOM 10581 C C . ASP D 1 294 ? 236.983 235.750 217.126 1.00 56.09 316 ASP D C 1
ATOM 10582 O O . ASP D 1 294 ? 235.991 235.109 216.764 1.00 56.09 316 ASP D O 1
ATOM 10587 N N . ALA D 1 295 ? 237.137 237.041 216.838 1.00 53.38 317 ALA D N 1
ATOM 10588 C CA . ALA D 1 295 ? 236.145 237.730 216.024 1.00 53.38 317 ALA D CA 1
ATOM 10589 C C . ALA D 1 295 ? 236.078 237.133 214.626 1.00 53.38 317 ALA D C 1
ATOM 10590 O O . ALA D 1 295 ? 234.988 236.959 214.066 1.00 53.38 317 ALA D O 1
ATOM 10592 N N . THR D 1 296 ? 237.234 236.810 214.045 1.00 52.52 318 THR D N 1
ATOM 10593 C CA . THR D 1 296 ? 237.242 236.217 212.712 1.00 52.52 318 THR D CA 1
ATOM 10594 C C . THR D 1 296 ? 236.536 234.870 212.703 1.00 52.52 318 THR D C 1
ATOM 10595 O O . THR D 1 296 ? 235.726 234.590 211.811 1.00 52.52 318 THR D O 1
ATOM 10599 N N . VAL D 1 297 ? 236.818 234.024 213.694 1.00 56.52 319 VAL D N 1
ATOM 10600 C CA . VAL D 1 297 ? 236.178 232.714 213.711 1.00 56.52 319 VAL D CA 1
ATOM 10601 C C . VAL D 1 297 ? 234.689 232.852 213.992 1.00 56.52 319 VAL D C 1
ATOM 10602 O O . VAL D 1 297 ? 233.881 232.085 213.459 1.00 56.52 319 VAL D O 1
ATOM 10606 N N . ASP D 1 298 ? 234.292 233.833 214.807 1.00 62.16 320 ASP D N 1
ATOM 10607 C CA . ASP D 1 298 ? 232.871 234.060 215.041 1.00 62.16 320 ASP D CA 1
ATOM 10608 C C . ASP D 1 298 ? 232.167 234.473 213.759 1.00 62.16 320 ASP D C 1
ATOM 10609 O O . ASP D 1 298 ? 231.078 233.975 213.453 1.00 62.16 320 ASP D O 1
ATOM 10614 N N . ASN D 1 299 ? 232.776 235.378 212.992 1.00 51.39 321 ASN D N 1
ATOM 10615 C CA . ASN D 1 299 ? 232.178 235.784 211.727 1.00 51.39 321 ASN D CA 1
ATOM 10616 C C . ASN D 1 299 ? 232.085 234.609 210.765 1.00 51.39 321 ASN D C 1
ATOM 10617 O O . ASN D 1 299 ? 231.060 234.417 210.100 1.00 51.39 321 ASN D O 1
ATOM 10622 N N . LEU D 1 300 ? 233.145 233.804 210.684 1.00 53.27 322 LEU D N 1
ATOM 10623 C CA . LEU D 1 300 ? 233.133 232.666 209.773 1.00 53.27 322 LEU D CA 1
ATOM 10624 C C . LEU D 1 300 ? 232.061 231.657 210.164 1.00 53.27 322 LEU D C 1
ATOM 10625 O O . LEU D 1 300 ? 231.375 231.104 209.298 1.00 53.27 322 LEU D O 1
ATOM 10630 N N . MET D 1 301 ? 231.905 231.399 211.464 1.00 55.86 323 MET D N 1
ATOM 10631 C CA . MET D 1 301 ? 230.836 230.515 211.915 1.00 55.86 323 MET D CA 1
ATOM 10632 C C . MET D 1 301 ? 229.469 231.098 211.588 1.00 55.86 323 MET D C 1
ATOM 10633 O O . MET D 1 301 ? 228.574 230.382 211.126 1.00 55.86 323 MET D O 1
ATOM 10638 N N . ARG D 1 302 ? 229.292 232.401 211.811 1.00 50.89 324 ARG D N 1
ATOM 10639 C CA . ARG D 1 302 ? 228.020 233.036 211.498 1.00 50.89 324 ARG D CA 1
ATOM 10640 C C . ARG D 1 302 ? 227.730 233.020 210.009 1.00 50.89 324 ARG D C 1
ATOM 10641 O O . ARG D 1 302 ? 226.568 233.153 209.614 1.00 50.89 324 ARG D O 1
ATOM 10649 N N . LEU D 1 303 ? 228.758 232.864 209.174 1.00 50.90 325 LEU D N 1
ATOM 10650 C CA . LEU D 1 303 ? 228.510 232.750 207.744 1.00 50.90 325 LEU D CA 1
ATOM 10651 C C . LEU D 1 303 ? 227.661 231.525 207.432 1.00 50.90 325 LEU D C 1
ATOM 10652 O O . LEU D 1 303 ? 226.848 231.555 206.502 1.00 50.90 325 LEU D O 1
ATOM 10657 N N . GLY D 1 304 ? 227.830 230.448 208.194 1.00 56.20 326 GLY D N 1
ATOM 10658 C CA . GLY D 1 304 ? 226.927 229.316 208.119 1.00 56.20 326 GLY D CA 1
ATOM 10659 C C . GLY D 1 304 ? 227.398 228.156 207.266 1.00 56.20 326 GLY D C 1
ATOM 10660 O O . GLY D 1 304 ? 227.012 227.009 207.506 1.00 56.20 326 GLY D O 1
ATOM 10661 N N . ILE D 1 305 ? 228.235 228.435 206.271 1.00 64.51 327 ILE D N 1
ATOM 10662 C CA . ILE D 1 305 ? 228.654 227.421 205.311 1.00 64.51 327 ILE D CA 1
ATOM 10663 C C . ILE D 1 305 ? 229.877 226.671 205.819 1.00 64.51 327 ILE D C 1
ATOM 10664 O O . ILE D 1 305 ? 230.464 225.859 205.096 1.00 64.51 327 ILE D O 1
ATOM 10669 N N . PHE D 1 306 ? 230.267 226.928 207.062 1.00 69.95 328 PHE D N 1
ATOM 10670 C CA . PHE D 1 306 ? 231.429 226.292 207.660 1.00 69.95 328 PHE D CA 1
ATOM 10671 C C . PHE D 1 306 ? 231.045 225.648 208.984 1.00 69.95 328 PHE D C 1
ATOM 10672 O O . PHE D 1 306 ? 230.068 226.036 209.629 1.00 69.95 328 PHE D O 1
ATOM 10680 N N . LYS D 1 307 ? 231.821 224.639 209.375 1.00 80.50 329 LYS D N 1
ATOM 10681 C CA . LYS D 1 307 ? 231.571 223.909 210.609 1.00 80.50 329 LYS D CA 1
ATOM 10682 C C . LYS D 1 307 ? 232.684 224.035 211.635 1.00 80.50 329 LYS D C 1
ATOM 10683 O O . LYS D 1 307 ? 232.401 224.000 212.834 1.00 80.50 329 LYS D O 1
ATOM 10689 N N . ASN D 1 308 ? 233.936 224.173 211.207 1.00 74.54 330 ASN D N 1
ATOM 10690 C CA . ASN D 1 308 ? 235.036 224.331 212.145 1.00 74.54 330 ASN D CA 1
ATOM 10691 C C . ASN D 1 308 ? 236.176 225.083 211.478 1.00 74.54 330 ASN D C 1
ATOM 10692 O O . ASN D 1 308 ? 236.429 224.911 210.283 1.00 74.54 330 ASN D O 1
ATOM 10697 N N . VAL D 1 309 ? 236.857 225.917 212.260 1.00 64.07 331 VAL D N 1
ATOM 10698 C CA . VAL D 1 309 ? 237.983 226.707 211.779 1.00 64.07 331 VAL D CA 1
ATOM 10699 C C . VAL D 1 309 ? 239.089 226.661 212.824 1.00 64.07 331 VAL D C 1
ATOM 10700 O O . VAL D 1 309 ? 238.834 226.872 214.013 1.00 64.07 331 VAL D O 1
ATOM 10704 N N . LYS D 1 310 ? 240.314 226.384 212.382 1.00 61.98 332 LYS D N 1
ATOM 10705 C CA . LYS D 1 310 ? 241.472 226.344 213.260 1.00 61.98 332 LYS D CA 1
ATOM 10706 C C . LYS D 1 310 ? 242.617 227.121 212.630 1.00 61.98 332 LYS D C 1
ATOM 10707 O O . LYS D 1 310 ? 242.718 227.225 211.405 1.00 61.98 332 LYS D O 1
ATOM 10713 N N . TYR D 1 311 ? 243.483 227.661 213.480 1.00 48.48 333 TYR D N 1
ATOM 10714 C CA . TYR D 1 311 ? 244.633 228.432 213.039 1.00 48.48 333 TYR D CA 1
ATOM 10715 C C . TYR D 1 311 ? 245.909 227.632 213.249 1.00 48.48 333 TYR D C 1
ATOM 10716 O O . TYR D 1 311 ? 245.951 226.679 214.029 1.00 48.48 333 TYR D O 1
ATOM 10725 N N . GLU D 1 312 ? 246.957 228.039 212.541 1.00 51.24 334 GLU D N 1
ATOM 10726 C CA . GLU D 1 312 ? 248.225 227.326 212.570 1.00 51.24 334 GLU D CA 1
ATOM 10727 C C . GLU D 1 312 ? 249.341 228.309 212.258 1.00 51.24 334 GLU D C 1
ATOM 10728 O O . GLU D 1 312 ? 249.279 229.015 211.248 1.00 51.24 334 GLU D O 1
ATOM 10734 N N . ALA D 1 313 ? 250.353 228.352 213.116 1.00 42.63 335 ALA D N 1
ATOM 10735 C CA . ALA D 1 313 ? 251.454 229.292 212.974 1.00 42.63 335 ALA D CA 1
ATOM 10736 C C . ALA D 1 313 ? 252.654 228.584 212.366 1.00 42.63 335 ALA D C 1
ATOM 10737 O O . ALA D 1 313 ? 253.115 227.572 212.899 1.00 42.63 335 ALA D O 1
ATOM 10739 N N . ARG D 1 314 ? 253.158 229.117 211.257 1.00 43.71 336 ARG D N 1
ATOM 10740 C CA . ARG D 1 314 ? 254.293 228.533 210.556 1.00 43.71 336 ARG D CA 1
ATOM 10741 C C . ARG D 1 314 ? 255.363 229.592 210.372 1.00 43.71 336 ARG D C 1
ATOM 10742 O O . ARG D 1 314 ? 255.066 230.704 209.929 1.00 43.71 336 ARG D O 1
ATOM 10750 N N . SER D 1 315 ? 256.601 229.248 210.703 1.00 41.16 337 SER D N 1
ATOM 10751 C CA . SER D 1 315 ? 257.688 230.208 210.628 1.00 41.16 337 SER D CA 1
ATOM 10752 C C . SER D 1 315 ? 258.083 230.479 209.185 1.00 41.16 337 SER D C 1
ATOM 10753 O O . SER D 1 315 ? 257.977 229.614 208.314 1.00 41.16 337 SER D O 1
ATOM 10756 N N . ILE D 1 316 ? 258.543 231.698 208.942 1.00 44.70 338 ILE D N 1
ATOM 10757 C CA . ILE D 1 316 ? 259.098 232.112 207.659 1.00 44.70 338 ILE D CA 1
ATOM 10758 C C . ILE D 1 316 ? 260.613 232.164 207.808 1.00 44.70 338 ILE D C 1
ATOM 10759 O O . ILE D 1 316 ? 261.120 232.939 208.630 1.00 44.70 338 ILE D O 1
ATOM 10764 N N . PRO D 1 317 ? 261.367 231.355 207.066 1.00 49.09 339 PRO D N 1
ATOM 10765 C CA . PRO D 1 317 ? 262.823 231.337 207.242 1.00 49.09 339 PRO D CA 1
ATOM 10766 C C . PRO D 1 317 ? 263.432 232.706 206.987 1.00 49.09 339 PRO D C 1
ATOM 10767 O O . PRO D 1 317 ? 263.019 233.435 206.084 1.00 49.09 339 PRO D O 1
ATOM 10771 N N . GLY D 1 318 ? 264.422 233.053 207.806 1.00 56.71 340 GLY D N 1
ATOM 10772 C CA . GLY D 1 318 ? 265.095 234.326 207.704 1.00 56.71 340 GLY D CA 1
ATOM 10773 C C . GLY D 1 318 ? 264.425 235.464 208.439 1.00 56.71 340 GLY D C 1
ATOM 10774 O O . GLY D 1 318 ? 265.050 236.518 208.615 1.00 56.71 340 GLY D O 1
ATOM 10775 N N . ASP D 1 319 ? 263.180 235.292 208.874 1.00 53.89 341 ASP D N 1
ATOM 10776 C CA . ASP D 1 319 ? 262.455 236.321 209.619 1.00 53.89 341 ASP D CA 1
ATOM 10777 C C . ASP D 1 319 ? 262.053 235.764 210.974 1.00 53.89 341 ASP D C 1
ATOM 10778 O O . ASP D 1 319 ? 261.104 234.964 211.062 1.00 53.89 341 ASP D O 1
ATOM 10783 N N . PRO D 1 320 ? 262.737 236.138 212.048 1.00 53.44 342 PRO D N 1
ATOM 10784 C CA . PRO D 1 320 ? 262.389 235.600 213.369 1.00 53.44 342 PRO D CA 1
ATOM 10785 C C . PRO D 1 320 ? 260.978 235.968 213.794 1.00 53.44 342 PRO D C 1
ATOM 10786 O O . PRO D 1 320 ? 260.163 235.089 214.086 1.00 53.44 342 PRO D O 1
ATOM 10790 N N . GLU D 1 321 ? 260.673 237.265 213.821 1.00 47.97 343 GLU D N 1
ATOM 10791 C CA . GLU D 1 321 ? 259.341 237.698 214.217 1.00 47.97 343 GLU D CA 1
ATOM 10792 C C . GLU D 1 321 ? 258.277 237.305 213.205 1.00 47.97 343 GLU D C 1
ATOM 10793 O O . GLU D 1 321 ? 257.093 237.285 213.549 1.00 47.97 343 GLU D O 1
ATOM 10799 N N . GLY D 1 322 ? 258.663 237.006 211.971 1.00 44.47 344 GLY D N 1
ATOM 10800 C CA . GLY D 1 322 ? 257.693 236.648 210.958 1.00 44.47 344 GLY D CA 1
ATOM 10801 C C . GLY D 1 322 ? 256.923 235.389 211.291 1.00 44.47 344 GLY D C 1
ATOM 10802 O O . GLY D 1 322 ? 257.509 234.400 211.735 1.00 44.47 344 GLY D O 1
ATOM 10803 N N . ILE D 1 323 ? 255.608 235.418 211.106 1.00 38.43 345 ILE D N 1
ATOM 10804 C CA . ILE D 1 323 ? 254.767 234.241 211.266 1.00 38.43 345 ILE D CA 1
ATOM 10805 C C . ILE D 1 323 ? 253.851 234.142 210.059 1.00 38.43 345 ILE D C 1
ATOM 10806 O O . ILE D 1 323 ? 253.151 235.103 209.725 1.00 38.43 345 ILE D O 1
ATOM 10811 N N . ASP D 1 324 ? 253.864 232.986 209.399 1.00 45.62 346 ASP D N 1
ATOM 10812 C CA . ASP D 1 324 ? 253.034 232.744 208.223 1.00 45.62 346 ASP D CA 1
ATOM 10813 C C . ASP D 1 324 ? 251.771 232.021 208.676 1.00 45.62 346 ASP D C 1
ATOM 10814 O O . ASP D 1 324 ? 251.564 230.841 208.403 1.00 45.62 346 ASP D O 1
ATOM 10819 N N . LEU D 1 325 ? 250.916 232.756 209.380 1.00 46.89 347 LEU D N 1
ATOM 10820 C CA . LEU D 1 325 ? 249.687 232.176 209.899 1.00 46.89 347 LEU D CA 1
ATOM 10821 C C . LEU D 1 325 ? 248.835 231.630 208.764 1.00 46.89 347 LEU D C 1
ATOM 10822 O O . LEU D 1 325 ? 248.622 232.301 207.752 1.00 46.89 347 LEU D O 1
ATOM 10827 N N . ILE D 1 326 ? 248.351 230.405 208.934 1.00 53.21 348 ILE D N 1
ATOM 10828 C CA . ILE D 1 326 ? 247.556 229.721 207.925 1.00 53.21 348 ILE D CA 1
ATOM 10829 C C . ILE D 1 326 ? 246.263 229.248 208.571 1.00 53.21 348 ILE D C 1
ATOM 10830 O O . ILE D 1 326 ? 246.288 228.607 209.626 1.00 53.21 348 ILE D O 1
ATOM 10835 N N . LEU D 1 327 ? 245.139 229.576 207.948 1.00 56.36 349 LEU D N 1
ATOM 10836 C CA . LEU D 1 327 ? 243.826 229.277 208.498 1.00 56.36 349 LEU D CA 1
ATOM 10837 C C . LEU D 1 327 ? 243.305 227.966 207.931 1.00 56.36 349 LEU D C 1
ATOM 10838 O O . LEU D 1 327 ? 243.455 227.690 206.739 1.00 56.36 349 LEU D O 1
ATOM 10843 N N . LEU D 1 328 ? 242.695 227.161 208.791 1.00 71.49 350 LEU D N 1
ATOM 10844 C CA . LEU D 1 328 ? 242.073 225.912 208.382 1.00 71.49 350 LEU D CA 1
ATOM 10845 C C . LEU D 1 328 ? 240.561 226.078 208.368 1.00 71.49 350 LEU D C 1
ATOM 10846 O O . LEU D 1 328 ? 239.980 226.635 209.303 1.00 71.49 350 LEU D O 1
ATOM 10851 N N . ILE D 1 329 ? 239.927 225.596 207.303 1.00 84.44 351 ILE D N 1
ATOM 10852 C CA . ILE D 1 329 ? 238.504 225.806 207.073 1.00 84.44 351 ILE D CA 1
ATOM 10853 C C . ILE D 1 329 ? 237.856 224.479 206.708 1.00 84.44 351 ILE D C 1
ATOM 10854 O O . ILE D 1 329 ? 238.421 223.690 205.942 1.00 84.44 351 ILE D O 1
ATOM 10859 N N . ASP D 1 330 ? 236.673 224.229 207.265 1.00 88.44 352 ASP D N 1
ATOM 10860 C CA . ASP D 1 330 ? 235.903 223.025 206.988 1.00 88.44 352 ASP D CA 1
ATOM 10861 C C . ASP D 1 330 ? 234.618 223.398 206.262 1.00 88.44 352 ASP D C 1
ATOM 10862 O O . ASP D 1 330 ? 233.899 224.305 206.691 1.00 88.44 352 ASP D O 1
ATOM 10867 N N . GLU D 1 331 ? 234.330 222.692 205.173 1.00 94.16 353 GLU D N 1
ATOM 10868 C CA . GLU D 1 331 ? 233.117 222.902 204.396 1.00 94.16 353 GLU D CA 1
ATOM 10869 C C . GLU D 1 331 ? 232.087 221.842 204.759 1.00 94.16 353 GLU D C 1
ATOM 10870 O O . GLU D 1 331 ? 232.417 220.659 204.878 1.00 94.16 353 GLU D O 1
ATOM 10876 N N . ASP D 1 332 ? 230.837 222.269 204.938 1.00 100.87 354 ASP D N 1
ATOM 10877 C CA . ASP D 1 332 ? 229.799 221.362 205.419 1.00 100.87 354 ASP D CA 1
ATOM 10878 C C . ASP D 1 332 ? 228.993 220.741 204.278 1.00 100.87 354 ASP D C 1
ATOM 10879 O O . ASP D 1 332 ? 229.022 219.522 204.084 1.00 100.87 354 ASP D O 1
ATOM 10884 N N . ARG D 1 333 ? 228.281 221.566 203.514 1.00 106.76 355 ARG D N 1
ATOM 10885 C CA . ARG D 1 333 ? 227.437 221.069 202.428 1.00 106.76 355 ARG D CA 1
ATOM 10886 C C . ARG D 1 333 ? 227.017 222.249 201.567 1.00 106.76 355 ARG D C 1
ATOM 10887 O O . ARG D 1 333 ? 226.552 223.264 202.095 1.00 106.76 355 ARG D O 1
ATOM 10895 N N . THR D 1 334 ? 227.173 222.119 200.250 1.00 90.27 356 THR D N 1
ATOM 10896 C CA . THR D 1 334 ? 226.787 223.185 199.335 1.00 90.27 356 THR D CA 1
ATOM 10897 C C . THR D 1 334 ? 225.498 222.860 198.587 1.00 90.27 356 THR D C 1
ATOM 10898 O O . THR D 1 334 ? 224.586 223.690 198.530 1.00 90.27 356 THR D O 1
ATOM 10902 N N . ALA D 1 335 ? 225.407 221.664 198.012 1.00 75.95 357 ALA D N 1
ATOM 10903 C CA . ALA D 1 335 ? 224.265 221.259 197.204 1.00 75.95 357 ALA D CA 1
ATOM 10904 C C . ALA D 1 335 ? 223.451 220.211 197.950 1.00 75.95 357 ALA D C 1
ATOM 10905 O O . ALA D 1 335 ? 224.014 219.340 198.620 1.00 75.95 357 ALA D O 1
ATOM 10907 N N . GLU D 1 336 ? 222.130 220.307 197.838 1.00 63.56 358 GLU D N 1
ATOM 10908 C CA . GLU D 1 336 ? 221.223 219.364 198.469 1.00 63.56 358 GLU D CA 1
ATOM 10909 C C . GLU D 1 336 ? 220.025 219.145 197.560 1.00 63.56 358 GLU D C 1
ATOM 10910 O O . GLU D 1 336 ? 219.602 220.051 196.839 1.00 63.56 358 GLU D O 1
ATOM 10916 N N . LEU D 1 337 ? 219.488 217.926 197.589 1.00 56.16 359 LEU D N 1
ATOM 10917 C CA . LEU D 1 337 ? 218.279 217.604 196.830 1.00 56.16 359 LEU D CA 1
ATOM 10918 C C . LEU D 1 337 ? 217.535 216.514 197.600 1.00 56.16 359 LEU D C 1
ATOM 10919 O O . LEU D 1 337 ? 217.810 215.324 197.436 1.00 56.16 359 LEU D O 1
ATOM 10924 N N . GLN D 1 338 ? 216.585 216.932 198.427 1.00 51.15 360 GLN D N 1
ATOM 10925 C CA . GLN D 1 338 ? 215.801 216.019 199.243 1.00 51.15 360 GLN D CA 1
ATOM 10926 C C . GLN D 1 338 ? 214.354 216.035 198.779 1.00 51.15 360 GLN D C 1
ATOM 10927 O O . GLN D 1 338 ? 213.784 217.102 198.541 1.00 51.15 360 GLN D O 1
ATOM 10933 N N . GLY D 1 339 ? 213.761 214.852 198.656 1.00 45.75 361 GLY D N 1
ATOM 10934 C CA . GLY D 1 339 ? 212.389 214.749 198.200 1.00 45.75 361 GLY D CA 1
ATOM 10935 C C . GLY D 1 339 ? 211.736 213.491 198.715 1.00 45.75 361 GLY D C 1
ATOM 10936 O O . GLY D 1 339 ? 212.388 212.456 198.882 1.00 45.75 361 GLY D O 1
ATOM 10937 N N . GLY D 1 340 ? 210.433 213.580 198.960 1.00 44.82 362 GLY D N 1
ATOM 10938 C CA . GLY D 1 340 ? 209.666 212.449 199.443 1.00 44.82 362 GLY D CA 1
ATOM 10939 C C . GLY D 1 340 ? 208.282 212.415 198.833 1.00 44.82 362 GLY D C 1
ATOM 10940 O O . GLY D 1 340 ? 207.562 213.415 198.872 1.00 44.82 362 GLY D O 1
ATOM 10941 N N . VAL D 1 341 ? 207.893 211.276 198.270 1.00 47.66 363 VAL D N 1
ATOM 10942 C CA . VAL D 1 341 ? 206.665 211.159 197.497 1.00 47.66 363 VAL D CA 1
ATOM 10943 C C . VAL D 1 341 ? 205.816 210.042 198.082 1.00 47.66 363 VAL D C 1
ATOM 10944 O O . VAL D 1 341 ? 206.305 208.927 198.287 1.00 47.66 363 VAL D O 1
ATOM 10948 N N . ALA D 1 342 ? 204.547 210.342 198.344 1.00 62.38 364 ALA D N 1
ATOM 10949 C CA . ALA D 1 342 ? 203.556 209.341 198.721 1.00 62.38 364 ALA D CA 1
ATOM 10950 C C . ALA D 1 342 ? 202.388 209.461 197.758 1.00 62.38 364 ALA D C 1
ATOM 10951 O O . ALA D 1 342 ? 201.967 210.575 197.430 1.00 62.38 364 ALA D O 1
ATOM 10953 N N . TYR D 1 343 ? 201.869 208.326 197.301 1.00 79.39 365 TYR D N 1
ATOM 10954 C CA . TYR D 1 343 ? 200.869 208.337 196.245 1.00 79.39 365 TYR D CA 1
ATOM 10955 C C . TYR D 1 343 ? 200.047 207.062 196.319 1.00 79.39 365 TYR D C 1
ATOM 10956 O O . TYR D 1 343 ? 200.364 206.139 197.073 1.00 79.39 365 TYR D O 1
ATOM 10965 N N . GLY D 1 344 ? 198.970 207.029 195.541 1.00 99.13 366 GLY D N 1
ATOM 10966 C CA . GLY D 1 344 ? 198.178 205.824 195.403 1.00 99.13 366 GLY D CA 1
ATOM 10967 C C . GLY D 1 344 ? 196.941 205.818 196.273 1.00 99.13 366 GLY D C 1
ATOM 10968 O O . GLY D 1 344 ? 197.020 205.523 197.469 1.00 99.13 366 GLY D O 1
ATOM 10969 N N . SER D 1 345 ? 195.793 206.142 195.674 1.00 111.30 367 SER D N 1
ATOM 10970 C CA . SER D 1 345 ? 194.516 206.226 196.377 1.00 111.30 367 SER D CA 1
ATOM 10971 C C . SER D 1 345 ? 194.592 207.193 197.554 1.00 111.30 367 SER D C 1
ATOM 10972 O O . SER D 1 345 ? 195.599 207.887 197.730 1.00 111.30 367 SER D O 1
ATOM 10975 N N . GLU D 1 346 ? 193.535 207.240 198.366 1.00 115.38 368 GLU D N 1
ATOM 10976 C CA . GLU D 1 346 ? 193.473 208.133 199.518 1.00 115.38 368 GLU D CA 1
ATOM 10977 C C . GLU D 1 346 ? 193.780 209.572 199.123 1.00 115.38 368 GLU D C 1
ATOM 10978 O O . GLU D 1 346 ? 192.906 210.290 198.627 1.00 115.38 368 GLU D O 1
ATOM 10984 N N . THR D 1 347 ? 195.021 209.996 199.343 1.00 99.00 369 THR D N 1
ATOM 10985 C CA . THR D 1 347 ? 195.466 211.341 199.015 1.00 99.00 369 THR D CA 1
ATOM 10986 C C . THR D 1 347 ? 196.071 211.356 197.613 1.00 99.00 369 THR D C 1
ATOM 10987 O O . THR D 1 347 ? 195.924 210.412 196.833 1.00 99.00 369 THR D O 1
ATOM 10991 N N . GLY D 1 348 ? 196.750 212.446 197.272 1.00 77.07 370 GLY D N 1
ATOM 10992 C CA . GLY D 1 348 ? 197.381 212.551 195.974 1.00 77.07 370 GLY D CA 1
ATOM 10993 C C . GLY D 1 348 ? 198.891 212.490 196.038 1.00 77.07 370 GLY D C 1
ATOM 10994 O O . GLY D 1 348 ? 199.464 211.887 196.949 1.00 77.07 370 GLY D O 1
ATOM 10995 N N . PHE D 1 349 ? 199.544 213.137 195.078 1.00 66.13 371 PHE D N 1
ATOM 10996 C CA . PHE D 1 349 ? 201.000 213.145 194.968 1.00 66.13 371 PHE D CA 1
ATOM 10997 C C . PHE D 1 349 ? 201.489 214.054 196.087 1.00 66.13 371 PHE D C 1
ATOM 10998 O O . PHE D 1 349 ? 201.559 215.274 195.947 1.00 66.13 371 PHE D O 1
ATOM 11006 N N . LEU D 1 350 ? 201.795 213.450 197.235 1.00 58.83 372 LEU D N 1
ATOM 11007 C CA . LEU D 1 350 ? 202.173 214.203 198.431 1.00 58.83 372 LEU D CA 1
ATOM 11008 C C . LEU D 1 350 ? 203.683 214.415 198.410 1.00 58.83 372 LEU D C 1
ATOM 11009 O O . LEU D 1 350 ? 204.427 213.936 199.268 1.00 58.83 372 LEU D O 1
ATOM 11014 N N . GLY D 1 351 ? 204.139 215.170 197.415 1.00 53.56 373 GLY D N 1
ATOM 11015 C CA . GLY D 1 351 ? 205.556 215.328 197.144 1.00 53.56 373 GLY D CA 1
ATOM 11016 C C . GLY D 1 351 ? 206.103 216.572 197.816 1.00 53.56 373 GLY D C 1
ATOM 11017 O O . GLY D 1 351 ? 205.482 217.635 197.780 1.00 53.56 373 GLY D O 1
ATOM 11018 N N . THR D 1 352 ? 207.266 216.418 198.446 1.00 45.40 374 THR D N 1
ATOM 11019 C CA . THR D 1 352 ? 207.968 217.518 199.103 1.00 45.40 374 THR D CA 1
ATOM 11020 C C . THR D 1 352 ? 209.428 217.430 198.678 1.00 45.40 374 THR D C 1
ATOM 11021 O O . THR D 1 352 ? 210.234 216.792 199.357 1.00 45.40 374 THR D O 1
ATOM 11025 N N . LEU D 1 353 ? 209.772 218.070 197.567 1.00 41.40 375 LEU D N 1
ATOM 11026 C CA . LEU D 1 353 ? 211.129 218.019 197.053 1.00 41.40 375 LEU D CA 1
ATOM 11027 C C . LEU D 1 353 ? 211.755 219.404 197.094 1.00 41.40 375 LEU D C 1
ATOM 11028 O O . LEU D 1 353 ? 211.065 220.419 196.987 1.00 41.40 375 LEU D O 1
ATOM 11033 N N . SER D 1 354 ? 213.073 219.433 197.257 1.00 50.95 376 SER D N 1
ATOM 11034 C CA . SER D 1 354 ? 213.819 220.675 197.363 1.00 50.95 376 SER D CA 1
ATOM 11035 C C . SER D 1 354 ? 215.085 220.595 196.526 1.00 50.95 376 SER D C 1
ATOM 11036 O O . SER D 1 354 ? 215.589 219.510 196.231 1.00 50.95 376 SER D O 1
ATOM 11039 N N . LEU D 1 355 ? 215.590 221.761 196.144 1.00 52.03 377 LEU D N 1
ATOM 11040 C CA . LEU D 1 355 ? 216.849 221.885 195.421 1.00 52.03 377 LEU D CA 1
ATOM 11041 C C . LEU D 1 355 ? 217.678 223.000 196.047 1.00 52.03 377 LEU D C 1
ATOM 11042 O O . LEU D 1 355 ? 218.169 223.910 195.376 1.00 52.03 377 LEU D O 1
ATOM 11047 N N . LYS D 1 356 ? 217.808 222.957 197.370 1.00 60.00 378 LYS D N 1
ATOM 11048 C CA . LYS D 1 356 ? 218.521 224.008 198.081 1.00 60.00 378 LYS D CA 1
ATOM 11049 C C . LYS D 1 356 ? 220.009 223.944 197.767 1.00 60.00 378 LYS D C 1
ATOM 11050 O O . LYS D 1 356 ? 220.629 222.880 197.847 1.00 60.00 378 LYS D O 1
ATOM 11056 N N . ASP D 1 357 ? 220.576 225.089 197.400 1.00 70.65 379 ASP D N 1
ATOM 11057 C CA . ASP D 1 357 ? 221.995 225.222 197.077 1.00 70.65 379 ASP D CA 1
ATOM 11058 C C . ASP D 1 357 ? 222.499 226.464 197.799 1.00 70.65 379 ASP D C 1
ATOM 11059 O O . ASP D 1 357 ? 222.476 227.560 197.237 1.00 70.65 379 ASP D O 1
ATOM 11064 N N . SER D 1 358 ? 222.992 226.299 199.021 1.00 68.64 380 SER D N 1
ATOM 11065 C CA . SER D 1 358 ? 223.305 227.468 199.840 1.00 68.64 380 SER D CA 1
ATOM 11066 C C . SER D 1 358 ? 224.772 227.852 199.720 1.00 68.64 380 SER D C 1
ATOM 11067 O O . SER D 1 358 ? 225.355 228.471 200.609 1.00 68.64 380 SER D O 1
ATOM 11070 N N . ASN D 1 359 ? 225.385 227.462 198.607 1.00 65.78 381 ASN D N 1
ATOM 11071 C CA . ASN D 1 359 ? 226.680 228.013 198.246 1.00 65.78 381 ASN D CA 1
ATOM 11072 C C . ASN D 1 359 ? 226.763 228.146 196.731 1.00 65.78 381 ASN D C 1
ATOM 11073 O O . ASN D 1 359 ? 227.840 227.991 196.147 1.00 65.78 381 ASN D O 1
ATOM 11078 N N . TRP D 1 360 ? 225.627 228.418 196.092 1.00 65.75 382 TRP D N 1
ATOM 11079 C CA . TRP D 1 360 ? 225.531 228.361 194.638 1.00 65.75 382 TRP D CA 1
ATOM 11080 C C . TRP D 1 360 ? 226.563 229.270 193.985 1.00 65.75 382 TRP D C 1
ATOM 11081 O O . TRP D 1 360 ? 226.757 230.413 194.407 1.00 65.75 382 TRP D O 1
ATOM 11092 N N . ARG D 1 361 ? 227.240 228.744 192.967 1.00 67.88 383 ARG D N 1
ATOM 11093 C CA . ARG D 1 361 ? 228.291 229.435 192.226 1.00 67.88 383 ARG D CA 1
ATOM 11094 C C . ARG D 1 361 ? 229.482 229.806 193.102 1.00 67.88 383 ARG D C 1
ATOM 11095 O O . ARG D 1 361 ? 230.395 230.498 192.639 1.00 67.88 383 ARG D O 1
ATOM 11103 N N . GLY D 1 362 ? 229.502 229.359 194.356 1.00 67.34 384 GLY D N 1
ATOM 11104 C CA . GLY D 1 362 ? 230.620 229.633 195.232 1.00 67.34 384 GLY D CA 1
ATOM 11105 C C . GLY D 1 362 ? 230.718 231.054 195.733 1.00 67.34 384 GLY D C 1
ATOM 11106 O O . GLY D 1 362 ? 231.759 231.431 196.279 1.00 67.34 384 GLY D O 1
ATOM 11107 N N . LYS D 1 363 ? 229.672 231.860 195.563 1.00 63.05 385 LYS D N 1
ATOM 11108 C CA . LYS D 1 363 ? 229.671 233.251 195.989 1.00 63.05 385 LYS D CA 1
ATOM 11109 C C . LYS D 1 363 ? 228.857 233.473 197.256 1.00 63.05 385 LYS D C 1
ATOM 11110 O O . LYS D 1 363 ? 228.414 234.599 197.507 1.00 63.05 385 LYS D O 1
ATOM 11116 N N . ASN D 1 364 ? 228.623 232.421 198.039 1.00 57.81 386 ASN D N 1
ATOM 11117 C CA . ASN D 1 364 ? 227.787 232.432 199.235 1.00 57.81 386 ASN D CA 1
ATOM 11118 C C . ASN D 1 364 ? 226.321 232.695 198.917 1.00 57.81 386 ASN D C 1
ATOM 11119 O O . ASN D 1 364 ? 225.492 232.701 199.833 1.00 57.81 386 ASN D O 1
ATOM 11124 N N . GLN D 1 365 ? 225.971 232.899 197.653 1.00 52.86 387 GLN D N 1
ATOM 11125 C CA . GLN D 1 365 ? 224.590 233.170 197.294 1.00 52.86 387 GLN D CA 1
ATOM 11126 C C . GLN D 1 365 ? 223.728 231.940 197.530 1.00 52.86 387 GLN D C 1
ATOM 11127 O O . GLN D 1 365 ? 224.093 230.824 197.156 1.00 52.86 387 GLN D O 1
ATOM 11133 N N . GLN D 1 366 ? 222.576 232.147 198.151 1.00 55.27 388 GLN D N 1
ATOM 11134 C CA . GLN D 1 366 ? 221.634 231.070 198.414 1.00 55.27 388 GLN D CA 1
ATOM 11135 C C . GLN D 1 366 ? 220.679 230.958 197.236 1.00 55.27 388 GLN D C 1
ATOM 11136 O O . GLN D 1 366 ? 220.016 231.935 196.875 1.00 55.27 388 GLN D O 1
ATOM 11142 N N . PHE D 1 367 ? 220.614 229.774 196.638 1.00 58.78 389 PHE D N 1
ATOM 11143 C CA . PHE D 1 367 ? 219.777 229.528 195.473 1.00 58.78 389 PHE D CA 1
ATOM 11144 C C . PHE D 1 367 ? 219.061 228.205 195.667 1.00 58.78 389 PHE D C 1
ATOM 11145 O O . PHE D 1 367 ? 219.702 227.194 195.960 1.00 58.78 389 PHE D O 1
ATOM 11153 N N . GLY D 1 368 ? 217.744 228.202 195.505 1.00 51.61 390 GLY D N 1
ATOM 11154 C CA . GLY D 1 368 ? 216.988 226.991 195.756 1.00 51.61 390 GLY D CA 1
ATOM 11155 C C . GLY D 1 368 ? 215.652 226.998 195.056 1.00 51.61 390 GLY D C 1
ATOM 11156 O O . GLY D 1 368 ? 215.038 228.050 194.858 1.00 51.61 390 GLY D O 1
ATOM 11157 N N . PHE D 1 369 ? 215.201 225.806 194.683 1.00 45.23 391 PHE D N 1
ATOM 11158 C CA . PHE D 1 369 ? 213.873 225.580 194.133 1.00 45.23 391 PHE D CA 1
ATOM 11159 C C . PHE D 1 369 ? 213.155 224.646 195.093 1.00 45.23 391 PHE D C 1
ATOM 11160 O O . PHE D 1 369 ? 213.671 223.572 195.416 1.00 45.23 391 PHE D O 1
ATOM 11168 N N . THR D 1 370 ? 211.975 225.048 195.547 1.00 40.42 392 THR D N 1
ATOM 11169 C CA . THR D 1 370 ? 211.186 224.240 196.464 1.00 40.42 392 THR D CA 1
ATOM 11170 C C . THR D 1 370 ? 209.823 223.962 195.855 1.00 40.42 392 THR D C 1
ATOM 11171 O O . THR D 1 370 ? 209.131 224.888 195.420 1.00 40.42 392 THR D O 1
ATOM 11175 N N . PHE D 1 371 ? 209.443 222.690 195.822 1.00 43.44 393 PHE D N 1
ATOM 11176 C CA . PHE D 1 371 ? 208.129 222.263 195.366 1.00 43.44 393 PHE D CA 1
ATOM 11177 C C . PHE D 1 371 ? 207.460 221.477 196.480 1.00 43.44 393 PHE D C 1
ATOM 11178 O O . PHE D 1 371 ? 208.077 220.587 197.072 1.00 43.44 393 PHE D O 1
ATOM 11186 N N . GLU D 1 372 ? 206.209 221.806 196.766 1.00 49.62 394 GLU D N 1
ATOM 11187 C CA . GLU D 1 372 ? 205.436 221.090 197.764 1.00 49.62 394 GLU D CA 1
ATOM 11188 C C . GLU D 1 372 ? 204.059 220.778 197.207 1.00 49.62 394 GLU D C 1
ATOM 11189 O O . GLU D 1 372 ? 203.506 221.555 196.425 1.00 49.62 394 GLU D O 1
ATOM 11195 N N . LYS D 1 373 ? 203.518 219.632 197.603 1.00 53.50 395 LYS D N 1
ATOM 11196 C CA . LYS D 1 373 ? 202.142 219.273 197.296 1.00 53.50 395 LYS D CA 1
ATOM 11197 C C . LYS D 1 373 ? 201.584 218.497 198.475 1.00 53.50 395 LYS D C 1
ATOM 11198 O O . LYS D 1 373 ? 202.312 217.733 199.114 1.00 53.50 395 LYS D O 1
ATOM 11204 N N . SER D 1 374 ? 200.311 218.707 198.777 1.00 64.11 396 SER D N 1
ATOM 11205 C CA . SER D 1 374 ? 199.648 218.003 199.863 1.00 64.11 396 SER D CA 1
ATOM 11206 C C . SER D 1 374 ? 198.254 217.568 199.424 1.00 64.11 396 SER D C 1
ATOM 11207 O O . SER D 1 374 ? 197.812 217.838 198.305 1.00 64.11 396 SER D O 1
ATOM 11210 N N . ASN D 1 375 ? 197.562 216.875 200.329 1.00 85.45 397 ASN D N 1
ATOM 11211 C CA . ASN D 1 375 ? 196.218 216.397 200.031 1.00 85.45 397 ASN D CA 1
ATOM 11212 C C . ASN D 1 375 ? 195.211 217.537 199.995 1.00 85.45 397 ASN D C 1
ATOM 11213 O O . ASN D 1 375 ? 194.258 217.496 199.209 1.00 85.45 397 ASN D O 1
ATOM 11218 N N . LYS D 1 376 ? 195.407 218.559 200.826 1.00 90.08 398 LYS D N 1
ATOM 11219 C CA . LYS D 1 376 ? 194.461 219.663 200.912 1.00 90.08 398 LYS D CA 1
ATOM 11220 C C . LYS D 1 376 ? 194.721 220.664 199.793 1.00 90.08 398 LYS D C 1
ATOM 11221 O O . LYS D 1 376 ? 194.854 221.866 200.041 1.00 90.08 398 LYS D O 1
ATOM 11227 N N . ASN D 1 377 ? 194.796 220.159 198.560 1.00 88.00 399 ASN D N 1
ATOM 11228 C CA . ASN D 1 377 ? 194.941 220.964 197.352 1.00 88.00 399 ASN D CA 1
ATOM 11229 C C . ASN D 1 377 ? 195.982 222.066 197.507 1.00 88.00 399 ASN D C 1
ATOM 11230 O O . ASN D 1 377 ? 195.754 223.205 197.090 1.00 88.00 399 ASN D O 1
ATOM 11235 N N . TYR D 1 378 ? 197.118 221.740 198.111 1.00 70.17 400 TYR D N 1
ATOM 11236 C CA . TYR D 1 378 ? 198.224 222.673 198.252 1.00 70.17 400 TYR D CA 1
ATOM 11237 C C . TYR D 1 378 ? 199.226 222.452 197.131 1.00 70.17 400 TYR D C 1
ATOM 11238 O O . TYR D 1 378 ? 199.518 221.312 196.760 1.00 70.17 400 TYR D O 1
ATOM 11247 N N . THR D 1 379 ? 199.740 223.548 196.586 1.00 57.96 401 THR D N 1
ATOM 11248 C CA . THR D 1 379 ? 200.821 223.497 195.615 1.00 57.96 401 THR D CA 1
ATOM 11249 C C . THR D 1 379 ? 201.752 224.664 195.884 1.00 57.96 401 THR D C 1
ATOM 11250 O O . THR D 1 379 ? 201.296 225.802 196.023 1.00 57.96 401 THR D O 1
ATOM 11254 N N . GLY D 1 380 ? 203.046 224.385 195.971 1.00 44.96 402 GLY D N 1
ATOM 11255 C CA . GLY D 1 380 ? 203.998 225.424 196.297 1.00 44.96 402 GLY D CA 1
ATOM 11256 C C . GLY D 1 380 ? 205.181 225.480 195.360 1.00 44.96 402 GLY D C 1
ATOM 11257 O O . GLY D 1 380 ? 205.739 224.446 194.988 1.00 44.96 402 GLY D O 1
ATOM 11258 N N . PHE D 1 381 ? 205.561 226.683 194.954 1.00 38.93 403 PHE D N 1
ATOM 11259 C CA . PHE D 1 381 ? 206.773 226.909 194.187 1.00 38.93 403 PHE D CA 1
ATOM 11260 C C . PHE D 1 381 ? 207.574 228.014 194.856 1.00 38.93 403 PHE D C 1
ATOM 11261 O O . PHE D 1 381 ? 207.009 228.913 195.483 1.00 38.93 403 PHE D O 1
ATOM 11269 N N . ALA D 1 382 ? 208.895 227.939 194.732 1.00 34.36 404 ALA D N 1
ATOM 11270 C CA . ALA D 1 382 ? 209.748 228.975 195.304 1.00 34.36 404 ALA D CA 1
ATOM 11271 C C . ALA D 1 382 ? 211.105 228.905 194.623 1.00 34.36 404 ALA D C 1
ATOM 11272 O O . ALA D 1 382 ? 211.831 227.924 194.801 1.00 34.36 404 ALA D O 1
ATOM 11274 N N . LEU D 1 383 ? 211.442 229.928 193.852 1.00 35.70 405 LEU D N 1
ATOM 11275 C CA . LEU D 1 383 ? 212.775 230.070 193.275 1.00 35.70 405 LEU D CA 1
ATOM 11276 C C . LEU D 1 383 ? 213.448 231.226 194.005 1.00 35.70 405 LEU D C 1
ATOM 11277 O O . LEU D 1 383 ? 213.453 232.362 193.531 1.00 35.70 405 LEU D O 1
ATOM 11282 N N . ASP D 1 384 ? 214.034 230.924 195.156 1.00 39.98 406 ASP D N 1
ATOM 11283 C CA . ASP D 1 384 ? 214.571 231.940 196.047 1.00 39.98 406 ASP D CA 1
ATOM 11284 C C . ASP D 1 384 ? 216.044 232.160 195.750 1.00 39.98 406 ASP D C 1
ATOM 11285 O O . ASP D 1 384 ? 216.825 231.206 195.713 1.00 39.98 406 ASP D O 1
ATOM 11290 N N . PHE D 1 385 ? 216.413 233.414 195.536 1.00 37.57 407 PHE D N 1
ATOM 11291 C CA . PHE D 1 385 ? 217.801 233.812 195.379 1.00 37.57 407 PHE D CA 1
ATOM 11292 C C . PHE D 1 385 ? 218.096 234.921 196.371 1.00 37.57 407 PHE D C 1
ATOM 11293 O O . PHE D 1 385 ? 217.284 235.831 196.552 1.00 37.57 407 PHE D O 1
ATOM 11301 N N . TYR D 1 386 ? 219.248 234.834 197.025 1.00 38.93 408 TYR D N 1
ATOM 11302 C CA . TYR D 1 386 ? 219.603 235.805 198.050 1.00 38.93 408 TYR D CA 1
ATOM 11303 C C . TYR D 1 386 ? 221.113 235.952 198.098 1.00 38.93 408 TYR D C 1
ATOM 11304 O O . TYR D 1 386 ? 221.830 234.956 198.224 1.00 38.93 408 TYR D O 1
ATOM 11313 N N . ASP D 1 387 ? 221.589 237.188 198.004 1.00 40.55 409 ASP D N 1
ATOM 11314 C CA . ASP D 1 387 ? 223.013 237.494 198.129 1.00 40.55 409 ASP D CA 1
ATOM 11315 C C . ASP D 1 387 ? 223.228 238.379 199.344 1.00 40.55 409 ASP D C 1
ATOM 11316 O O . ASP D 1 387 ? 222.957 239.591 199.289 1.00 40.55 409 ASP D O 1
ATOM 11321 N N . PRO D 1 388 ? 223.709 237.833 200.460 1.00 44.27 410 PRO D N 1
ATOM 11322 C CA . PRO D 1 388 ? 223.944 238.674 201.642 1.00 44.27 410 PRO D CA 1
ATOM 11323 C C . PRO D 1 388 ? 225.024 239.716 201.440 1.00 44.27 410 PRO D C 1
ATOM 11324 O O . PRO D 1 388 ? 225.104 240.660 202.234 1.00 44.27 410 PRO D O 1
ATOM 11328 N N . TRP D 1 389 ? 225.862 239.580 200.417 1.00 49.55 411 TRP D N 1
ATOM 11329 C CA . TRP D 1 389 ? 226.906 240.569 200.168 1.00 49.55 411 TRP D CA 1
ATOM 11330 C C . TRP D 1 389 ? 227.330 240.476 198.713 1.00 49.55 411 TRP D C 1
ATOM 11331 O O . TRP D 1 389 ? 227.869 239.449 198.291 1.00 49.55 411 TRP D O 1
ATOM 11342 N N . ILE D 1 390 ? 227.095 241.544 197.952 1.00 51.11 412 ILE D N 1
ATOM 11343 C CA . ILE D 1 390 ? 227.494 241.567 196.552 1.00 51.11 412 ILE D CA 1
ATOM 11344 C C . ILE D 1 390 ? 229.013 241.628 196.460 1.00 51.11 412 ILE D C 1
ATOM 11345 O O . ILE D 1 390 ? 229.678 242.272 197.283 1.00 51.11 412 ILE D O 1
ATOM 11350 N N . LYS D 1 391 ? 229.566 240.935 195.465 1.00 62.32 413 LYS D N 1
ATOM 11351 C CA . LYS D 1 391 ? 231.002 240.922 195.210 1.00 62.32 413 LYS D CA 1
ATOM 11352 C C . LYS D 1 391 ? 231.586 242.327 195.224 1.00 62.32 413 LYS D C 1
ATOM 11353 O O . LYS D 1 391 ? 231.222 243.170 194.400 1.00 62.32 413 LYS D O 1
ATOM 11359 N N . ASP D 1 392 ? 232.490 242.570 196.174 1.00 65.03 414 ASP D N 1
ATOM 11360 C CA . ASP D 1 392 ? 233.233 243.824 196.267 1.00 65.03 414 ASP D CA 1
ATOM 11361 C C . ASP D 1 392 ? 232.288 245.022 196.367 1.00 65.03 414 ASP D C 1
ATOM 11362 O O . ASP D 1 392 ? 232.240 245.889 195.493 1.00 65.03 414 ASP D O 1
ATOM 11367 N N . THR D 1 393 ? 231.527 245.053 197.457 1.00 59.10 415 THR D N 1
ATOM 11368 C CA . THR D 1 393 ? 230.592 246.136 197.714 1.00 59.10 415 THR D CA 1
ATOM 11369 C C . THR D 1 393 ? 230.609 246.474 199.196 1.00 59.10 415 THR D C 1
ATOM 11370 O O . THR D 1 393 ? 231.235 245.788 200.007 1.00 59.10 415 THR D O 1
ATOM 11374 N N . ASP D 1 394 ? 229.908 247.546 199.547 1.00 58.47 416 ASP D N 1
ATOM 11375 C CA . ASP D 1 394 ? 229.891 248.047 200.920 1.00 58.47 416 ASP D CA 1
ATOM 11376 C C . ASP D 1 394 ? 228.701 247.481 201.693 1.00 58.47 416 ASP D C 1
ATOM 11377 O O . ASP D 1 394 ? 227.850 248.210 202.200 1.00 58.47 416 ASP D O 1
ATOM 11382 N N . ARG D 1 395 ? 228.662 246.151 201.781 1.00 49.69 417 ARG D N 1
ATOM 11383 C CA . ARG D 1 395 ? 227.659 245.435 202.567 1.00 49.69 417 ARG D CA 1
ATOM 11384 C C . ARG D 1 395 ? 226.242 245.782 202.107 1.00 49.69 417 ARG D C 1
ATOM 11385 O O . ARG D 1 395 ? 225.434 246.336 202.852 1.00 49.69 417 ARG D O 1
ATOM 11393 N N . VAL D 1 396 ? 225.952 245.450 200.852 1.00 42.89 418 VAL D N 1
ATOM 11394 C CA . VAL D 1 396 ? 224.633 245.666 200.269 1.00 42.89 418 VAL D CA 1
ATOM 11395 C C . VAL D 1 396 ? 224.069 244.318 199.850 1.00 42.89 418 VAL D C 1
ATOM 11396 O O . VAL D 1 396 ? 224.673 243.610 199.036 1.00 42.89 418 VAL D O 1
ATOM 11400 N N . SER D 1 397 ? 222.913 243.969 200.398 1.00 37.70 419 SER D N 1
ATOM 11401 C CA . SER D 1 397 ? 222.289 242.700 200.072 1.00 37.70 419 SER D CA 1
ATOM 11402 C C . SER D 1 397 ? 221.533 242.801 198.756 1.00 37.70 419 SER D C 1
ATOM 11403 O O . SER D 1 397 ? 221.345 243.882 198.197 1.00 37.70 419 SER D O 1
ATOM 11406 N N . TRP D 1 398 ? 221.107 241.645 198.259 1.00 35.56 420 TRP D N 1
ATOM 11407 C CA . TRP D 1 398 ? 220.326 241.574 197.035 1.00 35.56 420 TRP D CA 1
ATOM 11408 C C . TRP D 1 398 ? 219.710 240.190 196.936 1.00 35.56 420 TRP D C 1
ATOM 11409 O O . TRP D 1 398 ? 220.216 239.225 197.514 1.00 35.56 420 TRP D O 1
ATOM 11420 N N . GLY D 1 399 ? 218.614 240.104 196.206 1.00 33.76 421 GLY D N 1
ATOM 11421 C CA . GLY D 1 399 ? 217.992 238.822 195.965 1.00 33.76 421 GLY D CA 1
ATOM 11422 C C . GLY D 1 399 ? 216.573 238.977 195.487 1.00 33.76 421 GLY D C 1
ATOM 11423 O O . GLY D 1 399 ? 215.944 240.024 195.634 1.00 33.76 421 GLY D O 1
ATOM 11424 N N . TRP D 1 400 ? 216.061 237.900 194.899 1.00 35.60 422 TRP D N 1
ATOM 11425 C CA . TRP D 1 400 ? 214.689 237.869 194.425 1.00 35.60 422 TRP D CA 1
ATOM 11426 C C . TRP D 1 400 ? 214.172 236.447 194.526 1.00 35.60 422 TRP D C 1
ATOM 11427 O O . TRP D 1 400 ? 214.921 235.486 194.337 1.00 35.60 422 TRP D O 1
ATOM 11438 N N . GLY D 1 401 ? 212.886 236.323 194.822 1.00 34.06 423 GLY D N 1
ATOM 11439 C CA . GLY D 1 401 ? 212.265 235.017 194.874 1.00 34.06 423 GLY D CA 1
ATOM 11440 C C . GLY D 1 401 ? 210.883 235.002 194.262 1.00 34.06 423 GLY D C 1
ATOM 11441 O O . GLY D 1 401 ? 209.996 235.735 194.703 1.00 34.06 423 GLY D O 1
ATOM 11442 N N . ALA D 1 402 ? 210.686 234.166 193.250 1.00 32.94 424 ALA D N 1
ATOM 11443 C CA . ALA D 1 402 ? 209.399 234.028 192.588 1.00 32.94 424 ALA D CA 1
ATOM 11444 C C . ALA D 1 402 ? 208.681 232.816 193.158 1.00 32.94 424 ALA D C 1
ATOM 11445 O O . ALA D 1 402 ? 209.256 231.727 193.226 1.00 32.94 424 ALA D O 1
ATOM 11447 N N . TYR D 1 403 ? 207.435 233.006 193.571 1.00 34.47 425 TYR D N 1
ATOM 11448 C CA . TYR D 1 403 ? 206.686 231.951 194.233 1.00 34.47 425 TYR D CA 1
ATOM 11449 C C . TYR D 1 403 ? 205.289 231.843 193.647 1.00 34.47 425 TYR D C 1
ATOM 11450 O O . TYR D 1 403 ? 204.679 232.849 193.281 1.00 34.47 425 TYR D O 1
ATOM 11459 N N . ARG D 1 404 ? 204.797 230.611 193.553 1.00 34.42 426 ARG D N 1
ATOM 11460 C CA . ARG D 1 404 ? 203.415 230.329 193.197 1.00 34.42 426 ARG D CA 1
ATOM 11461 C C . ARG D 1 404 ? 202.823 229.439 194.275 1.00 34.42 426 ARG D C 1
ATOM 11462 O O . ARG D 1 404 ? 203.477 228.498 194.731 1.00 34.42 426 ARG D O 1
ATOM 11470 N N . THR D 1 405 ? 201.594 229.737 194.686 1.00 41.88 427 THR D N 1
ATOM 11471 C CA . THR D 1 405 ? 200.945 228.994 195.763 1.00 41.88 427 THR D CA 1
ATOM 11472 C C . THR D 1 405 ? 199.478 228.808 195.399 1.00 41.88 427 THR D C 1
ATOM 11473 O O . THR D 1 405 ? 198.689 229.752 195.484 1.00 41.88 427 THR D O 1
ATOM 11477 N N . SER D 1 406 ? 199.116 227.594 194.997 1.00 58.82 428 SER D N 1
ATOM 11478 C CA . SER D 1 406 ? 197.721 227.264 194.714 1.00 58.82 428 SER D CA 1
ATOM 11479 C C . SER D 1 406 ? 197.035 226.746 195.979 1.00 58.82 428 SER D C 1
ATOM 11480 O O . SER D 1 406 ? 196.486 225.649 196.025 1.00 58.82 428 SER D O 1
ATOM 11483 N N . TYR D 1 407 ? 197.074 227.579 197.015 1.00 76.75 429 TYR D N 1
ATOM 11484 C CA . TYR D 1 407 ? 196.529 227.200 198.310 1.00 76.75 429 TYR D CA 1
ATOM 11485 C C . TYR D 1 407 ? 195.039 226.906 198.213 1.00 76.75 429 TYR D C 1
ATOM 11486 O O . TYR D 1 407 ? 194.283 227.636 197.570 1.00 76.75 429 TYR D O 1
ATOM 11495 N N . GLY D 1 408 ? 194.619 225.834 198.864 1.00 89.17 430 GLY D N 1
ATOM 11496 C CA . GLY D 1 408 ? 193.214 225.467 198.930 1.00 89.17 430 GLY D CA 1
ATOM 11497 C C . GLY D 1 408 ? 192.732 225.457 200.367 1.00 89.17 430 GLY D C 1
ATOM 11498 O O . GLY D 1 408 ? 193.460 225.043 201.269 1.00 89.17 430 GLY D O 1
ATOM 11499 N N . ASP D 1 409 ? 191.500 225.923 200.571 1.00 113.14 431 ASP D N 1
ATOM 11500 C CA . ASP D 1 409 ? 190.865 225.926 201.892 1.00 113.14 431 ASP D CA 1
ATOM 11501 C C . ASP D 1 409 ? 189.413 225.500 201.693 1.00 113.14 431 ASP D C 1
ATOM 11502 O O . ASP D 1 409 ? 188.545 226.325 201.398 1.00 113.14 431 ASP D O 1
ATOM 11507 N N . GLU D 1 410 ? 189.158 224.203 201.861 1.00 114.93 432 GLU D N 1
ATOM 11508 C CA . GLU D 1 410 ? 187.816 223.671 201.676 1.00 114.93 432 GLU D CA 1
ATOM 11509 C C . GLU D 1 410 ? 186.852 224.108 202.770 1.00 114.93 432 GLU D C 1
ATOM 11510 O O . GLU D 1 410 ? 185.638 223.955 202.597 1.00 114.93 432 GLU D O 1
ATOM 11516 N N . ASP D 1 411 ? 187.355 224.643 203.880 1.00 119.93 433 ASP D N 1
ATOM 11517 C CA . ASP D 1 411 ? 186.499 225.066 204.979 1.00 119.93 433 ASP D CA 1
ATOM 11518 C C . ASP D 1 411 ? 185.892 226.446 204.766 1.00 119.93 433 ASP D C 1
ATOM 11519 O O . ASP D 1 411 ? 185.034 226.854 205.555 1.00 119.93 433 ASP D O 1
ATOM 11524 N N . SER D 1 412 ? 186.312 227.171 203.734 1.00 112.64 434 SER D N 1
ATOM 11525 C CA . SER D 1 412 ? 185.768 228.484 203.418 1.00 112.64 434 SER D CA 1
ATOM 11526 C C . SER D 1 412 ? 184.894 228.384 202.178 1.00 112.64 434 SER D C 1
ATOM 11527 O O . SER D 1 412 ? 185.345 227.901 201.133 1.00 112.64 434 SER D O 1
ATOM 11530 N N . ILE D 1 413 ? 183.647 228.839 202.296 1.00 111.02 435 ILE D N 1
ATOM 11531 C CA . ILE D 1 413 ? 182.720 228.759 201.172 1.00 111.02 435 ILE D CA 1
ATOM 11532 C C . ILE D 1 413 ? 183.143 229.710 200.060 1.00 111.02 435 ILE D C 1
ATOM 11533 O O . ILE D 1 413 ? 183.185 229.334 198.883 1.00 111.02 435 ILE D O 1
ATOM 11538 N N . LEU D 1 414 ? 183.463 230.954 200.414 1.00 108.46 436 LEU D N 1
ATOM 11539 C CA . LEU D 1 414 ? 183.822 231.943 199.405 1.00 108.46 436 LEU D CA 1
ATOM 11540 C C . LEU D 1 414 ? 185.240 231.748 198.883 1.00 108.46 436 LEU D C 1
ATOM 11541 O O . LEU D 1 414 ? 185.535 232.136 197.747 1.00 108.46 436 LEU D O 1
ATOM 11546 N N . PHE D 1 415 ? 186.120 231.152 199.682 1.00 99.34 437 PHE D N 1
ATOM 11547 C CA . PHE D 1 415 ? 187.528 231.043 199.323 1.00 99.34 437 PHE D CA 1
ATOM 11548 C C . PHE D 1 415 ? 187.959 229.586 199.243 1.00 99.34 437 PHE D C 1
ATOM 11549 O O . PHE D 1 415 ? 188.979 229.198 199.822 1.00 99.34 437 PHE D O 1
ATOM 11557 N N . HIS D 1 416 ? 187.171 228.774 198.537 1.00 107.75 438 HIS D N 1
ATOM 11558 C CA . HIS D 1 416 ? 187.466 227.350 198.418 1.00 107.75 438 HIS D CA 1
ATOM 11559 C C . HIS D 1 416 ? 188.837 227.118 197.793 1.00 107.75 438 HIS D C 1
ATOM 11560 O O . HIS D 1 416 ? 189.620 226.293 198.275 1.00 107.75 438 HIS D O 1
ATOM 11567 N N . GLU D 1 417 ? 189.146 227.837 196.718 1.00 94.64 439 GLU D N 1
ATOM 11568 C CA . GLU D 1 417 ? 190.424 227.701 196.036 1.00 94.64 439 GLU D CA 1
ATOM 11569 C C . GLU D 1 417 ? 191.073 229.067 195.886 1.00 94.64 439 GLU D C 1
ATOM 11570 O O . GLU D 1 417 ? 190.403 230.048 195.551 1.00 94.64 439 GLU D O 1
ATOM 11576 N N . ILE D 1 418 ? 192.378 229.124 196.133 1.00 68.91 440 ILE D N 1
ATOM 11577 C CA . ILE D 1 418 ? 193.144 230.362 196.064 1.00 68.91 440 ILE D CA 1
ATOM 11578 C C . ILE D 1 418 ? 194.386 230.109 195.224 1.00 68.91 440 ILE D C 1
ATOM 11579 O O . ILE D 1 418 ? 195.167 229.200 195.524 1.00 68.91 440 ILE D O 1
ATOM 11584 N N . ASP D 1 419 ? 194.570 230.908 194.181 1.00 52.18 441 ASP D N 1
ATOM 11585 C CA . ASP D 1 419 ? 195.752 230.843 193.336 1.00 52.18 441 ASP D CA 1
ATOM 11586 C C . ASP D 1 419 ? 196.592 232.090 193.559 1.00 52.18 441 ASP D C 1
ATOM 11587 O O . ASP D 1 419 ? 196.056 233.167 193.833 1.00 52.18 441 ASP D O 1
ATOM 11592 N N . THR D 1 420 ? 197.908 231.943 193.456 1.00 35.23 442 THR D N 1
ATOM 11593 C CA . THR D 1 420 ? 198.816 233.051 193.706 1.00 35.23 442 THR D CA 1
ATOM 11594 C C . THR D 1 420 ? 200.014 232.945 192.782 1.00 35.23 442 THR D C 1
ATOM 11595 O O . THR D 1 420 ? 200.553 231.854 192.589 1.00 35.23 442 THR D O 1
ATOM 11599 N N . ILE D 1 421 ? 200.421 234.071 192.208 1.00 32.94 443 ILE D N 1
ATOM 11600 C CA . ILE D 1 421 ? 201.661 234.162 191.451 1.00 32.94 443 ILE D CA 1
ATOM 11601 C C . ILE D 1 421 ? 202.401 235.394 191.943 1.00 32.94 443 ILE D C 1
ATOM 11602 O O . ILE D 1 421 ? 201.890 236.512 191.827 1.00 32.94 443 ILE D O 1
ATOM 11607 N N . GLY D 1 422 ? 203.598 235.196 192.485 1.00 25.76 444 GLY D N 1
ATOM 11608 C CA . GLY D 1 422 ? 204.325 236.302 193.074 1.00 25.76 444 GLY D CA 1
ATOM 11609 C C . GLY D 1 422 ? 205.791 236.346 192.709 1.00 25.76 444 GLY D C 1
ATOM 11610 O O . GLY D 1 422 ? 206.453 235.308 192.638 1.00 25.76 444 GLY D O 1
ATOM 11611 N N . PHE D 1 423 ? 206.310 237.550 192.487 1.00 30.98 445 PHE D N 1
ATOM 11612 C CA . PHE D 1 423 ? 207.701 237.764 192.096 1.00 30.98 445 PHE D CA 1
ATOM 11613 C C . PHE D 1 423 ? 208.259 238.881 192.969 1.00 30.98 445 PHE D C 1
ATOM 11614 O O . PHE D 1 423 ? 208.225 240.052 192.583 1.00 30.98 445 PHE D O 1
ATOM 11622 N N . ARG D 1 424 ? 208.780 238.525 194.136 1.00 32.19 446 ARG D N 1
ATOM 11623 C CA . ARG D 1 424 ? 209.239 239.499 195.113 1.00 32.19 446 ARG D CA 1
ATOM 11624 C C . ARG D 1 424 ? 210.726 239.770 194.936 1.00 32.19 446 ARG D C 1
ATOM 11625 O O . ARG D 1 424 ? 211.464 238.971 194.357 1.00 32.19 446 ARG D O 1
ATOM 11633 N N . THR D 1 425 ? 211.155 240.923 195.439 1.00 30.45 447 THR D N 1
ATOM 11634 C CA . THR D 1 425 ? 212.542 241.351 195.327 1.00 30.45 447 THR D CA 1
ATOM 11635 C C . THR D 1 425 ? 212.894 242.179 196.548 1.00 30.45 447 THR D C 1
ATOM 11636 O O . THR D 1 425 ? 212.124 243.061 196.933 1.00 30.45 447 THR D O 1
ATOM 11640 N N . ASN D 1 426 ? 214.045 241.902 197.152 1.00 31.38 448 ASN D N 1
ATOM 11641 C CA . ASN D 1 426 ? 214.483 242.625 198.336 1.00 31.38 448 ASN D CA 1
ATOM 11642 C C . ASN D 1 426 ? 215.942 243.020 198.189 1.00 31.38 448 ASN D C 1
ATOM 11643 O O . ASN D 1 426 ? 216.782 242.188 197.831 1.00 31.38 448 ASN D O 1
ATOM 11648 N N . ILE D 1 427 ? 216.236 244.285 198.467 1.00 35.42 449 ILE D N 1
ATOM 11649 C CA . ILE D 1 427 ? 217.594 244.810 198.484 1.00 35.42 449 ILE D CA 1
ATOM 11650 C C . ILE D 1 427 ? 217.802 245.522 199.810 1.00 35.42 449 ILE D C 1
ATOM 11651 O O . ILE D 1 427 ? 216.932 246.276 200.258 1.00 35.42 449 ILE D O 1
ATOM 11656 N N . GLY D 1 428 ? 218.939 245.276 200.444 1.00 44.37 450 GLY D N 1
ATOM 11657 C CA . GLY D 1 428 ? 219.195 245.827 201.761 1.00 44.37 450 GLY D CA 1
ATOM 11658 C C . GLY D 1 428 ? 220.640 246.232 201.945 1.00 44.37 450 GLY D C 1
ATOM 11659 O O . GLY D 1 428 ? 221.556 245.645 201.366 1.00 44.37 450 GLY D O 1
ATOM 11660 N N . LYS D 1 429 ? 220.832 247.249 202.778 1.00 46.55 451 LYS D N 1
ATOM 11661 C CA . LYS D 1 429 ? 222.145 247.727 203.173 1.00 46.55 451 LYS D CA 1
ATOM 11662 C C . LYS D 1 429 ? 222.269 247.626 204.685 1.00 46.55 451 LYS D C 1
ATOM 11663 O O . LYS D 1 429 ? 221.330 247.957 205.413 1.00 46.55 451 LYS D O 1
ATOM 11669 N N . GLY D 1 430 ? 223.426 247.167 205.153 1.00 46.56 452 GLY D N 1
ATOM 11670 C CA . GLY D 1 430 ? 223.645 246.928 206.568 1.00 46.56 452 GLY D CA 1
ATOM 11671 C C . GLY D 1 430 ? 224.358 248.090 207.234 1.00 46.56 452 GLY D C 1
ATOM 11672 O O . GLY D 1 430 ? 225.405 248.542 206.768 1.00 46.56 452 GLY D O 1
ATOM 11673 N N . LEU D 1 431 ? 223.774 248.567 208.331 1.00 45.30 453 LEU D N 1
ATOM 11674 C CA . LEU D 1 431 ? 224.405 249.594 209.158 1.00 45.30 453 LEU D CA 1
ATOM 11675 C C . LEU D 1 431 ? 225.203 248.914 210.271 1.00 45.30 453 LEU D C 1
ATOM 11676 O O . LEU D 1 431 ? 224.907 249.019 211.462 1.00 45.30 453 LEU D O 1
ATOM 11681 N N . GLY D 1 432 ? 226.241 248.207 209.850 1.00 47.86 454 GLY D N 1
ATOM 11682 C CA . GLY D 1 432 ? 227.035 247.401 210.753 1.00 47.86 454 GLY D CA 1
ATOM 11683 C C . GLY D 1 432 ? 226.829 245.921 210.508 1.00 47.86 454 GLY D C 1
ATOM 11684 O O . GLY D 1 432 ? 226.248 245.491 209.508 1.00 47.86 454 GLY D O 1
ATOM 11685 N N . LYS D 1 433 ? 227.323 245.128 211.452 1.00 52.11 455 LYS D N 1
ATOM 11686 C CA . LYS D 1 433 ? 227.197 243.680 211.377 1.00 52.11 455 LYS D CA 1
ATOM 11687 C C . LYS D 1 433 ? 225.929 243.156 212.035 1.00 52.11 455 LYS D C 1
ATOM 11688 O O . LYS D 1 433 ? 225.715 241.941 212.052 1.00 52.11 455 LYS D O 1
ATOM 11694 N N . ASN D 1 434 ? 225.086 244.033 212.575 1.00 52.54 456 ASN D N 1
ATOM 11695 C CA . ASN D 1 434 ? 223.885 243.606 213.277 1.00 52.54 456 ASN D CA 1
ATOM 11696 C C . ASN D 1 434 ? 222.620 244.350 212.878 1.00 52.54 456 ASN D C 1
ATOM 11697 O O . ASN D 1 434 ? 221.526 243.844 213.152 1.00 52.54 456 ASN D O 1
ATOM 11702 N N . PHE D 1 435 ? 222.719 245.517 212.253 1.00 48.06 457 PHE D N 1
ATOM 11703 C CA . PHE D 1 435 ? 221.558 246.270 211.801 1.00 48.06 457 PHE D CA 1
ATOM 11704 C C . PHE D 1 435 ? 221.438 246.140 210.291 1.00 48.06 457 PHE D C 1
ATOM 11705 O O . PHE D 1 435 ? 222.424 246.318 209.570 1.00 48.06 457 PHE D O 1
ATOM 11713 N N . THR D 1 436 ? 220.236 245.829 209.816 1.00 43.26 458 THR D N 1
ATOM 11714 C CA . THR D 1 436 ? 220.005 245.629 208.392 1.00 43.26 458 THR D CA 1
ATOM 11715 C C . THR D 1 436 ? 218.737 246.358 207.986 1.00 43.26 458 THR D C 1
ATOM 11716 O O . THR D 1 436 ? 217.650 246.033 208.470 1.00 43.26 458 THR D O 1
ATOM 11720 N N . LEU D 1 437 ? 218.880 247.335 207.098 1.00 53.50 459 LEU D N 1
ATOM 11721 C CA . LEU D 1 437 ? 217.765 248.088 206.544 1.00 53.50 459 LEU D CA 1
ATOM 11722 C C . LEU D 1 437 ? 217.563 247.668 205.098 1.00 53.50 459 LEU D C 1
ATOM 11723 O O . LEU D 1 437 ? 218.523 247.632 204.323 1.00 53.50 459 LEU D O 1
ATOM 11728 N N . SER D 1 438 ? 216.324 247.345 204.735 1.00 69.25 460 SER D N 1
ATOM 11729 C CA . SER D 1 438 ? 216.063 246.833 203.399 1.00 69.25 460 SER D CA 1
ATOM 11730 C C . SER D 1 438 ? 214.679 247.252 202.931 1.00 69.25 460 SER D C 1
ATOM 11731 O O . SER D 1 438 ? 213.746 247.374 203.728 1.00 69.25 460 SER D O 1
ATOM 11734 N N . LEU D 1 439 ? 214.558 247.449 201.621 1.00 69.25 461 LEU D N 1
ATOM 11735 C CA . LEU D 1 439 ? 213.292 247.743 200.967 1.00 69.25 461 LEU D CA 1
ATOM 11736 C C . LEU D 1 439 ? 212.976 246.617 199.998 1.00 69.25 461 LEU D C 1
ATOM 11737 O O . LEU D 1 439 ? 213.786 246.307 199.120 1.00 69.25 461 LEU D O 1
ATOM 11742 N N . GLY D 1 440 ? 211.804 246.013 200.152 1.00 36.42 462 GLY D N 1
ATOM 11743 C CA . GLY D 1 440 ? 211.441 244.878 199.330 1.00 36.42 462 GLY D CA 1
ATOM 11744 C C . GLY D 1 440 ? 210.051 244.976 198.743 1.00 36.42 462 GLY D C 1
ATOM 11745 O O . GLY D 1 440 ? 209.081 245.193 199.471 1.00 36.42 462 GLY D O 1
ATOM 11746 N N . THR D 1 441 ? 209.939 244.817 197.431 1.00 27.89 463 THR D N 1
ATOM 11747 C CA . THR D 1 441 ? 208.673 244.946 196.729 1.00 27.89 463 THR D CA 1
ATOM 11748 C C . THR D 1 441 ? 208.236 243.592 196.189 1.00 27.89 463 THR D C 1
ATOM 11749 O O . THR D 1 441 ? 208.994 242.621 196.191 1.00 27.89 463 THR D O 1
ATOM 11753 N N . LYS D 1 442 ? 206.991 243.535 195.727 1.00 25.22 464 LYS D N 1
ATOM 11754 C CA . LYS D 1 442 ? 206.460 242.307 195.153 1.00 25.22 464 LYS D CA 1
ATOM 11755 C C . LYS D 1 442 ? 205.264 242.640 194.280 1.00 25.22 464 LYS D C 1
ATOM 11756 O O . LYS D 1 442 ? 204.669 243.712 194.393 1.00 25.22 464 LYS D O 1
ATOM 11762 N N . VAL D 1 443 ? 204.930 241.707 193.394 1.00 25.39 465 VAL D N 1
ATOM 11763 C CA . VAL D 1 443 ? 203.742 241.791 192.555 1.00 25.39 465 VAL D CA 1
ATOM 11764 C C . VAL D 1 443 ? 203.036 240.448 192.612 1.00 25.39 465 VAL D C 1
ATOM 11765 O O . VAL D 1 443 ? 203.669 239.405 192.428 1.00 25.39 465 VAL D O 1
ATOM 11769 N N . GLU D 1 444 ? 201.732 240.468 192.859 1.00 29.38 466 GLU D N 1
ATOM 11770 C CA . GLU D 1 444 ? 200.970 239.242 193.032 1.00 29.38 466 GLU D CA 1
ATOM 11771 C C . GLU D 1 444 ? 199.785 239.208 192.083 1.00 29.38 466 GLU D C 1
ATOM 11772 O O . GLU D 1 444 ? 199.116 240.222 191.870 1.00 29.38 466 GLU D O 1
ATOM 11778 N N . TYR D 1 445 ? 199.534 238.035 191.513 1.00 36.66 467 TYR D N 1
ATOM 11779 C CA . TYR D 1 445 ? 198.315 237.749 190.771 1.00 36.66 467 TYR D CA 1
ATOM 11780 C C . TYR D 1 445 ? 197.540 236.703 191.554 1.00 36.66 467 TYR D C 1
ATOM 11781 O O . TYR D 1 445 ? 197.992 235.562 191.682 1.00 36.66 467 TYR D O 1
ATOM 11790 N N . ILE D 1 446 ? 196.383 237.086 192.075 1.00 41.63 468 ILE D N 1
ATOM 11791 C CA . ILE D 1 446 ? 195.586 236.219 192.931 1.00 41.63 468 ILE D CA 1
ATOM 11792 C C . ILE D 1 446 ? 194.251 235.968 192.252 1.00 41.63 468 ILE D C 1
ATOM 11793 O O . ILE D 1 446 ? 193.649 236.892 191.697 1.00 41.63 468 ILE D O 1
ATOM 11798 N N . LYS D 1 447 ? 193.803 234.718 192.277 1.00 57.99 469 LYS D N 1
ATOM 11799 C CA . LYS D 1 447 ? 192.478 234.347 191.802 1.00 57.99 469 LYS D CA 1
ATOM 11800 C C . LYS D 1 447 ? 191.767 233.594 192.914 1.00 57.99 469 LYS D C 1
ATOM 11801 O O . LYS D 1 447 ? 192.245 232.548 193.361 1.00 57.99 469 LYS D O 1
ATOM 11807 N N . GLU D 1 448 ? 190.633 234.121 193.355 1.00 79.93 470 GLU D N 1
ATOM 11808 C CA . GLU D 1 448 ? 189.847 233.495 194.405 1.00 79.93 470 GLU D CA 1
ATOM 11809 C C . GLU D 1 448 ? 188.702 232.712 193.786 1.00 79.93 470 GLU D C 1
ATOM 11810 O O . GLU D 1 448 ? 188.153 233.107 192.755 1.00 79.93 470 GLU D O 1
ATOM 11816 N N . LYS D 1 449 ? 188.348 231.599 194.417 1.00 100.16 471 LYS D N 1
ATOM 11817 C CA . LYS D 1 449 ? 187.274 230.746 193.938 1.00 100.16 471 LYS D CA 1
ATOM 11818 C C . LYS D 1 449 ? 186.383 230.351 195.104 1.00 100.16 471 LYS D C 1
ATOM 11819 O O . LYS D 1 449 ? 186.868 230.104 196.212 1.00 100.16 471 LYS D O 1
ATOM 11825 N N . HIS D 1 450 ? 185.081 230.298 194.850 1.00 114.73 472 HIS D N 1
ATOM 11826 C CA . HIS D 1 450 ? 184.117 229.900 195.861 1.00 114.73 472 HIS D CA 1
ATOM 11827 C C . HIS D 1 450 ? 183.869 228.397 195.799 1.00 114.73 472 HIS D C 1
ATOM 11828 O O . HIS D 1 450 ? 184.302 227.702 194.878 1.00 114.73 472 HIS D O 1
ATOM 11835 N N . GLU D 1 451 ? 183.149 227.896 196.798 1.00 123.15 473 GLU D N 1
ATOM 11836 C CA . GLU D 1 451 ? 182.825 226.478 196.864 1.00 123.15 473 GLU D CA 1
ATOM 11837 C C . GLU D 1 451 ? 181.646 226.185 195.946 1.00 123.15 473 GLU D C 1
ATOM 11838 O O . GLU D 1 451 ? 180.545 226.705 196.153 1.00 123.15 473 GLU D O 1
ATOM 11844 N N . ASP D 1 452 ? 181.877 225.353 194.935 1.00 128.75 474 ASP D N 1
ATOM 11845 C CA . ASP D 1 452 ? 180.813 224.989 194.011 1.00 128.75 474 ASP D CA 1
ATOM 11846 C C . ASP D 1 452 ? 179.749 224.166 194.724 1.00 128.75 474 ASP D C 1
ATOM 11847 O O . ASP D 1 452 ? 180.056 223.291 195.538 1.00 128.75 474 ASP D O 1
ATOM 11852 N N . GLY D 1 453 ? 178.487 224.454 194.414 1.00 134.33 475 GLY D N 1
ATOM 11853 C CA . GLY D 1 453 ? 177.373 223.787 195.044 1.00 134.33 475 GLY D CA 1
ATOM 11854 C C . GLY D 1 453 ? 176.904 224.411 196.339 1.00 134.33 475 GLY D C 1
ATOM 11855 O O . GLY D 1 453 ? 175.884 223.973 196.885 1.00 134.33 475 GLY D O 1
ATOM 11856 N N . LYS D 1 454 ? 177.612 225.419 196.850 1.00 132.05 476 LYS D N 1
ATOM 11857 C CA . LYS D 1 454 ? 177.208 226.106 198.067 1.00 132.05 476 LYS D CA 1
ATOM 11858 C C . LYS D 1 454 ? 176.812 227.556 197.841 1.00 132.05 476 LYS D C 1
ATOM 11859 O O . LYS D 1 454 ? 176.131 228.131 198.695 1.00 132.05 476 LYS D O 1
ATOM 11865 N N . LEU D 1 455 ? 177.217 228.155 196.726 1.00 140.55 477 LEU D N 1
ATOM 11866 C CA . LEU D 1 455 ? 176.849 229.520 196.381 1.00 140.55 477 LEU D CA 1
ATOM 11867 C C . LEU D 1 455 ? 176.023 229.506 195.105 1.00 140.55 477 LEU D C 1
ATOM 11868 O O . LEU D 1 455 ? 176.418 228.889 194.111 1.00 140.55 477 LEU D O 1
ATOM 11873 N N . ARG D 1 456 ? 174.880 230.182 195.140 1.00 155.29 478 ARG D N 1
ATOM 11874 C CA . ARG D 1 456 ? 173.962 230.247 194.013 1.00 155.29 478 ARG D CA 1
ATOM 11875 C C . ARG D 1 456 ? 173.885 231.682 193.516 1.00 155.29 478 ARG D C 1
ATOM 11876 O O . ARG D 1 456 ? 173.682 232.609 194.308 1.00 155.29 478 ARG D O 1
ATOM 11884 N N . GLN D 1 457 ? 174.054 231.864 192.211 1.00 157.25 479 GLN D N 1
ATOM 11885 C CA . GLN D 1 457 ? 173.901 233.168 191.584 1.00 157.25 479 GLN D CA 1
ATOM 11886 C C . GLN D 1 457 ? 172.605 233.188 190.784 1.00 157.25 479 GLN D C 1
ATOM 11887 O O . GLN D 1 457 ? 172.302 232.237 190.056 1.00 157.25 479 GLN D O 1
ATOM 11893 N N . ALA D 1 458 ? 171.829 234.255 190.948 1.00 165.13 480 ALA D N 1
ATOM 11894 C CA . ALA D 1 458 ? 170.557 234.362 190.257 1.00 165.13 480 ALA D CA 1
ATOM 11895 C C . ALA D 1 458 ? 170.750 234.978 188.874 1.00 165.13 480 ALA D C 1
ATOM 11896 O O . ALA D 1 458 ? 171.859 235.335 188.467 1.00 165.13 480 ALA D O 1
ATOM 11898 N N . ASN D 1 459 ? 169.639 235.103 188.146 1.00 172.40 481 ASN D N 1
ATOM 11899 C CA . ASN D 1 459 ? 169.685 235.639 186.791 1.00 172.40 481 ASN D CA 1
ATOM 11900 C C . ASN D 1 459 ? 170.164 237.084 186.752 1.00 172.40 481 ASN D C 1
ATOM 11901 O O . ASN D 1 459 ? 170.681 237.526 185.720 1.00 172.40 481 ASN D O 1
ATOM 11906 N N . ASN D 1 460 ? 170.008 237.828 187.848 1.00 167.65 482 ASN D N 1
ATOM 11907 C CA . ASN D 1 460 ? 170.439 239.219 187.880 1.00 167.65 482 ASN D CA 1
ATOM 11908 C C . ASN D 1 460 ? 171.954 239.372 187.864 1.00 167.65 482 ASN D C 1
ATOM 11909 O O . ASN D 1 460 ? 172.442 240.491 187.671 1.00 167.65 482 ASN D O 1
ATOM 11914 N N . GLY D 1 461 ? 172.704 238.289 188.057 1.00 168.82 483 GLY D N 1
ATOM 11915 C CA . GLY D 1 461 ? 174.148 238.338 188.069 1.00 168.82 483 GLY D CA 1
ATOM 11916 C C . GLY D 1 461 ? 174.770 238.402 189.447 1.00 168.82 483 GLY D C 1
ATOM 11917 O O . GLY D 1 461 ? 175.986 238.214 189.568 1.00 168.82 483 GLY D O 1
ATOM 11918 N N . LYS D 1 462 ? 173.978 238.657 190.482 1.00 160.66 484 LYS D N 1
ATOM 11919 C CA . LYS D 1 462 ? 174.484 238.714 191.843 1.00 160.66 484 LYS D CA 1
ATOM 11920 C C . LYS D 1 462 ? 174.474 237.324 192.476 1.00 160.66 484 LYS D C 1
ATOM 11921 O O . LYS D 1 462 ? 173.795 236.404 192.016 1.00 160.66 484 LYS D O 1
ATOM 11927 N N . TRP D 1 463 ? 175.240 237.183 193.552 1.00 144.47 485 TRP D N 1
ATOM 11928 C CA . TRP D 1 463 ? 175.446 235.906 194.215 1.00 144.47 485 TRP D CA 1
ATOM 11929 C C . TRP D 1 463 ? 174.736 235.898 195.559 1.00 144.47 485 TRP D C 1
ATOM 11930 O O . TRP D 1 463 ? 174.780 236.885 196.301 1.00 144.47 485 TRP D O 1
ATOM 11941 N N . TYR D 1 464 ? 174.081 234.784 195.869 1.00 155.05 486 TYR D N 1
ATOM 11942 C CA . TYR D 1 464 ? 173.319 234.650 197.101 1.00 155.05 486 TYR D CA 1
ATOM 11943 C C . TYR D 1 464 ? 173.685 233.356 197.808 1.00 155.05 486 TYR D C 1
ATOM 11944 O O . TYR D 1 464 ? 173.943 232.333 197.167 1.00 155.05 486 TYR D O 1
ATOM 11953 N N . TYR D 1 465 ? 173.707 233.415 199.136 1.00 161.90 487 TYR D N 1
ATOM 11954 C CA . TYR D 1 465 ? 174.025 232.279 199.987 1.00 161.90 487 TYR D CA 1
ATOM 11955 C C . TYR D 1 465 ? 172.827 231.980 200.873 1.00 161.90 487 TYR D C 1
ATOM 11956 O O . TYR D 1 465 ? 172.250 232.894 201.471 1.00 161.90 487 TYR D O 1
ATOM 11965 N N . LYS D 1 466 ? 172.457 230.706 200.957 1.00 166.82 488 LYS D N 1
ATOM 11966 C CA . LYS D 1 466 ? 171.247 230.292 201.657 1.00 166.82 488 LYS D CA 1
ATOM 11967 C C . LYS D 1 466 ? 171.587 229.950 203.103 1.00 166.82 488 LYS D C 1
ATOM 11968 O O . LYS D 1 466 ? 172.290 228.970 203.370 1.00 166.82 488 LYS D O 1
ATOM 11974 N N . GLU D 1 467 ? 171.087 230.759 204.034 1.00 173.23 489 GLU D N 1
ATOM 11975 C CA . GLU D 1 467 ? 171.177 230.481 205.463 1.00 173.23 489 GLU D CA 1
ATOM 11976 C C . GLU D 1 467 ? 169.770 230.523 206.031 1.00 173.23 489 GLU D C 1
ATOM 11977 O O . GLU D 1 467 ? 169.064 231.518 205.848 1.00 173.23 489 GLU D O 1
ATOM 11983 N N . LYS D 1 468 ? 169.375 229.456 206.722 1.00 177.70 490 LYS D N 1
ATOM 11984 C CA . LYS D 1 468 ? 168.019 229.267 207.248 1.00 177.70 490 LYS D CA 1
ATOM 11985 C C . LYS D 1 468 ? 166.967 229.763 206.252 1.00 177.70 490 LYS D C 1
ATOM 11986 O O . LYS D 1 468 ? 166.181 230.673 206.519 1.00 177.70 490 LYS D O 1
ATOM 11992 N N . ASN D 1 469 ? 166.993 229.134 205.074 1.00 182.05 491 ASN D N 1
ATOM 11993 C CA . ASN D 1 469 ? 166.039 229.353 203.979 1.00 182.05 491 ASN D CA 1
ATOM 11994 C C . ASN D 1 469 ? 165.807 230.837 203.684 1.00 182.05 491 ASN D C 1
ATOM 11995 O O . ASN D 1 469 ? 164.674 231.314 203.602 1.00 182.05 491 ASN D O 1
ATOM 12000 N N . LYS D 1 470 ? 166.903 231.569 203.500 1.00 167.71 492 LYS D N 1
ATOM 12001 C CA . LYS D 1 470 ? 166.834 232.905 202.927 1.00 167.71 492 LYS D CA 1
ATOM 12002 C C . LYS D 1 470 ? 168.135 233.182 202.192 1.00 167.71 492 LYS D C 1
ATOM 12003 O O . LYS D 1 470 ? 169.190 232.649 202.546 1.00 167.71 492 LYS D O 1
ATOM 12009 N N . TRP D 1 471 ? 168.051 234.023 201.166 1.00 160.04 493 TRP D N 1
ATOM 12010 C CA . TRP D 1 471 ? 169.195 234.321 200.315 1.00 160.04 493 TRP D CA 1
ATOM 12011 C C . TRP D 1 471 ? 169.884 235.595 200.782 1.00 160.04 493 TRP D C 1
ATOM 12012 O O . TRP D 1 471 ? 169.235 236.629 200.969 1.00 160.04 493 TRP D O 1
ATOM 12023 N N . ARG D 1 472 ? 171.197 235.513 200.965 1.00 151.66 494 ARG D N 1
ATOM 12024 C CA . ARG D 1 472 ? 172.011 236.634 201.407 1.00 151.66 494 ARG D CA 1
ATOM 12025 C C . ARG D 1 472 ? 172.983 237.009 200.300 1.00 151.66 494 ARG D C 1
ATOM 12026 O O . ARG D 1 472 ? 173.752 236.163 199.833 1.00 151.66 494 ARG D O 1
ATOM 12034 N N . GLU D 1 473 ? 172.957 238.273 199.891 1.00 146.36 495 GLU D N 1
ATOM 12035 C CA . GLU D 1 473 ? 173.817 238.725 198.806 1.00 146.36 495 GLU D CA 1
ATOM 12036 C C . GLU D 1 473 ? 175.271 238.723 199.259 1.00 146.36 495 GLU D C 1
ATOM 12037 O O . GLU D 1 473 ? 175.624 239.384 200.241 1.00 146.36 495 GLU D O 1
ATOM 12043 N N . ILE D 1 474 ? 176.114 237.986 198.542 1.00 132.05 496 ILE D N 1
ATOM 12044 C CA . ILE D 1 474 ? 177.539 237.892 198.833 1.00 132.05 496 ILE D CA 1
ATOM 12045 C C . ILE D 1 474 ? 178.306 238.369 197.609 1.00 132.05 496 ILE D C 1
ATOM 12046 O O . ILE D 1 474 ? 178.057 237.899 196.493 1.00 132.05 496 ILE D O 1
ATOM 12051 N N . GLU D 1 475 ? 179.235 239.294 197.818 1.00 114.99 497 GLU D N 1
ATOM 12052 C CA . GLU D 1 475 ? 179.985 239.915 196.738 1.00 114.99 497 GLU D CA 1
ATOM 12053 C C . GLU D 1 475 ? 181.444 239.480 196.780 1.00 114.99 497 GLU D C 1
ATOM 12054 O O . GLU D 1 475 ? 181.924 238.923 197.771 1.00 114.99 497 GLU D O 1
ATOM 12060 N N . GLY D 1 476 ? 182.148 239.747 195.683 1.00 106.93 498 GLY D N 1
ATOM 12061 C CA . GLY D 1 476 ? 183.535 239.351 195.554 1.00 106.93 498 GLY D CA 1
ATOM 12062 C C . GLY D 1 476 ? 183.757 237.930 195.091 1.00 106.93 498 GLY D C 1
ATOM 12063 O O . GLY D 1 476 ? 184.904 237.470 195.082 1.00 106.93 498 GLY D O 1
ATOM 12064 N N . VAL D 1 477 ? 182.697 237.220 194.707 1.00 109.91 499 VAL D N 1
ATOM 12065 C CA . VAL D 1 477 ? 182.830 235.839 194.267 1.00 109.91 499 VAL D CA 1
ATOM 12066 C C . VAL D 1 477 ? 183.621 235.785 192.968 1.00 109.91 499 VAL D C 1
ATOM 12067 O O . VAL D 1 477 ? 183.452 236.632 192.081 1.00 109.91 499 VAL D O 1
ATOM 12071 N N . ASP D 1 478 ? 184.491 234.784 192.854 1.00 92.65 500 ASP D N 1
ATOM 12072 C CA . ASP D 1 478 ? 185.352 234.599 191.687 1.00 92.65 500 ASP D CA 1
ATOM 12073 C C . ASP D 1 478 ? 186.167 235.861 191.409 1.00 92.65 500 ASP D C 1
ATOM 12074 O O . ASP D 1 478 ? 186.049 236.503 190.364 1.00 92.65 500 ASP D O 1
ATOM 12079 N N . ASP D 1 479 ? 187.010 236.205 192.375 1.00 75.79 501 ASP D N 1
ATOM 12080 C CA . ASP D 1 479 ? 187.776 237.441 192.331 1.00 75.79 501 ASP D CA 1
ATOM 12081 C C . ASP D 1 479 ? 189.151 237.191 191.725 1.00 75.79 501 ASP D C 1
ATOM 12082 O O . ASP D 1 479 ? 189.887 236.310 192.180 1.00 75.79 501 ASP D O 1
ATOM 12087 N N . LYS D 1 480 ? 189.487 237.967 190.697 1.00 64.86 502 LYS D N 1
ATOM 12088 C CA . LYS D 1 480 ? 190.809 237.953 190.086 1.00 64.86 502 LYS D CA 1
ATOM 12089 C C . LYS D 1 480 ? 191.343 239.375 190.085 1.00 64.86 502 LYS D C 1
ATOM 12090 O O . LYS D 1 480 ? 190.664 240.290 189.610 1.00 64.86 502 LYS D O 1
ATOM 12096 N N . TYR D 1 481 ? 192.551 239.563 190.606 1.00 47.69 503 TYR D N 1
ATOM 12097 C CA . TYR D 1 481 ? 193.069 240.913 190.764 1.00 47.69 503 TYR D CA 1
ATOM 12098 C C . TYR D 1 481 ? 194.579 240.889 190.907 1.00 47.69 503 TYR D C 1
ATOM 12099 O O . TYR D 1 481 ? 195.146 239.971 191.502 1.00 47.69 503 TYR D O 1
ATOM 12108 N N . TRP D 1 482 ? 195.215 241.921 190.368 1.00 41.26 504 TRP D N 1
ATOM 12109 C CA . TRP D 1 482 ? 196.627 242.144 190.606 1.00 41.26 504 TRP D CA 1
ATOM 12110 C C . TRP D 1 482 ? 196.833 242.666 192.024 1.00 41.26 504 TRP D C 1
ATOM 12111 O O . TRP D 1 482 ? 195.886 243.027 192.725 1.00 41.26 504 TRP D O 1
ATOM 12122 N N . LEU D 1 483 ? 198.093 242.697 192.452 1.00 31.76 505 LEU D N 1
ATOM 12123 C CA . LEU D 1 483 ? 198.426 243.124 193.809 1.00 31.76 505 LEU D CA 1
ATOM 12124 C C . LEU D 1 483 ? 199.870 243.598 193.826 1.00 31.76 505 LEU D C 1
ATOM 12125 O O . LEU D 1 483 ? 200.787 242.780 193.733 1.00 31.76 505 LEU D O 1
ATOM 12130 N N . TRP D 1 484 ? 200.072 244.901 193.956 1.00 32.76 506 TRP D N 1
ATOM 12131 C CA . TRP D 1 484 ? 201.402 245.481 194.032 1.00 32.76 506 TRP D CA 1
ATOM 12132 C C . TRP D 1 484 ? 201.621 246.057 195.420 1.00 32.76 506 TRP D C 1
ATOM 12133 O O . TRP D 1 484 ? 200.725 246.693 195.980 1.00 32.76 506 TRP D O 1
ATOM 12144 N N . SER D 1 485 ? 202.807 245.831 195.976 1.00 30.96 507 SER D N 1
ATOM 12145 C CA . SER D 1 485 ? 203.099 246.319 197.314 1.00 30.96 507 SER D CA 1
ATOM 12146 C C . SER D 1 485 ? 204.602 246.435 197.497 1.00 30.96 507 SER D C 1
ATOM 12147 O O . SER D 1 485 ? 205.372 245.681 196.899 1.00 30.96 507 SER D O 1
ATOM 12150 N N . ILE D 1 486 ? 205.008 247.390 198.334 1.00 24.45 508 ILE D N 1
ATOM 12151 C CA . ILE D 1 486 ? 206.398 247.550 198.735 1.00 24.45 508 ILE D CA 1
ATOM 12152 C C . ILE D 1 486 ? 206.451 247.625 200.253 1.00 24.45 508 ILE D C 1
ATOM 12153 O O . ILE D 1 486 ? 205.455 247.912 200.919 1.00 24.45 508 ILE D O 1
ATOM 12158 N N . TYR D 1 487 ? 207.631 247.350 200.798 1.00 39.77 509 TYR D N 1
ATOM 12159 C CA . TYR D 1 487 ? 207.806 247.432 202.240 1.00 39.77 509 TYR D CA 1
ATOM 12160 C C . TYR D 1 487 ? 209.257 247.705 202.607 1.00 39.77 509 TYR D C 1
ATOM 12161 O O . TYR D 1 487 ? 210.149 246.930 202.245 1.00 39.77 509 TYR D O 1
ATOM 12170 N N . PRO D 1 488 ? 209.537 248.801 203.295 1.00 35.80 510 PRO D N 1
ATOM 12171 C CA . PRO D 1 488 ? 210.866 248.978 203.886 1.00 35.80 510 PRO D CA 1
ATOM 12172 C C . PRO D 1 488 ? 210.931 248.365 205.273 1.00 35.80 510 PRO D C 1
ATOM 12173 O O . PRO D 1 488 ? 210.132 248.719 206.144 1.00 35.80 510 PRO D O 1
ATOM 12177 N N . TYR D 1 489 ? 211.870 247.452 205.500 1.00 42.36 511 TYR D N 1
ATOM 12178 C CA . TYR D 1 489 ? 211.954 246.751 206.769 1.00 42.36 511 TYR D CA 1
ATOM 12179 C C . TYR D 1 489 ? 213.363 246.830 207.328 1.00 42.36 511 TYR D C 1
ATOM 12180 O O . TYR D 1 489 ? 214.346 246.853 206.584 1.00 42.36 511 TYR D O 1
ATOM 12189 N N . ILE D 1 490 ? 213.443 246.865 208.652 1.00 37.23 512 ILE D N 1
ATOM 12190 C CA . ILE D 1 490 ? 214.706 246.869 209.372 1.00 37.23 512 ILE D CA 1
ATOM 12191 C C . ILE D 1 490 ? 214.757 245.620 210.238 1.00 37.23 512 ILE D C 1
ATOM 12192 O O . ILE D 1 490 ? 213.740 245.202 210.802 1.00 37.23 512 ILE D O 1
ATOM 12197 N N . SER D 1 491 ? 215.928 244.996 210.302 1.00 39.82 513 SER D N 1
ATOM 12198 C CA . SER D 1 491 ? 216.103 243.753 211.036 1.00 39.82 513 SER D CA 1
ATOM 12199 C C . SER D 1 491 ? 217.366 243.821 211.876 1.00 39.82 513 SER D C 1
ATOM 12200 O O . SER D 1 491 ? 218.389 244.350 211.435 1.00 39.82 513 SER D O 1
ATOM 12203 N N . TYR D 1 492 ? 217.289 243.274 213.085 1.00 48.06 514 TYR D N 1
ATOM 12204 C CA . TYR D 1 492 ? 218.391 243.282 214.037 1.00 48.06 514 TYR D CA 1
ATOM 12205 C C . TYR D 1 492 ? 218.772 241.843 214.342 1.00 48.06 514 TYR D C 1
ATOM 12206 O O . TYR D 1 492 ? 217.941 241.071 214.829 1.00 48.06 514 TYR D O 1
ATOM 12215 N N . ASP D 1 493 ? 220.021 241.485 214.059 1.00 49.96 515 ASP D N 1
ATOM 12216 C CA . ASP D 1 493 ? 220.472 240.102 214.137 1.00 49.96 515 ASP D CA 1
ATOM 12217 C C . ASP D 1 493 ? 221.713 240.004 215.008 1.00 49.96 515 ASP D C 1
ATOM 12218 O O . ASP D 1 493 ? 222.663 240.770 214.829 1.00 49.96 515 ASP D O 1
ATOM 12223 N N . THR D 1 494 ? 221.702 239.055 215.946 1.00 54.07 516 THR D N 1
ATOM 12224 C CA . THR D 1 494 ? 222.876 238.776 216.763 1.00 54.07 516 THR D CA 1
ATOM 12225 C C . THR D 1 494 ? 223.102 237.283 216.958 1.00 54.07 516 THR D C 1
ATOM 12226 O O . THR D 1 494 ? 223.904 236.904 217.820 1.00 54.07 516 THR D O 1
ATOM 12230 N N . ARG D 1 495 ? 222.421 236.428 216.201 1.00 54.01 517 ARG D N 1
ATOM 12231 C CA . ARG D 1 495 ? 222.565 234.992 216.382 1.00 54.01 517 ARG D CA 1
ATOM 12232 C C . ARG D 1 495 ? 223.969 234.542 216.006 1.00 54.01 517 ARG D C 1
ATOM 12233 O O . ARG D 1 495 ? 224.562 235.039 215.046 1.00 54.01 517 ARG D O 1
ATOM 12241 N N . ASN D 1 496 ? 224.503 233.595 216.777 1.00 58.24 518 ASN D N 1
ATOM 12242 C CA . ASN D 1 496 ? 225.838 233.085 216.489 1.00 58.24 518 ASN D CA 1
ATOM 12243 C C . ASN D 1 496 ? 225.856 232.280 215.197 1.00 58.24 518 ASN D C 1
ATOM 12244 O O . ASN D 1 496 ? 226.769 232.432 214.378 1.00 58.24 518 ASN D O 1
ATOM 12249 N N . ASN D 1 497 ? 224.861 231.420 214.995 1.00 61.14 519 ASN D N 1
ATOM 12250 C CA . ASN D 1 497 ? 224.773 230.604 213.794 1.00 61.14 519 ASN D CA 1
ATOM 12251 C C . ASN D 1 497 ? 223.342 230.608 213.284 1.00 61.14 519 ASN D C 1
ATOM 12252 O O . ASN D 1 497 ? 222.396 230.550 214.072 1.00 61.14 519 ASN D O 1
ATOM 12257 N N . TYR D 1 498 ? 223.187 230.672 211.961 1.00 63.05 520 TYR D N 1
ATOM 12258 C CA . TYR D 1 498 ? 221.851 230.723 211.380 1.00 63.05 520 TYR D CA 1
ATOM 12259 C C . TYR D 1 498 ? 221.162 229.366 211.389 1.00 63.05 520 TYR D C 1
ATOM 12260 O O . TYR D 1 498 ? 219.944 229.297 211.588 1.00 63.05 520 TYR D O 1
ATOM 12269 N N . LEU D 1 499 ? 221.911 228.284 211.180 1.00 71.14 521 LEU D N 1
ATOM 12270 C CA . LEU D 1 499 ? 221.293 226.971 211.024 1.00 71.14 521 LEU D CA 1
ATOM 12271 C C . LEU D 1 499 ? 220.732 226.459 212.345 1.00 71.14 521 LEU D C 1
ATOM 12272 O O . LEU D 1 499 ? 219.565 226.060 212.426 1.00 71.14 521 LEU D O 1
ATOM 12277 N N . ASN D 1 500 ? 221.549 226.463 213.396 1.00 69.46 522 ASN D N 1
ATOM 12278 C CA . ASN D 1 500 ? 221.167 225.943 214.710 1.00 69.46 522 ASN D CA 1
ATOM 12279 C C . ASN D 1 500 ? 221.488 226.954 215.807 1.00 69.46 522 ASN D C 1
ATOM 12280 O O . ASN D 1 500 ? 222.259 226.674 216.732 1.00 69.46 522 ASN D O 1
ATOM 12285 N N . PRO D 1 501 ? 220.832 228.114 215.782 1.00 65.38 523 PRO D N 1
ATOM 12286 C CA . PRO D 1 501 ? 221.200 229.192 216.707 1.00 65.38 523 PRO D CA 1
ATOM 12287 C C . PRO D 1 501 ? 221.094 228.753 218.158 1.00 65.38 523 PRO D C 1
ATOM 12288 O O . PRO D 1 501 ? 220.217 227.975 218.534 1.00 65.38 523 PRO D O 1
ATOM 12292 N N . THR D 1 502 ? 222.018 229.252 218.971 1.00 65.41 524 THR D N 1
ATOM 12293 C CA . THR D 1 502 ? 222.081 228.906 220.382 1.00 65.41 524 THR D CA 1
ATOM 12294 C C . THR D 1 502 ? 221.868 230.087 221.310 1.00 65.41 524 THR D C 1
ATOM 12295 O O . THR D 1 502 ? 221.279 229.911 222.376 1.00 65.41 524 THR D O 1
ATOM 12299 N N . SER D 1 503 ? 222.337 231.276 220.945 1.00 58.88 525 SER D N 1
ATOM 12300 C CA . SER D 1 503 ? 222.188 232.444 221.801 1.00 58.88 525 SER D CA 1
ATOM 12301 C C . SER D 1 503 ? 222.229 233.687 220.932 1.00 58.88 525 SER D C 1
ATOM 12302 O O . SER D 1 503 ? 223.092 233.800 220.058 1.00 58.88 525 SER D O 1
ATOM 12305 N N . GLY D 1 504 ? 221.308 234.606 221.171 1.00 57.37 526 GLY D N 1
ATOM 12306 C CA . GLY D 1 504 ? 221.287 235.846 220.427 1.00 57.37 526 GLY D CA 1
ATOM 12307 C C . GLY D 1 504 ? 219.890 236.433 220.395 1.00 57.37 526 GLY D C 1
ATOM 12308 O O . GLY D 1 504 ? 218.985 235.982 221.096 1.00 57.37 526 GLY D O 1
ATOM 12309 N N . PHE D 1 505 ? 219.742 237.454 219.557 1.00 50.25 527 PHE D N 1
ATOM 12310 C CA . PHE D 1 505 ? 218.485 238.167 219.397 1.00 50.25 527 PHE D CA 1
ATOM 12311 C C . PHE D 1 505 ? 218.232 238.372 217.913 1.00 50.25 527 PHE D C 1
ATOM 12312 O O . PHE D 1 505 ? 219.176 238.535 217.137 1.00 50.25 527 PHE D O 1
ATOM 12320 N N . TYR D 1 506 ? 216.962 238.356 217.519 1.00 46.39 528 TYR D N 1
ATOM 12321 C CA . TYR D 1 506 ? 216.587 238.513 216.116 1.00 46.39 528 TYR D CA 1
ATOM 12322 C C . TYR D 1 506 ? 215.258 239.244 216.042 1.00 46.39 528 TYR D C 1
ATOM 12323 O O . TYR D 1 506 ? 214.208 238.650 216.304 1.00 46.39 528 TYR D O 1
ATOM 12332 N N . GLY D 1 507 ? 215.299 240.521 215.677 1.00 41.56 529 GLY D N 1
ATOM 12333 C CA . GLY D 1 507 ? 214.087 241.308 215.570 1.00 41.56 529 GLY D CA 1
ATOM 12334 C C . GLY D 1 507 ? 213.855 241.847 214.176 1.00 41.56 529 GLY D C 1
ATOM 12335 O O . GLY D 1 507 ? 214.719 242.525 213.616 1.00 41.56 529 GLY D O 1
ATOM 12336 N N . LYS D 1 508 ? 212.690 241.557 213.607 1.00 33.87 530 LYS D N 1
ATOM 12337 C CA . LYS D 1 508 ? 212.336 241.993 212.266 1.00 33.87 530 LYS D CA 1
ATOM 12338 C C . LYS D 1 508 ? 211.085 242.853 212.328 1.00 33.87 530 LYS D C 1
ATOM 12339 O O . LYS D 1 508 ? 210.131 242.526 213.039 1.00 33.87 530 LYS D O 1
ATOM 12345 N N . PHE D 1 509 ? 211.092 243.951 211.580 1.00 30.95 531 PHE D N 1
ATOM 12346 C CA . PHE D 1 509 ? 210.000 244.918 211.612 1.00 30.95 531 PHE D CA 1
ATOM 12347 C C . PHE D 1 509 ? 209.813 245.471 210.209 1.00 30.95 531 PHE D C 1
ATOM 12348 O O . PHE D 1 509 ? 210.701 246.155 209.692 1.00 30.95 531 PHE D O 1
ATOM 12356 N N . GLN D 1 510 ? 208.669 245.182 209.594 1.00 34.81 532 GLN D N 1
ATOM 12357 C CA . GLN D 1 510 ? 208.367 245.648 208.249 1.00 34.81 532 GLN D CA 1
ATOM 12358 C C . GLN D 1 510 ? 207.051 246.408 208.241 1.00 34.81 532 GLN D C 1
ATOM 12359 O O . GLN D 1 510 ? 206.112 246.057 208.961 1.00 34.81 532 GLN D O 1
ATOM 12365 N N . VAL D 1 511 ? 206.997 247.461 207.433 1.00 36.37 533 VAL D N 1
ATOM 12366 C CA . VAL D 1 511 ? 205.792 248.253 207.236 1.00 36.37 533 VAL D CA 1
ATOM 12367 C C . VAL D 1 511 ? 205.416 248.136 205.770 1.00 36.37 533 VAL D C 1
ATOM 12368 O O . VAL D 1 511 ? 206.192 248.533 204.894 1.00 36.37 533 VAL D O 1
ATOM 12372 N N . GLU D 1 512 ? 204.233 247.595 205.502 1.00 38.39 534 GLU D N 1
ATOM 12373 C CA . GLU D 1 512 ? 203.809 247.274 204.148 1.00 38.39 534 GLU D CA 1
ATOM 12374 C C . GLU D 1 512 ? 202.614 248.131 203.766 1.00 38.39 534 GLU D C 1
ATOM 12375 O O . GLU D 1 512 ? 201.676 248.285 204.554 1.00 38.39 534 GLU D O 1
ATOM 12381 N N . ALA D 1 513 ? 202.652 248.684 202.558 1.00 39.89 535 ALA D N 1
ATOM 12382 C CA . ALA D 1 513 ? 201.546 249.478 202.038 1.00 39.89 535 ALA D CA 1
ATOM 12383 C C . ALA D 1 513 ? 201.565 249.377 200.524 1.00 39.89 535 ALA D C 1
ATOM 12384 O O . ALA D 1 513 ? 202.531 249.809 199.890 1.00 39.89 535 ALA D O 1
ATOM 12386 N N . GLY D 1 514 ? 200.505 248.816 199.946 1.00 40.74 536 GLY D N 1
ATOM 12387 C CA . GLY D 1 514 ? 200.473 248.582 198.520 1.00 40.74 536 GLY D CA 1
ATOM 12388 C C . GLY D 1 514 ? 199.080 248.755 197.958 1.00 40.74 536 GLY D C 1
ATOM 12389 O O . GLY D 1 514 ? 198.110 248.955 198.690 1.00 40.74 536 GLY D O 1
ATOM 12390 N N . HIS D 1 515 ? 198.993 248.667 196.634 1.00 44.64 537 HIS D N 1
ATOM 12391 C CA . HIS D 1 515 ? 197.758 248.884 195.896 1.00 44.64 537 HIS D CA 1
ATOM 12392 C C . HIS D 1 515 ? 197.254 247.563 195.337 1.00 44.64 537 HIS D C 1
ATOM 12393 O O . HIS D 1 515 ? 198.023 246.805 194.737 1.00 44.64 537 HIS D O 1
ATOM 12400 N N . ALA D 1 516 ? 195.965 247.297 195.524 1.00 49.78 538 ALA D N 1
ATOM 12401 C CA . ALA D 1 516 ? 195.343 246.068 195.062 1.00 49.78 538 ALA D CA 1
ATOM 12402 C C . ALA D 1 516 ? 194.135 246.401 194.201 1.00 49.78 538 ALA D C 1
ATOM 12403 O O . ALA D 1 516 ? 193.471 247.419 194.407 1.00 49.78 538 ALA D O 1
ATOM 12405 N N . GLY D 1 517 ? 193.858 245.536 193.236 1.00 53.91 539 GLY D N 1
ATOM 12406 C CA . GLY D 1 517 ? 192.742 245.692 192.328 1.00 53.91 539 GLY D CA 1
ATOM 12407 C C . GLY D 1 517 ? 191.546 244.856 192.729 1.00 53.91 539 GLY D C 1
ATOM 12408 O O . GLY D 1 517 ? 191.387 244.471 193.893 1.00 53.91 539 GLY D O 1
ATOM 12409 N N . GLY D 1 518 ? 190.691 244.567 191.751 1.00 60.73 540 GLY D N 1
ATOM 12410 C CA . GLY D 1 518 ? 189.541 243.719 191.998 1.00 60.73 540 GLY D CA 1
ATOM 12411 C C . GLY D 1 518 ? 188.489 244.395 192.861 1.00 60.73 540 GLY D C 1
ATOM 12412 O O . GLY D 1 518 ? 188.329 245.618 192.859 1.00 60.73 540 GLY D O 1
ATOM 12413 N N . TYR D 1 519 ? 187.754 243.572 193.605 1.00 70.05 541 TYR D N 1
ATOM 12414 C CA . TYR D 1 519 ? 186.695 244.077 194.469 1.00 70.05 541 TYR D CA 1
ATOM 12415 C C . TYR D 1 519 ? 187.264 245.036 195.505 1.00 70.05 541 TYR D C 1
ATOM 12416 O O . TYR D 1 519 ? 188.267 244.739 196.159 1.00 70.05 541 TYR D O 1
ATOM 12425 N N . LYS D 1 520 ? 186.611 246.187 195.654 1.00 63.24 542 LYS D N 1
ATOM 12426 C CA . LYS D 1 520 ? 187.069 247.262 196.531 1.00 63.24 542 LYS D CA 1
ATOM 12427 C C . LYS D 1 520 ? 188.519 247.634 196.227 1.00 63.24 542 LYS D C 1
ATOM 12428 O O . LYS D 1 520 ? 189.419 247.486 197.054 1.00 63.24 542 LYS D O 1
ATOM 12434 N N . SER D 1 521 ? 188.731 248.112 195.004 1.00 59.27 543 SER D N 1
ATOM 12435 C CA . SER D 1 521 ? 190.049 248.584 194.610 1.00 59.27 543 SER D CA 1
ATOM 12436 C C . SER D 1 521 ? 190.500 249.701 195.538 1.00 59.27 543 SER D C 1
ATOM 12437 O O . SER D 1 521 ? 189.731 250.613 195.849 1.00 59.27 543 SER D O 1
ATOM 12440 N N . GLY D 1 522 ? 191.746 249.625 195.986 1.00 50.24 544 GLY D N 1
ATOM 12441 C CA . GLY D 1 522 ? 192.265 250.646 196.870 1.00 50.24 544 GLY D CA 1
ATOM 12442 C C . GLY D 1 522 ? 193.668 250.307 197.327 1.00 50.24 544 GLY D C 1
ATOM 12443 O O . GLY D 1 522 ? 194.270 249.326 196.886 1.00 50.24 544 GLY D O 1
ATOM 12444 N N . ASN D 1 523 ? 194.172 251.147 198.223 1.00 45.53 545 ASN D N 1
ATOM 12445 C CA . ASN D 1 523 ? 195.505 251.002 198.785 1.00 45.53 545 ASN D CA 1
ATOM 12446 C C . ASN D 1 523 ? 195.387 250.536 200.227 1.00 45.53 545 ASN D C 1
ATOM 12447 O O . ASN D 1 523 ? 194.690 251.163 201.031 1.00 45.53 545 ASN D O 1
ATOM 12452 N N . PHE D 1 524 ? 196.067 249.444 200.550 1.00 45.19 546 PHE D N 1
ATOM 12453 C CA . PHE D 1 524 ? 196.005 248.842 201.871 1.00 45.19 546 PHE D CA 1
ATOM 12454 C C . PHE D 1 524 ? 197.344 249.005 202.573 1.00 45.19 546 PHE D C 1
ATOM 12455 O O . PHE D 1 524 ? 198.364 249.317 201.955 1.00 45.19 546 PHE D O 1
ATOM 12463 N N . GLY D 1 525 ? 197.330 248.779 203.884 1.00 47.29 547 GLY D N 1
ATOM 12464 C CA . GLY D 1 525 ? 198.526 248.919 204.685 1.00 47.29 547 GLY D CA 1
ATOM 12465 C C . GLY D 1 525 ? 198.738 247.689 205.544 1.00 47.29 547 GLY D C 1
ATOM 12466 O O . GLY D 1 525 ? 197.830 246.880 205.746 1.00 47.29 547 GLY D O 1
ATOM 12467 N N . ASN D 1 526 ? 199.963 247.559 206.045 1.00 43.59 548 ASN D N 1
ATOM 12468 C CA . ASN D 1 526 ? 200.320 246.395 206.839 1.00 43.59 548 ASN D CA 1
ATOM 12469 C C . ASN D 1 526 ? 201.599 246.677 207.610 1.00 43.59 548 ASN D C 1
ATOM 12470 O O . ASN D 1 526 ? 202.449 247.452 207.168 1.00 43.59 548 ASN D O 1
ATOM 12475 N N . ALA D 1 527 ? 201.725 246.030 208.766 1.00 39.73 549 ALA D N 1
ATOM 12476 C CA . ALA D 1 527 ? 202.931 246.116 209.574 1.00 39.73 549 ALA D CA 1
ATOM 12477 C C . ALA D 1 527 ? 203.131 244.789 210.286 1.00 39.73 549 ALA D C 1
ATOM 12478 O O . ALA D 1 527 ? 202.176 244.046 210.518 1.00 39.73 549 ALA D O 1
ATOM 12480 N N . THR D 1 528 ? 204.380 244.497 210.636 1.00 38.93 550 THR D N 1
ATOM 12481 C CA . THR D 1 528 ? 204.707 243.211 211.236 1.00 38.93 550 THR D CA 1
ATOM 12482 C C . THR D 1 528 ? 205.966 243.344 212.074 1.00 38.93 550 THR D C 1
ATOM 12483 O O . THR D 1 528 ? 206.977 243.866 211.598 1.00 38.93 550 THR D O 1
ATOM 12487 N N . LEU D 1 529 ? 205.900 242.872 213.316 1.00 35.26 551 LEU D N 1
ATOM 12488 C CA . LEU D 1 529 ? 207.046 242.849 214.212 1.00 35.26 551 LEU D CA 1
ATOM 12489 C C . LEU D 1 529 ? 207.244 241.431 214.718 1.00 35.26 551 LEU D C 1
ATOM 12490 O O . LEU D 1 529 ? 206.315 240.833 215.269 1.00 35.26 551 LEU D O 1
ATOM 12495 N N . GLU D 1 530 ? 208.448 240.898 214.534 1.00 35.95 552 GLU D N 1
ATOM 12496 C CA . GLU D 1 530 ? 208.771 239.545 214.964 1.00 35.95 552 GLU D CA 1
ATOM 12497 C C . GLU D 1 530 ? 210.063 239.567 215.764 1.00 35.95 552 GLU D C 1
ATOM 12498 O O . GLU D 1 530 ? 211.083 240.072 215.286 1.00 35.95 552 GLU D O 1
ATOM 12504 N N . LEU D 1 531 ? 210.018 239.014 216.971 1.00 37.52 553 LEU D N 1
ATOM 12505 C CA . LEU D 1 531 ? 211.161 238.977 217.870 1.00 37.52 553 LEU D CA 1
ATOM 12506 C C . LEU D 1 531 ? 211.535 237.532 218.149 1.00 37.52 553 LEU D C 1
ATOM 12507 O O . LEU D 1 531 ? 210.671 236.717 218.484 1.00 37.52 553 LEU D O 1
ATOM 12512 N N . ARG D 1 532 ? 212.819 237.221 218.012 1.00 44.84 554 ARG D N 1
ATOM 12513 C CA . ARG D 1 532 ? 213.344 235.903 218.328 1.00 44.84 554 ARG D CA 1
ATOM 12514 C C . ARG D 1 532 ? 214.590 236.069 219.179 1.00 44.84 554 ARG D C 1
ATOM 12515 O O . ARG D 1 532 ? 215.496 236.824 218.814 1.00 44.84 554 ARG D O 1
ATOM 12523 N N . THR D 1 533 ? 214.634 235.370 220.308 1.00 57.35 555 THR D N 1
ATOM 12524 C CA . THR D 1 533 ? 215.774 235.443 221.206 1.00 57.35 555 THR D CA 1
ATOM 12525 C C . THR D 1 533 ? 216.063 234.063 221.774 1.00 57.35 555 THR D C 1
ATOM 12526 O O . THR D 1 533 ? 215.195 233.188 221.816 1.00 57.35 555 THR D O 1
ATOM 12530 N N . TYR D 1 534 ? 217.306 233.875 222.205 1.00 65.73 556 TYR D N 1
ATOM 12531 C CA . TYR D 1 534 ? 217.736 232.629 222.815 1.00 65.73 556 TYR D CA 1
ATOM 12532 C C . TYR D 1 534 ? 218.649 232.934 223.990 1.00 65.73 556 TYR D C 1
ATOM 12533 O O . TYR D 1 534 ? 219.307 233.976 224.030 1.00 65.73 556 TYR D O 1
ATOM 12542 N N . HIS D 1 535 ? 218.681 232.014 224.950 1.00 80.14 557 HIS D N 1
ATOM 12543 C CA . HIS D 1 535 ? 219.640 232.090 226.041 1.00 80.14 557 HIS D CA 1
ATOM 12544 C C . HIS D 1 535 ? 219.786 230.705 226.650 1.00 80.14 557 HIS D C 1
ATOM 12545 O O . HIS D 1 535 ? 218.966 229.814 226.413 1.00 80.14 557 HIS D O 1
ATOM 12552 N N . LYS D 1 536 ? 220.846 230.536 227.434 1.00 89.70 558 LYS D N 1
ATOM 12553 C CA . LYS D 1 536 ? 221.170 229.230 227.988 1.00 89.70 558 LYS D CA 1
ATOM 12554 C C . LYS D 1 536 ? 220.087 228.762 228.953 1.00 89.70 558 LYS D C 1
ATOM 12555 O O . LYS D 1 536 ? 219.461 229.557 229.656 1.00 89.70 558 LYS D O 1
ATOM 12561 N N . GLY D 1 537 ? 219.873 227.449 228.978 1.00 97.00 559 GLY D N 1
ATOM 12562 C CA . GLY D 1 537 ? 218.808 226.875 229.773 1.00 97.00 559 GLY D CA 1
ATOM 12563 C C . GLY D 1 537 ? 219.276 226.125 231.002 1.00 97.00 559 GLY D C 1
ATOM 12564 O O . GLY D 1 537 ? 220.144 226.601 231.739 1.00 97.00 559 GLY D O 1
ATOM 12565 N N . LEU D 1 538 ? 218.701 224.942 231.230 1.00 97.14 560 LEU D N 1
ATOM 12566 C CA . LEU D 1 538 ? 218.956 224.214 232.469 1.00 97.14 560 LEU D CA 1
ATOM 12567 C C . LEU D 1 538 ? 220.377 223.664 232.519 1.00 97.14 560 LEU D C 1
ATOM 12568 O O . LEU D 1 538 ? 221.074 223.814 233.528 1.00 97.14 560 LEU D O 1
ATOM 12573 N N . PHE D 1 539 ? 220.824 223.026 231.444 1.00 100.33 561 PHE D N 1
ATOM 12574 C CA . PHE D 1 539 ? 222.100 222.323 231.468 1.00 100.33 561 PHE D CA 1
ATOM 12575 C C . PHE D 1 539 ? 222.697 222.348 230.065 1.00 100.33 561 PHE D C 1
ATOM 12576 O O . PHE D 1 539 ? 222.268 223.127 229.207 1.00 100.33 561 PHE D O 1
ATOM 12584 N N . LYS D 1 540 ? 223.694 221.496 229.834 1.00 102.01 562 LYS D N 1
ATOM 12585 C CA . LYS D 1 540 ? 224.369 221.448 228.545 1.00 102.01 562 LYS D CA 1
ATOM 12586 C C . LYS D 1 540 ? 223.398 221.056 227.438 1.00 102.01 562 LYS D C 1
ATOM 12587 O O . LYS D 1 540 ? 222.591 220.136 227.593 1.00 102.01 562 LYS D O 1
ATOM 12593 N N . ASN D 1 541 ? 223.479 221.773 226.318 1.00 100.02 563 ASN D N 1
ATOM 12594 C CA . ASN D 1 541 ? 222.663 221.591 225.121 1.00 100.02 563 ASN D CA 1
ATOM 12595 C C . ASN D 1 541 ? 221.194 221.917 225.348 1.00 100.02 563 ASN D C 1
ATOM 12596 O O . ASN D 1 541 ? 220.392 221.756 224.422 1.00 100.02 563 ASN D O 1
ATOM 12601 N N . ASN D 1 542 ? 220.809 222.367 226.539 1.00 97.77 564 ASN D N 1
ATOM 12602 C CA . ASN D 1 542 ? 219.439 222.785 226.807 1.00 97.77 564 ASN D CA 1
ATOM 12603 C C . ASN D 1 542 ? 219.345 224.285 226.562 1.00 97.77 564 ASN D C 1
ATOM 12604 O O . ASN D 1 542 ? 219.864 225.083 227.348 1.00 97.77 564 ASN D O 1
ATOM 12609 N N . ILE D 1 543 ? 218.689 224.666 225.471 1.00 86.72 565 ILE D N 1
ATOM 12610 C CA . ILE D 1 543 ? 218.579 226.058 225.055 1.00 86.72 565 ILE D CA 1
ATOM 12611 C C . ILE D 1 543 ? 217.127 226.488 225.182 1.00 86.72 565 ILE D C 1
ATOM 12612 O O . ILE D 1 543 ? 216.224 225.812 224.673 1.00 86.72 565 ILE D O 1
ATOM 12617 N N . PHE D 1 544 ? 216.903 227.608 225.861 1.00 83.35 566 PHE D N 1
ATOM 12618 C CA . PHE D 1 544 ? 215.581 228.205 225.951 1.00 83.35 566 PHE D CA 1
ATOM 12619 C C . PHE D 1 544 ? 215.426 229.225 224.833 1.00 83.35 566 PHE D C 1
ATOM 12620 O O . PHE D 1 544 ? 216.271 230.111 224.673 1.00 83.35 566 PHE D O 1
ATOM 12628 N N . ALA D 1 545 ? 214.353 229.096 224.060 1.00 69.85 567 ALA D N 1
ATOM 12629 C CA . ALA D 1 545 ? 214.115 229.938 222.899 1.00 69.85 567 ALA D CA 1
ATOM 12630 C C . ALA D 1 545 ? 212.757 230.612 223.018 1.00 69.85 567 ALA D C 1
ATOM 12631 O O . ALA D 1 545 ? 211.773 229.981 223.413 1.00 69.85 567 ALA D O 1
ATOM 12633 N N . TYR D 1 546 ? 212.709 231.894 222.671 1.00 61.33 568 TYR D N 1
ATOM 12634 C CA . TYR D 1 546 ? 211.490 232.685 222.763 1.00 61.33 568 TYR D CA 1
ATOM 12635 C C . TYR D 1 546 ? 211.222 233.340 221.420 1.00 61.33 568 TYR D C 1
ATOM 12636 O O . TYR D 1 546 ? 212.122 233.950 220.834 1.00 61.33 568 TYR D O 1
ATOM 12645 N N . LYS D 1 547 ? 209.990 233.217 220.935 1.00 46.26 569 LYS D N 1
ATOM 12646 C CA . LYS D 1 547 ? 209.585 233.835 219.679 1.00 46.26 569 LYS D CA 1
ATOM 12647 C C . LYS D 1 547 ? 208.210 234.449 219.859 1.00 46.26 569 LYS D C 1
ATOM 12648 O O . LYS D 1 547 ? 207.259 233.749 220.218 1.00 46.26 569 LYS D O 1
ATOM 12654 N N . VAL D 1 548 ? 208.106 235.750 219.613 1.00 39.77 570 VAL D N 1
ATOM 12655 C CA . VAL D 1 548 ? 206.841 236.467 219.663 1.00 39.77 570 VAL D CA 1
ATOM 12656 C C . VAL D 1 548 ? 206.649 237.169 218.330 1.00 39.77 570 VAL D C 1
ATOM 12657 O O . VAL D 1 548 ? 207.538 237.894 217.872 1.00 39.77 570 VAL D O 1
ATOM 12661 N N . VAL D 1 549 ? 205.498 236.948 217.705 1.00 40.68 571 VAL D N 1
ATOM 12662 C CA . VAL D 1 549 ? 205.185 237.509 216.398 1.00 40.68 571 VAL D CA 1
ATOM 12663 C C . VAL D 1 549 ? 204.003 238.448 216.552 1.00 40.68 571 VAL D C 1
ATOM 12664 O O . VAL D 1 549 ? 202.977 238.070 217.127 1.00 40.68 571 VAL D O 1
ATOM 12668 N N . GLY D 1 550 ? 204.144 239.661 216.043 1.00 43.81 572 GLY D N 1
ATOM 12669 C CA . GLY D 1 550 ? 203.078 240.640 216.121 1.00 43.81 572 GLY D CA 1
ATOM 12670 C C . GLY D 1 550 ? 202.913 241.362 214.804 1.00 43.81 572 GLY D C 1
ATOM 12671 O O . GLY D 1 550 ? 203.878 241.602 214.075 1.00 43.81 572 GLY D O 1
ATOM 12672 N N . GLY D 1 551 ? 201.667 241.711 214.504 1.00 45.25 573 GLY D N 1
ATOM 12673 C CA . GLY D 1 551 ? 201.369 242.432 213.286 1.00 45.25 573 GLY D CA 1
ATOM 12674 C C . GLY D 1 551 ? 199.954 242.962 213.246 1.00 45.25 573 GLY D C 1
ATOM 12675 O O . GLY D 1 551 ? 199.030 242.330 213.765 1.00 45.25 573 GLY D O 1
ATOM 12676 N N . VAL D 1 552 ? 199.772 244.124 212.631 1.00 45.08 574 VAL D N 1
ATOM 12677 C CA . VAL D 1 552 ? 198.461 244.734 212.478 1.00 45.08 574 VAL D CA 1
ATOM 12678 C C . VAL D 1 552 ? 198.265 245.081 211.013 1.00 45.08 574 VAL D C 1
ATOM 12679 O O . VAL D 1 552 ? 199.228 245.281 210.267 1.00 45.08 574 VAL D O 1
ATOM 12683 N N . ALA D 1 553 ? 197.004 245.150 210.600 1.00 49.21 575 ALA D N 1
ATOM 12684 C CA . ALA D 1 553 ? 196.686 245.467 209.218 1.00 49.21 575 ALA D CA 1
ATOM 12685 C C . ALA D 1 553 ? 195.387 246.250 209.176 1.00 49.21 575 ALA D C 1
ATOM 12686 O O . ALA D 1 553 ? 194.467 245.981 209.951 1.00 49.21 575 ALA D O 1
ATOM 12688 N N . THR D 1 554 ? 195.321 247.217 208.267 1.00 51.21 576 THR D N 1
ATOM 12689 C CA . THR D 1 554 ? 194.096 247.970 208.079 1.00 51.21 576 THR D CA 1
ATOM 12690 C C . THR D 1 554 ? 193.011 247.069 207.497 1.00 51.21 576 THR D C 1
ATOM 12691 O O . THR D 1 554 ? 193.287 246.062 206.842 1.00 51.21 576 THR D O 1
ATOM 12695 N N . ASN D 1 555 ? 191.758 247.443 207.747 1.00 56.04 577 ASN D N 1
ATOM 12696 C CA . ASN D 1 555 ? 190.640 246.643 207.264 1.00 56.04 577 ASN D CA 1
ATOM 12697 C C . ASN D 1 555 ? 190.516 246.657 205.746 1.00 56.04 577 ASN D C 1
ATOM 12698 O O . ASN D 1 555 ? 189.765 245.843 205.200 1.00 56.04 577 ASN D O 1
ATOM 12703 N N . ASN D 1 556 ? 191.231 247.548 205.057 1.00 55.57 578 ASN D N 1
ATOM 12704 C CA . ASN D 1 556 ? 191.124 247.630 203.606 1.00 55.57 578 ASN D CA 1
ATOM 12705 C C . ASN D 1 556 ? 191.778 246.451 202.899 1.00 55.57 578 ASN D C 1
ATOM 12706 O O . ASN D 1 556 ? 191.512 246.239 201.711 1.00 55.57 578 ASN D O 1
ATOM 12711 N N . THR D 1 557 ? 192.625 245.690 203.587 1.00 59.46 579 THR D N 1
ATOM 12712 C CA . THR D 1 557 ? 193.308 244.571 202.953 1.00 59.46 579 THR D CA 1
ATOM 12713 C C . THR D 1 557 ? 192.314 243.496 202.539 1.00 59.46 579 THR D C 1
ATOM 12714 O O . THR D 1 557 ? 191.274 243.300 203.173 1.00 59.46 579 THR D O 1
ATOM 12718 N N . LYS D 1 558 ? 192.649 242.792 201.463 1.00 62.20 580 LYS D N 1
ATOM 12719 C CA . LYS D 1 558 ? 191.785 241.740 200.959 1.00 62.20 580 LYS D CA 1
ATOM 12720 C C . LYS D 1 558 ? 191.698 240.597 201.964 1.00 62.20 580 LYS D C 1
ATOM 12721 O O . LYS D 1 558 ? 192.589 240.389 202.791 1.00 62.20 580 LYS D O 1
ATOM 12727 N N . GLU D 1 559 ? 190.595 239.853 201.885 1.00 73.65 581 GLU D N 1
ATOM 12728 C CA . GLU D 1 559 ? 190.365 238.777 202.841 1.00 73.65 581 GLU D CA 1
ATOM 12729 C C . GLU D 1 559 ? 191.420 237.686 202.716 1.00 73.65 581 GLU D C 1
ATOM 12730 O O . GLU D 1 559 ? 191.862 237.121 203.723 1.00 73.65 581 GLU D O 1
ATOM 12736 N N . SER D 1 560 ? 191.834 237.370 201.488 1.00 66.81 582 SER D N 1
ATOM 12737 C CA . SER D 1 560 ? 192.865 236.355 201.301 1.00 66.81 582 SER D CA 1
ATOM 12738 C C . SER D 1 560 ? 194.193 236.792 201.897 1.00 66.81 582 SER D C 1
ATOM 12739 O O . SER D 1 560 ? 194.975 235.951 202.352 1.00 66.81 582 SER D O 1
ATOM 12742 N N . GLN D 1 561 ? 194.467 238.090 201.902 1.00 64.60 583 GLN D N 1
ATOM 12743 C CA . GLN D 1 561 ? 195.714 238.616 202.435 1.00 64.60 583 GLN D CA 1
ATOM 12744 C C . GLN D 1 561 ? 195.634 238.926 203.925 1.00 64.60 583 GLN D C 1
ATOM 12745 O O . GLN D 1 561 ? 196.609 239.432 204.490 1.00 64.60 583 GLN D O 1
ATOM 12751 N N . LYS D 1 562 ? 194.506 238.642 204.568 1.00 63.68 584 LYS D N 1
ATOM 12752 C CA . LYS D 1 562 ? 194.385 238.859 206.000 1.00 63.68 584 LYS D CA 1
ATOM 12753 C C . LYS D 1 562 ? 195.245 237.859 206.764 1.00 63.68 584 LYS D C 1
ATOM 12754 O O . LYS D 1 562 ? 195.621 236.801 206.254 1.00 63.68 584 LYS D O 1
ATOM 12760 N N . PHE D 1 563 ? 195.557 238.211 208.007 1.00 57.12 585 PHE D N 1
ATOM 12761 C CA . PHE D 1 563 ? 196.446 237.388 208.812 1.00 57.12 585 PHE D CA 1
ATOM 12762 C C . PHE D 1 563 ? 195.787 236.066 209.174 1.00 57.12 585 PHE D C 1
ATOM 12763 O O . PHE D 1 563 ? 194.599 236.011 209.499 1.00 57.12 585 PHE D O 1
ATOM 12771 N N . TRP D 1 564 ? 196.573 234.996 209.113 1.00 69.42 586 TRP D N 1
ATOM 12772 C CA . TRP D 1 564 ? 196.118 233.653 209.435 1.00 69.42 586 TRP D CA 1
ATOM 12773 C C . TRP D 1 564 ? 196.919 233.117 210.610 1.00 69.42 586 TRP D C 1
ATOM 12774 O O . TRP D 1 564 ? 198.137 233.304 210.679 1.00 69.42 586 TRP D O 1
ATOM 12785 N N . VAL D 1 565 ? 196.232 232.454 211.534 1.00 83.13 587 VAL D N 1
ATOM 12786 C CA . VAL D 1 565 ? 196.858 231.855 212.705 1.00 83.13 587 VAL D CA 1
ATOM 12787 C C . VAL D 1 565 ? 196.514 230.375 212.723 1.00 83.13 587 VAL D C 1
ATOM 12788 O O . VAL D 1 565 ? 195.342 230.003 212.592 1.00 83.13 587 VAL D O 1
ATOM 12792 N N . GLY D 1 566 ? 197.533 229.534 212.875 1.00 94.96 588 GLY D N 1
ATOM 12793 C CA . GLY D 1 566 ? 197.329 228.100 212.914 1.00 94.96 588 GLY D CA 1
ATOM 12794 C C . GLY D 1 566 ? 198.427 227.332 212.212 1.00 94.96 588 GLY D C 1
ATOM 12795 O O . GLY D 1 566 ? 199.395 227.923 211.725 1.00 94.96 588 GLY D O 1
ATOM 12796 N N . GLY D 1 567 ? 198.295 226.013 212.160 1.00 100.88 589 GLY D N 1
ATOM 12797 C CA . GLY D 1 567 ? 199.269 225.185 211.477 1.00 100.88 589 GLY D CA 1
ATOM 12798 C C . GLY D 1 567 ? 200.557 225.051 212.269 1.00 100.88 589 GLY D C 1
ATOM 12799 O O . GLY D 1 567 ? 200.713 225.567 213.373 1.00 100.88 589 GLY D O 1
ATOM 12800 N N . GLY D 1 568 ? 201.508 224.342 211.666 1.00 103.14 590 GLY D N 1
ATOM 12801 C CA . GLY D 1 568 ? 202.783 224.118 212.318 1.00 103.14 590 GLY D CA 1
ATOM 12802 C C . GLY D 1 568 ? 203.728 225.295 212.300 1.00 103.14 590 GLY D C 1
ATOM 12803 O O . GLY D 1 568 ? 204.769 225.246 212.962 1.00 103.14 590 GLY D O 1
ATOM 12804 N N . ASN D 1 569 ? 203.391 226.354 211.569 1.00 98.27 591 ASN D N 1
ATOM 12805 C CA . ASN D 1 569 ? 204.267 227.512 211.478 1.00 98.27 591 ASN D CA 1
ATOM 12806 C C . ASN D 1 569 ? 204.031 228.508 212.604 1.00 98.27 591 ASN D C 1
ATOM 12807 O O . ASN D 1 569 ? 204.992 229.054 213.156 1.00 98.27 591 ASN D O 1
ATOM 12812 N N . SER D 1 570 ? 202.772 228.750 212.964 1.00 94.45 592 SER D N 1
ATOM 12813 C CA . SER D 1 570 ? 202.429 229.797 213.916 1.00 94.45 592 SER D CA 1
ATOM 12814 C C . SER D 1 570 ? 201.868 229.243 215.219 1.00 94.45 592 SER D C 1
ATOM 12815 O O . SER D 1 570 ? 202.404 229.531 216.293 1.00 94.45 592 SER D O 1
ATOM 12818 N N . LEU D 1 571 ? 200.802 228.448 215.158 1.00 94.41 593 LEU D N 1
ATOM 12819 C CA . LEU D 1 571 ? 200.118 227.976 216.359 1.00 94.41 593 LEU D CA 1
ATOM 12820 C C . LEU D 1 571 ? 199.822 226.493 216.202 1.00 94.41 593 LEU D C 1
ATOM 12821 O O . LEU D 1 571 ? 198.959 226.111 215.406 1.00 94.41 593 LEU D O 1
ATOM 12826 N N . ARG D 1 572 ? 200.520 225.665 216.973 1.00 97.07 594 ARG D N 1
ATOM 12827 C CA . ARG D 1 572 ? 200.292 224.231 216.935 1.00 97.07 594 ARG D CA 1
ATOM 12828 C C . ARG D 1 572 ? 198.961 223.888 217.601 1.00 97.07 594 ARG D C 1
ATOM 12829 O O . ARG D 1 572 ? 198.331 224.715 218.265 1.00 97.07 594 ARG D O 1
ATOM 12837 N N . GLY D 1 573 ? 198.522 222.649 217.394 1.00 105.19 595 GLY D N 1
ATOM 12838 C CA . GLY D 1 573 ? 197.316 222.152 218.019 1.00 105.19 595 GLY D CA 1
ATOM 12839 C C . GLY D 1 573 ? 196.024 222.607 217.383 1.00 105.19 595 GLY D C 1
ATOM 12840 O O . GLY D 1 573 ? 194.949 222.220 217.858 1.00 105.19 595 GLY D O 1
ATOM 12841 N N . TYR D 1 574 ? 196.087 223.417 216.331 1.00 107.63 596 TYR D N 1
ATOM 12842 C CA . TYR D 1 574 ? 194.898 223.877 215.634 1.00 107.63 596 TYR D CA 1
ATOM 12843 C C . TYR D 1 574 ? 195.135 223.771 214.138 1.00 107.63 596 TYR D C 1
ATOM 12844 O O . TYR D 1 574 ? 196.275 223.821 213.670 1.00 107.63 596 TYR D O 1
ATOM 12853 N N . ASP D 1 575 ? 194.047 223.623 213.392 1.00 110.70 597 ASP D N 1
ATOM 12854 C CA . ASP D 1 575 ? 194.151 223.523 211.948 1.00 110.70 597 ASP D CA 1
ATOM 12855 C C . ASP D 1 575 ? 194.618 224.849 211.356 1.00 110.70 597 ASP D C 1
ATOM 12856 O O . ASP D 1 575 ? 194.520 225.909 211.980 1.00 110.70 597 ASP D O 1
ATOM 12861 N N . GLY D 1 576 ? 195.149 224.774 210.139 1.00 103.49 598 GLY D N 1
ATOM 12862 C CA . GLY D 1 576 ? 195.607 225.960 209.444 1.00 103.49 598 GLY D CA 1
ATOM 12863 C C . GLY D 1 576 ? 194.506 226.980 209.250 1.00 103.49 598 GLY D C 1
ATOM 12864 O O . GLY D 1 576 ? 193.423 226.648 208.761 1.00 103.49 598 GLY D O 1
ATOM 12865 N N . GLY D 1 577 ? 194.771 228.225 209.629 1.00 93.22 599 GLY D N 1
ATOM 12866 C CA . GLY D 1 577 ? 193.757 229.255 209.527 1.00 93.22 599 GLY D CA 1
ATOM 12867 C C . GLY D 1 577 ? 192.646 229.140 210.545 1.00 93.22 599 GLY D C 1
ATOM 12868 O O . GLY D 1 577 ? 191.514 229.541 210.263 1.00 93.22 599 GLY D O 1
ATOM 12869 N N . PHE D 1 578 ? 192.938 228.591 211.726 1.00 96.67 600 PHE D N 1
ATOM 12870 C CA . PHE D 1 578 ? 191.918 228.490 212.764 1.00 96.67 600 PHE D CA 1
ATOM 12871 C C . PHE D 1 578 ? 191.433 229.867 213.191 1.00 96.67 600 PHE D C 1
ATOM 12872 O O . PHE D 1 578 ? 190.232 230.076 213.394 1.00 96.67 600 PHE D O 1
ATOM 12880 N N . PHE D 1 579 ? 192.350 230.816 213.336 1.00 86.63 601 PHE D N 1
ATOM 12881 C CA . PHE D 1 579 ? 192.013 232.195 213.646 1.00 86.63 601 PHE D CA 1
ATOM 12882 C C . PHE D 1 579 ? 192.362 233.084 212.463 1.00 86.63 601 PHE D C 1
ATOM 12883 O O . PHE D 1 579 ? 193.435 232.950 211.867 1.00 86.63 601 PHE D O 1
ATOM 12891 N N . LYS D 1 580 ? 191.449 233.988 212.127 1.00 77.27 602 LYS D N 1
ATOM 12892 C CA . LYS D 1 580 ? 191.649 234.938 211.047 1.00 77.27 602 LYS D CA 1
ATOM 12893 C C . LYS D 1 580 ? 191.325 236.334 211.550 1.00 77.27 602 LYS D C 1
ATOM 12894 O O . LYS D 1 580 ? 190.517 236.507 212.466 1.00 77.27 602 LYS D O 1
ATOM 12900 N N . GLY D 1 581 ? 191.961 237.325 210.952 1.00 74.28 603 GLY D N 1
ATOM 12901 C CA . GLY D 1 581 ? 191.707 238.698 211.334 1.00 74.28 603 GLY D CA 1
ATOM 12902 C C . GLY D 1 581 ? 192.795 239.617 210.826 1.00 74.28 603 GLY D C 1
ATOM 12903 O O . GLY D 1 581 ? 193.736 239.201 210.151 1.00 74.28 603 GLY D O 1
ATOM 12904 N N . SER D 1 582 ? 192.634 240.892 211.168 1.00 62.74 604 SER D N 1
ATOM 12905 C CA . SER D 1 582 ? 193.570 241.934 210.779 1.00 62.74 604 SER D CA 1
ATOM 12906 C C . SER D 1 582 ? 194.548 242.299 211.886 1.00 62.74 604 SER D C 1
ATOM 12907 O O . SER D 1 582 ? 195.382 243.186 211.686 1.00 62.74 604 SER D O 1
ATOM 12910 N N . GLN D 1 583 ? 194.465 241.647 213.042 1.00 65.63 605 GLN D N 1
ATOM 12911 C CA . GLN D 1 583 ? 195.386 241.896 214.147 1.00 65.63 605 GLN D CA 1
ATOM 12912 C C . GLN D 1 583 ? 195.831 240.550 214.696 1.00 65.63 605 GLN D C 1
ATOM 12913 O O . GLN D 1 583 ? 195.012 239.800 215.235 1.00 65.63 605 GLN D O 1
ATOM 12919 N N . LYS D 1 584 ? 197.117 240.242 214.561 1.00 55.09 606 LYS D N 1
ATOM 12920 C CA . LYS D 1 584 ? 197.661 238.950 214.948 1.00 55.09 606 LYS D CA 1
ATOM 12921 C C . LYS D 1 584 ? 198.805 239.134 215.934 1.00 55.09 606 LYS D C 1
ATOM 12922 O O . LYS D 1 584 ? 199.668 239.996 215.745 1.00 55.09 606 LYS D O 1
ATOM 12928 N N . LEU D 1 585 ? 198.805 238.317 216.986 1.00 52.82 607 LEU D N 1
ATOM 12929 C CA . LEU D 1 585 ? 199.896 238.280 217.952 1.00 52.82 607 LEU D CA 1
ATOM 12930 C C . LEU D 1 585 ? 200.062 236.850 218.435 1.00 52.82 607 LEU D C 1
ATOM 12931 O O . LEU D 1 585 ? 199.159 236.305 219.073 1.00 52.82 607 LEU D O 1
ATOM 12936 N N . VAL D 1 586 ? 201.210 236.249 218.137 1.00 52.07 608 VAL D N 1
ATOM 12937 C CA . VAL D 1 586 ? 201.503 234.870 218.506 1.00 52.07 608 VAL D CA 1
ATOM 12938 C C . VAL D 1 586 ? 202.838 234.835 219.234 1.00 52.07 608 VAL D C 1
ATOM 12939 O O . VAL D 1 586 ? 203.835 235.367 218.734 1.00 52.07 608 VAL D O 1
ATOM 12943 N N . ALA D 1 587 ? 202.857 234.212 220.408 1.00 57.19 609 ALA D N 1
ATOM 12944 C CA . ALA D 1 587 ? 204.068 234.054 221.199 1.00 57.19 609 ALA D CA 1
ATOM 12945 C C . ALA D 1 587 ? 204.323 232.576 221.446 1.00 57.19 609 ALA D C 1
ATOM 12946 O O . ALA D 1 587 ? 203.405 231.829 221.797 1.00 57.19 609 ALA D O 1
ATOM 12948 N N . THR D 1 588 ? 205.572 232.157 221.264 1.00 65.35 610 THR D N 1
ATOM 12949 C CA . THR D 1 588 ? 205.956 230.759 221.390 1.00 65.35 610 THR D CA 1
ATOM 12950 C C . THR D 1 588 ? 207.237 230.646 222.200 1.00 65.35 610 THR D C 1
ATOM 12951 O O . THR D 1 588 ? 208.160 231.448 222.032 1.00 65.35 610 THR D O 1
ATOM 12955 N N . ILE D 1 589 ? 207.290 229.648 223.078 1.00 70.69 611 ILE D N 1
ATOM 12956 C CA . ILE D 1 589 ? 208.467 229.367 223.889 1.00 70.69 611 ILE D CA 1
ATOM 12957 C C . ILE D 1 589 ? 208.832 227.903 223.705 1.00 70.69 611 ILE D C 1
ATOM 12958 O O . ILE D 1 589 ? 207.978 227.023 223.857 1.00 70.69 611 ILE D O 1
ATOM 12963 N N . GLU D 1 590 ? 210.096 227.641 223.383 1.00 83.91 612 GLU D N 1
ATOM 12964 C CA . GLU D 1 590 ? 210.571 226.291 223.126 1.00 83.91 612 GLU D CA 1
ATOM 12965 C C . GLU D 1 590 ? 211.810 226.007 223.959 1.00 83.91 612 GLU D C 1
ATOM 12966 O O . GLU D 1 590 ? 212.596 226.907 224.263 1.00 83.91 612 GLU D O 1
ATOM 12972 N N . ASN D 1 591 ? 211.976 224.738 224.321 1.00 89.60 613 ASN D N 1
ATOM 12973 C CA . ASN D 1 591 ? 213.149 224.258 225.046 1.00 89.60 613 ASN D CA 1
ATOM 12974 C C . ASN D 1 591 ? 213.764 223.138 224.218 1.00 89.60 613 ASN D C 1
ATOM 12975 O O . ASN D 1 591 ? 213.310 221.991 224.279 1.00 89.60 613 ASN D O 1
ATOM 12980 N N . ARG D 1 592 ? 214.792 223.466 223.447 1.00 90.00 614 ARG D N 1
ATOM 12981 C CA . ARG D 1 592 ? 215.449 222.501 222.582 1.00 90.00 614 ARG D CA 1
ATOM 12982 C C . ARG D 1 592 ? 216.646 221.889 223.296 1.00 90.00 614 ARG D C 1
ATOM 12983 O O . ARG D 1 592 ? 217.420 222.591 223.953 1.00 90.00 614 ARG D O 1
ATOM 12991 N N . THR D 1 593 ? 216.782 220.572 223.175 1.00 98.69 615 THR D N 1
ATOM 12992 C CA . THR D 1 593 ? 217.876 219.836 223.791 1.00 98.69 615 THR D CA 1
ATOM 12993 C C . THR D 1 593 ? 218.609 219.057 222.712 1.00 98.69 615 THR D C 1
ATOM 12994 O O . THR D 1 593 ? 217.989 218.298 221.960 1.00 98.69 615 THR D O 1
ATOM 12998 N N . GLN D 1 594 ? 219.922 219.248 222.638 1.00 102.50 616 GLN D N 1
ATOM 12999 C CA . GLN D 1 594 ? 220.761 218.597 221.635 1.00 102.50 616 GLN D CA 1
ATOM 13000 C C . GLN D 1 594 ? 221.424 217.390 222.290 1.00 102.50 616 GLN D C 1
ATOM 13001 O O . GLN D 1 594 ? 222.568 217.453 222.742 1.00 102.50 616 GLN D O 1
ATOM 13007 N N . LEU D 1 595 ? 220.689 216.278 222.342 1.00 102.77 617 LEU D N 1
ATOM 13008 C CA . LEU D 1 595 ? 221.212 215.061 222.951 1.00 102.77 617 LEU D CA 1
ATOM 13009 C C . LEU D 1 595 ? 222.369 214.466 222.162 1.00 102.77 617 LEU D C 1
ATOM 13010 O O . LEU D 1 595 ? 223.192 213.749 222.739 1.00 102.77 617 LEU D O 1
ATOM 13015 N N . ASN D 1 596 ? 222.448 214.742 220.866 1.00 108.07 618 ASN D N 1
ATOM 13016 C CA . ASN D 1 596 ? 223.504 214.205 220.020 1.00 108.07 618 ASN D CA 1
ATOM 13017 C C . ASN D 1 596 ? 223.662 215.137 218.822 1.00 108.07 618 ASN D C 1
ATOM 13018 O O . ASN D 1 596 ? 223.201 216.283 218.851 1.00 108.07 618 ASN D O 1
ATOM 13023 N N . ASP D 1 597 ? 224.310 214.647 217.772 1.00 113.80 619 ASP D N 1
ATOM 13024 C CA . ASP D 1 597 ? 224.509 215.415 216.554 1.00 113.80 619 ASP D CA 1
ATOM 13025 C C . ASP D 1 597 ? 223.487 215.106 215.468 1.00 113.80 619 ASP D C 1
ATOM 13026 O O . ASP D 1 597 ? 223.591 215.660 214.370 1.00 113.80 619 ASP D O 1
ATOM 13031 N N . ILE D 1 598 ? 222.506 214.243 215.734 1.00 110.96 620 ILE D N 1
ATOM 13032 C CA . ILE D 1 598 ? 221.582 213.834 214.681 1.00 110.96 620 ILE D CA 1
ATOM 13033 C C . ILE D 1 598 ? 220.130 213.913 215.134 1.00 110.96 620 ILE D C 1
ATOM 13034 O O . ILE D 1 598 ? 219.214 213.807 214.312 1.00 110.96 620 ILE D O 1
ATOM 13039 N N . ILE D 1 599 ? 219.898 214.083 216.436 1.00 107.00 621 ILE D N 1
ATOM 13040 C CA . ILE D 1 599 ? 218.545 214.226 216.956 1.00 107.00 621 ILE D CA 1
ATOM 13041 C C . ILE D 1 599 ? 218.487 215.441 217.870 1.00 107.00 621 ILE D C 1
ATOM 13042 O O . ILE D 1 599 ? 219.506 215.936 218.357 1.00 107.00 621 ILE D O 1
ATOM 13047 N N . GLY D 1 600 ? 217.268 215.921 218.090 1.00 105.40 622 GLY D N 1
ATOM 13048 C CA . GLY D 1 600 ? 217.037 217.026 218.997 1.00 105.40 622 GLY D CA 1
ATOM 13049 C C . GLY D 1 600 ? 215.669 216.955 219.639 1.00 105.40 622 GLY D C 1
ATOM 13050 O O . GLY D 1 600 ? 214.656 216.828 218.945 1.00 105.40 622 GLY D O 1
ATOM 13051 N N . LEU D 1 601 ? 215.624 217.036 220.964 1.00 98.51 623 LEU D N 1
ATOM 13052 C CA . LEU D 1 601 ? 214.377 216.967 221.712 1.00 98.51 623 LEU D CA 1
ATOM 13053 C C . LEU D 1 601 ? 213.923 218.382 222.039 1.00 98.51 623 LEU D C 1
ATOM 13054 O O . LEU D 1 601 ? 214.673 219.154 222.647 1.00 98.51 623 LEU D O 1
ATOM 13059 N N . VAL D 1 602 ? 212.703 218.721 221.632 1.00 96.78 624 VAL D N 1
ATOM 13060 C CA . VAL D 1 602 ? 212.164 220.064 221.798 1.00 96.78 624 VAL D CA 1
ATOM 13061 C C . VAL D 1 602 ? 210.791 219.967 222.443 1.00 96.78 624 VAL D C 1
ATOM 13062 O O . VAL D 1 602 ? 209.940 219.193 221.992 1.00 96.78 624 VAL D O 1
ATOM 13066 N N . VAL D 1 603 ? 210.579 220.753 223.493 1.00 93.19 625 VAL D N 1
ATOM 13067 C CA . VAL D 1 603 ? 209.279 220.901 224.136 1.00 93.19 625 VAL D CA 1
ATOM 13068 C C . VAL D 1 603 ? 208.841 222.343 223.933 1.00 93.19 625 VAL D C 1
ATOM 13069 O O . VAL D 1 603 ? 209.574 223.274 224.286 1.00 93.19 625 VAL D O 1
ATOM 13073 N N . PHE D 1 604 ? 207.653 222.529 223.367 1.00 91.70 626 PHE D N 1
ATOM 13074 C CA . PHE D 1 604 ? 207.194 223.845 222.959 1.00 91.70 626 PHE D CA 1
ATOM 13075 C C . PHE D 1 604 ? 205.850 224.170 223.594 1.00 91.70 626 PHE D C 1
ATOM 13076 O O . PHE D 1 604 ? 205.035 223.282 223.857 1.00 91.70 626 PHE D O 1
ATOM 13084 N N . ALA D 1 605 ? 205.633 225.460 223.831 1.00 83.68 627 ALA D N 1
ATOM 13085 C CA . ALA D 1 605 ? 204.353 225.967 224.312 1.00 83.68 627 ALA D CA 1
ATOM 13086 C C . ALA D 1 605 ? 204.104 227.303 223.634 1.00 83.68 627 ALA D C 1
ATOM 13087 O O . ALA D 1 605 ? 204.946 228.201 223.716 1.00 83.68 627 ALA D O 1
ATOM 13089 N N . ASP D 1 606 ? 202.959 227.435 222.968 1.00 87.31 628 ASP D N 1
ATOM 13090 C CA . ASP D 1 606 ? 202.671 228.618 222.172 1.00 87.31 628 ASP D CA 1
ATOM 13091 C C . ASP D 1 606 ? 201.246 229.082 222.430 1.00 87.31 628 ASP D C 1
ATOM 13092 O O . ASP D 1 606 ? 200.381 228.305 222.841 1.00 87.31 628 ASP D O 1
ATOM 13097 N N . ALA D 1 607 ? 201.013 230.368 222.178 1.00 77.69 629 ALA D N 1
ATOM 13098 C CA . ALA D 1 607 ? 199.697 230.962 222.353 1.00 77.69 629 ALA D CA 1
ATOM 13099 C C . ALA D 1 607 ? 199.557 232.156 221.423 1.00 77.69 629 ALA D C 1
ATOM 13100 O O . ALA D 1 607 ? 200.536 232.844 221.121 1.00 77.69 629 ALA D O 1
ATOM 13102 N N . GLY D 1 608 ? 198.332 232.398 220.975 1.00 78.69 630 GLY D N 1
ATOM 13103 C CA . GLY D 1 608 ? 198.065 233.519 220.096 1.00 78.69 630 GLY D CA 1
ATOM 13104 C C . GLY D 1 608 ? 196.689 233.401 219.484 1.00 78.69 630 GLY D C 1
ATOM 13105 O O . GLY D 1 608 ? 196.042 232.351 219.538 1.00 78.69 630 GLY D O 1
ATOM 13106 N N . ARG D 1 609 ? 196.248 234.508 218.889 1.00 84.12 631 ARG D N 1
ATOM 13107 C CA . ARG D 1 609 ? 194.941 234.561 218.249 1.00 84.12 631 ARG D CA 1
ATOM 13108 C C . ARG D 1 609 ? 194.848 235.814 217.393 1.00 84.12 631 ARG D C 1
ATOM 13109 O O . ARG D 1 609 ? 195.308 236.882 217.802 1.00 84.12 631 ARG D O 1
ATOM 13117 N N . ALA D 1 610 ? 194.247 235.674 216.216 1.00 81.14 632 ALA D N 1
ATOM 13118 C CA . ALA D 1 610 ? 193.940 236.805 215.357 1.00 81.14 632 ALA D CA 1
ATOM 13119 C C . ALA D 1 610 ? 192.598 237.410 215.745 1.00 81.14 632 ALA D C 1
ATOM 13120 O O . ALA D 1 610 ? 191.711 236.723 216.256 1.00 81.14 632 ALA D O 1
ATOM 13122 N N . TRP D 1 611 ? 192.449 238.708 215.492 1.00 83.99 633 TRP D N 1
ATOM 13123 C CA . TRP D 1 611 ? 191.243 239.417 215.888 1.00 83.99 633 TRP D CA 1
ATOM 13124 C C . TRP D 1 611 ? 190.835 240.403 214.804 1.00 83.99 633 TRP D C 1
ATOM 13125 O O . TRP D 1 611 ? 191.621 240.746 213.917 1.00 83.99 633 TRP D O 1
ATOM 13136 N N . LYS D 1 612 ? 189.582 240.852 214.895 1.00 84.34 634 LYS D N 1
ATOM 13137 C CA . LYS D 1 612 ? 189.029 241.897 214.034 1.00 84.34 634 LYS D CA 1
ATOM 13138 C C . LYS D 1 612 ? 189.109 241.507 212.557 1.00 84.34 634 LYS D C 1
ATOM 13139 O O . LYS D 1 612 ? 189.817 242.119 211.756 1.00 84.34 634 LYS D O 1
ATOM 13145 N N . GLN D 1 613 ? 188.362 240.460 212.210 1.00 85.81 635 GLN D N 1
ATOM 13146 C CA . GLN D 1 613 ? 188.280 240.035 210.818 1.00 85.81 635 GLN D CA 1
ATOM 13147 C C . GLN D 1 613 ? 187.252 240.855 210.046 1.00 85.81 635 GLN D C 1
ATOM 13148 O O . GLN D 1 613 ? 187.590 241.533 209.070 1.00 85.81 635 GLN D O 1
ATOM 13154 N N . ASN D 1 614 ? 185.991 240.801 210.476 1.00 90.90 636 ASN D N 1
ATOM 13155 C CA . ASN D 1 614 ? 184.890 241.503 209.816 1.00 90.90 636 ASN D CA 1
ATOM 13156 C C . ASN D 1 614 ? 184.812 241.134 208.335 1.00 90.90 636 ASN D C 1
ATOM 13157 O O . ASN D 1 614 ? 184.614 241.983 207.463 1.00 90.90 636 ASN D O 1
ATOM 13162 N N . GLY D 1 615 ? 184.978 239.838 208.054 1.00 96.61 637 GLY D N 1
ATOM 13163 C CA . GLY D 1 615 ? 184.968 239.356 206.690 1.00 96.61 637 GLY D CA 1
ATOM 13164 C C . GLY D 1 615 ? 183.579 239.001 206.186 1.00 96.61 637 GLY D C 1
ATOM 13165 O O . GLY D 1 615 ? 182.619 238.882 206.945 1.00 96.61 637 GLY D O 1
ATOM 13166 N N . ARG D 1 616 ? 183.490 238.825 204.868 1.00 100.07 638 ARG D N 1
ATOM 13167 C CA . ARG D 1 616 ? 182.232 238.490 204.214 1.00 100.07 638 ARG D CA 1
ATOM 13168 C C . ARG D 1 616 ? 181.875 237.016 204.352 1.00 100.07 638 ARG D C 1
ATOM 13169 O O . ARG D 1 616 ? 180.700 236.679 204.528 1.00 100.07 638 ARG D O 1
ATOM 13177 N N . ASP D 1 617 ? 182.862 236.136 204.277 1.00 105.59 639 ASP D N 1
ATOM 13178 C CA . ASP D 1 617 ? 182.600 234.703 204.289 1.00 105.59 639 ASP D CA 1
ATOM 13179 C C . ASP D 1 617 ? 182.090 234.277 205.658 1.00 105.59 639 ASP D C 1
ATOM 13180 O O . ASP D 1 617 ? 182.794 234.466 206.657 1.00 105.59 639 ASP D O 1
ATOM 13185 N N . PRO D 1 618 ? 180.890 233.698 205.757 1.00 108.17 640 PRO D N 1
ATOM 13186 C CA . PRO D 1 618 ? 180.402 233.227 207.060 1.00 108.17 640 PRO D CA 1
ATOM 13187 C C . PRO D 1 618 ? 181.089 231.968 207.553 1.00 108.17 640 PRO D C 1
ATOM 13188 O O . PRO D 1 618 ? 180.697 231.445 208.602 1.00 108.17 640 PRO D O 1
ATOM 13192 N N . SER D 1 619 ? 182.092 231.461 206.833 1.00 105.70 641 SER D N 1
ATOM 13193 C CA . SER D 1 619 ? 182.810 230.280 207.296 1.00 105.70 641 SER D CA 1
ATOM 13194 C C . SER D 1 619 ? 183.487 230.543 208.633 1.00 105.70 641 SER D C 1
ATOM 13195 O O . SER D 1 619 ? 183.470 229.689 209.527 1.00 105.70 641 SER D O 1
ATOM 13198 N N . TYR D 1 620 ? 184.081 231.721 208.790 1.00 98.41 642 TYR D N 1
ATOM 13199 C CA . TYR D 1 620 ? 184.735 232.104 210.038 1.00 98.41 642 TYR D CA 1
ATOM 13200 C C . TYR D 1 620 ? 183.671 232.426 211.078 1.00 98.41 642 TYR D C 1
ATOM 13201 O O . TYR D 1 620 ? 183.121 233.529 211.105 1.00 98.41 642 TYR D O 1
ATOM 13210 N N . THR D 1 621 ? 183.378 231.460 211.945 1.00 98.40 643 THR D N 1
ATOM 13211 C CA . THR D 1 621 ? 182.397 231.631 213.005 1.00 98.40 643 THR D CA 1
ATOM 13212 C C . THR D 1 621 ? 183.030 232.000 214.338 1.00 98.40 643 THR D C 1
ATOM 13213 O O . THR D 1 621 ? 182.321 232.094 215.343 1.00 98.40 643 THR D O 1
ATOM 13217 N N . ARG D 1 622 ? 184.345 232.206 214.374 1.00 96.17 644 ARG D N 1
ATOM 13218 C CA . ARG D 1 622 ? 185.050 232.538 215.606 1.00 96.17 644 ARG D CA 1
ATOM 13219 C C . ARG D 1 622 ? 185.591 233.963 215.577 1.00 96.17 644 ARG D C 1
ATOM 13220 O O . ARG D 1 622 ? 186.607 234.260 216.208 1.00 96.17 644 ARG D O 1
ATOM 13228 N N . ASP D 1 623 ? 184.925 234.853 214.846 1.00 93.66 645 ASP D N 1
ATOM 13229 C CA . ASP D 1 623 ? 185.332 236.253 214.798 1.00 93.66 645 ASP D CA 1
ATOM 13230 C C . ASP D 1 623 ? 185.076 236.896 216.154 1.00 93.66 645 ASP D C 1
ATOM 13231 O O . ASP D 1 623 ? 183.923 237.088 216.553 1.00 93.66 645 ASP D O 1
ATOM 13236 N N . ASN D 1 624 ? 186.149 237.224 216.867 1.00 94.78 646 ASN D N 1
ATOM 13237 C CA . ASN D 1 624 ? 186.062 237.774 218.212 1.00 94.78 646 ASN D CA 1
ATOM 13238 C C . ASN D 1 624 ? 186.795 239.105 218.276 1.00 94.78 646 ASN D C 1
ATOM 13239 O O . ASN D 1 624 ? 187.915 239.230 217.771 1.00 94.78 646 ASN D O 1
ATOM 13244 N N . SER D 1 625 ? 186.155 240.093 218.898 1.00 95.04 647 SER D N 1
ATOM 13245 C CA . SER D 1 625 ? 186.758 241.395 219.152 1.00 95.04 647 SER D CA 1
ATOM 13246 C C . SER D 1 625 ? 187.572 241.344 220.437 1.00 95.04 647 SER D C 1
ATOM 13247 O O . SER D 1 625 ? 187.923 240.258 220.909 1.00 95.04 647 SER D O 1
ATOM 13250 N N . ARG D 1 626 ? 187.891 242.512 220.998 1.00 93.37 648 ARG D N 1
ATOM 13251 C CA . ARG D 1 626 ? 188.625 242.621 222.259 1.00 93.37 648 ARG D CA 1
ATOM 13252 C C . ARG D 1 626 ? 190.016 241.992 222.138 1.00 93.37 648 ARG D C 1
ATOM 13253 O O . ARG D 1 626 ? 190.313 240.938 222.704 1.00 93.37 648 ARG D O 1
ATOM 13261 N N . PHE D 1 627 ? 190.840 242.654 221.328 1.00 95.30 649 PHE D N 1
ATOM 13262 C CA . PHE D 1 627 ? 192.261 242.351 221.214 1.00 95.30 649 PHE D CA 1
ATOM 13263 C C . PHE D 1 627 ? 192.863 242.034 222.574 1.00 95.30 649 PHE D C 1
ATOM 13264 O O . PHE D 1 627 ? 192.773 242.836 223.509 1.00 95.30 649 PHE D O 1
ATOM 13272 N N . GLY D 1 628 ? 193.482 240.864 222.684 1.00 94.25 650 GLY D N 1
ATOM 13273 C CA . GLY D 1 628 ? 194.005 240.406 223.954 1.00 94.25 650 GLY D CA 1
ATOM 13274 C C . GLY D 1 628 ? 193.057 239.560 224.770 1.00 94.25 650 GLY D C 1
ATOM 13275 O O . GLY D 1 628 ? 193.204 239.501 225.996 1.00 94.25 650 GLY D O 1
ATOM 13276 N N . HIS D 1 629 ? 192.085 238.909 224.134 1.00 94.56 651 HIS D N 1
ATOM 13277 C CA . HIS D 1 629 ? 191.129 238.061 224.828 1.00 94.56 651 HIS D CA 1
ATOM 13278 C C . HIS D 1 629 ? 190.961 236.761 224.056 1.00 94.56 651 HIS D C 1
ATOM 13279 O O . HIS D 1 629 ? 191.187 236.711 222.844 1.00 94.56 651 HIS D O 1
ATOM 13286 N N . ASN D 1 630 ? 190.559 235.711 224.773 1.00 91.98 652 ASN D N 1
ATOM 13287 C CA . ASN D 1 630 ? 190.332 234.389 224.185 1.00 91.98 652 ASN D CA 1
ATOM 13288 C C . ASN D 1 630 ? 191.572 233.879 223.457 1.00 91.98 652 ASN D C 1
ATOM 13289 O O . ASN D 1 630 ? 191.480 233.253 222.400 1.00 91.98 652 ASN D O 1
ATOM 13294 N N . ILE D 1 631 ? 192.743 234.135 224.032 1.00 87.40 653 ILE D N 1
ATOM 13295 C CA . ILE D 1 631 ? 194.004 233.727 223.423 1.00 87.40 653 ILE D CA 1
ATOM 13296 C C . ILE D 1 631 ? 194.152 232.220 223.600 1.00 87.40 653 ILE D C 1
ATOM 13297 O O . ILE D 1 631 ? 194.401 231.738 224.707 1.00 87.40 653 ILE D O 1
ATOM 13302 N N . GLY D 1 632 ? 193.999 231.475 222.509 1.00 89.43 654 GLY D N 1
ATOM 13303 C CA . GLY D 1 632 ? 194.160 230.034 222.578 1.00 89.43 654 GLY D CA 1
ATOM 13304 C C . GLY D 1 632 ? 195.597 229.654 222.887 1.00 89.43 654 GLY D C 1
ATOM 13305 O O . GLY D 1 632 ? 196.545 230.290 222.426 1.00 89.43 654 GLY D O 1
ATOM 13306 N N . THR D 1 633 ? 195.755 228.601 223.686 1.00 94.08 655 THR D N 1
ATOM 13307 C CA . THR D 1 633 ? 197.063 228.127 224.107 1.00 94.08 655 THR D CA 1
ATOM 13308 C C . THR D 1 633 ? 197.260 226.680 223.679 1.00 94.08 655 THR D C 1
ATOM 13309 O O . THR D 1 633 ? 196.309 225.894 223.628 1.00 94.08 655 THR D O 1
ATOM 13313 N N . THR D 1 634 ? 198.508 226.337 223.371 1.00 97.42 656 THR D N 1
ATOM 13314 C CA . THR D 1 634 ? 198.870 224.985 222.978 1.00 97.42 656 THR D CA 1
ATOM 13315 C C . THR D 1 634 ? 200.262 224.662 223.497 1.00 97.42 656 THR D C 1
ATOM 13316 O O . THR D 1 634 ? 201.090 225.554 223.700 1.00 97.42 656 THR D O 1
ATOM 13320 N N . ALA D 1 635 ? 200.508 223.373 223.714 1.00 98.44 657 ALA D N 1
ATOM 13321 C CA . ALA D 1 635 ? 201.814 222.893 224.132 1.00 98.44 657 ALA D CA 1
ATOM 13322 C C . ALA D 1 635 ? 201.989 221.472 223.622 1.00 98.44 657 ALA D C 1
ATOM 13323 O O . ALA D 1 635 ? 201.019 220.791 223.283 1.00 98.44 657 ALA D O 1
ATOM 13325 N N . GLY D 1 636 ? 203.239 221.033 223.563 1.00 95.68 658 GLY D N 1
ATOM 13326 C CA . GLY D 1 636 ? 203.520 219.684 223.123 1.00 95.68 658 GLY D CA 1
ATOM 13327 C C . GLY D 1 636 ? 205.012 219.454 223.007 1.00 95.68 658 GLY D C 1
ATOM 13328 O O . GLY D 1 636 ? 205.824 220.321 223.340 1.00 95.68 658 GLY D O 1
ATOM 13329 N N . VAL D 1 637 ? 205.353 218.264 222.521 1.00 97.46 659 VAL D N 1
ATOM 13330 C CA . VAL D 1 637 ? 206.738 217.858 222.338 1.00 97.46 659 VAL D CA 1
ATOM 13331 C C . VAL D 1 637 ? 207.029 217.779 220.847 1.00 97.46 659 VAL D C 1
ATOM 13332 O O . VAL D 1 637 ? 206.134 217.542 220.029 1.00 97.46 659 VAL D O 1
ATOM 13336 N N . GLY D 1 638 ? 208.286 218.001 220.496 1.00 99.49 660 GLY D N 1
ATOM 13337 C CA . GLY D 1 638 ? 208.694 217.989 219.105 1.00 99.49 660 GLY D CA 1
ATOM 13338 C C . GLY D 1 638 ? 210.040 217.321 218.943 1.00 99.49 660 GLY D C 1
ATOM 13339 O O . GLY D 1 638 ? 210.890 217.359 219.834 1.00 99.49 660 GLY D O 1
ATOM 13340 N N . ILE D 1 639 ? 210.226 216.703 217.780 1.00 104.12 661 ILE D N 1
ATOM 13341 C CA . ILE D 1 639 ? 211.467 216.025 217.432 1.00 104.12 661 ILE D CA 1
ATOM 13342 C C . ILE D 1 639 ? 212.094 216.761 216.259 1.00 104.12 661 ILE D C 1
ATOM 13343 O O . ILE D 1 639 ? 211.501 216.837 215.176 1.00 104.12 661 ILE D O 1
ATOM 13348 N N . ARG D 1 640 ? 213.289 217.300 216.473 1.00 108.62 662 ARG D N 1
ATOM 13349 C CA . ARG D 1 640 ? 214.063 217.962 215.428 1.00 108.62 662 ARG D CA 1
ATOM 13350 C C . ARG D 1 640 ? 215.326 217.132 215.236 1.00 108.62 662 ARG D C 1
ATOM 13351 O O . ARG D 1 640 ? 216.348 217.380 215.879 1.00 108.62 662 ARG D O 1
ATOM 13359 N N . LEU D 1 641 ? 215.253 216.142 214.356 1.00 114.97 663 LEU D N 1
ATOM 13360 C CA . LEU D 1 641 ? 216.369 215.240 214.120 1.00 114.97 663 LEU D CA 1
ATOM 13361 C C . LEU D 1 641 ? 217.168 215.697 212.908 1.00 114.97 663 LEU D C 1
ATOM 13362 O O . LEU D 1 641 ? 216.602 216.108 211.891 1.00 114.97 663 LEU D O 1
ATOM 13367 N N . ASN D 1 642 ? 218.492 215.647 213.038 1.00 117.87 664 ASN D N 1
ATOM 13368 C CA . ASN D 1 642 ? 219.403 216.002 211.953 1.00 117.87 664 ASN D CA 1
ATOM 13369 C C . ASN D 1 642 ? 219.758 214.725 211.205 1.00 117.87 664 ASN D C 1
ATOM 13370 O O . ASN D 1 642 ? 220.721 214.031 211.533 1.00 117.87 664 ASN D O 1
ATOM 13375 N N . THR D 1 643 ? 218.963 214.406 210.191 1.00 119.91 665 THR D N 1
ATOM 13376 C CA . THR D 1 643 ? 219.234 213.230 209.387 1.00 119.91 665 THR D CA 1
ATOM 13377 C C . THR D 1 643 ? 220.509 213.434 208.573 1.00 119.91 665 THR D C 1
ATOM 13378 O O . THR D 1 643 ? 220.863 214.566 208.234 1.00 119.91 665 THR D O 1
ATOM 13382 N N . PRO D 1 644 ? 221.224 212.353 208.255 1.00 119.90 666 PRO D N 1
ATOM 13383 C CA . PRO D 1 644 ? 222.407 212.491 207.392 1.00 119.90 666 PRO D CA 1
ATOM 13384 C C . PRO D 1 644 ? 222.085 213.045 206.018 1.00 119.90 666 PRO D C 1
ATOM 13385 O O . PRO D 1 644 ? 222.979 213.592 205.361 1.00 119.90 666 PRO D O 1
ATOM 13389 N N . ILE D 1 645 ? 220.836 212.921 205.559 1.00 110.99 667 ILE D N 1
ATOM 13390 C CA . ILE D 1 645 ? 220.451 213.456 204.257 1.00 110.99 667 ILE D CA 1
ATOM 13391 C C . ILE D 1 645 ? 219.897 214.870 204.337 1.00 110.99 667 ILE D C 1
ATOM 13392 O O . ILE D 1 645 ? 219.696 215.503 203.290 1.00 110.99 667 ILE D O 1
ATOM 13397 N N . GLY D 1 646 ? 219.638 215.388 205.535 1.00 116.98 668 GLY D N 1
ATOM 13398 C CA . GLY D 1 646 ? 219.157 216.741 205.680 1.00 116.98 668 GLY D CA 1
ATOM 13399 C C . GLY D 1 646 ? 218.343 216.955 206.939 1.00 116.98 668 GLY D C 1
ATOM 13400 O O . GLY D 1 646 ? 217.906 216.006 207.596 1.00 116.98 668 GLY D O 1
ATOM 13401 N N . PRO D 1 647 ? 218.127 218.218 207.302 1.00 117.03 669 PRO D N 1
ATOM 13402 C CA . PRO D 1 647 ? 217.332 218.515 208.497 1.00 117.03 669 PRO D CA 1
ATOM 13403 C C . PRO D 1 647 ? 215.880 218.107 208.315 1.00 117.03 669 PRO D C 1
ATOM 13404 O O . PRO D 1 647 ? 215.344 218.099 207.204 1.00 117.03 669 PRO D O 1
ATOM 13408 N N . LEU D 1 648 ? 215.244 217.764 209.432 1.00 116.68 670 LEU D N 1
ATOM 13409 C CA . LEU D 1 648 ? 213.862 217.312 209.416 1.00 116.68 670 LEU D CA 1
ATOM 13410 C C . LEU D 1 648 ? 213.229 217.598 210.770 1.00 116.68 670 LEU D C 1
ATOM 13411 O O . LEU D 1 648 ? 213.897 217.542 211.806 1.00 116.68 670 LEU D O 1
ATOM 13416 N N . ARG D 1 649 ? 211.932 217.898 210.752 1.00 112.96 671 ARG D N 1
ATOM 13417 C CA . ARG D 1 649 ? 211.206 218.288 211.952 1.00 112.96 671 ARG D CA 1
ATOM 13418 C C . ARG D 1 649 ? 209.980 217.411 212.149 1.00 112.96 671 ARG D C 1
ATOM 13419 O O . ARG D 1 649 ? 209.340 216.988 211.182 1.00 112.96 671 ARG D O 1
ATOM 13427 N N . PHE D 1 650 ? 209.659 217.145 213.413 1.00 107.00 672 PHE D N 1
ATOM 13428 C CA . PHE D 1 650 ? 208.440 216.452 213.802 1.00 107.00 672 PHE D CA 1
ATOM 13429 C C . PHE D 1 650 ? 207.843 217.175 214.997 1.00 107.00 672 PHE D C 1
ATOM 13430 O O . PHE D 1 650 ? 208.556 217.474 215.960 1.00 107.00 672 PHE D O 1
ATOM 13438 N N . ASP D 1 651 ? 206.543 217.454 214.942 1.00 108.14 673 ASP D N 1
ATOM 13439 C CA . ASP D 1 651 ? 205.883 218.237 215.977 1.00 108.14 673 ASP D CA 1
ATOM 13440 C C . ASP D 1 651 ? 204.582 217.569 216.393 1.00 108.14 673 ASP D C 1
ATOM 13441 O O . ASP D 1 651 ? 203.824 217.091 215.543 1.00 108.14 673 ASP D O 1
ATOM 13446 N N . PHE D 1 652 ? 204.328 217.543 217.700 1.00 104.98 674 PHE D N 1
ATOM 13447 C CA . PHE D 1 652 ? 203.086 217.017 218.255 1.00 104.98 674 PHE D CA 1
ATOM 13448 C C . PHE D 1 652 ? 202.664 217.913 219.406 1.00 104.98 674 PHE D C 1
ATOM 13449 O O . PHE D 1 652 ? 203.330 217.940 220.445 1.00 104.98 674 PHE D O 1
ATOM 13457 N N . GLY D 1 653 ? 201.568 218.634 219.229 1.00 109.25 675 GLY D N 1
ATOM 13458 C CA . GLY D 1 653 ? 201.089 219.577 220.230 1.00 109.25 675 GLY D CA 1
ATOM 13459 C C . GLY D 1 653 ? 199.720 219.193 220.755 1.00 109.25 675 GLY D C 1
ATOM 13460 O O . GLY D 1 653 ? 198.888 218.667 220.013 1.00 109.25 675 GLY D O 1
ATOM 13461 N N . TRP D 1 654 ? 199.494 219.460 222.041 1.00 108.77 676 TRP D N 1
ATOM 13462 C CA . TRP D 1 654 ? 198.206 219.226 222.676 1.00 108.77 676 TRP D CA 1
ATOM 13463 C C . TRP D 1 654 ? 197.516 220.562 222.888 1.00 108.77 676 TRP D C 1
ATOM 13464 O O . TRP D 1 654 ? 198.057 221.416 223.606 1.00 108.77 676 TRP D O 1
ATOM 13475 N N . PRO D 1 655 ? 196.352 220.803 222.294 1.00 110.56 677 PRO D N 1
ATOM 13476 C CA . PRO D 1 655 ? 195.614 222.032 222.611 1.00 110.56 677 PRO D CA 1
ATOM 13477 C C . PRO D 1 655 ? 195.172 222.047 224.064 1.00 110.56 677 PRO D C 1
ATOM 13478 O O . PRO D 1 655 ? 194.328 221.243 224.469 1.00 110.56 677 PRO D O 1
ATOM 13482 N N . VAL D 1 656 ? 195.730 222.959 224.857 1.00 109.23 678 VAL D N 1
ATOM 13483 C CA . VAL D 1 656 ? 195.490 222.970 226.295 1.00 109.23 678 VAL D CA 1
ATOM 13484 C C . VAL D 1 656 ? 194.787 224.258 226.693 1.00 109.23 678 VAL D C 1
ATOM 13485 O O . VAL D 1 656 ? 194.533 225.127 225.851 1.00 109.23 678 VAL D O 1
ATOM 13489 N N . GLY D 1 657 ? 194.480 224.391 227.979 1.00 120.30 679 GLY D N 1
ATOM 13490 C CA . GLY D 1 657 ? 193.738 225.554 228.437 1.00 120.30 679 GLY D CA 1
ATOM 13491 C C . GLY D 1 657 ? 192.331 225.526 227.878 1.00 120.30 679 GLY D C 1
ATOM 13492 O O . GLY D 1 657 ? 191.606 224.534 228.011 1.00 120.30 679 GLY D O 1
ATOM 13493 N N . ASN D 1 658 ? 191.933 226.624 227.243 1.00 126.30 680 ASN D N 1
ATOM 13494 C CA . ASN D 1 658 ? 190.640 226.684 226.572 1.00 126.30 680 ASN D CA 1
ATOM 13495 C C . ASN D 1 658 ? 190.669 225.760 225.363 1.00 126.30 680 ASN D C 1
ATOM 13496 O O . ASN D 1 658 ? 191.461 225.960 224.438 1.00 126.30 680 ASN D O 1
ATOM 13501 N N . LYS D 1 659 ? 189.821 224.734 225.376 1.00 129.79 681 LYS D N 1
ATOM 13502 C CA . LYS D 1 659 ? 189.788 223.739 224.307 1.00 129.79 681 LYS D CA 1
ATOM 13503 C C . LYS D 1 659 ? 188.623 224.065 223.377 1.00 129.79 681 LYS D C 1
ATOM 13504 O O . LYS D 1 659 ? 187.554 223.457 223.433 1.00 129.79 681 LYS D O 1
ATOM 13510 N N . MET D 1 660 ? 188.838 225.060 222.511 1.00 131.76 682 MET D N 1
ATOM 13511 C CA . MET D 1 660 ? 187.816 225.394 221.523 1.00 131.76 682 MET D CA 1
ATOM 13512 C C . MET D 1 660 ? 187.606 224.251 220.538 1.00 131.76 682 MET D C 1
ATOM 13513 O O . MET D 1 660 ? 186.467 223.951 220.161 1.00 131.76 682 MET D O 1
ATOM 13518 N N . ASP D 1 661 ? 188.685 223.601 220.114 1.00 134.90 683 ASP D N 1
ATOM 13519 C CA . ASP D 1 661 ? 188.620 222.488 219.178 1.00 134.90 683 ASP D CA 1
ATOM 13520 C C . ASP D 1 661 ? 188.843 221.184 219.928 1.00 134.90 683 ASP D C 1
ATOM 13521 O O . ASP D 1 661 ? 189.771 221.078 220.736 1.00 134.90 683 ASP D O 1
ATOM 13526 N N . ASP D 1 662 ? 187.997 220.192 219.650 1.00 140.33 684 ASP D N 1
ATOM 13527 C CA . ASP D 1 662 ? 188.020 218.937 220.388 1.00 140.33 684 ASP D CA 1
ATOM 13528 C C . ASP D 1 662 ? 189.126 217.994 219.937 1.00 140.33 684 ASP D C 1
ATOM 13529 O O . ASP D 1 662 ? 189.308 216.942 220.560 1.00 140.33 684 ASP D O 1
ATOM 13534 N N . ASP D 1 663 ? 189.862 218.338 218.885 1.00 138.81 685 ASP D N 1
ATOM 13535 C CA . ASP D 1 663 ? 190.913 217.463 218.387 1.00 138.81 685 ASP D CA 1
ATOM 13536 C C . ASP D 1 663 ? 192.032 217.319 219.411 1.00 138.81 685 ASP D C 1
ATOM 13537 O O . ASP D 1 663 ? 192.245 218.184 220.264 1.00 138.81 685 ASP D O 1
ATOM 13542 N N . GLY D 1 664 ? 192.747 216.202 219.319 1.00 130.57 686 GLY D N 1
ATOM 13543 C CA . GLY D 1 664 ? 193.815 215.895 220.249 1.00 130.57 686 GLY D CA 1
ATOM 13544 C C . GLY D 1 664 ? 195.193 216.006 219.634 1.00 130.57 686 GLY D C 1
ATOM 13545 O O . GLY D 1 664 ? 195.764 217.098 219.545 1.00 130.57 686 GLY D O 1
ATOM 13546 N N . MET D 1 665 ? 195.744 214.869 219.224 1.00 124.13 687 MET D N 1
ATOM 13547 C CA . MET D 1 665 ? 197.075 214.846 218.641 1.00 124.13 687 MET D CA 1
ATOM 13548 C C . MET D 1 665 ? 197.112 215.651 217.348 1.00 124.13 687 MET D C 1
ATOM 13549 O O . MET D 1 665 ? 196.113 215.771 216.632 1.00 124.13 687 MET D O 1
ATOM 13554 N N . LYS D 1 666 ? 198.276 216.226 217.064 1.00 116.97 688 LYS D N 1
ATOM 13555 C CA . LYS D 1 666 ? 198.530 216.917 215.810 1.00 116.97 688 LYS D CA 1
ATOM 13556 C C . LYS D 1 666 ? 199.898 216.513 215.283 1.00 116.97 688 LYS D C 1
ATOM 13557 O O . LYS D 1 666 ? 200.845 216.341 216.056 1.00 116.97 688 LYS D O 1
ATOM 13563 N N . PHE D 1 667 ? 199.997 216.355 213.967 1.00 104.93 689 PHE D N 1
ATOM 13564 C CA . PHE D 1 667 ? 201.238 215.968 213.313 1.00 104.93 689 PHE D CA 1
ATOM 13565 C C . PHE D 1 667 ? 201.680 217.056 212.347 1.00 104.93 689 PHE D C 1
ATOM 13566 O O . PHE D 1 667 ? 200.848 217.710 211.711 1.00 104.93 689 PHE D O 1
ATOM 13574 N N . TYR D 1 668 ? 202.993 217.245 212.240 1.00 106.16 690 TYR D N 1
ATOM 13575 C CA . TYR D 1 668 ? 203.556 218.260 211.362 1.00 106.16 690 TYR D CA 1
ATOM 13576 C C . TYR D 1 668 ? 204.865 217.758 210.777 1.00 106.16 690 TYR D C 1
ATOM 13577 O O . TYR D 1 668 ? 205.697 217.198 211.496 1.00 106.16 690 TYR D O 1
ATOM 13586 N N . PHE D 1 669 ? 205.042 217.973 209.477 1.00 112.70 691 PHE D N 1
ATOM 13587 C CA . PHE D 1 669 ? 206.227 217.549 208.744 1.00 112.70 691 PHE D CA 1
ATOM 13588 C C . PHE D 1 669 ? 206.837 218.767 208.073 1.00 112.70 691 PHE D C 1
ATOM 13589 O O . PHE D 1 669 ? 206.178 219.424 207.260 1.00 112.70 691 PHE D O 1
ATOM 13597 N N . ASN D 1 670 ? 208.090 219.064 208.403 1.00 119.24 692 ASN D N 1
ATOM 13598 C CA . ASN D 1 670 ? 208.744 220.248 207.863 1.00 119.24 692 ASN D CA 1
ATOM 13599 C C . ASN D 1 670 ? 210.245 220.135 208.083 1.00 119.24 692 ASN D C 1
ATOM 13600 O O . ASN D 1 670 ? 210.730 219.227 208.762 1.00 119.24 692 ASN D O 1
ATOM 13605 N N . MET D 1 671 ? 210.976 221.068 207.481 1.00 124.95 693 MET D N 1
ATOM 13606 C CA . MET D 1 671 ? 212.416 221.183 207.662 1.00 124.95 693 MET D CA 1
ATOM 13607 C C . MET D 1 671 ? 212.750 222.518 208.322 1.00 124.95 693 MET D C 1
ATOM 13608 O O . MET D 1 671 ? 211.865 223.308 208.655 1.00 124.95 693 MET D O 1
ATOM 13613 N N . GLY D 1 672 ? 214.046 222.765 208.505 1.00 72.06 694 GLY D N 1
ATOM 13614 C CA . GLY D 1 672 ? 214.468 224.022 209.103 1.00 72.06 694 GLY D CA 1
ATOM 13615 C C . GLY D 1 672 ? 214.116 224.082 210.577 1.00 72.06 694 GLY D C 1
ATOM 13616 O O . GLY D 1 672 ? 214.246 223.100 211.315 1.00 72.06 694 GLY D O 1
ATOM 13617 N N . GLN D 1 673 ? 213.684 225.261 211.019 1.00 69.28 695 GLN D N 1
ATOM 13618 C CA . GLN D 1 673 ? 213.203 225.442 212.381 1.00 69.28 695 GLN D CA 1
ATOM 13619 C C . GLN D 1 673 ? 212.247 226.624 212.405 1.00 69.28 695 GLN D C 1
ATOM 13620 O O . GLN D 1 673 ? 212.424 227.591 211.658 1.00 69.28 695 GLN D O 1
ATOM 13626 N N . SER D 1 674 ? 211.224 226.532 213.255 1.00 76.89 696 SER D N 1
ATOM 13627 C CA . SER D 1 674 ? 210.315 227.659 213.426 1.00 76.89 696 SER D CA 1
ATOM 13628 C C . SER D 1 674 ? 211.010 228.833 214.099 1.00 76.89 696 SER D C 1
ATOM 13629 O O . SER D 1 674 ? 210.626 229.988 213.884 1.00 76.89 696 SER D O 1
ATOM 13632 N N . PHE D 1 675 ? 212.026 228.561 214.909 1.00 49.25 697 PHE D N 1
ATOM 13633 C CA . PHE D 1 675 ? 212.737 229.609 215.624 1.00 49.25 697 PHE D CA 1
ATOM 13634 C C . PHE D 1 675 ? 214.042 229.954 214.922 1.00 49.25 697 PHE D C 1
ATOM 13635 O O . PHE D 1 675 ? 214.080 230.129 213.705 1.00 49.25 697 PHE D O 1
ATOM 13644 N N . GLN E 3 1 ? 261.002 199.756 211.377 1.00 66.65 4 GLN E N 1
ATOM 13645 C CA . GLN E 3 1 ? 262.017 200.277 212.286 1.00 66.65 4 GLN E CA 1
ATOM 13646 C C . GLN E 3 1 ? 263.372 200.369 211.599 1.00 66.65 4 GLN E C 1
ATOM 13647 O O . GLN E 3 1 ? 264.075 201.371 211.724 1.00 66.65 4 GLN E O 1
ATOM 13653 N N . MET E 3 2 ? 263.733 199.310 210.872 1.00 72.61 5 MET E N 1
ATOM 13654 C CA . MET E 3 2 ? 265.025 199.286 210.196 1.00 72.61 5 MET E CA 1
ATOM 13655 C C . MET E 3 2 ? 265.090 200.308 209.070 1.00 72.61 5 MET E C 1
ATOM 13656 O O . MET E 3 2 ? 266.173 200.818 208.762 1.00 72.61 5 MET E O 1
ATOM 13661 N N . THR E 3 3 ? 263.949 200.620 208.457 1.00 58.32 6 THR E N 1
ATOM 13662 C CA . THR E 3 3 ? 263.839 201.614 207.389 1.00 58.32 6 THR E CA 1
ATOM 13663 C C . THR E 3 3 ? 264.831 201.327 206.262 1.00 58.32 6 THR E C 1
ATOM 13664 O O . THR E 3 3 ? 265.713 202.126 205.947 1.00 58.32 6 THR E O 1
ATOM 13668 N N . GLN E 3 4 ? 264.667 200.158 205.654 1.00 58.54 7 GLN E N 1
ATOM 13669 C CA . GLN E 3 4 ? 265.542 199.741 204.570 1.00 58.54 7 GLN E CA 1
ATOM 13670 C C . GLN E 3 4 ? 265.133 200.414 203.266 1.00 58.54 7 GLN E C 1
ATOM 13671 O O . GLN E 3 4 ? 263.952 200.679 203.029 1.00 58.54 7 GLN E O 1
ATOM 13677 N N . SER E 3 5 ? 266.123 200.698 202.427 1.00 52.38 8 SER E N 1
ATOM 13678 C CA . SER E 3 5 ? 265.921 201.263 201.103 1.00 52.38 8 SER E CA 1
ATOM 13679 C C . SER E 3 5 ? 266.829 200.538 200.122 1.00 52.38 8 SER E C 1
ATOM 13680 O O . SER E 3 5 ? 267.852 199.974 200.527 1.00 52.38 8 SER E O 1
ATOM 13683 N N . PRO E 3 6 ? 266.480 200.520 198.834 1.00 51.34 9 PRO E N 1
ATOM 13684 C CA . PRO E 3 6 ? 267.363 199.891 197.838 1.00 51.34 9 PRO E CA 1
ATOM 13685 C C . PRO E 3 6 ? 268.670 200.662 197.724 1.00 51.34 9 PRO E C 1
ATOM 13686 O O . PRO E 3 6 ? 268.680 201.840 197.364 1.00 51.34 9 PRO E O 1
ATOM 13690 N N . SER E 3 7 ? 269.778 199.985 198.033 1.00 55.23 10 SER E N 1
ATOM 13691 C CA . SER E 3 7 ? 271.054 200.677 198.199 1.00 55.23 10 SER E CA 1
ATOM 13692 C C . SER E 3 7 ? 271.577 201.224 196.878 1.00 55.23 10 SER E C 1
ATOM 13693 O O . SER E 3 7 ? 271.988 202.387 196.796 1.00 55.23 10 SER E O 1
ATOM 13696 N N . SER E 3 8 ? 271.580 200.404 195.834 1.00 61.66 11 SER E N 1
ATOM 13697 C CA . SER E 3 8 ? 272.184 200.771 194.560 1.00 61.66 11 SER E CA 1
ATOM 13698 C C . SER E 3 8 ? 271.093 201.107 193.553 1.00 61.66 11 SER E C 1
ATOM 13699 O O . SER E 3 8 ? 270.201 200.290 193.302 1.00 61.66 11 SER E O 1
ATOM 13702 N N . LEU E 3 9 ? 271.165 202.307 192.983 1.00 60.73 12 LEU E N 1
ATOM 13703 C CA . LEU E 3 9 ? 270.284 202.708 191.895 1.00 60.73 12 LEU E CA 1
ATOM 13704 C C . LEU E 3 9 ? 271.094 203.469 190.860 1.00 60.73 12 LEU E C 1
ATOM 13705 O O . LEU E 3 9 ? 271.970 204.262 191.215 1.00 60.73 12 LEU E O 1
ATOM 13710 N N . SER E 3 10 ? 270.802 203.223 189.588 1.00 73.82 13 SER E N 1
ATOM 13711 C CA . SER E 3 10 ? 271.458 203.899 188.479 1.00 73.82 13 SER E CA 1
ATOM 13712 C C . SER E 3 10 ? 270.409 204.575 187.609 1.00 73.82 13 SER E C 1
ATOM 13713 O O . SER E 3 10 ? 269.336 204.016 187.366 1.00 73.82 13 SER E O 1
ATOM 13716 N N . ALA E 3 11 ? 270.723 205.780 187.144 1.00 82.19 14 ALA E N 1
ATOM 13717 C CA . ALA E 3 11 ? 269.806 206.545 186.312 1.00 82.19 14 ALA E CA 1
ATOM 13718 C C . ALA E 3 11 ? 270.626 207.378 185.334 1.00 82.19 14 ALA E C 1
ATOM 13719 O O . ALA E 3 11 ? 271.831 207.171 185.174 1.00 82.19 14 ALA E O 1
ATOM 13721 N N . SER E 3 12 ? 269.966 208.327 184.674 1.00 90.75 15 SER E N 1
ATOM 13722 C CA . SER E 3 12 ? 270.613 209.175 183.685 1.00 90.75 15 SER E CA 1
ATOM 13723 C C . SER E 3 12 ? 270.074 210.591 183.816 1.00 90.75 15 SER E C 1
ATOM 13724 O O . SER E 3 12 ? 269.061 210.835 184.474 1.00 90.75 15 SER E O 1
ATOM 13727 N N . VAL E 3 13 ? 270.768 211.532 183.177 1.00 90.44 16 VAL E N 1
ATOM 13728 C CA . VAL E 3 13 ? 270.346 212.927 183.211 1.00 90.44 16 VAL E CA 1
ATOM 13729 C C . VAL E 3 13 ? 269.034 213.076 182.452 1.00 90.44 16 VAL E C 1
ATOM 13730 O O . VAL E 3 13 ? 268.890 212.589 181.323 1.00 90.44 16 VAL E O 1
ATOM 13734 N N . GLY E 3 14 ? 268.065 213.742 183.076 1.00 95.47 17 GLY E N 1
ATOM 13735 C CA . GLY E 3 14 ? 266.745 213.891 182.505 1.00 95.47 17 GLY E CA 1
ATOM 13736 C C . GLY E 3 14 ? 265.764 212.798 182.866 1.00 95.47 17 GLY E C 1
ATOM 13737 O O . GLY E 3 14 ? 264.593 212.885 182.476 1.00 95.47 17 GLY E O 1
ATOM 13738 N N . ASP E 3 15 ? 266.198 211.778 183.597 1.00 91.69 18 ASP E N 1
ATOM 13739 C CA . ASP E 3 15 ? 265.346 210.665 183.980 1.00 91.69 18 ASP E CA 1
ATOM 13740 C C . ASP E 3 15 ? 264.563 210.993 185.250 1.00 91.69 18 ASP E C 1
ATOM 13741 O O . ASP E 3 15 ? 264.873 211.939 185.978 1.00 91.69 18 ASP E O 1
ATOM 13746 N N . ARG E 3 16 ? 263.527 210.198 185.498 1.00 88.34 19 ARG E N 1
ATOM 13747 C CA . ARG E 3 16 ? 262.720 210.288 186.707 1.00 88.34 19 ARG E CA 1
ATOM 13748 C C . ARG E 3 16 ? 263.040 209.086 187.585 1.00 88.34 19 ARG E C 1
ATOM 13749 O O . ARG E 3 16 ? 262.869 207.940 187.156 1.00 88.34 19 ARG E O 1
ATOM 13757 N N . VAL E 3 17 ? 263.498 209.346 188.807 1.00 75.12 20 VAL E N 1
ATOM 13758 C CA . VAL E 3 17 ? 263.963 208.298 189.705 1.00 75.12 20 VAL E CA 1
ATOM 13759 C C . VAL E 3 17 ? 263.077 208.271 190.941 1.00 75.12 20 VAL E C 1
ATOM 13760 O O . VAL E 3 17 ? 262.518 209.293 191.352 1.00 75.12 20 VAL E O 1
ATOM 13764 N N . THR E 3 18 ? 262.953 207.088 191.536 1.00 62.40 21 THR E N 1
ATOM 13765 C CA . THR E 3 18 ? 262.211 206.916 192.774 1.00 62.40 21 THR E CA 1
ATOM 13766 C C . THR E 3 18 ? 263.027 206.075 193.743 1.00 62.40 21 THR E C 1
ATOM 13767 O O . THR E 3 18 ? 263.878 205.279 193.337 1.00 62.40 21 THR E O 1
ATOM 13771 N N . ILE E 3 19 ? 262.776 206.279 195.035 1.00 58.46 22 ILE E N 1
ATOM 13772 C CA . ILE E 3 19 ? 263.472 205.565 196.099 1.00 58.46 22 ILE E CA 1
ATOM 13773 C C . ILE E 3 19 ? 262.454 205.262 197.189 1.00 58.46 22 ILE E C 1
ATOM 13774 O O . ILE E 3 19 ? 261.982 206.178 197.871 1.00 58.46 22 ILE E O 1
ATOM 13779 N N . THR E 3 20 ? 262.115 203.989 197.356 1.00 57.14 23 THR E N 1
ATOM 13780 C CA . THR E 3 20 ? 261.207 203.600 198.423 1.00 57.14 23 THR E CA 1
ATOM 13781 C C . THR E 3 20 ? 261.944 203.538 199.756 1.00 57.14 23 THR E C 1
ATOM 13782 O O . THR E 3 20 ? 263.162 203.350 199.812 1.00 57.14 23 THR E O 1
ATOM 13786 N N . CYS E 3 21 ? 261.192 203.722 200.839 1.00 59.76 24 CYS E N 1
ATOM 13787 C CA . CYS E 3 21 ? 261.764 203.643 202.181 1.00 59.76 24 CYS E CA 1
ATOM 13788 C C . CYS E 3 21 ? 260.718 202.983 203.077 1.00 59.76 24 CYS E C 1
ATOM 13789 O O . CYS E 3 21 ? 259.715 203.610 203.429 1.00 59.76 24 CYS E O 1
ATOM 13792 N N . ARG E 3 22 ? 260.955 201.723 203.427 1.00 60.03 25 ARG E N 1
ATOM 13793 C CA . ARG E 3 22 ? 260.026 200.987 204.271 1.00 60.03 25 ARG E CA 1
ATOM 13794 C C . ARG E 3 22 ? 260.039 201.537 205.694 1.00 60.03 25 ARG E C 1
ATOM 13795 O O . ARG E 3 22 ? 261.001 202.169 206.136 1.00 60.03 25 ARG E O 1
ATOM 13803 N N . ALA E 3 23 ? 258.942 201.302 206.410 1.00 59.21 26 ALA E N 1
ATOM 13804 C CA . ALA E 3 23 ? 258.819 201.774 207.782 1.00 59.21 26 ALA E CA 1
ATOM 13805 C C . ALA E 3 23 ? 257.740 200.976 208.495 1.00 59.21 26 ALA E C 1
ATOM 13806 O O . ALA E 3 23 ? 256.934 200.287 207.867 1.00 59.21 26 ALA E O 1
ATOM 13808 N N . SER E 3 24 ? 257.743 201.074 209.826 1.00 56.34 27 SER E N 1
ATOM 13809 C CA . SER E 3 24 ? 256.728 200.431 210.668 1.00 56.34 27 SER E CA 1
ATOM 13810 C C . SER E 3 24 ? 256.528 201.300 211.908 1.00 56.34 27 SER E C 1
ATOM 13811 O O . SER E 3 24 ? 257.261 201.170 212.893 1.00 56.34 27 SER E O 1
ATOM 13814 N N . GLN E 3 25 ? 255.527 202.175 211.859 1.00 51.86 28 GLN E N 1
ATOM 13815 C CA . GLN E 3 25 ? 255.232 203.064 212.975 1.00 51.86 28 GLN E CA 1
ATOM 13816 C C . GLN E 3 25 ? 253.755 203.437 212.925 1.00 51.86 28 GLN E C 1
ATOM 13817 O O . GLN E 3 25 ? 252.973 202.854 212.170 1.00 51.86 28 GLN E O 1
ATOM 13823 N N . SER E 3 26 ? 253.379 204.422 213.736 1.00 56.18 29 SER E N 1
ATOM 13824 C CA . SER E 3 26 ? 251.993 204.836 213.881 1.00 56.18 29 SER E CA 1
ATOM 13825 C C . SER E 3 26 ? 251.647 205.900 212.839 1.00 56.18 29 SER E C 1
ATOM 13826 O O . SER E 3 26 ? 252.404 206.154 211.898 1.00 56.18 29 SER E O 1
ATOM 13829 N N . VAL E 3 27 ? 250.482 206.532 213.001 1.00 55.16 30 VAL E N 1
ATOM 13830 C CA . VAL E 3 27 ? 250.018 207.529 212.041 1.00 55.16 30 VAL E CA 1
ATOM 13831 C C . VAL E 3 27 ? 250.875 208.789 212.095 1.00 55.16 30 VAL E C 1
ATOM 13832 O O . VAL E 3 27 ? 251.071 209.459 211.073 1.00 55.16 30 VAL E O 1
ATOM 13836 N N . SER E 3 28 ? 251.417 209.125 213.265 1.00 53.91 31 SER E N 1
ATOM 13837 C CA . SER E 3 28 ? 252.168 210.359 213.455 1.00 53.91 31 SER E CA 1
ATOM 13838 C C . SER E 3 28 ? 253.616 210.251 212.988 1.00 53.91 31 SER E C 1
ATOM 13839 O O . SER E 3 28 ? 254.458 211.042 213.430 1.00 53.91 31 SER E O 1
ATOM 13842 N N . SER E 3 29 ? 253.924 209.295 212.114 1.00 43.47 32 SER E N 1
ATOM 13843 C CA . SER E 3 29 ? 255.275 209.143 211.593 1.00 43.47 32 SER E CA 1
ATOM 13844 C C . SER E 3 29 ? 255.515 210.123 210.451 1.00 43.47 32 SER E C 1
ATOM 13845 O O . SER E 3 29 ? 254.711 210.215 209.518 1.00 43.47 32 SER E O 1
ATOM 13848 N N . ALA E 3 30 ? 256.627 210.851 210.526 1.00 31.30 33 ALA E N 1
ATOM 13849 C CA . ALA E 3 30 ? 257.018 211.812 209.507 1.00 31.30 33 ALA E CA 1
ATOM 13850 C C . ALA E 3 30 ? 258.445 211.526 209.071 1.00 31.30 33 ALA E C 1
ATOM 13851 O O . ALA E 3 30 ? 259.303 211.208 209.898 1.00 31.30 33 ALA E O 1
ATOM 13853 N N . VAL E 3 31 ? 258.696 211.641 207.769 1.00 31.48 34 VAL E N 1
ATOM 13854 C CA . VAL E 3 31 ? 259.982 211.285 207.189 1.00 31.48 34 VAL E CA 1
ATOM 13855 C C . VAL E 3 31 ? 260.581 212.509 206.515 1.00 31.48 34 VAL E C 1
ATOM 13856 O O . VAL E 3 31 ? 259.878 213.434 206.109 1.00 31.48 34 VAL E O 1
ATOM 13860 N N . ALA E 3 32 ? 261.906 212.504 206.397 1.00 30.99 35 ALA E N 1
ATOM 13861 C CA . ALA E 3 32 ? 262.617 213.650 205.840 1.00 30.99 35 ALA E CA 1
ATOM 13862 C C . ALA E 3 32 ? 263.988 213.176 205.384 1.00 30.99 35 ALA E C 1
ATOM 13863 O O . ALA E 3 32 ? 264.789 212.734 206.210 1.00 30.99 35 ALA E O 1
ATOM 13865 N N . TRP E 3 33 ? 264.258 213.267 204.086 1.00 38.50 36 TRP E N 1
ATOM 13866 C CA . TRP E 3 33 ? 265.496 212.746 203.527 1.00 38.50 36 TRP E CA 1
ATOM 13867 C C . TRP E 3 33 ? 266.383 213.862 202.996 1.00 38.50 36 TRP E C 1
ATOM 13868 O O . TRP E 3 33 ? 265.908 214.934 202.616 1.00 38.50 36 TRP E O 1
ATOM 13879 N N . TYR E 3 34 ? 267.684 213.586 202.976 1.00 34.85 37 TYR E N 1
ATOM 13880 C CA . TYR E 3 34 ? 268.705 214.566 202.641 1.00 34.85 37 TYR E CA 1
ATOM 13881 C C . TYR E 3 34 ? 269.523 214.102 201.448 1.00 34.85 37 TYR E C 1
ATOM 13882 O O . TYR E 3 34 ? 269.898 212.931 201.358 1.00 34.85 37 TYR E O 1
ATOM 13891 N N . GLN E 3 35 ? 269.809 215.034 200.544 1.00 32.02 38 GLN E N 1
ATOM 13892 C CA . GLN E 3 35 ? 270.727 214.796 199.432 1.00 32.02 38 GLN E CA 1
ATOM 13893 C C . GLN E 3 35 ? 272.139 215.003 199.957 1.00 32.02 38 GLN E C 1
ATOM 13894 O O . GLN E 3 35 ? 272.699 216.098 199.894 1.00 32.02 38 GLN E O 1
ATOM 13900 N N . GLN E 3 36 ? 272.721 213.942 200.502 1.00 29.18 39 GLN E N 1
ATOM 13901 C CA . GLN E 3 36 ? 274.062 214.030 201.065 1.00 29.18 39 GLN E CA 1
ATOM 13902 C C . GLN E 3 36 ? 275.065 214.096 199.924 1.00 29.18 39 GLN E C 1
ATOM 13903 O O . GLN E 3 36 ? 275.327 213.089 199.261 1.00 29.18 39 GLN E O 1
ATOM 13909 N N . LYS E 3 37 ? 275.617 215.279 199.688 1.00 32.68 40 LYS E N 1
ATOM 13910 C CA . LYS E 3 37 ? 276.685 215.408 198.713 1.00 32.68 40 LYS E CA 1
ATOM 13911 C C . LYS E 3 37 ? 277.853 214.529 199.156 1.00 32.68 40 LYS E C 1
ATOM 13912 O O . LYS E 3 37 ? 278.151 214.455 200.354 1.00 32.68 40 LYS E O 1
ATOM 13918 N N . PRO E 3 38 ? 278.525 213.836 198.232 1.00 29.02 41 PRO E N 1
ATOM 13919 C CA . PRO E 3 38 ? 279.538 212.852 198.648 1.00 29.02 41 PRO E CA 1
ATOM 13920 C C . PRO E 3 38 ? 280.749 213.451 199.341 1.00 29.02 41 PRO E C 1
ATOM 13921 O O . PRO E 3 38 ? 281.617 212.687 199.781 1.00 29.02 41 PRO E O 1
ATOM 13925 N N . GLY E 3 39 ? 280.848 214.773 199.453 1.00 32.59 42 GLY E N 1
ATOM 13926 C CA . GLY E 3 39 ? 282.045 215.351 200.024 1.00 32.59 42 GLY E CA 1
ATOM 13927 C C . GLY E 3 39 ? 281.908 216.143 201.310 1.00 32.59 42 GLY E C 1
ATOM 13928 O O . GLY E 3 39 ? 282.813 216.095 202.148 1.00 32.59 42 GLY E O 1
ATOM 13929 N N . LYS E 3 40 ? 280.805 216.867 201.504 1.00 37.37 43 LYS E N 1
ATOM 13930 C CA . LYS E 3 40 ? 280.766 217.856 202.578 1.00 37.37 43 LYS E CA 1
ATOM 13931 C C . LYS E 3 40 ? 279.762 217.532 203.677 1.00 37.37 43 LYS E C 1
ATOM 13932 O O . LYS E 3 40 ? 280.169 217.337 204.826 1.00 37.37 43 LYS E O 1
ATOM 13938 N N . ALA E 3 41 ? 278.472 217.438 203.363 1.00 43.51 44 ALA E N 1
ATOM 13939 C CA . ALA E 3 41 ? 277.452 217.336 204.401 1.00 43.51 44 ALA E CA 1
ATOM 13940 C C . ALA E 3 41 ? 276.078 217.129 203.784 1.00 43.51 44 ALA E C 1
ATOM 13941 O O . ALA E 3 41 ? 275.813 217.625 202.683 1.00 43.51 44 ALA E O 1
ATOM 13943 N N . PRO E 3 42 ? 275.175 216.426 204.458 1.00 49.87 45 PRO E N 1
ATOM 13944 C CA . PRO E 3 42 ? 273.816 216.279 203.933 1.00 49.87 45 PRO E CA 1
ATOM 13945 C C . PRO E 3 42 ? 273.033 217.578 204.034 1.00 49.87 45 PRO E C 1
ATOM 13946 O O . PRO E 3 42 ? 273.353 218.474 204.815 1.00 49.87 45 PRO E O 1
ATOM 13950 N N . LYS E 3 43 ? 271.993 217.675 203.208 1.00 65.25 46 LYS E N 1
ATOM 13951 C CA . LYS E 3 43 ? 271.135 218.852 203.169 1.00 65.25 46 LYS E CA 1
ATOM 13952 C C . LYS E 3 43 ? 269.684 218.410 203.095 1.00 65.25 46 LYS E C 1
ATOM 13953 O O . LYS E 3 43 ? 269.330 217.595 202.240 1.00 65.25 46 LYS E O 1
ATOM 13959 N N . LEU E 3 44 ? 268.845 218.963 203.964 1.00 36.03 47 LEU E N 1
ATOM 13960 C CA . LEU E 3 44 ? 267.439 218.582 203.989 1.00 36.03 47 LEU E CA 1
ATOM 13961 C C . LEU E 3 44 ? 266.719 219.097 202.750 1.00 36.03 47 LEU E C 1
ATOM 13962 O O . LEU E 3 44 ? 266.980 220.206 202.280 1.00 36.03 47 LEU E O 1
ATOM 13967 N N . LEU E 3 45 ? 265.805 218.276 202.210 1.00 37.20 48 LEU E N 1
ATOM 13968 C CA . LEU E 3 45 ? 264.993 218.723 201.084 1.00 37.20 48 LEU E CA 1
ATOM 13969 C C . LEU E 3 45 ? 263.548 218.226 201.135 1.00 37.20 48 LEU E C 1
ATOM 13970 O O . LEU E 3 45 ? 262.868 218.244 200.103 1.00 37.20 48 LEU E O 1
ATOM 13975 N N . ILE E 3 46 ? 263.059 217.784 202.293 1.00 31.82 49 ILE E N 1
ATOM 13976 C CA . ILE E 3 46 ? 261.659 217.402 202.449 1.00 31.82 49 ILE E CA 1
ATOM 13977 C C . ILE E 3 46 ? 261.359 217.324 203.938 1.00 31.82 49 ILE E C 1
ATOM 13978 O O . ILE E 3 46 ? 262.229 216.979 204.740 1.00 31.82 49 ILE E O 1
ATOM 13983 N N . TYR E 3 47 ? 260.127 217.673 204.317 1.00 30.23 50 TYR E N 1
ATOM 13984 C CA . TYR E 3 47 ? 259.781 217.752 205.733 1.00 30.23 50 TYR E CA 1
ATOM 13985 C C . TYR E 3 47 ? 259.027 216.543 206.249 1.00 30.23 50 TYR E C 1
ATOM 13986 O O . TYR E 3 47 ? 259.527 215.843 207.128 1.00 30.23 50 TYR E O 1
ATOM 13995 N N . SER E 3 48 ? 257.815 216.302 205.754 1.00 23.40 51 SER E N 1
ATOM 13996 C CA . SER E 3 48 ? 257.160 215.012 205.908 1.00 23.40 51 SER E CA 1
ATOM 13997 C C . SER E 3 48 ? 256.584 214.586 204.565 1.00 23.40 51 SER E C 1
ATOM 13998 O O . SER E 3 48 ? 256.655 213.415 204.181 1.00 23.40 51 SER E O 1
ATOM 14001 N N . ALA E 3 49 ? 256.011 215.554 203.852 1.00 28.55 52 ALA E N 1
ATOM 14002 C CA . ALA E 3 49 ? 255.601 215.376 202.469 1.00 28.55 52 ALA E CA 1
ATOM 14003 C C . ALA E 3 49 ? 255.869 216.609 201.622 1.00 28.55 52 ALA E C 1
ATOM 14004 O O . ALA E 3 49 ? 255.493 216.621 200.446 1.00 28.55 52 ALA E O 1
ATOM 14006 N N . SER E 3 50 ? 256.498 217.642 202.177 1.00 36.00 53 SER E N 1
ATOM 14007 C CA . SER E 3 50 ? 256.714 218.899 201.483 1.00 36.00 53 SER E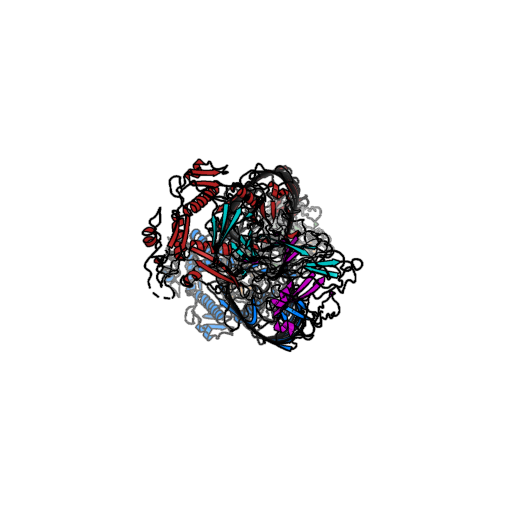 CA 1
ATOM 14008 C C . SER E 3 50 ? 258.176 219.292 201.609 1.00 36.00 53 SER E C 1
ATOM 14009 O O . SER E 3 50 ? 258.858 218.924 202.567 1.00 36.00 53 SER E O 1
ATOM 14012 N N . SER E 3 51 ? 258.646 220.060 200.635 1.00 35.22 54 SER E N 1
ATOM 14013 C CA . SER E 3 51 ? 260.056 220.392 200.524 1.00 35.22 54 SER E CA 1
ATOM 14014 C C . SER E 3 51 ? 260.443 221.521 201.471 1.00 35.22 54 SER E C 1
ATOM 14015 O O . SER E 3 51 ? 259.600 222.267 201.970 1.00 35.22 54 SER E O 1
ATOM 14018 N N . LEU E 3 52 ? 261.748 221.637 201.712 1.00 36.07 55 LEU E N 1
ATOM 14019 C CA . LEU E 3 52 ? 262.267 222.772 202.458 1.00 36.07 55 LEU E CA 1
ATOM 14020 C C . LEU E 3 52 ? 262.077 224.046 201.651 1.00 36.07 55 LEU E C 1
ATOM 14021 O O . LEU E 3 52 ? 262.190 224.044 200.423 1.00 36.07 55 LEU E O 1
ATOM 14026 N N . TYR E 3 53 ? 261.782 225.141 202.353 1.00 49.21 56 TYR E N 1
ATOM 14027 C CA . TYR E 3 53 ? 261.427 226.382 201.674 1.00 49.21 56 TYR E CA 1
ATOM 14028 C C . TYR E 3 53 ? 262.582 226.917 200.837 1.00 49.21 56 TYR E C 1
ATOM 14029 O O . TYR E 3 53 ? 262.379 227.358 199.700 1.00 49.21 56 TYR E O 1
ATOM 14038 N N . SER E 3 54 ? 263.800 226.887 201.374 1.00 42.40 57 SER E N 1
ATOM 14039 C CA . SER E 3 54 ? 264.908 227.553 200.700 1.00 42.40 57 SER E CA 1
ATOM 14040 C C . SER E 3 54 ? 265.503 226.691 199.592 1.00 42.40 57 SER E C 1
ATOM 14041 O O . SER E 3 54 ? 265.445 227.052 198.412 1.00 42.40 57 SER E O 1
ATOM 14044 N N . GLY E 3 55 ? 266.074 225.546 199.950 1.00 46.13 58 GLY E N 1
ATOM 14045 C CA . GLY E 3 55 ? 266.829 224.774 198.984 1.00 46.13 58 GLY E CA 1
ATOM 14046 C C . GLY E 3 55 ? 266.059 223.673 198.289 1.00 46.13 58 GLY E C 1
ATOM 14047 O O . GLY E 3 55 ? 265.936 222.563 198.816 1.00 46.13 58 GLY E O 1
ATOM 14048 N N . VAL E 3 56 ? 265.548 223.970 197.098 1.00 54.54 59 VAL E N 1
ATOM 14049 C CA . VAL E 3 56 ? 264.945 222.965 196.227 1.00 54.54 59 VAL E CA 1
ATOM 14050 C C . VAL E 3 56 ? 264.762 223.578 194.844 1.00 54.54 59 VAL E C 1
ATOM 14051 O O . VAL E 3 56 ? 264.187 224.669 194.724 1.00 54.54 59 VAL E O 1
ATOM 14055 N N . PRO E 3 57 ? 265.242 222.942 193.781 1.00 59.55 60 PRO E N 1
ATOM 14056 C CA . PRO E 3 57 ? 264.928 223.441 192.437 1.00 59.55 60 PRO E CA 1
ATOM 14057 C C . PRO E 3 57 ? 263.614 222.883 191.913 1.00 59.55 60 PRO E C 1
ATOM 14058 O O . PRO E 3 57 ? 263.508 222.540 190.732 1.00 59.55 60 PRO E O 1
ATOM 14062 N N . SER E 3 58 ? 262.600 222.828 192.776 1.00 59.84 61 SER E N 1
ATOM 14063 C CA . SER E 3 58 ? 261.270 222.316 192.434 1.00 59.84 61 SER E CA 1
ATOM 14064 C C . SER E 3 58 ? 261.318 220.917 191.821 1.00 59.84 61 SER E C 1
ATOM 14065 O O . SER E 3 58 ? 260.389 220.514 191.116 1.00 59.84 61 SER E O 1
ATOM 14068 N N . ARG E 3 59 ? 262.382 220.155 192.075 1.00 62.89 62 ARG E N 1
ATOM 14069 C CA . ARG E 3 59 ? 262.529 218.820 191.503 1.00 62.89 62 ARG E CA 1
ATOM 14070 C C . ARG E 3 59 ? 262.137 217.727 192.491 1.00 62.89 62 ARG E C 1
ATOM 14071 O O . ARG E 3 59 ? 261.248 216.918 192.210 1.00 62.89 62 ARG E O 1
ATOM 14079 N N . PHE E 3 60 ? 262.787 217.693 193.650 1.00 52.91 63 PHE E N 1
ATOM 14080 C CA . PHE E 3 60 ? 262.559 216.619 194.604 1.00 52.91 63 PHE E CA 1
ATOM 14081 C C . PHE E 3 60 ? 261.200 216.776 195.270 1.00 52.91 63 PHE E C 1
ATOM 14082 O O . PHE E 3 60 ? 260.858 217.851 195.770 1.00 52.91 63 PHE E O 1
ATOM 14090 N N . SER E 3 61 ? 260.428 215.694 195.272 1.00 50.53 64 SER E N 1
ATOM 14091 C CA . SER E 3 61 ? 259.128 215.665 195.923 1.00 50.53 64 SER E CA 1
ATOM 14092 C C . SER E 3 61 ? 258.768 214.213 196.185 1.00 50.53 64 SER E C 1
ATOM 14093 O O . SER E 3 61 ? 259.331 213.298 195.581 1.00 50.53 64 SER E O 1
ATOM 14096 N N . GLY E 3 62 ? 257.823 214.012 197.094 1.00 50.12 65 GLY E N 1
ATOM 14097 C CA . GLY E 3 62 ? 257.417 212.659 197.417 1.00 50.12 65 GLY E CA 1
ATOM 14098 C C . GLY E 3 62 ? 256.203 212.666 198.314 1.00 50.12 65 GLY E C 1
ATOM 14099 O O . GLY E 3 62 ? 255.673 213.719 198.677 1.00 50.12 65 GLY E O 1
ATOM 14100 N N . SER E 3 63 ? 255.765 211.461 198.667 1.00 57.99 66 SER E N 1
ATOM 14101 C CA . SER E 3 63 ? 254.618 211.282 199.543 1.00 57.99 66 SER E CA 1
ATOM 14102 C C . SER E 3 63 ? 254.764 209.951 200.265 1.00 57.99 66 SER E C 1
ATOM 14103 O O . SER E 3 63 ? 255.776 209.258 200.136 1.00 57.99 66 SER E O 1
ATOM 14106 N N . ARG E 3 64 ? 253.737 209.595 201.029 1.00 67.92 67 ARG E N 1
ATOM 14107 C CA . ARG E 3 64 ? 253.707 208.345 201.773 1.00 67.92 67 ARG E CA 1
ATOM 14108 C C . ARG E 3 64 ? 252.759 207.373 201.088 1.00 67.92 67 ARG E C 1
ATOM 14109 O O . ARG E 3 64 ? 251.614 207.723 200.785 1.00 67.92 67 ARG E O 1
ATOM 14117 N N . SER E 3 65 ? 253.241 206.163 200.837 1.00 83.52 68 SER E N 1
ATOM 14118 C CA . SER E 3 65 ? 252.441 205.090 200.256 1.00 83.52 68 SER E CA 1
ATOM 14119 C C . SER E 3 65 ? 252.336 203.998 201.316 1.00 83.52 68 SER E C 1
ATOM 14120 O O . SER E 3 65 ? 253.145 203.070 201.355 1.00 83.52 68 SER E O 1
ATOM 14123 N N . GLY E 3 66 ? 251.332 204.116 202.175 1.00 85.70 69 GLY E N 1
ATOM 14124 C CA . GLY E 3 66 ? 251.205 203.177 203.276 1.00 85.70 69 GLY E CA 1
ATOM 14125 C C . GLY E 3 66 ? 252.387 203.320 204.211 1.00 85.70 69 GLY E C 1
ATOM 14126 O O . GLY E 3 66 ? 252.631 204.388 204.784 1.00 85.70 69 GLY E O 1
ATOM 14127 N N . THR E 3 67 ? 253.136 202.235 204.379 1.00 74.19 70 THR E N 1
ATOM 14128 C CA . THR E 3 67 ? 254.355 202.251 205.173 1.00 74.19 70 THR E CA 1
ATOM 14129 C C . THR E 3 67 ? 255.603 202.496 204.336 1.00 74.19 70 THR E C 1
ATOM 14130 O O . THR E 3 67 ? 256.713 202.440 204.875 1.00 74.19 70 THR E O 1
ATOM 14134 N N . ASP E 3 68 ? 255.452 202.759 203.042 1.00 71.38 71 ASP E N 1
ATOM 14135 C CA . ASP E 3 68 ? 256.575 203.025 202.157 1.00 71.38 71 ASP E CA 1
ATOM 14136 C C . ASP E 3 68 ? 256.534 204.472 201.686 1.00 71.38 71 ASP E C 1
ATOM 14137 O O . ASP E 3 68 ? 255.483 204.973 201.276 1.00 71.38 71 ASP E O 1
ATOM 14142 N N . PHE E 3 69 ? 257.683 205.134 201.745 1.00 59.36 72 PHE E N 1
ATOM 14143 C CA . PHE E 3 69 ? 257.817 206.526 201.349 1.00 59.36 72 PHE E CA 1
ATOM 14144 C C . PHE E 3 69 ? 258.739 206.614 200.142 1.00 59.36 72 PHE E C 1
ATOM 14145 O O . PHE E 3 69 ? 259.797 205.978 200.112 1.00 59.36 72 PHE E O 1
ATOM 14153 N N . THR E 3 70 ? 258.338 207.401 199.147 1.00 54.65 73 THR E N 1
ATOM 14154 C CA . THR E 3 70 ? 259.049 207.450 197.879 1.00 54.65 73 THR E CA 1
ATOM 14155 C C . THR E 3 70 ? 259.321 208.896 197.495 1.00 54.65 73 THR E C 1
ATOM 14156 O O . THR E 3 70 ? 258.762 209.833 198.069 1.00 54.65 73 THR E O 1
ATOM 14160 N N . LEU E 3 71 ? 260.208 209.066 196.517 1.00 54.98 74 LEU E N 1
ATOM 14161 C CA . LEU E 3 71 ? 260.584 210.373 195.997 1.00 54.98 74 LEU E CA 1
ATOM 14162 C C . LEU E 3 71 ? 260.317 210.426 194.502 1.00 54.98 74 LEU E C 1
ATOM 14163 O O . LEU E 3 71 ? 260.608 209.472 193.776 1.00 54.98 74 LEU E O 1
ATOM 14168 N N . THR E 3 72 ? 259.776 211.549 194.044 1.00 68.13 75 THR E N 1
ATOM 14169 C CA . THR E 3 72 ? 259.546 211.794 192.623 1.00 68.13 75 THR E CA 1
ATOM 14170 C C . THR E 3 72 ? 260.414 212.984 192.225 1.00 68.13 75 THR E C 1
ATOM 14171 O O . THR E 3 72 ? 259.966 214.133 192.248 1.00 68.13 75 THR E O 1
ATOM 14175 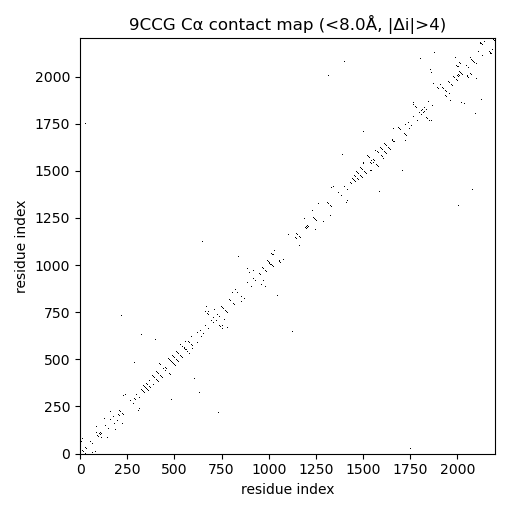N N . ILE E 3 73 ? 261.656 212.704 191.867 1.00 68.20 76 ILE E N 1
ATOM 14176 C CA . ILE E 3 73 ? 262.584 213.733 191.417 1.00 68.20 76 ILE E CA 1
ATOM 14177 C C . ILE E 3 73 ? 262.366 213.963 189.929 1.00 68.20 76 ILE E C 1
ATOM 14178 O O . ILE E 3 73 ? 262.107 213.021 189.171 1.00 68.20 76 ILE E O 1
ATOM 14183 N N . SER E 3 74 ? 262.468 215.219 189.506 1.00 76.66 77 SER E N 1
ATOM 14184 C CA . SER E 3 74 ? 262.221 215.587 188.119 1.00 76.66 77 SER E CA 1
ATOM 14185 C C . SER E 3 74 ? 263.438 215.214 187.276 1.00 76.66 77 SER E C 1
ATOM 14186 O O . SER E 3 74 ? 264.292 214.426 187.692 1.00 76.66 77 SER E O 1
ATOM 14189 N N . SER E 3 75 ? 263.501 215.745 186.055 1.00 85.53 78 SER E N 1
ATOM 14190 C CA . SER E 3 75 ? 264.636 215.500 185.173 1.00 85.53 78 SER E CA 1
ATOM 14191 C C . SER E 3 75 ? 265.947 215.738 185.909 1.00 85.53 78 SER E C 1
ATOM 14192 O O . SER E 3 75 ? 266.163 216.803 186.494 1.00 85.53 78 SER E O 1
ATOM 14195 N N . LEU E 3 76 ? 266.820 214.736 185.876 1.00 79.49 79 LEU E N 1
ATOM 14196 C CA . LEU E 3 76 ? 268.028 214.770 186.683 1.00 79.49 79 LEU E CA 1
ATOM 14197 C C . LEU E 3 76 ? 268.963 215.881 186.215 1.00 79.49 79 LEU E C 1
ATOM 14198 O O . LEU E 3 76 ? 268.908 216.343 185.072 1.00 79.49 79 LEU E O 1
ATOM 14203 N N . GLN E 3 77 ? 269.824 216.311 187.123 1.00 72.00 80 GLN E N 1
ATOM 14204 C CA . GLN E 3 77 ? 270.759 217.400 186.901 1.00 72.00 80 GLN E CA 1
ATOM 14205 C C . GLN E 3 77 ? 272.165 216.935 187.238 1.00 72.00 80 GLN E C 1
ATOM 14206 O O . GLN E 3 77 ? 272.345 215.993 188.017 1.00 72.00 80 GLN E O 1
ATOM 14212 N N . PRO E 3 78 ? 273.187 217.567 186.655 1.00 71.91 81 PRO E N 1
ATOM 14213 C CA . PRO E 3 78 ? 274.565 217.125 186.926 1.00 71.91 81 PRO E CA 1
ATOM 14214 C C . PRO E 3 78 ? 274.961 217.207 188.390 1.00 71.91 81 PRO E C 1
ATOM 14215 O O . PRO E 3 78 ? 275.763 216.385 188.849 1.00 71.91 81 PRO E O 1
ATOM 14219 N N . GLU E 3 79 ? 274.425 218.166 189.139 1.00 68.00 82 GLU E N 1
ATOM 14220 C CA . GLU E 3 79 ? 274.835 218.382 190.519 1.00 68.00 82 GLU E CA 1
ATOM 14221 C C . GLU E 3 79 ? 274.031 217.567 191.524 1.00 68.00 82 GLU E C 1
ATOM 14222 O O . GLU E 3 79 ? 274.340 217.611 192.719 1.00 68.00 82 GLU E O 1
ATOM 14228 N N . ASP E 3 80 ? 273.020 216.826 191.082 1.00 60.17 83 ASP E N 1
ATOM 14229 C CA . ASP E 3 80 ? 272.179 216.061 191.992 1.00 60.17 83 ASP E CA 1
ATOM 14230 C C . ASP E 3 80 ? 272.652 214.628 192.197 1.00 60.17 83 ASP E C 1
ATOM 14231 O O . ASP E 3 80 ? 272.043 213.900 192.987 1.00 60.17 83 ASP E O 1
ATOM 14236 N N . PHE E 3 81 ? 273.715 214.208 191.518 1.00 59.78 84 PHE E N 1
ATOM 14237 C CA . PHE E 3 81 ? 274.222 212.843 191.646 1.00 59.78 84 PHE E CA 1
ATOM 14238 C C . PHE E 3 81 ? 274.997 212.746 192.952 1.00 59.78 84 PHE E C 1
ATOM 14239 O O . PHE E 3 81 ? 276.177 213.091 193.031 1.00 59.78 84 PHE E O 1
ATOM 14247 N N . ALA E 3 82 ? 274.322 212.272 193.993 1.00 41.80 85 ALA E N 1
ATOM 14248 C CA . ALA E 3 82 ? 274.926 212.150 195.310 1.00 41.80 85 ALA E CA 1
ATOM 14249 C C . ALA E 3 82 ? 274.227 211.023 196.058 1.00 41.80 85 ALA E C 1
ATOM 14250 O O . ALA E 3 82 ? 273.484 210.232 195.470 1.00 41.80 85 ALA E O 1
ATOM 14252 N N . THR E 3 83 ? 274.468 210.949 197.360 1.00 35.56 86 THR E N 1
ATOM 14253 C CA . THR E 3 83 ? 273.888 209.920 198.209 1.00 35.56 86 THR E CA 1
ATOM 14254 C C . THR E 3 83 ? 272.627 210.459 198.867 1.00 35.56 86 THR E C 1
ATOM 14255 O O . THR E 3 83 ? 272.650 211.536 199.470 1.00 35.56 86 THR E O 1
ATOM 14259 N N . TYR E 3 84 ? 271.535 209.712 198.754 1.00 37.29 87 TYR E N 1
ATOM 14260 C CA . TYR E 3 84 ? 270.242 210.134 199.271 1.00 37.29 87 TYR E CA 1
ATOM 14261 C C . TYR E 3 84 ? 269.810 209.165 200.359 1.00 37.29 87 TYR E C 1
ATOM 14262 O O . TYR E 3 84 ? 269.774 207.951 200.136 1.00 37.29 87 TYR E O 1
ATOM 14271 N N . TYR E 3 85 ? 269.479 209.704 201.526 1.00 32.84 88 TYR E N 1
ATOM 14272 C CA . TYR E 3 85 ? 269.193 208.940 202.728 1.00 32.84 88 TYR E CA 1
ATOM 14273 C C . TYR E 3 85 ? 267.693 208.890 202.980 1.00 32.84 88 TYR E C 1
ATOM 14274 O O . TYR E 3 85 ? 266.885 209.262 202.128 1.00 32.84 88 TYR E O 1
ATOM 14283 N N . CYS E 3 86 ? 267.321 208.370 204.145 1.00 30.93 89 CYS E N 1
ATOM 14284 C CA . CYS E 3 86 ? 265.935 208.361 204.579 1.00 30.93 89 CYS E CA 1
ATOM 14285 C C . CYS E 3 86 ? 265.914 208.279 206.095 1.00 30.93 89 CYS E C 1
ATOM 14286 O O . CYS E 3 86 ? 266.798 207.682 206.714 1.00 30.93 89 CYS E O 1
ATOM 14289 N N . GLN E 3 87 ? 264.894 208.885 206.694 1.00 36.00 90 GLN E N 1
ATOM 14290 C CA . GLN E 3 87 ? 264.790 208.876 208.144 1.00 36.00 90 GLN E CA 1
ATOM 14291 C C . GLN E 3 87 ? 263.326 208.960 208.536 1.00 36.00 90 GLN E C 1
ATOM 14292 O O . GLN E 3 87 ? 262.481 209.404 207.759 1.00 36.00 90 GLN E O 1
ATOM 14298 N N . GLN E 3 88 ? 263.038 208.529 209.758 1.00 30.39 91 GLN E N 1
ATOM 14299 C CA . GLN E 3 88 ? 261.682 208.570 210.278 1.00 30.39 91 GLN E CA 1
ATOM 14300 C C . GLN E 3 88 ? 261.739 208.908 211.757 1.00 30.39 91 GLN E C 1
ATOM 14301 O O . GLN E 3 88 ? 262.670 208.501 212.457 1.00 30.39 91 GLN E O 1
ATOM 14307 N N . PHE E 3 89 ? 260.753 209.666 212.223 1.00 29.26 92 PHE E N 1
ATOM 14308 C CA . PHE E 3 89 ? 260.746 210.221 213.572 1.00 29.26 92 PHE E CA 1
ATOM 14309 C C . PHE E 3 89 ? 259.651 209.563 214.405 1.00 29.26 92 PHE E C 1
ATOM 14310 O O . PHE E 3 89 ? 258.463 209.832 214.223 1.00 29.26 92 PHE E O 1
ATOM 14318 N N . SER E 3 90 ? 260.061 208.685 215.317 1.00 30.54 93 SER E N 1
ATOM 14319 C CA . SER E 3 90 ? 259.152 208.158 216.325 1.00 30.54 93 SER E CA 1
ATOM 14320 C C . SER E 3 90 ? 259.303 208.952 217.615 1.00 30.54 93 SER E C 1
ATOM 14321 O O . SER E 3 90 ? 259.897 210.035 217.615 1.00 30.54 93 SER E O 1
ATOM 14324 N N . GLN E 3 91 ? 258.777 208.430 218.720 1.00 28.05 94 GLN E N 1
ATOM 14325 C CA . GLN E 3 91 ? 258.836 209.158 219.981 1.00 28.05 94 GLN E CA 1
ATOM 14326 C C . GLN E 3 91 ? 260.250 209.107 220.546 1.00 28.05 94 GLN E C 1
ATOM 14327 O O . GLN E 3 91 ? 260.589 208.212 221.328 1.00 28.05 94 GLN E O 1
ATOM 14333 N N . ARG E 3 92 ? 261.073 210.069 220.143 1.00 22.68 95 ARG E N 1
ATOM 14334 C CA . ARG E 3 92 ? 262.486 210.148 220.506 1.00 22.68 95 ARG E CA 1
ATOM 14335 C C . ARG E 3 92 ? 263.219 208.867 220.096 1.00 22.68 95 ARG E C 1
ATOM 14336 O O . ARG E 3 92 ? 263.697 208.079 220.911 1.00 22.68 95 ARG E O 1
ATOM 14344 N N . LEU E 3 93 ? 263.250 208.666 218.782 1.00 26.83 96 LEU E N 1
ATOM 14345 C CA . LEU E 3 93 ? 264.095 207.645 218.165 1.00 26.83 96 LEU E CA 1
ATOM 14346 C C . LEU E 3 93 ? 264.321 208.071 216.719 1.00 26.83 96 LEU E C 1
ATOM 14347 O O . LEU E 3 93 ? 263.438 207.914 215.871 1.00 26.83 96 LEU E O 1
ATOM 14352 N N . VAL E 3 94 ? 265.499 208.623 216.448 1.00 25.58 97 VAL E N 1
ATOM 14353 C CA . VAL E 3 94 ? 265.886 209.040 215.107 1.00 25.58 97 VAL E CA 1
ATOM 14354 C C . VAL E 3 94 ? 266.525 207.830 214.439 1.00 25.58 97 VAL E C 1
ATOM 14355 O O . VAL E 3 94 ? 267.602 207.384 214.833 1.00 25.58 97 VAL E O 1
ATOM 14359 N N . THR E 3 95 ? 265.860 207.295 213.426 1.00 28.17 98 THR E N 1
ATOM 14360 C CA . THR E 3 95 ? 266.387 206.190 212.645 1.00 28.17 98 THR E CA 1
ATOM 14361 C C . THR E 3 95 ? 266.753 206.689 211.257 1.00 28.17 98 THR E C 1
ATOM 14362 O O . THR E 3 95 ? 266.043 207.517 210.682 1.00 28.17 98 THR E O 1
ATOM 14366 N N . PHE E 3 96 ? 267.871 206.202 210.733 1.00 28.30 99 PHE E N 1
ATOM 14367 C CA . PHE E 3 96 ? 268.354 206.596 209.419 1.00 28.30 99 PHE E CA 1
ATOM 14368 C C . PHE E 3 96 ? 268.353 205.394 208.491 1.00 28.30 99 PHE E C 1
ATOM 14369 O O . PHE E 3 96 ? 268.664 204.276 208.910 1.00 28.30 99 PHE E O 1
ATOM 14377 N N . GLY E 3 97 ? 268.012 205.626 207.232 1.00 38.93 100 GLY E N 1
ATOM 14378 C CA . GLY E 3 97 ? 268.061 204.565 206.253 1.00 38.93 100 GLY E CA 1
ATOM 14379 C C . GLY E 3 97 ? 269.486 204.194 205.892 1.00 38.93 100 GLY E C 1
ATOM 14380 O O . GLY E 3 97 ? 270.451 204.883 206.220 1.00 38.93 100 GLY E O 1
ATOM 14381 N N . GLN E 3 98 ? 269.617 203.060 205.203 1.00 44.51 101 GLN E N 1
ATOM 14382 C CA . GLN E 3 98 ? 270.931 202.626 204.748 1.00 44.51 101 GLN E CA 1
ATOM 14383 C C . GLN E 3 98 ? 271.506 203.553 203.689 1.00 44.51 101 GLN E C 1
ATOM 14384 O O . GLN E 3 98 ? 272.724 203.560 203.485 1.00 44.51 101 GLN E O 1
ATOM 14390 N N . GLY E 3 99 ? 270.669 204.320 203.014 1.00 42.04 102 GLY E N 1
ATOM 14391 C CA . GLY E 3 99 ? 271.176 205.275 202.046 1.00 42.04 102 GLY E CA 1
ATOM 14392 C C . GLY E 3 99 ? 271.280 204.687 200.656 1.00 42.04 102 GLY E C 1
ATOM 14393 O O . GLY E 3 99 ? 271.547 203.502 200.463 1.00 42.04 102 GLY E O 1
ATOM 14394 N N . THR E 3 100 ? 271.060 205.543 199.663 1.00 41.23 103 THR E N 1
ATOM 14395 C CA . THR E 3 100 ? 271.117 205.151 198.266 1.00 41.23 103 THR E CA 1
ATOM 14396 C C . THR E 3 100 ? 272.054 206.087 197.522 1.00 41.23 103 THR E C 1
ATOM 14397 O O . THR E 3 100 ? 272.259 207.234 197.927 1.00 41.23 103 THR E O 1
ATOM 14401 N N . LYS E 3 101 ? 272.618 205.589 196.428 1.00 48.55 104 LYS E N 1
ATOM 14402 C CA . LYS E 3 101 ? 273.557 206.343 195.610 1.00 48.55 104 LYS E CA 1
ATOM 14403 C C . LYS E 3 101 ? 272.970 206.528 194.220 1.00 48.55 104 LYS E C 1
ATOM 14404 O O . LYS E 3 101 ? 272.353 205.608 193.676 1.00 48.55 104 LYS E O 1
ATOM 14410 N N . VAL E 3 102 ? 273.160 207.715 193.652 1.00 52.47 105 VAL E N 1
ATOM 14411 C CA . VAL E 3 102 ? 272.615 208.071 192.347 1.00 52.47 105 VAL E CA 1
ATOM 14412 C C . VAL E 3 102 ? 273.771 208.457 191.436 1.00 52.47 105 VAL E C 1
ATOM 14413 O O . VAL E 3 102 ? 274.593 209.311 191.792 1.00 52.47 105 VAL E O 1
ATOM 14417 N N . GLU E 3 103 ? 273.833 207.833 190.260 1.00 73.99 106 GLU E N 1
ATOM 14418 C CA . GLU E 3 103 ? 274.901 208.076 189.303 1.00 73.99 106 GLU E CA 1
ATOM 14419 C C . GLU E 3 103 ? 274.368 207.888 187.889 1.00 73.99 106 GLU E C 1
ATOM 14420 O O . GLU E 3 103 ? 273.232 207.456 187.677 1.00 73.99 106 GLU E O 1
ATOM 14426 N N . ILE E 3 104 ? 275.215 208.223 186.913 1.00 84.85 107 ILE E N 1
ATOM 14427 C CA . ILE E 3 104 ? 274.827 208.128 185.510 1.00 84.85 107 ILE E CA 1
ATOM 14428 C C . ILE E 3 104 ? 274.758 206.663 185.083 1.00 84.85 107 ILE E C 1
ATOM 14429 O O . ILE E 3 104 ? 275.281 205.760 185.748 1.00 84.85 107 ILE E O 1
ATOM 14434 N N . LYS E 3 105 ? 274.094 206.425 183.952 1.00 94.75 108 LYS E N 1
ATOM 14435 C CA . LYS E 3 105 ? 273.999 205.104 183.342 1.00 94.75 108 LYS E CA 1
ATOM 14436 C C . LYS E 3 105 ? 274.607 205.161 181.947 1.00 94.75 108 LYS E C 1
ATOM 14437 O O . LYS E 3 105 ? 274.231 206.017 181.140 1.00 94.75 108 LYS E O 1
ATOM 14443 N N . ARG E 3 106 ? 275.540 204.255 181.663 1.00 108.14 109 ARG E N 1
ATOM 14444 C CA . ARG E 3 106 ? 276.238 204.265 180.379 1.00 108.14 109 ARG E CA 1
ATOM 14445 C C . ARG E 3 106 ? 276.773 202.859 180.100 1.00 108.14 109 ARG E C 1
ATOM 14446 O O . ARG E 3 106 ? 276.392 201.896 180.774 1.00 108.14 109 ARG E O 1
ATOM 14454 N N . THR E 3 107 ? 277.659 202.745 179.109 1.00 114.14 110 THR E N 1
ATOM 14455 C CA . THR E 3 107 ? 278.088 201.465 178.564 1.00 114.14 110 THR E CA 1
ATOM 14456 C C . THR E 3 107 ? 279.354 200.958 179.255 1.00 114.14 110 THR E C 1
ATOM 14457 O O . THR E 3 107 ? 279.853 201.544 180.217 1.00 114.14 110 THR E O 1
ATOM 14461 N N . VAL E 3 108 ? 279.887 199.861 178.729 1.00 115.62 111 VAL E N 1
ATOM 14462 C CA . VAL E 3 108 ? 280.950 199.118 179.379 1.00 115.62 111 VAL E CA 1
ATOM 14463 C C . VAL E 3 108 ? 282.225 199.215 178.548 1.00 115.62 111 VAL E C 1
ATOM 14464 O O . VAL E 3 108 ? 282.219 199.677 177.409 1.00 115.62 111 VAL E O 1
ATOM 14468 N N . ALA E 3 109 ? 283.338 198.769 179.125 1.00 114.37 112 ALA E N 1
ATOM 14469 C CA . ALA E 3 109 ? 284.614 198.694 178.420 1.00 114.37 112 ALA E CA 1
ATOM 14470 C C . ALA E 3 109 ? 285.460 197.606 179.077 1.00 114.37 112 ALA E C 1
ATOM 14471 O O . ALA E 3 109 ? 284.976 196.851 179.927 1.00 114.37 112 ALA E O 1
ATOM 14473 N N . ALA E 3 110 ? 286.734 197.529 178.688 1.00 120.89 113 ALA E N 1
ATOM 14474 C CA . ALA E 3 110 ? 287.629 196.472 179.135 1.00 120.89 113 ALA E CA 1
ATOM 14475 C C . ALA E 3 110 ? 288.886 197.054 179.771 1.00 120.89 113 ALA E C 1
ATOM 14476 O O . ALA E 3 110 ? 289.568 197.880 179.147 1.00 120.89 113 ALA E O 1
ATOM 14478 N N . PRO E 3 111 ? 289.233 196.643 180.994 1.00 110.31 114 PRO E N 1
ATOM 14479 C CA . PRO E 3 111 ? 290.423 197.187 181.667 1.00 110.31 114 PRO E CA 1
ATOM 14480 C C . PRO E 3 111 ? 291.733 196.581 181.183 1.00 110.31 114 PRO E C 1
ATOM 14481 O O . PRO E 3 111 ? 291.746 195.764 180.257 1.00 110.31 114 PRO E O 1
ATOM 14485 N N . SER E 3 112 ? 292.840 196.985 181.810 1.00 107.43 115 SER E N 1
ATOM 14486 C CA . SER E 3 112 ? 294.157 196.397 181.588 1.00 107.43 115 SER E CA 1
ATOM 14487 C C . SER E 3 112 ? 294.827 196.182 182.938 1.00 107.43 115 SER E C 1
ATOM 14488 O O . SER E 3 112 ? 295.216 197.149 183.599 1.00 107.43 115 SER E O 1
ATOM 14491 N N . VAL E 3 113 ? 294.985 194.920 183.326 1.00 111.65 116 VAL E N 1
ATOM 14492 C CA . VAL E 3 113 ? 295.343 194.556 184.691 1.00 111.65 116 VAL E CA 1
ATOM 14493 C C . VAL E 3 113 ? 296.800 194.115 184.730 1.00 111.65 116 VAL E C 1
ATOM 14494 O O . VAL E 3 113 ? 297.284 193.412 183.833 1.00 111.65 116 VAL E O 1
ATOM 14498 N N . PHE E 3 114 ? 297.516 194.561 185.763 1.00 114.78 117 PHE E N 1
ATOM 14499 C CA . PHE E 3 114 ? 298.884 194.121 186.017 1.00 114.78 117 PHE E CA 1
ATOM 14500 C C . PHE E 3 114 ? 298.983 193.366 187.333 1.00 114.78 117 PHE E C 1
ATOM 14501 O O . PHE E 3 114 ? 298.037 193.314 188.120 1.00 114.78 117 PHE E O 1
ATOM 14509 N N . ILE E 3 115 ? 300.144 192.752 187.537 1.00 123.27 118 ILE E N 1
ATOM 14510 C CA . ILE E 3 115 ? 300.508 192.127 188.799 1.00 123.27 118 ILE E CA 1
ATOM 14511 C C . ILE E 3 115 ? 301.827 192.737 189.242 1.00 123.27 118 ILE E C 1
ATOM 14512 O O . ILE E 3 115 ? 302.837 192.610 188.538 1.00 123.27 118 ILE E O 1
ATOM 14517 N N . PHE E 3 116 ? 301.823 193.401 190.395 1.00 127.26 119 PHE E N 1
ATOM 14518 C CA . PHE E 3 116 ? 303.046 194.003 190.903 1.00 127.26 119 PHE E CA 1
ATOM 14519 C C . PHE E 3 116 ? 303.573 193.155 192.052 1.00 127.26 119 PHE E C 1
ATOM 14520 O O . PHE E 3 116 ? 302.989 193.182 193.150 1.00 127.26 119 PHE E O 1
ATOM 14528 N N . PRO E 3 117 ? 304.657 192.406 191.865 1.00 132.15 120 PRO E N 1
ATOM 14529 C CA . PRO E 3 117 ? 305.182 191.575 192.948 1.00 132.15 120 PRO E CA 1
ATOM 14530 C C . PRO E 3 117 ? 306.005 192.399 193.922 1.00 132.15 120 PRO E C 1
ATOM 14531 O O . PRO E 3 117 ? 306.614 193.408 193.536 1.00 132.15 120 PRO E O 1
ATOM 14535 N N . PRO E 3 118 ? 306.036 192.006 195.197 1.00 129.85 121 PRO E N 1
ATOM 14536 C CA . PRO E 3 118 ? 306.745 192.809 196.203 1.00 129.85 121 PRO E CA 1
ATOM 14537 C C . PRO E 3 118 ? 308.231 192.912 195.900 1.00 129.85 121 PRO E C 1
ATOM 14538 O O . PRO E 3 118 ? 308.850 191.969 195.403 1.00 129.85 121 PRO E O 1
ATOM 14542 N N . SER E 3 119 ? 308.800 194.076 196.200 1.00 126.15 122 SER E N 1
ATOM 14543 C CA . SER E 3 119 ? 310.232 194.273 196.062 1.00 126.15 122 SER E CA 1
ATOM 14544 C C . SER E 3 119 ? 310.963 193.603 197.222 1.00 126.15 122 SER E C 1
ATOM 14545 O O . SER E 3 119 ? 310.360 193.000 198.113 1.00 126.15 122 SER E O 1
ATOM 14548 N N . ASP E 3 120 ? 312.292 193.717 197.205 1.00 131.51 123 ASP E N 1
ATOM 14549 C CA . ASP E 3 120 ? 313.097 193.110 198.259 1.00 131.51 123 ASP E CA 1
ATOM 14550 C C . ASP E 3 120 ? 312.789 193.720 199.621 1.00 131.51 123 ASP E C 1
ATOM 14551 O O . ASP E 3 120 ? 312.927 193.045 200.649 1.00 131.51 123 ASP E O 1
ATOM 14556 N N . SER E 3 121 ? 312.359 194.986 199.648 1.00 131.84 124 SER E N 1
ATOM 14557 C CA . SER E 3 121 ? 312.053 195.641 200.916 1.00 131.84 124 SER E CA 1
ATOM 14558 C C . SER E 3 121 ? 310.960 194.898 201.673 1.00 131.84 124 SER E C 1
ATOM 14559 O O . SER E 3 121 ? 311.091 194.640 202.874 1.00 131.84 124 SER E O 1
ATOM 14562 N N . GLN E 3 122 ? 309.874 194.543 200.986 1.00 126.54 125 GLN E N 1
ATOM 14563 C CA . GLN E 3 122 ? 308.847 193.725 201.619 1.00 126.54 125 GLN E CA 1
ATOM 14564 C C . GLN E 3 122 ? 309.324 192.296 201.834 1.00 126.54 125 GLN E C 1
ATOM 14565 O O . GLN E 3 122 ? 308.931 191.649 202.811 1.00 126.54 125 GLN E O 1
ATOM 14571 N N . LEU E 3 123 ? 310.166 191.790 200.932 1.00 128.64 126 LEU E N 1
ATOM 14572 C CA . LEU E 3 123 ? 310.565 190.390 201.004 1.00 128.64 126 LEU E CA 1
ATOM 14573 C C . LEU E 3 123 ? 311.414 190.108 202.236 1.00 128.64 126 LEU E C 1
ATOM 14574 O O . LEU E 3 123 ? 311.355 189.003 202.786 1.00 128.64 126 LEU E O 1
ATOM 14579 N N . LYS E 3 124 ? 312.200 191.084 202.689 1.00 131.98 127 LYS E N 1
ATOM 14580 C CA . LYS E 3 124 ? 312.947 190.888 203.925 1.00 131.98 127 LYS E CA 1
ATOM 14581 C C . LYS E 3 124 ? 312.091 191.102 205.166 1.00 131.98 127 LYS E C 1
ATOM 14582 O O . LYS E 3 124 ? 312.532 190.767 206.271 1.00 131.98 127 LYS E O 1
ATOM 14588 N N . SER E 3 125 ? 310.885 191.648 205.014 1.00 133.64 128 SER E N 1
ATOM 14589 C CA . SER E 3 125 ? 310.006 191.882 206.151 1.00 133.64 128 SER E CA 1
ATOM 14590 C C . SER E 3 125 ? 309.111 190.692 206.468 1.00 133.64 128 SER E C 1
ATOM 14591 O O . SER E 3 125 ? 308.672 190.556 207.616 1.00 133.64 128 SER E O 1
ATOM 14594 N N . GLY E 3 126 ? 308.831 189.836 205.489 1.00 125.68 129 GLY E N 1
ATOM 14595 C CA . GLY E 3 126 ? 308.013 188.665 205.724 1.00 125.68 129 GLY E CA 1
ATOM 14596 C C . GLY E 3 126 ? 306.557 188.797 205.341 1.00 125.68 129 GLY E C 1
ATOM 14597 O O . GLY E 3 126 ? 305.711 188.112 205.927 1.00 125.68 129 GLY E O 1
ATOM 14598 N N . THR E 3 127 ? 306.233 189.651 204.372 1.00 118.92 130 THR E N 1
ATOM 14599 C CA . THR E 3 127 ? 304.857 189.859 203.945 1.00 118.92 130 THR E CA 1
ATOM 14600 C C . THR E 3 127 ? 304.763 189.771 202.427 1.00 118.92 130 THR E C 1
ATOM 14601 O O . THR E 3 127 ? 305.732 190.016 201.705 1.00 118.92 130 THR E O 1
ATOM 14605 N N . ALA E 3 128 ? 303.573 189.406 201.953 1.00 114.13 131 ALA E N 1
ATOM 14606 C CA . ALA E 3 128 ? 303.294 189.234 200.535 1.00 114.13 131 ALA E CA 1
ATOM 14607 C C . ALA E 3 128 ? 302.241 190.238 200.090 1.00 114.13 131 ALA E C 1
ATOM 14608 O O . ALA E 3 128 ? 301.188 190.359 200.717 1.00 114.13 131 ALA E O 1
ATOM 14610 N N . SER E 3 129 ? 302.521 190.950 198.997 1.00 114.43 132 SER E N 1
ATOM 14611 C CA . SER E 3 129 ? 301.593 191.964 198.494 1.00 114.43 132 SER E CA 1
ATOM 14612 C C . SER E 3 129 ? 301.509 191.824 196.976 1.00 114.43 132 SER E C 1
ATOM 14613 O O . SER E 3 129 ? 302.431 192.225 196.261 1.00 114.43 132 SER E O 1
ATOM 14616 N N . VAL E 3 130 ? 300.402 191.265 196.498 1.00 109.08 133 VAL E N 1
ATOM 14617 C CA . VAL E 3 130 ? 300.134 191.125 195.073 1.00 109.08 133 VAL E CA 1
ATOM 14618 C C . VAL E 3 130 ? 298.844 191.867 194.761 1.00 109.08 133 VAL E C 1
ATOM 14619 O O . VAL E 3 130 ? 297.838 191.693 195.458 1.00 109.08 133 VAL E O 1
ATOM 14623 N N . VAL E 3 131 ? 298.881 192.702 193.725 1.00 109.37 134 VAL E N 1
ATOM 14624 C CA . VAL E 3 131 ? 297.761 193.555 193.357 1.00 109.37 134 VAL E CA 1
ATOM 14625 C C . VAL E 3 131 ? 297.448 193.387 191.876 1.00 109.37 134 VAL E C 1
ATOM 14626 O O . VAL E 3 131 ? 298.343 193.205 191.043 1.00 109.37 134 VAL E O 1
ATOM 14630 N N . CYS E 3 132 ? 296.155 193.398 191.558 1.00 102.22 135 CYS E N 1
ATOM 14631 C CA . CYS E 3 132 ? 295.713 193.579 190.183 1.00 102.22 135 CYS E CA 1
ATOM 14632 C C . CYS E 3 132 ? 294.581 194.591 190.186 1.00 102.22 135 CYS E C 1
ATOM 14633 O O . CYS E 3 132 ? 293.881 194.766 191.185 1.00 102.22 135 CYS E O 1
ATOM 14636 N N . LEU E 3 133 ? 294.424 195.269 189.057 1.00 92.16 136 LEU E N 1
ATOM 14637 C CA . LEU E 3 133 ? 293.595 196.459 188.983 1.00 92.16 136 LEU E CA 1
ATOM 14638 C C . LEU E 3 133 ? 292.598 196.328 187.843 1.00 92.16 136 LEU E C 1
ATOM 14639 O O . LEU E 3 133 ? 292.807 195.591 186.879 1.00 92.16 136 LEU E O 1
ATOM 14644 N N . LEU E 3 134 ? 291.506 197.073 187.962 1.00 93.23 137 LEU E N 1
ATOM 14645 C CA . LEU E 3 134 ? 290.500 197.161 186.912 1.00 93.23 137 LEU E CA 1
ATOM 14646 C C . LEU E 3 134 ? 290.166 198.629 186.720 1.00 93.23 137 LEU E C 1
ATOM 14647 O O . LEU E 3 134 ? 289.778 199.300 187.678 1.00 93.23 137 LEU E O 1
ATOM 14652 N N . ASN E 3 135 ? 290.318 199.126 185.497 1.00 101.73 138 ASN E N 1
ATOM 14653 C CA . ASN E 3 135 ? 290.005 200.512 185.186 1.00 101.73 138 ASN E CA 1
ATOM 14654 C C . ASN E 3 135 ? 289.123 200.572 183.948 1.00 101.73 138 ASN E C 1
ATOM 14655 O O . ASN E 3 135 ? 288.981 199.594 183.213 1.00 101.73 138 ASN E O 1
ATOM 14660 N N . ASN E 3 136 ? 288.530 201.748 183.734 1.00 110.94 139 ASN E N 1
ATOM 14661 C CA . ASN E 3 136 ? 287.587 201.994 182.639 1.00 110.94 139 ASN E CA 1
ATOM 14662 C C . ASN E 3 136 ? 286.589 200.847 182.482 1.00 110.94 139 ASN E C 1
ATOM 14663 O O . ASN E 3 136 ? 286.240 200.437 181.375 1.00 110.94 139 ASN E O 1
ATOM 14668 N N . PHE E 3 137 ? 286.096 200.343 183.612 1.00 104.92 140 PHE E N 1
ATOM 14669 C CA . PHE E 3 137 ? 285.056 199.322 183.598 1.00 104.92 140 PHE E CA 1
ATOM 14670 C C . PHE E 3 137 ? 283.818 199.892 184.279 1.00 104.92 140 PHE E C 1
ATOM 14671 O O . PHE E 3 137 ? 283.182 199.236 185.110 1.00 104.92 140 PHE E O 1
ATOM 14679 N N . TYR E 3 138 ? 283.454 201.111 183.880 1.00 108.08 141 TYR E N 1
ATOM 14680 C CA . TYR E 3 138 ? 282.562 202.030 184.580 1.00 108.08 141 TYR E CA 1
ATOM 14681 C C . TYR E 3 138 ? 281.309 201.375 185.166 1.00 108.08 141 TYR E C 1
ATOM 14682 O O . TYR E 3 138 ? 280.950 201.691 186.305 1.00 108.08 141 TYR E O 1
ATOM 14691 N N . PRO E 3 139 ? 280.601 200.473 184.458 1.00 111.11 142 PRO E N 1
ATOM 14692 C CA . PRO E 3 139 ? 279.445 199.834 185.101 1.00 111.11 142 PRO E CA 1
ATOM 14693 C C . PRO E 3 139 ? 279.917 198.862 186.164 1.00 111.11 142 PRO E C 1
ATOM 14694 O O . PRO E 3 139 ? 280.037 197.660 185.907 1.00 111.11 142 PRO E O 1
ATOM 14698 N N . ARG E 3 140 ? 280.202 199.394 187.356 1.00 106.46 143 ARG E N 1
ATOM 14699 C CA . ARG E 3 140 ? 281.006 198.717 188.366 1.00 106.46 143 ARG E CA 1
ATOM 14700 C C . ARG E 3 140 ? 280.580 197.276 188.598 1.00 106.46 143 ARG E C 1
ATOM 14701 O O . ARG E 3 140 ? 281.320 196.359 188.232 1.00 106.46 143 ARG E O 1
ATOM 14709 N N . GLU E 3 141 ? 279.382 197.074 189.157 1.00 114.16 144 GLU E N 1
ATOM 14710 C CA . GLU E 3 141 ? 278.821 195.747 189.403 1.00 114.16 144 GLU E CA 1
ATOM 14711 C C . GLU E 3 141 ? 279.901 194.762 189.831 1.00 114.16 144 GLU E C 1
ATOM 14712 O O . GLU E 3 141 ? 280.011 193.665 189.275 1.00 114.16 144 GLU E O 1
ATOM 14718 N N . ALA E 3 142 ? 280.699 195.155 190.818 1.00 114.96 145 ALA E N 1
ATOM 14719 C CA . ALA E 3 142 ? 282.012 194.577 191.062 1.00 114.96 145 ALA E CA 1
ATOM 14720 C C . ALA E 3 142 ? 281.921 193.116 191.474 1.00 114.96 145 ALA E C 1
ATOM 14721 O O . ALA E 3 142 ? 281.081 192.737 192.294 1.00 114.96 145 ALA E O 1
ATOM 14723 N N . LYS E 3 143 ? 282.793 192.302 190.889 1.00 118.54 146 LYS E N 1
ATOM 14724 C CA . LYS E 3 143 ? 282.999 190.924 191.297 1.00 118.54 146 LYS E CA 1
ATOM 14725 C C . LYS E 3 143 ? 284.434 190.546 190.953 1.00 118.54 146 LYS E C 1
ATOM 14726 O O . LYS E 3 143 ? 284.898 190.745 189.826 1.00 118.54 146 LYS E O 1
ATOM 14732 N N . VAL E 3 144 ? 285.144 190.011 191.942 1.00 119.30 147 VAL E N 1
ATOM 14733 C CA . VAL E 3 144 ? 286.569 189.734 191.802 1.00 119.30 147 VAL E CA 1
ATOM 14734 C C . VAL E 3 144 ? 286.877 188.399 192.466 1.00 119.30 147 VAL E C 1
ATOM 14735 O O . VAL E 3 144 ? 286.358 188.090 193.542 1.00 119.30 147 VAL E O 1
ATOM 14739 N N . GLN E 3 145 ? 287.712 187.599 191.805 1.00 122.55 148 GLN E N 1
ATOM 14740 C CA . GLN E 3 145 ? 288.176 186.332 192.352 1.00 122.55 148 GLN E CA 1
ATOM 14741 C C . GLN E 3 145 ? 289.681 186.233 192.169 1.00 122.55 148 GLN E C 1
ATOM 14742 O O . GLN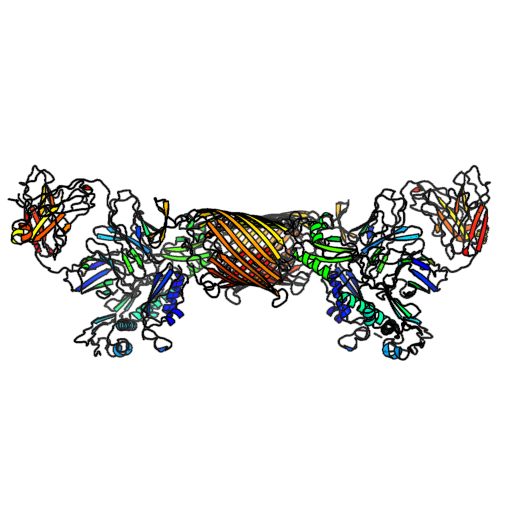 E 3 145 ? 290.230 186.753 191.193 1.00 122.55 148 GLN E O 1
ATOM 14748 N N . TRP E 3 146 ? 290.338 185.574 193.113 1.00 116.39 149 TRP E N 1
ATOM 14749 C CA . TRP E 3 146 ? 291.779 185.422 193.118 1.00 116.39 149 TRP E CA 1
ATOM 14750 C C . TRP E 3 146 ? 292.139 183.943 193.230 1.00 116.39 149 TRP E C 1
ATOM 14751 O O . TRP E 3 146 ? 291.308 183.099 193.572 1.00 116.39 149 TRP E O 1
ATOM 14762 N N . LYS E 3 147 ? 293.400 183.627 192.942 1.00 122.96 150 LYS E N 1
ATOM 14763 C CA . LYS E 3 147 ? 293.864 182.248 193.028 1.00 122.96 150 LYS E CA 1
ATOM 14764 C C . LYS E 3 147 ? 295.378 182.229 193.165 1.00 122.96 150 LYS E C 1
ATOM 14765 O O . LYS E 3 147 ? 296.084 182.785 192.318 1.00 122.96 150 LYS E O 1
ATOM 14771 N N . VAL E 3 148 ? 295.870 181.595 194.226 1.00 119.47 151 VAL E N 1
ATOM 14772 C CA . VAL E 3 148 ? 297.303 181.437 194.431 1.00 119.47 151 VAL E CA 1
ATOM 14773 C C . VAL E 3 148 ? 297.677 179.997 194.111 1.00 119.47 151 VAL E C 1
ATOM 14774 O O . VAL E 3 148 ? 296.822 179.107 194.073 1.00 119.47 151 VAL E O 1
ATOM 14778 N N . ASP E 3 149 ? 298.969 179.790 193.841 1.00 125.18 152 ASP E N 1
ATOM 14779 C CA . ASP E 3 149 ? 299.565 178.539 193.368 1.00 125.18 152 ASP E CA 1
ATOM 14780 C C . ASP E 3 149 ? 298.728 177.891 192.264 1.00 125.18 152 ASP E C 1
ATOM 14781 O O . ASP E 3 149 ? 298.717 176.665 192.109 1.00 125.18 152 ASP E O 1
ATOM 14786 N N . ASN E 3 150 ? 298.075 178.737 191.458 1.00 128.27 153 ASN E N 1
ATOM 14787 C CA . ASN E 3 150 ? 297.253 178.362 190.307 1.00 128.27 153 ASN E CA 1
ATOM 14788 C C . ASN E 3 150 ? 295.942 177.690 190.706 1.00 128.27 153 ASN E C 1
ATOM 14789 O O . ASN E 3 150 ? 295.137 177.336 189.838 1.00 128.27 153 ASN E O 1
ATOM 14794 N N . ALA E 3 151 ? 295.700 177.521 192.005 1.00 126.23 154 ALA E N 1
ATOM 14795 C CA . ALA E 3 151 ? 294.470 176.864 192.440 1.00 126.23 154 ALA E CA 1
ATOM 14796 C C . ALA E 3 151 ? 293.425 177.848 192.962 1.00 126.23 154 ALA E C 1
ATOM 14797 O O . ALA E 3 151 ? 292.342 177.974 192.381 1.00 126.23 154 ALA E O 1
ATOM 14799 N N . LEU E 3 152 ? 293.738 178.565 194.037 1.00 119.14 155 LEU E N 1
ATOM 14800 C CA . LEU E 3 152 ? 292.687 179.281 194.748 1.00 119.14 155 LEU E CA 1
ATOM 14801 C C . LEU E 3 152 ? 293.300 180.327 195.672 1.00 119.14 155 LEU E C 1
ATOM 14802 O O . LEU E 3 152 ? 294.497 180.309 195.970 1.00 119.14 155 LEU E O 1
ATOM 14807 N N . GLN E 3 153 ? 292.451 181.261 196.093 1.00 109.19 156 GLN E N 1
ATOM 14808 C CA . GLN E 3 153 ? 292.735 182.233 197.139 1.00 109.19 156 GLN E CA 1
ATOM 14809 C C . GLN E 3 153 ? 291.492 182.359 198.003 1.00 109.19 156 GLN E C 1
ATOM 14810 O O . GLN E 3 153 ? 290.383 182.115 197.525 1.00 109.19 156 GLN E O 1
ATOM 14816 N N . SER E 3 154 ? 291.674 182.713 199.275 1.00 99.17 157 SER E N 1
ATOM 14817 C CA . SER E 3 154 ? 290.542 182.850 200.190 1.00 99.17 157 SER E CA 1
ATOM 14818 C C . SER E 3 154 ? 290.805 183.980 201.178 1.00 99.17 157 SER E C 1
ATOM 14819 O O . SER E 3 154 ? 291.686 183.863 202.036 1.00 99.17 157 SER E O 1
ATOM 14822 N N . GLY E 3 155 ? 290.051 185.071 201.052 1.00 88.75 158 GLY E N 1
ATOM 14823 C CA . GLY E 3 155 ? 289.937 186.061 202.107 1.00 88.75 158 GLY E CA 1
ATOM 14824 C C . GLY E 3 155 ? 291.083 187.038 202.286 1.00 88.75 158 GLY E C 1
ATOM 14825 O O . GLY E 3 155 ? 290.874 188.143 202.794 1.00 88.75 158 GLY E O 1
ATOM 14826 N N . ASN E 3 156 ? 292.297 186.660 201.877 1.00 94.56 159 ASN E N 1
ATOM 14827 C CA . ASN E 3 156 ? 293.456 187.514 202.118 1.00 94.56 159 ASN E CA 1
ATOM 14828 C C . ASN E 3 156 ? 293.385 188.832 201.356 1.00 94.56 159 ASN E C 1
ATOM 14829 O O . ASN E 3 156 ? 293.988 189.820 201.791 1.00 94.56 159 ASN E O 1
ATOM 14834 N N . SER E 3 157 ? 292.660 188.871 200.244 1.00 98.09 160 SER E N 1
ATOM 14835 C CA . SER E 3 157 ? 292.585 190.083 199.442 1.00 98.09 160 SER E CA 1
ATOM 14836 C C . SER E 3 157 ? 291.783 191.164 200.156 1.00 98.09 160 SER E C 1
ATOM 14837 O O . SER E 3 157 ? 290.797 190.881 200.843 1.00 98.09 160 SER E O 1
ATOM 14840 N N . GLN E 3 158 ? 292.215 192.410 199.991 1.00 89.38 161 GLN E N 1
ATOM 14841 C CA . GLN E 3 158 ? 291.466 193.573 200.438 1.00 89.38 161 GLN E CA 1
ATOM 14842 C C . GLN E 3 158 ? 291.013 194.370 199.221 1.00 89.38 161 GLN E C 1
ATOM 14843 O O . GLN E 3 158 ? 291.652 194.337 198.167 1.00 89.38 161 GLN E O 1
ATOM 14849 N N . GLU E 3 159 ? 289.897 195.075 199.365 1.00 76.83 162 GLU E N 1
ATOM 14850 C CA . GLU E 3 159 ? 289.260 195.762 198.252 1.00 76.83 162 GLU E CA 1
ATOM 14851 C C . GLU E 3 159 ? 289.329 197.269 198.444 1.00 76.83 162 GLU E C 1
ATOM 14852 O O . GLU E 3 159 ? 289.185 197.770 199.563 1.00 76.83 162 GLU E O 1
ATOM 14858 N N . SER E 3 160 ? 289.552 197.985 197.345 1.00 73.30 163 SER E N 1
ATOM 14859 C CA . SER E 3 160 ? 289.593 199.444 197.367 1.00 73.30 163 SER E CA 1
ATOM 14860 C C . SER E 3 160 ? 289.163 199.937 195.994 1.00 73.30 163 SER E C 1
ATOM 14861 O O . SER E 3 160 ? 289.927 199.831 195.031 1.00 73.30 163 SER E O 1
ATOM 14864 N N . VAL E 3 161 ? 287.948 200.471 195.904 1.00 75.78 164 VAL E N 1
ATOM 14865 C CA . VAL E 3 161 ? 287.367 200.909 194.641 1.00 75.78 164 VAL E CA 1
ATOM 14866 C C . VAL E 3 161 ? 287.070 202.399 194.725 1.00 75.78 164 VAL E C 1
ATOM 14867 O O . VAL E 3 161 ? 286.427 202.857 195.677 1.00 75.78 164 VAL E O 1
ATOM 14871 N N . THR E 3 162 ? 287.545 203.149 193.735 1.00 79.26 165 THR E N 1
ATOM 14872 C CA . THR E 3 162 ? 287.267 204.573 193.632 1.00 79.26 165 THR E CA 1
ATOM 14873 C C . THR E 3 162 ? 285.950 204.784 192.899 1.00 79.26 165 THR E C 1
ATOM 14874 O O . THR E 3 162 ? 285.648 204.080 191.932 1.00 79.26 165 THR E O 1
ATOM 14878 N N . GLU E 3 163 ? 285.166 205.754 193.365 1.00 93.12 166 GLU E N 1
ATOM 14879 C CA . GLU E 3 163 ? 283.899 206.065 192.721 1.00 93.12 166 GLU E CA 1
ATOM 14880 C C . GLU E 3 163 ? 284.143 206.688 191.346 1.00 93.12 166 GLU E C 1
ATOM 14881 O O . GLU E 3 163 ? 285.282 206.895 190.916 1.00 93.12 166 GLU E O 1
ATOM 14887 N N . GLN E 3 164 ? 283.048 206.989 190.650 1.00 104.29 167 GLN E N 1
ATOM 14888 C CA . GLN E 3 164 ? 283.134 207.479 189.281 1.00 104.29 167 GLN E CA 1
ATOM 14889 C C . GLN E 3 164 ? 283.954 208.761 189.214 1.00 104.29 167 GLN E C 1
ATOM 14890 O O . GLN E 3 164 ? 283.809 209.657 190.049 1.00 104.29 167 GLN E O 1
ATOM 14896 N N . ASP E 3 165 ? 284.825 208.838 188.213 1.00 121.64 168 ASP E N 1
ATOM 14897 C CA . ASP E 3 165 ? 285.699 209.988 188.063 1.00 121.64 168 ASP E CA 1
ATOM 14898 C C . ASP E 3 165 ? 284.929 211.178 187.491 1.00 121.64 168 ASP E C 1
ATOM 14899 O O . ASP E 3 165 ? 283.776 211.068 187.064 1.00 121.64 168 ASP E O 1
ATOM 14904 N N . SER E 3 166 ? 285.587 212.338 187.499 1.00 136.21 169 SER E N 1
ATOM 14905 C CA . SER E 3 166 ? 284.943 213.556 187.021 1.00 136.21 169 SER E CA 1
ATOM 14906 C C . SER E 3 166 ? 284.755 213.548 185.509 1.00 136.21 169 SER E C 1
ATOM 14907 O O . SER E 3 166 ? 283.715 213.997 185.014 1.00 136.21 169 SER E O 1
ATOM 14910 N N . LYS E 3 167 ? 285.735 213.040 184.764 1.00 141.27 170 LYS E N 1
ATOM 14911 C CA . LYS E 3 167 ? 285.724 213.104 183.309 1.00 141.27 170 LYS E CA 1
ATOM 14912 C C . LYS E 3 167 ? 285.480 211.741 182.675 1.00 141.27 170 LYS E C 1
ATOM 14913 O O . LYS E 3 167 ? 284.546 211.582 181.884 1.00 141.27 170 LYS E O 1
ATOM 14919 N N . ASP E 3 168 ? 286.300 210.746 183.004 1.00 129.06 171 ASP E N 1
ATOM 14920 C CA . ASP E 3 168 ? 286.091 209.402 182.486 1.00 129.06 171 ASP E CA 1
ATOM 14921 C C . ASP E 3 168 ? 284.927 208.683 183.156 1.00 129.06 171 ASP E C 1
ATOM 14922 O O . ASP E 3 168 ? 284.327 207.799 182.535 1.00 129.06 171 ASP E O 1
ATOM 14927 N N . SER E 3 169 ? 284.597 209.039 184.396 1.00 120.54 172 SER E N 1
ATOM 14928 C CA . SER E 3 169 ? 283.439 208.532 185.129 1.00 120.54 172 SER E CA 1
ATOM 14929 C C . SER E 3 169 ? 283.501 207.033 185.391 1.00 120.54 172 SER E C 1
ATOM 14930 O O . SER E 3 169 ? 282.511 206.449 185.843 1.00 120.54 172 SER E O 1
ATOM 14933 N N . THR E 3 170 ? 284.630 206.389 185.116 1.00 113.44 173 THR E N 1
ATOM 14934 C CA . THR E 3 170 ? 284.737 204.946 185.277 1.00 113.44 173 THR E CA 1
ATOM 14935 C C . THR E 3 170 ? 285.162 204.606 186.706 1.00 113.44 173 THR E C 1
ATOM 14936 O O . THR E 3 170 ? 285.169 205.455 187.602 1.00 113.44 173 THR E O 1
ATOM 14940 N N . TYR E 3 171 ? 285.519 203.345 186.930 1.00 100.40 174 TYR E N 1
ATOM 14941 C CA . TYR E 3 171 ? 285.907 202.846 188.239 1.00 100.40 174 TYR E CA 1
ATOM 14942 C C . TYR E 3 171 ? 287.316 202.270 188.164 1.00 100.40 174 TYR E C 1
ATOM 14943 O O . TYR E 3 171 ? 287.796 201.897 187.091 1.00 100.40 174 TYR E O 1
ATOM 14952 N N . SER E 3 172 ? 287.982 202.206 189.315 1.00 84.31 175 SER E N 1
ATOM 14953 C CA . SER E 3 172 ? 289.389 201.817 189.394 1.00 84.31 175 SER E CA 1
ATOM 14954 C C . SER E 3 172 ? 289.624 200.829 190.529 1.00 84.31 175 SER E C 1
ATOM 14955 O O . SER E 3 172 ? 290.521 201.004 191.354 1.00 84.31 175 SER E O 1
ATOM 14958 N N . LEU E 3 173 ? 288.816 199.775 190.601 1.00 83.12 176 LEU E N 1
ATOM 14959 C CA . LEU E 3 173 ? 288.955 198.814 191.689 1.00 83.12 176 LEU E CA 1
ATOM 14960 C C . LEU E 3 173 ? 290.317 198.131 191.631 1.00 83.12 176 LEU E C 1
ATOM 14961 O O . LEU E 3 173 ? 290.803 197.765 190.558 1.00 83.12 176 LEU E O 1
ATOM 14966 N N . SER E 3 174 ? 290.938 197.977 192.798 1.00 83.77 177 SER E N 1
ATOM 14967 C CA . SER E 3 174 ? 292.164 197.207 192.937 1.00 83.77 177 SER E CA 1
ATOM 14968 C C . SER E 3 174 ? 292.080 196.369 194.203 1.00 83.77 177 SER E C 1
ATOM 14969 O O . SER E 3 174 ? 291.400 196.729 195.166 1.00 83.77 177 SER E O 1
ATOM 14972 N N . SER E 3 175 ? 292.780 195.239 194.192 1.00 94.17 178 SER E N 1
ATOM 14973 C CA . SER E 3 175 ? 292.815 194.335 195.332 1.00 94.17 178 SER E CA 1
ATOM 14974 C C . SER E 3 175 ? 294.251 193.940 195.635 1.00 94.17 178 SER E C 1
ATOM 14975 O O . SER E 3 175 ? 294.991 193.537 194.736 1.00 94.17 178 SER E O 1
ATOM 14978 N N . THR E 3 176 ? 294.631 194.024 196.908 1.00 98.61 179 THR E N 1
ATOM 14979 C CA . THR E 3 176 ? 296.014 193.821 197.317 1.00 98.61 179 THR E CA 1
ATOM 14980 C C . THR E 3 176 ? 296.081 192.706 198.352 1.00 98.61 179 THR E C 1
ATOM 14981 O O . THR E 3 176 ? 295.135 192.487 199.113 1.00 98.61 179 THR E O 1
ATOM 14985 N N . LEU E 3 177 ? 297.212 192.003 198.374 1.00 103.18 180 LEU E N 1
ATOM 14986 C CA . LEU E 3 177 ? 297.401 190.831 199.214 1.00 103.18 180 LEU E CA 1
ATOM 14987 C C . LEU E 3 177 ? 298.251 191.148 200.438 1.00 103.18 180 LEU E C 1
ATOM 14988 O O . LEU E 3 177 ? 299.049 192.087 200.440 1.00 103.18 180 LEU E O 1
ATOM 14993 N N . THR E 3 178 ? 298.057 190.350 201.490 1.00 112.86 181 THR E N 1
ATOM 14994 C CA . THR E 3 178 ? 298.884 190.408 202.698 1.00 112.86 181 THR E CA 1
ATOM 14995 C C . THR E 3 178 ? 299.012 188.979 203.221 1.00 112.86 181 THR E C 1
ATOM 14996 O O . THR E 3 178 ? 298.157 188.508 203.977 1.00 112.86 181 THR E O 1
ATOM 15000 N N . LEU E 3 179 ? 300.078 188.292 202.812 1.00 119.89 182 LEU E N 1
ATOM 15001 C CA . LEU E 3 179 ? 300.334 186.922 203.233 1.00 119.89 182 LEU E CA 1
ATOM 15002 C C . LEU E 3 179 ? 301.750 186.819 203.777 1.00 119.89 182 LEU E C 1
ATOM 15003 O O . LEU E 3 179 ? 302.623 187.626 203.453 1.00 119.89 182 LEU E O 1
ATOM 15008 N N . SER E 3 180 ? 301.969 185.803 204.608 1.00 129.65 183 SER E N 1
ATOM 15009 C CA . SER E 3 180 ? 303.275 185.594 205.211 1.00 129.65 183 SER E CA 1
ATOM 15010 C C . SER E 3 180 ? 304.287 185.141 204.161 1.00 129.65 183 SER E C 1
ATOM 15011 O O . SER E 3 180 ? 303.935 184.673 203.075 1.00 129.65 183 SER E O 1
ATOM 15014 N N . LYS E 3 181 ? 305.569 185.288 204.505 1.00 128.99 184 LYS E N 1
ATOM 15015 C CA . LYS E 3 181 ? 306.633 185.030 203.539 1.00 128.99 184 LYS E CA 1
ATOM 15016 C C . LYS E 3 181 ? 306.704 183.554 203.168 1.00 128.99 184 LYS E C 1
ATOM 15017 O O . LYS E 3 181 ? 306.998 183.211 202.017 1.00 128.99 184 LYS E O 1
ATOM 15023 N N . ALA E 3 182 ? 306.441 182.665 204.128 1.00 135.11 185 ALA E N 1
ATOM 15024 C CA . ALA E 3 182 ? 306.525 181.235 203.849 1.00 135.11 185 ALA E CA 1
ATOM 15025 C C . ALA E 3 182 ? 305.513 180.816 202.790 1.00 135.11 185 ALA E C 1
ATOM 15026 O O . ALA E 3 182 ? 305.838 180.041 201.881 1.00 135.11 185 ALA E O 1
ATOM 15028 N N . ASP E 3 183 ? 304.282 181.321 202.886 1.00 141.90 186 ASP E N 1
ATOM 15029 C CA . ASP E 3 183 ? 303.268 181.003 201.885 1.00 141.90 186 ASP E CA 1
ATOM 15030 C C . ASP E 3 183 ? 303.578 181.677 200.553 1.00 141.90 186 ASP E C 1
ATOM 15031 O O . ASP E 3 183 ? 303.323 181.111 199.484 1.00 141.90 186 ASP E O 1
ATOM 15036 N N . TYR E 3 184 ? 304.120 182.897 200.598 1.00 135.83 187 TYR E N 1
ATOM 15037 C CA . TYR E 3 184 ? 304.522 183.575 199.369 1.00 135.83 187 TYR E CA 1
ATOM 15038 C C . TYR E 3 184 ? 305.573 182.770 198.620 1.00 135.83 187 TYR E C 1
ATOM 15039 O O . TYR E 3 184 ? 305.511 182.644 197.392 1.00 135.83 187 TYR E O 1
ATOM 15048 N N . GLU E 3 185 ? 306.542 182.214 199.344 1.00 135.72 188 GLU E N 1
ATOM 15049 C CA . GLU E 3 185 ? 307.591 181.429 198.706 1.00 135.72 188 GLU E CA 1
ATOM 15050 C C . GLU E 3 185 ? 307.044 180.087 198.229 1.00 135.72 188 GLU E C 1
ATOM 15051 O O . GLU E 3 185 ? 307.292 179.688 197.085 1.00 135.72 188 GLU E O 1
ATOM 15057 N N . LYS E 3 186 ? 306.243 179.412 199.063 1.00 138.58 189 LYS E N 1
ATOM 15058 C CA . LYS E 3 186 ? 305.792 178.056 198.763 1.00 138.58 189 LYS E CA 1
ATOM 15059 C C . LYS E 3 186 ? 304.903 177.978 197.526 1.00 138.58 189 LYS E C 1
ATOM 15060 O O . LYS E 3 186 ? 305.014 177.012 196.765 1.00 138.58 189 LYS E O 1
ATOM 15066 N N . HIS E 3 187 ? 304.026 178.951 197.310 1.00 131.71 190 HIS E N 1
ATOM 15067 C CA . HIS E 3 187 ? 303.125 178.905 196.169 1.00 131.71 190 HIS E CA 1
ATOM 15068 C C . HIS E 3 187 ? 303.905 179.062 194.868 1.00 131.71 190 HIS E C 1
ATOM 15069 O O . HIS E 3 187 ? 305.054 179.508 194.855 1.00 131.71 190 HIS E O 1
ATOM 15076 N N . LYS E 3 188 ? 303.261 178.686 193.762 1.00 135.48 191 LYS E N 1
ATOM 15077 C CA . LYS E 3 188 ? 303.948 178.586 192.480 1.00 135.48 191 LYS E CA 1
ATOM 15078 C C . LYS E 3 188 ? 303.510 179.642 191.477 1.00 135.48 191 LYS E C 1
ATOM 15079 O O . LYS E 3 188 ? 304.352 180.394 190.974 1.00 135.48 191 LYS E O 1
ATOM 15085 N N . VAL E 3 189 ? 302.218 179.724 191.166 1.00 135.68 192 VAL E N 1
ATOM 15086 C CA . VAL E 3 189 ? 301.706 180.619 190.133 1.00 135.68 192 VAL E CA 1
ATOM 15087 C C . VAL E 3 189 ? 300.730 181.592 190.776 1.00 135.68 192 VAL E C 1
ATOM 15088 O O . VAL E 3 189 ? 299.805 181.178 191.485 1.00 135.68 192 VAL E O 1
ATOM 15092 N N . TYR E 3 190 ? 300.938 182.879 190.526 1.00 132.66 193 TYR E N 1
ATOM 15093 C CA . TYR E 3 190 ? 300.159 183.946 191.136 1.00 132.66 193 TYR E CA 1
ATOM 15094 C C . TYR E 3 190 ? 299.084 184.382 190.153 1.00 132.66 193 TYR E C 1
ATOM 15095 O O . TYR E 3 190 ? 299.368 184.570 188.967 1.00 132.66 193 TYR E O 1
ATOM 15104 N N . ALA E 3 191 ? 297.854 184.534 190.637 1.00 124.31 194 ALA E N 1
ATOM 15105 C CA . ALA E 3 191 ? 296.768 184.874 189.730 1.00 124.31 194 ALA E CA 1
ATOM 15106 C C . ALA E 3 191 ? 295.621 185.522 190.491 1.00 124.31 194 ALA E C 1
ATOM 15107 O O . ALA E 3 191 ? 295.501 185.378 191.709 1.00 124.31 194 ALA E O 1
ATOM 15109 N N . CYS E 3 192 ? 294.797 186.259 189.748 1.00 124.69 195 CYS E N 1
ATOM 15110 C CA . CYS E 3 192 ? 293.505 186.750 190.219 1.00 124.69 195 CYS E CA 1
ATOM 15111 C C . CYS E 3 192 ? 292.524 186.628 189.062 1.00 124.69 195 CYS E C 1
ATOM 15112 O O . CYS E 3 192 ? 292.594 187.403 188.103 1.00 124.69 195 CYS E O 1
ATOM 15115 N N . GLU E 3 193 ? 291.616 185.659 189.144 1.00 118.97 196 GLU E N 1
ATOM 15116 C CA . GLU E 3 193 ? 290.635 185.433 188.090 1.00 118.97 196 GLU E CA 1
ATOM 15117 C C . GLU E 3 193 ? 289.521 186.463 188.233 1.00 118.97 196 GLU E C 1
ATOM 15118 O O . GLU E 3 193 ? 288.597 186.283 189.032 1.00 118.97 196 GLU E O 1
ATOM 15124 N N . VAL E 3 194 ? 289.614 187.545 187.468 1.00 123.35 197 VAL E N 1
ATOM 15125 C CA . VAL E 3 194 ? 288.709 188.680 187.590 1.00 123.35 197 VAL E CA 1
ATOM 15126 C C . VAL E 3 194 ? 287.709 188.642 186.441 1.00 123.35 197 VAL E C 1
ATOM 15127 O O . VAL E 3 194 ? 288.100 188.553 185.271 1.00 123.35 197 VAL E O 1
ATOM 15131 N N . THR E 3 195 ? 286.423 188.694 186.781 1.00 135.42 198 THR E N 1
ATOM 15132 C CA . THR E 3 195 ? 285.360 188.705 185.787 1.00 135.42 198 THR E CA 1
ATOM 15133 C C . THR E 3 195 ? 284.110 189.324 186.393 1.00 135.42 198 THR E C 1
ATOM 15134 O O . THR E 3 195 ? 283.880 189.235 187.602 1.00 135.42 198 THR E O 1
ATOM 15138 N N . HIS E 3 196 ? 283.323 189.964 185.540 1.00 136.07 199 HIS E N 1
ATOM 15139 C CA . HIS E 3 196 ? 282.034 190.549 185.903 1.00 136.07 199 HIS E CA 1
ATOM 15140 C C . HIS E 3 196 ? 281.342 190.967 184.608 1.00 136.07 199 HIS E C 1
ATOM 15141 O O . HIS E 3 196 ? 281.829 190.677 183.509 1.00 136.07 199 HIS E O 1
ATOM 15148 N N . GLN E 3 197 ? 280.189 191.634 184.738 1.00 139.49 200 GLN E N 1
ATOM 15149 C CA . GLN E 3 197 ? 279.363 191.956 183.576 1.00 139.49 200 GLN E CA 1
ATOM 15150 C C . GLN E 3 197 ? 280.113 192.803 182.556 1.00 139.49 200 GLN E C 1
ATOM 15151 O O . GLN E 3 197 ? 280.042 192.531 181.353 1.00 139.49 200 GLN E O 1
ATOM 15157 N N . GLY E 3 198 ? 280.830 193.829 183.006 1.00 141.15 201 GLY E N 1
ATOM 15158 C CA . GLY E 3 198 ? 281.654 194.599 182.095 1.00 141.15 201 GLY E CA 1
ATOM 15159 C C . GLY E 3 198 ? 282.984 193.967 181.759 1.00 141.15 201 GLY E C 1
ATOM 15160 O O . GLY E 3 198 ? 283.746 194.536 180.973 1.00 141.15 201 GLY E O 1
ATOM 15161 N N . LEU E 3 199 ? 283.283 192.806 182.340 1.00 142.91 202 LEU E N 1
ATOM 15162 C CA . LEU E 3 199 ? 284.499 192.066 182.035 1.00 142.91 202 LEU E CA 1
ATOM 15163 C C . LEU E 3 199 ? 284.250 190.875 181.121 1.00 142.91 202 LEU E C 1
ATOM 15164 O O . LEU E 3 199 ? 285.214 190.227 180.698 1.00 142.91 202 LEU E O 1
ATOM 15169 N N . SER E 3 200 ? 282.991 190.576 180.808 1.00 146.01 203 SER E N 1
ATOM 15170 C CA . SER E 3 200 ? 282.607 189.497 179.886 1.00 146.01 203 SER E CA 1
ATOM 15171 C C . SER E 3 200 ? 283.150 188.183 180.446 1.00 146.01 203 SER E C 1
ATOM 15172 O O . SER E 3 200 ? 283.010 187.937 181.655 1.00 146.01 203 SER E O 1
ATOM 15175 N N . SER E 3 201 ? 283.760 187.326 179.631 1.00 144.89 204 SER E N 1
ATOM 15176 C CA . SER E 3 201 ? 284.291 186.068 180.125 1.00 144.89 204 SER E CA 1
ATOM 15177 C C . SER E 3 201 ? 285.526 186.316 180.989 1.00 144.89 204 SER E C 1
ATOM 15178 O O . SER E 3 201 ? 286.223 187.319 180.814 1.00 144.89 204 SER E O 1
ATOM 15181 N N . PRO E 3 202 ? 285.807 185.427 181.941 1.00 138.17 205 PRO E N 1
ATOM 15182 C CA . PRO E 3 202 ? 286.967 185.630 182.817 1.00 138.17 205 PRO E CA 1
ATOM 15183 C C . PRO E 3 202 ? 288.268 185.703 182.034 1.00 138.17 205 PRO E C 1
ATOM 15184 O O . PRO E 3 202 ? 288.490 184.955 181.079 1.00 138.17 205 PRO E O 1
ATOM 15188 N N . VAL E 3 203 ? 289.132 186.623 182.455 1.00 128.25 206 VAL E N 1
ATOM 15189 C CA . VAL E 3 203 ? 290.463 186.782 181.886 1.00 128.25 206 VAL E CA 1
ATOM 15190 C C . VAL E 3 203 ? 291.469 186.244 182.891 1.00 128.25 206 VAL E C 1
ATOM 15191 O O . VAL E 3 203 ? 291.490 186.664 184.054 1.00 128.25 206 VAL E O 1
ATOM 15195 N N . THR E 3 204 ? 292.292 185.304 182.442 1.00 140.61 207 THR E N 1
ATOM 15196 C CA . THR E 3 204 ? 293.255 184.632 183.300 1.00 140.61 207 THR E CA 1
ATOM 15197 C C . THR E 3 204 ? 294.596 185.350 183.241 1.00 140.61 207 THR E C 1
ATOM 15198 O O . THR E 3 204 ? 295.205 185.457 182.170 1.00 140.61 207 THR E O 1
ATOM 15202 N N . LYS E 3 205 ? 295.045 185.840 184.388 1.00 120.31 208 LYS E N 1
ATOM 15203 C CA . LYS E 3 205 ? 296.379 186.393 184.561 1.00 120.31 208 LYS E CA 1
ATOM 15204 C C . LYS E 3 205 ? 297.255 185.339 185.233 1.00 120.31 208 LYS E C 1
ATOM 15205 O O . LYS E 3 205 ? 296.759 184.397 185.852 1.00 120.31 208 LYS E O 1
ATOM 15211 N N . SER E 3 206 ? 298.570 185.490 185.102 1.00 128.72 209 SER E N 1
ATOM 15212 C CA . SER E 3 206 ? 299.485 184.491 185.637 1.00 128.72 209 SER E CA 1
ATOM 15213 C C . SER E 3 206 ? 300.801 185.159 186.005 1.00 128.72 209 SER E C 1
ATOM 15214 O O . SER E 3 206 ? 301.240 186.101 185.342 1.00 128.72 209 SER E O 1
ATOM 15217 N N . PHE E 3 207 ? 301.425 184.641 187.068 1.00 128.88 210 PHE E N 1
ATOM 15218 C CA . PHE E 3 207 ? 302.791 185.000 187.461 1.00 128.88 210 PHE E CA 1
ATOM 15219 C C . PHE E 3 207 ? 303.413 183.794 188.155 1.00 128.88 210 PHE E C 1
ATOM 15220 O O . PHE E 3 207 ? 303.088 183.507 189.311 1.00 128.88 210 PHE E O 1
ATOM 15228 N N . ASN E 3 208 ? 304.316 183.111 187.453 1.00 137.84 211 ASN E N 1
ATOM 15229 C CA . ASN E 3 208 ? 304.874 181.832 187.872 1.00 137.84 211 ASN E CA 1
ATOM 15230 C C . ASN E 3 208 ? 305.936 181.949 188.958 1.00 137.84 211 ASN E C 1
ATOM 15231 O O . ASN E 3 208 ? 306.740 181.022 189.098 1.00 137.84 211 ASN E O 1
ATOM 15236 N N . ARG E 3 209 ? 305.986 183.063 189.695 1.00 137.34 212 ARG E N 1
ATOM 15237 C CA . ARG E 3 209 ? 306.975 183.272 190.761 1.00 137.34 212 ARG E CA 1
ATOM 15238 C C . ARG E 3 209 ? 308.393 183.357 190.181 1.00 137.34 212 ARG E C 1
ATOM 15239 O O . ARG E 3 209 ? 309.379 183.581 190.888 1.00 137.34 212 ARG E O 1
ATOM 15247 N N . GLY E 3 210 ? 308.482 183.270 188.857 1.00 147.14 213 GLY E N 1
ATOM 15248 C CA . GLY E 3 210 ? 309.764 183.283 188.181 1.00 147.14 213 GLY E CA 1
ATOM 15249 C C . GLY E 3 210 ? 310.137 184.656 187.663 1.00 147.14 213 GLY E C 1
ATOM 15250 O O . GLY E 3 210 ? 310.734 184.793 186.591 1.00 147.14 213 GLY E O 1
ATOM 15251 N N . GLU E 3 211 ? 309.784 185.684 188.431 1.00 147.34 214 GLU E N 1
ATOM 15252 C CA . GLU E 3 211 ? 310.096 187.064 188.084 1.00 147.34 214 GLU E CA 1
ATOM 15253 C C . GLU E 3 211 ? 311.577 187.332 188.311 1.00 147.34 214 GLU E C 1
ATOM 15254 O O . GLU E 3 211 ? 311.977 187.719 189.413 1.00 147.34 214 GLU E O 1
ATOM 15260 N N . CYS E 3 212 ? 312.396 187.078 187.294 1.00 164.48 215 CYS E N 1
ATOM 15261 C CA . CYS E 3 212 ? 313.844 187.258 187.377 1.00 164.48 215 CYS E CA 1
ATOM 15262 C C . CYS E 3 212 ? 314.239 188.617 187.948 1.00 164.48 215 CYS E C 1
ATOM 15263 O O . CYS E 3 212 ? 315.118 188.708 188.805 1.00 164.48 215 CYS E O 1
ATOM 15266 N N . GLU F 2 1 ? 272.687 233.196 207.179 1.00 65.30 4 GLU F N 1
ATOM 15267 C CA . GLU F 2 1 ? 273.887 233.442 207.970 1.00 65.30 4 GLU F CA 1
ATOM 15268 C C . GLU F 2 1 ? 274.061 232.374 209.040 1.00 65.30 4 GLU F C 1
ATOM 15269 O O . GLU F 2 1 ? 275.100 232.300 209.690 1.00 65.30 4 GLU F O 1
ATOM 15275 N N . VAL F 2 2 ? 273.034 231.549 209.223 1.00 39.68 5 VAL F N 1
ATOM 15276 C CA . VAL F 2 2 ? 273.088 230.498 210.232 1.00 39.68 5 VAL F CA 1
ATOM 15277 C C . VAL F 2 2 ? 273.983 229.372 209.737 1.00 39.68 5 VAL F C 1
ATOM 15278 O O . VAL F 2 2 ? 273.771 228.821 208.651 1.00 39.68 5 VAL F O 1
ATOM 15282 N N . GLN F 2 3 ? 274.993 229.029 210.531 1.00 35.81 6 GLN F N 1
ATOM 15283 C CA . GLN F 2 3 ? 275.824 227.870 210.253 1.00 35.81 6 GLN F CA 1
ATOM 15284 C C . GLN F 2 3 ? 276.386 227.368 211.571 1.00 35.81 6 GLN F C 1
ATOM 15285 O O . GLN F 2 3 ? 276.361 228.068 212.584 1.00 35.81 6 GLN F O 1
ATOM 15291 N N . LEU F 2 4 ? 276.886 226.142 211.552 1.00 23.75 7 LEU F N 1
ATOM 15292 C CA . LEU F 2 4 ? 277.485 225.539 212.729 1.00 23.75 7 LEU F CA 1
ATOM 15293 C C . LEU F 2 4 ? 278.880 225.056 212.379 1.00 23.75 7 LEU F C 1
ATOM 15294 O O . LEU F 2 4 ? 279.119 224.583 211.266 1.00 23.75 7 LEU F O 1
ATOM 15299 N N . VAL F 2 5 ? 279.801 225.194 213.324 1.00 28.71 8 VAL F N 1
ATOM 15300 C CA . VAL F 2 5 ? 281.165 224.710 213.169 1.00 28.71 8 VAL F CA 1
ATOM 15301 C C . VAL F 2 5 ? 281.473 223.764 214.319 1.00 28.71 8 VAL F C 1
ATOM 15302 O O . VAL F 2 5 ? 281.098 224.021 215.469 1.00 28.71 8 VAL F O 1
ATOM 15306 N N . GLU F 2 6 ? 282.114 222.647 213.999 1.00 22.55 9 GLU F N 1
ATOM 15307 C CA . GLU F 2 6 ? 282.513 221.674 215.001 1.00 22.55 9 GLU F CA 1
ATOM 15308 C C . GLU F 2 6 ? 283.984 221.866 215.331 1.00 22.55 9 GLU F C 1
ATOM 15309 O O . GLU F 2 6 ? 284.797 222.161 214.451 1.00 22.55 9 GLU F O 1
ATOM 15315 N N . SER F 2 7 ? 284.321 221.700 216.604 1.00 33.58 10 SER F N 1
ATOM 15316 C CA . SER F 2 7 ? 285.700 221.808 217.045 1.00 33.58 10 SER F CA 1
ATOM 15317 C C . SER F 2 7 ? 285.921 220.819 218.178 1.00 33.58 10 SER F C 1
ATOM 15318 O O . SER F 2 7 ? 285.001 220.120 218.610 1.00 33.58 10 SER F O 1
ATOM 15321 N N . GLY F 2 8 ? 287.157 220.770 218.661 1.00 45.69 11 GLY F N 1
ATOM 15322 C CA . GLY F 2 8 ? 287.503 219.885 219.746 1.00 45.69 11 GLY F CA 1
ATOM 15323 C C . GLY F 2 8 ? 287.780 218.458 219.338 1.00 45.69 11 GLY F C 1
ATOM 15324 O O . GLY F 2 8 ? 288.090 217.633 220.208 1.00 45.69 11 GLY F O 1
ATOM 15325 N N . GLY F 2 9 ? 287.668 218.133 218.056 1.00 48.89 12 GLY F N 1
ATOM 15326 C CA . GLY F 2 9 ? 288.024 216.816 217.586 1.00 48.89 12 GLY F CA 1
ATOM 15327 C C . GLY F 2 9 ? 289.526 216.626 217.611 1.00 48.89 12 GLY F C 1
ATOM 15328 O O . GLY F 2 9 ? 290.308 217.570 217.722 1.00 48.89 12 GLY F O 1
ATOM 15329 N N . GLY F 2 10 ? 289.937 215.368 217.505 1.00 48.15 13 GLY F N 1
ATOM 15330 C CA . GLY F 2 10 ? 291.351 215.061 217.586 1.00 48.15 13 GLY F CA 1
ATOM 15331 C C . GLY F 2 10 ? 291.605 213.575 217.441 1.00 48.15 13 GLY F C 1
ATOM 15332 O O . GLY F 2 10 ? 290.728 212.816 217.026 1.00 48.15 13 GLY F O 1
ATOM 15333 N N . LEU F 2 11 ? 292.823 213.182 217.794 1.00 47.57 14 LEU F N 1
ATOM 15334 C CA . LEU F 2 11 ? 293.304 211.819 217.632 1.00 47.57 14 LEU F CA 1
ATOM 15335 C C . LEU F 2 11 ? 293.519 211.210 219.010 1.00 47.57 14 LEU F C 1
ATOM 15336 O O . LEU F 2 11 ? 294.201 211.800 219.853 1.00 47.57 14 LEU F O 1
ATOM 15341 N N . VAL F 2 12 ? 292.937 210.033 219.235 1.00 48.26 15 VAL F N 1
ATOM 15342 C CA . VAL F 2 12 ? 292.987 209.365 220.528 1.00 48.26 15 VAL F CA 1
ATOM 15343 C C . VAL F 2 12 ? 293.327 207.895 220.322 1.00 48.26 15 VAL F C 1
ATOM 15344 O O . VAL F 2 12 ? 293.282 207.369 219.209 1.00 48.26 15 VAL F O 1
ATOM 15348 N N . GLN F 2 13 ? 293.674 207.240 221.420 1.00 55.00 16 GLN F N 1
ATOM 15349 C CA . GLN F 2 13 ? 293.855 205.802 221.492 1.00 55.00 16 GLN F CA 1
ATOM 15350 C C . GLN F 2 13 ? 292.626 205.169 222.130 1.00 55.00 16 GLN F C 1
ATOM 15351 O O . GLN F 2 13 ? 291.842 205.857 222.793 1.00 55.00 16 GLN F O 1
ATOM 15357 N N . PRO F 2 14 ? 292.406 203.867 221.935 1.00 57.14 17 PRO F N 1
ATOM 15358 C CA . PRO F 2 14 ? 291.209 203.241 222.508 1.00 57.14 17 PRO F CA 1
ATOM 15359 C C . PRO F 2 14 ? 291.171 203.410 224.018 1.00 57.14 17 PRO F C 1
ATOM 15360 O O . PRO F 2 14 ? 292.198 203.352 224.696 1.00 57.14 17 PRO F O 1
ATOM 15364 N N . GLY F 2 15 ? 289.970 203.639 224.540 1.00 51.18 18 GLY F N 1
ATOM 15365 C CA . GLY F 2 15 ? 289.813 203.962 225.940 1.00 51.18 18 GLY F CA 1
ATOM 15366 C C . GLY F 2 15 ? 290.155 205.387 226.302 1.00 51.18 18 GLY F C 1
ATOM 15367 O O . GLY F 2 15 ? 290.155 205.725 227.491 1.00 51.18 18 GLY F O 1
ATOM 15368 N N . GLY F 2 16 ? 290.439 206.236 225.319 1.00 52.30 19 GLY F N 1
ATOM 15369 C CA . GLY F 2 16 ? 290.797 207.616 225.569 1.00 52.30 19 GLY F CA 1
ATOM 15370 C C . GLY F 2 16 ? 289.583 208.484 225.822 1.00 52.30 19 GLY F C 1
ATOM 15371 O O . GLY F 2 16 ? 288.471 208.001 226.049 1.00 52.30 19 GLY F O 1
ATOM 15372 N N . SER F 2 17 ? 289.807 209.796 225.782 1.00 53.01 20 SER F N 1
ATOM 15373 C CA . SER F 2 17 ? 288.748 210.754 226.059 1.00 53.01 20 SER F CA 1
ATOM 15374 C C . SER F 2 17 ? 288.929 211.983 225.180 1.00 53.01 20 SER F C 1
ATOM 15375 O O . SER F 2 17 ? 290.030 212.281 224.712 1.00 53.01 20 SER F O 1
ATOM 15378 N N . LEU F 2 18 ? 287.826 212.697 224.968 1.00 42.99 21 LEU F N 1
ATOM 15379 C CA . LEU F 2 18 ? 287.833 213.926 224.185 1.00 42.99 21 LEU F CA 1
ATOM 15380 C C . LEU F 2 18 ? 286.595 214.735 224.543 1.00 42.99 21 LEU F C 1
ATOM 15381 O O . LEU F 2 18 ? 285.753 214.308 225.336 1.00 42.99 21 LEU F O 1
ATOM 15386 N N . ARG F 2 19 ? 286.504 215.925 223.956 1.00 36.39 22 ARG F N 1
ATOM 15387 C CA . ARG F 2 19 ? 285.369 216.817 224.166 1.00 36.39 22 ARG F CA 1
ATOM 15388 C C . ARG F 2 19 ? 285.109 217.556 222.862 1.00 36.39 22 ARG F C 1
ATOM 15389 O O . ARG F 2 19 ? 285.938 218.358 222.424 1.00 36.39 22 ARG F O 1
ATOM 15397 N N . LEU F 2 20 ? 283.967 217.281 222.244 1.00 31.23 23 LEU F N 1
ATOM 15398 C CA . LEU F 2 20 ? 283.615 217.884 220.970 1.00 31.23 23 LEU F CA 1
ATOM 15399 C C . LEU F 2 20 ? 282.684 219.067 221.193 1.00 31.23 23 LEU F C 1
ATOM 15400 O O . LEU F 2 20 ? 281.771 219.008 222.020 1.00 31.23 23 LEU F O 1
ATOM 15405 N N . SER F 2 21 ? 282.923 220.144 220.451 1.00 34.69 24 SER F N 1
ATOM 15406 C CA . SER F 2 21 ? 282.179 221.382 220.621 1.00 34.69 24 SER F CA 1
ATOM 15407 C C . SER F 2 21 ? 281.560 221.810 219.301 1.00 34.69 24 SER F C 1
ATOM 15408 O O . SER F 2 21 ? 282.201 221.731 218.249 1.00 34.69 24 SER F O 1
ATOM 15411 N N . CYS F 2 22 ? 280.313 222.267 219.366 1.00 30.75 25 CYS F N 1
ATOM 15412 C CA . CYS F 2 22 ? 279.596 222.794 218.214 1.00 30.75 25 CYS F CA 1
ATOM 15413 C C . CYS F 2 22 ? 279.037 224.154 218.590 1.00 30.75 25 CYS F C 1
ATOM 15414 O O . CYS F 2 22 ? 278.328 224.274 219.592 1.00 30.75 25 CYS F O 1
ATOM 15417 N N . ALA F 2 23 ? 279.349 225.170 217.792 1.00 29.86 26 ALA F N 1
ATOM 15418 C CA . ALA F 2 23 ? 279.020 226.552 218.114 1.00 29.86 26 ALA F CA 1
ATOM 15419 C C . ALA F 2 23 ? 278.008 227.097 217.119 1.00 29.86 26 ALA F C 1
ATOM 15420 O O . ALA F 2 23 ? 278.187 226.958 215.906 1.00 29.86 26 ALA F O 1
ATOM 15422 N N . ALA F 2 24 ? 276.956 227.724 217.636 1.00 27.46 27 ALA F N 1
ATOM 15423 C CA . ALA F 2 24 ? 275.939 228.316 216.786 1.00 27.46 27 ALA F CA 1
ATOM 15424 C C . ALA F 2 24 ? 276.401 229.673 216.266 1.00 27.46 27 ALA F C 1
ATOM 15425 O O . ALA F 2 24 ? 277.249 230.342 216.861 1.00 27.46 27 ALA F O 1
ATOM 15427 N N . SER F 2 25 ? 275.837 230.070 215.131 1.00 30.61 28 SER F N 1
ATOM 15428 C CA . SER F 2 25 ? 276.245 231.291 214.446 1.00 30.61 28 SER F CA 1
ATOM 15429 C C . SER F 2 25 ? 275.027 232.080 213.977 1.00 30.61 28 SER F C 1
ATOM 15430 O O . SER F 2 25 ? 274.933 232.493 212.821 1.00 30.61 28 SER F O 1
ATOM 15433 N N . GLY F 2 26 ? 274.068 232.293 214.870 1.00 30.76 29 GLY F N 1
ATOM 15434 C CA . GLY F 2 26 ? 272.941 233.133 214.517 1.00 30.76 29 GLY F CA 1
ATOM 15435 C C . GLY F 2 26 ? 271.622 232.736 215.141 1.00 30.76 29 GLY F C 1
ATOM 15436 O O . GLY F 2 26 ? 270.708 233.560 215.237 1.00 30.76 29 GLY F O 1
ATOM 15437 N N . PHE F 2 27 ? 271.505 231.491 215.577 1.00 23.49 30 PHE F N 1
ATOM 15438 C CA . PHE F 2 27 ? 270.375 231.068 216.385 1.00 23.49 30 PHE F CA 1
ATOM 15439 C C . PHE F 2 27 ? 270.860 230.765 217.793 1.00 23.49 30 PHE F C 1
ATOM 15440 O O . PHE F 2 27 ? 272.058 230.633 218.048 1.00 23.49 30 PHE F O 1
ATOM 15448 N N . ASN F 2 28 ? 269.916 230.669 218.720 1.00 21.38 31 ASN F N 1
ATOM 15449 C CA . ASN F 2 28 ? 270.233 230.487 220.127 1.00 21.38 31 ASN F CA 1
ATOM 15450 C C . ASN F 2 28 ? 269.845 229.084 220.554 1.00 21.38 31 ASN F C 1
ATOM 15451 O O . ASN F 2 28 ? 268.727 228.635 220.286 1.00 21.38 31 ASN F O 1
ATOM 15456 N N . VAL F 2 29 ? 270.773 228.398 221.223 1.00 28.23 32 VAL F N 1
ATOM 15457 C CA . VAL F 2 29 ? 270.557 227.009 221.595 1.00 28.23 32 VAL F CA 1
ATOM 15458 C C . VAL F 2 29 ? 269.422 226.857 222.593 1.00 28.23 32 VAL F C 1
ATOM 15459 O O . VAL F 2 29 ? 268.897 225.752 222.760 1.00 28.23 32 VAL F O 1
ATOM 15463 N N . TYR F 2 30 ? 269.019 227.938 223.263 1.00 21.58 33 TYR F N 1
ATOM 15464 C CA . TYR F 2 30 ? 267.930 227.832 224.224 1.00 21.58 33 TYR F CA 1
ATOM 15465 C C . TYR F 2 30 ? 266.619 227.412 223.579 1.00 21.58 33 TYR F C 1
ATOM 15466 O O . TYR F 2 30 ? 265.756 226.861 224.267 1.00 21.58 33 TYR F O 1
ATOM 15475 N N . SER F 2 31 ? 266.447 227.648 222.284 1.00 16.46 34 SER F N 1
ATOM 15476 C CA . SER F 2 31 ? 265.230 227.239 221.601 1.00 16.46 34 SER F CA 1
ATOM 15477 C C . SER F 2 31 ? 265.431 226.087 220.634 1.00 16.46 34 SER F C 1
ATOM 15478 O O . SER F 2 31 ? 264.549 225.236 220.519 1.00 16.46 34 SER F O 1
ATOM 15481 N N . SER F 2 32 ? 266.565 226.033 219.945 1.00 11.16 35 SER F N 1
ATOM 15482 C CA . SER F 2 32 ? 266.797 224.986 218.967 1.00 11.16 35 SER F CA 1
ATOM 15483 C C . SER F 2 32 ? 267.115 223.672 219.671 1.00 11.16 35 SER F C 1
ATOM 15484 O O . SER F 2 32 ? 267.096 223.571 220.897 1.00 11.16 35 SER F O 1
ATOM 15487 N N . SER F 2 33 ? 267.422 222.648 218.881 1.00 24.04 36 SER F N 1
ATOM 15488 C CA . SER F 2 33 ? 267.572 221.304 219.416 1.00 24.04 36 SER F CA 1
ATOM 15489 C C . SER F 2 33 ? 269.003 220.795 219.448 1.00 24.04 36 SER F C 1
ATOM 15490 O O . SER F 2 33 ? 269.391 220.184 220.440 1.00 24.04 36 SER F O 1
ATOM 15493 N N . ILE F 2 34 ? 269.796 221.034 218.406 1.00 39.16 37 ILE F N 1
ATOM 15494 C CA . ILE F 2 34 ? 271.170 220.544 218.324 1.00 39.16 37 ILE F CA 1
ATOM 15495 C C . ILE F 2 34 ? 271.221 219.028 218.457 1.00 39.16 37 ILE F C 1
ATOM 15496 O O . ILE F 2 34 ? 271.186 218.485 219.566 1.00 39.16 37 ILE F O 1
ATOM 15501 N N . HIS F 2 35 ? 271.324 218.339 217.328 1.00 39.16 38 HIS F N 1
ATOM 15502 C CA . HIS F 2 35 ? 271.443 216.891 217.286 1.00 39.16 38 HIS F CA 1
ATOM 15503 C C . HIS F 2 35 ? 272.829 216.509 216.792 1.00 39.16 38 HIS F C 1
ATOM 15504 O O . HIS F 2 35 ? 273.370 217.146 215.885 1.00 39.16 38 HIS F O 1
ATOM 15511 N N . TRP F 2 36 ? 273.396 215.468 217.388 1.00 23.94 39 TRP F N 1
ATOM 15512 C CA . TRP F 2 36 ? 274.705 214.961 217.009 1.00 23.94 39 TRP F CA 1
ATOM 15513 C C . TRP F 2 36 ? 274.529 213.667 216.231 1.00 23.94 39 TRP F C 1
ATOM 15514 O O . TRP F 2 36 ? 273.836 212.755 216.690 1.00 23.94 39 TRP F O 1
ATOM 15525 N N . VAL F 2 37 ? 275.152 213.584 215.057 1.00 19.81 40 VAL F N 1
ATOM 15526 C CA . VAL F 2 37 ? 275.163 212.358 214.275 1.00 19.81 40 VAL F CA 1
ATOM 15527 C C . VAL F 2 37 ? 276.593 212.078 213.845 1.00 19.81 40 VAL F C 1
ATOM 15528 O O . VAL F 2 37 ? 277.447 212.966 213.831 1.00 19.81 40 VAL F O 1
ATOM 15532 N N . ARG F 2 38 ? 276.846 210.825 213.482 1.00 26.05 41 ARG F N 1
ATOM 15533 C CA . ARG F 2 38 ? 278.160 210.411 213.024 1.00 26.05 41 ARG F CA 1
ATOM 15534 C C . ARG F 2 38 ? 278.023 209.578 211.762 1.00 26.05 41 ARG F C 1
ATOM 15535 O O . ARG F 2 38 ? 276.989 208.960 211.507 1.00 26.05 41 ARG F O 1
ATOM 15543 N N . GLN F 2 39 ? 279.093 209.571 210.974 1.00 35.02 42 GLN F N 1
ATOM 15544 C CA . GLN F 2 39 ? 279.137 208.819 209.725 1.00 35.02 42 GLN F CA 1
ATOM 15545 C C . GLN F 2 39 ? 280.448 208.052 209.687 1.00 35.02 42 GLN F C 1
ATOM 15546 O O . GLN F 2 39 ? 281.506 208.642 209.448 1.00 35.02 42 GLN F O 1
ATOM 15552 N N . ALA F 2 40 ? 280.381 206.748 209.932 1.00 40.17 43 ALA F N 1
ATOM 15553 C CA . ALA F 2 40 ? 281.565 205.916 209.830 1.00 40.17 43 ALA F CA 1
ATOM 15554 C C . ALA F 2 40 ? 282.057 205.906 208.384 1.00 40.17 43 ALA F C 1
ATOM 15555 O O . ALA F 2 40 ? 281.254 205.988 207.450 1.00 40.17 43 ALA F O 1
ATOM 15557 N N . PRO F 2 41 ? 283.369 205.826 208.170 1.00 39.57 44 PRO F N 1
ATOM 15558 C CA . PRO F 2 41 ? 283.895 205.909 206.802 1.00 39.57 44 PRO F CA 1
ATOM 15559 C C . PRO F 2 41 ? 283.322 204.807 205.925 1.00 39.57 44 PRO F C 1
ATOM 15560 O O . PRO F 2 41 ? 283.253 203.643 206.325 1.00 39.57 44 PRO F O 1
ATOM 15564 N N . GLY F 2 42 ? 282.898 205.190 204.723 1.00 46.73 45 GLY F N 1
ATOM 15565 C CA . GLY F 2 42 ? 282.312 204.241 203.798 1.00 46.73 45 GLY F CA 1
ATOM 15566 C C . GLY F 2 42 ? 281.031 203.606 204.282 1.00 46.73 45 GLY F C 1
ATOM 15567 O O . GLY F 2 42 ? 280.657 202.537 203.796 1.00 46.73 45 GLY F O 1
ATOM 15568 N N . LYS F 2 43 ? 280.344 204.233 205.232 1.00 45.31 46 LYS F N 1
ATOM 15569 C CA . LYS F 2 43 ? 279.135 203.680 205.822 1.00 45.31 46 LYS F CA 1
ATOM 15570 C C . LYS F 2 43 ? 278.076 204.772 205.902 1.00 45.31 46 LYS F C 1
ATOM 15571 O O . LYS F 2 43 ? 278.286 205.907 205.466 1.00 45.31 46 LYS F O 1
ATOM 15577 N N . GLY F 2 44 ? 276.920 204.421 206.466 1.00 44.51 47 GLY F N 1
ATOM 15578 C CA . GLY F 2 44 ? 275.820 205.352 206.592 1.00 44.51 47 GLY F CA 1
ATOM 15579 C C . GLY F 2 44 ? 275.937 206.229 207.824 1.00 44.51 47 GLY F C 1
ATOM 15580 O O . GLY F 2 44 ? 276.864 206.119 208.623 1.00 44.51 47 GLY F O 1
ATOM 15581 N N . LEU F 2 45 ? 274.964 207.121 207.969 1.00 31.81 48 LEU F N 1
ATOM 15582 C CA . LEU F 2 45 ? 274.910 208.012 209.116 1.00 31.81 48 LEU F CA 1
ATOM 15583 C C . LEU F 2 45 ? 274.135 207.355 210.251 1.00 31.81 48 LEU F C 1
ATOM 15584 O O . LEU F 2 45 ? 273.279 206.496 210.028 1.00 31.81 48 LEU F O 1
ATOM 15589 N N . GLU F 2 46 ? 274.446 207.766 211.477 1.00 22.18 49 GLU F N 1
ATOM 15590 C CA . GLU F 2 46 ? 273.859 207.152 212.660 1.00 22.18 49 GLU F CA 1
ATOM 15591 C C . GLU F 2 46 ? 273.711 208.204 213.747 1.00 22.18 49 GLU F C 1
ATOM 15592 O O . GLU F 2 46 ? 274.672 208.914 214.053 1.00 22.18 49 GLU F O 1
ATOM 15598 N N . TRP F 2 47 ? 272.515 208.302 214.322 1.00 18.62 50 TRP F N 1
ATOM 15599 C CA . TRP F 2 47 ? 272.267 209.284 215.366 1.00 18.62 50 TRP F CA 1
ATOM 15600 C C . TRP F 2 47 ? 273.103 208.949 216.596 1.00 18.62 50 TRP F C 1
ATOM 15601 O O . TRP F 2 47 ? 273.328 207.781 216.917 1.00 18.62 50 TRP F O 1
ATOM 15612 N N . VAL F 2 48 ? 273.574 209.983 217.285 1.00 16.62 51 VAL F N 1
ATOM 15613 C CA . VAL F 2 48 ? 274.326 209.826 218.525 1.00 16.62 51 VAL F CA 1
ATOM 15614 C C . VAL F 2 48 ? 273.536 210.342 219.724 1.00 16.62 51 VAL F C 1
ATOM 15615 O O . VAL F 2 48 ? 273.180 209.574 220.618 1.00 16.62 51 VAL F O 1
ATOM 15619 N N . ALA F 2 49 ? 273.240 211.639 219.754 1.00 15.29 52 ALA F N 1
ATOM 15620 C CA . ALA F 2 49 ? 272.593 212.239 220.913 1.00 15.29 52 ALA F CA 1
ATOM 15621 C C . ALA F 2 49 ? 271.938 213.546 220.498 1.00 15.29 52 ALA F C 1
ATOM 15622 O O . ALA F 2 49 ? 272.196 214.076 219.416 1.00 15.29 52 ALA F O 1
ATOM 15624 N N . SER F 2 50 ? 271.082 214.060 221.378 1.00 19.54 53 SER F N 1
ATOM 15625 C CA . SER F 2 50 ? 270.368 215.302 221.127 1.00 19.54 53 SER F CA 1
ATOM 15626 C C . SER F 2 50 ? 269.931 215.899 222.454 1.00 19.54 53 SER F C 1
ATOM 15627 O O . SER F 2 50 ? 269.424 215.184 223.319 1.00 19.54 53 SER F O 1
ATOM 15630 N N . ILE F 2 51 ? 270.111 217.207 222.607 1.00 19.98 54 ILE F N 1
ATOM 15631 C CA . ILE F 2 51 ? 269.809 217.892 223.858 1.00 19.98 54 ILE F CA 1
ATOM 15632 C C . ILE F 2 51 ? 268.797 218.987 223.551 1.00 19.98 54 ILE F C 1
ATOM 15633 O O . ILE F 2 51 ? 269.155 220.080 223.098 1.00 19.98 54 ILE F O 1
ATOM 15638 N N . TYR F 2 52 ? 267.527 218.713 223.811 1.00 30.36 55 TYR F N 1
ATOM 15639 C CA . TYR F 2 52 ? 266.503 219.722 223.612 1.00 30.36 55 TYR F CA 1
ATOM 15640 C C . TYR F 2 52 ? 266.524 220.693 224.779 1.00 30.36 55 TYR F C 1
ATOM 15641 O O . TYR F 2 52 ? 266.054 220.367 225.873 1.00 30.36 55 TYR F O 1
ATOM 15650 N N . SER F 2 53 ? 267.057 221.886 224.554 1.00 17.19 56 SER F N 1
ATOM 15651 C CA . SER F 2 53 ? 266.874 222.936 225.538 1.00 17.19 56 SER F CA 1
ATOM 15652 C C . SER F 2 53 ? 265.407 223.355 225.534 1.00 17.19 56 SER F C 1
ATOM 15653 O O . SER F 2 53 ? 264.603 222.853 224.745 1.00 17.19 56 SER F O 1
ATOM 15656 N N . TYR F 2 54 ? 265.039 224.243 226.461 1.00 22.79 57 TYR F N 1
ATOM 15657 C CA . TYR F 2 54 ? 263.653 224.678 226.640 1.00 22.79 57 TYR F CA 1
ATOM 15658 C C . TYR F 2 54 ? 262.812 223.562 227.249 1.00 22.79 57 TYR F C 1
ATOM 15659 O O . TYR F 2 54 ? 261.689 223.798 227.700 1.00 22.79 57 TYR F O 1
ATOM 15668 N N . TYR F 2 55 ? 263.373 222.357 227.317 1.00 24.38 58 TYR F N 1
ATOM 15669 C CA . TYR F 2 55 ? 262.711 221.209 227.927 1.00 24.38 58 TYR F CA 1
ATOM 15670 C C . TYR F 2 55 ? 263.605 220.430 228.873 1.00 24.38 58 TYR F C 1
ATOM 15671 O O . TYR F 2 55 ? 263.079 219.684 229.704 1.00 24.38 58 TYR F O 1
ATOM 15680 N N . GLY F 2 56 ? 264.924 220.567 228.784 1.00 23.33 59 GLY F N 1
ATOM 15681 C CA . GLY F 2 56 ? 265.821 219.850 229.671 1.00 23.33 59 GLY F CA 1
ATOM 15682 C C . GLY F 2 56 ? 265.806 218.352 229.484 1.00 23.33 59 GLY F C 1
ATOM 15683 O O . GLY F 2 56 ? 265.967 217.611 230.458 1.00 23.33 59 GLY F O 1
ATOM 15684 N N . SER F 2 57 ? 265.626 217.883 228.256 1.00 19.90 60 SER F N 1
ATOM 15685 C CA . SER F 2 57 ? 265.620 216.459 227.957 1.00 19.90 60 SER F CA 1
ATOM 15686 C C . SER F 2 57 ? 266.916 216.110 227.239 1.00 19.90 60 SER F C 1
ATOM 15687 O O . SER F 2 57 ? 267.216 216.676 226.184 1.00 19.90 60 SER F O 1
ATOM 15690 N N . THR F 2 58 ? 267.683 215.185 227.812 1.00 25.59 61 THR F N 1
ATOM 15691 C CA . THR F 2 58 ? 268.998 214.824 227.278 1.00 25.59 61 THR F CA 1
ATOM 15692 C C . THR F 2 58 ? 269.181 213.318 227.441 1.00 25.59 61 THR F C 1
ATOM 15693 O O . THR F 2 58 ? 269.644 212.845 228.482 1.00 25.59 61 THR F O 1
ATOM 15697 N N . TYR F 2 59 ? 268.823 212.573 226.401 1.00 34.92 62 TYR F N 1
ATOM 15698 C CA . TYR F 2 59 ? 268.995 211.129 226.348 1.00 34.92 62 TYR F CA 1
ATOM 15699 C C . TYR F 2 59 ? 269.687 210.757 225.045 1.00 34.92 62 TYR F C 1
ATOM 15700 O O . TYR F 2 59 ? 269.375 211.318 223.989 1.00 34.92 62 TYR F O 1
ATOM 15709 N N . TYR F 2 60 ? 270.606 209.802 225.122 1.00 34.99 63 TYR F N 1
ATOM 15710 C CA . TYR F 2 60 ? 271.445 209.408 224.001 1.00 34.99 63 TYR F CA 1
ATOM 15711 C C . TYR F 2 60 ? 270.883 208.152 223.349 1.00 34.99 63 TYR F C 1
ATOM 15712 O O . TYR F 2 60 ? 270.206 207.354 224.003 1.00 34.99 63 TYR F O 1
ATOM 15721 N N . ALA F 2 61 ? 271.155 207.987 222.054 1.00 36.08 64 ALA F N 1
ATOM 15722 C CA . ALA F 2 61 ? 270.393 207.033 221.256 1.00 36.08 64 ALA F CA 1
ATOM 15723 C C . ALA F 2 61 ? 270.560 205.567 221.635 1.00 36.08 64 ALA F C 1
ATOM 15724 O O . ALA F 2 61 ? 269.678 204.988 222.277 1.00 36.08 64 ALA F O 1
ATOM 15726 N N . ASP F 2 62 ? 271.679 204.952 221.250 1.00 50.19 65 ASP F N 1
ATOM 15727 C CA . ASP F 2 62 ? 271.849 203.528 221.519 1.00 50.19 65 ASP F CA 1
ATOM 15728 C C . ASP F 2 62 ? 273.177 203.187 222.181 1.00 50.19 65 ASP F C 1
ATOM 15729 O O . ASP F 2 62 ? 273.214 202.527 223.224 1.00 50.19 65 ASP F O 1
ATOM 15734 N N . SER F 2 63 ? 274.270 203.638 221.576 1.00 49.82 66 SER F N 1
ATOM 15735 C CA . SER F 2 63 ? 275.607 203.237 221.981 1.00 49.82 66 SER F CA 1
ATOM 15736 C C . SER F 2 63 ? 276.244 204.230 222.931 1.00 49.82 66 SER F C 1
ATOM 15737 O O . SER F 2 63 ? 277.415 204.073 223.284 1.00 49.82 66 SER F O 1
ATOM 15740 N N . VAL F 2 64 ? 275.498 205.244 223.348 1.00 44.35 67 VAL F N 1
ATOM 15741 C CA . VAL F 2 64 ? 275.990 206.313 224.199 1.00 44.35 67 VAL F CA 1
ATOM 15742 C C . VAL F 2 64 ? 275.238 206.345 225.528 1.00 44.35 67 VAL F C 1
ATOM 15743 O O . VAL F 2 64 ? 275.224 207.360 226.216 1.00 44.35 67 VAL F O 1
ATOM 15747 N N . LYS F 2 65 ? 274.608 205.226 225.891 1.00 50.60 68 LYS F N 1
ATOM 15748 C CA . LYS F 2 65 ? 273.738 205.206 227.061 1.00 50.60 68 LYS F CA 1
ATOM 15749 C C . LYS F 2 65 ? 274.479 205.647 228.314 1.00 50.60 68 LYS F C 1
ATOM 15750 O O . LYS F 2 65 ? 273.917 206.349 229.162 1.00 50.60 68 LYS F O 1
ATOM 15756 N N . GLY F 2 66 ? 275.736 205.247 228.450 1.00 57.29 69 GLY F N 1
ATOM 15757 C CA . GLY F 2 66 ? 276.502 205.635 229.613 1.00 57.29 69 GLY F CA 1
ATOM 15758 C C . GLY F 2 66 ? 277.884 206.156 229.287 1.00 57.29 69 GLY F C 1
ATOM 15759 O O . GLY F 2 66 ? 278.595 206.629 230.178 1.00 57.29 69 GLY F O 1
ATOM 15760 N N . ARG F 2 67 ? 278.281 206.086 228.016 1.00 50.99 70 ARG F N 1
ATOM 15761 C CA . ARG F 2 67 ? 279.653 206.443 227.676 1.00 50.99 70 ARG F CA 1
ATOM 15762 C C . ARG F 2 67 ? 279.830 207.955 227.579 1.00 50.99 70 ARG F C 1
ATOM 15763 O O . ARG F 2 67 ? 280.509 208.560 228.413 1.00 50.99 70 ARG F O 1
ATOM 15771 N N . PHE F 2 68 ? 279.187 208.593 226.607 1.00 47.48 71 PHE F N 1
ATOM 15772 C CA . PHE F 2 68 ? 279.394 210.020 226.405 1.00 47.48 71 PHE F CA 1
ATOM 15773 C C . PHE F 2 68 ? 278.230 210.825 226.968 1.00 47.48 71 PHE F C 1
ATOM 15774 O O . PHE F 2 68 ? 277.140 210.308 227.221 1.00 47.48 71 PHE F O 1
ATOM 15782 N N . THR F 2 69 ? 278.486 212.114 227.164 1.00 37.21 72 THR F N 1
ATOM 15783 C CA . THR F 2 69 ? 277.483 213.062 227.617 1.00 37.21 72 THR F CA 1
ATOM 15784 C C . THR F 2 69 ? 277.449 214.235 226.653 1.00 37.21 72 THR F C 1
ATOM 15785 O O . THR F 2 69 ? 278.491 214.653 226.141 1.00 37.21 72 THR F O 1
ATOM 15789 N N . ILE F 2 70 ? 276.254 214.762 226.405 1.00 28.44 73 ILE F N 1
ATOM 15790 C CA . ILE F 2 70 ? 276.086 215.965 225.600 1.00 28.44 73 ILE F CA 1
ATOM 15791 C C . ILE F 2 70 ? 275.501 217.039 226.503 1.00 28.44 73 ILE F C 1
ATOM 15792 O O . ILE F 2 70 ? 274.419 216.859 227.074 1.00 28.44 73 ILE F O 1
ATOM 15797 N N . SER F 2 71 ? 276.223 218.144 226.646 1.00 36.30 74 SER F N 1
ATOM 15798 C CA . SER F 2 71 ? 275.797 219.260 227.477 1.00 36.30 74 SER F CA 1
ATOM 15799 C C . SER F 2 71 ? 275.918 220.538 226.668 1.00 36.30 74 SER F C 1
ATOM 15800 O O . SER F 2 71 ? 276.949 220.775 226.031 1.00 36.30 74 SER F O 1
ATOM 15803 N N . ALA F 2 72 ? 274.871 221.357 226.690 1.00 32.09 75 ALA F N 1
ATOM 15804 C CA . ALA F 2 72 ? 274.850 222.608 225.946 1.00 32.09 75 ALA F CA 1
ATOM 15805 C C . ALA F 2 72 ? 274.530 223.741 226.903 1.00 32.09 75 ALA F C 1
ATOM 15806 O O . ALA F 2 72 ? 273.532 223.681 227.627 1.00 32.09 75 ALA F O 1
ATOM 15808 N N . ASP F 2 73 ? 275.376 224.761 226.913 1.00 41.54 76 ASP F N 1
ATOM 15809 C CA . ASP F 2 73 ? 275.109 225.974 227.663 1.00 41.54 76 ASP F CA 1
ATOM 15810 C C . ASP F 2 73 ? 274.880 227.139 226.709 1.00 41.54 76 ASP F C 1
ATOM 15811 O O . ASP F 2 73 ? 275.608 227.324 225.731 1.00 41.54 76 ASP F O 1
ATOM 15816 N N . THR F 2 74 ? 273.848 227.922 227.001 1.00 38.69 77 THR F N 1
ATOM 15817 C CA . THR F 2 74 ? 273.464 229.024 226.136 1.00 38.69 77 THR F CA 1
ATOM 15818 C C . THR F 2 74 ? 274.314 230.266 226.343 1.00 38.69 77 THR F C 1
ATOM 15819 O O . THR F 2 74 ? 274.157 231.235 225.594 1.00 38.69 77 THR F O 1
ATOM 15823 N N . SER F 2 75 ? 275.199 230.266 227.340 1.00 46.04 78 SER F N 1
ATOM 15824 C CA . SER F 2 75 ? 276.056 231.423 227.568 1.00 46.04 78 SER F CA 1
ATOM 15825 C C . SER F 2 75 ? 276.968 231.668 226.374 1.00 46.04 78 SER F C 1
ATOM 15826 O O . SER F 2 75 ? 277.038 232.784 225.849 1.00 46.04 78 SER F O 1
ATOM 15829 N N . LYS F 2 76 ? 277.671 230.631 225.927 1.00 43.60 79 LYS F N 1
ATOM 15830 C CA . LYS F 2 76 ? 278.503 230.711 224.737 1.00 43.60 79 LYS F CA 1
ATOM 15831 C C . LYS F 2 76 ? 277.786 230.198 223.497 1.00 43.60 79 LYS F C 1
ATOM 15832 O O . LYS F 2 76 ? 278.411 230.079 222.438 1.00 43.60 79 LYS F O 1
ATOM 15838 N N . ASN F 2 77 ? 276.493 229.891 223.611 1.00 35.15 80 ASN F N 1
ATOM 15839 C CA . ASN F 2 77 ? 275.659 229.508 222.472 1.00 35.15 80 ASN F CA 1
ATOM 15840 C C . ASN F 2 77 ? 276.229 228.286 221.755 1.00 35.15 80 ASN F C 1
ATOM 15841 O O . ASN F 2 77 ? 276.239 228.206 220.525 1.00 35.15 80 ASN F O 1
ATOM 15846 N N . THR F 2 78 ? 276.703 227.321 222.539 1.00 34.85 81 THR F N 1
ATOM 15847 C CA . THR F 2 78 ? 277.365 226.156 221.974 1.00 34.85 81 THR F CA 1
ATOM 15848 C C . THR F 2 78 ? 276.983 224.910 222.757 1.00 34.85 81 THR F C 1
ATOM 15849 O O . THR F 2 78 ? 276.576 224.979 223.919 1.00 34.85 81 THR F O 1
ATOM 15853 N N . ALA F 2 79 ? 277.135 223.763 222.102 1.00 33.00 82 ALA F N 1
ATOM 15854 C CA . ALA F 2 79 ? 276.824 222.465 222.681 1.00 33.00 82 ALA F CA 1
ATOM 15855 C C . ALA F 2 79 ? 278.102 221.649 222.790 1.00 33.00 82 ALA F C 1
ATOM 15856 O O . ALA F 2 79 ? 278.880 221.578 221.834 1.00 33.00 82 ALA F O 1
ATOM 15858 N N . TYR F 2 80 ? 278.311 221.035 223.949 1.00 35.27 83 TYR F N 1
ATOM 15859 C CA . TYR F 2 80 ? 279.527 220.290 224.240 1.00 35.27 83 TYR F CA 1
ATOM 15860 C C . TYR F 2 80 ? 279.202 218.811 224.366 1.00 35.27 83 TYR F C 1
ATOM 15861 O O . TYR F 2 80 ? 278.316 218.430 225.137 1.00 35.27 83 TYR F O 1
ATOM 15870 N N . LEU F 2 81 ? 279.926 217.984 223.620 1.00 34.80 84 LEU F N 1
ATOM 15871 C CA . LEU F 2 81 ? 279.790 216.536 223.691 1.00 34.80 84 LEU F CA 1
ATOM 15872 C C . LEU F 2 81 ? 281.078 215.951 224.252 1.00 34.80 84 LEU F C 1
ATOM 15873 O O . LEU F 2 81 ? 282.156 216.153 223.682 1.00 34.80 84 LEU F O 1
ATOM 15878 N N . GLN F 2 82 ? 280.962 215.225 225.359 1.00 48.53 85 GLN F N 1
ATOM 15879 C CA . GLN F 2 82 ? 282.102 214.602 226.012 1.00 48.53 85 GLN F CA 1
ATOM 15880 C C . GLN F 2 82 ? 282.422 213.268 225.352 1.00 48.53 85 GLN F C 1
ATOM 15881 O O . GLN F 2 82 ? 281.551 212.618 224.775 1.00 48.53 85 GLN F O 1
ATOM 15887 N N . MET F 2 83 ? 283.687 212.873 225.425 1.00 46.00 86 MET F N 1
ATOM 15888 C CA . MET F 2 83 ? 284.135 211.598 224.885 1.00 46.00 86 MET F CA 1
ATOM 15889 C C . MET F 2 83 ? 284.947 210.869 225.943 1.00 46.00 86 MET F C 1
ATOM 15890 O O . MET F 2 83 ? 285.732 211.489 226.665 1.00 46.00 86 MET F O 1
ATOM 15895 N N . ASN F 2 84 ? 284.753 209.555 226.033 1.00 51.15 87 ASN F N 1
ATOM 15896 C CA . ASN F 2 84 ? 285.554 208.722 226.919 1.00 51.15 87 ASN F CA 1
ATOM 15897 C C . ASN F 2 84 ? 285.361 207.263 226.538 1.00 51.15 87 ASN F C 1
ATOM 15898 O O . ASN F 2 84 ? 284.316 206.895 225.994 1.00 51.15 87 ASN F O 1
ATOM 15903 N N . SER F 2 85 ? 286.379 206.447 226.808 1.00 61.10 88 SER F N 1
ATOM 15904 C CA . SER F 2 85 ? 286.314 205.002 226.596 1.00 61.10 88 SER F CA 1
ATOM 15905 C C . SER F 2 85 ? 285.869 204.671 225.172 1.00 61.10 88 SER F C 1
ATOM 15906 O O . SER F 2 85 ? 285.051 203.779 224.937 1.00 61.10 88 SER F O 1
ATOM 15909 N N . LEU F 2 86 ? 286.416 205.410 224.213 1.00 53.14 89 LEU F N 1
ATOM 15910 C CA . LEU F 2 86 ? 286.042 205.221 222.820 1.00 53.14 89 LEU F CA 1
ATOM 15911 C C . LEU F 2 86 ? 286.554 203.883 222.303 1.00 53.14 89 LEU F C 1
ATOM 15912 O O . LEU F 2 86 ? 287.609 203.393 222.712 1.00 53.14 89 LEU F O 1
ATOM 15917 N N . ARG F 2 87 ? 285.795 203.292 221.392 1.00 51.93 90 ARG F N 1
ATOM 15918 C CA . ARG F 2 87 ? 286.108 201.976 220.856 1.00 51.93 90 ARG F CA 1
ATOM 15919 C C . ARG F 2 87 ? 286.292 202.069 219.343 1.00 51.93 90 ARG F C 1
ATOM 15920 O O . ARG F 2 87 ? 286.331 203.158 218.767 1.00 51.93 90 ARG F O 1
ATOM 15928 N N . ALA F 2 88 ? 286.407 200.904 218.703 1.00 57.17 91 ALA F N 1
ATOM 15929 C CA . ALA F 2 88 ? 286.806 200.858 217.300 1.00 57.17 91 ALA F CA 1
ATOM 15930 C C . ALA F 2 88 ? 285.797 201.554 216.395 1.00 57.17 91 ALA F C 1
ATOM 15931 O O . ALA F 2 88 ? 286.181 202.307 215.491 1.00 57.17 91 ALA F O 1
ATOM 15933 N N . GLU F 2 89 ? 284.502 201.322 216.617 1.00 63.08 92 GLU F N 1
ATOM 15934 C CA . GLU F 2 89 ? 283.492 201.886 215.730 1.00 63.08 92 GLU F CA 1
ATOM 15935 C C . GLU F 2 89 ? 283.391 203.399 215.841 1.00 63.08 92 GLU F C 1
ATOM 15936 O O . GLU F 2 89 ? 282.783 204.027 214.969 1.00 63.08 92 GLU F O 1
ATOM 15942 N N . ASP F 2 90 ? 283.965 203.993 216.883 1.00 49.36 93 ASP F N 1
ATOM 15943 C CA . ASP F 2 90 ? 283.842 205.426 217.095 1.00 49.36 93 ASP F CA 1
ATOM 15944 C C . ASP F 2 90 ? 284.669 206.238 216.111 1.00 49.36 93 ASP F C 1
ATOM 15945 O O . ASP F 2 90 ? 284.529 207.464 216.077 1.00 49.36 93 ASP F O 1
ATOM 15950 N N . THR F 2 91 ? 285.523 205.593 215.321 1.00 48.03 94 THR F N 1
ATOM 15951 C CA . THR F 2 91 ? 286.329 206.283 214.317 1.00 48.03 94 THR F CA 1
ATOM 15952 C C . THR F 2 91 ? 285.418 206.723 213.181 1.00 48.03 94 THR F C 1
ATOM 15953 O O . THR F 2 91 ? 285.017 205.915 212.342 1.00 48.03 94 THR F O 1
ATOM 15957 N N . ALA F 2 92 ? 285.087 208.008 213.149 1.00 34.02 95 ALA F N 1
ATOM 15958 C CA . ALA F 2 92 ? 284.163 208.542 212.157 1.00 34.02 95 ALA F CA 1
ATOM 15959 C C . ALA F 2 92 ? 284.238 210.061 212.204 1.00 34.02 95 ALA F C 1
ATOM 15960 O O . ALA F 2 92 ? 284.969 210.643 213.010 1.00 34.02 95 ALA F O 1
ATOM 15962 N N . VAL F 2 93 ? 283.481 210.698 211.322 1.00 22.79 96 VAL F N 1
ATOM 15963 C CA . VAL F 2 93 ? 283.251 212.128 211.405 1.00 22.79 96 VAL F CA 1
ATOM 15964 C C . VAL F 2 93 ? 282.060 212.362 212.321 1.00 22.79 96 VAL F C 1
ATOM 15965 O O . VAL F 2 93 ? 281.279 211.453 212.608 1.00 22.79 96 VAL F O 1
ATOM 15969 N N . TYR F 2 94 ? 281.919 213.594 212.798 1.00 25.08 97 TYR F N 1
ATOM 15970 C CA . TYR F 2 94 ? 280.824 213.947 213.690 1.00 25.08 97 TYR F CA 1
ATOM 15971 C C . TYR F 2 94 ? 280.188 215.239 213.210 1.00 25.08 97 TYR F C 1
ATOM 15972 O O . TYR F 2 94 ? 280.870 216.260 213.082 1.00 25.08 97 TYR F O 1
ATOM 15981 N N . TYR F 2 95 ? 278.887 215.194 212.953 1.00 16.77 98 TYR F N 1
ATOM 15982 C CA . TYR F 2 95 ? 278.120 216.347 212.513 1.00 16.77 98 TYR F CA 1
ATOM 15983 C C . TYR F 2 95 ? 277.183 216.787 213.625 1.00 16.77 98 TYR F C 1
ATOM 15984 O O . TYR F 2 95 ? 276.544 215.953 214.272 1.00 16.77 98 TYR F O 1
ATOM 15993 N N . CYS F 2 96 ? 277.107 218.093 213.855 1.00 16.92 99 CYS F N 1
ATOM 15994 C CA . CYS F 2 96 ? 276.084 218.662 214.719 1.00 16.92 99 CYS F CA 1
ATOM 15995 C C . CYS F 2 96 ? 275.042 219.329 213.839 1.00 16.92 99 CYS F C 1
ATOM 15996 O O . CYS F 2 96 ? 275.378 220.176 213.009 1.00 16.92 99 CYS F O 1
ATOM 15999 N N . ALA F 2 97 ? 273.788 218.930 213.997 1.00 17.00 100 ALA F N 1
ATOM 16000 C CA . ALA F 2 97 ? 272.736 219.387 213.106 1.00 17.00 100 ALA F CA 1
ATOM 16001 C C . ALA F 2 97 ? 271.564 219.902 213.915 1.00 17.00 100 ALA F C 1
ATOM 16002 O O . ALA F 2 97 ? 271.099 219.227 214.836 1.00 17.00 100 ALA F O 1
ATOM 16004 N N . ARG F 2 98 ? 271.090 221.091 213.567 1.00 11.27 101 ARG F N 1
ATOM 16005 C CA . ARG F 2 98 ? 269.919 221.663 214.205 1.00 11.27 101 ARG F CA 1
ATOM 16006 C C . ARG F 2 98 ? 268.652 221.055 213.625 1.00 11.27 101 ARG F C 1
ATOM 16007 O O . ARG F 2 98 ? 268.547 220.822 212.420 1.00 11.27 101 ARG F O 1
ATOM 16015 N N . GLY F 2 99 ? 267.686 220.795 214.495 1.00 10.40 102 GLY F N 1
ATOM 16016 C CA . GLY F 2 99 ? 266.408 220.220 214.098 1.00 10.40 102 GLY F CA 1
ATOM 16017 C C . GLY F 2 99 ? 265.343 221.300 214.100 1.00 10.40 102 GLY F C 1
ATOM 16018 O O . GLY F 2 99 ? 265.326 222.158 214.984 1.00 10.40 102 GLY F O 1
ATOM 16019 N N . TYR F 2 100 ? 264.459 221.259 213.106 1.00 10.82 103 TYR F N 1
ATOM 16020 C CA . TYR F 2 100 ? 263.510 222.347 212.910 1.00 10.82 103 TYR F CA 1
ATOM 16021 C C . TYR F 2 100 ? 262.118 221.783 212.688 1.00 10.82 103 TYR F C 1
ATOM 16022 O O . TYR F 2 100 ? 261.895 221.031 211.735 1.00 10.82 103 TYR F O 1
ATOM 16031 N N . SER F 2 101 ? 261.188 222.158 213.561 1.00 11.32 104 SER F N 1
ATOM 16032 C CA . SER F 2 101 ? 259.780 221.842 213.390 1.00 11.32 104 SER F CA 1
ATOM 16033 C C . SER F 2 101 ? 259.107 222.976 212.638 1.00 11.32 104 SER F C 1
ATOM 16034 O O . SER F 2 101 ? 259.358 224.151 212.915 1.00 11.32 104 SER F O 1
ATOM 16037 N N . SER F 2 102 ? 258.226 222.622 211.709 1.00 13.00 105 SER F N 1
ATOM 16038 C CA . SER F 2 102 ? 257.674 223.605 210.786 1.00 13.00 105 SER F CA 1
ATOM 16039 C C . SER F 2 102 ? 256.846 224.665 211.502 1.00 13.00 105 SER F C 1
ATOM 16040 O O . SER F 2 102 ? 256.564 225.721 210.929 1.00 13.00 105 SER F O 1
ATOM 16043 N N . TYR F 2 103 ? 256.464 224.408 212.750 1.00 11.80 106 TYR F N 1
ATOM 16044 C CA . TYR F 2 103 ? 255.645 225.345 213.505 1.00 11.80 106 TYR F CA 1
ATOM 16045 C C . TYR F 2 103 ? 256.512 226.449 214.092 1.00 11.80 106 TYR F C 1
ATOM 16046 O O . TYR F 2 103 ? 257.583 226.184 214.645 1.00 11.80 106 TYR F O 1
ATOM 16055 N N . TRP F 2 104 ? 256.044 227.689 213.963 1.00 9.89 107 TRP F N 1
ATOM 16056 C CA . TRP F 2 104 ? 256.813 228.825 214.454 1.00 9.89 107 TRP F CA 1
ATOM 16057 C C . TRP F 2 104 ? 256.841 228.865 215.973 1.00 9.89 107 TRP F C 1
ATOM 16058 O O . TRP F 2 104 ? 257.853 229.249 216.568 1.00 9.89 107 TRP F O 1
ATOM 16069 N N . LEU F 2 105 ? 255.738 228.500 216.616 1.00 10.00 108 LEU F N 1
ATOM 16070 C CA . LEU F 2 105 ? 255.694 228.507 218.070 1.00 10.00 108 LEU F CA 1
ATOM 16071 C C . LEU F 2 105 ? 256.722 227.533 218.622 1.00 10.00 108 LEU F C 1
ATOM 16072 O O . LEU F 2 105 ? 256.624 226.323 218.404 1.00 10.00 108 LEU F O 1
ATOM 16077 N N . LYS F 2 106 ? 257.708 228.059 219.344 1.00 11.50 109 LYS F N 1
ATOM 16078 C CA . LYS F 2 106 ? 258.861 227.277 219.760 1.00 11.50 109 LYS F CA 1
ATOM 16079 C C . LYS F 2 106 ? 258.619 226.493 221.039 1.00 11.50 109 LYS F C 1
ATOM 16080 O O . LYS F 2 106 ? 259.580 226.144 221.729 1.00 11.50 109 LYS F O 1
ATOM 16086 N N . SER F 2 107 ? 257.365 226.231 221.385 1.00 12.02 110 SER F N 1
ATOM 16087 C CA . SER F 2 107 ? 257.069 225.214 222.379 1.00 12.02 110 SER F CA 1
ATOM 16088 C C . SER F 2 107 ? 256.891 223.842 221.751 1.00 12.02 110 SER F C 1
ATOM 16089 O O . SER F 2 107 ? 256.733 222.858 222.479 1.00 12.02 110 SER F O 1
ATOM 16092 N N . HIS F 2 108 ? 256.902 223.761 220.424 1.00 11.56 111 HIS F N 1
ATOM 16093 C CA . HIS F 2 108 ? 256.862 222.494 219.704 1.00 11.56 111 HIS F CA 1
ATOM 16094 C C . HIS F 2 108 ? 258.285 222.158 219.283 1.00 11.56 111 HIS F C 1
ATOM 16095 O O . HIS F 2 108 ? 258.783 222.685 218.283 1.00 11.56 111 HIS F O 1
ATOM 16102 N N . GLN F 2 109 ? 258.936 221.277 220.039 1.00 13.50 112 GLN F N 1
ATOM 16103 C CA . GLN F 2 109 ? 260.352 220.994 219.853 1.00 13.50 112 GLN F CA 1
ATOM 16104 C C . GLN F 2 109 ? 260.602 219.680 219.127 1.00 13.50 112 GLN F C 1
ATOM 16105 O O . GLN F 2 109 ? 261.733 219.186 219.127 1.00 13.50 112 GLN F O 1
ATOM 16111 N N . TRP F 2 110 ? 259.580 219.101 218.510 1.00 12.24 113 TRP F N 1
ATOM 16112 C CA . TRP F 2 110 ? 259.793 217.876 217.758 1.00 12.24 113 TRP F CA 1
ATOM 16113 C C . TRP F 2 110 ? 260.748 218.151 216.599 1.00 12.24 113 TRP F C 1
ATOM 16114 O O . TRP F 2 110 ? 260.692 219.224 215.993 1.00 12.24 113 TRP F O 1
ATOM 16125 N N . PRO F 2 111 ? 261.633 217.227 216.278 1.00 13.11 114 PRO F N 1
ATOM 16126 C CA . PRO F 2 111 ? 262.697 217.522 215.310 1.00 13.11 114 PRO F CA 1
ATOM 16127 C C . PRO F 2 111 ? 262.201 217.787 213.898 1.00 13.11 114 PRO F C 1
ATOM 16128 O O . PRO F 2 111 ? 262.543 218.815 213.306 1.00 13.11 114 PRO F O 1
ATOM 16132 N N . TYR F 2 112 ? 261.423 216.860 213.340 1.00 18.34 115 TYR F N 1
ATOM 16133 C CA . TYR F 2 112 ? 260.838 216.977 212.003 1.00 18.34 115 TYR F CA 1
ATOM 16134 C C . TYR F 2 112 ? 261.885 217.098 210.899 1.00 18.34 115 TYR F C 1
ATOM 16135 O O . TYR F 2 112 ? 261.540 217.369 209.749 1.00 18.34 115 TYR F O 1
ATOM 16144 N N . GLY F 2 113 ? 263.162 216.907 211.213 1.00 7.32 116 GLY F N 1
ATOM 16145 C CA . GLY F 2 113 ? 264.198 216.963 210.201 1.00 7.32 116 GLY F CA 1
ATOM 16146 C C . GLY F 2 113 ? 265.339 217.896 210.551 1.00 7.32 116 GLY F C 1
ATOM 16147 O O . GLY F 2 113 ? 265.134 218.905 211.230 1.00 7.32 116 GLY F O 1
ATOM 16148 N N . PHE F 2 114 ? 266.544 217.577 210.091 1.00 10.57 117 PHE F N 1
ATOM 16149 C CA . PHE F 2 114 ? 267.733 218.374 210.369 1.00 10.57 117 PHE F CA 1
ATOM 16150 C C . PHE F 2 114 ? 268.100 219.128 209.098 1.00 10.57 117 PHE F C 1
ATOM 16151 O O . PHE F 2 114 ? 268.321 218.509 208.053 1.00 10.57 117 PHE F O 1
ATOM 16159 N N . ASP F 2 115 ? 268.177 220.456 209.182 1.00 9.17 118 ASP F N 1
ATOM 16160 C CA . ASP F 2 115 ? 268.503 221.264 208.012 1.00 9.17 118 ASP F CA 1
ATOM 16161 C C . ASP F 2 115 ? 269.904 221.857 208.080 1.00 9.17 118 ASP F C 1
ATOM 16162 O O . ASP F 2 115 ? 270.711 221.657 207.170 1.00 9.17 118 ASP F O 1
ATOM 16167 N N . TYR F 2 116 ? 270.205 222.602 209.136 1.00 8.70 119 TYR F N 1
ATOM 16168 C CA . TYR F 2 116 ? 271.488 223.281 209.227 1.00 8.70 119 TYR F CA 1
ATOM 16169 C C . TYR F 2 116 ? 272.530 222.323 209.783 1.00 8.70 119 TYR F C 1
ATOM 16170 O O . TYR F 2 116 ? 272.502 221.988 210.970 1.00 8.70 119 TYR F O 1
ATOM 16179 N N . TRP F 2 117 ? 273.452 221.893 208.930 1.00 10.28 120 TRP F N 1
ATOM 16180 C CA . TRP F 2 117 ? 274.446 220.898 209.290 1.00 10.28 120 TRP F CA 1
ATOM 16181 C C . TRP F 2 117 ? 275.824 221.534 209.320 1.00 10.28 120 TRP F C 1
ATOM 16182 O O . TRP F 2 117 ? 276.163 222.363 208.473 1.00 10.28 120 TRP F O 1
ATOM 16193 N N . GLY F 2 118 ? 276.617 221.134 210.303 1.00 13.26 121 GLY F N 1
ATOM 16194 C CA . GLY F 2 118 ? 277.938 221.686 210.474 1.00 13.26 121 GLY F CA 1
ATOM 16195 C C . GLY F 2 118 ? 278.918 221.120 209.471 1.00 13.26 121 GLY F C 1
ATOM 16196 O O . GLY F 2 118 ? 278.580 220.340 208.581 1.00 13.26 121 GLY F O 1
ATOM 16197 N N . GLN F 2 119 ? 280.171 221.528 209.637 1.00 26.52 122 GLN F N 1
ATOM 16198 C CA . GLN F 2 119 ? 281.254 221.125 208.752 1.00 26.52 122 GLN F CA 1
ATOM 16199 C C . GLN F 2 119 ? 281.700 219.692 209.003 1.00 26.52 122 GLN F C 1
ATOM 16200 O O . GLN F 2 119 ? 282.019 218.967 208.055 1.00 26.52 122 GLN F O 1
ATOM 16206 N N . GLY F 2 120 ? 281.723 219.270 210.253 1.00 23.62 123 GLY F N 1
ATOM 16207 C CA . GLY F 2 120 ? 282.143 217.925 210.599 1.00 23.62 123 GLY F CA 1
ATOM 16208 C C . GLY F 2 120 ? 283.580 217.923 211.086 1.00 23.62 123 GLY F C 1
ATOM 16209 O O . GLY F 2 120 ? 284.409 218.729 210.646 1.00 23.62 123 GLY F O 1
ATOM 16210 N N . THR F 2 121 ? 283.878 217.015 212.009 1.00 26.60 124 THR F N 1
ATOM 16211 C CA . THR F 2 121 ? 285.222 216.840 212.535 1.00 26.60 124 THR F CA 1
ATOM 16212 C C . THR F 2 121 ? 285.578 215.364 212.519 1.00 26.60 124 THR F C 1
ATOM 16213 O O . THR F 2 121 ? 284.734 214.514 212.811 1.00 26.60 124 THR F O 1
ATOM 16217 N N . LEU F 2 122 ? 286.827 215.065 212.183 1.00 28.84 125 LEU F N 1
ATOM 16218 C CA . LEU F 2 122 ? 287.303 213.691 212.109 1.00 28.84 125 LEU F CA 1
ATOM 16219 C C . LEU F 2 122 ? 287.929 213.304 213.441 1.00 28.84 125 LEU F C 1
ATOM 16220 O O . LEU F 2 122 ? 288.843 213.983 213.920 1.00 28.84 125 LEU F O 1
ATOM 16225 N N . VAL F 2 123 ? 287.440 212.222 214.039 1.00 38.63 126 VAL F N 1
ATOM 16226 C CA . VAL F 2 123 ? 288.030 211.658 215.246 1.00 38.63 126 VAL F CA 1
ATOM 16227 C C . VAL F 2 123 ? 288.448 210.228 214.946 1.00 38.63 126 VAL F C 1
ATOM 16228 O O . VAL F 2 123 ? 287.634 209.421 214.483 1.00 38.63 126 VAL F O 1
ATOM 16232 N N . THR F 2 124 ? 289.714 209.919 215.204 1.00 48.42 127 THR F N 1
ATOM 16233 C CA . THR F 2 124 ? 290.266 208.592 214.979 1.00 48.42 127 THR F CA 1
ATOM 16234 C C . THR F 2 124 ? 290.689 208.000 216.313 1.00 48.42 127 THR F C 1
ATOM 16235 O O . THR F 2 124 ? 291.395 208.651 217.089 1.00 48.42 127 THR F O 1
ATOM 16239 N N . VAL F 2 125 ? 290.259 206.765 216.573 1.00 57.41 128 VAL F N 1
ATOM 16240 C CA . VAL F 2 125 ? 290.582 206.088 217.824 1.00 57.41 128 VAL F CA 1
ATOM 16241 C C . VAL F 2 125 ? 291.742 205.111 217.679 1.00 57.41 128 VAL F C 1
ATOM 16242 O O . VAL F 2 125 ? 292.180 204.535 218.688 1.00 57.41 128 VAL F O 1
ATOM 16246 N N . SER F 2 126 ? 292.267 204.922 216.470 1.00 64.55 129 SER F N 1
ATOM 16247 C CA . SER F 2 126 ? 293.259 203.881 216.230 1.00 64.55 129 SER F CA 1
ATOM 16248 C C . SER F 2 126 ? 294.520 204.111 217.053 1.00 64.55 129 SER F C 1
ATOM 16249 O O . SER F 2 126 ? 294.974 205.245 217.229 1.00 64.55 129 SER F O 1
ATOM 16252 N N . SER F 2 127 ? 295.082 203.018 217.561 1.00 64.12 130 SER F N 1
ATOM 16253 C CA . SER F 2 127 ? 296.330 203.046 218.306 1.00 64.12 130 SER F CA 1
ATOM 16254 C C . SER F 2 127 ? 297.502 202.941 217.331 1.00 64.12 130 SER F C 1
ATOM 16255 O O . SER F 2 127 ? 297.335 203.052 216.114 1.00 64.12 130 SER F O 1
ATOM 16258 N N . ALA F 2 128 ? 298.705 202.721 217.864 1.00 66.13 131 ALA F N 1
ATOM 16259 C CA . ALA F 2 128 ? 299.933 202.669 217.072 1.00 66.13 131 ALA F CA 1
ATOM 16260 C C . ALA F 2 128 ? 300.094 203.951 216.254 1.00 66.13 131 ALA F C 1
ATOM 16261 O O . ALA F 2 128 ? 300.271 203.936 215.035 1.00 66.13 131 ALA F O 1
ATOM 16263 N N . SER F 2 129 ? 300.028 205.069 216.963 1.00 74.86 132 SER F N 1
ATOM 16264 C CA . SER F 2 129 ? 300.012 206.391 216.362 1.00 74.86 132 SER F CA 1
ATOM 16265 C C . SER F 2 129 ? 301.424 206.956 216.265 1.00 74.86 132 SER F C 1
ATOM 16266 O O . SER F 2 129 ? 302.375 206.420 216.837 1.00 74.86 132 SER F O 1
ATOM 16269 N N . THR F 2 130 ? 301.543 208.055 215.518 1.00 69.96 133 THR F N 1
ATOM 16270 C CA . THR F 2 130 ? 302.792 208.800 215.375 1.00 69.96 133 THR F CA 1
ATOM 16271 C C . THR F 2 130 ? 303.913 207.908 214.838 1.00 69.96 133 THR F C 1
ATOM 16272 O O . THR F 2 130 ? 304.919 207.651 215.501 1.00 69.96 133 THR F O 1
ATOM 16276 N N . LYS F 2 131 ? 303.716 207.432 213.612 1.00 65.21 134 LYS F N 1
ATOM 16277 C CA . LYS F 2 131 ? 304.719 206.649 212.907 1.00 65.21 134 LYS F CA 1
ATOM 16278 C C . LYS F 2 131 ? 304.857 207.171 211.485 1.00 65.21 134 LYS F C 1
ATOM 16279 O O . LYS F 2 131 ? 303.924 207.768 210.940 1.00 65.21 134 LYS F O 1
ATOM 16285 N N . GLY F 2 132 ? 306.027 206.956 210.894 1.00 54.29 135 GLY F N 1
ATOM 16286 C CA . GLY F 2 132 ? 306.309 207.444 209.567 1.00 54.29 135 GLY F CA 1
ATOM 16287 C C . GLY F 2 132 ? 305.478 206.752 208.509 1.00 54.29 135 GLY F C 1
ATOM 16288 O O . GLY F 2 132 ? 304.852 205.716 208.756 1.00 54.29 135 GLY F O 1
ATOM 16289 N N . PRO F 2 133 ? 305.441 207.328 207.305 1.00 63.20 136 PRO F N 1
ATOM 16290 C CA . PRO F 2 133 ? 304.689 206.687 206.216 1.00 63.20 136 PRO F CA 1
ATOM 16291 C C . PRO F 2 133 ? 305.209 205.310 205.847 1.00 63.20 136 PRO F C 1
ATOM 16292 O O . PRO F 2 133 ? 304.406 204.429 205.517 1.00 63.20 136 PRO F O 1
ATOM 16296 N N . SER F 2 134 ? 306.524 205.096 205.906 1.00 64.80 137 SER F N 1
ATOM 16297 C CA . SER F 2 134 ? 307.135 203.818 205.540 1.00 64.80 137 SER F CA 1
ATOM 16298 C C . SER F 2 134 ? 306.636 203.346 204.176 1.00 64.80 137 SER F C 1
ATOM 16299 O O . SER F 2 134 ? 306.237 202.194 203.993 1.00 64.80 137 SER F O 1
ATOM 16302 N N . VAL F 2 135 ? 306.647 204.267 203.208 1.00 60.83 138 VAL F N 1
ATOM 16303 C CA . VAL F 2 135 ? 306.088 203.964 201.896 1.00 60.83 138 VAL F CA 1
ATOM 16304 C C . VAL F 2 135 ? 306.893 202.856 201.221 1.00 60.83 138 VAL F C 1
ATOM 16305 O O . VAL F 2 135 ? 308.044 202.571 201.574 1.00 60.83 138 VAL F O 1
ATOM 16309 N N . PHE F 2 136 ? 306.262 202.219 200.238 1.00 63.45 139 PHE F N 1
ATOM 16310 C CA . PHE F 2 136 ? 306.866 201.148 199.475 1.00 63.45 139 PHE F CA 1
ATOM 16311 C C . PHE F 2 136 ? 307.269 201.662 198.100 1.00 63.45 139 PHE F C 1
ATOM 16312 O O . PHE F 2 136 ? 306.394 202.035 197.306 1.00 63.45 139 PHE F O 1
ATOM 16320 N N . PRO F 2 137 ? 308.553 201.685 197.771 1.00 72.55 140 PRO F N 1
ATOM 16321 C CA . PRO F 2 137 ? 308.927 202.032 196.387 1.00 72.55 140 PRO F CA 1
ATOM 16322 C C . PRO F 2 137 ? 308.559 200.920 195.408 1.00 72.55 140 PRO F C 1
ATOM 16323 O O . PRO F 2 137 ? 309.373 200.101 194.977 1.00 72.55 140 PRO F O 1
ATOM 16327 N N . LEU F 2 138 ? 307.277 200.883 195.051 1.00 68.98 141 LEU F N 1
ATOM 16328 C CA . LEU F 2 138 ? 306.774 199.950 194.047 1.00 68.98 141 LEU F CA 1
ATOM 16329 C C . LEU F 2 138 ? 307.303 200.384 192.688 1.00 68.98 141 LEU F C 1
ATOM 16330 O O . LEU F 2 138 ? 306.783 201.317 192.072 1.00 68.98 141 LEU F O 1
ATOM 16335 N N . ALA F 2 139 ? 308.346 199.709 192.214 1.00 73.66 142 ALA F N 1
ATOM 16336 C CA . ALA F 2 139 ? 308.960 200.030 190.930 1.00 73.66 142 ALA F CA 1
ATOM 16337 C C . ALA F 2 139 ? 308.772 198.852 189.987 1.00 73.66 142 ALA F C 1
ATOM 16338 O O . ALA F 2 139 ? 309.606 197.933 189.968 1.00 73.66 142 ALA F O 1
ATOM 16340 N N . PRO F 2 140 ? 307.708 198.825 189.189 1.00 64.96 143 PRO F N 1
ATOM 16341 C CA . PRO F 2 140 ? 307.434 197.638 188.377 1.00 64.96 143 PRO F CA 1
ATOM 16342 C C . PRO F 2 140 ? 308.380 197.530 187.196 1.00 64.96 143 PRO F C 1
ATOM 16343 O O . PRO F 2 140 ? 308.664 198.509 186.502 1.00 64.96 143 PRO F O 1
ATOM 16347 N N . SER F 2 141 ? 308.874 196.316 186.974 1.00 68.87 144 SER F N 1
ATOM 16348 C CA . SER F 2 141 ? 309.467 196.016 185.685 1.00 68.87 144 SER F CA 1
ATOM 16349 C C . SER F 2 141 ? 308.377 196.065 184.624 1.00 68.87 144 SER F C 1
ATOM 16350 O O . SER F 2 141 ? 307.338 195.408 184.737 1.00 68.87 144 SER F O 1
ATOM 16353 N N . SER F 2 142 ? 308.609 196.867 183.586 1.00 72.13 145 SER F N 1
ATOM 16354 C CA . SER F 2 142 ? 307.499 197.202 182.705 1.00 72.13 145 SER F CA 1
ATOM 16355 C C . SER F 2 142 ? 307.068 195.996 181.882 1.00 72.13 145 SER F C 1
ATOM 16356 O O . SER F 2 142 ? 305.977 195.459 182.099 1.00 72.13 145 SER F O 1
ATOM 16359 N N . LYS F 2 143 ? 307.919 195.553 180.953 1.00 70.49 146 LYS F N 1
ATOM 16360 C CA . LYS F 2 143 ? 307.728 194.313 180.202 1.00 70.49 146 LYS F CA 1
ATOM 16361 C C . LYS F 2 143 ? 306.335 194.195 179.586 1.00 70.49 146 LYS F C 1
ATOM 16362 O O . LYS F 2 143 ? 305.935 193.112 179.146 1.00 70.49 146 LYS F O 1
ATOM 16368 N N . SER F 2 144 ? 305.586 195.299 179.561 1.00 77.77 147 SER F N 1
ATOM 16369 C CA . SER F 2 144 ? 304.200 195.286 179.111 1.00 77.77 147 SER F CA 1
ATOM 16370 C C . SER F 2 144 ? 303.782 196.527 178.339 1.00 77.77 147 SER F C 1
ATOM 16371 O O . SER F 2 144 ? 302.578 196.717 178.143 1.00 77.77 147 SER F O 1
ATOM 16374 N N . THR F 2 145 ? 304.710 197.378 177.903 1.00 81.57 148 THR F N 1
ATOM 16375 C CA . THR F 2 145 ? 304.369 198.704 177.387 1.00 81.57 148 THR F CA 1
ATOM 16376 C C . THR F 2 145 ? 303.711 198.559 176.017 1.00 81.57 148 THR F C 1
ATOM 16377 O O . THR F 2 145 ? 304.327 198.744 174.964 1.00 81.57 148 THR F O 1
ATOM 16381 N N . SER F 2 146 ? 302.421 198.213 176.040 1.00 80.75 149 SER F N 1
ATOM 16382 C CA . SER F 2 146 ? 301.657 198.055 174.808 1.00 80.75 149 SER F CA 1
ATOM 16383 C C . SER F 2 146 ? 301.104 199.380 174.297 1.00 80.75 149 SER F C 1
ATOM 16384 O O . SER F 2 146 ? 300.805 199.500 173.105 1.00 80.75 149 SER F O 1
ATOM 16387 N N . GLY F 2 147 ? 300.955 200.373 175.170 1.00 78.54 150 GLY F N 1
ATOM 16388 C CA . GLY F 2 147 ? 300.460 201.671 174.752 1.00 78.54 150 GLY F CA 1
ATOM 16389 C C . GLY F 2 147 ? 299.158 202.088 175.401 1.00 78.54 150 GLY F C 1
ATOM 16390 O O . GLY F 2 147 ? 298.114 201.470 175.172 1.00 78.54 150 GLY F O 1
ATOM 16391 N N . GLY F 2 148 ? 299.209 203.144 176.210 1.00 80.19 151 GLY F N 1
ATOM 16392 C CA . GLY F 2 148 ? 298.028 203.602 176.919 1.00 80.19 151 GLY F CA 1
ATOM 16393 C C . GLY F 2 148 ? 297.507 202.602 177.923 1.00 80.19 151 GLY F C 1
ATOM 16394 O O . GLY F 2 148 ? 296.389 202.756 178.426 1.00 80.19 151 GLY F O 1
ATOM 16395 N N . THR F 2 149 ? 298.300 201.579 178.238 1.00 92.04 152 THR F N 1
ATOM 16396 C CA . THR F 2 149 ? 297.890 200.539 179.167 1.00 92.04 152 THR F CA 1
ATOM 16397 C C . THR F 2 149 ? 298.961 200.219 180.196 1.00 92.04 152 THR F C 1
ATOM 16398 O O . THR F 2 149 ? 298.689 199.451 181.123 1.00 92.04 152 THR F O 1
ATOM 16402 N N . ALA F 2 150 ? 300.162 200.778 180.064 1.00 81.67 153 ALA F N 1
ATOM 16403 C CA . ALA F 2 150 ? 301.244 200.517 181.005 1.00 81.67 153 ALA F CA 1
ATOM 16404 C C . ALA F 2 150 ? 300.869 201.109 182.356 1.00 81.67 153 ALA F C 1
ATOM 16405 O O . ALA F 2 150 ? 300.831 202.332 182.522 1.00 81.67 153 ALA F O 1
ATOM 16407 N N . ALA F 2 151 ? 300.590 200.237 183.318 1.00 75.44 154 ALA F N 1
ATOM 16408 C CA . ALA F 2 151 ? 300.143 200.638 184.645 1.00 75.44 154 ALA F CA 1
ATOM 16409 C C . ALA F 2 151 ? 301.353 200.749 185.562 1.00 75.44 154 ALA F C 1
ATOM 16410 O O . ALA F 2 151 ? 302.040 199.756 185.820 1.00 75.44 154 ALA F O 1
ATOM 16412 N N . LEU F 2 152 ? 301.624 201.957 186.038 1.00 72.63 155 LEU F N 1
ATOM 16413 C CA . LEU F 2 152 ? 302.657 202.189 187.033 1.00 72.63 155 LEU F CA 1
ATOM 16414 C C . LEU F 2 152 ? 302.013 202.441 188.392 1.00 72.63 155 LEU F C 1
ATOM 16415 O O . LEU F 2 152 ? 300.824 202.750 188.497 1.00 72.63 155 LEU F O 1
ATOM 16420 N N . GLY F 2 153 ? 302.814 202.305 189.443 1.00 64.61 156 GLY F N 1
ATOM 16421 C CA . GLY F 2 153 ? 302.273 202.404 190.784 1.00 64.61 156 GLY F CA 1
ATOM 16422 C C . GLY F 2 153 ? 303.281 202.911 191.786 1.00 64.61 156 GLY F C 1
ATOM 16423 O O . GLY F 2 153 ? 304.496 202.826 191.582 1.00 64.61 156 GLY F O 1
ATOM 16424 N N . CYS F 2 154 ? 302.751 203.448 192.884 1.00 69.67 157 CYS F N 1
ATOM 16425 C CA . CYS F 2 154 ? 303.548 203.929 194.015 1.00 69.67 157 CYS F CA 1
ATOM 16426 C C . CYS F 2 154 ? 302.813 203.484 195.278 1.00 69.67 157 CYS F C 1
ATOM 16427 O O . CYS F 2 154 ? 301.978 204.218 195.813 1.00 69.67 157 CYS F O 1
ATOM 16430 N N . LEU F 2 155 ? 303.129 202.282 195.750 1.00 63.78 158 LEU F N 1
ATOM 16431 C CA . LEU F 2 155 ? 302.412 201.702 196.876 1.00 63.78 158 LEU F CA 1
ATOM 16432 C C . LEU F 2 155 ? 302.824 202.378 198.177 1.00 63.78 158 LEU F C 1
ATOM 16433 O O . LEU F 2 155 ? 303.994 202.712 198.379 1.00 63.78 158 LEU F O 1
ATOM 16438 N N . VAL F 2 156 ? 301.852 202.576 199.060 1.00 59.95 159 VAL F N 1
ATOM 16439 C CA . VAL F 2 156 ? 302.089 203.097 200.399 1.00 59.95 159 VAL F CA 1
ATOM 16440 C C . VAL F 2 156 ? 301.587 202.062 201.395 1.00 59.95 159 VAL F C 1
ATOM 16441 O O . VAL F 2 156 ? 300.432 201.626 201.314 1.00 59.95 159 VAL F O 1
ATOM 16445 N N . LYS F 2 157 ? 302.452 201.667 202.324 1.00 55.67 160 LYS F N 1
ATOM 16446 C CA . LYS F 2 157 ? 302.166 200.575 203.240 1.00 55.67 160 LYS F CA 1
ATOM 16447 C C . LYS F 2 157 ? 302.398 201.034 204.673 1.00 55.67 160 LYS F C 1
ATOM 16448 O O . LYS F 2 157 ? 303.238 201.900 204.934 1.00 55.67 160 LYS F O 1
ATOM 16454 N N . ASP F 2 158 ? 301.611 200.464 205.583 1.00 64.01 161 ASP F N 1
ATOM 16455 C CA . ASP F 2 158 ? 301.708 200.651 207.036 1.00 64.01 161 ASP F CA 1
ATOM 16456 C C . ASP F 2 158 ? 301.995 202.105 207.424 1.00 64.01 161 ASP F C 1
ATOM 16457 O O . ASP F 2 158 ? 302.870 202.410 208.235 1.00 64.01 161 ASP F O 1
ATOM 16462 N N . TYR F 2 159 ? 301.201 203.010 206.865 1.00 62.55 162 TYR F N 1
ATOM 16463 C CA . TYR F 2 159 ? 301.398 204.435 207.086 1.00 62.55 162 TYR F CA 1
ATOM 16464 C C . TYR F 2 159 ? 300.335 205.004 208.019 1.00 62.55 162 TYR F C 1
ATOM 16465 O O . TYR F 2 159 ? 299.187 204.546 208.031 1.00 62.55 162 TYR F O 1
ATOM 16474 N N . PHE F 2 160 ? 300.748 205.997 208.807 1.00 72.11 163 PHE F N 1
ATOM 16475 C CA . PHE F 2 160 ? 299.960 206.591 209.884 1.00 72.11 163 PHE F CA 1
ATOM 16476 C C . PHE F 2 160 ? 298.668 207.168 209.313 1.00 72.11 163 PHE F C 1
ATOM 16477 O O . PHE F 2 160 ? 298.720 207.889 208.305 1.00 72.11 163 PHE F O 1
ATOM 16485 N N . PRO F 2 161 ? 297.504 206.845 209.879 1.00 69.84 164 PRO F N 1
ATOM 16486 C CA . PRO F 2 161 ? 296.240 207.399 209.366 1.00 69.84 164 PRO F CA 1
ATOM 16487 C C . PRO F 2 161 ? 296.263 208.916 209.241 1.00 69.84 164 PRO F C 1
ATOM 16488 O O . PRO F 2 161 ? 296.372 209.638 210.235 1.00 69.84 164 PRO F O 1
ATOM 16492 N N . GLU F 2 162 ? 296.155 209.389 208.004 1.00 71.41 165 GLU F N 1
ATOM 16493 C CA . GLU F 2 162 ? 296.072 210.809 207.687 1.00 71.41 165 GLU F CA 1
ATOM 16494 C C . GLU F 2 162 ? 295.829 210.947 206.186 1.00 71.41 165 GLU F C 1
ATOM 16495 O O . GLU F 2 162 ? 296.078 210.004 205.431 1.00 71.41 165 GLU F O 1
ATOM 16501 N N . PRO F 2 163 ? 295.339 212.103 205.737 1.00 65.51 166 PRO F N 1
ATOM 16502 C CA . PRO F 2 163 ? 295.228 212.348 204.289 1.00 65.51 166 PRO F CA 1
ATOM 16503 C C . PRO F 2 163 ? 296.607 212.514 203.662 1.00 65.51 166 PRO F C 1
ATOM 16504 O O . PRO F 2 163 ? 297.342 213.447 203.987 1.00 65.51 166 PRO F O 1
ATOM 16508 N N . VAL F 2 164 ? 296.958 211.599 202.763 1.00 64.51 167 VAL F N 1
ATOM 16509 C CA . VAL F 2 164 ? 298.261 211.586 202.108 1.00 64.51 167 VAL F CA 1
ATOM 16510 C C . VAL F 2 164 ? 298.034 211.499 200.606 1.00 64.51 167 VAL F C 1
ATOM 16511 O O . VAL F 2 164 ? 297.237 210.675 200.140 1.00 64.51 167 VAL F O 1
ATOM 16515 N N . THR F 2 165 ? 298.717 212.354 199.850 1.00 69.55 168 THR F N 1
ATOM 16516 C CA . THR F 2 165 ? 298.593 212.365 198.400 1.00 69.55 168 THR F CA 1
ATOM 16517 C C . THR F 2 165 ? 299.699 211.539 197.757 1.00 69.55 168 THR F C 1
ATOM 16518 O O . THR F 2 165 ? 300.731 211.263 198.376 1.00 69.55 168 THR F O 1
ATOM 16522 N N . VAL F 2 166 ? 299.466 211.136 196.510 1.00 70.16 169 VAL F N 1
ATOM 16523 C CA . VAL F 2 166 ? 300.471 210.482 195.680 1.00 70.16 169 VAL F CA 1
ATOM 16524 C C . VAL F 2 166 ? 300.576 211.257 194.375 1.00 70.16 169 VAL F C 1
ATOM 16525 O O . VAL F 2 166 ? 299.558 211.559 193.741 1.00 70.16 169 VAL F O 1
ATOM 16529 N N . SER F 2 167 ? 301.799 211.586 193.977 1.00 70.35 170 SER F N 1
ATOM 16530 C CA . SER F 2 167 ? 302.038 212.379 192.784 1.00 70.35 170 SER F CA 1
ATOM 16531 C C . SER F 2 167 ? 302.716 211.541 191.708 1.00 70.35 170 SER F C 1
ATOM 16532 O O . SER F 2 167 ? 303.246 210.459 191.971 1.00 70.35 170 SER F O 1
ATOM 16535 N N . TRP F 2 168 ? 302.689 212.061 190.480 1.00 80.01 171 TRP F N 1
ATOM 16536 C CA . TRP F 2 168 ? 303.318 211.402 189.335 1.00 80.01 171 TRP F CA 1
ATOM 16537 C C . TRP F 2 168 ? 303.914 212.501 188.461 1.00 80.01 171 TRP F C 1
ATOM 16538 O O . TRP F 2 168 ? 303.186 213.181 187.732 1.00 80.01 171 TRP F O 1
ATOM 16549 N N . ASN F 2 169 ? 305.237 212.663 188.535 1.00 81.40 172 ASN F N 1
ATOM 16550 C CA . ASN F 2 169 ? 305.929 213.816 187.961 1.00 81.40 172 ASN F CA 1
ATOM 16551 C C . ASN F 2 169 ? 305.323 215.114 188.494 1.00 81.40 172 ASN F C 1
ATOM 16552 O O . ASN F 2 169 ? 305.031 216.053 187.752 1.00 81.40 172 ASN F O 1
ATOM 16557 N N . SER F 2 170 ? 305.147 215.146 189.817 1.00 77.88 173 SER F N 1
ATOM 16558 C CA . SER F 2 170 ? 304.442 216.229 190.503 1.00 77.88 173 SER F CA 1
ATOM 16559 C C . SER F 2 170 ? 303.073 216.468 189.873 1.00 77.88 173 SER F C 1
ATOM 16560 O O . SER F 2 170 ? 302.637 217.606 189.687 1.00 77.88 173 SER F O 1
ATOM 16563 N N . GLY F 2 171 ? 302.389 215.375 189.539 1.00 79.38 174 GLY F N 1
ATOM 16564 C CA . GLY F 2 171 ? 301.071 215.452 188.942 1.00 79.38 174 GLY F CA 1
ATOM 16565 C C . GLY F 2 171 ? 301.041 215.758 187.463 1.00 79.38 174 GLY F C 1
ATOM 16566 O O . GLY F 2 171 ? 299.959 216.001 186.921 1.00 79.38 174 GLY F O 1
ATOM 16567 N N . ALA F 2 172 ? 302.193 215.761 186.788 1.00 78.09 175 ALA F N 1
ATOM 16568 C CA . ALA F 2 172 ? 302.207 216.066 185.360 1.00 78.09 175 ALA F CA 1
ATOM 16569 C C . ALA F 2 172 ? 301.540 214.960 184.552 1.00 78.09 175 ALA F C 1
ATOM 16570 O O . ALA F 2 172 ? 300.681 215.227 183.704 1.00 78.09 175 ALA F O 1
ATOM 16572 N N . LEU F 2 173 ? 301.919 213.709 184.802 1.00 81.04 176 LEU F N 1
ATOM 16573 C CA . LEU F 2 173 ? 301.346 212.567 184.091 1.00 81.04 176 LEU F CA 1
ATOM 16574 C C . LEU F 2 173 ? 300.133 212.090 184.876 1.00 81.04 176 LEU F C 1
ATOM 16575 O O . LEU F 2 173 ? 300.197 211.129 185.643 1.00 81.04 176 LEU F O 1
ATOM 16580 N N . THR F 2 174 ? 299.008 212.775 184.682 1.00 73.26 177 THR F N 1
ATOM 16581 C CA . THR F 2 174 ? 297.786 212.488 185.419 1.00 73.26 177 THR F CA 1
ATOM 16582 C C . THR F 2 174 ? 296.729 211.800 184.564 1.00 73.26 177 THR F C 1
ATOM 16583 O O . THR F 2 174 ? 295.664 211.446 185.081 1.00 73.26 177 THR F O 1
ATOM 16587 N N . SER F 2 175 ? 296.993 211.591 183.276 1.00 69.01 178 SER F N 1
ATOM 16588 C CA . SER F 2 175 ? 296.047 210.872 182.433 1.00 69.01 178 SER F CA 1
ATOM 16589 C C . SER F 2 175 ? 295.893 209.437 182.922 1.00 69.01 178 SER F C 1
ATOM 16590 O O . SER F 2 175 ? 296.882 208.733 183.143 1.00 69.01 178 SER F O 1
ATOM 16593 N N . GLY F 2 176 ? 294.646 209.005 183.085 1.00 61.27 179 GLY F N 1
ATOM 16594 C CA . GLY F 2 176 ? 294.381 207.682 183.615 1.00 61.27 179 GLY F CA 1
ATOM 16595 C C . GLY F 2 176 ? 294.836 207.480 185.043 1.00 61.27 179 GLY F C 1
ATOM 16596 O O . GLY F 2 176 ? 295.268 206.379 185.398 1.00 61.27 179 GLY F O 1
ATOM 16597 N N . VAL F 2 177 ? 294.755 208.519 185.876 1.00 59.73 180 VAL F N 1
ATOM 16598 C CA . VAL F 2 177 ? 295.150 208.387 187.271 1.00 59.73 180 VAL F CA 1
ATOM 16599 C C . VAL F 2 177 ? 294.105 207.573 188.022 1.00 59.73 180 VAL F C 1
ATOM 16600 O O . VAL F 2 177 ? 292.894 207.733 187.815 1.00 59.73 180 VAL F O 1
ATOM 16604 N N . HIS F 2 178 ? 294.569 206.673 188.882 1.00 61.18 181 HIS F N 1
ATOM 16605 C CA . HIS F 2 178 ? 293.680 205.812 189.651 1.00 61.18 181 HIS F CA 1
ATOM 16606 C C . HIS F 2 178 ? 294.148 205.739 191.101 1.00 61.18 181 HIS F C 1
ATOM 16607 O O . HIS F 2 178 ? 294.236 204.666 191.698 1.00 61.18 181 HIS F O 1
ATOM 16614 N N . THR F 2 179 ? 294.461 206.895 191.682 1.00 61.50 182 THR F N 1
ATOM 16615 C CA . THR F 2 179 ? 294.874 206.940 193.078 1.00 61.50 182 THR F CA 1
ATOM 16616 C C . THR F 2 179 ? 293.717 206.518 193.972 1.00 61.50 182 THR F C 1
ATOM 16617 O O . THR F 2 179 ? 292.630 207.103 193.916 1.00 61.50 182 THR F O 1
ATOM 16621 N N . PHE F 2 180 ? 293.951 205.515 194.798 1.00 58.35 183 PHE F N 1
ATOM 16622 C CA . PHE F 2 180 ? 292.800 204.951 195.478 1.00 58.35 183 PHE F CA 1
ATOM 16623 C C . PHE F 2 180 ? 292.651 205.532 196.877 1.00 58.35 183 PHE F C 1
ATOM 16624 O O . PHE F 2 180 ? 293.628 205.993 197.474 1.00 58.35 183 PHE F O 1
ATOM 16632 N N . PRO F 2 181 ? 291.436 205.532 197.421 1.00 58.11 184 PRO F N 1
ATOM 16633 C CA . PRO F 2 181 ? 291.268 205.935 198.819 1.00 58.11 184 PRO F CA 1
ATOM 16634 C C . PRO F 2 181 ? 291.977 204.959 199.744 1.00 58.11 184 PRO F C 1
ATOM 16635 O O . PRO F 2 181 ? 292.082 203.766 199.457 1.00 58.11 184 PRO F O 1
ATOM 16639 N N . ALA F 2 182 ? 292.471 205.486 200.859 1.00 51.92 185 ALA F N 1
ATOM 16640 C CA . ALA F 2 182 ? 293.223 204.675 201.805 1.00 51.92 185 ALA F CA 1
ATOM 16641 C C . ALA F 2 182 ? 292.334 203.612 202.434 1.00 51.92 185 ALA F C 1
ATOM 16642 O O . ALA F 2 182 ? 291.164 203.856 202.739 1.00 51.92 185 ALA F O 1
ATOM 16644 N N . VAL F 2 183 ? 292.898 202.425 202.626 1.00 50.23 186 VAL F N 1
ATOM 16645 C CA . VAL F 2 183 ? 292.201 201.307 203.247 1.00 50.23 186 VAL F CA 1
ATOM 16646 C C . VAL F 2 183 ? 293.068 200.763 204.372 1.00 50.23 186 VAL F C 1
ATOM 16647 O O . VAL F 2 183 ? 294.285 200.611 204.213 1.00 50.23 186 VAL F O 1
ATOM 16651 N N . LEU F 2 184 ? 292.439 200.490 205.514 1.00 56.05 187 LEU F N 1
ATOM 16652 C CA . LEU F 2 184 ? 293.141 199.974 206.683 1.00 56.05 187 LEU F CA 1
ATOM 16653 C C . LEU F 2 184 ? 293.939 198.725 206.338 1.00 56.05 187 LEU F C 1
ATOM 16654 O O . LEU F 2 184 ? 293.372 197.702 205.945 1.00 56.05 187 LEU F O 1
ATOM 16659 N N . GLN F 2 185 ? 295.259 198.809 206.494 1.00 58.30 188 GLN F N 1
ATOM 16660 C CA . GLN F 2 185 ? 296.112 197.655 206.245 1.00 58.30 188 GLN F CA 1
ATOM 16661 C C . GLN F 2 185 ? 295.980 196.681 207.408 1.00 58.30 188 GLN F C 1
ATOM 16662 O O . GLN F 2 185 ? 296.825 196.654 208.310 1.00 58.30 188 GLN F O 1
ATOM 16668 N N . SER F 2 186 ? 294.890 195.915 207.414 1.00 58.97 189 SER F N 1
ATOM 16669 C CA . SER F 2 186 ? 294.691 194.832 208.369 1.00 58.97 189 SER F CA 1
ATOM 16670 C C . SER F 2 186 ? 294.782 195.301 209.816 1.00 58.97 189 SER F C 1
ATOM 16671 O O . SER F 2 186 ? 293.802 195.797 210.379 1.00 58.97 189 SER F O 1
ATOM 16674 N N . SER F 2 187 ? 295.960 195.140 210.421 1.00 58.59 190 SER F N 1
ATOM 16675 C CA . SER F 2 187 ? 296.116 195.304 211.861 1.00 58.59 190 SER F CA 1
ATOM 16676 C C . SER F 2 187 ? 295.859 196.724 212.351 1.00 58.59 190 SER F C 1
ATOM 16677 O O . SER F 2 187 ? 294.858 196.973 213.029 1.00 58.59 190 SER F O 1
ATOM 16680 N N . GLY F 2 188 ? 296.742 197.662 212.018 1.00 54.08 191 GLY F N 1
ATOM 16681 C CA . GLY F 2 188 ? 296.658 198.961 212.654 1.00 54.08 191 GLY F CA 1
ATOM 16682 C C . GLY F 2 188 ? 296.889 200.188 211.799 1.00 54.08 191 GLY F C 1
ATOM 16683 O O . GLY F 2 188 ? 296.734 201.311 212.287 1.00 54.08 191 GLY F O 1
ATOM 16684 N N . LEU F 2 189 ? 297.255 200.011 210.538 1.00 58.17 192 LEU F N 1
ATOM 16685 C CA . LEU F 2 189 ? 297.596 201.138 209.681 1.00 58.17 192 LEU F CA 1
ATOM 16686 C C . LEU F 2 189 ? 296.733 201.118 208.426 1.00 58.17 192 LEU F C 1
ATOM 16687 O O . LEU F 2 189 ? 295.973 200.179 208.183 1.00 58.17 192 LEU F O 1
ATOM 16692 N N . TYR F 2 190 ? 296.853 202.174 207.630 1.00 54.87 193 TYR F N 1
ATOM 16693 C CA . TYR F 2 190 ? 296.193 202.266 206.336 1.00 54.87 193 TYR F CA 1
ATOM 16694 C C . TYR F 2 190 ? 297.191 201.943 205.231 1.00 54.87 193 TYR F C 1
ATOM 16695 O O . TYR F 2 190 ? 298.399 201.850 205.459 1.00 54.87 193 TYR F O 1
ATOM 16704 N N . SER F 2 191 ? 296.669 201.773 204.017 1.00 49.20 194 SER F N 1
ATOM 16705 C CA . SER F 2 191 ? 297.506 201.527 202.852 1.00 49.20 194 SER F CA 1
ATOM 16706 C C . SER F 2 191 ? 296.769 201.975 201.600 1.00 49.20 194 SER F C 1
ATOM 16707 O O . SER F 2 191 ? 295.535 201.971 201.552 1.00 49.20 194 SER F O 1
ATOM 16710 N N . LEU F 2 192 ? 297.539 202.365 200.587 1.00 49.85 195 LEU F N 1
ATOM 16711 C CA . LEU F 2 192 ? 296.974 202.834 199.329 1.00 49.85 195 LEU F CA 1
ATOM 16712 C C . LEU F 2 192 ? 298.056 202.807 198.260 1.00 49.85 195 LEU F C 1
ATOM 16713 O O . LEU F 2 192 ? 299.249 202.710 198.557 1.00 49.85 195 LEU F O 1
ATOM 16718 N N . SER F 2 193 ? 297.616 202.892 197.004 1.00 56.65 196 SER F N 1
ATOM 16719 C CA . SER F 2 193 ? 298.503 202.894 195.850 1.00 56.65 196 SER F CA 1
ATOM 16720 C C . SER F 2 193 ? 297.962 203.876 194.817 1.00 56.65 196 SER F C 1
ATOM 16721 O O . SER F 2 193 ? 297.072 204.683 195.103 1.00 56.65 196 SER F O 1
ATOM 16724 N N . SER F 2 194 ? 298.507 203.809 193.604 1.00 61.81 197 SER F N 1
ATOM 16725 C CA . SER F 2 194 ? 298.028 204.647 192.512 1.00 61.81 197 SER F CA 1
ATOM 16726 C C . SER F 2 194 ? 298.411 204.005 191.189 1.00 61.81 197 SER F C 1
ATOM 16727 O O . SER F 2 194 ? 299.340 203.198 191.115 1.00 61.81 197 SER F O 1
ATOM 16730 N N . VAL F 2 195 ? 297.670 204.365 190.142 1.00 64.40 198 VAL F N 1
ATOM 16731 C CA . VAL F 2 195 ? 297.900 203.848 188.797 1.00 64.40 198 VAL F CA 1
ATOM 16732 C C . VAL F 2 195 ? 297.782 204.981 187.789 1.00 64.40 198 VAL F C 1
ATOM 16733 O O . VAL F 2 195 ? 296.898 205.836 187.899 1.00 64.40 198 VAL F O 1
ATOM 16737 N N . VAL F 2 196 ? 298.682 204.984 186.804 1.00 70.12 199 VAL F N 1
ATOM 16738 C CA . VAL F 2 196 ? 298.570 205.828 185.621 1.00 70.12 199 VAL F CA 1
ATOM 16739 C C . VAL F 2 196 ? 298.869 204.974 184.395 1.00 70.12 199 VAL F C 1
ATOM 16740 O O . VAL F 2 196 ? 299.453 203.894 184.487 1.00 70.12 199 VAL F O 1
ATOM 16744 N N . THR F 2 197 ? 298.455 205.475 183.236 1.00 82.72 200 THR F N 1
ATOM 16745 C CA . THR F 2 197 ? 298.642 204.789 181.966 1.00 82.72 200 THR F CA 1
ATOM 16746 C C . THR F 2 197 ? 299.509 205.639 181.052 1.00 82.72 200 THR F C 1
ATOM 16747 O O . THR F 2 197 ? 299.274 206.842 180.901 1.00 82.72 200 THR F O 1
ATOM 16751 N N . VAL F 2 198 ? 300.512 205.012 180.443 1.00 82.59 201 VAL F N 1
ATOM 16752 C CA . VAL F 2 198 ? 301.431 205.720 179.553 1.00 82.59 201 VAL F CA 1
ATOM 16753 C C . VAL F 2 198 ? 301.486 205.006 178.207 1.00 82.59 201 VAL F C 1
ATOM 16754 O O . VAL F 2 198 ? 301.255 203.790 178.136 1.00 82.59 201 VAL F O 1
ATOM 16758 N N . PRO F 2 199 ? 301.776 205.720 177.116 1.00 79.61 202 PRO F N 1
ATOM 16759 C CA . PRO F 2 199 ? 301.794 205.085 175.791 1.00 79.61 202 PRO F CA 1
ATOM 16760 C C . PRO F 2 199 ? 302.933 204.098 175.606 1.00 79.61 202 PRO F C 1
ATOM 16761 O O . PRO F 2 199 ? 303.722 203.850 176.524 1.00 79.61 202 PRO F O 1
ATOM 16765 N N . SER F 2 200 ? 303.023 203.532 174.402 1.00 82.49 203 SER F N 1
ATOM 16766 C CA . SER F 2 200 ? 304.078 202.573 174.095 1.00 82.49 203 SER F CA 1
ATOM 16767 C C . SER F 2 200 ? 305.313 203.270 173.540 1.00 82.49 203 SER F C 1
ATOM 16768 O O . SER F 2 200 ? 306.440 202.825 173.777 1.00 82.49 203 SER F O 1
ATOM 16771 N N . SER F 2 201 ? 305.115 204.360 172.791 1.00 83.51 204 SER F N 1
ATOM 16772 C CA . SER F 2 201 ? 306.241 205.052 172.172 1.00 83.51 204 SER F CA 1
ATOM 16773 C C . SER F 2 201 ? 307.262 205.503 173.207 1.00 83.51 204 SER F C 1
ATOM 16774 O O . SER F 2 201 ? 308.470 205.472 172.941 1.00 83.51 204 SER F O 1
ATOM 16777 N N . SER F 2 202 ? 306.803 205.918 174.388 1.00 81.87 205 SER F N 1
ATOM 16778 C CA . SER F 2 202 ? 307.725 206.268 175.460 1.00 81.87 205 SER F CA 1
ATOM 16779 C C . SER F 2 202 ? 308.296 205.039 176.152 1.00 81.87 205 SER F C 1
ATOM 16780 O O . SER F 2 202 ? 309.291 205.163 176.875 1.00 81.87 205 SER F O 1
ATOM 16783 N N . LEU F 2 203 ? 307.698 203.864 175.939 1.00 80.42 206 LEU F N 1
ATOM 16784 C CA . LEU F 2 203 ? 308.107 202.634 176.610 1.00 80.42 206 LEU F CA 1
ATOM 16785 C C . LEU F 2 203 ? 308.172 202.838 178.117 1.00 80.42 206 LEU F C 1
ATOM 16786 O O . LEU F 2 203 ? 307.151 203.086 178.765 1.00 80.42 206 LEU F O 1
ATOM 16791 N N . GLY F 2 204 ? 309.375 202.748 178.673 1.00 80.06 207 GLY F N 1
ATOM 16792 C CA . GLY F 2 204 ? 309.590 203.013 180.079 1.00 80.06 207 GLY F CA 1
ATOM 16793 C C . GLY F 2 204 ? 310.764 203.941 180.298 1.00 80.06 207 GLY F C 1
ATOM 16794 O O . GLY F 2 204 ? 311.039 204.351 181.429 1.00 80.06 207 GLY F O 1
ATOM 16795 N N . THR F 2 205 ? 311.464 204.287 179.213 1.00 84.82 208 THR F N 1
ATOM 16796 C CA . THR F 2 205 ? 312.591 205.206 179.321 1.00 84.82 208 THR F CA 1
ATOM 16797 C C . THR F 2 205 ? 312.147 206.613 179.693 1.00 84.82 208 THR F C 1
ATOM 16798 O O . THR F 2 205 ? 312.977 207.415 180.136 1.00 84.82 208 THR F O 1
ATOM 16802 N N . GLN F 2 206 ? 310.868 206.934 179.517 1.00 86.05 209 GLN F N 1
ATOM 16803 C CA . GLN F 2 206 ? 310.349 208.202 180.006 1.00 86.05 209 GLN F CA 1
ATOM 16804 C C . GLN F 2 206 ? 310.451 208.250 181.524 1.00 86.05 209 GLN F C 1
ATOM 16805 O O . GLN F 2 206 ? 310.207 207.255 182.212 1.00 86.05 209 GLN F O 1
ATOM 16811 N N . THR F 2 207 ? 310.820 209.416 182.048 1.00 81.21 210 THR F N 1
ATOM 16812 C CA . THR F 2 207 ? 311.112 209.571 183.472 1.00 81.21 210 THR F CA 1
ATOM 16813 C C . THR F 2 207 ? 309.816 209.877 184.211 1.00 81.21 210 THR F C 1
ATOM 16814 O O . THR F 2 207 ? 309.240 210.957 184.065 1.00 81.21 210 THR F O 1
ATOM 16818 N N . TYR F 2 208 ? 309.354 208.919 185.009 1.00 78.42 211 TYR F N 1
ATOM 16819 C CA . TYR F 2 208 ? 308.196 209.118 185.868 1.00 78.42 211 TYR F CA 1
ATOM 16820 C C . TYR F 2 208 ? 308.646 209.237 187.318 1.00 78.42 211 TYR F C 1
ATOM 16821 O O . TYR F 2 208 ? 309.379 208.380 187.821 1.00 78.42 211 TYR F O 1
ATOM 16830 N N . ILE F 2 209 ? 308.200 210.299 187.983 1.00 81.14 212 ILE F N 1
ATOM 16831 C CA . ILE F 2 209 ? 308.650 210.647 189.325 1.00 81.14 212 ILE F CA 1
ATOM 16832 C C . ILE F 2 209 ? 307.461 210.566 190.268 1.00 81.14 212 ILE F C 1
ATOM 16833 O O . ILE F 2 209 ? 306.407 211.152 189.998 1.00 81.14 212 ILE F O 1
ATOM 16838 N N . CYS F 2 210 ? 307.635 209.853 191.374 1.00 72.22 213 CYS F N 1
ATOM 16839 C CA . CYS F 2 210 ? 306.610 209.737 192.398 1.00 72.22 213 CYS F CA 1
ATOM 16840 C C . CYS F 2 210 ? 306.942 210.662 193.560 1.00 72.22 213 CYS F C 1
ATOM 16841 O O . CYS F 2 210 ? 308.115 210.914 193.850 1.00 72.22 213 CYS F O 1
ATOM 16844 N N . ASN F 2 211 ? 305.907 211.173 194.222 1.00 69.33 214 ASN F N 1
ATOM 16845 C CA . ASN F 2 211 ? 306.087 212.043 195.374 1.00 69.33 214 ASN F CA 1
ATOM 16846 C C . ASN F 2 211 ? 305.008 211.742 196.399 1.00 69.33 214 ASN F C 1
ATOM 16847 O O . ASN F 2 211 ? 303.833 211.590 196.052 1.00 69.33 214 ASN F O 1
ATOM 16852 N N . VAL F 2 212 ? 305.412 211.658 197.667 1.00 74.30 215 VAL F N 1
ATOM 16853 C CA . VAL F 2 212 ? 304.494 211.367 198.757 1.00 74.30 215 VAL F CA 1
ATOM 16854 C C . VAL F 2 212 ? 304.662 212.443 199.821 1.00 74.30 215 VAL F C 1
ATOM 16855 O O . VAL F 2 212 ? 305.712 213.079 199.940 1.00 74.30 215 VAL F O 1
ATOM 16859 N N . ASN F 2 213 ? 303.603 212.634 200.608 1.00 71.72 216 ASN F N 1
ATOM 16860 C CA . ASN F 2 213 ? 303.534 213.727 201.576 1.00 71.72 216 ASN F CA 1
ATOM 16861 C C . ASN F 2 213 ? 302.825 213.200 202.820 1.00 71.72 216 ASN F C 1
ATOM 16862 O O . ASN F 2 213 ? 301.596 213.084 202.843 1.00 71.72 216 ASN F O 1
ATOM 16867 N N . HIS F 2 214 ? 303.601 212.900 203.853 1.00 68.11 217 HIS F N 1
ATOM 16868 C CA . HIS F 2 214 ? 303.061 212.478 205.142 1.00 68.11 217 HIS F CA 1
ATOM 16869 C C . HIS F 2 214 ? 303.075 213.668 206.101 1.00 68.11 217 HIS F C 1
ATOM 16870 O O . HIS F 2 214 ? 303.842 213.733 207.063 1.00 68.11 217 HIS F O 1
ATOM 16877 N N . LYS F 2 215 ? 302.190 214.625 205.811 1.00 62.51 218 LYS F N 1
ATOM 16878 C CA . LYS F 2 215 ? 302.272 215.940 206.448 1.00 62.51 218 LYS F CA 1
ATOM 16879 C C . LYS F 2 215 ? 302.088 215.911 207.962 1.00 62.51 218 LYS F C 1
ATOM 16880 O O . LYS F 2 215 ? 302.912 216.522 208.665 1.00 62.51 218 LYS F O 1
ATOM 16886 N N . PRO F 2 216 ? 301.060 215.264 208.531 1.00 65.56 219 PRO F N 1
ATOM 16887 C CA . PRO F 2 216 ? 300.912 215.315 209.999 1.00 65.56 219 PRO F CA 1
ATOM 16888 C C . PRO F 2 216 ? 302.119 214.788 210.753 1.00 65.56 219 PRO F C 1
ATOM 16889 O O . PRO F 2 216 ? 302.442 215.301 211.831 1.00 65.56 219 PRO F O 1
ATOM 16893 N N . SER F 2 217 ? 302.799 213.779 210.218 1.00 73.97 220 SER F N 1
ATOM 16894 C CA . SER F 2 217 ? 304.031 213.282 210.814 1.00 73.97 220 SER F CA 1
ATOM 16895 C C . SER F 2 217 ? 305.262 214.015 210.302 1.00 73.97 220 SER F C 1
ATOM 16896 O O . SER F 2 217 ? 306.383 213.624 210.644 1.00 73.97 220 SER F O 1
ATOM 16899 N N . ASN F 2 218 ? 305.074 215.053 209.485 1.00 78.35 221 ASN F N 1
ATOM 16900 C CA . ASN F 2 218 ? 306.157 215.897 208.981 1.00 78.35 221 ASN F CA 1
ATOM 16901 C C . ASN F 2 218 ? 307.153 215.080 208.155 1.00 78.35 221 ASN F C 1
ATOM 16902 O O . ASN F 2 218 ? 308.363 215.096 208.386 1.00 78.35 221 ASN F O 1
ATOM 16907 N N . THR F 2 219 ? 306.614 214.359 207.176 1.00 71.22 222 THR F N 1
ATOM 16908 C CA . THR F 2 219 ? 307.417 213.550 206.272 1.00 71.22 222 THR F CA 1
ATOM 16909 C C . THR F 2 219 ? 307.000 213.841 204.840 1.00 71.22 222 THR F C 1
ATOM 16910 O O . THR F 2 219 ? 305.805 213.881 204.533 1.00 71.22 222 THR F O 1
ATOM 16914 N N . LYS F 2 220 ? 307.984 214.060 203.971 1.00 73.47 223 LYS F N 1
ATOM 16915 C CA . LYS F 2 220 ? 307.735 214.277 202.549 1.00 73.47 223 LYS F CA 1
ATOM 16916 C C . LYS F 2 220 ? 308.797 213.510 201.777 1.00 73.47 223 LYS F C 1
ATOM 16917 O O . LYS F 2 220 ? 309.964 213.912 201.760 1.00 73.47 223 LYS F O 1
ATOM 16923 N N . VAL F 2 221 ? 308.400 212.410 201.145 1.00 76.32 224 VAL F N 1
ATOM 16924 C CA . VAL F 2 221 ? 309.324 211.520 200.453 1.00 76.32 224 VAL F CA 1
ATOM 16925 C C . VAL F 2 221 ? 309.104 211.657 198.953 1.00 76.32 224 VAL F C 1
ATOM 16926 O O . VAL F 2 221 ? 307.988 211.454 198.458 1.00 76.32 224 VAL F O 1
ATOM 16930 N N . ASP F 2 222 ? 310.169 212.001 198.235 1.00 75.22 225 ASP F N 1
ATOM 16931 C CA . ASP F 2 222 ? 310.154 212.084 196.782 1.00 75.22 225 ASP F CA 1
ATOM 16932 C C . ASP F 2 222 ? 310.780 210.817 196.215 1.00 75.22 225 ASP F C 1
ATOM 16933 O O . ASP F 2 222 ? 311.922 210.482 196.545 1.00 75.22 225 ASP F O 1
ATOM 16938 N N . LYS F 2 223 ? 310.034 210.118 195.365 1.00 75.94 226 LYS F N 1
ATOM 16939 C CA . LYS F 2 223 ? 310.459 208.830 194.844 1.00 75.94 226 LYS F CA 1
ATOM 16940 C C . LYS F 2 223 ? 310.553 208.898 193.326 1.00 75.94 226 LYS F C 1
ATOM 16941 O O . LYS F 2 223 ? 310.385 209.957 192.716 1.00 75.94 226 LYS F O 1
ATOM 16947 N N . LYS F 2 224 ? 310.844 207.749 192.720 1.00 75.27 227 LYS F N 1
ATOM 16948 C CA . LYS F 2 224 ? 310.967 207.635 191.276 1.00 75.27 227 LYS F CA 1
ATOM 16949 C C . LYS F 2 224 ? 310.759 206.182 190.878 1.00 75.27 227 LYS F C 1
ATOM 16950 O O . LYS F 2 224 ? 310.800 205.274 191.712 1.00 75.27 227 LYS F O 1
ATOM 16956 N N . VAL F 2 225 ? 310.526 205.968 189.586 1.00 78.37 228 VAL F N 1
ATOM 16957 C CA . VAL F 2 225 ? 310.343 204.629 189.038 1.00 78.37 228 VAL F CA 1
ATOM 16958 C C . VAL F 2 225 ? 311.068 204.544 187.703 1.00 78.37 228 VAL F C 1
ATOM 16959 O O . VAL F 2 225 ? 310.917 205.422 186.847 1.00 78.37 228 VAL F O 1
ATOM 16963 N N . GLU F 2 226 ? 311.872 203.500 187.536 1.00 78.70 229 GLU F N 1
ATOM 16964 C CA . GLU F 2 226 ? 312.507 203.178 186.271 1.00 78.70 229 GLU F CA 1
ATOM 16965 C C . GLU F 2 226 ? 312.420 201.675 186.059 1.00 78.70 229 GLU F C 1
ATOM 16966 O O . GLU F 2 226 ? 312.597 200.902 187.009 1.00 78.70 229 GLU F O 1
ATOM 16972 N N . PRO F 2 227 ? 312.137 201.230 184.827 1.00 73.62 230 PRO F N 1
ATOM 16973 C CA . PRO F 2 227 ? 312.030 199.803 184.498 1.00 73.62 230 PRO F CA 1
ATOM 16974 C C . PRO F 2 227 ? 313.306 199.025 184.803 1.00 73.62 230 PRO F C 1
ATOM 16975 O O . PRO F 2 227 ? 313.378 198.386 185.854 1.00 73.62 230 PRO F O 1
#

B-factor: mean 89.07, std 54.27, range [7.32, 225.54]

Organism: Fusobacterium nucleatum subsp. nucleatum (NCBI:txid76856)

Foldseek 3Di:
DFAAEADEPQQPAQDPVVVVVQQPNHGGDDDDPVNVVVRVVSVCVVQQAPDKDFDWDQDPNHTHTYINGHHDDPPVVVVPGHGPDPEDAQDAQDDVHRCCCLCCPPQPVRPVVLDPCPSVVVVVVVVLVVPQWDAWDFDWQQDPNYTHRHIDTHGFAFAQEEDEPAPVPDDVVVLQVLQDSHGPHGGHRVSLVVSLVVSQVVCVVVQFNPKDWPDQDADPNRYRHTYIAQAFEPAEAEWAADDCPPPDDPDPVVGDDLADPVVLVVQQQRDTPDRPRVVSVVSSQLSVQQLFQWDDKDKDWDDDPPDPSYTHIYMHTHGDDFWAWDKDFDDDPDAHGQMWIKTWGCCPSNHSKTFMWTWGDTRQGWTKTKGWIKHQAPPPDQRKIWIKMWMWIFGADCLFQQARTKTKTKIKIKMWHAPDPFKIKIKMKMKMKMWGAGHPPQWDADPVGFIFGADPRDTDTFDCHGWIKMKIKMKIKMKGWDFSYDPDTAFTKIKIKIKMWIWMDTPLGDIWIKIKIKIKGWDDDDDPQWIKIKIKIWMAIDLSDDQVPWDAAEDPPFADPGHTRLATARTKIKIKMKIWGPPDQFKIKMKMKMKIHHAHHPDRTCSNVPHDHDPPPPIWIKIFIKMFGQHPSGTKIWTWIARDDDCPDPDGTDIDIDD/DWAKAKDFADEAAAQAKTKIKIAIDPDFQQQWKKWKWWAQPPGGIGTFWIARHVVRDTATDPPVRPAKGKADDRPRRMIMIIGGNDDQRVFTKMKIFIFDDPDPPSVPHDRPDTDHIHDIDGHHHFPPALDAQQWDQQADDQVDQAFQAGKDKTKTPQGHDDDKDKDKQNPPQCAQKDWDDWDAPPPTGTITMIIGGGTCVCPFVDWIKMWMDPDVSPDIDIGTYGD/DQFEKDAEDEAAAQDKDKIKTAADDDPPKFKWKWLAAAPDGTDTAATRFHGDPPDDPPFWGWHDDDRITMITGGGHDPRSFGKMKMWMDDDPDIHIYPIYGYDYDDDAAFFDWDWDWDDVVVLVVFWTKIKIKGKRGAVCQFDKAWQWLVHGDPDQKDWDKDAQDPPSGGIIIMIIGTDGNVSVVPRAKTWIFGDDDSHPHTDTDIDGNPPD/DFAAEADEPQQQFQDPVVVVVQQPNHGGDDDDPVNVVVRVVSVCVVQQAPDKDFDWDQDPNHTHTYINGHHDDPPVVVVPGHGPPDDNDEDAQDAQDDVHRCCCLCCPPQPVRPVVLDPCPSVVVVVVVVLVVPQWDAWDFDWQQDPNYTHRHIDTHGFAFAQEEDEPAPVPDDVVVLQVLQDSHGPHGGHRVSLVVSLVVSQVVCVVVQFNPKDWPDQDADPNRYRHTYIAQAFEPAEAEWAADDCPPPDDPDPVVGDDLADPVVLVVQQQRDTPDRPRVVSVVSSQLSVQQLFQWDDKDKDWDDDPPDPSYTHIYMHTHGDDFWAWDKDFDDDPDAHGQMWIKTWGCCPSNHSKTFMWTWGDTRQGWTKTKGWIKHQAPPPDQRKIWIKMWMWIFGADCLFQQARTKTKTKIKIKMWHAPDPFKIKIKMKMKMKMWGAGHPPQWDADPVGFIFGADPRDTDTFDCHGWIKMKIKMKIKMKGWDFSYQQDTAFTKIKIKIKMWIWMDTPLGDIWIKIKIKIKGWDDDDDPQWIKIKIKIWMAIDLSDDQVPWDAAEDPQFADPGHTRLATARTKIKIKMKIWGPPDQFKIKMKMKMKIHHAHHPDRTCSNVPHDHDPPPPIWIKIFIKMFGQHPSGTKIWTWIARDDDCPDPDGTDIDIDGGDSD/DQFEKDAEDEAAAQDKDKIKTAADDDPPKFKWKWLAAAPDGTDTAATRFHGDPPDDPPFWGWHDDDRITMITGGGHDPRSFGKMKMWMDDDPDIHIYPIYGYDYDDDAAFFDWDWDWDDVVVLVVFWTKIKIKGKRGAVCQFDKAWQWLVHGDPDQKDWDKDAQDPPSGGIIIMIIGTDGNVSVVPRAKTWIFGDDDSHPHTDTDIDGNPPD/DWAKAKDFADEAAAQAKTKIKIAIDPDFQQQWKKWKWWAQPPGGIGTFWIARHVVRDTATDPPVRPAKGKADDRPRRMIMIIGGNDDQRVFTKMKIFIFDDPDPPSVPHDRPDTDHIHDIDGHHHFPPALDAQQWDQQADDQVDQAFQAGKDKTKTPQGHDDDKDKDKQNPPQCAQKDWDDWDAPPPTGTITMIIGGGTCVCPFVDWIKMWMDPDVSPDIDIGTYGD

Nearest PDB structures (foldseek):
  7zyi-assembly1_L  TM=9.515E-01  e=1.960E-29  Mus musculus
  7czu-assembly1_N  TM=9.424E-01  e=8.714E-29  Homo sapiens
  8e7m-assembly1_L  TM=9.309E-01  e=2.316E-28  Homo sapiens
  5xhf-assembly1_A  TM=8.449E-01  e=1.187E-28  Mus musculus
  4jzo-assembly4_H  TM=7.455E-01  e=1.002E-25  Homo sapiens

Radius of gyration: 60.23 Å; Cα contacts (8 Å, |Δi|>4): 5418; chains: 6; bounding box: 206×80×83 Å

Secondary structure (DSSP, 8-state):
--BS-----S-SSS-HHHHHHH----TT----HHHHHHHHHHHHHH-S-SEEEEEEEEETTEEEEEEEEE--SS-GGG-SS-S-----------SSS-SSHHIIIIITTTTSTTS-THHHHHHHHHHHHTT-EEEEEEE--EETTEE--EEEEEEPPBPSEEEEES--SS-HHHHHHH-SS-TTSBP-HHHHHHHHHHHHHHHHHTTB---B---EEE-TTSEEEEE-B--EE---EEEE-----TT----HHHHS-SS-HHHHHTT----TTS--BHHHHHHHHHHHHHHSSEEEEEEE-BEETTEEEEE--EEEEEE--SB-EEEEEEESSSS----EEE--EEEETTTTEEEEEEEEE-SSS-EEEEEEEEESS-TTSSSB-EEEEEEEE--B-TT-STTSEEEEEEEEEEEEEESSSSEEEEEEEEEEEEEEEPPTTT-EE-TTS-EEEESSS-EEEE---S-EEEEEEEEEEEEEE--S-SSS--SEEEEEEEEEEEEE-STT-EEEEEEEEEEEEEEE-SSTTEEEEEEEEEEEE-TTS-STTSEEE-TTTS-TTS-TTSEEESEEEEEEEEEEE--SSS--EEEEEEEEEEE----S-TT------STTSS-EEEEEEEEEEEETTEEEEEEEEEEESS--S------EEE-/---EEEE---B--TT-EEEEEEEESSS-TTTS--EEEEE-TTS-EEEEEEEETTTTEEEE-STTSSS--EEEETTTTEEEEEEES--GGG-EEEEEEEE--SBSSTT------EEEE---EEEB--SS-S----------------SS-EEE---EEEE-SS---EEETTTT--TT--PPPPEEETTTEEEE---EEE-STTTTTS-EEEEEEETTTTEEEEEEE--/------SB----TT--B---EE----TT-EE--BEE-SSS---B--SSSS--SSS--S---EEEETTEEEE-B-S--GGG-SEE--EEEETTEEEE---EE------------------HHHHTTTEE--EEE--S--S----B--BBTTTB--S--EEE-----SSS-----EEE--EEHHHHHH---BB--B--GGG-S-B---B-S---/--BS-----S-SSS-HHHHHHH----TT----HHHHHHHHHHHHHH-S-SEEEEEEEEETTEEEEEEEEE--SS-GGG-SS-SSSS-----------SSS-SSHHIIIIITTTTSTTS-THHHHHHHHHHHHTT-EEEEEEE--EETTEE--EEEEEEPPBPSEEEEES--SS-HHHHHHH-SS-TTSBP-HHHHHHHHHHHHHHHHHTTB---B---EEE-TTSEEEEE-B--EE---EEEE-----TT----HHHHS-SS-HHHHHTT----TTS--BHHHHHHHHHHHHHHSSEEEEEEE-BEETTEEEEE--EEEEEE--SB-EEEEEEESSSS----EEE--EEEETTTTEEEEEEEEE-SSS-EEEEEEEEESS-TTSSSB-EEEEEEEE--B-TT-STTSEEEEEEEEEEEEEESSSSEEEEEEEEEEEEEEEPPTTT-EE-TTS-EEEESSS-EEEE---S-EEEEEEEEEEEEEE--S-SSS--SEEEEEEEEEEEEE-STT-EEEEEEEEEEEEEEE-SSTTEEEEEEEEEEEE-TTS-STTSEEE-TTTS-TTS-TTSEEESEEEEEEEEEEE--SSS--EEEEEEEEEEE----S-TT------STTSS-EEEEEEEEEEEETTEEEEEEEEEEESS--S------EEESS---/------SB----TT--B---EE----TT-EE--BEE-SSS---B--SSSS--SSS--S---EEEETTEEEE-B-S--GGG-SEE--EEEETTEEEE---EE------------------HHHHTTTEE--EEE--S--S----B--BBTTTB--S--EEE-----SSS-----EEE--EEHHHHHH---BB--B--GGG-S-B---B-S---/---EEEE---B--TT-EEEEEEEESSS-TTTS--EEEEE-TTS-EEEEEEEETTTTEEEE-STTSSS--EEEETTTTEEEEEEES--GGG-EEEEEEEE--SBSSTT------EEEE---EEEB--SS-S----------------SS-EEE---EEEE-SS---EEETTTT--TT--PPPPEEETTTEEEE---EEE-STTTTTS-EEEEEEETTTTEEEEEEE--

Sequence (2203 aa):
LPIKSVEVVNNQQVPASLIKNTLKLKEGAKFSTEALLADFNALKETGYFEDVILQPVSYDGGVRIVVDVVEKENVVDLLKEKGVAVLSSVKFTGNKRVTTSELLDITQLKAGEYFSRSRVEDAQRRLLATGKFSEVRPDAQVANGKMALSFEVVENPIVKSVIITGNNTIPTSTIMSELTTKPGSVQNYNNLREDRDKILGLYQAQGYTLVNITDMSTDENGTLHISIVEGIVRRIEVKKMVTKQKGNRRTPNDDVLKTKDYVIDREIEIQPGKIFNVKEYDATVDNLMRLGIFKNVKYEARSIPGDPEGIDLILLIDEDRTAELQGGVAYGSETGFLGTLSLKDSNWRGKNQQFGFTFEKSNKNYTGFALDFYDPWIKDTDRVSWGWGAYRTSYGDEDSILFHEIDTIGFRTNIGKGLGKNFTLSLGTKVEYIKEKHEDGKLRQANNGKWYYKEKNKWREIEGVDDKYWLWSIYPYISYDTRNNYLNPTSGFYGKFQVEAGHAGGYKSGNFGNATLELRTYHKGLFKNNIFAYKVVGGVATNNTKESQKFWVGGGNSLRGYDGGFFKGSQKLVATIENRTQLNDIIGLVVFADAGRAWKQNGRDPSYTRDNSRFGHNIGTTAGVGIRLNTPIGPLRFDFGWPVGNKMDDDGMKFYFNMEVQLVESGGGLVQPGGSLRLSCAASGFNVYSSSIHWVRQAPGKGLEWVASIYSYYGSTYYADSVKGRFTISADTSKNTAYLQMNSLRAEDTAVYYCARGYSSYWLKSHQWPYGFDYWGQGTLVTVSSASTKGPSVFPLAPSSKSTSGGTAALGCLVKDYFPEPVTVSWNSGALTSGVHTFPAVLQSSGLYSLSSVVTVPSSSLGTQTYICNVNHKPSNTKVDKKVEPQMTQSPSSLSASVGDRVTITCRASQSVSSAVAWYQQKPGKAPKLLIYSASSLYSGVPSRFSGSRSGTDFTLTISSLQPEDFATYYCQQFSQRLVTFGQGTKVEIKRTVAAPSVFIFPPSDSQLKSGTASVVCLLNNFYPREAKVQWKVDNALQSGNSQESVTEQDSKDSTYSLSSTLTLSKADYEKHKVYACEVTHQGLSSPVTKSFNRGECLPIKSVEVVNNQQVPASLIKNTLKLKEGAKFSTEALLADFNALKETGYFEDVILQPVSYDGGVRIVVDVVEKENVVDLLKEKGVAINTVLSSVKFTGNKRVTTSELLDITQLKAGEYFSRSRVEDAQRRLLATGKFSEVRPDAQVANGKMALSFEVVENPIVKSVIITGNNTIPTSTIMSELTTKPGSVQNYNNLREDRDKILGLYQAQGYTLVNITDMSTDENGTLHISIVEGIVRRIEVKKMVTKQKGNRRTPNDDVLKTKDYVIDREIEIQPGKIFNVKEYDATVDNLMRLGIFKNVKYEARSIPGDPEGIDLILLIDEDRTAELQGGVAYGSETGFLGTLSLKDSNWRGKNQQFGFTFEKSNKNYTGFALDFYDPWIKDTDRVSWGWGAYRTSYGDEDSILFHEIDTIGFRTNIGKGLGKNFTLSLGTKVEYIKEKHEDGKLRQANNGKWYYKEKNKWREIEGVDDKYWLWSIYPYISYDTRNNYLNPTSGFYGKFQVEAGHAGGYKSGNFGNATLELRTYHKGLFKNNIFAYKVVGGVATNNTKESQKFWVGGGNSLRGYDGGFFKGSQKLVATIENRTQLNDIIGLVVFADAGRAWKQNGRDPSYTRDNSRFGHNIGTTAGVGIRLNTPIGPLRFDFGWPVGNKMDDDGMKFYFNMGQSFQMTQSPSSLSASVGDRVTITCRASQSVSSAVAWYQQKPGKAPKLLIYSASSLYSGVPSRFSGSRSGTDFTLTISSLQPEDFATYYCQQFSQRLVTFGQGTKVEIKRTVAAPSVFIFPPSDSQLKSGTASVVCLLNNFYPREAKVQWKVDNALQSGNSQESVTEQDSKDSTYSLSSTLTLSKADYEKHKVYACEVTHQGLSSPVTKSFNRGECEVQLVESGGGLVQPGGSLRLSCAASGFNVYSSSIHWVRQAPGKGLEWVASIYSYYGSTYYADSVKGRFTISADTSKNTAYLQMNSLRAEDTAVYYCARGYSSYWLKSHQWPYGFDYWGQGTLVTVSSASTKGPSVFPLAPSSKSTSGGTAALGCLVKDYFPEPVTVSWNSGALTSGVHTFPAVLQSSGLYSLSSVVTVPSSSLGTQTYICNVNHKPSNTKVDKKVEP

Solvent-accessible surface area: 105215 Å² total; per-residue (Å²): 102,46,3,80,22,17,98,30,91,74,24,111,99,4,24,39,73,29,4,82,133,34,8,120,10,95,102,21,24,113,30,50,108,112,37,22,113,54,10,85,89,32,7,81,124,50,20,53,2,77,46,11,52,11,39,10,48,61,88,116,57,0,5,54,4,27,2,56,11,64,20,47,93,111,26,64,96,72,131,143,90,64,4,75,74,198,45,104,53,26,110,77,96,18,132,110,41,83,3,55,77,26,15,53,51,103,0,4,111,133,11,0,66,35,50,88,46,86,32,11,44,32,4,52,111,44,4,42,42,51,0,42,2,15,87,28,40,74,54,76,54,77,71,117,78,54,21,22,16,17,6,78,24,62,39,3,59,60,0,132,39,23,73,23,56,37,18,126,41,2,87,61,86,65,3,85,76,75,8,67,6,98,56,55,49,35,8,22,74,21,53,12,68,96,5,20,85,61,4,28,36,41,0,92,86,96,1,41,26,2,0,3,0,18,20,4,10,17,45,133,108,1,28,0,89,7,23,3,26,8,0,40,0,114,106,40,72,52,98,25,16,102,72,168,65,96,86,108,74,85,67,115,83,38,73,95,30,92,4,91,122,38,0,7,101,60,28,33,72,5,97,70,58,92,38,2,33,42,121,38,24,69,31,0,28,88,13,2,51,61,32,20,17,9,114,63,9,98,76,34,10,75,25,35,83,88,43,88,66,0,0,20,0,15,2,33,0,21,47,69,93,24,38,30,62,36,8,23,47,5,116,24,87,132,36,20,90,32,0,44,62,12,87,61,17,46,1,80,151,1,52,10,28,73,53,4,60,38,38,45,55,33,92,72,82,64,30,10,69,20,65,37,24,88,4,47,37,46,108,124,53,114,79,34,12,102,0,72,3,26,45,98,28,28,49,1,13,77,115,8,34,4,15,24,68,13,39,15,88,2,114,87,42,38,87,4,106,18,113,41,105,63,82,44,72,2,95,0,58,31,55,10,95,7,73,4,42,12,30,109,82,122,16,101,90,23,157,86,50,96,60,34,42,115,60,144,120,75,101,93,92,16,73,17,20,66,12,117,8,164,0,124,0,64,26,58,32,63,13,76,24,48,30,59,33,100,130,102,20,48,45,19,68,34,8,59,88,32,70,8,63,5,78,6,16,40,73,124,80,31,113,9,14,25,22,19,84,27,56,65,48,20,91,132,30,139,125,154,64,12,13,43,7,75,66,56,15,11,10,77,16,64,114,86,9,19,21,23,42,15,28,67,0,12,15,19,119,25,0,10,1,2,66,43,16,8,0,25,0,7,40,29,73,1,34,8,72,28,45,72,18,83,118,27,105,33,19,3,57,2,83,1,46,4,29,0,9,0,3,87,10,118,32,65,14,52,33,33,115,94,66,27,67,120,105,36,93,71,69,0,46,2,29,9,53,0,33,50,4,64,6,77,48,4,73,16,65,8,1,14,0,145,11,60,66,93,115,64,31,65,62,41,51,48,42,35,109,55,81,190,33,92,5,66,9,57,38,31,28,87,15,98,70,55,8,65,44,109,0,25,1,36,18,38,58,17,32,1,21,5,12,2,2,0,0,0,11,30,25,92,87,143,25,8,71,11,1,0,0,18,25,20,18,135,59,29,41,84,41,33,113,44,2,134,72,43,3,56,5,36,23,34,30,42,115,37,8,0,54,0,43,1,50,55,5,119,82,84,3,29,7,31,0,14,0,0,41,10,34,15,16,66,8,37,60,46,73,24,154,14,67,1,0,30,91,29,3,134,7,20,135,6,32,8,25,60,66,45,116,56,32,7,58,27,5,39,16,54,17,89,38,104,38,35,88,28,41,48,5,5,20,2,6,10,0,36,36,1,13,12,17,123,19,77,16,22,9,30,105,38,74,51,67,75,28,55,21,49,10,72,42,42,108,28,91,106,25,18,38,12,17,20,1,6,1,30,1,74,39,108,30,95,10,107,80,89,8,72,0,29,7,65,1,59,89,32,95,40,88,50,86,74,51,14,78,93,94,146,0,89,1,49,70,98,38,73,6,42,101,47,62,133,12,61,8,53,2,66,6,49,46,23,71,89,20,13,3,1,5,2,18,13,77,92,74,73,20,1,112,9,8,4,20,50,56,66,30,27,125,96,32,45,74,108,17,12,57,15,62,133,65,58,86,50,8,38,3,68,8,44,55,2,60,100,86,1,40,4,22,8,12,3,1,4,21,26,74,53,79,13,18,19,3,102,8,3,103,11,29,59,51,124,96,74,44,80,28,35,15,34,12,12,47,14,51,87,57,2,61,134,75,21,46,4,11,4,16,2,6,7,13,56,4,9,14,93,104,37,96,47,62,7,34,8,62,94,68,109,19,96,78,43,29,42,115,16,42,28,116,42,48,126,176,47,19,15,19,6,7,8,3,23,8,61,44,67,98,72,49,12,102,147,28,125,28,8,4,0,52,3,28,17,112,6,18,92,82,72,76,98,56,76,66,94,72,53,65,176,120,53,3,82,22,18,97,31,91,74,24,106,42,4,7,40,74,47,4,107,134,59,17,79,10,57,108,21,23,59,37,52,104,112,36,22,110,58,22,85,89,49,8,80,124,71,21,18,2,80,46,12,57,11,40,10,50,63,87,116,56,0,6,55,4,25,2,56,10,64,20,48,92,110,36,65,96,83,132,144,80,41,4,74,39,129,62,154,191,34,105,54,23,44,97,96,17,132,133,22,85,3,56,66,27,15,51,100,118,2,3,93,64,5,0,106,84,40,84,46,87,28,10,46,32,4,53,110,44,14,44,44,58,0,72,3,14,78,24,96,71,55,69,55,99,71,114,62,52,9,30,16,26,6,63,25,63,38,3,59,60,0,130,39,23,74,21,56,36,18,129,42,2,88,62,85,66,3,86,75,76,7,68,6,99,57,56,48,38,7,22,78,20,54,12,70,96,5,22,83,61,5,31,36,43,0,92,87,95,1,40,28,2,1,3,0,15,21,5,10,19,45,135,109,1,27,0,88,8,22,3,26,8,0,39,0,112,107,39,73,52,98,20,16,98,72,164,51,97,94,58,70,82,54,114,118,36,70,95,31,94,4,91,123,37,0,6,102,60,26,34,73,4,98,71,59,90,39,2,34,43,120,39,24,67,29,0,29,90,12,2,50,62,32,18,15,9,113,62,9,98,77,36,10,75,26,34,78,88,45,87,66,0,0,18,0,15,2,32,0,20,46,70,93,24,39,31,60,33,9,25,45,4,116,22,85,132,37,20,88,32,0,44,59,10,87,64,17,48,1,84,152,1,51,11,28,74,55,4,61,39,38,44,55,32,91,72,82,65,31,9,70,19,65,37,24,87,4,48,36,47,109,122,52,111,78,34,13,103,0,73,3,27,42,98,28,28,48,1,13,79,112,8,35,3,14,23,69,13,38,14,88,2,114,86,42,37,88,4,107,18,114,40,104,61,89,46,72,3,95,0,57,31,56,10,94,7,73,4,43,12,30,108,83,122,16,101,90,23,159,86,50,98,57,33,41,115,60,145,116,74,102,95,91,16,73,17,20,67,11,116,9,163,1,123,0,67,26,57,33,65,15,77,25,47,27,58,32,92,110,102,6,50,46,19,67,34,8,61,86,32,70,9,62,5,76,6,17,40,72,123,79,31,116,9,14,24,23,19,84,26,56,34,44,8,92,135,29,140,125,151,63,13,14,42,0,76,22,55,15,10,9,75,17,65,116,85,9,19,20,24,43,16,28,68,0,11,16,13,106,26,0,5,1,1,66,42,15,9,0,25,0,7,38,29,73,1,33,3,73,1,44,41,18,85,118,27,106,33,19,4,58,4,83,1,46,4,30,0,10,0,2,88,11,115,33,64,14,48,32,32,116,92,66,26,66,120,104,35,92,71,69,0,47,2,29,8,54,0,34,33,3,63,6,77,53,4,61,15,20,8,1,12,0,146,10,60,66,93,114,64,32,56,63,41,54,48,44,36,107,55,57,37,53,20,3,93,146,0,89,0,48,69,97,40,60,3,33,100,45,58,136,12,61,9,53,2,66,6,50,48,27,71,88,21,11,4,1,5,2,18,12,73,93,63,152,17,1,110,8,7,6,17,53,57,66,31,28,122,96,34,46,74,106,19,12,58,15,63,128,66,57,85,52,7,38,4,69,10,45,54,2,59,102,87,0,42,4,22,9,13,3,2,4,18,27,75,55,80,13,17,22,3,104,8,3,105,13,31,58,116,118,98,74,44,81,27,29,16,32,11,12,46,14,51,88,56,2,61,138,74,20,50,3,11,2,12,2,5,8,8,56,4,9,13,91,102,37,95,48,63,6,34,9,62,94,68,108,20,95,77,43,28,44,116,17,41,29,116,43,48,127,171,47,19,14,22,6,8,7,2,26,7,61,45,65,95,73,49,11,102,146,28,124,25,8,5,0,50,2,28,17,113,6,18,91,82,71,75,100,56,75,68,95,70,53,64,172,190,33,93,5,65,9,56,40,33,27,85,15,97,70,53,8,65,42,89,0,25,1,35,19,37,59,18,38,1,23,6,12,2,3,0,0,0,10,32,26,93,89,142,28,11,70,19,0,0,0,19,23,21,16,134,58,29,40,91,43,36,112,44,2,138,71,41,2,47,5,27,23,41,28,42,114,37,7,0,54,0,35,1,50,54,4,118,82,85,3,28,6,32,0,12,0,0,41,11,34,14,18,69,7,40,63,44,74,24,149,14,66,0,0,24,90,28,3,133,8,19,136,6,31,8,26,60,65,44,116,54,32,8,59,28,4,46,15,56,18,65,34,168,42,32,89,30,42,45,3,4,20,2,4,10,0,35,34,1,11,12,18,127,19,76,17,24,9,29,100,37,74,51,67,69,28,50,19,48,11,74,42,38,110,34,90,107,24,19,38,13,17,18,1,4,1,29,1,74,40,106,30,95,8,103,78,77,8,56,1,15,2,49,2,137,80,31,130,40,158,48,101,61,94,5,69,85

InterPro domains:
  IPR000184 Bacterial surface antigen (D15) [PF01103] (381-697)
  IPR010827 POTRA domain, BamA/TamA-like [PF07244] (25-94)
  IPR010827 POTRA domain, BamA/TamA-like [PF07244] (121-189)
  IPR010827 POTRA domain, BamA/TamA-like [PF07244] (191-265)
  IPR010827 POTRA domain, BamA/TamA-like [PF07244] (292-353)
  IPR034746 POTRA domain [PS51779] (23-94)
  IPR034746 POTRA domain [PS51779] (119-190)
  IPR034746 POTRA domain [PS51779] (191-265)
  IPR039910 Surface antigen D15-like [PTHR12815] (118-694)